Protein 3W7T (pdb70)

InterPro domains:
  IPR001661 Glycoside hydrolase, family 37 [PTHR23403] (323-782)
  IPR008928 Six-hairpin glycosidase superfamily [SSF48208] (270-779)
  IPR012341 Six-hairpin glycosidase-like superfamily [G3DSA:1.50.10.10] (298-779)
  IPR048450 Glucosidase YgjK, N-terminal domain [PF21152] (33-286)
  IPR054491 Mannosylglycerate hydrolase MGH1-like, glycoside hydrolase domain [PF22422] (342-768)

Organism: Escherichia coli (strain K12) (NCBI:txid83333)

Secondary structure (DSSP, 8-state):
-GGG-TTSS--B----EEEEE-TTSSBSS--B--TT-SEEB-B--STTTTTS---EEEE-SSSEEEEEEEEEEEEEEETTEE---EEEEEEETTEEEEEEE-SSEEEEEEEEEEETTEEEEEEEEEESS-EEEEEEEEE--EEEEETTEES-S-BHHHH-TT---EEEEETTEEEEE----EETTTEE--S--EEEEEESS--EEEEETTEEEEEEEE-SSEEEEEEEEEE-SHHHHHHHHHHHHHHHH-HHHHHHHHHHHHHHHHHHH---TTS-HHHHHHHHHHHHHHHHTEE--BTTB-S-EE-S-TT-TTT-TT-B-HHHHHHHHHHHTTT-HHHHHHHHHHHHTT---TT-SS-GGGTT---SBB-SSPPGGGTS--SS-B-S------HHHHHHHHHHHH--HHHHHHHHHHHHHHHHHHHHHS-TT-SS----EEE--TTTB-TTSPBEEEEEETTEEEEEE-HHHHHHHHHH---SEEE-HHHHHHHHHHT-TT-GGGT---HHHHHHHHHTT--GGGG---EEEEE-TT--EEEEEESEE-HHHHHHHHHHHHHHHHHHHHTT-HHHHHHHHHHHHHHHHHIIIIIEETTTTEE--EE--SS--TTS-SS-B-GGG---GGGGHHHHTT-S-HHHHHHHHHHHT-TTTT--SS-S-SS-TT-TT--TT-TTTT-EEHHHHHHHHHHHHHTT-HHHHHHHHHHHHHHSTTTTSSSPP-SEE-TTT--EES-SS-HHHHHHHHHHHHHT----/-GGG-TTSS--B----EEEEE-TTSSBSS--B--TT-SEEB-B--STTTTTS---EEEEETTEEEEEEEEEEEEEEEETTEEPP-EEEEEEETTEEEEEEE-SSEEEEEEEEEEETTEEEEEEEEEESS-EEEEEEEEE--EEEEETTEES-S-BHHHH-TTT--EEEEETTEEEEE----EETTTEE--S--EEEEEESS--EEEEETTEEEEEEEESSSEEEEEEEEEE-SHHHHHHHHHHHHHHHHSHHHHHHHHHHHHHHHHHHH---TTS-HHHHHHHHHHHHHHHHTEE--BTTB-S-EE-S-TT-TTT-TT-B-HHHHHHHHHHHTTT-HHHHHHHHHHHHTT---TT-SS-GGGTT---SBB-SS--GGGTS--SS-B-S------HHHHHHHHHHHH--HHHHHHHHHHHHHHHHHHHHHS-TT-SS----EEE--TTTB-TTSPBEEEEEETTEEEEEE-HHHHHHHHHH---SEEE-HHHHHHHHHHT-TT-GGGT---HHHHHHHHHTT--GGGG---EEEEE-TT--EEEEEESEE-HHHHHHHHHHHHHHHHHHHHTT-HHHHHHHHHHHHHHHHHIIIIIEETTTTEE--EE--SS--TTS-SS-B-GGG---GGGGHHHHTT-S-HHHHHHHHHHHT-TTTT--SS-S-SS-TT-TT--TT-TTTT-EEHHHHHHHHHHHHHTT-HHHHHHHHHHHHHHSTTTTSSSPP-SEE-TTT--EES-TT-HHHHHHHHHHHHHT----

GO terms:
  GO:0015926 glucosidase activity (F, IDA)
  GO:0006974 DNA damage response (P, IEP)
  GO:0009313 oligosaccharide catabolic process (P, IDA)

CATH classification: 2.70.98.50 (+3 more: 1.10.287.100, 1.50.10.10, 3.30.1390.40)

Foldseek 3Di:
DQVVFKLLFQQEDQDQAQQCAAPQRFNQHDFFAFQQAQWTFGKYPDDVAAQATAFIWGNQFFATTTWWRFDFGKWKADPNHTFDWDWDWIDTQFWTWMWTDDDFKIWIWIWGAQHNFKIKIKIWMAGPFKIKMKTKTFTHWHHYDYPRHGPDRDTPCNVFVQQPWDWAADQFGIKIFGAADPPQQHHGADGAKMKDKGKLDGWAKDDDGRMIMIMDMDGGTDMMMMMIGIAGHNVSVVVCPVVVVVCSVCVVVRVVVSVVLRVQLLVQQQPDPQFDPLLSSLLSLLSSLQRNQWHADAAPQNFIAGWQGCRDSRTHNRKAFPVLLLLLLLLCLRRPNVNNLRRLCRQLVPADDQPDPQANLQHLDGWGIDTNFDPVSVPGPHDGGGQFFHAFDLSLVSLVSNCVRPVDLVSLVVCLVSLVRNLVSQQQFADQPNPLFGFQWTFQDPQAADPVRWGWKWFAAPPDIDIDTHVVVVVVCVVVVRGPDMGGPGLQRSLVRHVQNQALQQLHFDDVLVVVLVVVPDDSCLSDWDKAWHADPVGHTGTIGTQKGWLLSLLSSLLSLQSSLVSCVSVVNNVSSVVSPVSSLSSLCLQAVAQADVVQLWGAMAGQDPDDDPVRHSGHGSPSQADFLSRLSNLLSVSDDLVSLVSVVVQQCDCQFAVFLLGRALGTVPRSRADLPDRNRAWAFLVSLLSNLNSCVSSPNVVVSLVSLVSNCVQQPCSSPNHFDAGTARRHRNDDDHHGSGNSSSSSSSVCSVRHRRDD/DQVVFKLLFQQEDQDQAQQCAAQQRFNAHDFFDFQQAFWTFGKYPAPVQAQATAFIWGFQFFAITTWWRAFFGKWKADPNHTFDWDWDWIDTQFWTWIWTDDDFKIWIWIWGAQHNFKIKIKIWMAGPAKIKMKTKTFTHFHHHDYNPHRPDRDTPCNVFVQQPWDWDADQFGIKIFGAADPPQQHHGADGAKMKDKGKLDGWDWDDDPRMIMTMDMDGGTDMMMMMIGIAGHNVSVVVCPVVVVVCSVPVVVSVVVSVVLSVQLLVQQQDDPQFDPLLSSLLSLLSSLQSRQWHADAAPQNFIAGWQGCRDSRTHNRKAFPVLLLLLLLQCLRRPNVNNLRRLCRQLVPQDDQPDPQANLQHLDTWGIDTNFDPVSVPTPHPTGGQFAHAFDPSLVSLVSNCVSPVDLVSLVVCLVSLVRNLVSQQQQFDQPNPLQGFQWTFDDPQAADPVRWGWKWFAAPPDIDIDTHPVVVVVCVVVVRGPDMGGRGLQRSLVRHVQNQALQQLHFDPVLLVVLVVVPDDSCLSDWDKAFHADPVGHTGTIGTQKRWLLSLLSSLLSLQSSLVSCVSVVNNVSNVVSPVSSLVSLVLQAPAQADPVQLWGAMAGQDPCPDPVRRSGHGSPQQADFLSRLSCLLSVSDDLVSLVSSVVQQCDCQFAVFLLGRAGGTVPGSRADLPDRNRAWAFLVSLLSNLNSCVSSPNVVVSLVSLVSNCVQQPCSSPNHFFAGTARRHRNDGDHHGSGNSSSSSSSVCSVRHRRDD

Solvent-accessible surface area: 55892 Å² total; per-residue (Å²): 78,9,87,105,28,83,55,1,0,65,14,49,4,24,0,83,15,2,12,2,16,35,159,58,49,18,1,101,25,11,5,9,4,0,33,0,0,0,0,0,1,0,0,3,87,16,106,121,4,40,2,5,9,0,0,3,0,3,0,3,5,0,5,6,3,4,7,0,14,30,6,5,52,4,19,0,83,45,141,67,144,96,23,110,19,101,56,91,26,18,0,10,0,1,0,0,8,0,70,1,77,19,184,76,1,59,4,58,2,20,0,18,2,12,11,62,21,0,0,2,8,26,4,87,2,61,6,140,127,68,2,57,0,20,9,32,4,93,2,12,68,92,4,33,0,56,112,31,161,77,93,39,140,100,60,3,56,53,48,9,90,100,9,135,27,131,4,35,55,46,236,34,4,6,51,0,44,9,18,123,4,43,7,22,22,10,0,3,6,32,34,83,4,26,1,5,2,20,11,56,24,119,32,124,43,105,60,55,59,43,129,4,46,3,100,13,114,14,127,14,69,47,51,10,34,5,0,11,0,3,0,3,36,53,142,33,24,75,142,12,48,113,55,4,153,45,0,42,82,109,20,68,102,24,15,56,47,1,80,116,46,5,66,83,9,1,166,90,0,35,83,24,130,88,17,25,107,95,10,20,82,4,0,0,11,0,0,8,4,0,0,10,1,14,0,3,53,5,30,9,0,140,62,30,0,1,0,2,0,5,1,1,27,86,44,0,0,0,1,1,28,0,5,8,0,0,0,0,0,20,0,0,1,47,1,8,17,95,11,0,34,30,0,0,55,0,2,4,48,68,10,5,102,104,70,27,106,45,4,73,32,0,40,0,0,0,2,6,17,2,0,25,16,39,19,100,73,44,75,28,63,4,33,12,16,18,15,47,0,0,19,0,15,7,1,1,18,0,0,13,24,0,23,81,64,47,112,44,121,100,3,0,51,63,0,10,76,70,2,29,31,3,7,57,0,5,56,112,0,0,18,73,60,64,53,32,4,0,0,0,0,0,0,74,18,148,38,0,9,45,162,94,1,74,1,55,2,19,15,57,37,58,149,56,109,54,104,55,35,5,51,114,62,12,40,149,17,25,137,101,44,40,53,94,48,35,74,9,37,0,34,65,0,0,9,82,0,0,13,7,68,37,5,5,7,14,18,77,28,74,150,118,31,27,55,123,24,53,89,134,58,16,132,120,80,31,13,52,14,106,4,5,39,8,103,38,185,114,36,59,2,21,0,0,0,5,37,1,0,0,0,5,6,0,0,8,9,39,8,13,1,78,39,0,4,80,0,0,87,48,45,59,77,88,102,56,0,117,136,19,129,102,56,8,103,102,9,8,74,27,0,26,82,6,0,23,18,91,119,48,70,0,1,5,0,0,58,21,54,142,167,98,54,121,92,47,1,3,0,132,31,1,57,54,1,12,23,4,2,10,0,1,6,0,0,12,6,17,5,9,65,93,72,22,0,39,9,0,2,138,16,0,47,50,92,156,24,2,44,15,81,0,0,0,3,8,5,0,61,78,9,44,0,41,16,18,97,36,73,15,9,0,5,0,8,1,0,10,0,2,4,0,0,61,0,0,46,128,25,69,52,101,105,42,0,14,141,6,0,29,25,0,30,147,39,6,109,37,14,86,59,64,29,33,11,45,17,1,7,9,2,91,66,0,40,43,75,6,0,8,7,4,0,12,0,0,0,0,2,2,5,0,2,55,28,3,4,105,152,159,90,6,75,104,34,80,58,1,0,67,15,49,4,26,0,80,15,2,12,2,15,24,147,86,49,17,1,86,30,10,5,8,4,0,34,0,0,0,0,0,2,0,1,3,85,15,110,119,6,30,2,5,9,0,0,3,0,3,0,3,5,0,4,6,3,4,6,0,15,28,7,4,49,6,34,0,92,46,144,66,142,102,18,106,23,98,55,92,26,20,0,11,0,1,0,0,11,0,70,1,76,18,186,62,1,63,2,69,2,25,0,21,3,14,9,57,21,0,0,2,9,34,4,101,2,58,7,108,100,71,1,56,1,22,8,35,3,84,1,13,107,92,4,33,0,46,67,32,143,75,87,28,136,94,61,2,62,57,40,4,79,96,9,132,30,127,8,35,53,41,211,28,0,2,56,0,42,7,20,126,5,42,3,28,22,5,0,2,6,31,36,85,4,23,2,5,1,22,8,57,26,114,20,128,14,108,53,70,61,51,133,3,44,0,115,15,110,12,133,12,71,48,52,8,37,4,0,11,0,4,0,4,36,51,122,32,23,80,120,7,49,123,62,4,154,66,0,38,80,139,18,59,129,49,23,66,56,2,72,109,55,4,47,87,12,6,161,96,0,40,82,24,126,92,17,26,109,92,10,20,82,4,0,0,11,0,0,7,4,0,0,9,1,15,0,2,52,6,30,10,0,142,60,29,0,1,0,2,0,6,0,0,27,73,44,0,0,0,1,1,29,1,7,8,0,0,0,0,0,20,0,0,1,46,2,7,17,94,11,0,37,30,0,0,53,0,3,5,48,70,11,5,104,106,69,27,106,46,7,69,23,0,40,0,0,0,2,6,16,4,0,25,17,37,15,82,90,43,74,27,64,3,27,13,15,16,15,47,0,0,20,0,1,1,0,1,13,0,0,8,24,0,36,81,60,47,139,44,123,100,4,0,49,64,0,10,79,71,1,31,30,2,10,56,0,0,68,113,0,0,20,72,56,61,57,32,5,0,0,0,0,0,0,69,27,158,38,0,14,44,172,91,8,77,0,55,2,17,13,58,50,52,149,65,98,62,108,55,26,11,49,118,48,12,54,130,16,36,151,115,45,55,56,86,46,41,76,9,38,0,35,66,0,0,8,82,0,2,14,7,68,39,2,6,8,13,19,76,28,60,158,129,29,29,70,141,25,50,88,120,66,20,141,124,72,22,11,54,13,110,5,5,38,10,103,39,186,122,36,50,5,23,0,0,0,5,37,1,0,0,0,8,0,0,0,5,8,32,3,4,5,50,38,0,6,61,0,0,84,49,46,58,77,91,111,52,1,102,135,19,126,88,58,6,105,113,10,8,78,30,0,24,86,8,0,20,16,96,125,48,78,0,1,6,0,0,50,21,43,142,152,81,54,121,99,48,3,5,0,110,30,1,58,54,1,13,22,4,2,7,0,1,6,0,0,13,7,15,5,9,66,93,74,22,0,42,7,0,1,152,16,0,46,31,91,136,21,2,46,17,83,0,0,0,3,4,5,0,63,76,9,46,0,43,15,17,86,41,68,13,16,0,2,0,7,1,0,12,0,0,4,0,0,56,0,0,51,118,24,68,56,94,107,43,0,21,137,7,0,33,24,0,29,149,35,5,117,39,15,84,59,67,29,32,12,46,15,1,8,9,2,88,70,0,41,50,65,5,0,10,8,3,0,13,1,0,0,0,2,2,4,0,2,60,29,4,5,116,152,164

Structure (mmCIF, N/CA/C/O backbone):
data_3W7T
#
_entry.id   3W7T
#
_cell.length_a   62.467
_cell.length_b   137.844
_cell.length_c   86.524
_cell.angle_alpha   90.00
_cell.angle_beta   98.07
_cell.angle_gamma   90.00
#
_symmetry.space_group_name_H-M   'P 1 21 1'
#
loop_
_entity.id
_entity.type
_entity.pdbx_description
1 polymer 'Uncharacterized protein YgjK'
2 non-polymer 'CALCIUM ION'
3 non-polymer 'MAGNESIUM ION'
4 non-polymer beta-D-mannopyranose
5 water water
#
loop_
_atom_site.group_PDB
_atom_site.id
_atom_site.type_symbol
_atom_site.label_atom_id
_atom_site.label_alt_id
_atom_site.label_comp_id
_atom_site.label_asym_id
_atom_site.label_entity_id
_atom_site.label_seq_id
_atom_site.pdbx_PDB_ins_code
_atom_site.Cartn_x
_atom_site.Cartn_y
_atom_site.Cartn_z
_atom_site.occupancy
_atom_site.B_iso_or_equiv
_atom_site.auth_seq_id
_atom_site.auth_comp_id
_atom_site.auth_asym_id
_atom_site.auth_atom_id
_atom_site.pdbx_PDB_model_num
ATOM 1 N N A ASN A 1 1 ? -8.978 -23.908 42.837 0.50 15.70 1 ASN A N 1
ATOM 2 N N B ASN A 1 1 ? -10.166 -21.655 43.862 0.50 19.45 1 ASN A N 1
ATOM 3 C CA A ASN A 1 1 ? -9.546 -22.526 42.800 0.50 16.60 1 ASN A CA 1
ATOM 4 C CA B ASN A 1 1 ? -9.397 -22.521 42.923 0.50 19.13 1 ASN A CA 1
ATOM 5 C C A ASN A 1 1 ? -9.074 -21.752 41.569 0.50 16.95 1 ASN A C 1
ATOM 6 C C B ASN A 1 1 ? -9.073 -21.824 41.591 0.50 18.53 1 ASN A C 1
ATOM 7 O O A ASN A 1 1 ? -9.839 -20.984 40.984 0.50 16.71 1 ASN A O 1
ATOM 8 O O B ASN A 1 1 ? -9.934 -21.203 40.964 0.50 18.29 1 ASN A O 1
ATOM 17 N N . ALA A 1 2 ? -7.815 -21.952 41.175 1.00 17.29 2 ALA A N 1
ATOM 18 C CA . ALA A 1 2 ? -7.273 -21.262 39.991 1.00 17.62 2 ALA A CA 1
ATOM 19 C C . ALA A 1 2 ? -8.075 -21.515 38.724 1.00 17.56 2 ALA A C 1
ATOM 20 O O . ALA A 1 2 ? -8.208 -20.621 37.899 1.00 17.15 2 ALA A O 1
ATOM 22 N N . ASP A 1 3 ? -8.626 -22.720 38.576 1.00 18.33 3 ASP A N 1
ATOM 23 C CA . ASP A 1 3 ? -9.404 -23.070 37.376 1.00 19.79 3 ASP A CA 1
ATOM 24 C C . ASP A 1 3 ? -10.723 -22.321 37.243 1.00 18.62 3 ASP A C 1
ATOM 25 O O . ASP A 1 3 ? -11.341 -22.344 36.179 1.00 19.88 3 ASP A O 1
ATOM 30 N N . ASN A 1 4 ? -11.155 -21.643 38.300 1.00 17.91 4 ASN A N 1
ATOM 31 C CA . ASN A 1 4 ? -12.339 -20.776 38.221 1.00 18.55 4 ASN A CA 1
ATOM 32 C C . ASN A 1 4 ? -12.065 -19.440 37.516 1.00 16.51 4 ASN A C 1
ATOM 33 O O . ASN A 1 4 ? -12.994 -18.660 37.279 1.00 16.38 4 ASN A O 1
ATOM 38 N N . TYR A 1 5 ? -10.797 -19.174 37.186 1.00 14.83 5 TYR A N 1
ATOM 39 C CA . TYR A 1 5 ? -10.378 -17.882 36.660 1.00 13.52 5 TYR A CA 1
ATOM 40 C C . TYR A 1 5 ? -9.595 -18.038 35.359 1.00 13.30 5 TYR A C 1
ATOM 41 O O . TYR A 1 5 ? -8.406 -17.745 35.310 1.00 13.22 5 TYR A O 1
ATOM 50 N N . LYS A 1 6 ? -10.272 -18.490 34.303 1.00 13.14 6 LYS A N 1
ATOM 51 C CA . LYS A 1 6 ? -9.641 -18.688 32.995 1.00 13.22 6 LYS A CA 1
ATOM 52 C C . LYS A 1 6 ? -9.639 -17.393 32.195 1.00 12.59 6 LYS A C 1
ATOM 53 O O . LYS A 1 6 ? -10.651 -16.688 32.133 1.00 12.89 6 LYS A O 1
ATOM 59 N N . ASN A 1 7 ? -8.494 -17.068 31.606 1.00 12.26 7 ASN A N 1
ATOM 60 C CA . ASN A 1 7 ? -8.373 -15.921 30.709 1.00 12.18 7 ASN A CA 1
ATOM 61 C C . ASN A 1 7 ? -8.818 -14.592 31.316 1.00 12.11 7 ASN A C 1
ATOM 62 O O . ASN A 1 7 ? -9.524 -13.806 30.699 1.00 12.66 7 ASN A O 1
ATOM 67 N N . VAL A 1 8 ? -8.384 -14.343 32.542 1.00 11.84 8 VAL A N 1
ATOM 68 C CA . VAL A 1 8 ? -8.750 -13.111 33.216 1.00 11.78 8 VAL A CA 1
ATOM 69 C C . VAL A 1 8 ? -8.205 -11.919 32.428 1.00 11.63 8 VAL A C 1
ATOM 70 O O . VAL A 1 8 ? -8.884 -10.909 32.283 1.00 11.76 8 VAL A O 1
ATOM 74 N N . ILE A 1 9 ? -6.979 -12.065 31.936 1.00 11.15 9 ILE A N 1
ATOM 75 C CA . ILE A 1 9 ? -6.364 -11.150 31.004 1.00 11.33 9 ILE A CA 1
ATOM 76 C C . ILE A 1 9 ? -6.103 -11.931 29.725 1.00 11.42 9 ILE A C 1
ATOM 77 O O . ILE A 1 9 ? -5.758 -13.106 29.772 1.00 12.17 9 ILE A O 1
ATOM 82 N N . ASN A 1 10 ? -6.311 -11.278 28.591 1.00 11.47 10 ASN A N 1
ATOM 83 C CA . ASN A 1 10 ? -5.974 -11.832 27.281 1.00 11.79 10 ASN A CA 1
ATOM 84 C C . ASN A 1 10 ? -4.449 -11.929 27.148 1.00 11.32 10 ASN A C 1
ATOM 85 O O . ASN A 1 10 ? -3.747 -10.917 27.052 1.00 10.98 10 ASN A O 1
ATOM 90 N N . ARG A 1 11 ? -3.949 -13.159 27.183 1.00 10.25 11 ARG A N 1
ATOM 91 C CA . ARG A 1 11 ? -2.508 -13.423 27.089 1.00 10.38 11 ARG A CA 1
ATOM 92 C C . ARG A 1 11 ? -2.147 -14.055 25.754 1.00 10.76 11 ARG A C 1
ATOM 93 O O . ARG A 1 11 ? -1.094 -14.658 25.613 1.00 10.59 11 ARG A O 1
ATOM 101 N N . THR A 1 12 ? -3.020 -13.915 24.769 1.00 11.00 12 THR A N 1
ATOM 102 C CA . THR A 1 12 ? -2.721 -14.413 23.424 1.00 12.13 12 THR A CA 1
ATOM 103 C C . THR A 1 12 ? -1.888 -13.417 22.646 1.00 12.46 12 THR A C 1
ATOM 104 O O . THR A 1 12 ? -1.979 -12.199 22.850 1.00 12.57 12 THR A O 1
ATOM 108 N N . GLY A 1 13 ? -1.111 -13.928 21.702 1.00 12.93 13 GLY A N 1
ATOM 109 C CA . GLY A 1 13 ? -0.385 -13.040 20.821 1.00 13.14 13 GLY A CA 1
ATOM 110 C C . GLY A 1 13 ? 0.688 -13.753 20.051 1.00 13.53 13 GLY A C 1
ATOM 111 O O . GLY A 1 13 ? 1.219 -14.763 20.502 1.00 15.58 13 GLY A O 1
ATOM 112 N N . ALA A 1 14 ? 1.017 -13.196 18.891 1.00 13.78 14 ALA A N 1
ATOM 113 C CA . ALA A 1 14 ? 2.069 -13.727 18.046 1.00 14.18 14 ALA A CA 1
ATOM 114 C C . ALA A 1 14 ? 2.888 -12.543 17.563 1.00 13.75 14 ALA A C 1
ATOM 115 O O . ALA A 1 14 ? 2.718 -12.062 16.456 1.00 14.11 14 ALA A O 1
ATOM 117 N N . PRO A 1 15 ? 3.788 -12.047 18.415 1.00 13.06 15 PRO A N 1
ATOM 118 C CA . PRO A 1 15 ? 4.533 -10.846 18.063 1.00 13.34 15 PRO A CA 1
ATOM 119 C C . PRO A 1 15 ? 5.410 -11.062 16.836 1.00 13.68 15 PRO A C 1
ATOM 120 O O . PRO A 1 15 ? 5.974 -12.144 16.647 1.00 14.15 15 PRO A O 1
ATOM 124 N N . GLN A 1 16 ? 5.513 -10.019 16.021 1.00 13.94 16 GLN A N 1
ATOM 125 C CA . GLN A 1 16 ? 6.315 -10.054 14.808 1.00 14.61 16 GLN A CA 1
ATOM 126 C C . GLN A 1 16 ? 7.489 -9.077 14.839 1.00 13.97 16 GLN A C 1
ATOM 127 O O . GLN A 1 16 ? 8.271 -9.013 13.883 1.00 13.85 16 GLN A O 1
ATOM 133 N N . TYR A 1 17 ? 7.641 -8.367 15.956 1.00 12.69 17 TYR A N 1
ATOM 134 C CA . TYR A 1 17 ? 8.668 -7.329 16.118 1.00 12.76 17 TYR A CA 1
ATOM 135 C C . TYR A 1 17 ? 9.252 -7.413 17.516 1.00 12.25 17 TYR A C 1
ATOM 136 O O . TYR A 1 17 ? 8.547 -7.774 18.464 1.00 12.12 17 TYR A O 1
ATOM 145 N N . MET A 1 18 ? 10.532 -7.079 17.655 1.00 12.00 18 MET A N 1
ATOM 146 C CA . MET A 1 18 ? 11.145 -7.012 18.974 1.00 11.94 18 MET A CA 1
ATOM 147 C C . MET A 1 18 ? 10.363 -6.055 19.864 1.00 11.45 18 MET A C 1
ATOM 148 O O . MET A 1 18 ? 10.058 -6.377 21.021 1.00 10.83 18 MET A O 1
ATOM 153 N N . LYS A 1 19 ? 10.053 -4.892 19.292 1.00 10.91 19 LYS A N 1
ATOM 154 C CA . LYS A 1 19 ? 9.223 -3.872 19.895 1.00 11.15 19 LYS A CA 1
ATOM 155 C C . LYS A 1 19 ? 7.874 -3.913 19.195 1.00 11.65 19 LYS A C 1
ATOM 156 O O . LYS A 1 19 ? 7.658 -3.271 18.159 1.00 12.02 19 LYS A O 1
ATOM 162 N N . ASP A 1 20 ? 6.957 -4.714 19.714 1.00 11.10 20 ASP A N 1
ATOM 163 C CA . ASP A 1 20 ? 5.638 -4.847 19.101 1.00 11.67 20 ASP A CA 1
ATOM 164 C C . ASP A 1 20 ? 4.691 -4.014 19.965 1.00 11.68 20 ASP A C 1
ATOM 165 O O . ASP A 1 20 ? 4.008 -4.507 20.845 1.00 11.42 20 ASP A O 1
ATOM 170 N N . TYR A 1 21 ? 4.708 -2.708 19.709 1.00 11.90 21 TYR A N 1
ATOM 171 C CA . TYR A 1 21 ? 4.213 -1.733 20.671 1.00 11.63 21 TYR A CA 1
ATOM 172 C C . TYR A 1 21 ? 2.780 -1.305 20.424 1.00 12.28 21 TYR A C 1
ATOM 173 O O . TYR A 1 21 ? 2.275 -1.388 19.314 1.00 12.59 21 TYR A O 1
ATOM 182 N N . ASP A 1 22 ? 2.137 -0.848 21.495 1.00 12.79 22 ASP A N 1
ATOM 183 C CA . ASP A 1 22 ? 0.854 -0.170 21.403 1.00 13.93 22 ASP A CA 1
ATOM 184 C C . ASP A 1 22 ? 1.091 1.331 21.098 1.00 14.79 22 ASP A C 1
ATOM 185 O O . ASP A 1 22 ? 2.228 1.762 20.880 1.00 14.20 22 ASP A O 1
ATOM 190 N N . TYR A 1 23 ? 0.020 2.116 21.073 1.00 16.98 23 TYR A N 1
ATOM 191 C CA . TYR A 1 23 ? 0.131 3.536 20.733 1.00 19.16 23 TYR A CA 1
ATOM 192 C C . TYR A 1 23 ? 1.129 4.301 21.607 1.00 18.46 23 TYR A C 1
ATOM 193 O O . TYR A 1 23 ? 1.761 5.252 21.146 1.00 18.98 23 TYR A O 1
ATOM 202 N N . ASP A 1 24 ? 1.262 3.903 22.874 1.00 16.96 24 ASP A N 1
ATOM 203 C CA . ASP A 1 24 ? 2.167 4.581 23.802 1.00 16.72 24 ASP A CA 1
ATOM 204 C C . ASP A 1 24 ? 3.477 3.850 24.078 1.00 15.15 24 ASP A C 1
ATOM 205 O O . ASP A 1 24 ? 4.102 4.064 25.112 1.00 15.51 24 ASP A O 1
ATOM 210 N N . ASP A 1 25 ? 3.899 3.000 23.138 1.00 14.51 25 ASP A N 1
ATOM 211 C CA . ASP A 1 25 ? 5.214 2.343 23.167 1.00 14.09 25 ASP A CA 1
ATOM 212 C C . ASP A 1 25 ? 5.375 1.207 24.178 1.00 12.81 25 ASP A C 1
ATOM 213 O O . ASP A 1 25 ? 6.499 0.799 24.470 1.00 12.13 25 ASP A O 1
ATOM 218 N N . HIS A 1 26 ? 4.258 0.695 24.698 1.00 11.71 26 HIS A N 1
ATOM 219 C CA . HIS A 1 26 ? 4.286 -0.474 25.579 1.00 11.12 26 HIS A CA 1
ATOM 220 C C . HIS A 1 26 ? 4.094 -1.717 24.749 1.00 10.41 26 HIS A C 1
ATOM 221 O O . HIS A 1 26 ? 3.430 -1.673 23.708 1.00 10.71 26 HIS A O 1
ATOM 228 N N . GLN A 1 27 ? 4.630 -2.854 25.201 1.00 9.78 27 GLN A N 1
ATOM 229 C CA . GLN A 1 27 ? 4.426 -4.088 24.439 1.00 9.75 27 GLN A CA 1
ATOM 230 C C . GLN A 1 27 ? 2.940 -4.383 24.471 1.00 10.15 27 GLN A C 1
ATOM 231 O O . GLN A 1 27 ? 2.308 -4.306 25.528 1.00 10.55 27 GLN A O 1
ATOM 237 N N . ARG A 1 28 ? 2.369 -4.703 23.312 1.00 10.73 28 ARG A N 1
ATOM 238 C CA . ARG A 1 28 ? 0.911 -4.736 23.154 1.00 11.29 28 ARG A CA 1
ATOM 239 C C . ARG A 1 28 ? 0.295 -6.092 23.463 1.00 11.17 28 ARG A C 1
ATOM 240 O O . ARG A 1 28 ? -0.891 -6.289 23.231 1.00 11.90 28 ARG A O 1
ATOM 248 N N . PHE A 1 29 ? 1.097 -7.016 23.973 1.00 10.69 29 PHE A N 1
ATOM 249 C CA . PHE A 1 29 ? 0.618 -8.329 24.422 1.00 10.61 29 PHE A CA 1
ATOM 250 C C . PHE A 1 29 ? 0.995 -8.451 25.871 1.00 10.17 29 PHE A C 1
ATOM 251 O O . PHE A 1 29 ? 1.823 -7.694 26.353 1.00 10.16 29 PHE A O 1
ATOM 259 N N . ASN A 1 30 ? 0.395 -9.421 26.540 1.00 10.02 30 ASN A N 1
ATOM 260 C CA . ASN A 1 30 ? 0.456 -9.546 27.995 1.00 9.71 30 ASN A CA 1
ATOM 261 C C . ASN A 1 30 ? 1.028 -10.896 28.412 1.00 9.13 30 ASN A C 1
ATOM 262 O O . ASN A 1 30 ? 0.281 -11.812 28.804 1.00 8.89 30 ASN A O 1
ATOM 267 N N . PRO A 1 31 ? 2.363 -11.043 28.337 1.00 8.79 31 PRO A N 1
ATOM 268 C CA . PRO A 1 31 ? 2.946 -12.352 28.647 1.00 8.60 31 PRO A CA 1
ATOM 269 C C . PRO A 1 31 ? 2.849 -12.740 30.120 1.00 8.65 31 PRO A C 1
ATOM 270 O O . PRO A 1 31 ? 2.731 -11.885 31.002 1.00 8.72 31 PRO A O 1
ATOM 274 N N . PHE A 1 32 ? 2.833 -14.050 30.343 1.00 8.73 32 PHE A N 1
ATOM 275 C CA . PHE A 1 32 ? 2.840 -14.622 31.667 1.00 8.79 32 PHE A CA 1
ATOM 276 C C . PHE A 1 32 ? 4.274 -14.715 32.206 1.00 8.80 32 PHE A C 1
ATOM 277 O O . PHE A 1 32 ? 5.109 -15.384 31.607 1.00 8.41 32 PHE A O 1
ATOM 285 N N . PHE A 1 33 ? 4.502 -14.078 33.360 1.00 8.83 33 PHE A N 1
ATOM 286 C CA . PHE A 1 33 ? 5.749 -14.139 34.114 1.00 8.64 33 PHE A CA 1
ATOM 287 C C . PHE A 1 33 ? 5.408 -14.580 35.537 1.00 8.74 33 PHE A C 1
ATOM 288 O O . PHE A 1 33 ? 4.368 -14.193 36.056 1.00 9.03 33 PHE A O 1
ATOM 296 N N . ASP A 1 34 ? 6.290 -15.335 36.195 1.00 8.68 34 ASP A N 1
ATOM 297 C CA . ASP A 1 34 ? 6.054 -15.726 37.581 1.00 8.77 34 ASP A CA 1
ATOM 298 C C . ASP A 1 34 ? 7.391 -15.981 38.260 1.00 8.78 34 ASP A C 1
ATOM 299 O O . ASP A 1 34 ? 8.431 -16.068 37.608 1.00 8.33 34 ASP A O 1
ATOM 304 N N . LEU A 1 35 ? 7.342 -16.074 39.589 1.00 9.57 35 LEU A N 1
ATOM 305 C CA . LEU A 1 35 ? 8.517 -16.361 40.429 1.00 9.88 35 LEU A CA 1
ATOM 306 C C . LEU A 1 35 ? 9.600 -15.311 40.319 1.00 9.62 35 LEU A C 1
ATOM 307 O O . LEU A 1 35 ? 10.738 -15.523 40.723 1.00 10.06 35 LEU A O 1
ATOM 312 N N . GLY A 1 36 ? 9.255 -14.152 39.790 1.00 9.15 36 GLY A N 1
ATOM 313 C CA . GLY A 1 36 ? 10.255 -13.125 39.632 1.00 8.83 36 GLY A CA 1
ATOM 314 C C . GLY A 1 36 ? 11.172 -13.389 38.458 1.00 8.61 36 GLY A C 1
ATOM 315 O O . GLY A 1 36 ? 12.234 -12.777 38.329 1.00 9.05 36 GLY A O 1
ATOM 316 N N . ALA A 1 37 ? 10.758 -14.274 37.562 1.00 8.33 37 ALA A N 1
ATOM 317 C CA . ALA A 1 37 ? 11.599 -14.607 36.411 1.00 8.75 37 ALA A CA 1
ATOM 318 C C . ALA A 1 37 ? 11.768 -13.463 35.421 1.00 8.43 37 ALA A C 1
ATOM 319 O O . ALA A 1 37 ? 10.999 -12.483 35.429 1.00 8.62 37 ALA A O 1
ATOM 321 N N . TRP A 1 38 ? 12.760 -13.619 34.537 1.00 8.26 38 TRP A N 1
ATOM 322 C CA . TRP A 1 38 ? 13.197 -12.587 33.592 1.00 8.34 38 TRP A CA 1
ATOM 323 C C . TRP A 1 38 ? 12.883 -12.959 32.144 1.00 8.23 38 TRP A C 1
ATOM 324 O O . TRP A 1 38 ? 13.472 -12.446 31.190 1.00 8.43 38 TRP A O 1
ATOM 335 N N . HIS A 1 39 ? 11.884 -13.833 31.995 1.00 8.04 39 HIS A N 1
ATOM 336 C CA . HIS A 1 39 ? 11.278 -14.121 30.713 1.00 8.07 39 HIS A CA 1
ATOM 337 C C . HIS A 1 39 ? 9.815 -14.518 30.908 1.00 7.99 39 HIS A C 1
ATOM 338 O O . HIS A 1 39 ? 9.407 -14.925 31.990 1.00 7.54 39 HIS A O 1
ATOM 345 N N . GLY A 1 40 ? 9.051 -14.355 29.842 1.00 8.03 40 GLY A N 1
ATOM 346 C CA . GLY A 1 40 ? 7.613 -14.581 29.863 1.00 8.58 40 GLY A CA 1
ATOM 347 C C . GLY A 1 40 ? 7.103 -15.162 28.569 1.00 8.83 40 GLY A C 1
ATOM 348 O O . GLY A 1 40 ? 7.807 -15.166 27.543 1.00 9.26 40 GLY A O 1
ATOM 349 N N . HIS A 1 41 ? 5.855 -15.633 28.615 1.00 9.26 41 HIS A N 1
ATOM 350 C CA . HIS A 1 41 ? 5.281 -16.438 27.547 1.00 9.06 41 HIS A CA 1
ATOM 351 C C . HIS A 1 41 ? 3.841 -16.027 27.188 1.00 8.78 41 HIS A C 1
ATOM 352 O O . HIS A 1 41 ? 3.085 -15.612 28.059 1.00 8.60 41 HIS A O 1
ATOM 359 N N . LEU A 1 42 ? 3.472 -16.163 25.927 1.00 8.95 42 LEU A N 1
ATOM 360 C CA . LEU A 1 42 ? 2.107 -15.936 25.482 1.00 9.08 42 LEU A CA 1
ATOM 361 C C . LEU A 1 42 ? 1.388 -17.217 25.095 1.00 9.41 42 LEU A C 1
ATOM 362 O O . LEU A 1 42 ? 2.001 -18.265 24.887 1.00 9.52 42 LEU A O 1
ATOM 367 N N . LEU A 1 43 ? 0.066 -17.126 24.998 1.00 9.99 43 LEU A N 1
ATOM 368 C CA . LEU A 1 43 ? -0.771 -18.215 24.501 1.00 10.54 43 LEU A CA 1
ATOM 369 C C . LEU A 1 43 ? -0.853 -18.153 22.990 1.00 11.20 43 LEU A C 1
ATOM 370 O O . LEU A 1 43 ? -0.805 -17.063 22.415 1.00 10.68 43 LEU A O 1
ATOM 375 N N . PRO A 1 44 ? -0.997 -19.318 22.337 1.00 11.79 44 PRO A N 1
ATOM 376 C CA . PRO A 1 44 ? -1.213 -19.321 20.900 1.00 13.42 44 PRO A CA 1
ATOM 377 C C . PRO A 1 44 ? -2.561 -18.686 20.557 1.00 16.03 44 PRO A C 1
ATOM 378 O O . PRO A 1 44 ? -3.515 -18.830 21.324 1.00 16.68 44 PRO A O 1
ATOM 382 N N . ASP A 1 45 ? -2.595 -17.999 19.412 1.00 20.67 45 ASP A N 1
ATOM 383 C CA . ASP A 1 45 ? -3.767 -17.248 18.935 1.00 23.57 45 ASP A CA 1
ATOM 384 C C . ASP A 1 45 ? -4.469 -17.906 17.736 1.00 25.33 45 ASP A C 1
ATOM 385 O O . ASP A 1 45 ? -5.333 -17.273 17.110 1.00 27.35 45 ASP A O 1
ATOM 390 N N . GLY A 1 46 ? -4.123 -19.159 17.428 1.00 24.56 46 GLY A N 1
ATOM 391 C CA . GLY A 1 46 ? -4.691 -19.861 16.278 1.00 23.74 46 GLY A CA 1
ATOM 392 C C . GLY A 1 46 ? -3.782 -20.902 15.652 1.00 24.17 46 GLY A C 1
ATOM 393 O O . GLY A 1 46 ? -2.789 -21.316 16.260 1.00 21.40 46 GLY A O 1
ATOM 394 N N . PRO A 1 47 ? -4.103 -21.328 14.419 1.00 24.45 47 PRO A N 1
ATOM 395 C CA . PRO A 1 47 ? -3.391 -22.424 13.759 1.00 24.35 47 PRO A CA 1
ATOM 396 C C . PRO A 1 47 ? -1.890 -22.213 13.561 1.00 22.50 47 PRO A C 1
ATOM 397 O O . PRO A 1 47 ? -1.136 -23.183 13.587 1.00 22.37 47 PRO A O 1
ATOM 401 N N . ASN A 1 48 ? -1.476 -20.970 13.339 1.00 21.65 48 ASN A N 1
ATOM 402 C CA . ASN A 1 48 ? -0.079 -20.673 13.045 1.00 21.41 48 ASN A CA 1
ATOM 403 C C . ASN A 1 48 ? 0.806 -20.834 14.270 1.00 18.38 48 ASN A C 1
ATOM 404 O O . ASN A 1 48 ? 2.004 -21.003 14.120 1.00 17.20 48 ASN A O 1
ATOM 409 N N . THR A 1 49 ? 0.219 -20.756 15.472 1.00 15.73 49 THR A N 1
ATOM 410 C CA . THR A 1 49 ? 0.997 -20.857 16.710 1.00 14.28 49 THR A CA 1
ATOM 411 C C . THR A 1 49 ? 0.618 -22.021 17.643 1.00 13.33 49 THR A C 1
ATOM 412 O O . THR A 1 49 ? 1.338 -22.310 18.601 1.00 12.77 49 THR A O 1
ATOM 416 N N . MET A 1 50 ? -0.483 -22.709 17.375 1.00 13.01 50 MET A N 1
ATOM 417 C CA . MET A 1 50 ? -0.845 -23.859 18.201 1.00 13.25 50 MET A CA 1
ATOM 418 C C . MET A 1 50 ? 0.282 -24.890 18.248 1.00 12.16 50 MET A C 1
ATOM 419 O O . MET A 1 50 ? 0.962 -25.149 17.241 1.00 11.54 50 MET A O 1
ATOM 424 N N . GLY A 1 51 ? 0.474 -25.432 19.443 1.00 11.43 51 GLY A N 1
ATOM 425 C CA . GLY A 1 51 ? 1.533 -26.376 19.742 1.00 10.73 51 GLY A CA 1
ATOM 426 C C . GLY A 1 51 ? 2.723 -25.773 20.456 1.00 10.07 51 GLY A C 1
ATOM 427 O O . GLY A 1 51 ? 3.617 -26.488 20.871 1.00 9.76 51 GLY A O 1
ATOM 428 N N . GLY A 1 52 ? 2.731 -24.453 20.581 1.00 10.31 52 GLY A N 1
ATOM 429 C CA . GLY A 1 52 ? 3.758 -23.745 21.332 1.00 10.20 52 GLY A CA 1
ATOM 430 C C . GLY A 1 52 ? 3.142 -22.561 22.031 1.00 10.05 52 GLY A C 1
ATOM 431 O O . GLY A 1 52 ? 1.994 -22.229 21.810 1.00 9.70 52 GLY A O 1
ATOM 432 N N . PHE A 1 53 ? 3.928 -21.962 22.915 1.00 10.39 53 PHE A N 1
ATOM 433 C CA . PHE A 1 53 ? 3.547 -20.741 23.590 1.00 10.12 53 PHE A CA 1
ATOM 434 C C . PHE A 1 53 ? 4.409 -19.673 22.974 1.00 10.13 53 PHE A C 1
ATOM 435 O O . PHE A 1 53 ? 5.604 -19.579 23.276 1.00 10.63 53 PHE A O 1
ATOM 443 N N . PRO A 1 54 ? 3.839 -18.913 22.038 1.00 10.43 54 PRO A N 1
ATOM 444 C CA . PRO A 1 54 ? 4.649 -17.996 21.259 1.00 10.86 54 PRO A CA 1
ATOM 445 C C . PRO A 1 54 ? 5.059 -16.757 22.033 1.00 10.78 54 PRO A C 1
ATOM 446 O O . PRO A 1 54 ? 4.608 -16.533 23.146 1.00 11.51 54 PRO A O 1
ATOM 450 N N . GLY A 1 55 ? 5.926 -15.958 21.437 1.00 11.21 55 GLY A N 1
ATOM 451 C CA . GLY A 1 55 ? 6.204 -14.639 21.990 1.00 11.88 55 GLY A CA 1
ATOM 452 C C . GLY A 1 55 ? 7.014 -14.701 23.263 1.00 12.30 55 GLY A C 1
ATOM 453 O O . GLY A 1 55 ? 6.644 -14.105 24.259 1.00 14.22 55 GLY A O 1
ATOM 454 N N . VAL A 1 56 ? 8.159 -15.376 23.191 1.00 12.07 56 VAL A N 1
ATOM 455 C CA . VAL A 1 56 ? 9.156 -15.382 24.250 1.00 11.48 56 VAL A CA 1
ATOM 456 C C . VAL A 1 56 ? 9.570 -13.928 24.501 1.00 10.82 56 VAL A C 1
ATOM 457 O O . VAL A 1 56 ? 10.080 -13.264 23.599 1.00 11.62 56 VAL A O 1
ATOM 461 N N . ALA A 1 57 ? 9.277 -13.438 25.697 1.00 10.32 57 ALA A N 1
ATOM 462 C CA . ALA A 1 57 ? 9.556 -12.046 26.077 1.00 9.75 57 ALA A CA 1
ATOM 463 C C . ALA A 1 57 ? 10.736 -12.083 27.012 1.00 10.04 57 ALA A C 1
ATOM 464 O O . ALA A 1 57 ? 10.692 -12.759 28.049 1.00 10.70 57 ALA A O 1
ATOM 466 N N . LEU A 1 58 ? 11.818 -11.421 26.619 1.00 9.32 58 LEU A N 1
ATOM 467 C CA . LEU A 1 58 ? 13.024 -11.343 27.413 1.00 9.49 58 LEU A CA 1
ATOM 468 C C . LEU A 1 58 ? 13.079 -10.008 28.126 1.00 9.37 58 LEU A C 1
ATOM 469 O O . LEU A 1 58 ? 12.867 -8.963 27.522 1.00 10.03 58 LEU A O 1
ATOM 474 N N . LEU A 1 59 ? 13.349 -10.060 29.422 1.00 9.01 59 LEU A N 1
ATOM 475 C CA . LEU A 1 59 ? 13.611 -8.846 30.181 1.00 8.98 59 LEU A CA 1
ATOM 476 C C . LEU A 1 59 ? 15.111 -8.603 30.168 1.00 8.95 59 LEU A C 1
ATOM 477 O O . LEU A 1 59 ? 15.857 -9.193 30.946 1.00 9.15 59 LEU A O 1
ATOM 482 N N . THR A 1 60 ? 15.524 -7.724 29.259 1.00 9.12 60 THR A N 1
ATOM 483 C CA . THR A 1 60 ? 16.930 -7.443 29.016 1.00 9.64 60 THR A CA 1
ATOM 484 C C . THR A 1 60 ? 17.383 -6.318 29.919 1.00 9.58 60 THR A C 1
ATOM 485 O O . THR A 1 60 ? 17.542 -5.168 29.487 1.00 9.84 60 THR A O 1
ATOM 489 N N . GLU A 1 61 ? 17.530 -6.687 31.191 1.00 9.67 61 GLU A N 1
ATOM 490 C CA . GLU A 1 61 ? 18.004 -5.854 32.318 1.00 9.80 61 GLU A CA 1
ATOM 491 C C . GLU A 1 61 ? 17.020 -4.762 32.740 1.00 9.10 61 GLU A C 1
ATOM 492 O O . GLU A 1 61 ? 16.620 -4.701 33.908 1.00 9.14 61 GLU A O 1
ATOM 498 N N . GLU A 1 62 ? 16.622 -3.917 31.804 1.00 9.47 62 GLU A N 1
ATOM 499 C CA . GLU A 1 62 ? 15.746 -2.776 32.116 1.00 9.35 62 GLU A CA 1
ATOM 500 C C . GLU A 1 62 ? 14.569 -2.619 31.148 1.00 9.38 62 GLU A C 1
ATOM 501 O O . GLU A 1 62 ? 13.779 -1.708 31.315 1.00 9.38 62 GLU A O 1
ATOM 507 N N . TYR A 1 63 ? 14.437 -3.524 30.162 1.00 9.20 63 TYR A N 1
ATOM 508 C CA . TYR A 1 63 ? 13.432 -3.406 29.076 1.00 9.21 63 TYR A CA 1
ATOM 509 C C . TYR A 1 63 ? 12.867 -4.779 28.745 1.00 9.06 63 TYR A C 1
ATOM 510 O O . TYR A 1 63 ? 13.525 -5.785 28.975 1.00 9.62 63 TYR A O 1
ATOM 519 N N . ILE A 1 64 ? 11.652 -4.768 28.223 1.00 8.92 64 ILE A N 1
ATOM 520 C CA . ILE A 1 64 ? 11.001 -5.958 27.672 1.00 9.04 64 ILE A CA 1
ATOM 521 C C . ILE A 1 64 ? 11.144 -5.971 26.141 1.00 8.95 64 ILE A C 1
ATOM 522 O O . ILE A 1 64 ? 10.777 -5.025 25.449 1.00 8.95 64 ILE A O 1
ATOM 527 N N . ASN A 1 65 ? 11.709 -7.063 25.632 1.00 9.17 65 ASN A N 1
ATOM 528 C CA . ASN A 1 65 ? 11.955 -7.246 24.206 1.00 9.58 65 ASN A CA 1
ATOM 529 C C . ASN A 1 65 ? 11.554 -8.662 23.772 1.00 9.72 65 ASN A C 1
ATOM 530 O O . ASN A 1 65 ? 11.954 -9.625 24.435 1.00 10.11 65 ASN A O 1
ATOM 535 N N . PHE A 1 66 ? 10.759 -8.791 22.706 1.00 9.54 66 PHE A N 1
ATOM 536 C CA . PHE A 1 66 ? 10.396 -10.115 22.191 1.00 10.09 66 PHE A CA 1
ATOM 537 C C . PHE A 1 66 ? 11.547 -10.746 21.428 1.00 10.55 66 PHE A C 1
ATOM 538 O O . PHE A 1 66 ? 12.252 -10.090 20.669 1.00 11.76 66 PHE A O 1
ATOM 546 N N . MET A 1 67 ? 11.732 -12.041 21.655 1.00 11.05 67 MET A N 1
ATOM 547 C CA . MET A 1 67 ? 12.799 -12.810 21.019 1.00 11.47 67 MET A CA 1
ATOM 548 C C . MET A 1 67 ? 12.336 -13.546 19.765 1.00 11.90 67 MET A C 1
ATOM 549 O O . MET A 1 67 ? 13.093 -13.660 18.792 1.00 11.26 67 MET A O 1
ATOM 554 N N . ALA A 1 68 ? 11.111 -14.063 19.785 1.00 12.09 68 ALA A N 1
ATOM 555 C CA . ALA A 1 68 ? 10.622 -15.008 18.773 1.00 12.42 68 ALA A CA 1
ATOM 556 C C . ALA A 1 68 ? 9.112 -14.999 18.822 1.00 13.00 68 ALA A C 1
ATOM 557 O O . ALA A 1 68 ? 8.540 -14.673 19.865 1.00 14.44 68 ALA A O 1
ATOM 559 N N . SER A 1 69 ? 8.464 -15.320 17.709 1.00 14.01 69 SER A N 1
ATOM 560 C CA . SER A 1 69 ? 7.033 -15.633 17.738 1.00 14.79 69 SER A CA 1
ATOM 561 C C . SER A 1 69 ? 6.953 -17.130 18.065 1.00 13.11 69 SER A C 1
ATOM 562 O O . SER A 1 69 ? 6.891 -17.484 19.237 1.00 14.39 69 SER A O 1
ATOM 565 N N . ASN A 1 70 ? 7.011 -18.017 17.078 1.00 13.06 70 ASN A N 1
ATOM 566 C CA . ASN A 1 70 ? 7.104 -19.454 17.381 1.00 12.27 70 ASN A CA 1
ATOM 567 C C . ASN A 1 70 ? 8.511 -19.795 17.841 1.00 11.48 70 ASN A C 1
ATOM 568 O O . ASN A 1 70 ? 9.483 -19.431 17.204 1.00 11.26 70 ASN A O 1
ATOM 573 N N . PHE A 1 71 ? 8.601 -20.506 18.949 1.00 10.58 71 PHE A N 1
ATOM 574 C CA . PHE A 1 71 ? 9.851 -21.013 19.451 1.00 10.91 71 PHE A CA 1
ATOM 575 C C . PHE A 1 71 ? 9.574 -22.267 20.271 1.00 10.94 71 PHE A C 1
ATOM 576 O O . PHE A 1 71 ? 8.943 -22.189 21.324 1.00 11.38 71 PHE A O 1
ATOM 584 N N . ASP A 1 72 ? 10.023 -23.408 19.762 1.00 10.71 72 ASP A N 1
ATOM 585 C CA . ASP A 1 72 ? 9.759 -24.723 20.350 1.00 10.69 72 ASP A CA 1
ATOM 586 C C . ASP A 1 72 ? 8.288 -25.144 20.218 1.00 10.84 72 ASP A C 1
ATOM 587 O O . ASP A 1 72 ? 7.704 -25.755 21.132 1.00 10.79 72 ASP A O 1
ATOM 592 N N . ARG A 1 73 ? 7.730 -24.842 19.059 1.00 10.78 73 ARG A N 1
ATOM 593 C CA . ARG A 1 73 ? 6.353 -25.188 18.720 1.00 11.44 73 ARG A CA 1
ATOM 594 C C . ARG A 1 73 ? 6.319 -26.629 18.260 1.00 11.19 73 ARG A C 1
ATOM 595 O O . ARG A 1 73 ? 7.023 -26.982 17.326 1.00 10.69 73 ARG A O 1
ATOM 603 N N . LEU A 1 74 ? 5.462 -27.429 18.888 1.00 10.40 74 LEU A N 1
ATOM 604 C CA . LEU A 1 74 ? 5.265 -28.836 18.549 1.00 10.35 74 LEU A CA 1
ATOM 605 C C . LEU A 1 74 ? 4.273 -29.081 17.423 1.00 10.68 74 LEU A C 1
ATOM 606 O O . LEU A 1 74 ? 3.181 -28.536 17.435 1.00 10.49 74 LEU A O 1
ATOM 611 N N . THR A 1 75 ? 4.671 -29.925 16.465 1.00 10.74 75 THR A N 1
ATOM 612 C CA . THR A 1 75 ? 3.765 -30.569 15.538 1.00 11.36 75 THR A CA 1
ATOM 613 C C . THR A 1 75 ? 4.007 -32.080 15.629 1.00 11.38 75 THR A C 1
ATOM 614 O O . THR A 1 75 ? 5.100 -32.543 15.988 1.00 11.05 75 THR A O 1
ATOM 618 N N . VAL A 1 76 ? 2.964 -32.848 15.331 1.00 11.81 76 VAL A N 1
ATOM 619 C CA . VAL A 1 76 ? 2.985 -34.299 15.548 1.00 12.93 76 VAL A CA 1
ATOM 620 C C . VAL A 1 76 ? 2.715 -34.996 14.228 1.00 14.02 76 VAL A C 1
ATOM 621 O O . VAL A 1 76 ? 1.860 -34.575 13.463 1.00 13.64 76 VAL A O 1
ATOM 625 N N . TRP A 1 77 ? 3.484 -36.050 13.976 1.00 15.22 77 TRP A N 1
ATOM 626 C CA . TRP A 1 77 ? 3.458 -36.742 12.698 1.00 16.96 77 TRP A CA 1
ATOM 627 C C . TRP A 1 77 ? 3.317 -38.253 12.927 1.00 18.57 77 TRP A C 1
ATOM 628 O O . TRP A 1 77 ? 3.923 -38.820 13.832 1.00 17.44 77 TRP A O 1
ATOM 639 N N . GLN A 1 78 ? 2.489 -38.881 12.097 1.00 23.15 78 GLN A N 1
ATOM 640 C CA . GLN A 1 78 ? 2.286 -40.333 12.146 1.00 28.34 78 GLN A CA 1
ATOM 641 C C . GLN A 1 78 ? 2.447 -40.848 10.711 1.00 30.78 78 GLN A C 1
ATOM 642 O O . GLN A 1 78 ? 1.705 -40.437 9.820 1.00 31.12 78 GLN A O 1
ATOM 648 N N . ASP A 1 79 ? 3.451 -41.696 10.485 1.00 34.23 79 ASP A N 1
ATOM 649 C CA . ASP A 1 79 ? 3.732 -42.256 9.151 1.00 36.34 79 ASP A CA 1
ATOM 650 C C . ASP A 1 79 ? 3.930 -41.183 8.082 1.00 33.87 79 ASP A C 1
ATOM 651 O O . ASP A 1 79 ? 3.427 -41.309 6.966 1.00 36.19 79 ASP A O 1
ATOM 656 N N . GLY A 1 80 ? 4.655 -40.121 8.428 1.00 32.24 80 GLY A N 1
ATOM 657 C CA . GLY A 1 80 ? 4.914 -39.026 7.496 1.00 30.56 80 GLY A CA 1
ATOM 658 C C . GLY A 1 80 ? 3.749 -38.081 7.238 1.00 28.97 80 GLY A C 1
ATOM 659 O O . GLY A 1 80 ? 3.853 -37.192 6.387 1.00 27.99 80 GLY A O 1
ATOM 660 N N . LYS A 1 81 ? 2.645 -38.266 7.965 1.00 29.20 81 LYS A N 1
ATOM 661 C CA . LYS A 1 81 ? 1.469 -37.410 7.831 1.00 28.91 81 LYS A CA 1
ATOM 662 C C . LYS A 1 81 ? 1.266 -36.567 9.091 1.00 24.81 81 LYS A C 1
ATOM 663 O O . LYS A 1 81 ? 1.262 -37.094 10.196 1.00 24.17 81 LYS A O 1
ATOM 669 N N . LYS A 1 82 ? 1.081 -35.265 8.916 1.00 22.85 82 LYS A N 1
ATOM 670 C CA . LYS A 1 82 ? 0.887 -34.386 10.069 1.00 21.43 82 LYS A CA 1
ATOM 671 C C . LYS A 1 82 ? -0.508 -34.566 10.661 1.00 20.08 82 LYS A C 1
ATOM 672 O O . LYS A 1 82 ? -1.519 -34.627 9.943 1.00 20.32 82 LYS A O 1
ATOM 678 N N . VAL A 1 83 ? -0.556 -34.666 11.983 1.00 18.22 83 VAL A N 1
ATOM 679 C CA . VAL A 1 83 ? -1.817 -34.746 12.712 1.00 17.81 83 VAL A CA 1
ATOM 680 C C . VAL A 1 83 ? -2.436 -33.358 12.770 1.00 17.85 83 VAL A C 1
ATOM 681 O O . VAL A 1 83 ? -1.768 -32.387 13.134 1.00 17.33 83 VAL A O 1
ATOM 685 N N . ASP A 1 84 ? -3.706 -33.267 12.378 1.00 16.98 84 ASP A N 1
ATOM 686 C CA . ASP A 1 84 ? -4.445 -32.018 12.383 1.00 17.49 84 ASP A CA 1
ATOM 687 C C . ASP A 1 84 ? -5.194 -31.902 13.708 1.00 15.09 84 ASP A C 1
ATOM 688 O O . ASP A 1 84 ? -6.101 -32.686 13.991 1.00 15.45 84 ASP A O 1
ATOM 693 N N . PHE A 1 85 ? -4.814 -30.906 14.511 1.00 12.81 85 PHE A N 1
ATOM 694 C CA . PHE A 1 85 ? -5.443 -30.654 15.788 1.00 12.22 85 PHE A CA 1
ATOM 695 C C . PHE A 1 85 ? -6.388 -29.459 15.773 1.00 12.43 85 PHE A C 1
ATOM 696 O O . PHE A 1 85 ? -6.222 -28.526 14.986 1.00 12.42 85 PHE A O 1
ATOM 704 N N . THR A 1 86 ? -7.346 -29.459 16.700 1.00 12.29 86 THR A N 1
ATOM 705 C CA . THR A 1 86 ? -8.024 -28.225 17.075 1.00 12.42 86 THR A CA 1
ATOM 706 C C . THR A 1 86 ? -7.495 -27.793 18.445 1.00 11.48 86 THR A C 1
ATOM 707 O O . THR A 1 86 ? -7.023 -28.621 19.242 1.00 11.07 86 THR A O 1
ATOM 711 N N . LEU A 1 87 ? -7.564 -26.496 18.695 1.00 11.27 87 LEU A N 1
ATOM 712 C CA . LEU A 1 87 ? -6.907 -25.860 19.840 1.00 11.15 87 LEU A CA 1
ATOM 713 C C . LEU A 1 87 ? -7.880 -25.316 20.879 1.00 11.37 87 LEU A C 1
ATOM 714 O O . LEU A 1 87 ? -8.828 -24.620 20.547 1.00 11.59 87 LEU A O 1
ATOM 719 N N . GLU A 1 88 ? -7.598 -25.588 22.148 1.00 10.86 88 GLU A N 1
ATOM 720 C CA . GLU A 1 88 ? -8.142 -24.822 23.268 1.00 11.57 88 GLU A CA 1
ATOM 721 C C . GLU A 1 88 ? -6.954 -24.281 24.036 1.00 10.99 88 GLU A C 1
ATOM 722 O O . GLU A 1 88 ? -6.060 -25.042 24.402 1.00 11.89 88 GLU A O 1
ATOM 728 N N . ALA A 1 89 ? -6.946 -22.979 24.285 1.00 11.07 89 ALA A N 1
ATOM 729 C CA . ALA A 1 89 ? -5.838 -22.346 25.013 1.00 11.02 89 ALA A CA 1
ATOM 730 C C . ALA A 1 89 ? -6.390 -21.390 26.057 1.00 11.11 89 ALA A C 1
ATOM 731 O O . ALA A 1 89 ? -7.324 -20.629 25.795 1.00 11.89 89 ALA A O 1
ATOM 733 N N . TYR A 1 90 ? -5.813 -21.405 27.243 1.00 10.66 90 TYR A N 1
ATOM 734 C CA . TYR A 1 90 ? -6.236 -20.489 28.293 1.00 10.64 90 TYR A CA 1
ATOM 735 C C . TYR A 1 90 ? -5.162 -20.266 29.335 1.00 10.17 90 TYR A C 1
ATOM 736 O O . TYR A 1 90 ? -4.305 -21.105 29.554 1.00 9.71 90 TYR A O 1
ATOM 745 N N . SER A 1 91 ? -5.230 -19.105 29.982 1.00 9.74 91 SER A N 1
ATOM 746 C CA . SER A 1 91 ? -4.468 -18.850 31.182 1.00 9.92 91 SER A CA 1
ATOM 747 C C . SER A 1 91 ? -5.318 -19.143 32.407 1.00 9.55 91 SER A C 1
ATOM 748 O O . SER A 1 91 ? -6.546 -19.054 32.368 1.00 10.21 91 SER A O 1
ATOM 751 N N . ILE A 1 92 ? -4.640 -19.504 33.481 1.00 9.55 92 ILE A N 1
ATOM 752 C CA . ILE A 1 92 ? -5.210 -19.457 34.827 1.00 9.41 92 ILE A CA 1
ATOM 753 C C . ILE A 1 92 ? -4.196 -18.688 35.680 1.00 9.37 92 ILE A C 1
ATOM 754 O O . ILE A 1 92 ? -3.057 -18.485 35.261 1.00 8.85 92 ILE A O 1
ATOM 759 N N . PRO A 1 93 ? -4.590 -18.265 36.882 1.00 8.87 93 PRO A N 1
ATOM 760 C CA . PRO A 1 93 ? -3.591 -17.664 37.753 1.00 8.78 93 PRO A CA 1
ATOM 761 C C . PRO A 1 93 ? -2.465 -18.660 37.999 1.00 8.38 93 PRO A C 1
ATOM 762 O O . PRO A 1 93 ? -2.697 -19.761 38.514 1.00 9.05 93 PRO A O 1
ATOM 766 N N . GLY A 1 94 ? -1.255 -18.304 37.581 1.00 8.24 94 GLY A N 1
ATOM 767 C CA . GLY A 1 94 ? -0.103 -19.168 37.749 1.00 8.09 94 GLY A CA 1
ATOM 768 C C . GLY A 1 94 ? 0.233 -20.170 36.634 1.00 7.86 94 GLY A C 1
ATOM 769 O O . GLY A 1 94 ? 1.212 -20.909 36.762 1.00 7.91 94 GLY A O 1
ATOM 770 N N . ALA A 1 95 ? -0.517 -20.211 35.526 1.00 8.00 95 ALA A N 1
ATOM 771 C CA . ALA A 1 95 ? -0.178 -21.162 34.445 1.00 8.18 95 ALA A CA 1
ATOM 772 C C . ALA A 1 95 ? -0.778 -20.785 33.111 1.00 8.32 95 ALA A C 1
ATOM 773 O O . ALA A 1 95 ? -1.797 -20.074 33.043 1.00 8.46 95 ALA A O 1
ATOM 775 N N . LEU A 1 96 ? -0.131 -21.260 32.041 1.00 8.42 96 LEU A N 1
ATOM 776 C CA . LEU A 1 96 ? -0.714 -21.266 30.708 1.00 8.61 96 LEU A CA 1
ATOM 777 C C . LEU A 1 96 ? -0.975 -22.702 30.330 1.00 8.71 96 LEU A C 1
ATOM 778 O O . LEU A 1 96 ? -0.162 -23.581 30.638 1.00 8.56 96 LEU A O 1
ATOM 783 N N . VAL A 1 97 ? -2.099 -22.936 29.659 1.00 8.63 97 VAL A N 1
ATOM 784 C CA . VAL A 1 97 ? -2.526 -24.273 29.248 1.00 9.00 97 VAL A CA 1
ATOM 785 C C . VAL A 1 97 ? -2.969 -24.266 27.796 1.00 8.99 97 VAL A C 1
ATOM 786 O O . VAL A 1 97 ? -3.635 -23.338 27.350 1.00 8.44 97 VAL A O 1
ATOM 790 N N . GLN A 1 98 ? -2.606 -25.310 27.053 1.00 9.11 98 GLN A N 1
ATOM 791 C CA . GLN A 1 98 ? -3.245 -25.557 25.769 1.00 9.78 98 GLN A CA 1
ATOM 792 C C . GLN A 1 98 ? -3.471 -27.029 25.588 1.00 10.03 98 GLN A C 1
ATOM 793 O O . GLN A 1 98 ? -2.672 -27.876 26.026 1.00 9.75 98 GLN A O 1
ATOM 799 N N . LYS A 1 99 ? -4.597 -27.315 24.952 1.00 11.11 99 LYS A N 1
ATOM 800 C CA . LYS A 1 99 ? -5.017 -28.675 24.679 1.00 11.77 99 LYS A CA 1
ATOM 801 C C . LYS A 1 99 ? -5.229 -28.795 23.180 1.00 11.46 99 LYS A C 1
ATOM 802 O O . LYS A 1 99 ? -5.932 -27.983 22.565 1.00 11.12 99 LYS A O 1
ATOM 808 N N . LEU A 1 100 ? -4.607 -29.824 22.624 1.00 11.36 100 LEU A N 1
ATOM 809 C CA . LEU A 1 100 ? -4.645 -30.116 21.211 1.00 11.53 100 LEU A CA 1
ATOM 810 C C . LEU A 1 100 ? -5.421 -31.412 21.031 1.00 10.74 100 LEU A C 1
ATOM 811 O O . LEU A 1 100 ? -5.037 -32.447 21.564 1.00 10.77 100 LEU A O 1
ATOM 816 N N . THR A 1 101 ? -6.507 -31.365 20.273 1.00 10.75 101 THR A N 1
ATOM 817 C CA . THR A 1 101 ? -7.371 -32.529 20.136 1.00 10.77 101 THR A CA 1
ATOM 818 C C . THR A 1 101 ? -7.442 -33.018 18.693 1.00 10.85 101 THR A C 1
ATOM 819 O O . THR A 1 101 ? -7.682 -32.236 17.781 1.00 11.18 101 THR A O 1
ATOM 823 N N . ALA A 1 102 ? -7.194 -34.315 18.514 1.00 11.76 102 ALA A N 1
ATOM 824 C CA . ALA A 1 102 ? -7.415 -35.003 17.236 1.00 12.28 102 ALA A CA 1
ATOM 825 C C . ALA A 1 102 ? -7.944 -36.391 17.585 1.00 13.54 102 ALA A C 1
ATOM 826 O O . ALA A 1 102 ? -7.998 -36.757 18.769 1.00 13.83 102 ALA A O 1
ATOM 828 N N . LYS A 1 103 ? -8.354 -37.159 16.581 1.00 14.85 103 LYS A N 1
ATOM 829 C CA . LYS A 1 103 ? -8.970 -38.456 16.861 1.00 17.47 103 LYS A CA 1
ATOM 830 C C . LYS A 1 103 ? -8.039 -39.378 17.632 1.00 19.71 103 LYS A C 1
ATOM 831 O O . LYS A 1 103 ? -8.391 -39.842 18.711 1.00 22.27 103 LYS A O 1
ATOM 837 N N . ASP A 1 104 ? -6.846 -39.606 17.105 1.00 21.74 104 ASP A N 1
ATOM 838 C CA . ASP A 1 104 ? -5.968 -40.639 17.660 1.00 23.33 104 ASP A CA 1
ATOM 839 C C . ASP A 1 104 ? -4.738 -40.080 18.355 1.00 21.46 104 ASP A C 1
ATOM 840 O O . ASP A 1 104 ? -3.835 -40.835 18.701 1.00 24.00 104 ASP A O 1
ATOM 845 N N . VAL A 1 105 ? -4.667 -38.767 18.521 1.00 17.74 105 VAL A N 1
ATOM 846 C CA . VAL A 1 105 ? -3.594 -38.190 19.322 1.00 14.78 105 VAL A CA 1
ATOM 847 C C . VAL A 1 105 ? -4.160 -36.974 20.022 1.00 12.49 105 VAL A C 1
ATOM 848 O O . VAL A 1 105 ? -4.891 -36.191 19.407 1.00 11.18 105 VAL A O 1
ATOM 852 N N . GLN A 1 106 ? -3.823 -36.797 21.295 1.00 11.41 106 GLN A N 1
ATOM 853 C CA . GLN A 1 106 ? -4.143 -35.553 21.977 1.00 11.35 106 GLN A CA 1
ATOM 854 C C . GLN A 1 106 ? -2.915 -35.092 22.737 1.00 10.75 106 GLN A C 1
ATOM 855 O O . GLN A 1 106 ? -2.103 -35.905 23.158 1.00 11.12 106 GLN A O 1
ATOM 861 N N . VAL A 1 107 ? -2.808 -33.778 22.934 1.00 10.08 107 VAL A N 1
ATOM 862 C CA . VAL A 1 107 ? -1.709 -33.214 23.677 1.00 10.31 107 VAL A CA 1
ATOM 863 C C . VAL A 1 107 ? -2.264 -32.208 24.682 1.00 10.00 107 VAL A C 1
ATOM 864 O O . VAL A 1 107 ? -3.160 -31.418 24.362 1.00 9.97 107 VAL A O 1
ATOM 868 N N . GLU A 1 108 ? -1.755 -32.257 25.908 1.00 9.94 108 GLU A N 1
ATOM 869 C CA . GLU A 1 108 ? -2.085 -31.266 26.926 1.00 10.87 108 GLU A CA 1
ATOM 870 C C . GLU A 1 108 ? -0.770 -30.677 27.402 1.00 10.32 108 GLU A C 1
ATOM 871 O O . GLU A 1 108 ? 0.080 -31.394 27.910 1.00 10.72 108 GLU A O 1
ATOM 877 N N . MET A 1 109 ? -0.632 -29.371 27.218 1.00 10.61 109 MET A N 1
ATOM 878 C CA . MET A 1 109 ? 0.585 -28.656 27.604 1.00 11.47 109 MET A CA 1
ATOM 879 C C . MET A 1 109 ? 0.286 -27.686 28.717 1.00 11.14 109 MET A C 1
ATOM 880 O O . MET A 1 109 ? -0.614 -26.868 28.597 1.00 11.73 109 MET A O 1
ATOM 885 N N . THR A 1 110 ? 1.074 -27.767 29.785 1.00 10.86 110 THR A N 1
ATOM 886 C CA . THR A 1 110 ? 0.914 -26.889 30.934 1.00 10.51 110 THR A CA 1
ATOM 887 C C . THR A 1 110 ? 2.250 -26.219 31.189 1.00 10.06 110 THR A C 1
ATOM 888 O O . THR A 1 110 ? 3.257 -26.897 31.306 1.00 9.63 110 THR A O 1
ATOM 892 N N . LEU A 1 111 ? 2.242 -24.894 31.258 1.00 9.75 111 LEU A N 1
ATOM 893 C CA . LEU A 1 111 ? 3.455 -24.110 31.506 1.00 10.31 111 LEU A CA 1
ATOM 894 C C . LEU A 1 111 ? 3.360 -23.380 32.851 1.00 9.99 111 LEU A C 1
ATOM 895 O O . LEU A 1 111 ? 2.452 -22.570 33.071 1.00 10.17 111 LEU A O 1
ATOM 900 N N . ARG A 1 112 ? 4.321 -23.655 33.725 1.00 9.55 112 ARG A N 1
ATOM 901 C CA . ARG A 1 112 ? 4.427 -23.009 35.026 1.00 9.35 112 ARG A CA 1
ATOM 902 C C . ARG A 1 112 ? 5.864 -22.589 35.254 1.00 10.02 112 ARG A C 1
ATOM 903 O O . ARG A 1 112 ? 6.750 -23.070 34.573 1.00 11.08 112 ARG A O 1
ATOM 911 N N . PHE A 1 113 ? 6.110 -21.695 36.199 1.00 9.27 113 PHE A N 1
ATOM 912 C CA . PHE A 1 113 ? 7.492 -21.319 36.491 1.00 9.19 113 PHE A CA 1
ATOM 913 C C . PHE A 1 113 ? 8.041 -22.176 37.595 1.00 9.66 113 PHE A C 1
ATOM 914 O O . PHE A 1 113 ? 7.314 -22.531 38.524 1.00 10.60 113 PHE A O 1
ATOM 922 N N . ALA A 1 114 ? 9.334 -22.485 37.493 1.00 9.91 114 ALA A N 1
ATOM 923 C CA . ALA A 1 114 ? 10.016 -23.398 38.425 1.00 10.18 114 ALA A CA 1
ATOM 924 C C . ALA A 1 114 ? 11.068 -22.705 39.295 1.00 10.40 114 ALA A C 1
ATOM 925 O O . ALA A 1 114 ? 11.243 -23.068 40.456 1.00 11.25 114 ALA A O 1
ATOM 927 N N . THR A 1 115 ? 11.769 -21.718 38.729 1.00 10.54 115 THR A N 1
ATOM 928 C CA . THR A 1 115 ? 12.778 -20.949 39.468 1.00 10.72 115 THR A CA 1
ATOM 929 C C . THR A 1 115 ? 12.693 -19.502 39.020 1.00 10.63 115 THR A C 1
ATOM 930 O O . THR A 1 115 ? 12.012 -19.199 38.057 1.00 10.58 115 THR A O 1
ATOM 934 N N . PRO A 1 116 ? 13.453 -18.614 39.670 1.00 10.87 116 PRO A N 1
ATOM 935 C CA . PRO A 1 116 ? 13.508 -17.231 39.202 1.00 10.60 116 PRO A CA 1
ATOM 936 C C . PRO A 1 116 ? 14.168 -16.994 37.834 1.00 10.24 116 PRO A C 1
ATOM 937 O O . PRO A 1 116 ? 14.267 -15.834 37.418 1.00 9.87 116 PRO A O 1
ATOM 941 N N . ARG A 1 117 ? 14.618 -18.057 37.149 1.00 9.74 117 ARG A N 1
ATOM 942 C CA . ARG A 1 117 ? 15.154 -17.955 35.787 1.00 9.92 117 ARG A CA 1
ATOM 943 C C . ARG A 1 117 ? 14.599 -18.991 34.814 1.00 9.75 117 ARG A C 1
ATOM 944 O O . ARG A 1 117 ? 14.976 -18.980 33.649 1.00 9.50 117 ARG A O 1
ATOM 952 N N . THR A 1 118 ? 13.710 -19.860 35.295 1.00 9.62 118 THR A N 1
ATOM 953 C CA . THR A 1 118 ? 13.291 -21.036 34.520 1.00 9.64 118 THR A CA 1
ATOM 954 C C . THR A 1 118 ? 11.804 -21.356 34.624 1.00 9.07 118 THR A C 1
ATOM 955 O O . THR A 1 118 ? 11.237 -21.436 35.707 1.00 9.02 118 THR A O 1
ATOM 959 N N . SER A 1 119 ? 11.193 -21.530 33.457 1.00 8.84 119 SER A N 1
ATOM 960 C CA . SER A 1 119 ? 9.838 -22.054 33.342 1.00 8.65 119 SER A CA 1
ATOM 961 C C . SER A 1 119 ? 9.905 -23.512 32.923 1.00 9.00 119 SER A C 1
ATOM 962 O O . SER A 1 119 ? 10.874 -23.958 32.300 1.00 9.19 119 SER A O 1
ATOM 965 N N . LEU A 1 120 ? 8.851 -24.228 33.281 1.00 9.18 120 LEU A N 1
ATOM 966 C CA . LEU A 1 120 ? 8.722 -25.652 33.042 1.00 9.10 120 LEU A CA 1
ATOM 967 C C . LEU A 1 120 ? 7.473 -25.934 32.226 1.00 9.14 120 LEU A C 1
ATOM 968 O O . LEU A 1 120 ? 6.378 -25.578 32.634 1.00 9.51 120 LEU A O 1
ATOM 973 N N . LEU A 1 121 ? 7.669 -26.604 31.104 1.00 9.00 121 LEU A N 1
ATOM 974 C CA . LEU A 1 121 ? 6.582 -27.063 30.236 1.00 9.21 121 LEU A CA 1
ATOM 975 C C . LEU A 1 121 ? 6.403 -28.569 30.359 1.00 9.34 121 LEU A C 1
ATOM 976 O O . LEU A 1 121 ? 7.345 -29.348 30.157 1.00 9.59 121 LEU A O 1
ATOM 981 N N . GLU A 1 122 ? 5.191 -28.974 30.717 1.00 9.51 122 GLU A N 1
ATOM 982 C CA . GLU A 1 122 ? 4.786 -30.366 30.693 1.00 10.24 122 GLU A CA 1
ATOM 983 C C . GLU A 1 122 ? 4.047 -30.598 29.391 1.00 10.06 122 GLU A C 1
ATOM 984 O O . GLU A 1 122 ? 3.048 -29.907 29.114 1.00 10.61 122 GLU A O 1
ATOM 990 N N . THR A 1 123 ? 4.546 -31.524 28.574 1.00 9.79 123 THR A N 1
ATOM 991 C CA . THR A 1 123 ? 3.892 -31.902 27.323 1.00 9.93 123 THR A CA 1
ATOM 992 C C . THR A 1 123 ? 3.379 -33.327 27.472 1.00 10.25 123 THR A C 1
ATOM 993 O O . THR A 1 123 ? 4.150 -34.280 27.377 1.00 10.13 123 THR A O 1
ATOM 997 N N . LYS A 1 124 ? 2.083 -33.449 27.764 1.00 10.42 124 LYS A N 1
ATOM 998 C CA . LYS A 1 124 ? 1.435 -34.745 28.017 1.00 11.42 124 LYS A CA 1
ATOM 999 C C . LYS A 1 124 ? 0.793 -35.210 26.728 1.00 11.12 124 LYS A C 1
ATOM 1000 O O . LYS A 1 124 ? -0.162 -34.604 26.246 1.00 10.61 124 LYS A O 1
ATOM 1006 N N . ILE A 1 125 ? 1.313 -36.295 26.173 1.00 11.04 125 ILE A N 1
ATOM 1007 C CA . ILE A 1 125 ? 0.869 -36.799 24.889 1.00 11.38 125 ILE A CA 1
ATOM 1008 C C . ILE A 1 125 ? 0.129 -38.114 25.085 1.00 11.06 125 ILE A C 1
ATOM 1009 O O . ILE A 1 125 ? 0.644 -39.044 25.708 1.00 10.89 125 ILE A O 1
ATOM 1014 N N . THR A 1 126 ? -1.092 -38.179 24.568 1.00 11.36 126 THR A N 1
ATOM 1015 C CA . THR A 1 126 ? -1.885 -39.405 24.599 1.00 12.26 126 THR A CA 1
ATOM 1016 C C . THR A 1 126 ? -2.021 -39.904 23.170 1.00 11.71 126 THR A C 1
ATOM 1017 O O . THR A 1 126 ? -2.472 -39.177 22.277 1.00 11.40 126 THR A O 1
ATOM 1021 N N . SER A 1 127 ? -1.575 -41.127 22.936 1.00 11.82 127 SER A N 1
ATOM 1022 C CA . SER A 1 127 ? -1.586 -41.710 21.603 1.00 12.61 127 SER A CA 1
ATOM 1023 C C . SER A 1 127 ? -1.568 -43.212 21.719 1.00 13.48 127 SER A C 1
ATOM 1024 O O . SER A 1 127 ? -0.811 -43.747 22.497 1.00 14.30 127 SER A O 1
ATOM 1027 N N . ASN A 1 128 ? -2.352 -43.888 20.894 1.00 14.39 128 ASN A N 1
ATOM 1028 C CA . ASN A 1 128 ? -2.394 -45.337 20.966 1.00 16.29 128 ASN A CA 1
ATOM 1029 C C . ASN A 1 128 ? -1.443 -45.986 19.944 1.00 17.15 128 ASN A C 1
ATOM 1030 O O . ASN A 1 128 ? -1.473 -47.208 19.760 1.00 18.05 128 ASN A O 1
ATOM 1035 N N . LYS A 1 129 ? -0.613 -45.164 19.292 1.00 16.84 129 LYS A N 1
ATOM 1036 C CA . LYS A 1 129 ? 0.451 -45.612 18.383 1.00 17.46 129 LYS A CA 1
ATOM 1037 C C . LYS A 1 129 ? 1.722 -44.746 18.530 1.00 16.08 129 LYS A C 1
ATOM 1038 O O . LYS A 1 129 ? 1.676 -43.639 19.103 1.00 15.61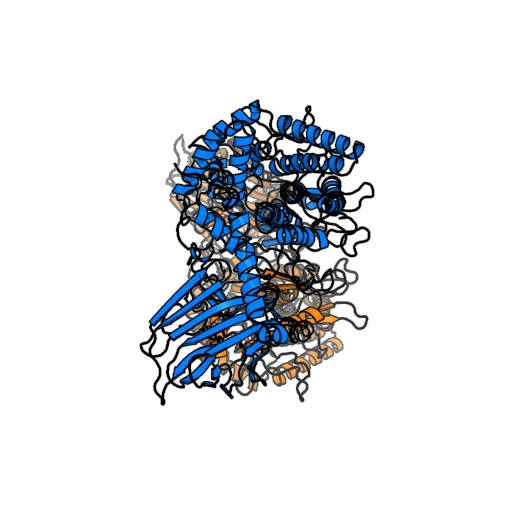 129 LYS A O 1
ATOM 1044 N N . PRO A 1 130 ? 2.869 -45.244 18.031 1.00 15.04 130 PRO A N 1
ATOM 1045 C CA . PRO A 1 130 ? 4.096 -44.432 18.003 1.00 14.84 130 PRO A CA 1
ATOM 1046 C C . PRO A 1 130 ? 3.924 -43.176 17.172 1.00 14.36 130 PRO A C 1
ATOM 1047 O O . PRO A 1 130 ? 3.055 -43.121 16.293 1.00 13.75 130 PRO A O 1
ATOM 1051 N N . LEU A 1 131 ? 4.748 -42.172 17.473 1.00 14.83 131 LEU A N 1
ATOM 1052 C CA . LEU A 1 131 ? 4.638 -40.865 16.852 1.00 15.39 131 LEU A CA 1
ATOM 1053 C C . LEU A 1 131 ? 6.017 -40.277 16.656 1.00 14.75 131 LEU A C 1
ATOM 1054 O O . LEU A 1 131 ? 6.954 -40.572 17.403 1.00 13.91 131 LEU A O 1
ATOM 1059 N N . ASP A 1 132 ? 6.089 -39.382 15.682 1.00 15.86 132 ASP A N 1
ATOM 1060 C CA . ASP A 1 132 ? 7.248 -38.553 15.462 1.00 16.37 132 ASP A CA 1
ATOM 1061 C C . ASP A 1 132 ? 6.901 -37.120 15.848 1.00 15.24 132 ASP A C 1
ATOM 1062 O O . ASP A 1 132 ? 5.928 -36.557 15.348 1.00 15.91 132 ASP A O 1
ATOM 1067 N N . LEU A 1 133 ? 7.706 -36.567 16.744 1.00 14.88 133 LEU A N 1
ATOM 1068 C CA . LEU A 1 133 ? 7.478 -35.241 17.267 1.00 14.14 133 LEU A CA 1
ATOM 1069 C C . LEU A 1 133 ? 8.454 -34.301 16.593 1.00 14.37 133 LEU A C 1
ATOM 1070 O O . LEU A 1 133 ? 9.619 -34.649 16.420 1.00 14.84 133 LEU A O 1
ATOM 1075 N N . VAL A 1 134 ? 7.974 -33.128 16.204 1.00 12.90 134 VAL A N 1
ATOM 1076 C CA . VAL A 1 134 ? 8.817 -32.104 15.617 1.00 12.28 134 VAL A CA 1
ATOM 1077 C C . VAL A 1 134 ? 8.591 -30.778 16.331 1.00 11.84 134 VAL A C 1
ATOM 1078 O O . VAL A 1 134 ? 7.449 -30.353 16.490 1.00 12.05 134 VAL A O 1
ATOM 1082 N N . TRP A 1 135 ? 9.679 -30.124 16.724 1.00 11.20 135 TRP A N 1
ATOM 1083 C CA . TRP A 1 135 ? 9.599 -28.786 17.287 1.00 11.16 135 TRP A CA 1
ATOM 1084 C C . TRP A 1 135 ? 10.316 -27.810 16.373 1.00 11.43 135 TRP A C 1
ATOM 1085 O O . TRP A 1 135 ? 11.352 -28.126 15.813 1.00 11.27 135 TRP A O 1
ATOM 1096 N N . ASP A 1 136 ? 9.781 -26.612 16.233 1.00 11.13 136 ASP A N 1
ATOM 1097 C CA . ASP A 1 136 ? 10.400 -25.634 15.362 1.00 12.02 136 ASP A CA 1
ATOM 1098 C C . ASP A 1 136 ? 10.350 -24.267 16.024 1.00 11.43 136 ASP A C 1
ATOM 1099 O O . ASP A 1 136 ? 9.632 -24.040 17.004 1.00 10.67 136 ASP A O 1
ATOM 1104 N N . GLY A 1 137 ? 11.126 -23.344 15.480 1.00 11.06 137 GLY A N 1
ATOM 1105 C CA . GLY A 1 137 ? 11.186 -22.010 16.049 1.00 11.65 137 GLY A CA 1
ATOM 1106 C C . GLY A 1 137 ? 12.030 -21.123 15.201 1.00 12.11 137 GLY A C 1
ATOM 1107 O O . GLY A 1 137 ? 12.846 -21.614 14.425 1.00 12.32 137 GLY A O 1
ATOM 1108 N N . GLU A 1 138 ? 11.846 -19.821 15.352 1.00 12.47 138 GLU A N 1
ATOM 1109 C CA . GLU A 1 138 ? 12.586 -18.857 14.565 1.00 13.97 138 GLU A CA 1
ATOM 1110 C C . GLU A 1 138 ? 12.708 -17.580 15.361 1.00 13.40 138 GLU A C 1
ATOM 1111 O O . GLU A 1 138 ? 11.731 -17.139 15.964 1.00 13.15 138 GLU A O 1
ATOM 1117 N N . LEU A 1 139 ? 13.889 -16.975 15.344 1.00 12.25 139 LEU A N 1
ATOM 1118 C CA . LEU A 1 139 ? 14.066 -15.682 15.985 1.00 12.34 139 LEU A CA 1
ATOM 1119 C C . LEU A 1 139 ? 13.415 -14.595 15.148 1.00 12.62 139 LEU A C 1
ATOM 1120 O O . LEU A 1 139 ? 13.301 -14.699 13.919 1.00 13.13 139 LEU A O 1
ATOM 1125 N N . LEU A 1 140 ? 12.958 -13.544 15.820 1.00 12.38 140 LEU A N 1
ATOM 1126 C CA . LEU A 1 140 ? 12.421 -12.398 15.128 1.00 12.78 140 LEU A CA 1
ATOM 1127 C C . LEU A 1 140 ? 13.504 -11.715 14.330 1.00 13.19 140 LEU A C 1
ATOM 1128 O O . LEU A 1 140 ? 14.691 -11.821 14.641 1.00 13.27 140 LEU A O 1
ATOM 1133 N N . GLU A 1 141 ? 13.069 -11.022 13.298 1.00 15.75 141 GLU A N 1
ATOM 1134 C CA . GLU A 1 141 ? 13.985 -10.238 12.484 1.00 17.12 141 GLU A CA 1
ATOM 1135 C C . GLU A 1 141 ? 13.678 -8.741 12.486 1.00 15.64 141 GLU A C 1
ATOM 1136 O O . GLU A 1 141 ? 14.604 -7.945 12.460 1.00 15.64 141 GLU A O 1
ATOM 1142 N N . LYS A 1 142 ? 12.401 -8.364 12.546 1.00 15.06 142 LYS A N 1
ATOM 1143 C CA . LYS A 1 142 ? 11.994 -6.964 12.443 1.00 14.95 142 LYS A CA 1
ATOM 1144 C C . LYS A 1 142 ? 12.028 -6.228 13.772 1.00 14.77 142 LYS A C 1
ATOM 1145 O O . LYS A 1 142 ? 11.732 -6.807 14.813 1.00 14.07 142 LYS A O 1
ATOM 1151 N N . LEU A 1 143 ? 12.419 -4.958 13.727 1.00 14.08 143 LEU A N 1
ATOM 1152 C CA . LEU A 1 143 ? 12.658 -4.199 14.955 1.00 14.24 143 LEU A CA 1
ATOM 1153 C C . LEU A 1 143 ? 11.387 -3.662 15.624 1.00 14.38 143 LEU A C 1
ATOM 1154 O O . LEU A 1 143 ? 11.197 -3.873 16.821 1.00 13.67 143 LEU A O 1
ATOM 1159 N N . GLU A 1 144 ? 10.539 -2.944 14.896 1.00 14.50 144 GLU A N 1
ATOM 1160 C CA . GLU A 1 144 ? 9.579 -2.064 15.571 1.00 15.32 144 GLU A CA 1
ATOM 1161 C C . GLU A 1 144 ? 8.275 -1.820 14.821 1.00 15.42 144 GLU A C 1
ATOM 1162 O O . GLU A 1 144 ? 8.258 -1.540 13.597 1.00 15.73 144 GLU A O 1
ATOM 1168 N N . ALA A 1 145 ? 7.181 -1.919 15.563 1.00 14.97 145 ALA A N 1
ATOM 1169 C CA . ALA A 1 145 ? 5.847 -1.651 15.040 1.00 15.17 145 ALA A CA 1
ATOM 1170 C C . ALA A 1 145 ? 5.043 -0.942 16.111 1.00 15.63 145 ALA A C 1
ATOM 1171 O O . ALA A 1 145 ? 5.372 -1.013 17.302 1.00 14.41 145 ALA A O 1
ATOM 1173 N N . LYS A 1 146 ? 3.973 -0.277 15.680 1.00 15.97 146 LYS A N 1
ATOM 1174 C CA . LYS A 1 146 ? 3.041 0.388 16.578 1.00 17.95 146 LYS A CA 1
ATOM 1175 C C . LYS A 1 146 ? 1.631 -0.002 16.151 1.00 19.24 146 LYS A C 1
ATOM 1176 O O . LYS A 1 146 ? 1.248 0.199 14.989 1.00 18.98 146 LYS A O 1
ATOM 1182 N N . GLU A 1 147 ? 0.874 -0.579 17.077 1.00 20.64 147 GLU A N 1
ATOM 1183 C CA . GLU A 1 147 ? -0.464 -1.103 16.800 1.00 23.67 147 GLU A CA 1
ATOM 1184 C C . GLU A 1 147 ? -0.454 -2.048 15.584 1.00 23.69 147 GLU A C 1
ATOM 1185 O O . GLU A 1 147 ? -1.369 -2.039 14.758 1.00 24.65 147 GLU A O 1
ATOM 1191 N N . GLY A 1 148 ? 0.602 -2.846 15.471 1.00 24.09 148 GLY A N 1
ATOM 1192 C CA . GLY A 1 148 ? 0.678 -3.888 14.462 1.00 24.37 148 GLY A CA 1
ATOM 1193 C C . GLY A 1 148 ? 1.210 -3.448 13.107 1.00 25.54 148 GLY A C 1
ATOM 1194 O O . GLY A 1 148 ? 1.422 -4.289 12.237 1.00 27.85 148 GLY A O 1
ATOM 1195 N N . LYS A 1 149 ? 1.421 -2.145 12.919 1.00 25.68 149 LYS A N 1
ATOM 1196 C CA . LYS A 1 149 ? 1.952 -1.612 11.662 1.00 25.77 149 LYS A CA 1
ATOM 1197 C C . LYS A 1 149 ? 3.411 -1.206 11.849 1.00 24.10 149 LYS A C 1
ATOM 1198 O O . LYS A 1 149 ? 3.739 -0.486 12.785 1.00 22.71 149 LYS A O 1
ATOM 1204 N N . PRO A 1 150 ? 4.301 -1.654 10.947 1.00 22.84 150 PRO A N 1
ATOM 1205 C CA . PRO A 1 150 ? 5.722 -1.361 11.111 1.00 22.42 150 PRO A CA 1
ATOM 1206 C C . PRO A 1 150 ? 5.997 0.136 11.167 1.00 23.09 150 PRO A C 1
ATOM 1207 O O . PRO A 1 150 ? 5.391 0.897 10.411 1.00 23.62 150 PRO A O 1
ATOM 1211 N N . LEU A 1 151 ? 6.883 0.543 12.073 1.00 23.07 151 LEU A N 1
ATOM 1212 C CA . LEU A 1 151 ? 7.310 1.937 12.180 1.00 24.29 151 LEU A CA 1
ATOM 1213 C C . LEU A 1 151 ? 8.423 2.241 11.186 1.00 25.19 151 LEU A C 1
ATOM 1214 O O . LEU A 1 151 ? 8.729 3.410 10.930 1.00 26.40 151 LEU A O 1
ATOM 1219 N N . SER A 1 152 ? 9.031 1.184 10.648 1.00 23.80 152 SER A N 1
ATOM 1220 C CA . SER A 1 152 ? 10.177 1.296 9.757 1.00 24.30 152 SER A CA 1
ATOM 1221 C C . SER A 1 152 ? 10.518 -0.085 9.230 1.00 24.95 152 SER A C 1
ATOM 1222 O O . SER A 1 152 ? 9.948 -1.079 9.675 1.00 25.73 152 SER A O 1
ATOM 1225 N N . ASP A 1 153 ? 11.459 -0.146 8.295 1.00 24.80 153 ASP A N 1
ATOM 1226 C CA . ASP A 1 153 ? 11.998 -1.419 7.829 1.00 24.30 153 ASP A CA 1
ATOM 1227 C C . ASP A 1 153 ? 13.278 -1.835 8.572 1.00 22.61 153 ASP A C 1
ATOM 1228 O O . ASP A 1 153 ? 14.003 -2.711 8.103 1.00 22.57 153 ASP A O 1
ATOM 1233 N N . LYS A 1 154 ? 13.555 -1.223 9.727 1.00 20.75 154 LYS A N 1
ATOM 1234 C CA . LYS A 1 154 ? 14.760 -1.555 10.476 1.00 20.27 154 LYS A CA 1
ATOM 1235 C C . LYS A 1 154 ? 14.674 -2.992 10.984 1.00 19.33 154 LYS A C 1
ATOM 1236 O O . LYS A 1 154 ? 13.592 -3.475 11.313 1.00 16.81 154 LYS A O 1
ATOM 1242 N N . THR A 1 155 ? 15.820 -3.655 11.000 1.00 18.27 155 THR A N 1
ATOM 1243 C CA . THR A 1 155 ? 15.942 -5.023 11.504 1.00 18.13 155 THR A CA 1
ATOM 1244 C C . THR A 1 155 ? 16.667 -5.004 12.836 1.00 16.94 155 THR A C 1
ATOM 1245 O O . THR A 1 155 ? 17.323 -4.024 13.209 1.00 16.91 155 THR A O 1
ATOM 1249 N N . ILE A 1 156 ? 16.517 -6.088 13.581 1.00 15.43 156 ILE A N 1
ATOM 1250 C CA . ILE A 1 156 ? 17.139 -6.219 14.883 1.00 14.82 156 ILE A CA 1
ATOM 1251 C C . ILE A 1 156 ? 18.662 -6.265 14.707 1.00 15.26 156 ILE A C 1
ATOM 1252 O O . ILE A 1 156 ? 19.400 -5.544 15.379 1.00 14.80 156 ILE A O 1
ATOM 1257 N N . ALA A 1 157 ? 19.123 -7.081 13.760 1.00 16.18 157 ALA A N 1
ATOM 1258 C CA . ALA A 1 157 ? 20.559 -7.244 13.518 1.00 17.24 157 ALA A CA 1
ATOM 1259 C C . ALA A 1 157 ? 21.177 -5.959 12.970 1.00 17.62 157 ALA A C 1
ATOM 1260 O O . ALA A 1 157 ? 22.299 -5.625 13.324 1.00 17.94 157 ALA A O 1
ATOM 1262 N N . GLY A 1 158 ? 20.428 -5.255 12.123 1.00 18.99 158 GLY A N 1
ATOM 1263 C CA . GLY A 1 158 ? 20.848 -3.955 11.570 1.00 19.75 158 GLY A CA 1
ATOM 1264 C C . GLY A 1 158 ? 20.982 -2.893 12.640 1.00 20.54 158 GLY A C 1
ATOM 1265 O O . GLY A 1 158 ? 21.986 -2.165 12.696 1.00 21.36 158 GLY A O 1
ATOM 1266 N N . GLU A 1 159 ? 19.984 -2.819 13.519 1.00 20.43 159 GLU A N 1
ATOM 1267 C CA . GLU A 1 159 ? 19.985 -1.842 14.614 1.00 20.59 159 GLU A CA 1
ATOM 1268 C C . GLU A 1 159 ? 21.057 -2.149 15.665 1.00 20.19 159 GLU A C 1
ATOM 1269 O O . GLU A 1 159 ? 21.645 -1.233 16.239 1.00 20.16 159 GLU A O 1
ATOM 1275 N N . TYR A 1 160 ? 21.302 -3.435 15.922 1.00 19.03 160 TYR A N 1
ATOM 1276 C CA . TYR A 1 160 ? 22.256 -3.857 16.946 1.00 18.73 160 TYR A CA 1
ATOM 1277 C C . TYR A 1 160 ? 23.233 -4.850 16.344 1.00 19.28 160 TYR A C 1
ATOM 1278 O O . TYR A 1 160 ? 23.120 -6.059 16.552 1.00 17.25 160 TYR A O 1
ATOM 1287 N N . PRO A 1 161 ? 24.220 -4.346 15.588 1.00 20.08 161 PRO A N 1
ATOM 1288 C CA . PRO A 1 161 ? 25.152 -5.254 14.917 1.00 20.30 161 PRO A CA 1
ATOM 1289 C C . PRO A 1 161 ? 25.971 -6.170 15.831 1.00 20.11 161 PRO A C 1
ATOM 1290 O O . PRO A 1 161 ? 26.470 -7.186 15.365 1.00 20.57 161 PRO A O 1
ATOM 1294 N N . ASP A 1 162 ? 26.108 -5.828 17.112 1.00 20.01 162 ASP A N 1
ATOM 1295 C CA . ASP A 1 162 ? 26.857 -6.659 18.061 1.00 20.30 162 ASP A CA 1
ATOM 1296 C C . ASP A 1 162 ? 25.993 -7.708 18.752 1.00 18.10 162 ASP A C 1
ATOM 1297 O O . ASP A 1 162 ? 26.509 -8.547 19.471 1.00 18.11 162 ASP A O 1
ATOM 1302 N N . TYR A 1 163 ? 24.685 -7.649 18.539 1.00 16.87 163 TYR A N 1
ATOM 1303 C CA . TYR A 1 163 ? 23.768 -8.608 19.183 1.00 16.25 163 TYR A CA 1
ATOM 1304 C C . TYR A 1 163 ? 24.088 -10.049 18.746 1.00 17.23 163 TYR A C 1
ATOM 1305 O O . TYR A 1 163 ? 24.056 -10.964 19.555 1.00 16.57 163 TYR A O 1
ATOM 1314 N N . GLN A 1 164 ? 24.394 -10.241 17.468 1.00 18.37 164 GLN A N 1
ATOM 1315 C CA . GLN A 1 164 ? 24.994 -11.498 16.991 1.00 19.75 164 GLN A CA 1
ATOM 1316 C C . GLN A 1 164 ? 24.281 -12.738 17.528 1.00 17.39 164 GLN A C 1
ATOM 1317 O O . GLN A 1 164 ? 24.914 -13.653 18.055 1.00 17.49 164 GLN A O 1
ATOM 1323 N N . ARG A 1 165 ? 22.962 -12.755 17.389 1.00 16.19 165 ARG A N 1
ATOM 1324 C CA . ARG A 1 165 ? 22.167 -13.851 17.949 1.00 15.66 165 ARG A CA 1
ATOM 1325 C C . ARG A 1 165 ? 22.527 -15.142 17.232 1.00 15.14 165 ARG A C 1
ATOM 1326 O O . ARG A 1 165 ? 22.698 -15.154 16.015 1.00 15.66 165 ARG A O 1
ATOM 1334 N N . LYS A 1 166 ? 22.668 -16.217 17.993 1.00 15.29 166 LYS A N 1
ATOM 1335 C CA . LYS A 1 166 ? 23.023 -17.514 17.415 1.00 16.61 166 LYS A CA 1
ATOM 1336 C C . LYS A 1 166 ? 22.286 -18.620 18.138 1.00 15.90 166 LYS A C 1
ATOM 1337 O O . LYS A 1 166 ? 22.244 -18.636 19.365 1.00 14.47 166 LYS A O 1
ATOM 1343 N N . ILE A 1 167 ? 21.714 -19.543 17.368 1.00 15.05 167 ILE A N 1
ATOM 1344 C CA . ILE A 1 167 ? 21.120 -20.753 17.924 1.00 15.32 167 ILE A CA 1
ATOM 1345 C C . ILE A 1 167 ? 22.156 -21.868 17.802 1.00 15.55 167 ILE A C 1
ATOM 1346 O O . ILE A 1 167 ? 22.745 -22.061 16.727 1.00 15.19 167 ILE A O 1
ATOM 1351 N N . SER A 1 168 ? 22.372 -22.585 18.898 1.00 16.39 168 SER A N 1
ATOM 1352 C CA . SER A 1 168 ? 23.305 -23.721 18.966 1.00 17.89 168 SER A CA 1
ATOM 1353 C C . SER A 1 168 ? 22.621 -24.943 19.561 1.00 18.08 168 SER A C 1
ATOM 1354 O O . SER A 1 168 ? 21.980 -24.836 20.586 1.00 16.59 168 SER A O 1
ATOM 1357 N N . ALA A 1 169 ? 22.780 -26.107 18.930 1.00 18.66 169 ALA A N 1
ATOM 1358 C CA . ALA A 1 169 ? 22.225 -27.350 19.481 1.00 19.17 169 ALA A CA 1
ATOM 1359 C C . ALA A 1 169 ? 23.047 -27.817 20.671 1.00 20.39 169 ALA A C 1
ATOM 1360 O O . ALA A 1 169 ? 24.246 -27.557 20.753 1.00 20.75 169 ALA A O 1
ATOM 1362 N N . THR A 1 170 ? 22.401 -28.503 21.598 1.00 21.09 170 THR A N 1
ATOM 1363 C CA . THR A 1 170 ? 23.114 -29.013 22.756 1.00 23.40 170 THR A CA 1
ATOM 1364 C C . THR A 1 170 ? 22.830 -30.466 22.903 1.00 25.95 170 THR A C 1
ATOM 1365 O O . THR A 1 170 ? 22.002 -31.031 22.189 1.00 27.70 170 THR A O 1
ATOM 1369 N N . ARG A 1 171 ? 23.481 -31.058 23.897 1.00 28.68 171 ARG A N 1
ATOM 1370 C CA . ARG A 1 171 ? 23.255 -32.453 24.227 1.00 30.15 171 ARG A CA 1
ATOM 1371 C C . ARG A 1 171 ? 21.819 -32.817 24.681 1.00 29.64 171 ARG A C 1
ATOM 1372 O O . ARG A 1 171 ? 21.547 -33.999 24.854 1.00 30.77 171 ARG A O 1
ATOM 1380 N N . ASP A 1 172 ? 20.914 -31.835 24.846 1.00 26.28 172 ASP A N 1
ATOM 1381 C CA . ASP A 1 172 ? 19.508 -32.096 25.270 1.00 23.49 172 ASP A CA 1
ATOM 1382 C C . ASP A 1 172 ? 18.473 -31.008 24.869 1.00 21.27 172 ASP A C 1
ATOM 1383 O O . ASP A 1 172 ? 17.420 -30.832 25.518 1.00 20.45 172 ASP A O 1
ATOM 1388 N N . GLY A 1 173 ? 18.759 -30.280 23.801 1.00 17.80 173 GLY A N 1
ATOM 1389 C CA . GLY A 1 173 ? 17.927 -29.162 23.411 1.00 16.81 173 GLY A CA 1
ATOM 1390 C C . GLY A 1 173 ? 18.744 -28.188 22.587 1.00 15.74 173 GLY A C 1
ATOM 1391 O O . GLY A 1 173 ? 19.430 -28.581 21.647 1.00 15.21 173 GLY A O 1
ATOM 1392 N N . LEU A 1 174 ? 18.685 -26.916 22.955 1.00 15.07 174 LEU A N 1
ATOM 1393 C CA . LEU A 1 174 ? 19.458 -25.914 22.249 1.00 15.29 174 LEU A CA 1
ATOM 1394 C C . LEU A 1 174 ? 19.591 -24.698 23.131 1.00 14.98 174 LEU A C 1
ATOM 1395 O O . LEU A 1 174 ? 19.026 -24.643 24.221 1.00 15.04 174 LEU A O 1
ATOM 1400 N N . LYS A 1 175 ? 20.383 -23.742 22.665 1.00 15.12 175 LYS A N 1
ATOM 1401 C CA . LYS A 1 175 ? 20.499 -22.458 23.323 1.00 15.86 175 LYS A CA 1
ATOM 1402 C C . LYS A 1 175 ? 20.601 -21.350 22.290 1.00 15.79 175 LYS A C 1
ATOM 1403 O O . LYS A 1 175 ? 21.033 -21.567 21.146 1.00 16.01 175 LYS A O 1
ATOM 1409 N N . VAL A 1 176 ? 20.138 -20.170 22.694 1.00 14.79 176 VAL A N 1
ATOM 1410 C CA . VAL A 1 176 ? 20.340 -18.942 21.938 1.00 14.43 176 VAL A CA 1
ATOM 1411 C C . VAL A 1 176 ? 21.317 -18.108 22.746 1.00 14.23 176 VAL A C 1
ATOM 1412 O O . VAL A 1 176 ? 21.111 -17.897 23.939 1.00 13.30 176 VAL A O 1
ATOM 1416 N N . THR A 1 177 ? 22.394 -17.659 22.096 1.00 13.46 177 THR A N 1
ATOM 1417 C CA . THR A 1 177 ? 23.361 -16.781 22.730 1.00 13.81 177 THR A CA 1
ATOM 1418 C C . THR A 1 177 ? 23.268 -15.392 22.129 1.00 13.43 177 THR A C 1
ATOM 1419 O O . THR A 1 177 ? 22.850 -15.211 20.990 1.00 12.86 177 THR A O 1
ATOM 1423 N N . PHE A 1 178 ? 23.648 -14.408 22.948 1.00 13.60 178 PHE A N 1
ATOM 1424 C CA . PHE A 1 178 ? 23.473 -12.997 22.641 1.00 13.34 178 PHE A CA 1
ATOM 1425 C C . PHE A 1 178 ? 24.758 -12.238 22.930 1.00 13.59 178 PHE A C 1
ATOM 1426 O O . PHE A 1 178 ? 25.350 -12.431 23.976 1.00 13.07 178 PHE A O 1
ATOM 1434 N N . GLY A 1 179 ? 25.164 -11.385 21.990 1.00 14.39 179 GLY A N 1
ATOM 1435 C CA . GLY A 1 179 ? 26.327 -10.528 22.189 1.00 14.57 179 GLY A CA 1
ATOM 1436 C C . GLY A 1 179 ? 25.971 -9.359 23.086 1.00 14.75 179 GLY A C 1
ATOM 1437 O O . GLY A 1 179 ? 24.797 -9.142 23.395 1.00 14.30 179 GLY A O 1
ATOM 1438 N N . LYS A 1 180 ? 27.003 -8.626 23.504 1.00 14.74 180 LYS A N 1
ATOM 1439 C CA . LYS A 1 180 ? 26.868 -7.475 24.401 1.00 14.77 180 LYS A CA 1
ATOM 1440 C C . LYS A 1 180 ? 26.354 -6.243 23.682 1.00 14.61 180 LYS A C 1
ATOM 1441 O O . LYS A 1 180 ? 26.970 -5.761 22.725 1.00 14.72 180 LYS A O 1
ATOM 1447 N N . VAL A 1 181 ? 25.204 -5.753 24.133 1.00 14.64 181 VAL A N 1
ATOM 1448 C CA . VAL A 1 181 ? 24.582 -4.554 23.613 1.00 14.15 181 VAL A CA 1
ATOM 1449 C C . VAL A 1 181 ? 24.278 -3.648 24.807 1.00 14.06 181 VAL A C 1
ATOM 1450 O O . VAL A 1 181 ? 23.614 -4.061 25.763 1.00 14.51 181 VAL A O 1
ATOM 1454 N N . ARG A 1 182 ? 24.820 -2.434 24.782 1.00 13.92 182 ARG A N 1
ATOM 1455 C CA . ARG A 1 182 ? 24.572 -1.457 25.845 1.00 13.42 182 ARG A CA 1
ATOM 1456 C C . ARG A 1 182 ? 23.775 -0.281 25.282 1.00 13.63 182 ARG A C 1
ATOM 1457 O O . ARG A 1 182 ? 24.187 0.890 25.360 1.00 14.91 182 ARG A O 1
ATOM 1465 N N . ALA A 1 183 ? 22.617 -0.595 24.703 1.00 13.12 183 ALA A N 1
ATOM 1466 C CA . ALA A 1 183 ? 21.705 0.405 24.187 1.00 13.17 183 ALA A CA 1
ATOM 1467 C C . ALA A 1 183 ? 20.852 0.897 25.361 1.00 13.13 183 ALA A C 1
ATOM 1468 O O . ALA A 1 183 ? 19.817 0.320 25.715 1.00 13.47 183 ALA A O 1
ATOM 1470 N N . THR A 1 184 ? 21.335 1.972 25.963 1.00 12.71 184 THR A N 1
ATOM 1471 C CA . THR A 1 184 ? 20.867 2.487 27.250 1.00 12.54 184 THR A CA 1
ATOM 1472 C C . THR A 1 184 ? 19.360 2.585 27.401 1.00 11.90 184 THR A C 1
ATOM 1473 O O . THR A 1 184 ? 18.838 2.353 28.505 1.00 11.03 184 THR A O 1
ATOM 1477 N N . TRP A 1 185 ? 18.682 2.924 26.305 1.00 12.17 185 TRP A N 1
ATOM 1478 C CA . TRP A 1 185 ? 17.261 3.232 26.289 1.00 12.30 185 TRP A CA 1
ATOM 1479 C C . TRP A 1 185 ? 16.420 2.119 25.667 1.00 11.85 185 TRP A C 1
ATOM 1480 O O . TRP A 1 185 ? 15.209 2.270 25.526 1.00 11.68 185 TRP A O 1
ATOM 1491 N N . ASP A 1 186 ? 17.058 1.019 25.261 1.00 12.01 186 ASP A N 1
ATOM 1492 C CA . ASP A 1 186 ? 16.369 0.020 24.415 1.00 11.92 186 ASP A CA 1
ATOM 1493 C C . ASP A 1 186 ? 16.646 -1.446 24.702 1.00 12.20 186 ASP A C 1
ATOM 1494 O O . ASP A 1 186 ? 15.709 -2.244 24.687 1.00 12.30 186 ASP A O 1
ATOM 1499 N N . LEU A 1 187 ? 17.906 -1.798 24.940 1.00 11.10 187 LEU A N 1
ATOM 1500 C CA . LEU A 1 187 ? 18.357 -3.187 24.941 1.00 11.31 187 LEU A CA 1
ATOM 1501 C C . LEU A 1 187 ? 19.693 -3.288 25.650 1.00 11.25 187 LEU A C 1
ATOM 1502 O O . LEU A 1 187 ? 20.690 -2.707 25.200 1.00 12.07 187 LEU A O 1
ATOM 1507 N N . LEU A 1 188 ? 19.709 -4.012 26.761 1.00 11.10 188 LEU A N 1
ATOM 1508 C CA . LEU A 1 188 ? 20.880 -4.132 27.598 1.00 11.19 188 LEU A CA 1
ATOM 1509 C C . LEU A 1 188 ? 21.192 -5.593 27.847 1.00 12.01 188 LEU A C 1
ATOM 1510 O O . LEU A 1 188 ? 20.399 -6.311 28.464 1.00 11.93 188 LEU A O 1
ATOM 1515 N N . THR A 1 189 ? 22.360 -6.031 27.399 1.00 12.38 189 THR A N 1
ATOM 1516 C CA . THR A 1 189 ? 22.807 -7.384 27.648 1.00 12.74 189 THR A CA 1
ATOM 1517 C C . THR A 1 189 ? 24.261 -7.384 28.074 1.00 12.94 189 THR A C 1
ATOM 1518 O O . THR A 1 189 ? 25.008 -6.443 27.754 1.00 13.63 189 THR A O 1
ATOM 1522 N N . SER A 1 190 ? 24.668 -8.449 28.747 1.00 12.54 190 SER A N 1
ATOM 1523 C CA . SER A 1 190 ? 26.020 -8.568 29.295 1.00 12.83 190 SER A CA 1
ATOM 1524 C C . SER A 1 190 ? 27.026 -9.115 28.293 1.00 13.55 190 SER A C 1
ATOM 1525 O O . SER A 1 190 ? 28.230 -8.956 28.511 1.00 14.81 190 SER A O 1
ATOM 1528 N N . GLY A 1 191 ? 26.544 -9.754 27.221 1.00 13.87 191 GLY A N 1
ATOM 1529 C CA . GLY A 1 191 ? 27.391 -10.559 26.329 1.00 14.44 191 GLY A CA 1
ATOM 1530 C C . GLY A 1 191 ? 27.546 -12.003 26.782 1.00 15.00 191 GLY A C 1
ATOM 1531 O O . GLY A 1 191 ? 28.224 -12.791 26.122 1.00 16.31 191 GLY A O 1
ATOM 1532 N N . GLU A 1 192 ? 26.936 -12.348 27.910 1.00 14.93 192 GLU A N 1
ATOM 1533 C CA . GLU A 1 192 ? 26.979 -13.685 28.471 1.00 15.73 192 GLU A CA 1
ATOM 1534 C C . GLU A 1 192 ? 25.584 -14.254 28.641 1.00 13.98 192 GLU A C 1
ATOM 1535 O O . GLU A 1 192 ? 25.428 -15.342 29.183 1.00 14.81 192 GLU A O 1
ATOM 1541 N N . SER A 1 193 ? 24.570 -13.514 28.207 1.00 12.99 193 SER A N 1
ATOM 1542 C CA . SER A 1 193 ? 23.200 -13.984 28.386 1.00 12.21 193 SER A CA 1
ATOM 1543 C C . SER A 1 193 ? 22.812 -15.039 27.360 1.00 12.08 193 SER A C 1
ATOM 1544 O O . SER A 1 193 ? 23.319 -15.079 26.234 1.00 11.66 193 SER A O 1
ATOM 1547 N N . GLU A 1 194 ? 21.899 -15.912 27.774 1.00 12.05 194 GLU A N 1
ATOM 1548 C CA . GLU A 1 194 ? 21.457 -17.027 26.938 1.00 12.15 194 GLU A CA 1
ATOM 1549 C C . GLU A 1 194 ? 19.998 -17.335 27.212 1.00 11.69 194 GLU A C 1
ATOM 1550 O O . GLU A 1 194 ? 19.480 -17.061 28.300 1.00 11.63 194 GLU A O 1
ATOM 1556 N N . TYR A 1 195 ? 19.337 -17.898 26.205 1.00 11.50 195 TYR A N 1
ATOM 1557 C CA . TYR A 1 195 ? 18.047 -18.531 26.392 1.00 10.88 195 TYR A CA 1
ATOM 1558 C C . TYR A 1 195 ? 18.202 -20.023 26.118 1.00 10.92 195 TYR A C 1
ATOM 1559 O O . TYR A 1 195 ? 18.558 -20.404 25.009 1.00 11.54 195 TYR A O 1
ATOM 1568 N N . GLN A 1 196 ? 17.947 -20.836 27.132 1.00 10.60 196 GLN A N 1
ATOM 1569 C CA . GLN A 1 196 ? 18.234 -22.266 27.062 1.00 10.84 196 GLN A CA 1
ATOM 1570 C C . GLN A 1 196 ? 16.966 -23.079 27.077 1.00 10.65 196 GLN A C 1
ATOM 1571 O O . GLN A 1 196 ? 16.069 -22.812 27.870 1.00 10.73 196 GLN A O 1
ATOM 1577 N N . VAL A 1 197 ? 16.982 -24.123 26.249 1.00 10.45 197 VAL A N 1
ATOM 1578 C CA . VAL A 1 197 ? 15.932 -25.131 26.187 1.00 10.84 197 VAL A CA 1
ATOM 1579 C C . VAL A 1 197 ? 16.557 -26.486 26.532 1.00 11.05 197 VAL A C 1
ATOM 1580 O O . VAL A 1 197 ? 17.479 -26.950 25.835 1.00 11.89 197 VAL A O 1
ATOM 1584 N N . HIS A 1 198 ? 16.030 -27.116 27.575 1.00 11.07 198 HIS A N 1
ATOM 1585 C CA . HIS A 1 198 ? 16.459 -28.463 27.995 1.00 11.35 198 HIS A CA 1
ATOM 1586 C C . HIS A 1 198 ? 15.262 -29.397 28.062 1.00 12.45 198 HIS A C 1
ATOM 1587 O O . HIS A 1 198 ? 14.241 -29.059 28.665 1.00 12.42 198 HIS A O 1
ATOM 1594 N N . LYS A 1 199 ? 15.413 -30.603 27.510 1.00 13.11 199 LYS A N 1
ATOM 1595 C CA . LYS A 1 199 ? 14.302 -31.544 27.456 1.00 14.84 199 LYS A CA 1
ATOM 1596 C C . LYS A 1 199 ? 14.635 -32.891 28.074 1.00 15.15 199 LYS A C 1
ATOM 1597 O O . LYS A 1 199 ? 15.796 -33.270 28.223 1.00 15.48 199 LYS A O 1
ATOM 1603 N N . SER A 1 200 ? 13.576 -33.614 28.409 1.00 15.24 200 SER A N 1
ATOM 1604 C CA . SER A 1 200 ? 13.659 -34.875 29.116 1.00 15.47 200 SER A CA 1
ATOM 1605 C C . SER A 1 200 ? 13.897 -36.065 28.185 1.00 15.88 200 SER A C 1
ATOM 1606 O O . SER A 1 200 ? 13.885 -37.195 28.653 1.00 17.82 200 SER A O 1
ATOM 1609 N N . LEU A 1 201 ? 14.057 -35.830 26.889 1.00 16.01 201 LEU A N 1
ATOM 1610 C CA . LEU A 1 201 ? 14.350 -36.899 25.942 1.00 16.64 201 LEU A CA 1
ATOM 1611 C C . LEU A 1 201 ? 15.395 -36.427 24.939 1.00 17.27 201 LEU A C 1
ATOM 1612 O O . LEU A 1 201 ? 15.485 -35.237 24.645 1.00 16.10 201 LEU A O 1
ATOM 1617 N N . PRO A 1 202 ? 16.193 -37.353 24.409 1.00 17.38 202 PRO A N 1
ATOM 1618 C CA . PRO A 1 202 ? 17.111 -36.953 23.340 1.00 17.66 202 PRO A CA 1
ATOM 1619 C C . PRO A 1 202 ? 16.367 -36.453 22.111 1.00 16.75 202 PRO A C 1
ATOM 1620 O O . PRO A 1 202 ? 15.344 -37.004 21.731 1.00 16.46 202 PRO A O 1
ATOM 1624 N N . VAL A 1 203 ? 16.879 -35.398 21.483 1.00 14.87 203 VAL A N 1
ATOM 1625 C CA . VAL A 1 203 ? 16.302 -34.916 20.240 1.00 13.82 203 VAL A CA 1
ATOM 1626 C C . VAL A 1 203 ? 17.404 -34.759 19.202 1.00 13.76 203 VAL A C 1
ATOM 1627 O O . VAL A 1 203 ? 18.580 -34.631 19.557 1.00 14.43 203 VAL A O 1
ATOM 1631 N N . GLN A 1 204 ? 17.028 -34.756 17.941 1.00 13.87 204 GLN A N 1
ATOM 1632 C CA . GLN A 1 204 ? 17.983 -34.434 16.878 1.00 15.07 204 GLN A CA 1
ATOM 1633 C C . GLN A 1 204 ? 17.615 -33.069 16.350 1.00 15.18 204 GLN A C 1
ATOM 1634 O O . GLN A 1 204 ? 16.451 -32.730 16.290 1.00 17.18 204 GLN A O 1
ATOM 1640 N N . THR A 1 205 ? 18.599 -32.265 15.970 1.00 13.79 205 THR A N 1
ATOM 1641 C CA . THR A 1 205 ? 18.341 -30.866 15.679 1.00 13.86 205 THR A CA 1
ATOM 1642 C C . THR A 1 205 ? 19.063 -30.418 14.408 1.00 13.81 205 THR A C 1
ATOM 1643 O O . THR A 1 205 ? 20.238 -30.730 14.207 1.00 14.72 205 THR A O 1
ATOM 1647 N N . GLU A 1 206 ? 18.340 -29.659 13.595 1.00 12.69 206 GLU A N 1
ATOM 1648 C CA . GLU A 1 206 ? 18.867 -28.985 12.417 1.00 13.24 206 GLU A CA 1
ATOM 1649 C C . GLU A 1 206 ? 18.707 -27.486 12.630 1.00 12.86 206 GLU A C 1
ATOM 1650 O O . GLU A 1 206 ? 17.601 -27.016 12.912 1.00 12.89 206 GLU A O 1
ATOM 1656 N N . ILE A 1 207 ? 19.785 -26.727 12.473 1.00 12.51 207 ILE A N 1
ATOM 1657 C CA . ILE A 1 207 ? 19.730 -25.265 12.593 1.00 12.46 207 ILE A CA 1
ATOM 1658 C C . ILE A 1 207 ? 19.992 -24.632 11.230 1.00 12.27 207 ILE A C 1
ATOM 1659 O O . ILE A 1 207 ? 20.941 -25.001 10.529 1.00 12.06 207 ILE A O 1
ATOM 1664 N N . ASN A 1 208 ? 19.124 -23.701 10.853 1.00 11.53 208 ASN A N 1
ATOM 1665 C CA . ASN A 1 208 ? 19.199 -22.989 9.601 1.00 11.87 208 ASN A CA 1
ATOM 1666 C C . ASN A 1 208 ? 19.198 -21.500 9.905 1.00 12.14 208 ASN A C 1
ATOM 1667 O O . ASN A 1 208 ? 18.154 -20.867 9.900 1.00 12.34 208 ASN A O 1
ATOM 1672 N N . GLY A 1 209 ? 20.372 -20.953 10.194 1.00 13.44 209 GLY A N 1
ATOM 1673 C CA . GLY A 1 209 ? 20.481 -19.560 10.600 1.00 13.60 209 GLY A CA 1
ATOM 1674 C C . GLY A 1 209 ? 19.691 -19.282 11.864 1.00 13.77 209 GLY A C 1
ATOM 1675 O O . GLY A 1 209 ? 19.990 -19.844 12.915 1.00 15.74 209 GLY A O 1
ATOM 1676 N N A ASN A 1 210 ? 18.696 -18.416 11.799 0.50 14.11 210 ASN A N 1
ATOM 1677 N N B ASN A 1 210 ? 18.654 -18.451 11.696 0.50 13.95 210 ASN A N 1
ATOM 1678 C CA A ASN A 1 210 ? 17.952 -18.092 13.012 0.50 13.82 210 ASN A CA 1
ATOM 1679 C CA B ASN A 1 210 ? 17.797 -17.949 12.781 0.50 13.61 210 ASN A CA 1
ATOM 1680 C C A ASN A 1 210 ? 16.640 -18.869 13.120 0.50 13.58 210 ASN A C 1
ATOM 1681 C C B ASN A 1 210 ? 16.685 -18.920 13.184 0.50 13.40 210 ASN A C 1
ATOM 1682 O O A ASN A 1 210 ? 15.705 -18.400 13.766 0.50 12.76 210 ASN A O 1
ATOM 1683 O O B ASN A 1 210 ? 15.951 -18.662 14.135 0.50 12.46 210 ASN A O 1
ATOM 1692 N N . ARG A 1 211 ? 16.576 -20.038 12.468 1.00 12.91 211 ARG A N 1
ATOM 1693 C CA . ARG A 1 211 ? 15.501 -21.005 12.693 1.00 13.72 211 ARG A CA 1
ATOM 1694 C C . ARG A 1 211 ? 16.039 -22.391 13.010 1.00 12.58 211 ARG A C 1
ATOM 1695 O O . ARG A 1 211 ? 17.188 -22.712 12.703 1.00 12.01 211 ARG A O 1
ATOM 1703 N N . PHE A 1 212 ? 15.210 -23.205 13.655 1.00 11.99 212 PHE A N 1
ATOM 1704 C CA . PHE A 1 212 ? 15.588 -24.576 13.997 1.00 11.95 212 PHE A CA 1
ATOM 1705 C C . PHE A 1 212 ? 14.429 -25.531 13.826 1.00 12.20 212 PHE A C 1
ATOM 1706 O O . PHE A 1 212 ? 13.267 -25.132 13.782 1.00 11.88 212 PHE A O 1
ATOM 1714 N N . THR A 1 213 ? 14.786 -26.804 13.705 1.00 12.08 213 THR A N 1
ATOM 1715 C CA . THR A 1 213 ? 13.827 -27.908 13.699 1.00 12.76 213 THR A CA 1
ATOM 1716 C C . THR A 1 213 ? 14.463 -29.027 14.466 1.00 12.79 213 THR A C 1
ATOM 1717 O O . THR A 1 213 ? 15.618 -29.377 14.224 1.00 12.92 213 THR A O 1
ATOM 1721 N N . SER A 1 214 ? 13.721 -29.571 15.423 1.00 12.83 214 SER A N 1
ATOM 1722 C CA A SER A 1 214 ? 14.215 -30.679 16.221 0.50 13.04 214 SER A CA 1
ATOM 1723 C CA B SER A 1 214 ? 14.193 -30.647 16.255 0.50 13.51 214 SER A CA 1
ATOM 1724 C C . SER A 1 214 ? 13.190 -31.794 16.238 1.00 13.37 214 SER A C 1
ATOM 1725 O O . SER A 1 214 ? 12.002 -31.564 16.092 1.00 13.65 214 SER A O 1
ATOM 1730 N N . LYS A 1 215 ? 13.678 -33.020 16.365 1.00 13.56 215 LYS A N 1
ATOM 1731 C CA . LYS A 1 215 ? 12.797 -34.194 16.238 1.00 14.80 215 LYS A CA 1
ATOM 1732 C C . LYS A 1 215 ? 13.074 -35.227 17.304 1.00 14.88 215 LYS A C 1
ATOM 1733 O O . LYS A 1 215 ? 14.208 -35.377 17.778 1.00 14.21 215 LYS A O 1
ATOM 1739 N N . ALA A 1 216 ? 12.023 -35.963 17.675 1.00 15.48 216 ALA A N 1
ATOM 1740 C CA . ALA A 1 216 ? 12.158 -37.158 18.508 1.00 15.97 216 ALA A CA 1
ATOM 1741 C C . ALA A 1 216 ? 11.055 -38.143 18.170 1.00 15.95 216 ALA A C 1
ATOM 1742 O O . ALA A 1 216 ? 9.987 -37.751 17.709 1.00 16.65 216 ALA A O 1
ATOM 1744 N N . HIS A 1 217 ? 11.335 -39.422 18.387 1.00 15.93 217 HIS A N 1
ATOM 1745 C CA . HIS A 1 217 ? 10.359 -40.470 18.150 1.00 16.34 217 HIS A CA 1
ATOM 1746 C C . HIS A 1 217 ? 9.922 -41.024 19.492 1.00 15.88 217 HIS A C 1
ATOM 1747 O O . HIS A 1 217 ? 10.762 -41.282 20.346 1.00 16.41 217 HIS A O 1
ATOM 1754 N N . ILE A 1 218 ? 8.609 -41.192 19.691 1.00 15.10 218 ILE A N 1
ATOM 1755 C CA . ILE A 1 218 ? 8.092 -41.819 20.912 1.00 14.88 218 ILE A CA 1
ATOM 1756 C C . ILE A 1 218 ? 7.228 -43.024 20.554 1.00 14.80 218 ILE A C 1
ATOM 1757 O O . ILE A 1 218 ? 6.716 -43.132 19.433 1.00 13.82 218 ILE A O 1
ATOM 1762 N N . ASN A 1 219 ? 7.068 -43.915 21.528 1.00 15.51 219 ASN A N 1
ATOM 1763 C CA . ASN A 1 219 ? 6.408 -45.202 21.301 1.00 17.26 219 ASN A CA 1
ATOM 1764 C C . ASN A 1 219 ? 4.911 -45.182 21.500 1.00 15.91 219 ASN A C 1
ATOM 1765 O O . ASN A 1 219 ? 4.236 -46.128 21.146 1.00 16.88 219 ASN A O 1
ATOM 1770 N N . GLY A 1 220 ? 4.390 -44.107 22.082 1.00 14.85 220 GLY A N 1
ATOM 1771 C CA . GLY A 1 220 ? 2.985 -44.018 22.453 1.00 13.79 220 GLY A CA 1
ATOM 1772 C C . GLY A 1 220 ? 2.873 -42.968 23.540 1.00 13.29 220 GLY A C 1
ATOM 1773 O O . GLY A 1 220 ? 3.790 -42.149 23.727 1.00 12.79 220 GLY A O 1
ATOM 1774 N N . SER A 1 221 ? 1.783 -43.010 24.283 1.00 11.76 221 SER A N 1
ATOM 1775 C CA . SER A 1 221 ? 1.511 -42.062 25.347 1.00 12.05 221 SER A CA 1
ATOM 1776 C C . SER A 1 221 ? 2.704 -41.844 26.268 1.00 11.84 221 SER A C 1
ATOM 1777 O O . SER A 1 221 ? 3.298 -42.788 26.779 1.00 13.16 221 SER A O 1
ATOM 1780 N N . THR A 1 222 ? 3.046 -40.585 26.486 1.00 12.26 222 THR A N 1
ATOM 1781 C CA . THR A 1 222 ? 4.160 -40.239 27.345 1.00 12.73 222 THR A CA 1
ATOM 1782 C C . THR A 1 222 ? 4.044 -38.780 27.782 1.00 11.43 222 THR A C 1
ATOM 1783 O O . THR A 1 222 ? 3.402 -37.986 27.099 1.00 11.63 222 THR A O 1
ATOM 1787 N N . THR A 1 223 ? 4.681 -38.438 28.903 1.00 10.95 223 THR A N 1
ATOM 1788 C CA . THR A 1 223 ? 4.741 -37.052 29.352 1.00 10.93 223 THR A CA 1
ATOM 1789 C C . THR A 1 223 ? 6.179 -36.587 29.274 1.00 10.99 223 THR A C 1
ATOM 1790 O O . THR A 1 223 ? 7.064 -37.189 29.887 1.00 11.92 223 THR A O 1
ATOM 1794 N N . LEU A 1 224 ? 6.396 -35.534 28.487 1.00 10.95 224 LEU A N 1
ATOM 1795 C CA . LEU A 1 224 ? 7.713 -34.903 28.357 1.00 11.77 224 LEU A CA 1
ATOM 1796 C C . LEU A 1 224 ? 7.788 -33.643 29.189 1.00 11.18 224 LEU A C 1
ATOM 1797 O O . LEU A 1 224 ? 6.776 -33.031 29.499 1.00 10.73 224 LEU A O 1
ATOM 1802 N N . TYR A 1 225 ? 9.022 -33.286 29.555 1.00 11.02 225 TYR A N 1
ATOM 1803 C CA . TYR A 1 225 ? 9.289 -32.070 30.311 1.00 11.09 225 TYR A CA 1
ATOM 1804 C C . TYR A 1 225 ? 10.376 -31.271 29.615 1.00 10.95 225 TYR A C 1
ATOM 1805 O O . TYR A 1 225 ? 11.351 -31.826 29.098 1.00 11.15 225 TYR A O 1
ATOM 1814 N N . THR A 1 226 ? 10.153 -29.962 29.569 1.00 10.15 226 THR A N 1
ATOM 1815 C CA . THR A 1 226 ? 11.026 -29.007 28.901 1.00 10.30 226 THR A CA 1
ATOM 1816 C C . THR A 1 226 ? 11.195 -27.815 29.818 1.00 10.27 226 THR A C 1
ATOM 1817 O O . THR A 1 226 ? 10.224 -27.317 30.388 1.00 9.85 226 THR A O 1
ATOM 1821 N N . THR A 1 227 ? 12.444 -27.375 29.983 1.00 10.28 227 THR A N 1
ATOM 1822 C CA . THR A 1 227 ? 12.727 -26.132 30.701 1.00 10.17 227 THR A CA 1
ATOM 1823 C C . THR A 1 227 ? 13.137 -25.051 29.720 1.00 10.18 227 THR A C 1
ATOM 1824 O O . THR A 1 227 ? 13.799 -25.314 28.720 1.00 9.74 227 THR A O 1
ATOM 1828 N N . TYR A 1 228 ? 12.680 -23.839 30.005 1.00 9.61 228 TYR A N 1
ATOM 1829 C CA . TYR A 1 228 ? 13.058 -22.648 29.273 1.00 9.80 228 TYR A CA 1
ATOM 1830 C C . TYR A 1 228 ? 13.676 -21.665 30.270 1.00 9.57 228 TYR A C 1
ATOM 1831 O O . TYR A 1 228 ? 13.086 -21.357 31.322 1.00 9.08 228 TYR A O 1
ATOM 1840 N N . SER A 1 229 ? 14.878 -21.188 29.971 1.00 9.75 229 SER A N 1
ATOM 1841 C CA . SER A 1 229 ? 15.603 -20.320 30.910 1.00 9.85 229 SER A CA 1
ATOM 1842 C C . SER A 1 229 ? 16.243 -19.130 30.214 1.00 9.96 229 SER A C 1
ATOM 1843 O O . SER A 1 229 ? 16.971 -19.291 29.237 1.00 10.50 229 SER A O 1
ATOM 1846 N N . HIS A 1 230 ? 15.945 -17.934 30.711 1.00 9.94 230 HIS A N 1
ATOM 1847 C CA . HIS A 1 230 ? 16.661 -16.716 30.316 1.00 9.84 230 HIS A CA 1
ATOM 1848 C C . HIS A 1 230 ? 17.629 -16.367 31.444 1.00 10.08 230 HIS A C 1
ATOM 1849 O O . HIS A 1 230 ? 17.223 -16.119 32.581 1.00 9.86 230 HIS A O 1
ATOM 1856 N N . LEU A 1 231 ? 18.914 -16.413 31.109 1.00 10.32 231 LEU A N 1
ATOM 1857 C CA . LEU A 1 231 ? 20.001 -16.322 32.082 1.00 10.60 231 LEU A CA 1
ATOM 1858 C C . LEU A 1 231 ? 20.831 -15.123 31.627 1.00 10.84 231 LEU A C 1
ATOM 1859 O O . LEU A 1 231 ? 21.222 -15.059 30.461 1.00 11.97 231 LEU A O 1
ATOM 1864 N N . LEU A 1 232 ? 21.049 -14.155 32.515 1.00 11.45 232 LEU A N 1
ATOM 1865 C CA . LEU A 1 232 ? 21.525 -12.847 32.084 1.00 11.82 232 LEU A CA 1
ATOM 1866 C C . LEU A 1 232 ? 23.028 -12.627 32.244 1.00 12.25 232 LEU A C 1
ATOM 1867 O O . LEU A 1 232 ? 23.560 -11.648 31.724 1.00 12.45 232 LEU A O 1
ATOM 1872 N N . THR A 1 233 ? 23.690 -13.514 32.977 1.00 12.48 233 THR A N 1
ATOM 1873 C CA . THR A 1 233 ? 25.143 -13.422 33.205 1.00 13.32 233 THR A CA 1
ATOM 1874 C C . THR A 1 233 ? 25.743 -14.819 33.158 1.00 13.46 233 THR A C 1
ATOM 1875 O O . THR A 1 233 ? 25.030 -15.808 33.287 1.00 13.75 233 THR A O 1
ATOM 1879 N N . ALA A 1 234 ? 27.060 -14.895 32.995 1.00 14.78 234 ALA A N 1
ATOM 1880 C CA . ALA A 1 234 ? 27.749 -16.191 33.012 1.00 15.32 234 ALA A CA 1
ATOM 1881 C C . ALA A 1 234 ? 27.524 -16.933 34.332 1.00 15.32 234 ALA A C 1
ATOM 1882 O O . ALA A 1 234 ? 27.374 -18.167 34.353 1.00 15.05 234 ALA A O 1
ATOM 1884 N N . GLN A 1 235 ? 27.503 -16.196 35.445 1.00 15.93 235 GLN A N 1
ATOM 1885 C CA . GLN A 1 235 ? 27.303 -16.809 36.748 1.00 16.64 235 GLN A CA 1
ATOM 1886 C C . GLN A 1 235 ? 25.904 -17.434 36.847 1.00 15.45 235 GLN A C 1
ATOM 1887 O O . GLN A 1 235 ? 25.746 -18.541 37.348 1.00 14.70 235 GLN A O 1
ATOM 1893 N N . GLU A 1 236 ? 24.903 -16.717 36.333 1.00 14.23 236 GLU A N 1
ATOM 1894 C CA . GLU A 1 236 ? 23.539 -17.256 36.265 1.00 14.01 236 GLU A CA 1
ATOM 1895 C C . GLU A 1 236 ? 23.460 -18.521 35.423 1.00 14.11 236 GLU A C 1
ATOM 1896 O O . GLU A 1 236 ? 22.794 -19.486 35.809 1.00 14.88 236 GLU A O 1
ATOM 1902 N N . VAL A 1 237 ? 24.135 -18.518 34.285 1.00 14.34 237 VAL A N 1
ATOM 1903 C CA . VAL A 1 237 ? 24.162 -19.681 33.393 1.00 14.95 237 VAL A CA 1
ATOM 1904 C C . VAL A 1 237 ? 24.719 -20.896 34.135 1.00 15.53 237 VAL A C 1
ATOM 1905 O O . VAL A 1 237 ? 24.115 -21.969 34.139 1.00 15.18 237 VAL A O 1
ATOM 1909 N N . SER A 1 238 ? 25.864 -20.719 34.781 1.00 15.80 238 SER A N 1
ATOM 1910 C CA A SER A 1 238 ? 26.504 -21.829 35.478 0.50 16.60 238 SER A CA 1
ATOM 1911 C CA B SER A 1 238 ? 26.515 -21.807 35.503 0.50 16.41 238 SER A CA 1
ATOM 1912 C C . SER A 1 238 ? 25.641 -22.314 36.637 1.00 16.89 238 SER A C 1
ATOM 1913 O O . SER A 1 238 ? 25.437 -23.513 36.787 1.00 17.32 238 SER A O 1
ATOM 1918 N N . LYS A 1 239 ? 25.109 -21.390 37.436 1.00 17.09 239 LYS A N 1
ATOM 1919 C CA . LYS A 1 239 ? 24.314 -21.768 38.599 1.00 17.74 239 LYS A CA 1
ATOM 1920 C C . LYS A 1 239 ? 22.996 -22.463 38.240 1.00 16.44 239 LYS A C 1
ATOM 1921 O O . LYS A 1 239 ? 22.510 -23.293 38.996 1.00 16.45 239 LYS A O 1
ATOM 1927 N N . GLU A 1 240 ? 22.411 -22.104 37.106 1.00 15.16 240 GLU A N 1
ATOM 1928 C CA . GLU A 1 240 ? 21.114 -22.695 36.742 1.00 14.71 240 GLU A CA 1
ATOM 1929 C C . GLU A 1 240 ? 21.203 -24.158 36.344 1.00 15.12 240 GLU A C 1
ATOM 1930 O O . GLU A 1 240 ? 20.202 -24.867 36.398 1.00 15.04 240 GLU A O 1
ATOM 1936 N N . GLN A 1 241 ? 22.379 -24.641 35.947 1.00 14.53 241 GLN A N 1
ATOM 1937 C CA . GLN A 1 241 ? 22.442 -26.000 35.406 1.00 14.95 241 GLN A CA 1
ATOM 1938 C C . GLN A 1 241 ? 21.984 -27.066 36.416 1.00 16.08 241 GLN A C 1
ATOM 1939 O O . GLN A 1 241 ? 21.251 -27.991 36.059 1.00 15.38 241 GLN A O 1
ATOM 1945 N N . MET A 1 242 ? 22.367 -26.918 37.679 1.00 17.22 242 MET A N 1
ATOM 1946 C CA A MET A 1 242 ? 21.961 -27.870 38.714 0.50 18.27 242 MET A CA 1
ATOM 1947 C CA B MET A 1 242 ? 21.963 -27.872 38.705 0.50 18.58 242 MET A CA 1
ATOM 1948 C C . MET A 1 242 ? 20.469 -27.767 39.013 1.00 18.32 242 MET A C 1
ATOM 1949 O O . MET A 1 242 ? 19.834 -28.752 39.407 1.00 17.31 242 MET A O 1
ATOM 1958 N N . GLN A 1 243 ? 19.908 -26.571 38.846 1.00 17.45 243 GLN A N 1
ATOM 1959 C CA . GLN A 1 243 ? 18.473 -26.388 39.044 1.00 17.65 243 GLN A CA 1
ATOM 1960 C C . GLN A 1 243 ? 17.706 -27.083 37.929 1.00 15.55 243 GLN A C 1
ATOM 1961 O O . GLN A 1 243 ? 16.730 -27.785 38.178 1.00 14.56 243 GLN A O 1
ATOM 1967 N N . ILE A 1 244 ? 18.162 -26.901 36.702 1.00 13.86 244 ILE A N 1
ATOM 1968 C CA . ILE A 1 244 ? 17.544 -27.560 35.547 1.00 13.53 244 ILE A CA 1
ATOM 1969 C C . ILE A 1 244 ? 17.576 -29.086 35.711 1.00 14.10 244 ILE A C 1
ATOM 1970 O O . ILE A 1 244 ? 16.578 -29.773 35.477 1.00 14.19 244 ILE A O 1
ATOM 1975 N N . ARG A 1 245 ? 18.707 -29.616 36.153 1.00 15.35 245 ARG A N 1
ATOM 1976 C CA . ARG A 1 245 ? 18.796 -31.056 36.396 1.00 16.78 245 ARG A CA 1
ATOM 1977 C C . ARG A 1 245 ? 17.774 -31.498 37.440 1.00 15.83 245 ARG A C 1
ATOM 1978 O O . ARG A 1 245 ? 17.097 -32.519 37.271 1.00 15.76 245 ARG A O 1
ATOM 1986 N N . ASP A 1 246 ? 17.616 -30.719 38.500 1.00 15.41 246 ASP A N 1
ATOM 1987 C CA . ASP A 1 246 ? 16.687 -31.078 39.538 1.00 15.69 246 ASP A CA 1
ATOM 1988 C C . ASP A 1 246 ? 15.242 -31.040 39.024 1.00 15.07 246 ASP A C 1
ATOM 1989 O O . ASP A 1 246 ? 14.446 -31.927 39.323 1.00 15.33 246 ASP A O 1
ATOM 1994 N N . ILE A 1 247 ? 14.912 -30.018 38.248 1.00 14.31 247 ILE A N 1
ATOM 1995 C CA . ILE A 1 247 ? 13.557 -29.870 37.714 1.00 13.57 247 ILE A CA 1
ATOM 1996 C C . ILE A 1 247 ? 13.223 -31.060 36.823 1.00 14.01 247 ILE A C 1
ATOM 1997 O O . ILE A 1 247 ? 12.130 -31.621 36.895 1.00 13.46 247 ILE A O 1
ATOM 2002 N N . LEU A 1 248 ? 14.159 -31.442 35.975 1.00 13.96 248 LEU A N 1
ATOM 2003 C CA . LEU A 1 248 ? 13.911 -32.577 35.081 1.00 14.58 248 LEU A CA 1
ATOM 2004 C C . LEU A 1 248 ? 13.869 -33.905 35.842 1.00 14.95 248 LEU A C 1
ATOM 2005 O O . LEU A 1 248 ? 13.201 -34.843 35.387 1.00 15.55 248 LEU A O 1
ATOM 2010 N N . ALA A 1 249 ? 14.540 -33.969 36.991 1.00 15.73 249 ALA A N 1
ATOM 2011 C CA . ALA A 1 249 ? 14.505 -35.152 37.859 1.00 16.06 249 ALA A CA 1
ATOM 2012 C C . ALA A 1 249 ? 13.193 -35.286 38.633 1.00 16.83 249 ALA A C 1
ATOM 2013 O O . ALA A 1 249 ? 12.711 -36.409 38.854 1.00 17.85 249 ALA A O 1
ATOM 2015 N N . ARG A 1 250 ? 12.619 -34.169 39.070 1.00 16.40 250 ARG A N 1
ATOM 2016 C CA . ARG A 1 250 ? 11.383 -34.218 39.858 1.00 16.27 250 ARG A CA 1
ATOM 2017 C C . ARG A 1 250 ? 10.398 -33.130 39.429 1.00 14.73 250 ARG A C 1
ATOM 2018 O O . ARG A 1 250 ? 10.030 -32.252 40.199 1.00 14.34 250 ARG A O 1
ATOM 2026 N N . PRO A 1 251 ? 9.939 -33.218 38.183 1.00 13.59 251 PRO A N 1
ATOM 2027 C CA . PRO A 1 251 ? 9.084 -32.166 37.672 1.00 13.41 251 PRO A CA 1
ATOM 2028 C C . PRO A 1 251 ? 7.783 -32.040 38.455 1.00 13.16 251 PRO A C 1
ATOM 2029 O O . PRO A 1 251 ? 7.302 -30.925 38.635 1.00 12.64 251 PRO A O 1
ATOM 2033 N N . ALA A 1 252 ? 7.214 -33.143 38.939 1.00 12.83 252 ALA A N 1
ATOM 2034 C CA . ALA A 1 252 ? 5.971 -33.076 39.721 1.00 13.29 252 ALA A CA 1
ATOM 2035 C C . ALA A 1 252 ? 6.085 -32.137 40.917 1.00 13.10 252 ALA A C 1
ATOM 2036 O O . ALA A 1 252 ? 5.150 -31.412 41.246 1.00 12.71 252 ALA A O 1
ATOM 2038 N N . PHE A 1 253 ? 7.244 -32.146 41.561 1.00 12.69 253 PHE A N 1
ATOM 2039 C CA . PHE A 1 253 ? 7.498 -31.298 42.715 1.00 12.93 253 PHE A CA 1
ATOM 2040 C C . PHE A 1 253 ? 7.364 -29.807 42.344 1.00 12.21 253 PHE A C 1
ATOM 2041 O O . PHE A 1 253 ? 6.757 -29.026 43.088 1.00 12.18 253 PHE A O 1
ATOM 2049 N N . TYR A 1 254 ? 7.907 -29.438 41.183 1.00 11.97 254 TYR A N 1
ATOM 2050 C CA . TYR A 1 254 ? 7.901 -28.039 40.760 1.00 11.97 254 TYR A CA 1
ATOM 2051 C C . TYR A 1 254 ? 6.519 -27.632 40.288 1.00 11.42 254 TYR A C 1
ATOM 2052 O O . TYR A 1 254 ? 6.071 -26.529 40.549 1.00 11.83 254 TYR A O 1
ATOM 2061 N N . LEU A 1 255 ? 5.820 -28.527 39.609 1.00 11.44 255 LEU A N 1
ATOM 2062 C CA . LEU A 1 255 ? 4.460 -28.228 39.191 1.00 11.02 255 LEU A CA 1
ATOM 2063 C C . LEU A 1 255 ? 3.570 -28.030 40.414 1.00 11.08 255 LEU A C 1
ATOM 2064 O O . LEU A 1 255 ? 2.781 -27.082 40.500 1.00 11.29 255 LEU A O 1
ATOM 2069 N N . THR A 1 256 ? 3.727 -28.911 41.398 1.00 11.19 256 THR A N 1
ATOM 2070 C CA . THR A 1 256 ? 2.954 -28.832 42.624 1.00 11.55 256 THR A CA 1
ATOM 2071 C C . THR A 1 256 ? 3.296 -27.565 43.424 1.00 11.04 256 THR A C 1
ATOM 2072 O O . THR A 1 256 ? 2.412 -26.932 43.985 1.00 11.14 256 THR A O 1
ATOM 2076 N N . ALA A 1 257 ? 4.574 -27.201 43.473 1.00 10.79 257 ALA A N 1
ATOM 2077 C CA . ALA A 1 257 ? 4.990 -25.996 44.210 1.00 10.58 257 ALA A CA 1
ATOM 2078 C C . ALA A 1 257 ? 4.251 -24.769 43.676 1.00 10.18 257 ALA A C 1
ATOM 2079 O O . ALA A 1 257 ? 3.727 -23.938 44.424 1.00 10.01 257 ALA A O 1
ATOM 2081 N N . SER A 1 258 ? 4.200 -24.671 42.358 1.00 10.09 258 SER A N 1
ATOM 2082 C CA . SER A 1 258 ? 3.521 -23.569 41.708 1.00 9.71 258 SER A CA 1
ATOM 2083 C C . SER A 1 258 ? 2.013 -23.606 41.959 1.00 10.20 258 SER A C 1
ATOM 2084 O O . SER A 1 258 ? 1.406 -22.593 42.321 1.00 10.34 258 SER A O 1
ATOM 2087 N N . GLN A 1 259 ? 1.401 -24.769 41.764 1.00 10.50 259 GLN A N 1
ATOM 2088 C CA . GLN A 1 259 ? -0.031 -24.928 42.015 1.00 11.53 259 GLN A CA 1
ATOM 2089 C C . GLN A 1 259 ? -0.388 -24.453 43.428 1.00 11.35 259 GLN A C 1
ATOM 2090 O O . GLN A 1 259 ? -1.310 -23.688 43.616 1.00 10.64 259 GLN A O 1
ATOM 2096 N N . GLN A 1 260 ? 0.365 -24.913 44.414 1.00 11.02 260 GLN A N 1
ATOM 2097 C CA . GLN A 1 260 ? 0.056 -24.614 45.813 1.00 11.40 260 GLN A CA 1
ATOM 2098 C C . GLN A 1 260 ? 0.278 -23.152 46.170 1.00 10.95 260 GLN A C 1
ATOM 2099 O O . GLN A 1 260 ? -0.550 -22.552 46.855 1.00 11.31 260 GLN A O 1
ATOM 2105 N N . ARG A 1 261 ? 1.368 -22.580 45.655 1.00 10.45 261 ARG A N 1
ATOM 2106 C CA . ARG A 1 261 ? 1.641 -21.152 45.869 1.00 10.62 261 ARG A CA 1
ATOM 2107 C C . ARG A 1 261 ? 0.498 -20.280 45.350 1.00 10.07 261 ARG A C 1
ATOM 2108 O O . ARG A 1 261 ? 0.079 -19.337 46.011 1.00 9.99 261 ARG A O 1
ATOM 2116 N N . TRP A 1 262 ? -0.026 -20.610 44.177 1.00 9.71 262 TRP A N 1
ATOM 2117 C CA . TRP A 1 262 ? -1.147 -19.878 43.599 1.00 9.77 262 TRP A CA 1
ATOM 2118 C C . TRP A 1 262 ? -2.467 -20.114 44.314 1.00 10.32 262 TRP A C 1
ATOM 2119 O O . TRP A 1 262 ? -3.250 -19.176 44.485 1.00 10.03 262 TRP A O 1
ATOM 2130 N N . GLU A 1 263 ? -2.723 -21.347 44.762 1.00 10.74 263 GLU A N 1
ATOM 2131 C CA . GLU A 1 263 ? -3.899 -21.570 45.586 1.00 11.84 263 GLU A CA 1
ATOM 2132 C C . GLU A 1 263 ? -3.863 -20.697 46.838 1.00 11.40 263 GLU A C 1
ATOM 2133 O O . GLU A 1 263 ? -4.883 -20.169 47.253 1.00 10.85 263 GLU A O 1
ATOM 2139 N N A GLU A 1 264 ? -2.681 -20.555 47.421 0.50 11.50 264 GLU A N 1
ATOM 2140 N N B GLU A 1 264 ? -2.691 -20.541 47.439 0.50 11.54 264 GLU A N 1
ATOM 2141 C CA A GLU A 1 264 ? -2.488 -19.744 48.616 0.50 12.04 264 GLU A CA 1
ATOM 2142 C CA B GLU A 1 264 ? -2.573 -19.728 48.647 0.50 12.16 264 GLU A CA 1
ATOM 2143 C C A GLU A 1 264 ? -2.725 -18.260 48.340 0.50 11.38 264 GLU A C 1
ATOM 2144 C C B GLU A 1 264 ? -2.739 -18.239 48.348 0.50 11.41 264 GLU A C 1
ATOM 2145 O O A GLU A 1 264 ? -3.352 -17.568 49.137 0.50 11.22 264 GLU A O 1
ATOM 2146 O O B GLU A 1 264 ? -3.331 -17.515 49.145 0.50 11.21 264 GLU A O 1
ATOM 2157 N N . TYR A 1 265 ? -2.226 -17.766 47.211 1.00 11.03 265 TYR A N 1
ATOM 2158 C CA . TYR A 1 265 ? -2.475 -16.361 46.837 1.00 10.34 265 TYR A CA 1
ATOM 2159 C C . TYR A 1 265 ? -3.980 -16.078 46.796 1.00 10.74 265 TYR A C 1
ATOM 2160 O O . TYR A 1 265 ? -4.467 -15.059 47.299 1.00 10.35 265 TYR A O 1
ATOM 2169 N N . LEU A 1 266 ? -4.724 -16.990 46.176 1.00 10.98 266 LEU A N 1
ATOM 2170 C CA . LEU A 1 266 ? -6.145 -16.807 45.997 1.00 11.28 266 LEU A CA 1
ATOM 2171 C C . LEU A 1 266 ? -6.887 -16.966 47.334 1.00 11.83 266 LEU A C 1
ATOM 2172 O O . LEU A 1 266 ? -7.797 -16.205 47.639 1.00 11.48 266 LEU A O 1
ATOM 2177 N N . LYS A 1 267 ? -6.491 -17.960 48.116 1.00 12.63 267 LYS A N 1
ATOM 2178 C CA . LYS A 1 267 ? -7.109 -18.171 49.429 1.00 14.03 267 LYS A CA 1
ATOM 2179 C C . LYS A 1 267 ? -6.905 -16.971 50.335 1.00 13.67 267 LYS A C 1
ATOM 2180 O O . LYS A 1 267 ? -7.854 -16.499 50.973 1.00 14.82 267 LYS A O 1
ATOM 2186 N N . LYS A 1 268 ? -5.676 -16.474 50.391 1.00 13.35 268 LYS A N 1
ATOM 2187 C CA . LYS A 1 268 ? -5.343 -15.336 51.246 1.00 13.26 268 LYS A CA 1
ATOM 2188 C C . LYS A 1 268 ? -5.965 -14.051 50.710 1.00 12.70 268 LYS A C 1
ATOM 2189 O O . LYS A 1 268 ? -6.418 -13.211 51.481 1.00 12.57 268 LYS A O 1
ATOM 2195 N N . GLY A 1 269 ? -5.992 -13.897 49.388 1.00 12.34 269 GLY A N 1
ATOM 2196 C CA . GLY A 1 269 ? -6.441 -12.656 48.777 1.00 12.25 269 GLY A CA 1
ATOM 2197 C C . GLY A 1 269 ? -7.928 -12.441 48.638 1.00 12.35 269 GLY A C 1
ATOM 2198 O O . GLY A 1 269 ? -8.422 -11.306 48.757 1.00 12.23 269 GLY A O 1
ATOM 2199 N N . LEU A 1 270 ? -8.668 -13.511 48.376 1.00 12.17 270 LEU A N 1
ATOM 2200 C CA . LEU A 1 270 ? -10.073 -13.362 48.011 1.00 12.76 270 LEU A CA 1
ATOM 2201 C C . LEU A 1 270 ? -10.962 -13.523 49.236 1.00 14.41 270 LEU A C 1
ATOM 2202 O O . LEU A 1 270 ? -11.655 -14.537 49.381 1.00 15.91 270 LEU A O 1
ATOM 2207 N N . THR A 1 271 ? -10.963 -12.500 50.083 1.00 15.05 271 THR A N 1
ATOM 2208 C CA . THR A 1 271 ? -11.600 -12.620 51.410 1.00 16.52 271 THR A CA 1
ATOM 2209 C C . THR A 1 271 ? -12.768 -11.670 51.637 1.00 16.79 271 THR A C 1
ATOM 2210 O O . THR A 1 271 ? -13.183 -11.461 52.785 1.00 16.81 271 THR A O 1
ATOM 2214 N N . ASN A 1 272 ? -13.333 -11.131 50.564 1.00 15.24 272 ASN A N 1
ATOM 2215 C CA . ASN A 1 272 ? -14.557 -10.335 50.681 1.00 15.40 272 ASN A CA 1
ATOM 2216 C C . ASN A 1 272 ? -15.777 -11.128 50.231 1.00 16.05 272 ASN A C 1
ATOM 2217 O O . ASN A 1 272 ? -16.041 -11.234 49.032 1.00 15.91 272 ASN A O 1
ATOM 2222 N N . PRO A 1 273 ? -16.539 -11.691 51.197 1.00 16.20 273 PRO A N 1
ATOM 2223 C CA . PRO A 1 273 ? -17.705 -12.491 50.775 1.00 16.72 273 PRO A CA 1
ATOM 2224 C C . PRO A 1 273 ? -18.871 -11.691 50.185 1.00 16.97 273 PRO A C 1
ATOM 2225 O O . PRO A 1 273 ? -19.760 -12.294 49.585 1.00 18.16 273 PRO A O 1
ATOM 2229 N N . ASP A 1 274 ? -18.866 -10.362 50.337 1.00 15.88 274 ASP A N 1
ATOM 2230 C CA . ASP A 1 274 ? -19.899 -9.520 49.750 1.00 15.65 274 ASP A CA 1
ATOM 2231 C C . ASP A 1 274 ? -19.631 -9.197 48.289 1.00 15.28 274 ASP A C 1
ATOM 2232 O O . ASP A 1 274 ? -20.496 -8.657 47.626 1.00 15.34 274 ASP A O 1
ATOM 2237 N N . ALA A 1 275 ? -18.432 -9.497 47.784 1.00 14.96 275 ALA A N 1
ATOM 2238 C CA . ALA A 1 275 ? -18.122 -9.185 46.389 1.00 14.75 275 ALA A CA 1
ATOM 2239 C C . ALA A 1 275 ? -18.864 -10.119 45.433 1.00 14.68 275 ALA A C 1
ATOM 2240 O O . ALA A 1 275 ? -19.078 -11.304 45.733 1.00 15.73 275 ALA A O 1
ATOM 2242 N N . THR A 1 276 ? -19.259 -9.569 44.288 1.00 14.10 276 THR A N 1
ATOM 2243 C CA . THR A 1 276 ? -19.846 -10.370 43.204 1.00 14.57 276 THR A CA 1
ATOM 2244 C C . THR A 1 276 ? -18.757 -11.167 42.486 1.00 14.57 276 THR A C 1
ATOM 2245 O O . THR A 1 276 ? -17.568 -10.896 42.677 1.00 13.54 276 THR A O 1
ATOM 2249 N N . PRO A 1 277 ? -19.155 -12.140 41.654 1.00 14.76 277 PRO A N 1
ATOM 2250 C CA . PRO A 1 277 ? -18.147 -12.858 40.863 1.00 14.61 277 PRO A CA 1
ATOM 2251 C C . PRO A 1 277 ? -17.321 -11.938 39.972 1.00 14.45 277 PRO A C 1
ATOM 2252 O O . PRO A 1 277 ? -16.108 -12.137 39.846 1.00 13.64 277 PRO A O 1
ATOM 2256 N N A GLU A 1 278 ? -17.976 -10.950 39.382 0.50 14.31 278 GLU A N 1
ATOM 2257 N N B GLU A 1 278 ? -17.972 -10.957 39.340 0.50 14.45 278 GLU A N 1
ATOM 2258 C CA A GLU A 1 278 ? -17.331 -9.987 38.512 0.50 14.43 278 GLU A CA 1
ATOM 2259 C CA B GLU A 1 278 ? -17.293 -9.947 38.513 0.50 14.63 278 GLU A CA 1
ATOM 2260 C C A GLU A 1 278 ? -16.307 -9.126 39.270 0.50 13.57 278 GLU A C 1
ATOM 2261 C C B GLU A 1 278 ? -16.240 -9.211 39.319 0.50 13.62 278 GLU A C 1
ATOM 2262 O O A GLU A 1 278 ? -15.237 -8.798 38.745 0.50 12.98 278 GLU A O 1
ATOM 2263 O O B GLU A 1 278 ? -15.095 -9.043 38.881 0.50 12.85 278 GLU A O 1
ATOM 2274 N N . GLN A 1 279 ? -16.632 -8.768 40.508 1.00 12.85 279 GLN A N 1
ATOM 2275 C CA . GLN A 1 279 ? -15.733 -7.999 41.355 1.00 12.23 279 GLN A CA 1
ATOM 2276 C C . GLN A 1 279 ? -14.551 -8.847 41.826 1.00 11.63 279 GLN A C 1
ATOM 2277 O O . GLN A 1 279 ? -13.417 -8.390 41.870 1.00 11.44 279 GLN A O 1
ATOM 2283 N N . THR A 1 280 ? -14.828 -10.099 42.151 1.00 11.62 280 THR A N 1
ATOM 2284 C CA . THR A 1 280 ? -13.791 -11.053 42.507 1.00 11.83 280 THR A CA 1
ATOM 2285 C C . THR A 1 280 ? -12.806 -11.271 41.354 1.00 11.53 280 THR A C 1
ATOM 2286 O O . THR A 1 280 ? -11.587 -11.337 41.563 1.00 10.72 280 THR A O 1
ATOM 2290 N N . ARG A 1 281 ? -13.323 -11.328 40.132 1.00 11.37 281 ARG A N 1
ATOM 2291 C CA . ARG A 1 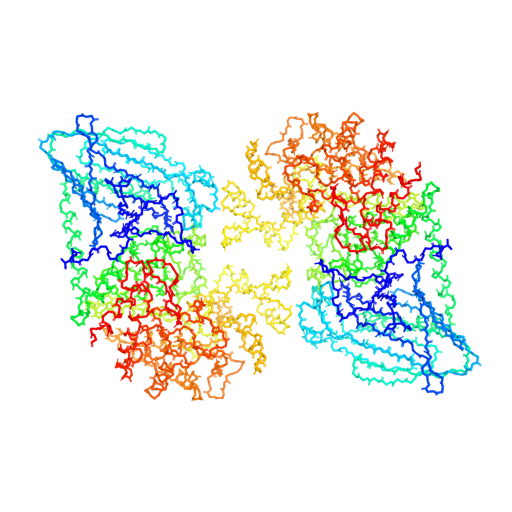281 ? -12.467 -11.519 38.969 1.00 11.26 281 ARG A CA 1
ATOM 2292 C C . ARG A 1 281 ? -11.513 -10.326 38.797 1.00 11.01 281 ARG A C 1
ATOM 2293 O O . ARG A 1 281 ? -10.342 -10.517 38.432 1.00 11.08 281 ARG A O 1
ATOM 2301 N N . VAL A 1 282 ? -11.977 -9.115 39.097 1.00 10.35 282 VAL A N 1
ATOM 2302 C CA . VAL A 1 282 ? -11.081 -7.949 39.060 1.00 10.41 282 VAL A CA 1
ATOM 2303 C C . VAL A 1 282 ? -9.950 -8.135 40.074 1.00 10.20 282 VAL A C 1
ATOM 2304 O O . VAL A 1 282 ? -8.781 -7.853 39.773 1.00 9.29 282 VAL A O 1
ATOM 2308 N N . ALA A 1 283 ? -10.279 -8.601 41.277 1.00 10.22 283 ALA A N 1
ATOM 2309 C CA . ALA A 1 283 ? -9.243 -8.892 42.273 1.00 9.82 283 ALA A CA 1
ATOM 2310 C C . ALA A 1 283 ? -8.209 -9.890 41.764 1.00 9.84 283 ALA A C 1
ATOM 2311 O O . ALA A 1 283 ? -7.001 -9.738 41.994 1.00 9.24 283 ALA A O 1
ATOM 2313 N N . VAL A 1 284 ? -8.676 -10.924 41.079 1.00 9.91 284 VAL A N 1
ATOM 2314 C CA . VAL A 1 284 ? -7.763 -11.931 40.534 1.00 9.56 284 VAL A CA 1
ATOM 2315 C C . VAL A 1 284 ? -6.900 -11.313 39.427 1.00 9.03 284 VAL A C 1
ATOM 2316 O O . VAL A 1 284 ? -5.701 -11.584 39.339 1.00 8.82 284 VAL A O 1
ATOM 2320 N N . LYS A 1 285 ? -7.494 -10.458 38.599 1.00 8.74 285 LYS A N 1
ATOM 2321 C CA . LYS A 1 285 ? -6.711 -9.744 37.598 1.00 9.01 285 LYS A CA 1
ATOM 2322 C C . LYS A 1 285 ? -5.591 -8.952 38.270 1.00 8.61 285 LYS A C 1
ATOM 2323 O O . LYS A 1 285 ? -4.452 -8.956 37.792 1.00 8.80 285 LYS A O 1
ATOM 2329 N N . ALA A 1 286 ? -5.928 -8.270 39.370 1.00 8.21 286 ALA A N 1
ATOM 2330 C CA . ALA A 1 286 ? -4.946 -7.508 40.139 1.00 8.28 286 ALA A CA 1
ATOM 2331 C C . ALA A 1 286 ? -3.811 -8.375 40.669 1.00 8.32 286 ALA A C 1
ATOM 2332 O O . ALA A 1 286 ? -2.636 -8.006 40.614 1.00 8.23 286 ALA A O 1
ATOM 2334 N N . ILE A 1 287 ? -4.179 -9.539 41.190 1.00 8.32 287 ILE A N 1
ATOM 2335 C CA . ILE A 1 287 ? -3.198 -10.479 41.726 1.00 8.57 287 ILE A CA 1
ATOM 2336 C C . ILE A 1 287 ? -2.278 -10.983 40.612 1.00 8.74 287 ILE A C 1
ATOM 2337 O O . ILE A 1 287 ? -1.047 -11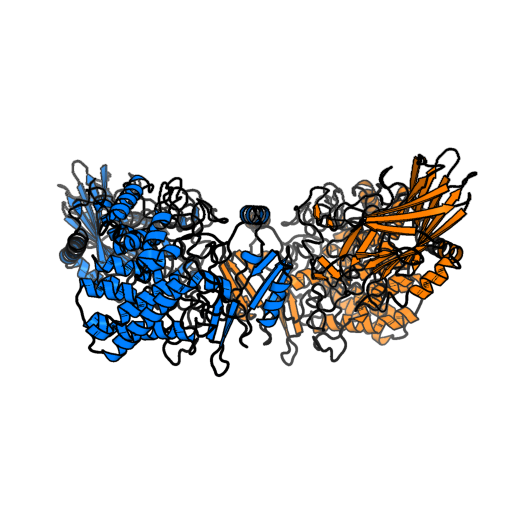.010 40.778 1.00 9.12 287 ILE A O 1
ATOM 2342 N N . GLU A 1 288 ? -2.858 -11.391 39.488 1.00 8.62 288 GLU A N 1
ATOM 2343 C CA . GLU A 1 288 ? -2.030 -11.827 38.364 1.00 8.47 288 GLU A CA 1
ATOM 2344 C C . GLU A 1 288 ? -1.089 -10.704 37.937 1.00 8.19 288 GLU A C 1
ATOM 2345 O O . GLU A 1 288 ? 0.076 -10.944 37.624 1.00 8.58 288 GLU A O 1
ATOM 2351 N N . THR A 1 289 ? -1.607 -9.486 37.895 1.00 7.88 289 THR A N 1
ATOM 2352 C CA . THR A 1 289 ? -0.833 -8.351 37.400 1.00 7.94 289 THR A CA 1
ATOM 2353 C C . THR A 1 289 ? 0.349 -8.063 38.318 1.00 8.08 289 THR A C 1
ATOM 2354 O O . THR A 1 289 ? 1.487 -7.942 37.851 1.00 8.06 289 THR A O 1
ATOM 2358 N N . LEU A 1 290 ? 0.072 -7.896 39.609 1.00 8.16 290 LEU A N 1
ATOM 2359 C CA . LEU A 1 290 ? 1.130 -7.640 40.574 1.00 8.47 290 LEU A CA 1
ATOM 2360 C C . LEU A 1 290 ? 2.183 -8.733 40.588 1.00 8.25 290 LEU A C 1
ATOM 2361 O O . LEU A 1 290 ? 3.376 -8.452 40.593 1.00 8.19 290 LEU A O 1
ATOM 2366 N N . ASN A 1 291 ? 1.750 -9.982 40.592 1.00 8.27 291 ASN A N 1
ATOM 2367 C CA . ASN A 1 291 ? 2.719 -11.081 40.619 1.00 8.28 291 ASN A CA 1
ATOM 2368 C C . ASN A 1 291 ? 3.543 -11.166 39.335 1.00 8.15 291 ASN A C 1
ATOM 2369 O O . ASN A 1 291 ? 4.703 -11.553 39.379 1.00 8.38 291 ASN A O 1
ATOM 2374 N N . GLY A 1 292 ? 2.980 -10.774 38.206 1.00 8.16 292 GLY A N 1
ATOM 2375 C CA . GLY A 1 292 ? 3.744 -10.749 36.957 1.00 7.98 292 GLY A CA 1
ATOM 2376 C C . GLY A 1 292 ? 4.803 -9.647 36.929 1.00 7.89 292 GLY A C 1
ATOM 2377 O O . GLY A 1 292 ? 5.776 -9.740 36.174 1.00 8.28 292 GLY A O 1
ATOM 2378 N N . ASN A 1 293 ? 4.563 -8.578 37.694 1.00 7.86 293 ASN A N 1
ATOM 2379 C CA . ASN A 1 293 ? 5.462 -7.430 37.758 1.00 7.76 293 ASN A CA 1
ATOM 2380 C C . ASN A 1 293 ? 6.547 -7.569 38.820 1.00 7.80 293 ASN A C 1
ATOM 2381 O O . ASN A 1 293 ? 7.409 -6.707 38.953 1.00 7.96 293 ASN A O 1
ATOM 2386 N N . TRP A 1 294 ? 6.469 -8.639 39.583 1.00 7.75 294 TRP A N 1
ATOM 2387 C CA . TRP A 1 294 ? 7.499 -9.061 40.525 1.00 7.65 294 TRP A CA 1
ATOM 2388 C C . TRP A 1 294 ? 8.723 -9.578 39.779 1.00 7.97 294 TRP A C 1
ATOM 2389 O O . TRP A 1 294 ? 8.619 -10.462 38.916 1.00 7.96 294 TRP A O 1
ATOM 2400 N N . ARG A 1 295 ? 9.891 -9.023 40.128 1.00 8.06 295 ARG A N 1
ATOM 2401 C CA . ARG A 1 295 ? 11.176 -9.476 39.621 1.00 8.46 295 ARG A CA 1
ATOM 2402 C C . ARG A 1 295 ? 12.061 -9.956 40.761 1.00 8.88 295 ARG A C 1
ATOM 2403 O O . ARG A 1 295 ? 12.134 -9.321 41.836 1.00 9.17 295 ARG A O 1
ATOM 2411 N N . SER A 1 296 ? 12.762 -11.062 40.520 1.00 9.65 296 SER A N 1
ATOM 2412 C CA . SER A 1 296 ? 13.770 -11.560 41.451 1.00 9.94 296 SER A CA 1
ATOM 2413 C C . SER A 1 296 ? 14.994 -10.650 41.386 1.00 10.30 296 SER A C 1
ATOM 2414 O O . SER A 1 296 ? 15.104 -9.809 40.487 1.00 10.15 296 SER A O 1
ATOM 2417 N N . PRO A 1 297 ? 15.924 -10.811 42.339 1.00 10.21 297 PRO A N 1
ATOM 2418 C CA . PRO A 1 297 ? 17.134 -10.002 42.305 1.00 10.67 297 PRO A CA 1
ATOM 2419 C C . PRO A 1 297 ? 17.834 -10.022 40.954 1.00 10.83 297 PRO A C 1
ATOM 2420 O O . PRO A 1 297 ? 17.874 -11.065 40.278 1.00 11.52 297 PRO A O 1
ATOM 2424 N N . GLY A 1 298 ? 18.354 -8.870 40.552 1.00 10.82 298 GLY A N 1
ATOM 2425 C CA . GLY A 1 298 ? 19.094 -8.760 39.313 1.00 11.32 298 GLY A CA 1
ATOM 2426 C C . GLY A 1 298 ? 19.968 -7.528 39.326 1.00 11.90 298 GLY A C 1
ATOM 2427 O O . GLY A 1 298 ? 19.519 -6.439 39.703 1.00 11.29 298 GLY A O 1
ATOM 2428 N N . GLY A 1 299 ? 21.221 -7.694 38.917 1.00 11.77 299 GLY A N 1
ATOM 2429 C CA . GLY A 1 299 ? 22.142 -6.558 38.825 1.00 11.70 299 GLY A CA 1
ATOM 2430 C C . GLY A 1 299 ? 22.355 -5.918 40.186 1.00 11.50 299 GLY A C 1
ATOM 2431 O O . GLY A 1 299 ? 22.610 -6.591 41.177 1.00 11.70 299 GLY A O 1
ATOM 2432 N N . ALA A 1 300 ? 22.235 -4.598 40.232 1.00 11.35 300 ALA A N 1
ATOM 2433 C CA . ALA A 1 300 ? 22.439 -3.840 41.474 1.00 11.72 300 ALA A CA 1
ATOM 2434 C C . ALA A 1 300 ? 21.376 -4.042 42.548 1.00 11.98 300 ALA A C 1
ATOM 2435 O O . ALA A 1 300 ? 21.606 -3.727 43.710 1.00 12.78 300 ALA A O 1
ATOM 2437 N N . VAL A 1 301 ? 20.212 -4.564 42.152 1.00 11.84 301 VAL A N 1
ATOM 2438 C CA . VAL A 1 301 ? 19.102 -4.756 43.077 1.00 11.72 301 VAL A CA 1
ATOM 2439 C C . VAL A 1 301 ? 19.151 -6.160 43.638 1.00 11.89 301 VAL A C 1
ATOM 2440 O O . VAL A 1 301 ? 18.887 -7.119 42.920 1.00 12.34 301 VAL A O 1
ATOM 2444 N N . LYS A 1 302 ? 19.499 -6.263 44.920 1.00 12.41 302 LYS A N 1
ATOM 2445 C CA . LYS A 1 302 ? 19.783 -7.541 45.577 1.00 12.94 302 LYS A CA 1
ATOM 2446 C C . LYS A 1 302 ? 18.566 -8.171 46.259 1.00 12.27 302 LYS A C 1
ATOM 2447 O O . LYS A 1 302 ? 18.678 -9.182 46.960 1.00 12.62 302 LYS A O 1
ATOM 2453 N N . PHE A 1 303 ? 17.390 -7.605 46.007 1.00 11.57 303 PHE A N 1
ATOM 2454 C CA . PHE A 1 303 ? 16.163 -8.097 46.575 1.00 11.09 303 PHE A CA 1
ATOM 2455 C C . PHE A 1 303 ? 15.140 -8.306 45.486 1.00 10.43 303 PHE A C 1
ATOM 2456 O O . PHE A 1 303 ? 15.236 -7.732 44.400 1.00 10.61 303 PHE A O 1
ATOM 2464 N N . ASN A 1 304 ? 14.182 -9.171 45.776 1.00 9.93 304 ASN A N 1
ATOM 2465 C CA . ASN A 1 304 ? 12.989 -9.213 44.969 1.00 9.39 304 ASN A CA 1
ATOM 2466 C C . ASN A 1 304 ? 12.337 -7.828 44.988 1.00 8.92 304 ASN A C 1
ATOM 2467 O O . ASN A 1 304 ? 12.355 -7.132 46.023 1.00 8.94 304 ASN A O 1
ATOM 2472 N N . THR A 1 305 ? 11.741 -7.436 43.863 1.00 8.37 305 THR A N 1
ATOM 2473 C CA . THR A 1 305 ? 11.052 -6.154 43.782 1.00 8.49 305 THR A CA 1
ATOM 2474 C C . THR A 1 305 ? 9.826 -6.258 42.890 1.00 8.24 305 THR A C 1
ATOM 2475 O O . THR A 1 305 ? 9.569 -7.323 42.322 1.00 8.09 305 THR A O 1
ATOM 2479 N N . VAL A 1 306 ? 9.051 -5.176 42.787 1.00 7.90 306 VAL A N 1
ATOM 2480 C CA . VAL A 1 306 ? 7.905 -5.118 41.886 1.00 7.99 306 VAL A CA 1
ATOM 2481 C C . VAL A 1 306 ? 7.987 -3.814 41.114 1.00 7.94 306 VAL A C 1
ATOM 2482 O O . VAL A 1 306 ? 8.155 -2.756 41.713 1.00 7.97 306 VAL A O 1
ATOM 2486 N N . THR A 1 307 ? 7.920 -3.902 39.788 1.00 7.96 307 THR A N 1
ATOM 2487 C CA . THR A 1 307 ? 7.986 -2.718 38.940 1.00 7.79 307 THR A CA 1
ATOM 2488 C C . THR A 1 307 ? 6.584 -2.238 38.568 1.00 7.63 307 THR A C 1
ATOM 2489 O O . THR A 1 307 ? 5.608 -2.980 38.751 1.00 7.14 307 THR A O 1
ATOM 2493 N N . PRO A 1 308 ? 6.468 -1.022 38.004 1.00 7.68 308 PRO A N 1
ATOM 2494 C CA . PRO A 1 308 ? 5.115 -0.560 37.675 1.00 7.83 308 PRO A CA 1
ATOM 2495 C C . PRO A 1 308 ? 4.466 -1.316 36.530 1.00 7.93 308 PRO A C 1
ATOM 2496 O O . PRO A 1 308 ? 3.240 -1.318 36.427 1.00 8.00 308 PRO A O 1
ATOM 2500 N N . SER A 1 309 ? 5.256 -1.948 35.651 1.00 8.33 309 SER A N 1
ATOM 2501 C CA . SER A 1 309 ? 4.690 -2.775 34.582 1.00 8.42 309 SER A CA 1
ATOM 2502 C C . SER A 1 309 ? 5.764 -3.511 33.807 1.00 8.29 309 SER A C 1
ATOM 2503 O O . SER A 1 309 ? 6.626 -2.883 33.188 1.00 8.33 309 SER A O 1
ATOM 2506 N N . VAL A 1 310 ? 5.666 -4.836 33.785 1.00 8.27 310 VAL A N 1
ATOM 2507 C CA . VAL A 1 310 ? 6.617 -5.653 33.049 1.00 8.05 310 VAL A CA 1
ATOM 2508 C C . VAL A 1 310 ? 6.548 -5.380 31.538 1.00 8.33 310 VAL A C 1
ATOM 2509 O O . VAL A 1 310 ? 7.523 -5.598 30.827 1.00 8.36 310 VAL A O 1
ATOM 2513 N N . THR A 1 311 ? 5.398 -4.908 31.043 1.00 8.43 311 THR A N 1
ATOM 2514 C CA . THR A 1 311 ? 5.238 -4.593 29.625 1.00 8.84 311 THR A CA 1
ATOM 2515 C C . THR A 1 311 ? 5.526 -3.131 29.283 1.00 9.06 311 THR A C 1
ATOM 2516 O O . THR A 1 311 ? 5.492 -2.748 28.115 1.00 9.25 311 THR A O 1
ATOM 2520 N N . GLY A 1 312 ? 5.805 -2.317 30.279 1.00 8.96 312 GLY A N 1
ATOM 2521 C CA . GLY A 1 312 ? 5.919 -0.886 30.053 1.00 9.09 312 GLY A CA 1
ATOM 2522 C C . GLY A 1 312 ? 7.186 -0.468 29.353 1.00 9.26 312 GLY A C 1
ATOM 2523 O O . GLY A 1 312 ? 8.264 -1.029 29.607 1.00 9.74 312 GLY A O 1
ATOM 2524 N N . ARG A 1 313 ? 7.074 0.590 28.547 1.00 9.36 313 ARG A N 1
ATOM 2525 C CA . ARG A 1 313 ? 8.205 1.112 27.789 1.00 9.72 313 ARG A CA 1
ATOM 2526 C C . ARG A 1 313 ? 9.350 1.507 28.711 1.00 9.62 313 ARG A C 1
ATOM 2527 O O . ARG A 1 313 ? 10.516 1.252 28.420 1.00 9.14 313 ARG A O 1
ATOM 2535 N N . TRP A 1 314 ? 9.006 2.108 29.852 1.00 9.59 314 TRP A N 1
ATOM 2536 C CA . TRP A 1 314 ? 9.970 2.668 30.793 1.00 9.91 314 TRP A CA 1
ATOM 2537 C C . TRP A 1 314 ? 9.820 2.077 32.191 1.00 10.02 314 TRP A C 1
ATOM 2538 O O . TRP A 1 314 ? 10.456 2.535 33.120 1.00 10.29 314 TRP A O 1
ATOM 2549 N N . PHE A 1 315 ? 8.993 1.050 32.339 1.00 9.84 315 PHE A N 1
ATOM 2550 C CA . PHE A 1 315 ? 8.675 0.494 33.660 1.00 9.27 315 PHE A CA 1
ATOM 2551 C C . PHE A 1 315 ? 9.125 -0.961 33.859 1.00 9.44 315 PHE A C 1
ATOM 2552 O O . PHE A 1 315 ? 8.816 -1.557 34.881 1.00 9.78 315 PHE A O 1
ATOM 2560 N N . SER A 1 316 ? 9.862 -1.522 32.905 1.00 8.97 316 SER A N 1
ATOM 2561 C CA . SER A 1 316 ? 10.174 -2.956 32.893 1.00 8.75 316 SER A CA 1
ATOM 2562 C C . SER A 1 316 ? 11.557 -3.254 33.465 1.00 8.67 316 SER A C 1
ATOM 2563 O O . SER A 1 316 ? 12.101 -2.455 34.226 1.00 8.77 316 SER A O 1
ATOM 2566 N N . GLY A 1 317 ? 12.096 -4.430 33.161 1.00 8.68 317 GLY A N 1
ATOM 2567 C CA . GLY A 1 317 ? 13.237 -4.958 33.897 1.00 8.75 317 GLY A CA 1
ATOM 2568 C C . GLY A 1 317 ? 12.895 -4.967 35.372 1.00 8.90 317 GLY A C 1
ATOM 2569 O O . GLY A 1 317 ? 11.779 -5.343 35.733 1.00 9.24 317 GLY A O 1
ATOM 2570 N N . ASN A 1 318 ? 13.812 -4.516 36.224 1.00 8.71 318 ASN A N 1
ATOM 2571 C CA . ASN A 1 318 ? 13.511 -4.385 37.670 1.00 9.07 318 ASN A CA 1
ATOM 2572 C C . ASN A 1 318 ? 13.510 -2.931 38.138 1.00 9.11 318 ASN A C 1
ATOM 2573 O O . ASN A 1 318 ? 13.783 -2.667 39.298 1.00 9.45 318 ASN A O 1
ATOM 2578 N N . GLN A 1 319 ? 13.183 -2.014 37.239 1.00 9.28 319 GLN A N 1
ATOM 2579 C CA . GLN A 1 319 ? 13.112 -0.586 37.577 1.00 9.58 319 GLN A CA 1
ATOM 2580 C C . GLN A 1 319 ? 12.037 -0.373 38.654 1.00 9.75 319 GLN A C 1
ATOM 2581 O O . GLN A 1 319 ? 10.888 -0.761 38.475 1.00 10.05 319 GLN A O 1
ATOM 2587 N N . THR A 1 320 ? 12.430 0.250 39.766 1.00 9.40 320 THR A N 1
ATOM 2588 C CA . THR A 1 320 ? 11.603 0.316 40.966 1.00 9.62 320 THR A CA 1
ATOM 2589 C C . THR A 1 320 ? 11.584 1.753 41.478 1.00 9.44 320 THR A C 1
ATOM 2590 O O . THR A 1 320 ? 12.630 2.375 41.597 1.00 9.38 320 THR A O 1
ATOM 2594 N N . TRP A 1 321 ? 10.383 2.230 41.807 1.00 9.24 321 TRP A N 1
ATOM 2595 C CA . TRP A 1 321 ? 10.124 3.550 42.372 1.00 9.04 321 TRP A CA 1
ATOM 2596 C C . TRP A 1 321 ? 9.556 3.423 43.780 1.00 9.25 321 TRP A C 1
ATOM 2597 O O . TRP A 1 321 ? 8.843 2.454 44.070 1.00 9.49 321 TRP A O 1
ATOM 2608 N N . PRO A 1 322 ? 9.809 4.419 44.657 1.00 9.25 322 PRO A N 1
ATOM 2609 C CA . PRO A 1 322 ? 9.324 4.301 46.040 1.00 9.26 322 PRO A CA 1
ATOM 2610 C C . PRO A 1 322 ? 7.821 4.370 46.193 1.00 9.40 322 PRO A C 1
ATOM 2611 O O . PRO A 1 322 ? 7.269 3.484 46.839 1.00 9.48 322 PRO A O 1
ATOM 2615 N N . TRP A 1 323 ? 7.134 5.369 45.638 1.00 9.74 323 TRP A N 1
ATOM 2616 C CA . TRP A 1 323 ? 5.716 5.414 45.996 1.00 9.94 323 TRP A CA 1
ATOM 2617 C C . TRP A 1 323 ? 4.895 4.364 45.276 1.00 9.07 323 TRP A C 1
ATOM 2618 O O . TRP A 1 323 ? 3.922 3.913 45.837 1.00 8.85 323 TRP A O 1
ATOM 2629 N N . ASP A 1 324 ? 5.363 3.893 44.124 1.00 8.89 324 ASP A N 1
ATOM 2630 C CA . ASP A 1 324 ? 4.778 2.698 43.517 1.00 8.52 324 ASP A CA 1
ATOM 2631 C C . ASP A 1 324 ? 4.893 1.535 44.495 1.00 8.39 324 ASP A C 1
ATOM 2632 O O . ASP A 1 324 ? 3.928 0.808 44.743 1.00 8.42 324 ASP A O 1
ATOM 2637 N N . THR A 1 325 ? 6.079 1.372 45.057 1.00 8.30 325 THR A N 1
ATOM 2638 C CA . THR A 1 325 ? 6.338 0.308 46.008 1.00 8.28 325 THR A CA 1
ATOM 2639 C C . THR A 1 325 ? 5.449 0.377 47.244 1.00 8.65 325 THR A C 1
ATOM 2640 O O . THR A 1 325 ? 4.912 -0.636 47.681 1.00 8.20 325 THR A O 1
ATOM 2644 N N . TRP A 1 326 ? 5.233 1.573 47.774 1.00 8.38 326 TRP A N 1
ATOM 2645 C CA . TRP A 1 326 ? 4.421 1.661 49.006 1.00 8.57 326 TRP A CA 1
ATOM 2646 C C . TRP A 1 326 ? 3.024 1.131 48.719 1.00 8.36 326 TRP A C 1
ATOM 2647 O O . TRP A 1 326 ? 2.455 0.391 49.522 1.00 8.51 326 TRP A O 1
ATOM 2658 N N . LYS A 1 327 ? 2.466 1.530 47.583 1.00 8.11 327 LYS A N 1
ATOM 2659 C CA . LYS A 1 327 ? 1.114 1.140 47.192 1.00 8.08 327 LYS A CA 1
ATOM 2660 C C . LYS A 1 327 ? 1.071 -0.341 46.862 1.00 8.04 327 LYS A C 1
ATOM 2661 O O . LYS A 1 327 ? 0.144 -1.041 47.274 1.00 8.45 327 LYS A O 1
ATOM 2667 N N . GLN A 1 328 ? 2.082 -0.813 46.128 1.00 8.05 328 GLN A N 1
ATOM 2668 C CA . GLN A 1 328 ? 2.177 -2.218 45.743 1.00 8.11 328 GLN A CA 1
ATOM 2669 C C . GLN A 1 328 ? 2.204 -3.130 46.955 1.00 8.23 328 GLN A C 1
ATOM 2670 O O . GLN A 1 328 ? 1.477 -4.135 47.030 1.00 7.80 328 GLN A O 1
ATOM 2676 N N . ALA A 1 329 ? 3.079 -2.795 47.899 1.00 8.12 329 ALA A N 1
ATOM 2677 C CA . ALA A 1 329 ? 3.287 -3.623 49.081 1.00 8.29 329 ALA A CA 1
ATOM 2678 C C . ALA A 1 329 ? 2.107 -3.573 50.024 1.00 8.41 329 ALA A C 1
ATOM 2679 O O . ALA A 1 329 ? 1.833 -4.556 50.700 1.00 8.73 329 ALA A O 1
ATOM 2681 N N . PHE A 1 330 ? 1.406 -2.439 50.065 1.00 8.37 330 PHE A N 1
ATOM 2682 C CA . PHE A 1 330 ? 0.197 -2.330 50.868 1.00 8.72 330 PHE A CA 1
ATOM 2683 C C . PHE A 1 330 ? -0.815 -3.373 50.419 1.00 8.71 330 PHE A C 1
ATOM 2684 O O . PHE A 1 330 ? -1.356 -4.100 51.252 1.00 9.12 330 PHE A O 1
ATOM 2692 N N . ALA A 1 331 ? -1.032 -3.494 49.117 1.00 8.38 331 ALA A N 1
ATOM 2693 C CA . ALA A 1 331 ? -1.961 -4.492 48.604 1.00 8.20 331 ALA A CA 1
ATOM 2694 C C . ALA A 1 331 ? -1.384 -5.901 48.703 1.00 8.36 331 ALA A C 1
ATOM 2695 O O . ALA A 1 331 ? -2.080 -6.847 49.141 1.00 8.85 331 ALA A O 1
ATOM 2697 N N . MET A 1 332 ? -0.121 -6.062 48.318 1.00 8.46 332 MET A N 1
ATOM 2698 C CA . MET A 1 332 ? 0.485 -7.395 48.294 1.00 8.61 332 MET A CA 1
ATOM 2699 C C . MET A 1 332 ? 0.634 -7.998 49.694 1.00 8.84 332 MET A C 1
ATOM 2700 O O . MET A 1 332 ? 0.695 -9.209 49.814 1.00 8.78 332 MET A O 1
ATOM 2705 N N . ALA A 1 333 ? 0.679 -7.179 50.743 1.00 8.93 333 ALA A N 1
ATOM 2706 C CA . ALA A 1 333 ? 0.572 -7.673 52.113 1.00 9.30 333 ALA A CA 1
ATOM 2707 C C . ALA A 1 333 ? -0.551 -8.677 52.257 1.00 9.61 333 ALA A C 1
ATOM 2708 O O . ALA A 1 333 ? -0.428 -9.626 53.035 1.00 10.47 333 ALA A O 1
ATOM 2710 N N . HIS A 1 334 ? -1.645 -8.468 51.528 1.00 9.95 334 HIS A N 1
ATOM 2711 C CA . HIS A 1 334 ? -2.858 -9.261 51.692 1.00 10.60 334 HIS A CA 1
ATOM 2712 C C . HIS A 1 334 ? -2.924 -10.535 50.885 1.00 11.12 334 HIS A C 1
ATOM 2713 O O . HIS A 1 334 ? -3.915 -11.251 50.984 1.00 12.31 334 HIS A O 1
ATOM 2720 N N . PHE A 1 335 ? -1.906 -10.824 50.087 1.00 10.32 335 PHE A N 1
ATOM 2721 C CA . PHE A 1 335 ? -1.870 -12.101 49.347 1.00 9.64 335 PHE A CA 1
ATOM 2722 C C . PHE A 1 335 ? -0.493 -12.665 49.052 1.00 9.79 335 PHE A C 1
ATOM 2723 O O . PHE A 1 335 ? -0.350 -13.882 48.961 1.00 9.79 335 PHE A O 1
ATOM 2731 N N . ASN A 1 336 ? 0.510 -11.794 48.911 1.00 9.68 336 ASN A N 1
ATOM 2732 C CA . ASN A 1 336 ? 1.883 -12.211 48.688 1.00 9.65 336 ASN A CA 1
ATOM 2733 C C . ASN A 1 336 ? 2.804 -11.398 49.597 1.00 9.74 336 ASN A C 1
ATOM 2734 O O . ASN A 1 336 ? 3.630 -10.611 49.131 1.00 9.88 336 ASN A O 1
ATOM 2739 N N . PRO A 1 337 ? 2.674 -11.588 50.923 1.00 10.01 337 PRO A N 1
ATOM 2740 C CA . PRO A 1 337 ? 3.418 -10.734 51.861 1.00 10.14 337 PRO A CA 1
ATOM 2741 C C . PRO A 1 337 ? 4.938 -10.904 51.786 1.00 10.00 337 PRO A C 1
ATOM 2742 O O . PRO A 1 337 ? 5.660 -9.949 52.078 1.00 9.91 337 PRO A O 1
ATOM 2746 N N . ASP A 1 338 ? 5.415 -12.075 51.366 1.00 10.78 338 ASP A N 1
ATOM 2747 C CA . ASP A 1 338 ? 6.860 -12.290 51.263 1.00 11.62 338 ASP A CA 1
ATOM 2748 C C . ASP A 1 338 ? 7.450 -11.292 50.279 1.00 10.68 338 ASP A C 1
ATOM 2749 O O . ASP A 1 338 ? 8.509 -10.718 50.501 1.00 10.86 338 ASP A O 1
ATOM 2754 N N . ILE A 1 339 ? 6.750 -11.074 49.177 1.00 9.91 339 ILE A N 1
ATOM 2755 C CA . ILE A 1 339 ? 7.271 -10.202 48.136 1.00 9.90 339 ILE A CA 1
ATOM 2756 C C . ILE A 1 339 ? 6.949 -8.736 48.443 1.00 9.55 339 ILE A C 1
ATOM 2757 O O . ILE A 1 339 ? 7.724 -7.847 48.064 1.00 9.26 339 ILE A O 1
ATOM 2762 N N . ALA A 1 340 ? 5.845 -8.469 49.142 1.00 9.59 340 ALA A N 1
ATOM 2763 C CA . ALA A 1 340 ? 5.594 -7.111 49.652 1.00 9.57 340 ALA A CA 1
ATOM 2764 C C . ALA A 1 340 ? 6.768 -6.662 50.516 1.00 9.54 340 ALA A C 1
ATOM 2765 O O . ALA A 1 340 ? 7.282 -5.564 50.361 1.00 9.10 340 ALA A O 1
ATOM 2767 N N . LYS A 1 341 ? 7.215 -7.524 51.421 1.00 9.68 341 LYS A N 1
ATOM 2768 C CA . LYS A 1 341 ? 8.388 -7.211 52.265 1.00 10.02 341 LYS A CA 1
ATOM 2769 C C . LYS A 1 341 ? 9.633 -6.977 51.422 1.00 9.75 341 LYS A C 1
ATOM 2770 O O . LYS A 1 341 ? 10.339 -5.988 51.609 1.00 9.34 341 LYS A O 1
ATOM 2776 N N . GLU A 1 342 ? 9.902 -7.869 50.482 1.00 9.68 342 GLU A N 1
ATOM 2777 C CA . GLU A 1 342 ? 11.082 -7.730 49.622 1.00 9.54 342 GLU A CA 1
ATOM 2778 C C . GLU A 1 342 ? 11.092 -6.433 48.832 1.00 9.27 342 GLU A C 1
ATOM 2779 O O . GLU A 1 342 ? 12.117 -5.779 48.712 1.00 9.40 342 GLU A O 1
ATOM 2785 N N . ASN A 1 343 ? 9.940 -6.082 48.265 1.00 8.94 343 ASN A N 1
ATOM 2786 C CA . ASN A 1 343 ? 9.814 -4.879 47.452 1.00 8.77 343 ASN A CA 1
ATOM 2787 C C . ASN A 1 343 ? 10.193 -3.641 48.263 1.00 8.85 343 ASN A C 1
ATOM 2788 O O . ASN A 1 343 ? 10.935 -2.780 47.789 1.00 8.69 343 ASN A O 1
ATOM 2793 N N . ILE A 1 344 ? 9.709 -3.589 49.496 1.00 9.02 344 ILE A N 1
ATOM 2794 C CA . ILE A 1 344 ? 10.072 -2.522 50.428 1.00 9.13 344 ILE A CA 1
ATOM 2795 C C . ILE A 1 344 ? 11.569 -2.573 50.755 1.00 9.52 344 ILE A C 1
ATOM 2796 O O . ILE A 1 344 ? 12.252 -1.541 50.753 1.00 9.98 344 ILE A O 1
ATOM 2801 N N . ARG A 1 345 ? 12.091 -3.764 51.027 1.00 10.10 345 ARG A N 1
ATOM 2802 C CA . ARG A 1 345 ? 13.539 -3.892 51.251 1.00 10.39 345 ARG A CA 1
ATOM 2803 C C . ARG A 1 345 ? 14.350 -3.394 50.055 1.00 10.10 345 ARG A C 1
ATOM 2804 O O . ARG A 1 345 ? 15.408 -2.795 50.213 1.00 10.52 345 ARG A O 1
ATOM 2812 N N . ALA A 1 346 ? 13.891 -3.666 48.847 1.00 10.18 346 ALA A N 1
ATOM 2813 C CA . ALA A 1 346 ? 14.633 -3.283 47.674 1.00 10.04 346 ALA A CA 1
ATOM 2814 C C . ALA A 1 346 ? 14.815 -1.767 47.590 1.00 10.38 346 ALA A C 1
ATOM 2815 O O . ALA A 1 346 ? 15.908 -1.271 47.321 1.00 10.35 346 ALA A O 1
ATOM 2817 N N . VAL A 1 347 ? 13.734 -1.038 47.823 1.00 10.82 347 VAL A N 1
ATOM 2818 C CA . VAL A 1 347 ? 13.795 0.422 47.814 1.00 11.26 347 VAL A CA 1
ATOM 2819 C C . VAL A 1 347 ? 14.753 0.920 48.904 1.00 11.74 347 VAL A C 1
ATOM 2820 O O . VAL A 1 347 ? 15.603 1.777 48.654 1.00 12.98 347 VAL A O 1
ATOM 2824 N N . PHE A 1 348 ? 14.649 0.379 50.107 1.00 10.98 348 PHE A N 1
ATOM 2825 C CA . PHE A 1 348 ? 15.534 0.856 51.175 1.00 11.06 348 PHE A CA 1
ATOM 2826 C C . PHE A 1 348 ? 16.968 0.350 51.056 1.00 11.48 348 PHE A C 1
ATOM 2827 O O . PHE A 1 348 ? 17.848 0.885 51.726 1.00 11.68 348 PHE A O 1
ATOM 2835 N N . SER A 1 349 ? 17.221 -0.627 50.183 1.00 11.25 349 SER A N 1
ATOM 2836 C CA . SER A 1 349 ? 18.563 -1.185 50.065 1.00 11.63 349 SER A CA 1
ATOM 2837 C C . SER A 1 349 ? 19.574 -0.183 49.502 1.00 11.80 349 SER A C 1
ATOM 2838 O O . SER A 1 349 ? 20.784 -0.331 49.753 1.00 13.23 349 SER A O 1
ATOM 2841 N N . TRP A 1 350 ? 19.093 0.843 48.797 1.00 11.80 350 TRP A N 1
ATOM 2842 C CA . TRP A 1 350 ? 19.945 1.901 48.247 1.00 11.83 350 TRP A CA 1
ATOM 2843 C C . TRP A 1 350 ? 19.698 3.242 48.948 1.00 11.25 350 TRP A C 1
ATOM 2844 O O . TRP A 1 350 ? 20.068 4.299 48.436 1.00 11.67 350 TRP A O 1
ATOM 2855 N N . GLN A 1 351 ? 19.139 3.182 50.154 1.00 11.53 351 GLN A N 1
ATOM 2856 C CA . GLN A 1 351 ? 18.995 4.365 50.987 1.00 11.34 351 GLN A CA 1
ATOM 2857 C C . GLN A 1 351 ? 20.390 4.894 51.307 1.00 11.60 351 GLN A C 1
ATOM 2858 O O . GLN A 1 351 ? 21.301 4.114 51.557 1.00 12.30 351 GLN A O 1
ATOM 2864 N N . ILE A 1 352 ? 20.551 6.209 51.301 1.00 11.32 352 ILE A N 1
ATOM 2865 C CA . ILE A 1 352 ? 21.867 6.814 51.486 1.00 11.90 352 ILE A CA 1
ATOM 2866 C C . ILE A 1 352 ? 22.339 6.650 52.926 1.00 12.63 352 ILE A C 1
ATOM 2867 O O . ILE A 1 352 ? 21.598 6.925 53.864 1.00 11.82 352 ILE A O 1
ATOM 2872 N N . GLN A 1 353 ? 23.574 6.164 53.084 1.00 14.34 353 GLN A N 1
ATOM 2873 C CA . GLN A 1 353 ? 24.183 5.952 54.386 1.00 16.89 353 GLN A CA 1
ATOM 2874 C C . GLN A 1 353 ? 25.242 7.020 54.638 1.00 16.50 353 GLN A C 1
ATOM 2875 O O . GLN A 1 353 ? 25.738 7.635 53.698 1.00 17.10 353 GLN A O 1
ATOM 2881 N N . PRO A 1 354 ? 25.610 7.237 55.911 1.00 17.41 354 PRO A N 1
ATOM 2882 C CA . PRO A 1 354 ? 26.693 8.185 56.173 1.00 18.32 354 PRO A CA 1
ATOM 2883 C C . PRO A 1 354 ? 27.961 7.829 55.391 1.00 18.56 354 PRO A C 1
ATOM 2884 O O . PRO A 1 354 ? 28.290 6.645 55.235 1.00 19.98 354 PRO A O 1
ATOM 2888 N N . GLY A 1 355 ? 28.619 8.852 54.860 1.00 18.77 355 GLY A N 1
ATOM 2889 C CA . GLY A 1 355 ? 29.851 8.680 54.095 1.00 18.91 355 GLY A CA 1
ATOM 2890 C C . GLY A 1 355 ? 29.648 8.201 52.668 1.00 19.34 355 GLY A C 1
ATOM 2891 O O . GLY A 1 355 ? 30.596 7.773 52.013 1.00 20.91 355 GLY A O 1
ATOM 2892 N N . ASP A 1 356 ? 28.413 8.286 52.165 1.00 18.35 356 ASP A N 1
ATOM 2893 C CA . ASP A 1 356 ? 28.124 7.938 50.774 1.00 17.70 356 ASP A CA 1
ATOM 2894 C C . ASP A 1 356 ? 29.067 8.651 49.814 1.00 18.82 356 ASP A C 1
ATOM 2895 O O . ASP A 1 356 ? 29.336 9.839 49.969 1.00 18.78 356 ASP A O 1
ATOM 2900 N N . SER A 1 357 ? 29.537 7.930 48.803 1.00 20.70 357 SER A N 1
ATOM 2901 C CA . SER A 1 357 ? 30.512 8.467 47.860 1.00 21.78 357 SER A CA 1
ATOM 2902 C C . SER A 1 357 ? 29.985 9.594 46.968 1.00 21.17 357 SER A C 1
ATOM 2903 O O . SER A 1 357 ? 30.761 10.425 46.476 1.00 22.80 357 SER A O 1
ATOM 2906 N N . VAL A 1 358 ? 28.673 9.642 46.753 1.00 18.45 358 VAL A N 1
ATOM 2907 C CA . VAL A 1 358 ? 28.106 10.601 45.824 1.00 17.42 358 VAL A CA 1
ATOM 2908 C C . VAL A 1 358 ? 27.433 11.758 46.551 1.00 15.05 358 VAL A C 1
ATOM 2909 O O . VAL A 1 358 ? 27.650 12.913 46.200 1.00 15.64 358 VAL A O 1
ATOM 2913 N N . ARG A 1 359 ? 26.621 11.437 47.558 1.00 14.02 359 ARG A N 1
ATOM 2914 C CA . ARG A 1 359 ? 25.771 12.424 48.217 1.00 13.17 359 ARG A CA 1
ATOM 2915 C C . ARG A 1 359 ? 25.715 12.234 49.742 1.00 13.61 359 ARG A C 1
ATOM 2916 O O . ARG A 1 359 ? 24.671 11.920 50.326 1.00 13.23 359 ARG A O 1
ATOM 2924 N N . PRO A 1 360 ? 26.853 12.457 50.431 1.00 13.53 360 PRO A N 1
ATOM 2925 C CA . PRO A 1 360 ? 26.901 12.313 51.889 1.00 13.06 360 PRO A CA 1
ATOM 2926 C C . PRO A 1 360 ? 25.987 13.305 52.642 1.00 12.74 360 PRO A C 1
ATOM 2927 O O . PRO A 1 360 ? 25.682 13.071 53.815 1.00 13.61 360 PRO A O 1
ATOM 2931 N N . GLN A 1 361 ? 25.551 14.361 51.951 1.00 12.36 361 GLN A N 1
ATOM 2932 C CA . GLN A 1 361 ? 24.594 15.331 52.482 1.00 12.44 361 GLN A CA 1
ATOM 2933 C C . GLN A 1 361 ? 23.147 14.861 52.437 1.00 12.06 361 GLN A C 1
ATOM 2934 O O . GLN A 1 361 ? 22.276 15.594 52.876 1.00 11.78 361 GLN A O 1
ATOM 2940 N N . ASP A 1 362 ? 22.914 13.661 51.895 1.00 12.14 362 ASP A N 1
ATOM 2941 C CA . ASP A 1 362 ? 21.564 13.111 51.725 1.00 11.66 362 ASP A CA 1
ATOM 2942 C C . ASP A 1 362 ? 21.309 11.847 52.549 1.00 11.70 362 ASP A C 1
ATOM 2943 O O . ASP A 1 362 ? 20.552 10.963 52.127 1.00 10.96 362 ASP A O 1
ATOM 2948 N N . VAL A 1 363 ? 21.915 11.720 53.719 1.00 12.12 363 VAL A N 1
ATOM 2949 C CA . VAL A 1 363 ? 21.699 10.521 54.538 1.00 12.16 363 VAL A CA 1
ATOM 2950 C C . VAL A 1 363 ? 20.209 10.312 54.780 1.00 12.28 363 VAL A C 1
ATOM 2951 O O . VAL A 1 363 ? 19.492 11.254 55.157 1.00 11.97 363 VAL A O 1
ATOM 2955 N N . GLY A 1 364 ? 19.738 9.090 54.511 1.00 11.59 364 GLY A N 1
ATOM 2956 C CA . GLY A 1 364 ? 18.334 8.721 54.700 1.00 11.27 364 GLY A CA 1
ATOM 2957 C C . GLY A 1 364 ? 17.474 8.792 53.443 1.00 11.04 364 GLY A C 1
ATOM 2958 O O . GLY A 1 364 ? 16.385 8.232 53.409 1.00 10.92 364 GLY A O 1
ATOM 2959 N N . PHE A 1 365 ? 17.967 9.486 52.418 1.00 11.12 365 PHE A N 1
ATOM 2960 C CA . PHE A 1 365 ? 17.300 9.649 51.126 1.00 10.74 365 PHE A CA 1
ATOM 2961 C C . PHE A 1 365 ? 17.136 8.280 50.482 1.00 11.11 365 PHE A C 1
ATOM 2962 O O . PHE A 1 365 ? 18.011 7.420 50.567 1.00 10.47 365 PHE A O 1
ATOM 2970 N N . VAL A 1 366 ? 15.984 8.099 49.859 1.00 11.27 366 VAL A N 1
ATOM 2971 C CA . VAL A 1 366 ? 15.656 6.920 49.084 1.00 11.87 366 VAL A CA 1
ATOM 2972 C C . VAL A 1 366 ? 15.605 7.321 47.595 1.00 11.34 366 VAL A C 1
ATOM 2973 O O . VAL A 1 366 ? 14.827 8.187 47.207 1.00 10.38 366 VAL A O 1
ATOM 2977 N N . PRO A 1 367 ? 16.418 6.690 46.741 1.00 11.12 367 PRO A N 1
ATOM 2978 C CA . PRO A 1 367 ? 16.369 7.056 45.325 1.00 10.63 367 PRO A CA 1
ATOM 2979 C C . PRO A 1 367 ? 14.998 6.892 44.655 1.00 10.49 367 PRO A C 1
ATOM 2980 O O . PRO A 1 367 ? 14.244 5.953 44.973 1.00 10.63 367 PRO A O 1
ATOM 2984 N N . ASP A 1 368 ? 14.724 7.783 43.707 1.00 10.06 368 ASP A N 1
ATOM 2985 C CA . ASP A 1 368 ? 13.501 7.766 42.890 1.00 9.91 368 ASP A CA 1
ATOM 2986 C C . ASP A 1 368 ? 13.376 6.498 42.066 1.00 9.69 368 ASP A C 1
ATOM 2987 O O . ASP A 1 368 ? 12.264 5.975 41.867 1.00 9.76 368 ASP A O 1
ATOM 2992 N N . LEU A 1 369 ? 14.500 6.057 41.510 1.00 9.38 369 LEU A N 1
ATOM 2993 C CA . LEU A 1 369 ? 14.490 4.986 40.526 1.00 9.36 369 LEU A CA 1
ATOM 2994 C C . LEU A 1 369 ? 15.773 4.168 40.678 1.00 9.44 369 LEU A C 1
ATOM 2995 O O . LEU A 1 369 ? 16.873 4.689 40.464 1.00 9.95 369 LEU A O 1
ATOM 3000 N N . ILE A 1 370 ? 15.617 2.914 41.109 1.00 9.25 370 ILE A N 1
ATOM 3001 C CA . ILE A 1 370 ? 16.710 1.934 41.124 1.00 9.86 370 ILE A CA 1
ATOM 3002 C C . ILE A 1 370 ? 16.436 0.872 40.061 1.00 9.95 370 ILE A C 1
ATOM 3003 O O . ILE A 1 370 ? 15.291 0.638 39.661 1.00 9.98 370 ILE A O 1
ATOM 3008 N N . ALA A 1 371 ? 17.497 0.220 39.613 1.00 10.05 371 ALA A N 1
ATOM 3009 C CA . ALA A 1 371 ? 17.425 -0.650 38.441 1.00 10.43 371 ALA A CA 1
ATOM 3010 C C . ALA A 1 371 ? 18.664 -1.525 38.360 1.00 10.42 371 ALA A C 1
ATOM 3011 O O . ALA A 1 371 ? 19.630 -1.332 39.105 1.00 10.71 371 ALA A O 1
ATOM 3013 N N . TRP A 1 372 ? 18.651 -2.465 37.419 1.00 10.57 372 TRP A N 1
ATOM 3014 C CA . TRP A 1 372 ? 19.782 -3.376 37.204 1.00 10.48 372 TRP A CA 1
ATOM 3015 C C . TRP A 1 372 ? 21.108 -2.632 37.166 1.00 10.42 372 TRP A C 1
ATOM 3016 O O . TRP A 1 372 ? 22.071 -3.067 37.812 1.00 10.96 372 TRP A O 1
ATOM 3027 N N . ASN A 1 373 ? 21.152 -1.556 36.384 1.00 10.24 373 ASN A N 1
ATOM 3028 C CA . ASN A 1 373 ? 22.401 -0.809 36.160 1.00 10.41 373 ASN A CA 1
ATOM 3029 C C . ASN A 1 373 ? 22.470 0.479 36.962 1.00 10.70 373 ASN A C 1
ATOM 3030 O O . ASN A 1 373 ? 21.596 1.341 36.866 1.00 10.36 373 ASN A O 1
ATOM 3035 N N . LEU A 1 374 ? 23.536 0.594 37.748 1.00 11.01 374 LEU A N 1
ATOM 3036 C CA . LEU A 1 374 ? 23.897 1.832 38.433 1.00 11.47 374 LEU A CA 1
ATOM 3037 C C . LEU A 1 374 ? 24.183 2.945 37.431 1.00 12.46 374 LEU A C 1
ATOM 3038 O O . LEU A 1 374 ? 24.557 2.690 36.293 1.00 12.27 374 LEU A O 1
ATOM 3043 N N . SER A 1 375 ? 24.006 4.190 37.848 1.00 13.25 375 SER A N 1
ATOM 3044 C CA . SER A 1 375 ? 24.386 5.327 36.998 1.00 14.66 375 SER A CA 1
ATOM 3045 C C . SER A 1 375 ? 25.905 5.409 36.872 1.00 15.15 375 SER A C 1
ATOM 3046 O O . SER A 1 375 ? 26.628 4.819 37.685 1.00 14.77 375 SER A O 1
ATOM 3049 N N . PRO A 1 376 ? 26.390 6.173 35.875 1.00 16.54 376 PRO A N 1
ATOM 3050 C CA . PRO A 1 376 ? 27.851 6.352 35.782 1.00 17.51 376 PRO A CA 1
ATOM 3051 C C . PRO A 1 376 ? 28.456 6.926 37.052 1.00 18.62 376 PRO A C 1
ATOM 3052 O O . PRO A 1 376 ? 29.586 6.579 37.397 1.00 19.28 376 PRO A O 1
ATOM 3056 N N . GLU A 1 377 ? 27.699 7.735 37.791 1.00 20.01 377 GLU A N 1
ATOM 3057 C CA . GLU A 1 377 ? 28.225 8.277 39.048 1.00 20.90 377 GLU A CA 1
ATOM 3058 C C . GLU A 1 377 ? 28.496 7.207 40.109 1.00 19.46 377 GLU A C 1
ATOM 3059 O O . GLU A 1 377 ? 29.267 7.434 41.033 1.00 20.21 377 GLU A O 1
ATOM 3065 N N . ARG A 1 378 ? 27.866 6.035 39.981 1.00 17.07 378 ARG A N 1
ATOM 3066 C CA . ARG A 1 378 ? 28.100 4.938 40.894 1.00 16.17 378 ARG A CA 1
ATOM 3067 C C . ARG A 1 378 ? 28.803 3.763 40.217 1.00 15.90 378 ARG A C 1
ATOM 3068 O O . ARG A 1 378 ? 28.847 2.663 40.765 1.00 16.36 378 ARG A O 1
ATOM 3076 N N . GLY A 1 379 ? 29.368 4.024 39.046 1.00 16.34 379 GLY A N 1
ATOM 3077 C CA . GLY A 1 379 ? 30.255 3.073 38.380 1.00 17.05 379 GLY A CA 1
ATOM 3078 C C . GLY A 1 379 ? 29.620 2.189 37.315 1.00 17.07 379 GLY A C 1
ATOM 3079 O O . GLY A 1 379 ? 30.306 1.321 36.761 1.00 18.69 379 GLY A O 1
ATOM 3080 N N . GLY A 1 380 ? 28.335 2.399 37.027 1.00 16.58 380 GLY A N 1
ATOM 3081 C CA . GLY A 1 380 ? 27.643 1.645 35.973 1.00 15.30 380 GLY A CA 1
ATOM 3082 C C . GLY A 1 380 ? 27.441 2.432 34.699 1.00 14.91 380 GLY A C 1
ATOM 3083 O O . GLY A 1 380 ? 28.007 3.521 34.530 1.00 14.85 380 GLY A O 1
ATOM 3084 N N . ASP A 1 381 ? 26.613 1.908 33.791 1.00 13.77 381 ASP A N 1
ATOM 3085 C CA . ASP A 1 381 ? 26.248 2.615 32.580 1.00 14.01 381 ASP A CA 1
ATOM 3086 C C . ASP A 1 381 ? 24.734 2.763 32.426 1.00 13.10 381 ASP A C 1
ATOM 3087 O O . ASP A 1 381 ? 24.229 2.986 31.332 1.00 14.33 381 ASP A O 1
ATOM 3092 N N . GLY A 1 382 ? 24.018 2.679 33.545 1.00 12.91 382 GLY A N 1
ATOM 3093 C CA . GLY A 1 382 ? 22.584 2.825 33.519 1.00 13.14 382 GLY A CA 1
ATOM 3094 C C . GLY A 1 382 ? 22.130 4.257 33.346 1.00 13.32 382 GLY A C 1
ATOM 3095 O O . GLY A 1 382 ? 22.661 5.169 34.010 1.00 13.89 382 GLY A O 1
ATOM 3096 N N . GLY A 1 383 ? 21.137 4.456 32.486 1.00 12.38 383 GLY A N 1
ATOM 3097 C CA . GLY A 1 383 ? 20.561 5.766 32.252 1.00 12.88 383 GLY A CA 1
ATOM 3098 C C . GLY A 1 383 ? 19.278 6.063 33.002 1.00 12.79 383 GLY A C 1
ATOM 3099 O O . GLY A 1 383 ? 18.793 7.203 32.975 1.00 13.34 383 GLY A O 1
ATOM 3100 N N . ASN A 1 384 ? 18.700 5.046 33.632 1.00 11.93 384 ASN A N 1
ATOM 3101 C CA . ASN A 1 384 ? 17.454 5.201 34.361 1.00 11.74 384 ASN A CA 1
ATOM 3102 C C . ASN A 1 384 ? 17.632 5.494 35.844 1.00 11.25 384 ASN A C 1
ATOM 3103 O O . ASN A 1 384 ? 16.889 6.316 36.389 1.00 10.99 384 ASN A O 1
ATOM 3108 N N . TRP A 1 385 ? 18.608 4.858 36.495 1.00 10.91 385 TRP A N 1
ATOM 3109 C CA . TRP A 1 385 ? 18.893 5.058 37.903 1.00 10.68 385 TRP A CA 1
ATOM 3110 C C . TRP A 1 385 ? 18.837 6.555 38.177 1.00 10.71 385 TRP A C 1
ATOM 3111 O O . TRP A 1 385 ? 19.514 7.317 37.491 1.00 11.48 385 TRP A O 1
ATOM 3122 N N . ASN A 1 386 ? 18.012 6.979 39.141 1.00 10.44 386 ASN A N 1
ATOM 3123 C CA . ASN A 1 386 ? 17.773 8.413 39.352 1.00 10.45 386 ASN A CA 1
ATOM 3124 C C . ASN A 1 386 ? 17.834 8.796 40.818 1.00 10.43 386 ASN A C 1
ATOM 3125 O O . ASN A 1 386 ? 17.054 8.290 41.612 1.00 10.80 386 ASN A O 1
ATOM 3130 N N . GLU A 1 387 ? 18.744 9.722 41.144 1.00 10.60 387 GLU A N 1
ATOM 3131 C CA . GLU A 1 387 ? 18.865 10.279 42.488 1.00 10.75 387 GLU A CA 1
ATOM 3132 C C . GLU A 1 387 ? 18.668 11.804 42.497 1.00 10.55 387 GLU A C 1
ATOM 3133 O O . GLU A 1 387 ? 19.079 12.474 43.436 1.00 10.43 387 GLU A O 1
ATOM 3139 N N . ARG A 1 388 ? 17.979 12.322 41.490 1.00 10.26 388 ARG A N 1
ATOM 3140 C CA . ARG A 1 388 ? 17.626 13.757 41.425 1.00 10.18 388 ARG A CA 1
ATOM 3141 C C . ARG A 1 388 ? 16.529 14.171 42.416 1.00 10.11 388 ARG A C 1
ATOM 3142 O O . ARG A 1 388 ? 16.314 15.365 42.665 1.00 9.70 388 ARG A O 1
ATOM 3150 N N . ASN A 1 389 ? 15.844 13.186 42.979 1.00 9.85 389 ASN A N 1
ATOM 3151 C CA . ASN A 1 389 ? 14.614 13.390 43.733 1.00 9.74 389 ASN A CA 1
ATOM 3152 C C . ASN A 1 389 ? 14.187 12.056 44.282 1.00 9.64 389 ASN A C 1
ATOM 3153 O O . ASN A 1 389 ? 14.721 11.032 43.872 1.00 9.92 389 ASN A O 1
ATOM 3158 N N . THR A 1 390 ? 13.230 12.073 45.205 1.00 9.36 390 THR A N 1
ATOM 3159 C CA . THR A 1 390 ? 12.602 10.844 45.708 1.00 9.43 390 THR A CA 1
ATOM 3160 C C . THR A 1 390 ? 11.121 10.856 45.232 1.00 9.29 390 THR A C 1
ATOM 3161 O O . THR A 1 390 ? 10.866 11.341 44.140 1.00 9.28 390 THR A O 1
ATOM 3165 N N . LYS A 1 391 ? 10.201 10.290 46.014 1.00 9.38 391 LYS A N 1
ATOM 3166 C CA . LYS A 1 391 ? 8.757 10.302 45.715 1.00 9.57 391 LYS A CA 1
ATOM 3167 C C . LYS A 1 391 ? 8.027 10.554 47.046 1.00 9.70 391 LYS A C 1
ATOM 3168 O O . LYS A 1 391 ? 8.654 10.579 48.108 1.00 10.24 391 LYS A O 1
ATOM 3174 N N . PRO A 1 392 ? 6.693 10.768 47.013 1.00 9.78 392 PRO A N 1
ATOM 3175 C CA . PRO A 1 392 ? 6.014 11.061 48.268 1.00 10.60 392 PRO A CA 1
ATOM 3176 C C . PRO A 1 392 ? 6.085 9.869 49.200 1.00 11.77 392 PRO A C 1
ATOM 3177 O O . PRO A 1 392 ? 6.020 8.715 48.730 1.00 12.50 392 PRO A O 1
ATOM 3181 N N . SER A 1 393 ? 6.197 10.144 50.491 1.00 11.93 393 SER A N 1
ATOM 3182 C CA A SER A 1 393 ? 6.484 9.078 51.453 0.50 11.45 393 SER A CA 1
ATOM 3183 C CA B SER A 1 393 ? 6.507 9.120 51.491 0.50 12.28 393 SER A CA 1
ATOM 3184 C C . SER A 1 393 ? 5.247 8.535 52.166 1.00 11.62 393 SER A C 1
ATOM 3185 O O . SER A 1 393 ? 4.660 9.138 53.070 1.00 11.49 393 SER A O 1
ATOM 3190 N N . LEU A 1 394 ? 4.882 7.349 51.736 1.00 10.73 394 LEU A N 1
ATOM 3191 C CA . LEU A 1 394 ? 3.899 6.513 52.353 1.00 10.62 394 LEU A CA 1
ATOM 3192 C C . LEU A 1 394 ? 4.591 5.237 52.841 1.00 9.69 394 LEU A C 1
ATOM 3193 O O . LEU A 1 394 ? 3.972 4.192 52.976 1.00 9.53 394 LEU A O 1
ATOM 3198 N N . ALA A 1 395 ? 5.885 5.336 53.135 1.00 9.16 395 ALA A N 1
ATOM 3199 C CA . ALA A 1 395 ? 6.686 4.176 53.495 1.00 9.18 395 ALA A CA 1
ATOM 3200 C C . ALA A 1 395 ? 6.207 3.530 54.793 1.00 9.17 395 ALA A C 1
ATOM 3201 O O . ALA A 1 395 ? 6.056 2.314 54.847 1.00 9.11 395 ALA A O 1
ATOM 3203 N N . ALA A 1 396 ? 5.955 4.318 55.833 1.00 9.14 396 ALA A N 1
ATOM 3204 C CA . ALA A 1 396 ? 5.586 3.737 57.117 1.00 9.47 396 ALA A CA 1
ATOM 3205 C C . ALA A 1 396 ? 4.213 3.090 57.061 1.00 9.37 396 ALA A C 1
ATOM 3206 O O . ALA A 1 396 ? 4.008 2.057 57.672 1.00 9.54 396 ALA A O 1
ATOM 3208 N N . TRP A 1 397 ? 3.283 3.713 56.342 1.00 9.38 397 TRP A N 1
ATOM 3209 C CA . TRP A 1 397 ? 1.960 3.145 56.053 1.00 9.38 397 TRP A CA 1
ATOM 3210 C C . TRP A 1 397 ? 2.047 1.769 55.430 1.00 9.47 397 TRP A C 1
ATOM 3211 O O . TRP A 1 397 ? 1.332 0.835 55.823 1.00 8.75 397 TRP A O 1
ATOM 3222 N N . SER A 1 398 ? 2.954 1.648 54.470 1.00 9.20 398 SER A N 1
ATOM 3223 C CA . SER A 1 398 ? 3.138 0.401 53.750 1.00 9.62 398 SER A CA 1
ATOM 3224 C C . SER A 1 398 ? 3.737 -0.665 54.658 1.00 9.79 398 SER A C 1
ATOM 3225 O O . SER A 1 398 ? 3.265 -1.800 54.728 1.00 9.91 398 SER A O 1
ATOM 3228 N N . VAL A 1 399 ? 4.820 -0.318 55.341 1.00 9.93 399 VAL A N 1
ATOM 3229 C CA . VAL A 1 399 ? 5.434 -1.210 56.330 1.00 9.99 399 VAL A CA 1
ATOM 3230 C C . VAL A 1 399 ? 4.415 -1.657 57.392 1.00 10.46 399 VAL A C 1
ATOM 3231 O O . VAL A 1 399 ? 4.335 -2.833 57.730 1.00 9.66 399 VAL A O 1
ATOM 3235 N N . MET A 1 400 ? 3.604 -0.729 57.883 1.00 11.21 400 MET A N 1
ATOM 3236 C CA . MET A 1 400 ? 2.599 -1.063 58.887 1.00 11.89 400 MET A CA 1
ATOM 3237 C C . MET A 1 400 ? 1.545 -2.032 58.372 1.00 11.64 400 MET A C 1
ATOM 3238 O O . MET A 1 400 ? 1.044 -2.868 59.133 1.00 10.81 400 MET A O 1
ATOM 3243 N N . GLU A 1 401 ? 1.181 -1.924 57.101 1.00 10.79 401 GLU A N 1
ATOM 3244 C CA . GLU A 1 401 ? 0.191 -2.842 56.550 1.00 10.69 401 GLU A CA 1
ATOM 3245 C C . GLU A 1 401 ? 0.706 -4.269 56.532 1.00 10.79 401 GLU A C 1
ATOM 3246 O O . GLU A 1 401 ? -0.044 -5.199 56.835 1.00 10.79 401 GLU A O 1
ATOM 3252 N N . VAL A 1 402 ? 1.971 -4.443 56.170 1.00 10.69 402 VAL A N 1
ATOM 3253 C CA . VAL A 1 402 ? 2.612 -5.760 56.261 1.00 11.08 402 VAL A CA 1
ATOM 3254 C C . VAL A 1 402 ? 2.552 -6.271 57.709 1.00 11.40 402 VAL A C 1
ATOM 3255 O O . VAL A 1 402 ? 2.257 -7.454 57.929 1.00 12.08 402 VAL A O 1
ATOM 3259 N N . TYR A 1 403 ? 2.796 -5.394 58.690 1.00 11.97 403 TYR A N 1
ATOM 3260 C CA . TYR A 1 403 ? 2.719 -5.793 60.098 1.00 12.64 403 TYR A CA 1
ATOM 3261 C C . TYR A 1 403 ? 1.290 -6.154 60.487 1.00 13.30 403 TYR A C 1
ATOM 3262 O O . TYR A 1 403 ? 1.063 -7.159 61.180 1.00 13.53 403 TYR A O 1
ATOM 3271 N N . ASN A 1 404 ? 0.325 -5.362 60.042 1.00 13.77 404 ASN A N 1
ATOM 3272 C CA . ASN A 1 404 ? -1.084 -5.655 60.331 1.00 14.39 404 ASN A CA 1
ATOM 3273 C C . ASN A 1 404 ? -1.453 -7.079 59.908 1.00 14.75 404 ASN A C 1
ATOM 3274 O O . ASN A 1 404 ? -2.172 -7.791 60.624 1.00 15.91 404 ASN A O 1
ATOM 3279 N N . VAL A 1 405 ? -0.956 -7.506 58.753 1.00 14.65 405 VAL A N 1
ATOM 3280 C CA . VAL A 1 405 ? -1.266 -8.841 58.253 1.00 15.23 405 VAL A CA 1
ATOM 3281 C C . VAL A 1 405 ? -0.455 -9.928 58.955 1.00 15.63 405 VAL A C 1
ATOM 3282 O O . VAL A 1 405 ? -1.019 -10.938 59.412 1.00 17.82 405 VAL A O 1
ATOM 3286 N N . THR A 1 406 ? 0.855 -9.741 59.030 1.00 15.79 406 THR A N 1
ATOM 3287 C CA . THR A 1 406 ? 1.744 -10.778 59.536 1.00 15.93 406 THR A CA 1
ATOM 3288 C C . THR A 1 406 ? 1.893 -10.810 61.056 1.00 16.92 406 THR A C 1
ATOM 3289 O O . THR A 1 406 ? 2.255 -11.853 61.622 1.00 18.15 406 THR A O 1
ATOM 3293 N N . GLN A 1 407 ? 1.662 -9.669 61.701 1.00 17.33 407 GLN A N 1
ATOM 3294 C CA . GLN A 1 407 ? 1.944 -9.478 63.138 1.00 18.58 407 GLN A CA 1
ATOM 3295 C C . GLN A 1 407 ? 3.387 -9.812 63.518 1.00 18.30 407 GLN A C 1
ATOM 3296 O O . GLN A 1 407 ? 3.676 -10.207 64.655 1.00 18.85 407 GLN A O 1
ATOM 3302 N N . ASP A 1 408 ? 4.302 -9.621 62.574 1.00 17.29 408 ASP A N 1
ATOM 3303 C CA . ASP A 1 408 ? 5.703 -9.952 62.774 1.00 17.95 408 ASP A CA 1
ATOM 3304 C C . ASP A 1 408 ? 6.463 -8.737 63.327 1.00 17.90 408 ASP A C 1
ATOM 3305 O O . ASP A 1 408 ? 6.798 -7.813 62.601 1.00 16.93 408 ASP A O 1
ATOM 3310 N N . LYS A 1 409 ? 6.753 -8.747 64.617 1.00 18.46 409 LYS A N 1
ATOM 3311 C CA . LYS A 1 409 ? 7.482 -7.636 65.230 1.00 18.70 409 LYS A CA 1
ATOM 3312 C C . LYS A 1 409 ? 8.911 -7.481 64.703 1.00 16.97 409 LYS A C 1
ATOM 3313 O O . LYS A 1 409 ? 9.435 -6.371 64.678 1.00 16.58 409 LYS A O 1
ATOM 3319 N N . THR A 1 410 ? 9.540 -8.574 64.260 1.00 15.92 410 THR A N 1
ATOM 3320 C CA . THR A 1 410 ? 10.902 -8.500 63.728 1.00 15.67 410 THR A CA 1
ATOM 3321 C C . THR A 1 410 ? 10.941 -7.674 62.429 1.00 14.41 410 THR A C 1
ATOM 3322 O O . THR A 1 410 ? 11.942 -7.039 62.121 1.00 14.56 410 THR A O 1
ATOM 3326 N N . TRP A 1 411 ? 9.836 -7.702 61.685 1.00 13.72 411 TRP A N 1
ATOM 3327 C CA . TRP A 1 411 ? 9.683 -6.887 60.495 1.00 12.41 411 TRP A CA 1
ATOM 3328 C C . TRP A 1 411 ? 9.670 -5.399 60.869 1.00 12.43 411 TRP A C 1
ATOM 3329 O O . TRP A 1 411 ? 10.345 -4.590 60.233 1.00 12.07 411 TRP A O 1
ATOM 3340 N N . VAL A 1 412 ? 8.913 -5.059 61.903 1.00 12.77 412 VAL A N 1
ATOM 3341 C CA . VAL A 1 412 ? 8.888 -3.669 62.381 1.00 12.56 412 VAL A CA 1
ATOM 3342 C C . VAL A 1 412 ? 10.287 -3.274 62.888 1.00 12.83 412 VAL A C 1
ATOM 3343 O O . VAL A 1 412 ? 10.789 -2.184 62.582 1.00 12.83 412 VAL A O 1
ATOM 3347 N N . ALA A 1 413 ? 10.945 -4.166 63.629 1.00 12.87 413 ALA A N 1
ATOM 3348 C CA . ALA A 1 413 ? 12.299 -3.866 64.117 1.00 13.15 413 ALA A CA 1
ATOM 3349 C C . ALA A 1 413 ? 13.303 -3.660 62.972 1.00 13.37 413 ALA A C 1
ATOM 3350 O O . ALA A 1 413 ? 14.194 -2.826 63.059 1.00 14.23 413 ALA A O 1
ATOM 3352 N N . GLU A 1 414 ? 13.158 -4.419 61.894 1.00 13.21 414 GLU A N 1
ATOM 3353 C CA . GLU A 1 414 ? 14.007 -4.292 60.719 1.00 14.04 414 GLU A CA 1
ATOM 3354 C C . GLU A 1 414 ? 13.829 -2.935 60.025 1.00 13.77 414 GLU A C 1
ATOM 3355 O O . GLU A 1 414 ? 14.786 -2.253 59.709 1.00 13.91 414 GLU A O 1
ATOM 3361 N N . MET A 1 415 ? 12.586 -2.547 59.813 1.00 12.98 415 MET A N 1
ATOM 3362 C CA . MET A 1 415 ? 12.315 -1.358 59.033 1.00 13.14 415 MET A CA 1
ATOM 3363 C C . MET A 1 415 ? 12.371 -0.049 59.791 1.00 12.23 415 MET A C 1
ATOM 3364 O O . MET A 1 415 ? 12.669 0.975 59.194 1.00 11.62 415 MET A O 1
ATOM 3369 N N . TYR A 1 416 ? 12.091 -0.073 61.088 1.00 11.94 416 TYR A N 1
ATOM 3370 C CA . TYR A 1 416 ? 11.993 1.162 61.869 1.00 11.76 416 TYR A CA 1
ATOM 3371 C C . TYR A 1 416 ? 13.177 2.123 61.661 1.00 11.46 416 TYR A C 1
ATOM 3372 O O . TYR A 1 416 ? 12.963 3.270 61.304 1.00 11.42 416 TYR A O 1
ATOM 3381 N N . PRO A 1 417 ? 14.431 1.679 61.847 1.00 12.02 417 PRO A N 1
ATOM 3382 C CA . PRO A 1 417 ? 15.508 2.655 61.666 1.00 12.13 417 PRO A CA 1
ATOM 3383 C C . PRO A 1 417 ? 15.619 3.249 60.256 1.00 11.85 417 PRO A C 1
ATOM 3384 O O . PRO A 1 417 ? 16.046 4.388 60.091 1.00 12.02 417 PRO A O 1
ATOM 3388 N N . LYS A 1 418 ? 15.219 2.477 59.244 1.00 11.48 418 LYS A N 1
ATOM 3389 C CA . LYS A 1 418 ? 15.256 2.932 57.859 1.00 12.07 418 LYS A CA 1
ATOM 3390 C C . LYS A 1 418 ? 14.180 3.992 57.650 1.00 10.72 418 LYS A C 1
ATOM 3391 O O . LYS A 1 418 ? 14.448 5.043 57.066 1.00 10.13 418 LYS A O 1
ATOM 3397 N N . LEU A 1 419 ? 12.997 3.739 58.204 1.00 10.24 419 LEU A N 1
ATOM 3398 C CA . LEU A 1 419 ? 11.921 4.723 58.174 1.00 9.95 419 LEU A CA 1
ATOM 3399 C C . LEU A 1 419 ? 12.276 6.013 58.913 1.00 10.13 419 LEU A C 1
ATOM 3400 O O . LEU A 1 419 ? 11.981 7.104 58.440 1.00 9.86 419 LEU A O 1
ATOM 3405 N N . VAL A 1 420 ? 12.919 5.869 60.075 1.00 10.22 420 VAL A N 1
ATOM 3406 C CA . VAL A 1 420 ? 13.350 7.020 60.871 1.00 10.51 420 VAL A CA 1
ATOM 3407 C C . VAL A 1 420 ? 14.350 7.866 60.078 1.00 10.55 420 VAL A C 1
ATOM 3408 O O . VAL A 1 420 ? 14.229 9.093 60.018 1.00 10.54 420 VAL A O 1
ATOM 3412 N N . ALA A 1 421 ? 15.343 7.216 59.475 1.00 10.36 421 ALA A N 1
ATOM 3413 C CA . ALA A 1 421 ? 16.348 7.927 58.666 1.00 10.41 421 ALA A CA 1
ATOM 3414 C C . ALA A 1 421 ? 15.716 8.716 57.519 1.00 10.08 421 ALA A C 1
ATOM 3415 O O . ALA A 1 421 ? 16.130 9.836 57.230 1.00 10.57 421 ALA A O 1
ATOM 3417 N N . TYR A 1 422 ? 14.732 8.122 56.851 1.00 10.14 422 TYR A N 1
ATOM 3418 C CA . TYR A 1 422 ? 14.016 8.802 55.765 1.00 10.12 422 TYR A CA 1
ATOM 3419 C C . TYR A 1 422 ? 13.238 10.013 56.269 1.00 9.94 422 TYR A C 1
ATOM 3420 O O . TYR A 1 422 ? 13.344 11.107 55.713 1.00 9.93 422 TYR A O 1
ATOM 3429 N N . HIS A 1 423 ? 12.477 9.801 57.333 1.00 10.36 423 HIS A N 1
ATOM 3430 C CA . HIS A 1 423 ? 11.773 10.863 58.034 1.00 10.39 423 HIS A CA 1
ATOM 3431 C C . HIS A 1 423 ? 12.708 12.047 58.348 1.00 10.22 423 HIS A C 1
ATOM 3432 O O . HIS A 1 423 ? 12.387 13.214 58.087 1.00 10.02 423 HIS A O 1
ATOM 3439 N N . ASP A 1 424 ? 13.864 11.727 58.913 1.00 10.70 424 ASP A N 1
ATOM 3440 C CA . ASP A 1 424 ? 14.809 12.747 59.312 1.00 11.20 424 ASP A CA 1
ATOM 3441 C C . ASP A 1 424 ? 15.358 13.496 58.090 1.00 10.55 424 ASP A C 1
ATOM 3442 O O . ASP A 1 424 ? 15.548 14.707 58.136 1.00 10.65 424 ASP A O 1
ATOM 3447 N N . TRP A 1 425 ? 15.585 12.782 56.992 1.00 10.26 425 TRP A N 1
ATOM 3448 C CA . TRP A 1 425 ? 16.079 13.368 55.753 1.00 10.02 425 TRP A CA 1
ATOM 3449 C C . TRP A 1 425 ? 15.109 14.446 55.243 1.00 10.47 425 TRP A C 1
ATOM 3450 O O . TRP A 1 425 ? 15.536 15.540 54.882 1.00 10.60 425 TRP A O 1
ATOM 3461 N N . TRP A 1 426 ? 13.806 14.164 55.224 1.00 10.31 426 TRP A N 1
ATOM 3462 C CA . TRP A 1 426 ? 12.851 15.169 54.765 1.00 10.87 426 TRP A CA 1
ATOM 3463 C C . TRP A 1 426 ? 12.991 16.456 55.561 1.00 10.71 426 TRP A C 1
ATOM 3464 O O . TRP A 1 426 ? 12.923 17.546 54.998 1.00 10.75 426 TRP A O 1
ATOM 3475 N N . LEU A 1 427 ? 13.102 16.332 56.879 1.00 11.57 427 LEU A N 1
ATOM 3476 C CA . LEU A 1 427 ? 13.155 17.523 57.723 1.00 12.01 427 LEU A CA 1
ATOM 3477 C C . LEU A 1 427 ? 14.460 18.302 57.591 1.00 12.01 427 LEU A C 1
ATOM 3478 O O . LEU A 1 427 ? 14.479 19.509 57.811 1.00 12.13 427 LEU A O 1
ATOM 3483 N N . ARG A 1 428 ? 15.547 17.643 57.205 1.00 11.55 428 ARG A N 1
ATOM 3484 C CA . ARG A 1 428 ? 16.786 18.363 56.961 1.00 11.79 428 ARG A CA 1
ATOM 3485 C C . ARG A 1 428 ? 16.843 18.989 55.581 1.00 11.46 428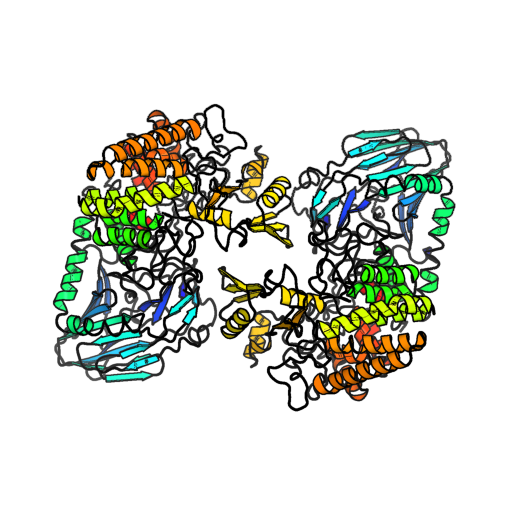 ARG A C 1
ATOM 3486 O O . ARG A 1 428 ? 17.339 20.110 55.442 1.00 11.75 428 ARG A O 1
ATOM 3494 N N . ASN A 1 429 ? 16.382 18.259 54.555 1.00 10.99 429 ASN A N 1
ATOM 3495 C CA . ASN A 1 429 ? 16.670 18.609 53.164 1.00 10.43 429 ASN A CA 1
ATOM 3496 C C . ASN A 1 429 ? 15.484 19.071 52.329 1.00 10.07 429 ASN A C 1
ATOM 3497 O O . ASN A 1 429 ? 15.654 19.452 51.171 1.00 10.22 429 ASN A O 1
ATOM 3502 N N . ARG A 1 430 ? 14.290 19.043 52.913 1.00 9.98 430 ARG A N 1
ATOM 3503 C CA . ARG A 1 430 ? 13.065 19.464 52.243 1.00 9.79 430 ARG A CA 1
ATOM 3504 C C . ARG A 1 430 ? 12.199 20.321 53.180 1.00 10.22 430 ARG A C 1
ATOM 3505 O O . ARG A 1 430 ? 10.979 20.198 53.228 1.00 10.39 430 ARG A O 1
ATOM 3513 N N . ASP A 1 431 ? 12.841 21.224 53.903 1.00 11.04 431 ASP A N 1
ATOM 3514 C CA . ASP A 1 431 ? 12.114 22.170 54.760 1.00 11.13 431 ASP A CA 1
ATOM 3515 C C . ASP A 1 431 ? 12.862 23.493 54.744 1.00 11.41 431 ASP A C 1
ATOM 3516 O O . ASP A 1 431 ? 13.558 23.849 55.704 1.00 12.39 431 ASP A O 1
ATOM 3521 N N . HIS A 1 432 ? 12.700 24.197 53.629 1.00 11.45 432 HIS A N 1
ATOM 3522 C CA . HIS A 1 432 ? 13.468 25.398 53.313 1.00 11.91 432 HIS A CA 1
ATOM 3523 C C . HIS A 1 432 ? 13.380 26.450 54.414 1.00 12.29 432 HIS A C 1
ATOM 3524 O O . HIS A 1 432 ? 14.388 27.038 54.792 1.00 13.58 432 HIS A O 1
ATOM 3531 N N . ASN A 1 433 ? 12.170 26.657 54.931 1.00 12.15 433 ASN A N 1
ATOM 3532 C CA . ASN A 1 433 ? 11.902 27.692 55.931 1.00 12.14 433 ASN A CA 1
ATOM 3533 C C . ASN A 1 433 ? 11.944 27.188 57.378 1.00 12.10 433 ASN A C 1
ATOM 3534 O O . ASN A 1 433 ? 11.654 27.931 58.321 1.00 13.04 433 ASN A O 1
ATOM 3539 N N . GLY A 1 434 ? 12.281 25.912 57.557 1.00 12.23 434 GLY A N 1
ATOM 3540 C CA . GLY A 1 434 ? 12.516 25.357 58.885 1.00 12.25 434 GLY A CA 1
ATOM 3541 C C . GLY A 1 434 ? 11.313 25.333 59.802 1.00 12.35 434 GLY A C 1
ATOM 3542 O O . GLY A 1 434 ? 11.464 25.395 61.027 1.00 14.07 434 GLY A O 1
ATOM 3543 N N . ASN A 1 435 ? 10.115 25.207 59.233 1.00 11.48 435 ASN A N 1
ATOM 3544 C CA . ASN A 1 435 ? 8.874 25.206 60.039 1.00 11.89 435 ASN A CA 1
ATOM 3545 C C . ASN A 1 435 ? 8.274 23.828 60.328 1.00 11.52 435 ASN A C 1
ATOM 3546 O O . ASN A 1 435 ? 7.175 23.704 60.896 1.00 12.66 435 ASN A O 1
ATOM 3551 N N . GLY A 1 436 ? 9.002 22.785 59.955 1.00 11.55 436 GLY A N 1
ATOM 3552 C CA . GLY A 1 436 ? 8.577 21.406 60.187 1.00 11.32 436 GLY A CA 1
ATOM 3553 C C . GLY A 1 436 ? 7.553 20.880 59.203 1.00 11.70 436 GLY A C 1
ATOM 3554 O O . GLY A 1 436 ? 7.050 19.775 59.366 1.00 13.02 436 GLY A O 1
ATOM 3555 N N . VAL A 1 437 ? 7.293 21.638 58.147 1.00 10.91 437 VAL A N 1
ATOM 3556 C CA . VAL A 1 437 ? 6.297 21.291 57.153 1.00 10.50 437 VAL A CA 1
ATOM 3557 C C . VAL A 1 437 ? 7.027 21.177 55.811 1.00 10.68 437 VAL A C 1
ATOM 3558 O O . VAL A 1 437 ? 7.674 22.118 55.354 1.00 10.87 437 VAL A O 1
ATOM 3562 N N . PRO A 1 438 ? 6.974 20.002 55.185 1.00 11.16 438 PRO A N 1
ATOM 3563 C CA . PRO A 1 438 ? 7.878 19.789 54.051 1.00 11.16 438 PRO A CA 1
ATOM 3564 C C . PRO A 1 438 ? 7.475 20.452 52.746 1.00 11.17 438 PRO A C 1
ATOM 3565 O O . PRO A 1 438 ? 6.332 20.914 52.587 1.00 11.20 438 PRO A O 1
ATOM 3569 N N . GLU A 1 439 ? 8.426 20.508 51.814 1.00 10.74 439 GLU A N 1
ATOM 3570 C CA . GLU A 1 439 ? 8.154 20.865 50.432 1.00 10.56 439 GLU A CA 1
ATOM 3571 C C . GLU A 1 439 ? 8.653 19.730 49.556 1.00 10.29 439 GLU A C 1
ATOM 3572 O O . GLU A 1 439 ? 9.590 19.016 49.926 1.00 10.64 439 GLU A O 1
ATOM 3578 N N . TYR A 1 440 ? 8.049 19.591 48.384 1.00 9.82 440 TYR A N 1
ATOM 3579 C CA . TYR A 1 440 ? 8.650 18.797 47.327 1.00 9.89 440 TYR A CA 1
ATOM 3580 C C . TYR A 1 440 ? 9.850 19.590 46.798 1.00 9.85 440 TYR A C 1
ATOM 3581 O O . TYR A 1 440 ? 9.847 20.826 46.809 1.00 10.01 440 TYR A O 1
ATOM 3590 N N . GLY A 1 441 ? 10.859 18.880 46.318 1.00 9.91 441 GLY A N 1
ATOM 3591 C CA . GLY A 1 441 ? 12.071 19.517 45.858 1.00 10.29 441 GLY A CA 1
ATOM 3592 C C . GLY A 1 441 ? 12.984 18.554 45.129 1.00 10.28 441 GLY A C 1
ATOM 3593 O O . GLY A 1 441 ? 12.515 17.631 44.480 1.00 10.52 441 GLY A O 1
ATOM 3594 N N . ALA A 1 442 ? 14.287 18.800 45.224 1.00 10.69 442 ALA A N 1
ATOM 3595 C CA . ALA A 1 442 ? 15.271 18.106 44.405 1.00 10.48 442 ALA A CA 1
ATOM 3596 C C . ALA A 1 442 ? 16.593 18.075 45.136 1.00 10.61 442 ALA A C 1
ATOM 3597 O O . ALA A 1 442 ? 16.851 18.900 45.996 1.00 10.91 442 ALA A O 1
ATOM 3599 N N . THR A 1 443 ? 17.443 17.114 44.783 1.00 10.40 443 THR A N 1
ATOM 3600 C CA . THR A 1 443 ? 18.754 16.967 45.400 1.00 10.51 443 THR A CA 1
ATOM 3601 C C . THR A 1 443 ? 19.783 17.854 44.705 1.00 10.96 443 THR A C 1
ATOM 3602 O O . THR A 1 443 ? 19.520 18.429 43.651 1.00 10.82 443 THR A O 1
ATOM 3606 N N . ARG A 1 444 ? 20.962 17.945 45.311 1.00 12.23 444 ARG A N 1
ATOM 3607 C CA . ARG A 1 444 ? 22.126 18.450 44.628 1.00 13.83 444 ARG A CA 1
ATOM 3608 C C . ARG A 1 444 ? 22.509 17.374 43.632 1.00 13.17 444 ARG A C 1
ATOM 3609 O O . ARG A 1 444 ? 22.577 16.212 43.994 1.00 12.61 444 ARG A O 1
ATOM 3617 N N . ASP A 1 445 ? 22.730 17.736 42.374 1.00 13.46 445 ASP A N 1
ATOM 3618 C CA . ASP A 1 445 ? 22.955 16.729 41.351 1.00 14.61 445 ASP A CA 1
ATOM 3619 C C . ASP A 1 445 ? 23.680 17.358 40.180 1.00 14.96 445 ASP A C 1
ATOM 3620 O O . ASP A 1 445 ? 23.527 18.544 39.928 1.00 14.04 445 ASP A O 1
ATOM 3625 N N . LYS A 1 446 ? 24.452 16.550 39.459 1.00 16.35 446 LYS A N 1
ATOM 3626 C CA . LYS A 1 446 ? 25.080 16.988 38.217 1.00 17.63 446 LYS A CA 1
ATOM 3627 C C . LYS A 1 446 ? 24.105 17.604 37.220 1.00 16.83 446 LYS A C 1
ATOM 3628 O O . LYS A 1 446 ? 24.480 18.500 36.463 1.00 17.23 446 LYS A O 1
ATOM 3634 N N . ALA A 1 447 ? 22.854 17.134 37.225 1.00 15.63 447 ALA A N 1
ATOM 3635 C CA . ALA A 1 447 ? 21.835 17.678 36.339 1.00 14.45 447 ALA A CA 1
ATOM 3636 C C . ALA A 1 447 ? 21.278 19.034 36.780 1.00 14.01 447 ALA A C 1
ATOM 3637 O O . ALA A 1 447 ? 20.659 19.731 35.972 1.00 15.16 447 ALA A O 1
ATOM 3639 N N . HIS A 1 448 ? 21.490 19.389 38.047 1.00 13.94 448 HIS A N 1
ATOM 3640 C CA . HIS A 1 448 ? 20.818 20.526 38.675 1.00 13.67 448 HIS A CA 1
ATOM 3641 C C . HIS A 1 448 ? 21.680 21.733 38.920 1.00 14.74 448 HIS A C 1
ATOM 3642 O O . HIS A 1 448 ? 21.167 22.839 39.017 1.00 14.19 448 HIS A O 1
ATOM 3649 N N . ASN A 1 449 ? 22.978 21.517 39.054 1.00 15.51 449 ASN A N 1
ATOM 3650 C CA . ASN A 1 449 ? 23.881 22.580 39.472 1.00 16.28 449 ASN A CA 1
ATOM 3651 C C . ASN A 1 449 ? 25.298 22.350 38.969 1.00 17.55 449 ASN A C 1
ATOM 3652 O O . ASN A 1 449 ? 25.676 21.244 38.607 1.00 18.11 449 ASN A O 1
ATOM 3657 N N . THR A 1 450 ? 26.083 23.419 38.962 1.00 19.22 450 THR A N 1
ATOM 3658 C CA . THR A 1 450 ? 27.482 23.318 38.624 1.00 20.25 450 THR A CA 1
ATOM 3659 C C . THR A 1 450 ? 28.209 22.653 39.786 1.00 21.85 450 THR A C 1
ATOM 3660 O O . THR A 1 450 ? 27.662 22.521 40.885 1.00 20.71 450 THR A O 1
ATOM 3664 N N . GLU A 1 451 ? 29.458 22.264 39.555 1.00 24.60 451 GLU A N 1
ATOM 3665 C CA . GLU A 1 451 ? 30.292 21.666 40.604 1.00 27.56 451 GLU A CA 1
ATOM 3666 C C . GLU A 1 451 ? 30.458 22.587 41.830 1.00 27.75 451 GLU A C 1
ATOM 3667 O O . GLU A 1 451 ? 30.614 22.112 42.953 1.00 28.92 451 GLU A O 1
ATOM 3673 N N . SER A 1 452 ? 30.403 23.901 41.614 1.00 27.78 452 SER A N 1
ATOM 3674 C CA . SER A 1 452 ? 30.476 24.872 42.709 1.00 27.94 452 SER A CA 1
ATOM 3675 C C . SER A 1 452 ? 29.139 25.099 43.446 1.00 27.28 452 SER A C 1
ATOM 3676 O O . SER A 1 452 ? 29.089 25.876 44.402 1.00 27.72 452 SER A O 1
ATOM 3679 N N . GLY A 1 453 ? 28.066 24.435 43.002 1.00 24.81 453 GLY A N 1
ATOM 3680 C CA . GLY A 1 453 ? 26.775 24.481 43.691 1.00 23.66 453 GLY A CA 1
ATOM 3681 C C . GLY A 1 453 ? 25.819 25.553 43.192 1.00 23.15 453 GLY A C 1
ATOM 3682 O O . GLY A 1 453 ? 24.889 25.941 43.911 1.00 23.49 453 GLY A O 1
ATOM 3683 N N . GLU A 1 454 ? 26.049 26.040 41.969 1.00 21.86 454 GLU A N 1
ATOM 3684 C CA . GLU A 1 454 ? 25.209 27.065 41.363 1.00 22.34 454 GLU A CA 1
ATOM 3685 C C . GLU A 1 454 ? 24.103 26.439 40.530 1.00 20.02 454 GLU A C 1
ATOM 3686 O O . GLU A 1 454 ? 24.378 25.639 39.639 1.00 18.78 454 GLU A O 1
ATOM 3692 N N . MET A 1 455 ? 22.856 26.821 40.804 1.00 18.73 455 MET A N 1
ATOM 3693 C CA . MET A 1 455 ? 21.691 26.195 40.162 1.00 17.87 455 MET A CA 1
ATOM 3694 C C . MET A 1 455 ? 21.627 26.456 38.652 1.00 17.97 455 MET A C 1
ATOM 3695 O O . MET A 1 455 ? 21.667 27.601 38.220 1.00 18.21 455 MET A O 1
ATOM 3700 N N . LEU A 1 456 ? 21.486 25.400 37.855 1.00 17.40 456 LEU A N 1
ATOM 3701 C CA . LEU A 1 456 ? 21.395 25.545 36.396 1.00 17.58 456 LEU A CA 1
ATOM 3702 C C . LEU A 1 456 ? 19.988 25.859 35.930 1.00 17.85 456 LEU A C 1
ATOM 3703 O O . LEU A 1 456 ? 19.015 25.365 36.486 1.00 17.22 456 LEU A O 1
ATOM 3708 N N . PHE A 1 457 ? 19.871 26.667 34.886 1.00 18.62 457 PHE A N 1
ATOM 3709 C CA . PHE A 1 457 ? 18.587 26.875 34.230 1.00 18.87 457 PHE A CA 1
ATOM 3710 C C . PHE A 1 457 ? 18.775 27.355 32.800 1.00 19.59 457 PHE A C 1
ATOM 3711 O O . PHE A 1 457 ? 19.821 27.869 32.458 1.00 20.55 457 PHE A O 1
ATOM 3719 N N . THR A 1 458 ? 17.764 27.143 31.975 1.00 20.72 458 THR A N 1
ATOM 3720 C CA . THR A 1 458 ? 17.817 27.537 30.572 1.00 21.48 458 THR A CA 1
ATOM 3721 C C . THR A 1 458 ? 16.618 28.408 30.269 1.00 22.88 458 THR A C 1
ATOM 3722 O O . THR A 1 458 ? 15.476 27.995 30.448 1.00 22.97 458 THR A O 1
ATOM 3726 N N . VAL A 1 459 ? 16.900 29.617 29.798 1.00 23.30 459 VAL A N 1
ATOM 3727 C CA . VAL A 1 459 ? 15.869 30.587 29.467 1.00 24.58 459 VAL A CA 1
ATOM 3728 C C . VAL A 1 459 ? 15.631 30.505 27.962 1.00 25.89 459 VAL A C 1
ATOM 3729 O O . VAL A 1 459 ? 16.571 30.634 27.175 1.00 26.24 459 VAL A O 1
ATOM 3733 N N . LYS A 1 460 ? 14.389 30.243 27.560 1.00 25.86 460 LYS A N 1
ATOM 3734 C CA . LYS A 1 460 ? 14.041 30.117 26.151 1.00 27.59 460 LYS A CA 1
ATOM 3735 C C . LYS A 1 460 ? 13.079 31.229 25.739 1.00 27.97 460 LYS A C 1
ATOM 3736 O O . LYS A 1 460 ? 12.127 31.545 26.453 1.00 26.66 460 LYS A O 1
ATOM 3742 N N . LYS A 1 461 ? 13.351 31.822 24.583 1.00 27.41 461 LYS A N 1
ATOM 3743 C CA . LYS A 1 461 ? 12.495 32.852 24.013 1.00 27.08 461 LYS A CA 1
ATOM 3744 C C . LYS A 1 461 ? 12.567 32.686 22.501 1.00 26.86 461 LYS A C 1
ATOM 3745 O O . LYS A 1 461 ? 13.643 32.794 21.912 1.00 25.99 461 LYS A O 1
ATOM 3751 N N . GLY A 1 462 ? 11.428 32.405 21.880 1.00 26.71 462 GLY A N 1
ATOM 3752 C CA . GLY A 1 462 ? 11.408 31.938 20.500 1.00 27.60 462 GLY A CA 1
ATOM 3753 C C . GLY A 1 462 ? 12.367 30.768 20.324 1.00 29.59 462 GLY A C 1
ATOM 3754 O O . GLY A 1 462 ? 12.354 29.822 21.120 1.00 28.61 462 GLY A O 1
ATOM 3755 N N . ASP A 1 463 ? 13.213 30.850 19.299 1.00 29.84 463 ASP A N 1
ATOM 3756 C CA . ASP A 1 463 ? 14.202 29.810 19.009 1.00 32.07 463 ASP A CA 1
ATOM 3757 C C . ASP A 1 463 ? 15.547 30.087 19.689 1.00 31.22 463 ASP A C 1
ATOM 3758 O O . ASP A 1 463 ? 16.514 29.352 19.471 1.00 31.33 463 ASP A O 1
ATOM 3763 N N . LYS A 1 464 ? 15.619 31.135 20.508 1.00 29.18 464 LYS A N 1
ATOM 3764 C CA . LYS A 1 464 ? 16.853 31.451 21.225 1.00 29.79 464 LYS A CA 1
ATOM 3765 C C . LYS A 1 464 ? 16.873 30.778 22.592 1.00 31.38 464 LYS A C 1
ATOM 3766 O O . LYS A 1 464 ? 15.876 30.800 23.314 1.00 28.85 464 LYS A O 1
ATOM 3772 N N . GLU A 1 465 ? 18.024 30.200 22.933 1.00 33.35 465 GLU A N 1
ATOM 3773 C CA . GLU A 1 465 ? 18.242 29.542 24.222 1.00 35.37 465 GLU A CA 1
ATOM 3774 C C . GLU A 1 465 ? 19.400 30.203 24.938 1.00 35.27 465 GLU A C 1
ATOM 3775 O O . GLU A 1 465 ? 20.348 30.672 24.310 1.00 36.08 465 GLU A O 1
ATOM 3781 N N . GLU A 1 466 ? 19.334 30.215 26.259 1.00 34.05 466 GLU A N 1
ATOM 3782 C CA . GLU A 1 466 ? 20.397 30.769 27.070 1.00 34.35 466 GLU A CA 1
ATOM 3783 C C . GLU A 1 466 ? 20.473 29.960 28.359 1.00 32.78 466 GLU A C 1
ATOM 3784 O O . GLU A 1 466 ? 19.534 29.971 29.144 1.00 30.20 466 GLU A O 1
ATOM 3790 N N . THR A 1 467 ? 21.580 29.252 28.562 1.00 31.87 467 THR A N 1
ATOM 3791 C CA . THR A 1 467 ? 21.778 28.480 29.780 1.00 31.54 467 THR A CA 1
ATOM 3792 C C . THR A 1 467 ? 22.632 29.309 30.733 1.00 31.04 467 THR A C 1
ATOM 3793 O O . THR A 1 467 ? 23.703 29.791 30.355 1.00 31.65 467 THR A O 1
ATOM 3797 N N . GLN A 1 468 ? 22.129 29.491 31.954 1.00 29.09 468 GLN A N 1
ATOM 3798 C CA . GLN A 1 468 ? 22.778 30.291 32.989 1.00 28.01 468 GLN A CA 1
ATOM 3799 C C . GLN A 1 468 ? 22.828 29.498 34.293 1.00 26.76 468 GLN A C 1
ATOM 3800 O O . GLN A 1 468 ? 22.317 28.389 34.372 1.00 26.06 468 GLN A O 1
ATOM 3806 N N . SER A 1 469 ? 23.430 30.083 35.319 1.00 25.44 469 SER A N 1
ATOM 3807 C CA . SER A 1 469 ? 23.433 29.471 36.636 1.00 25.26 469 SER A CA 1
ATOM 3808 C C . SER A 1 469 ? 23.386 30.517 37.728 1.00 25.12 469 SER A C 1
ATOM 3809 O O . SER A 1 469 ? 23.692 31.693 37.494 1.00 25.80 469 SER A O 1
ATOM 3812 N N . GLY A 1 470 ? 22.987 30.089 38.920 1.00 24.32 470 GLY A N 1
ATOM 3813 C CA . GLY A 1 470 ? 22.929 30.966 40.077 1.00 24.13 470 GLY A CA 1
ATOM 3814 C C . GLY A 1 470 ? 21.514 31.387 40.410 1.00 24.18 470 GLY A C 1
ATOM 3815 O O . GLY A 1 470 ? 20.758 31.852 39.548 1.00 23.49 470 GLY A O 1
ATOM 3816 N N . LEU A 1 471 ? 21.162 31.228 41.678 1.00 26.53 471 LEU A N 1
ATOM 3817 C CA . LEU A 1 471 ? 19.822 31.536 42.135 1.00 27.66 471 LEU A CA 1
ATOM 3818 C C . LEU A 1 471 ? 19.505 33.032 42.032 1.00 29.11 471 LEU A C 1
ATOM 3819 O O . LEU A 1 471 ? 18.378 33.410 41.705 1.00 28.62 471 LEU A O 1
ATOM 3824 N N . ASN A 1 472 ? 20.495 33.877 42.310 1.00 31.54 472 ASN A N 1
ATOM 3825 C CA . ASN A 1 472 ? 20.330 35.327 42.146 1.00 33.43 472 ASN A CA 1
ATOM 3826 C C . ASN A 1 472 ? 19.978 35.687 40.701 1.00 31.75 472 ASN A C 1
ATOM 3827 O O . ASN A 1 472 ? 19.061 36.474 40.449 1.00 32.45 472 ASN A O 1
ATOM 3832 N N . ASN A 1 473 ? 20.694 35.088 39.750 1.00 29.48 473 ASN A N 1
ATOM 3833 C CA . ASN A 1 473 ? 20.367 35.249 38.332 1.00 27.73 473 ASN A CA 1
ATOM 3834 C C . ASN A 1 473 ? 18.993 34.701 37.978 1.00 26.81 473 ASN A C 1
ATOM 3835 O O . ASN A 1 473 ? 18.258 35.303 37.194 1.00 24.86 473 ASN A O 1
ATOM 3840 N N . TYR A 1 474 ? 18.648 33.556 38.562 1.00 24.35 474 TYR A N 1
ATOM 3841 C CA . TYR A 1 474 ? 17.319 32.977 38.383 1.00 24.03 474 TYR A CA 1
ATOM 3842 C C . TYR A 1 474 ? 16.240 33.971 38.829 1.00 24.16 474 TYR A C 1
ATOM 3843 O O . TYR A 1 474 ? 15.254 34.174 38.122 1.00 23.66 474 TYR A O 1
ATOM 3852 N N . ALA A 1 475 ? 16.458 34.598 39.983 1.00 26.52 475 ALA A N 1
ATOM 3853 C CA . ALA A 1 475 ? 15.490 35.536 40.555 1.00 28.50 475 ALA A CA 1
ATOM 3854 C C . ALA A 1 475 ? 15.133 36.649 39.571 1.00 29.34 475 ALA A C 1
ATOM 3855 O O . ALA A 1 475 ? 13.956 36.902 39.301 1.00 28.63 475 ALA A O 1
ATOM 3857 N N . ARG A 1 476 ? 16.160 37.290 39.022 1.00 31.74 476 ARG A N 1
ATOM 3858 C CA . ARG A 1 476 ? 15.977 38.404 38.090 1.00 33.14 476 ARG A CA 1
ATOM 3859 C C . ARG A 1 476 ? 15.247 37.958 36.831 1.00 30.49 476 ARG A C 1
ATOM 3860 O O . ARG A 1 476 ? 14.362 38.648 36.336 1.00 29.67 476 ARG A O 1
ATOM 3868 N N . VAL A 1 477 ? 15.605 36.787 36.322 1.00 29.31 477 VAL A N 1
ATOM 3869 C CA . VAL A 1 477 ? 14.972 36.263 35.133 1.00 28.25 477 VAL A CA 1
ATOM 3870 C C . VAL A 1 477 ? 13.464 36.063 35.356 1.00 28.86 477 VAL A C 1
ATOM 3871 O O . VAL A 1 477 ? 12.653 36.366 34.476 1.00 27.51 477 VAL A O 1
ATOM 3875 N N . VAL A 1 478 ? 13.082 35.562 36.529 1.00 29.84 478 VAL A N 1
ATOM 3876 C CA . VAL A 1 478 ? 11.657 35.373 36.818 1.00 31.60 478 VAL A CA 1
ATOM 3877 C C . VAL A 1 478 ? 10.935 36.725 36.915 1.00 33.14 478 VAL A C 1
ATOM 3878 O O . VAL A 1 478 ? 9.858 36.887 36.342 1.00 32.13 478 VAL A O 1
ATOM 3882 N N . GLU A 1 479 ? 11.547 37.684 37.606 1.00 35.75 479 GLU A N 1
ATOM 3883 C CA . GLU A 1 479 ? 10.993 39.046 37.730 1.00 38.78 479 GLU A CA 1
ATOM 3884 C C . GLU A 1 479 ? 10.643 39.692 36.381 1.00 39.33 479 GLU A C 1
ATOM 3885 O O . GLU A 1 479 ? 9.562 40.258 36.230 1.00 38.19 479 GLU A O 1
ATOM 3891 N N . LYS A 1 480 ? 11.549 39.605 35.405 1.00 39.95 480 LYS A N 1
ATOM 3892 C CA . LYS A 1 480 ? 11.359 40.282 34.111 1.00 40.51 480 LYS A CA 1
ATOM 3893 C C . LYS A 1 480 ? 10.389 39.578 33.161 1.00 40.10 480 LYS A C 1
ATOM 3894 O O . LYS A 1 480 ? 9.747 40.228 32.330 1.00 39.90 480 LYS A O 1
ATOM 3900 N N . GLY A 1 481 ? 10.306 38.253 33.261 1.00 38.38 481 GLY A N 1
ATOM 3901 C CA . GLY A 1 481 ? 9.337 37.473 32.495 1.00 37.49 481 GLY A CA 1
ATOM 3902 C C . GLY A 1 481 ? 9.565 37.443 30.997 1.00 37.04 481 GLY A C 1
ATOM 3903 O O . GLY A 1 481 ? 8.658 37.104 30.236 1.00 37.21 481 GLY A O 1
ATOM 3904 N N . GLN A 1 482 ? 10.780 37.763 30.561 1.00 37.22 482 GLN A N 1
ATOM 3905 C CA . GLN A 1 482 ? 11.074 37.851 29.127 1.00 37.18 482 GLN A CA 1
ATOM 3906 C C . GLN A 1 482 ? 11.526 36.492 28.579 1.00 35.71 482 GLN A C 1
ATOM 3907 O O . GLN A 1 482 ? 12.633 36.326 28.056 1.00 37.00 482 GLN A O 1
ATOM 3913 N N . TYR A 1 483 ? 10.635 35.513 28.711 1.00 32.40 483 TYR A N 1
ATOM 3914 C CA . TYR A 1 483 ? 10.870 34.185 28.187 1.00 29.44 483 TYR A CA 1
ATOM 3915 C C . TYR A 1 483 ? 9.550 33.506 27.839 1.00 28.77 483 TYR A C 1
ATOM 3916 O O . TYR A 1 483 ? 8.511 33.838 28.408 1.00 30.08 483 TYR A O 1
ATOM 3925 N N . ASP A 1 484 ? 9.602 32.572 26.897 1.00 28.71 484 ASP A N 1
ATOM 3926 C CA . ASP A 1 484 ? 8.463 31.715 26.592 1.00 29.12 484 ASP A CA 1
ATOM 3927 C C . ASP A 1 484 ? 8.432 30.552 27.584 1.00 29.10 484 ASP A C 1
ATOM 3928 O O . ASP A 1 484 ? 7.359 30.107 27.991 1.00 30.12 484 ASP A O 1
ATOM 3933 N N . SER A 1 485 ? 9.613 30.075 27.975 1.00 28.83 485 SER A N 1
ATOM 3934 C CA . SER A 1 485 ? 9.724 29.051 29.007 1.00 28.77 485 SER A CA 1
ATOM 3935 C C . SER A 1 485 ? 11.051 29.165 29.754 1.00 27.60 485 SER A C 1
ATOM 3936 O O . SER A 1 485 ? 12.060 29.631 29.215 1.00 27.31 485 SER A O 1
ATOM 3939 N N . LEU A 1 486 ? 11.025 28.758 31.015 1.00 25.63 486 LEU A N 1
ATOM 3940 C CA . LEU A 1 486 ? 12.197 28.736 31.864 1.00 24.25 486 LEU A CA 1
ATOM 3941 C C . LEU A 1 486 ? 12.335 27.283 32.299 1.00 23.44 486 LEU A C 1
ATOM 3942 O O . LEU A 1 486 ? 11.477 26.775 33.021 1.00 21.99 486 LEU A O 1
ATOM 3947 N N . GLU A 1 487 ? 13.357 26.603 31.789 1.00 21.43 487 GLU A N 1
ATOM 3948 C CA . GLU A 1 487 ? 13.625 25.200 32.118 1.00 21.55 487 GLU A CA 1
ATOM 3949 C C . GLU A 1 487 ? 14.632 25.122 33.244 1.00 18.85 487 GLU A C 1
ATOM 3950 O O . GLU A 1 487 ? 15.779 25.514 33.075 1.00 18.92 487 GLU A O 1
ATOM 3956 N N . ILE A 1 488 ? 14.193 24.625 34.402 1.00 16.48 488 ILE A N 1
ATOM 3957 C CA . ILE A 1 488 ? 15.059 24.478 35.563 1.00 15.60 488 ILE A CA 1
ATOM 3958 C C . ILE A 1 488 ? 15.080 22.988 35.899 1.00 14.53 488 ILE A C 1
ATOM 3959 O O . ILE A 1 488 ? 14.096 22.468 36.409 1.00 14.21 488 ILE A O 1
ATOM 3964 N N . PRO A 1 489 ? 16.183 22.292 35.592 1.00 13.45 489 PRO A N 1
ATOM 3965 C CA . PRO A 1 489 ? 16.210 20.844 35.820 1.00 13.03 489 PRO A CA 1
ATOM 3966 C C . PRO A 1 489 ? 15.854 20.451 37.262 1.00 12.64 489 PRO A C 1
ATOM 3967 O O . PRO A 1 489 ? 15.166 19.450 37.470 1.00 12.36 489 PRO A O 1
ATOM 3971 N N . ALA A 1 490 ? 16.289 21.226 38.240 1.00 11.95 490 ALA A N 1
ATOM 3972 C CA . ALA A 1 490 ? 15.941 20.935 39.641 1.00 11.85 490 ALA A CA 1
ATOM 3973 C C . ALA A 1 490 ? 14.437 21.042 39.880 1.00 11.87 490 ALA A C 1
ATOM 3974 O O . ALA A 1 490 ? 13.863 20.267 40.652 1.00 11.20 490 ALA A O 1
ATOM 3976 N N . GLN A 1 491 ? 13.782 21.988 39.227 1.00 11.76 491 GLN A N 1
ATOM 3977 C CA . GLN A 1 491 ? 12.350 22.161 39.438 1.00 11.89 491 GLN A CA 1
ATOM 3978 C C . GLN A 1 491 ? 11.550 21.112 38.665 1.00 11.94 491 GLN A C 1
ATOM 3979 O O . GLN A 1 491 ? 10.497 20.677 39.123 1.00 11.40 491 GLN A O 1
ATOM 3985 N N . VAL A 1 492 ? 12.064 20.656 37.531 1.00 12.42 492 VAL A N 1
ATOM 3986 C CA . VAL A 1 492 ? 11.498 19.465 36.882 1.00 12.59 492 VAL A CA 1
ATOM 3987 C C . VAL A 1 492 ? 11.522 18.265 37.838 1.00 12.29 492 VAL A C 1
ATOM 3988 O O . VAL A 1 492 ? 10.520 17.563 37.999 1.00 12.50 492 VAL A O 1
ATOM 3992 N N . ALA A 1 493 ? 12.657 18.054 38.485 1.00 12.02 493 ALA A N 1
ATOM 3993 C CA . ALA A 1 493 ? 12.816 16.937 39.413 1.00 11.37 493 ALA A CA 1
ATOM 3994 C C . ALA A 1 493 ? 11.865 17.082 40.596 1.00 11.53 493 ALA A C 1
ATOM 3995 O O . ALA A 1 493 ? 11.337 16.085 41.103 1.00 10.76 493 ALA A O 1
ATOM 3997 N N . ALA A 1 494 ? 11.614 18.319 41.010 1.00 11.20 494 ALA A N 1
ATOM 3998 C CA . ALA A 1 494 ? 10.656 18.570 42.086 1.00 11.15 494 ALA A CA 1
ATOM 3999 C C . ALA A 1 494 ? 9.263 18.107 41.692 1.00 11.07 494 ALA A C 1
ATOM 4000 O O . ALA A 1 494 ? 8.542 17.539 42.512 1.00 10.98 494 ALA A O 1
ATOM 4002 N N . SER A 1 495 ? 8.897 18.334 40.435 1.00 11.66 495 SER A N 1
ATOM 4003 C CA . SER A 1 495 ? 7.608 17.878 39.926 1.00 11.85 495 SER A CA 1
ATOM 4004 C C . SER A 1 495 ? 7.592 16.344 39.927 1.00 11.34 495 SER A C 1
ATOM 4005 O O . SER A 1 495 ? 6.595 15.745 40.289 1.00 11.22 495 SER A O 1
ATOM 4008 N N . TRP A 1 496 ? 8.706 15.718 39.558 1.00 11.23 496 TRP A N 1
ATOM 4009 C CA . TRP A 1 496 ? 8.819 14.258 39.652 1.00 11.30 496 TRP A CA 1
ATOM 4010 C C . TRP A 1 496 ? 8.666 13.789 41.098 1.00 10.75 496 TRP A C 1
ATOM 4011 O O . TRP A 1 496 ? 8.044 12.747 41.358 1.00 10.71 496 TRP A O 1
ATOM 4022 N N . GLU A 1 497 ? 9.218 14.540 42.046 1.00 10.27 497 GLU A N 1
ATOM 4023 C CA . GLU A 1 497 ? 9.144 14.152 43.452 1.00 10.10 497 GLU A CA 1
ATOM 4024 C C . GLU A 1 497 ? 7.720 14.139 43.979 1.00 10.22 497 GLU A C 1
ATOM 4025 O O . GLU A 1 497 ? 7.407 13.330 44.851 1.00 10.60 497 GLU A O 1
ATOM 4031 N N . SER A 1 498 ? 6.853 14.997 43.431 1.00 10.63 498 SER A N 1
ATOM 4032 C CA . SER A 1 498 ? 5.454 15.043 43.843 1.00 10.88 498 SER A CA 1
ATOM 4033 C C . SER A 1 498 ? 4.663 13.851 43.340 1.00 11.23 498 SER A C 1
ATOM 4034 O O . SER A 1 498 ? 3.580 13.558 43.854 1.00 12.17 498 SER A O 1
ATOM 4037 N N . GLY A 1 499 ? 5.194 13.196 42.301 1.00 11.52 499 GLY A N 1
ATOM 4038 C CA . GLY A 1 499 ? 4.506 12.108 41.623 1.00 11.94 499 GLY A CA 1
ATOM 4039 C C . GLY A 1 499 ? 3.478 12.532 40.590 1.00 12.07 499 GLY A C 1
ATOM 4040 O O . GLY A 1 499 ? 2.942 11.679 39.894 1.00 11.87 499 GLY A O 1
ATOM 4041 N N . ARG A 1 500 ? 3.181 13.834 40.502 1.00 12.95 500 ARG A N 1
ATOM 4042 C CA . ARG A 1 500 ? 2.070 14.336 39.679 1.00 14.19 500 ARG A CA 1
ATOM 4043 C C . ARG A 1 500 ? 2.620 15.475 38.827 1.00 15.41 500 ARG A C 1
ATOM 4044 O O . ARG A 1 500 ? 2.430 16.669 39.133 1.00 15.22 500 ARG A O 1
ATOM 4052 N N . ASP A 1 501 ? 3.340 15.113 37.771 1.00 16.59 501 ASP A N 1
ATOM 4053 C CA . ASP A 1 501 ? 4.248 16.078 37.137 1.00 18.57 501 ASP A CA 1
ATOM 4054 C C . ASP A 1 501 ? 3.638 17.110 36.182 1.00 18.26 501 ASP A C 1
ATOM 4055 O O . ASP A 1 501 ? 4.372 17.921 35.614 1.00 19.92 501 ASP A O 1
ATOM 4060 N N . ASP A 1 502 ? 2.326 17.088 35.989 1.00 16.13 502 ASP A N 1
ATOM 4061 C CA . ASP A 1 502 ? 1.666 18.171 35.265 1.00 16.19 502 ASP A CA 1
ATOM 4062 C C . ASP A 1 502 ? 0.444 18.699 36.005 1.00 14.26 502 ASP A C 1
ATOM 4063 O O . ASP A 1 502 ? -0.477 19.223 35.386 1.00 13.48 502 ASP A O 1
ATOM 4068 N N . ALA A 1 503 ? 0.433 18.546 37.331 1.00 12.98 503 ALA A N 1
ATOM 4069 C CA . ALA A 1 503 ? -0.705 18.961 38.137 1.00 12.47 503 ALA A CA 1
ATOM 4070 C C . ALA A 1 503 ? -0.852 20.483 38.150 1.00 11.69 503 ALA A C 1
ATOM 4071 O O . ALA A 1 503 ? 0.144 21.208 38.147 1.00 11.98 503 ALA A O 1
ATOM 4073 N N . ALA A 1 504 ? -2.095 20.944 38.159 1.00 11.97 504 ALA A N 1
ATOM 4074 C CA . ALA A 1 504 ? -2.403 22.379 38.189 1.00 12.56 504 ALA A CA 1
ATOM 4075 C C . ALA A 1 504 ? -1.682 23.089 39.344 1.00 12.55 504 ALA A C 1
ATOM 4076 O O . ALA A 1 504 ? -1.109 24.170 39.168 1.00 12.65 504 ALA A O 1
ATOM 4078 N N . VAL A 1 505 ? -1.699 22.477 40.522 1.00 12.49 505 VAL A N 1
ATOM 4079 C CA . VAL A 1 505 ? -1.146 23.101 41.722 1.00 12.11 505 VAL A CA 1
ATOM 4080 C C . VAL A 1 505 ? 0.351 23.389 41.622 1.00 12.17 505 VAL A C 1
ATOM 4081 O O . VAL A 1 505 ? 0.848 24.260 42.319 1.00 11.74 505 VAL A O 1
ATOM 4085 N N . PHE A 1 506 ? 1.053 22.702 40.713 1.00 12.02 506 PHE A N 1
ATOM 4086 C CA . PHE A 1 506 ? 2.477 22.960 40.501 1.00 11.92 506 PHE A CA 1
ATOM 4087 C C . PHE A 1 506 ? 2.753 23.899 39.321 1.00 12.65 506 PHE A C 1
ATOM 4088 O O . PHE A 1 506 ? 3.891 24.014 38.851 1.00 13.27 506 PHE A O 1
ATOM 4096 N N . GLY A 1 507 ? 1.711 24.585 38.867 1.00 13.22 507 GLY A N 1
ATOM 4097 C CA . GLY A 1 507 ? 1.862 25.670 37.910 1.00 14.27 507 GLY A CA 1
ATOM 4098 C C . GLY A 1 507 ? 1.572 25.314 36.467 1.00 14.63 507 GLY A C 1
ATOM 4099 O O . GLY A 1 507 ? 1.757 26.135 35.576 1.00 16.92 507 GLY A O 1
ATOM 4100 N N . PHE A 1 508 ? 1.120 24.092 36.223 1.00 14.43 508 PHE A N 1
ATOM 4101 C CA . PHE A 1 508 ? 0.966 23.610 34.867 1.00 14.38 508 PHE A CA 1
ATOM 4102 C C . PHE A 1 508 ? -0.432 23.899 34.363 1.00 14.09 508 PHE A C 1
ATOM 4103 O O . PHE A 1 508 ? -1.409 23.492 34.963 1.00 13.95 508 PHE A O 1
ATOM 4111 N N . ILE A 1 509 ? -0.514 24.640 33.258 1.00 14.46 509 ILE A N 1
ATOM 4112 C CA . ILE A 1 509 ? -1.794 25.056 32.680 1.00 14.53 509 ILE A CA 1
ATOM 4113 C C . ILE A 1 509 ? -1.527 25.351 31.212 1.00 15.67 509 ILE A C 1
ATOM 4114 O O . ILE A 1 509 ? -0.504 25.920 30.902 1.00 16.76 509 ILE A O 1
ATOM 4119 N N . ASP A 1 510 ? -2.442 24.948 30.332 1.00 17.73 510 ASP A N 1
ATOM 4120 C CA . ASP A 1 510 ? -2.252 25.109 28.875 1.00 20.42 510 ASP A CA 1
ATOM 4121 C C . ASP A 1 510 ? -2.580 26.545 28.473 1.00 21.62 510 ASP A C 1
ATOM 4122 O O . ASP A 1 510 ? -3.116 27.310 29.275 1.00 21.13 510 ASP A O 1
ATOM 4127 N N . LYS A 1 511 ? -2.260 26.908 27.229 1.00 22.70 511 LYS A N 1
ATOM 4128 C CA . LYS A 1 511 ? -2.380 28.304 26.786 1.00 24.74 511 LYS A CA 1
ATOM 4129 C C . LYS A 1 511 ? -3.822 28.804 26.793 1.00 24.78 511 LYS A C 1
ATOM 4130 O O . LYS A 1 511 ? -4.101 29.875 27.336 1.00 25.74 511 LYS A O 1
ATOM 4136 N N . GLU A 1 512 ? -4.725 28.048 26.173 1.00 25.06 512 GLU A N 1
ATOM 4137 C CA . GLU A 1 512 ? -6.133 28.438 26.086 1.00 26.64 512 GLU A CA 1
ATOM 4138 C C . GLU A 1 512 ? -6.702 28.579 27.502 1.00 24.57 512 GLU A C 1
ATOM 4139 O O . GLU A 1 512 ? -7.500 29.472 27.781 1.00 24.08 512 GLU A O 1
ATOM 4145 N N . GLN A 1 513 ? -6.270 27.694 28.397 1.00 22.11 513 GLN A N 1
ATOM 4146 C CA . GLN A 1 513 ? -6.795 27.674 29.751 1.00 20.83 513 GLN A CA 1
ATOM 4147 C C . GLN A 1 513 ? -6.367 28.910 30.512 1.00 19.47 513 GLN A C 1
ATOM 4148 O O . GLN A 1 513 ? -7.156 29.513 31.241 1.00 18.34 513 GLN A O 1
ATOM 4154 N N . LEU A 1 514 ? -5.101 29.263 30.372 1.00 18.55 514 LEU A N 1
ATOM 4155 C CA . LEU A 1 514 ? -4.552 30.404 31.058 1.00 19.02 514 LEU A CA 1
ATOM 4156 C C . LEU A 1 514 ? -5.136 31.693 30.492 1.00 20.40 514 LEU A C 1
ATOM 4157 O O . LEU A 1 514 ? -5.407 32.623 31.232 1.00 19.77 514 LEU A O 1
ATOM 4162 N N . ASP A 1 515 ? -5.376 31.729 29.189 1.00 21.10 515 ASP A N 1
ATOM 4163 C CA . ASP A 1 515 ? -5.987 32.917 28.592 1.00 22.14 515 ASP A CA 1
ATOM 4164 C C . ASP A 1 515 ? -7.378 33.152 29.201 1.00 20.84 515 ASP A C 1
ATOM 4165 O O . ASP A 1 515 ? -7.759 34.292 29.476 1.00 21.39 515 ASP A O 1
ATOM 4170 N N . LYS A 1 516 ? -8.148 32.085 29.396 1.00 20.49 516 LYS A N 1
ATOM 4171 C CA . LYS A 1 516 ? -9.485 32.227 29.981 1.00 21.12 516 LYS A CA 1
ATOM 4172 C C . LYS A 1 516 ? -9.406 32.623 31.451 1.00 20.04 516 LYS A C 1
ATOM 4173 O O . LYS A 1 516 ? -10.236 33.399 31.937 1.00 19.64 516 LYS A O 1
ATOM 4179 N N . TYR A 1 517 ? -8.384 32.111 32.139 1.00 18.66 517 TYR A N 1
ATOM 4180 C CA . TYR A 1 517 ? -8.124 32.461 33.543 1.00 17.54 517 TYR A CA 1
ATOM 4181 C C . TYR A 1 517 ? -7.877 33.965 33.686 1.00 18.09 517 TYR A C 1
ATOM 4182 O O . TYR A 1 517 ? -8.383 34.605 34.614 1.00 17.81 517 TYR A O 1
ATOM 4191 N N . VAL A 1 518 ? -7.088 34.515 32.770 1.00 19.12 518 VAL A N 1
ATOM 4192 C CA . VAL A 1 518 ? -6.782 35.940 32.737 1.00 20.67 518 VAL A CA 1
ATOM 4193 C C . VAL A 1 518 ? -8.023 36.773 32.410 1.00 22.77 518 VAL A C 1
ATOM 4194 O O . VAL A 1 518 ? -8.269 37.810 33.037 1.00 23.45 518 VAL A O 1
ATOM 4198 N N . ALA A 1 519 ? -8.786 36.325 31.419 1.00 23.27 519 ALA A N 1
ATOM 4199 C CA . ALA A 1 519 ? -10.011 37.011 31.008 1.00 24.31 519 ALA A CA 1
ATOM 4200 C C . ALA A 1 519 ? -11.012 37.107 32.161 1.00 26.14 519 ALA A C 1
ATOM 4201 O O . ALA A 1 519 ? -11.745 38.089 32.273 1.00 25.66 519 ALA A O 1
ATOM 4203 N N . ASN A 1 520 ? -11.010 36.096 33.026 1.00 26.26 520 ASN A N 1
ATOM 4204 C CA . ASN A 1 520 ? -11.871 36.061 34.201 1.00 26.88 520 ASN A CA 1
ATOM 4205 C C . ASN A 1 520 ? -11.326 36.860 35.386 1.00 25.35 520 ASN A C 1
ATOM 4206 O O . ASN A 1 520 ? -11.949 36.881 36.446 1.00 26.81 520 ASN A O 1
ATOM 4211 N N . GLY A 1 521 ? -10.173 37.506 35.216 1.00 23.38 521 GLY A N 1
ATOM 4212 C CA . GLY A 1 521 ? -9.641 38.429 36.227 1.00 22.04 521 GLY A CA 1
ATOM 4213 C C . GLY A 1 521 ? -8.413 37.951 36.979 1.00 21.35 521 GLY A C 1
ATOM 4214 O O . GLY A 1 521 ? -7.964 38.612 37.919 1.00 20.85 521 GLY A O 1
ATOM 4215 N N . GLY A 1 522 ? -7.864 36.806 36.581 1.00 19.40 522 GLY A N 1
ATOM 4216 C CA . GLY A 1 522 ? -6.644 36.315 37.213 1.00 19.91 522 GLY A CA 1
ATOM 4217 C C . GLY A 1 522 ? -5.391 36.876 36.570 1.00 19.86 522 GLY A C 1
ATOM 4218 O O . GLY A 1 522 ? -5.455 37.505 35.517 1.00 19.48 522 GLY A O 1
ATOM 4219 N N . LYS A 1 523 ? -4.244 36.643 37.206 1.00 20.26 523 LYS A N 1
ATOM 4220 C CA . LYS A 1 523 ? -2.942 37.063 36.685 1.00 21.51 523 LYS A CA 1
ATOM 4221 C C . LYS A 1 523 ? -2.141 35.834 36.257 1.00 20.73 523 LYS A C 1
ATOM 4222 O O . LYS A 1 523 ? -2.219 34.802 36.912 1.00 18.97 523 LYS A O 1
ATOM 4228 N N . ARG A 1 524 ? -1.364 35.942 35.182 1.00 20.11 524 ARG A N 1
ATOM 4229 C CA . ARG A 1 524 ? -0.498 34.828 34.750 1.00 20.13 524 ARG A CA 1
ATOM 4230 C C . ARG A 1 524 ? 0.507 34.437 35.820 1.00 18.97 524 ARG A C 1
ATOM 4231 O O . ARG A 1 524 ? 0.851 33.252 35.953 1.00 18.02 524 ARG A O 1
ATOM 4239 N N . SER A 1 525 ? 0.967 35.419 36.592 1.00 18.26 525 SER A N 1
ATOM 4240 C CA . SER A 1 525 ? 1.937 35.176 37.652 1.00 17.88 525 SER A CA 1
ATOM 4241 C C . SER A 1 525 ? 1.366 34.331 38.797 1.00 16.27 525 SER A C 1
ATOM 4242 O O . SER A 1 525 ? 2.124 33.824 39.610 1.00 15.89 525 SER A O 1
ATOM 4245 N N . ASP A 1 526 ? 0.046 34.146 38.835 1.00 14.56 526 ASP A N 1
ATOM 4246 C CA . ASP A 1 526 ? -0.566 33.297 39.872 1.00 13.88 526 ASP A CA 1
ATOM 4247 C C . ASP A 1 526 ? -0.155 31.847 39.681 1.00 13.52 526 ASP A C 1
ATOM 4248 O O . ASP A 1 526 ? -0.341 31.038 40.586 1.00 12.66 526 ASP A O 1
ATOM 4253 N N . TRP A 1 527 ? 0.345 31.519 38.487 1.00 12.76 527 TRP A N 1
ATOM 4254 C CA . TRP A 1 527 ? 0.712 30.150 38.128 1.00 12.81 527 TRP A CA 1
ATOM 4255 C C . TRP A 1 527 ? 2.215 29.914 38.192 1.00 13.61 527 TRP A C 1
ATOM 4256 O O . TRP A 1 527 ? 2.681 28.809 37.922 1.00 14.52 527 TRP A O 1
ATOM 4267 N N . THR A 1 528 ? 2.967 30.935 38.571 1.00 13.11 528 THR A N 1
ATOM 4268 C CA . THR A 1 528 ? 4.410 30.810 38.748 1.00 13.68 528 THR A CA 1
ATOM 4269 C C . THR A 1 528 ? 4.758 30.244 40.119 1.00 12.88 528 THR A C 1
ATOM 4270 O O . THR A 1 528 ? 4.452 30.848 41.143 1.00 13.53 528 THR A O 1
ATOM 4274 N N . VAL A 1 529 ? 5.400 29.079 40.122 1.00 12.58 529 VAL A N 1
ATOM 4275 C CA . VAL A 1 529 ? 5.915 28.471 41.347 1.00 12.21 529 VAL A CA 1
ATOM 4276 C C . VAL A 1 529 ? 7.381 28.839 41.495 1.00 12.84 529 VAL A C 1
ATOM 4277 O O . VAL A 1 529 ? 8.219 28.484 40.652 1.00 11.74 529 VAL A O 1
ATOM 4281 N N . LYS A 1 530 ? 7.697 29.587 42.542 1.00 12.84 530 LYS A N 1
ATOM 4282 C CA . LYS A 1 530 ? 9.071 30.000 42.797 1.00 14.19 530 LYS A CA 1
ATOM 4283 C C . LYS A 1 530 ? 9.856 28.885 43.441 1.00 13.09 530 LYS A C 1
ATOM 4284 O O . LYS A 1 530 ? 9.281 27.906 43.917 1.00 12.53 530 LYS A O 1
ATOM 4290 N N . PHE A 1 531 ? 11.176 29.036 43.436 1.00 12.70 531 PHE A N 1
ATOM 4291 C CA . PHE A 1 531 ? 12.088 27.935 43.720 1.00 12.62 531 PHE A CA 1
ATOM 4292 C C . PHE A 1 531 ? 13.211 28.440 44.574 1.00 12.80 531 PHE A C 1
ATOM 4293 O O . PHE A 1 531 ? 13.597 29.606 44.463 1.00 13.04 531 PHE A O 1
ATOM 4301 N N . ALA A 1 532 ? 13.754 27.569 45.413 1.00 12.14 532 ALA A N 1
ATOM 4302 C CA . ALA A 1 532 ? 14.793 27.947 46.361 1.00 12.61 532 ALA A CA 1
ATOM 4303 C C . ALA A 1 532 ? 15.789 26.831 46.613 1.00 13.58 532 ALA A C 1
ATOM 4304 O O . ALA A 1 532 ? 15.498 25.660 46.384 1.00 12.68 532 ALA A O 1
ATOM 4306 N N . GLU A 1 533 ? 16.962 27.210 47.098 1.00 14.76 533 GLU A N 1
ATOM 4307 C CA . GLU A 1 533 ? 17.957 26.260 47.548 1.00 15.35 533 GLU A CA 1
ATOM 4308 C C . GLU A 1 533 ? 17.895 26.092 49.055 1.00 14.67 533 GLU A C 1
ATOM 4309 O O . GLU A 1 533 ? 17.505 27.014 49.803 1.00 14.39 533 GLU A O 1
ATOM 4315 N N . ASN A 1 534 ? 18.320 24.910 49.493 1.00 13.73 534 ASN A N 1
ATOM 4316 C CA . ASN A 1 534 ? 18.385 24.544 50.887 1.00 13.70 534 ASN A CA 1
ATOM 4317 C C . ASN A 1 534 ? 19.827 24.317 51.301 1.00 15.34 534 ASN A C 1
ATOM 4318 O O . ASN A 1 534 ? 20.519 23.478 50.730 1.00 14.81 534 ASN A O 1
ATOM 4323 N N . ARG A 1 535 ? 20.275 25.056 52.309 1.00 17.68 535 ARG A N 1
ATOM 4324 C CA . ARG A 1 535 ? 21.654 24.971 52.773 1.00 20.04 535 ARG A CA 1
ATOM 4325 C C . ARG A 1 535 ? 21.696 24.688 54.257 1.00 21.41 535 ARG A C 1
ATOM 4326 O O . ARG A 1 535 ? 20.801 25.103 55.002 1.00 22.57 535 ARG A O 1
ATOM 4334 N N . SER A 1 536 ? 22.730 23.969 54.683 1.00 22.94 536 SER A N 1
ATOM 4335 C CA . SER A 1 536 ? 22.924 23.662 56.094 1.00 25.00 536 SER A CA 1
ATOM 4336 C C . SER A 1 536 ? 23.549 24.867 56.783 1.00 26.43 536 SER A C 1
ATOM 4337 O O . SER A 1 536 ? 23.941 25.829 56.130 1.00 25.95 536 SER A O 1
ATOM 4340 N N . GLN A 1 537 ? 23.649 24.785 58.107 1.00 29.33 537 GLN A N 1
ATOM 4341 C CA . GLN A 1 537 ? 24.278 25.829 58.915 1.00 30.35 537 GLN A CA 1
ATOM 4342 C C . GLN A 1 537 ? 25.640 26.233 58.351 1.00 31.63 537 GLN A C 1
ATOM 4343 O O . GLN A 1 537 ? 25.918 27.424 58.206 1.00 32.95 537 GLN A O 1
ATOM 4349 N N . ASP A 1 538 ? 26.473 25.246 58.019 1.00 30.94 538 ASP A N 1
ATOM 4350 C CA . ASP A 1 538 ? 27.824 25.514 57.503 1.00 31.92 538 ASP A CA 1
ATOM 4351 C C . ASP A 1 538 ? 27.893 25.910 56.017 1.00 30.60 538 ASP A C 1
ATOM 4352 O O . ASP A 1 538 ? 28.989 26.044 55.469 1.00 29.66 538 ASP A O 1
ATOM 4357 N N . GLY A 1 539 ? 26.737 26.069 55.365 1.00 27.84 539 GLY A N 1
ATOM 4358 C CA . GLY A 1 539 ? 26.675 26.546 53.982 1.00 26.37 539 GLY A CA 1
ATOM 4359 C C . GLY A 1 539 ? 26.660 25.467 52.905 1.00 24.46 539 GLY A C 1
ATOM 4360 O O . GLY A 1 539 ? 26.652 25.786 51.715 1.00 24.26 539 GLY A O 1
ATOM 4361 N N . THR A 1 540 ? 26.656 24.201 53.311 1.00 22.78 540 THR A N 1
ATOM 4362 C CA . THR A 1 540 ? 26.608 23.083 52.375 1.00 21.97 540 THR A CA 1
ATOM 4363 C C . THR A 1 540 ? 25.263 23.095 51.646 1.00 19.45 540 THR A C 1
ATOM 4364 O O . THR A 1 540 ? 24.218 23.226 52.278 1.00 18.98 540 THR A O 1
ATOM 4368 N N . LEU A 1 541 ? 25.304 22.978 50.322 1.00 18.13 541 LEU A N 1
ATOM 4369 C CA . LEU A 1 541 ? 24.091 22.853 49.504 1.00 16.96 541 LEU A CA 1
ATOM 4370 C C . LEU A 1 541 ? 23.499 21.466 49.719 1.00 15.98 541 LEU A C 1
ATOM 4371 O O . LEU A 1 541 ? 24.140 20.451 49.460 1.00 16.11 541 LEU A O 1
ATOM 4376 N N . LEU A 1 542 ? 22.276 21.442 50.218 1.00 14.41 542 LEU A N 1
ATOM 4377 C CA . LEU A 1 542 ? 21.606 20.203 50.587 1.00 14.48 542 LEU A CA 1
ATOM 4378 C C . LEU A 1 542 ? 20.653 19.764 49.488 1.00 13.75 542 LEU A C 1
ATOM 4379 O O . LEU A 1 542 ? 20.343 18.579 49.388 1.00 13.08 542 LEU A O 1
ATOM 4384 N N . GLY A 1 543 ? 20.185 20.706 48.685 1.00 12.95 543 GLY A N 1
ATOM 4385 C CA . GLY A 1 543 ? 19.170 20.440 47.682 1.00 12.18 543 GLY A CA 1
ATOM 4386 C C . GLY A 1 543 ? 18.336 21.684 47.461 1.00 12.28 543 GLY A C 1
ATOM 4387 O O . GLY A 1 543 ? 18.816 22.807 47.657 1.00 11.56 543 GLY A O 1
ATOM 4388 N N . TYR A 1 544 ? 17.103 21.465 47.039 1.00 12.00 544 TYR A N 1
ATOM 4389 C CA . TYR A 1 544 ? 16.211 22.513 46.595 1.00 12.07 544 TYR A CA 1
ATOM 4390 C C . TYR A 1 544 ? 14.807 22.219 47.047 1.00 11.53 544 TYR A C 1
ATOM 4391 O O . TYR A 1 544 ? 14.445 21.062 47.278 1.00 11.58 544 TYR A O 1
ATOM 4400 N N . SER A 1 545 ? 14.008 23.277 47.159 1.00 11.00 545 SER A N 1
ATOM 4401 C CA . SER A 1 545 ? 12.581 23.169 47.439 1.00 10.99 545 SER A CA 1
ATOM 4402 C C . SER A 1 545 ? 11.783 24.091 46.548 1.00 10.82 545 SER A C 1
ATOM 4403 O O . SER A 1 545 ? 12.189 25.224 46.270 1.00 10.48 545 SER A O 1
ATOM 4406 N N . LEU A 1 546 ? 10.610 23.627 46.129 1.00 10.56 546 LEU A N 1
ATOM 4407 C CA . LEU A 1 546 ? 9.572 24.553 45.721 1.00 10.46 546 LEU A CA 1
ATOM 4408 C C . LEU A 1 546 ? 9.317 25.499 46.877 1.00 10.72 546 LEU A C 1
ATOM 4409 O O . LEU A 1 546 ? 9.313 25.074 48.030 1.00 11.04 546 LEU A O 1
ATOM 4414 N N . LEU A 1 547 ? 9.079 26.774 46.579 1.00 10.80 547 LEU A N 1
ATOM 4415 C CA . LEU A 1 547 ? 8.618 27.721 47.612 1.00 10.99 547 LEU A CA 1
ATOM 4416 C C . LEU A 1 547 ? 7.107 27.574 47.752 1.00 10.68 547 LEU A C 1
ATOM 4417 O O . LEU A 1 547 ? 6.307 28.484 47.461 1.00 10.76 547 LEU A O 1
ATOM 4422 N N . GLN A 1 548 ? 6.742 26.381 48.219 1.00 10.19 548 GLN A N 1
ATOM 4423 C CA . GLN A 1 548 ? 5.364 25.951 48.260 1.00 10.12 548 GLN A CA 1
ATOM 4424 C C . GLN A 1 548 ? 5.321 24.686 49.113 1.00 9.55 548 GLN A C 1
ATOM 4425 O O . GLN A 1 548 ? 6.122 23.775 48.911 1.00 10.51 548 GLN A O 1
ATOM 4431 N N . GLU A 1 549 ? 4.422 24.641 50.093 1.00 9.39 549 GLU A N 1
ATOM 4432 C CA . GLU A 1 549 ? 4.249 23.469 50.945 1.00 9.56 549 GLU A CA 1
ATOM 4433 C C . GLU A 1 549 ? 2.991 22.747 50.508 1.00 9.28 549 GLU A C 1
ATOM 4434 O O . GLU A 1 549 ? 1.892 23.338 50.465 1.00 9.83 549 GLU A O 1
ATOM 4440 N N . SER A 1 550 ? 3.137 21.476 50.137 1.00 9.37 550 SER A N 1
ATOM 4441 C CA . SER A 1 550 ? 2.033 20.758 49.551 1.00 9.44 550 SER A CA 1
ATOM 4442 C C . SER A 1 550 ? 1.206 20.042 50.610 1.00 9.37 550 SER A C 1
ATOM 4443 O O . SER A 1 550 ? 1.730 19.420 51.532 1.00 9.83 550 SER A O 1
ATOM 4446 N N . VAL A 1 551 ? -0.114 20.130 50.464 1.00 9.56 551 VAL A N 1
ATOM 4447 C CA . VAL A 1 551 ? -1.023 19.597 51.470 1.00 9.68 551 VAL A CA 1
ATOM 4448 C C . VAL A 1 551 ? -1.034 18.064 51.480 1.00 9.67 551 VAL A C 1
ATOM 4449 O O . VAL A 1 551 ? -1.172 17.470 52.541 1.00 9.86 551 VAL A O 1
ATOM 4453 N N . ASP A 1 552 ? -0.851 17.429 50.324 1.00 9.84 552 ASP A N 1
ATOM 4454 C CA . ASP A 1 552 ? -0.713 15.980 50.306 1.00 10.07 552 ASP A CA 1
ATOM 4455 C C . ASP A 1 552 ? 0.557 15.562 51.038 1.00 9.76 552 ASP A C 1
ATOM 4456 O O . ASP A 1 552 ? 0.504 14.662 51.860 1.00 9.11 552 ASP A O 1
ATOM 4461 N N . GLN A 1 553 ? 1.672 16.229 50.769 1.00 9.63 553 GLN A N 1
ATOM 4462 C CA . GLN A 1 553 ? 2.922 15.876 51.409 1.00 10.11 553 GLN A CA 1
ATOM 4463 C C . GLN A 1 553 ? 2.873 16.092 52.925 1.00 9.74 553 GLN A C 1
ATOM 4464 O O . GLN A 1 553 ? 3.343 15.248 53.689 1.00 9.23 553 GLN A O 1
ATOM 4470 N N . ALA A 1 554 ? 2.312 17.204 53.361 1.00 9.29 554 ALA A N 1
ATOM 4471 C CA . ALA A 1 554 ? 2.122 17.411 54.806 1.00 9.25 554 ALA A CA 1
ATOM 4472 C C . ALA A 1 554 ? 1.287 16.296 55.423 1.00 9.25 554 ALA A C 1
ATOM 4473 O O . ALA A 1 554 ? 1.571 15.814 56.515 1.00 9.60 554 ALA A O 1
ATOM 4475 N N . SER A 1 555 ? 0.219 15.920 54.725 1.00 9.02 555 SER A N 1
ATOM 4476 C CA . SER A 1 555 ? -0.683 14.879 55.207 1.00 9.00 555 SER A CA 1
ATOM 4477 C C . SER A 1 555 ? -0.024 13.497 55.246 1.00 9.12 555 SER A C 1
ATOM 4478 O O . SER A 1 555 ? -0.257 12.718 56.164 1.00 8.75 555 SER A O 1
ATOM 4481 N N . TYR A 1 556 ? 0.785 13.189 54.243 1.00 9.67 556 TYR A N 1
ATOM 4482 C CA . TYR A 1 556 ? 1.549 11.942 54.251 1.00 10.05 556 TYR A CA 1
ATOM 4483 C C . TYR A 1 556 ? 2.558 11.944 55.394 1.00 10.91 556 TYR A C 1
ATOM 4484 O O . TYR A 1 556 ? 2.784 10.920 56.007 1.00 11.26 556 TYR A O 1
ATOM 4493 N N . MET A 1 557 ? 3.148 13.095 55.683 1.00 10.88 557 MET A N 1
ATOM 4494 C CA . MET A 1 557 ? 4.082 13.190 56.802 1.00 11.91 557 MET A CA 1
ATOM 4495 C C . MET A 1 557 ? 3.382 13.048 58.146 1.00 11.45 557 MET A C 1
ATOM 4496 O O . MET A 1 557 ? 3.939 12.469 59.094 1.00 10.93 557 MET A O 1
ATOM 4501 N N . TYR A 1 558 ? 2.160 13.564 58.230 1.00 10.64 558 TYR A N 1
ATOM 4502 C CA . TYR A 1 558 ? 1.333 13.366 59.401 1.00 10.73 558 TYR A CA 1
ATOM 4503 C C . TYR A 1 558 ? 1.194 11.868 59.649 1.00 11.10 558 TYR A C 1
ATOM 4504 O O . TYR A 1 558 ? 1.438 11.381 60.761 1.00 10.79 558 TYR A O 1
ATOM 4513 N N . SER A 1 559 ? 0.806 11.141 58.615 1.00 11.75 559 SER A N 1
ATOM 4514 C CA . SER A 1 559 ? 0.667 9.690 58.736 1.00 12.98 559 SER A CA 1
ATOM 4515 C C . SER A 1 559 ? 1.978 8.982 59.038 1.00 12.97 559 SER A C 1
ATOM 4516 O O . SER A 1 559 ? 1.992 8.074 59.869 1.00 11.87 559 SER A O 1
ATOM 4519 N N . ASP A 1 560 ? 3.066 9.406 58.399 1.00 12.47 560 ASP A N 1
ATOM 4520 C CA . ASP A 1 560 ? 4.426 8.893 58.694 1.00 13.62 560 ASP A CA 1
ATOM 4521 C C . ASP A 1 560 ? 4.674 8.944 60.185 1.00 12.36 560 ASP A C 1
ATOM 4522 O O . ASP A 1 560 ? 5.033 7.936 60.803 1.00 11.38 560 ASP A O 1
ATOM 4527 N N . ASN A 1 561 ? 4.442 10.111 60.774 1.00 12.14 561 ASN A N 1
ATOM 4528 C CA . ASN A 1 561 ? 4.672 10.286 62.199 1.00 12.20 561 ASN A CA 1
ATOM 4529 C C . ASN A 1 561 ? 3.778 9.394 63.043 1.00 11.97 561 ASN A C 1
ATOM 4530 O O . ASN A 1 561 ? 4.222 8.830 64.046 1.00 11.57 561 ASN A O 1
ATOM 4535 N N . HIS A 1 562 ? 2.507 9.298 62.665 1.00 11.87 562 HIS A N 1
ATOM 4536 C CA . HIS A 1 562 ? 1.568 8.446 63.366 1.00 12.82 562 HIS A CA 1
ATOM 4537 C C . HIS A 1 562 ? 2.015 6.992 63.351 1.00 11.59 562 HIS A C 1
ATOM 4538 O O . HIS A 1 562 ? 2.023 6.335 64.388 1.00 11.15 562 HIS A O 1
ATOM 4545 N N . TYR A 1 563 ? 2.398 6.488 62.181 1.00 10.90 563 TYR A N 1
ATOM 4546 C CA . TYR A 1 563 ? 2.847 5.099 62.075 1.00 10.91 563 TYR A CA 1
ATOM 4547 C C . TYR A 1 563 ? 4.172 4.889 62.773 1.00 10.94 563 TYR A C 1
ATOM 4548 O O . TYR A 1 563 ? 4.372 3.831 63.379 1.00 10.95 563 TYR A O 1
ATOM 4557 N N . LEU A 1 564 ? 5.078 5.864 62.695 1.00 10.84 564 LEU A N 1
ATOM 4558 C CA . LEU A 1 564 ? 6.326 5.748 63.458 1.00 10.42 564 LEU A CA 1
ATOM 4559 C C . LEU A 1 564 ? 6.069 5.687 64.977 1.00 10.81 564 LEU A C 1
ATOM 4560 O O . LEU A 1 564 ? 6.731 4.906 65.661 1.00 10.58 564 LEU A O 1
ATOM 4565 N N . ALA A 1 565 ? 5.136 6.480 65.501 1.00 11.11 565 ALA A N 1
ATOM 4566 C CA . ALA A 1 565 ? 4.755 6.406 66.926 1.00 11.29 565 ALA A CA 1
ATOM 4567 C C . ALA A 1 565 ? 4.241 5.016 67.272 1.00 11.83 565 ALA A C 1
ATOM 4568 O O . ALA A 1 565 ? 4.629 4.427 68.305 1.00 12.48 565 ALA A O 1
ATOM 4570 N N . GLU A 1 566 ? 3.407 4.460 66.390 1.00 12.12 566 GLU A N 1
ATOM 4571 C CA A GLU A 1 566 ? 2.856 3.110 66.586 0.50 12.53 566 GLU A CA 1
ATOM 4572 C CA B GLU A 1 566 ? 2.867 3.120 66.633 0.50 12.73 566 GLU A CA 1
ATOM 4573 C C . GLU A 1 566 ? 3.968 2.074 66.643 1.00 12.58 566 GLU A C 1
ATOM 4574 O O . GLU A 1 566 ? 3.959 1.180 67.485 1.00 12.95 566 GLU A O 1
ATOM 4585 N N . MET A 1 567 ? 4.924 2.196 65.728 1.00 11.84 567 MET A N 1
ATOM 4586 C CA . MET A 1 567 ? 6.045 1.271 65.657 1.00 11.85 567 MET A CA 1
ATOM 4587 C C . MET A 1 567 ? 6.955 1.413 66.866 1.00 11.94 567 MET A C 1
ATOM 4588 O O . MET A 1 567 ? 7.388 0.425 67.411 1.00 12.11 567 MET A O 1
ATOM 4593 N N . ALA A 1 568 ? 7.223 2.642 67.275 1.00 11.77 568 ALA A N 1
ATOM 4594 C CA . ALA A 1 568 ? 8.031 2.874 68.469 1.00 11.86 568 ALA A CA 1
ATOM 4595 C C . ALA A 1 568 ? 7.401 2.217 69.692 1.00 12.37 568 ALA A C 1
ATOM 4596 O O . ALA A 1 568 ? 8.113 1.622 70.515 1.00 12.85 568 ALA A O 1
ATOM 4598 N N . THR A 1 569 ? 6.084 2.324 69.818 1.00 13.03 569 THR A N 1
ATOM 4599 C CA . THR A 1 569 ? 5.369 1.707 70.933 1.00 13.70 569 THR A CA 1
ATOM 4600 C C . THR A 1 569 ? 5.510 0.185 70.865 1.00 14.62 569 THR A C 1
ATOM 4601 O O . THR A 1 569 ? 5.817 -0.457 71.870 1.00 14.75 569 THR A O 1
ATOM 4605 N N . ILE A 1 570 ? 5.321 -0.387 69.678 1.00 15.13 570 ILE A N 1
ATOM 4606 C CA . ILE A 1 570 ? 5.514 -1.834 69.484 1.00 15.60 570 ILE A CA 1
ATOM 4607 C C . ILE A 1 570 ? 6.931 -2.265 69.923 1.00 15.24 570 ILE A C 1
ATOM 4608 O O . ILE A 1 570 ? 7.108 -3.323 70.529 1.00 17.09 570 ILE A O 1
ATOM 4613 N N . LEU A 1 571 ? 7.925 -1.442 69.619 1.00 14.46 571 LEU A N 1
ATOM 4614 C CA . LEU A 1 571 ? 9.321 -1.748 69.902 1.00 14.55 571 LEU A CA 1
ATOM 4615 C C . LEU A 1 571 ? 9.772 -1.326 71.306 1.00 14.47 571 LEU A C 1
ATOM 4616 O O . LEU A 1 571 ? 10.948 -1.430 71.610 1.00 15.90 571 LEU A O 1
ATOM 4621 N N . GLY A 1 572 ? 8.850 -0.863 72.138 1.00 14.81 572 GLY A N 1
ATOM 4622 C CA . GLY A 1 572 ? 9.194 -0.468 73.504 1.00 14.95 572 GLY A CA 1
ATOM 4623 C C . GLY A 1 572 ? 10.053 0.777 73.586 1.00 15.25 572 GLY A C 1
ATOM 4624 O O . GLY A 1 572 ? 10.993 0.857 74.394 1.00 15.94 572 GLY A O 1
ATOM 4625 N N . LYS A 1 573 ? 9.727 1.763 72.754 1.00 15.02 573 LYS A N 1
ATOM 4626 C CA . LYS A 1 573 ? 10.452 3.028 72.684 1.00 14.28 573 LYS A CA 1
ATOM 4627 C C . LYS A 1 573 ? 9.462 4.162 72.961 1.00 14.45 573 LYS A C 1
ATOM 4628 O O . LYS A 1 573 ? 9.099 4.926 72.062 1.00 12.93 573 LYS A O 1
ATOM 4634 N N . PRO A 1 574 ? 8.987 4.266 74.211 1.00 14.23 574 PRO A N 1
ATOM 4635 C CA . PRO A 1 574 ? 7.901 5.187 74.521 1.00 14.35 574 PRO A CA 1
ATOM 4636 C C . PRO A 1 574 ? 8.245 6.656 74.343 1.00 14.43 574 PRO A C 1
ATOM 4637 O O . PRO A 1 574 ? 7.366 7.448 73.993 1.00 13.44 574 PRO A O 1
ATOM 4641 N N . GLU A 1 575 ? 9.492 7.037 74.590 1.00 15.26 575 GLU A N 1
ATOM 4642 C CA . GLU A 1 575 ? 9.818 8.445 74.453 1.00 16.52 575 GLU A CA 1
ATOM 4643 C C . GLU A 1 575 ? 9.902 8.853 72.988 1.00 15.21 575 GLU A C 1
ATOM 4644 O O . GLU A 1 575 ? 9.491 9.966 72.646 1.00 14.62 575 GLU A O 1
ATOM 4650 N N . GLU A 1 576 ? 10.397 7.960 72.130 1.00 14.02 576 GLU A N 1
ATOM 4651 C CA . GLU A 1 576 ? 10.375 8.188 70.678 1.00 13.36 576 GLU A CA 1
ATOM 4652 C C . GLU A 1 576 ? 8.939 8.278 70.198 1.00 12.31 576 GLU A C 1
ATOM 4653 O O . GLU A 1 576 ? 8.589 9.177 69.414 1.00 11.74 576 GLU A O 1
ATOM 4659 N N . ALA A 1 577 ? 8.081 7.398 70.702 1.00 12.15 577 ALA A N 1
ATOM 4660 C CA . ALA A 1 577 ? 6.662 7.426 70.314 1.00 11.53 577 ALA A CA 1
ATOM 4661 C C . ALA A 1 577 ? 6.021 8.765 70.671 1.00 11.78 577 ALA A C 1
ATOM 4662 O O . ALA A 1 577 ? 5.271 9.331 69.894 1.00 11.44 577 ALA A O 1
ATOM 4664 N N . LYS A 1 578 ? 6.319 9.273 71.862 1.00 12.50 578 LYS A N 1
ATOM 4665 C CA . LYS A 1 578 ? 5.749 10.530 72.321 1.00 13.27 578 LYS A CA 1
ATOM 4666 C C . LYS A 1 578 ? 6.185 11.673 71.416 1.00 13.50 578 LYS A C 1
ATOM 4667 O O . LYS A 1 578 ? 5.375 12.537 71.054 1.00 13.39 578 LYS A O 1
ATOM 4673 N N . ARG A 1 579 ? 7.450 11.660 71.007 1.00 12.81 579 ARG A N 1
ATOM 4674 C CA . ARG A 1 579 ? 7.951 12.692 70.120 1.00 13.25 579 ARG A CA 1
ATOM 4675 C C . ARG A 1 579 ? 7.224 12.640 68.770 1.00 12.01 579 ARG A C 1
ATOM 4676 O O . ARG A 1 579 ? 6.800 13.667 68.246 1.00 11.37 579 ARG A O 1
ATOM 4684 N N . TYR A 1 580 ? 7.043 11.447 68.220 1.00 11.35 580 TYR A N 1
ATOM 4685 C CA . TYR A 1 580 ? 6.360 11.337 66.927 1.00 11.09 580 TYR A CA 1
ATOM 4686 C C . TYR A 1 580 ? 4.885 11.745 67.021 1.00 10.66 580 TYR A C 1
ATOM 4687 O O . TYR A 1 580 ? 4.339 12.345 66.083 1.00 10.28 580 TYR A O 1
ATOM 4696 N N . ARG A 1 581 ? 4.237 11.428 68.143 1.00 10.93 581 ARG A N 1
ATOM 4697 C CA . ARG A 1 581 ? 2.841 11.865 68.342 1.00 11.61 581 ARG A CA 1
ATOM 4698 C C . ARG A 1 581 ? 2.771 13.401 68.356 1.00 11.17 581 ARG A C 1
ATOM 4699 O O . ARG A 1 581 ? 1.834 13.992 67.808 1.00 10.58 581 ARG A O 1
ATOM 4707 N N . GLN A 1 582 ? 3.762 14.046 68.972 1.00 11.01 582 GLN A N 1
ATOM 4708 C CA . GLN A 1 582 ? 3.811 15.515 69.006 1.00 11.29 582 GLN A CA 1
ATOM 4709 C C . GLN A 1 582 ? 3.961 16.079 67.611 1.00 11.13 582 GLN A C 1
ATOM 4710 O O . GLN A 1 582 ? 3.261 17.026 67.242 1.00 11.11 582 GLN A O 1
ATOM 4716 N N . LEU A 1 583 ? 4.881 15.511 66.843 1.00 11.16 583 LEU A N 1
ATOM 4717 C CA . LEU A 1 583 ? 5.143 15.983 65.499 1.00 11.53 583 LEU A CA 1
ATOM 4718 C C . LEU A 1 583 ? 3.902 15.816 64.634 1.00 11.29 583 LEU A C 1
ATOM 4719 O O . LEU A 1 583 ? 3.568 16.706 63.836 1.00 11.34 583 LEU A O 1
ATOM 4724 N N . ALA A 1 584 ? 3.208 14.694 64.795 1.00 10.92 584 ALA A N 1
ATOM 4725 C CA . ALA A 1 584 ? 1.966 14.493 64.067 1.00 10.65 584 ALA A CA 1
ATOM 4726 C C . ALA A 1 584 ? 0.949 15.575 64.420 1.00 11.22 584 ALA A C 1
ATOM 4727 O O . ALA A 1 584 ? 0.367 16.191 63.523 1.00 11.41 584 ALA A O 1
ATOM 4729 N N . GLN A 1 585 ? 0.741 15.821 65.711 1.00 11.43 585 GLN A N 1
ATOM 4730 C CA . GLN A 1 585 ? -0.235 16.836 66.114 1.00 12.56 585 GLN A CA 1
ATOM 4731 C C . GLN A 1 585 ? 0.122 18.218 65.577 1.00 12.23 585 GLN A C 1
ATOM 4732 O O . GLN A 1 585 ? -0.753 18.955 65.119 1.00 11.84 585 GLN A O 1
ATOM 4738 N N . GLN A 1 586 ? 1.400 18.566 65.605 1.00 12.02 586 GLN A N 1
ATOM 4739 C CA . GLN A 1 586 ? 1.834 19.860 65.056 1.00 13.00 586 GLN A CA 1
ATOM 4740 C C . GLN A 1 586 ? 1.545 19.982 63.546 1.00 12.82 586 GLN A C 1
ATOM 4741 O O . GLN A 1 586 ? 1.095 21.038 63.070 1.00 12.36 586 GLN A O 1
ATOM 4747 N N . LEU A 1 587 ? 1.762 18.897 62.802 1.00 12.36 587 LEU A N 1
ATOM 4748 C CA . LEU A 1 587 ? 1.450 18.897 61.367 1.00 11.79 587 LEU A CA 1
ATOM 4749 C C . LEU A 1 587 ? -0.052 18.999 61.132 1.00 11.41 587 LEU A C 1
ATOM 4750 O O . LEU A 1 587 ? -0.490 19.735 60.239 1.00 11.34 587 LEU A O 1
ATOM 4755 N N . ALA A 1 588 ? -0.850 18.272 61.905 1.00 10.70 588 ALA A N 1
ATOM 4756 C CA . ALA A 1 588 ? -2.304 18.366 61.757 1.00 10.41 588 ALA A CA 1
ATOM 4757 C C . ALA A 1 588 ? -2.767 19.802 62.027 1.00 10.85 588 ALA A C 1
ATOM 4758 O O . ALA A 1 588 ? -3.601 20.359 61.299 1.00 10.33 588 ALA A O 1
ATOM 4760 N N . ASP A 1 589 ? -2.215 20.423 63.068 1.00 10.66 589 ASP A N 1
ATOM 4761 C CA . ASP A 1 589 ? -2.573 21.805 63.379 1.00 11.54 589 ASP A CA 1
ATOM 4762 C C . ASP A 1 589 ? -2.255 22.732 62.205 1.00 11.01 589 ASP A C 1
ATOM 4763 O O . ASP A 1 589 ? -3.092 23.570 61.827 1.00 11.11 589 ASP A O 1
ATOM 4768 N N . TYR A 1 590 ? -1.069 22.575 61.617 1.00 10.42 590 TYR A N 1
ATOM 4769 C CA . TYR A 1 590 ? -0.662 23.416 60.478 1.00 9.79 590 TYR A CA 1
ATOM 4770 C C . TYR A 1 590 ? -1.545 23.125 59.258 1.00 9.53 590 TYR A C 1
ATOM 4771 O O . TYR A 1 590 ? -2.015 24.034 58.577 1.00 9.47 590 TYR A O 1
ATOM 4780 N N . ILE A 1 591 ? -1.826 21.857 58.992 1.00 9.04 591 ILE A N 1
ATOM 4781 C CA . ILE A 1 591 ? -2.690 21.500 57.866 1.00 9.31 591 ILE A CA 1
ATOM 4782 C C . ILE A 1 591 ? -4.078 22.162 57.998 1.00 9.46 591 ILE A C 1
ATOM 4783 O O . ILE A 1 591 ? -4.582 22.814 57.071 1.00 9.58 591 ILE A O 1
ATOM 4788 N N . ASN A 1 592 ? -4.680 22.050 59.175 1.00 9.53 592 ASN A N 1
ATOM 4789 C CA . ASN A 1 592 ? -5.998 22.607 59.388 1.00 9.77 592 ASN A CA 1
ATOM 4790 C C . ASN A 1 592 ? -5.987 24.140 59.445 1.00 9.99 592 ASN A C 1
ATOM 4791 O O . ASN A 1 592 ? -6.867 24.787 58.872 1.00 10.57 592 ASN A O 1
ATOM 4796 N N . THR A 1 593 ? -4.998 24.719 60.104 1.00 10.23 593 THR A N 1
ATOM 4797 C CA . THR A 1 593 ? -4.934 26.176 60.222 1.00 10.27 593 THR A CA 1
ATOM 4798 C C . THR A 1 593 ? -4.560 26.841 58.895 1.00 10.63 593 THR A C 1
ATOM 4799 O O . THR A 1 593 ? -5.137 27.863 58.532 1.00 12.32 593 THR A O 1
ATOM 4803 N N . CYS A 1 594 ? -3.571 26.293 58.202 1.00 10.48 594 CYS A N 1
ATOM 4804 C CA . CYS A 1 594 ? -2.958 26.973 57.058 1.00 10.34 594 CYS A CA 1
ATOM 4805 C C . CYS A 1 594 ? -3.501 26.536 55.717 1.00 9.95 594 CYS A C 1
ATOM 4806 O O . CYS A 1 594 ? -3.604 27.350 54.817 1.00 10.51 594 CYS A O 1
ATOM 4809 N N . MET A 1 595 ? -3.831 25.257 55.565 1.00 9.50 595 MET A N 1
ATOM 4810 C CA . MET A 1 595 ? -4.135 24.702 54.252 1.00 9.45 595 MET A CA 1
ATOM 4811 C C . MET A 1 595 ? -5.620 24.581 53.947 1.00 9.42 595 MET A C 1
ATOM 4812 O O . MET A 1 595 ? -5.997 24.365 52.806 1.00 9.77 595 MET A O 1
ATOM 4817 N N . PHE A 1 596 ? -6.462 24.713 54.970 1.00 9.59 596 PHE A N 1
ATOM 4818 C CA . PHE A 1 596 ? -7.909 24.665 54.799 1.00 9.44 596 PHE A CA 1
ATOM 4819 C C . PHE A 1 596 ? -8.436 26.073 54.536 1.00 9.95 596 PHE A C 1
ATOM 4820 O O . PHE A 1 596 ? -8.203 26.993 55.323 1.00 11.57 596 PHE A O 1
ATOM 4828 N N . ASP A 1 597 ? -9.178 26.209 53.445 1.00 10.28 597 ASP A N 1
ATOM 4829 C CA . ASP A 1 597 ? -9.892 27.447 53.141 1.00 10.77 597 ASP A CA 1
ATOM 4830 C C . ASP A 1 597 ? -11.351 27.286 53.528 1.00 11.39 597 ASP A C 1
ATOM 4831 O O . ASP A 1 597 ? -12.061 26.533 52.911 1.00 11.99 597 ASP A O 1
ATOM 4836 N N . PRO A 1 598 ? -11.827 28.041 54.529 1.00 12.84 598 PRO A N 1
ATOM 4837 C CA . PRO A 1 598 ? -13.236 27.807 54.848 1.00 13.78 598 PRO A CA 1
ATOM 4838 C C . PRO A 1 598 ? -14.209 28.347 53.827 1.00 13.20 598 PRO A C 1
ATOM 4839 O O . PRO A 1 598 ? -15.333 27.863 53.754 1.00 14.40 598 PRO A O 1
ATOM 4843 N N . THR A 1 599 ? -13.785 29.302 53.005 1.00 12.25 599 THR A N 1
ATOM 4844 C CA . THR A 1 599 ? -14.692 29.872 52.027 1.00 11.97 599 THR A CA 1
ATOM 4845 C C . THR A 1 599 ? -15.078 28.864 50.957 1.00 12.29 599 THR A C 1
ATOM 4846 O O . THR A 1 599 ? -16.277 28.658 50.668 1.00 14.46 599 THR A O 1
ATOM 4850 N N . THR A 1 600 ? -14.081 28.218 50.366 1.00 12.14 600 THR A N 1
ATOM 4851 C CA . THR A 1 600 ? -14.355 27.199 49.359 1.00 12.16 600 THR A CA 1
ATOM 4852 C C . THR A 1 600 ? -14.409 25.781 49.925 1.00 13.02 600 THR A C 1
ATOM 4853 O O . THR A 1 600 ? -14.543 24.830 49.157 1.00 13.42 600 THR A O 1
ATOM 4857 N N . GLN A 1 601 ? -14.273 25.636 51.235 1.00 13.52 601 GLN A N 1
ATOM 4858 C CA . GLN A 1 601 ? -14.565 24.367 51.901 1.00 14.51 601 GLN A CA 1
ATOM 4859 C C . GLN A 1 601 ? -13.614 23.262 51.477 1.00 13.37 601 GLN A C 1
ATOM 4860 O O . GLN A 1 601 ? -14.030 22.132 51.269 1.00 13.86 601 GLN A O 1
ATOM 4866 N N . PHE A 1 602 ? -12.331 23.566 51.356 1.00 11.25 602 PHE A N 1
ATOM 4867 C CA . PHE A 1 602 ? -11.415 22.588 50.789 1.00 10.43 602 PHE A CA 1
ATOM 4868 C C . PHE A 1 602 ? -10.004 22.919 51.213 1.00 9.79 602 PHE A C 1
ATOM 4869 O O . PHE A 1 602 ? -9.729 24.019 51.695 1.00 9.95 602 PHE A O 1
ATOM 4877 N N . TYR A 1 603 ? -9.103 21.961 51.010 1.00 9.52 603 TYR A N 1
ATOM 4878 C CA . TYR A 1 603 ? -7.698 22.135 51.330 1.00 9.25 603 TYR A CA 1
ATOM 4879 C C . TYR A 1 603 ? -6.860 22.357 50.078 1.00 9.48 603 TYR A C 1
ATOM 4880 O O . TYR A 1 603 ? -7.179 21.827 49.002 1.00 9.93 603 TYR A O 1
ATOM 4889 N N . TYR A 1 604 ? -5.784 23.118 50.244 1.00 9.92 604 TYR A N 1
ATOM 4890 C CA . TYR A 1 604 ? -4.879 23.479 49.149 1.00 9.69 604 TYR A CA 1
ATOM 4891 C C . TYR A 1 604 ? -3.450 23.564 49.653 1.00 10.35 604 TYR A C 1
ATOM 4892 O O . TYR A 1 604 ? -3.202 23.720 50.841 1.00 10.17 604 TYR A O 1
ATOM 4901 N N . ASP A 1 605 ? -2.505 23.514 48.723 1.00 10.03 605 ASP A N 1
ATOM 4902 C CA . ASP A 1 605 ? -1.133 23.879 49.001 1.00 10.13 605 ASP A CA 1
ATOM 4903 C C . ASP A 1 605 ? -1.081 25.337 49.444 1.00 9.92 605 ASP A C 1
ATOM 4904 O O . ASP A 1 605 ? -2.003 26.108 49.178 1.00 10.39 605 ASP A O 1
ATOM 4909 N N . VAL A 1 606 ? 0.009 25.710 50.093 1.00 9.93 606 VAL A N 1
ATOM 4910 C CA . VAL A 1 606 ? 0.280 27.103 50.415 1.00 10.31 606 VAL A CA 1
ATOM 4911 C C . VAL A 1 606 ? 1.600 27.511 49.796 1.00 10.48 606 VAL A C 1
ATOM 4912 O O . VAL A 1 606 ? 2.532 26.707 49.700 1.00 10.30 606 VAL A O 1
ATOM 4916 N N . ARG A 1 607 ? 1.706 28.763 49.371 1.00 10.37 607 ARG A N 1
ATOM 4917 C CA . ARG A 1 607 ? 2.999 29.276 48.965 1.00 10.78 607 ARG A CA 1
ATOM 4918 C C . ARG A 1 607 ? 3.886 29.509 50.160 1.00 10.93 607 ARG A C 1
ATOM 4919 O O . ARG A 1 607 ? 3.379 29.799 51.260 1.00 11.05 607 ARG A O 1
ATOM 4927 N N . ILE A 1 608 ? 5.205 29.430 49.984 1.00 11.60 608 ILE A N 1
ATOM 4928 C CA . ILE A 1 608 ? 6.099 30.018 50.962 1.00 11.82 608 ILE A CA 1
ATOM 4929 C C . ILE A 1 608 ? 6.320 31.452 50.499 1.00 12.72 608 ILE A C 1
ATOM 4930 O O . ILE A 1 608 ? 7.084 31.702 49.565 1.00 12.67 608 ILE A O 1
ATOM 4935 N N . GLU A 1 609 ? 5.603 32.374 51.127 1.00 13.07 609 GLU A N 1
ATOM 4936 C CA . GLU A 1 609 ? 5.616 33.776 50.722 1.00 14.36 609 GLU A CA 1
ATOM 4937 C C . GLU A 1 609 ? 6.846 34.452 51.285 1.00 15.34 609 GLU A C 1
ATOM 4938 O O . GLU A 1 609 ? 7.568 33.872 52.088 1.00 15.39 609 GLU A O 1
ATOM 4944 N N . ASP A 1 610 ? 7.119 35.675 50.840 1.00 17.42 610 ASP A N 1
ATOM 4945 C CA . ASP A 1 610 ? 8.365 36.347 51.232 1.00 20.05 610 ASP A CA 1
ATOM 4946 C C . ASP A 1 610 ? 8.489 36.536 52.743 1.00 19.87 610 ASP A C 1
ATOM 4947 O O . ASP A 1 610 ? 9.583 36.457 53.297 1.00 22.10 610 ASP A O 1
ATOM 4952 N N . LYS A 1 611 ? 7.359 36.770 53.399 1.00 20.22 611 LYS A N 1
ATOM 4953 C CA . LYS A 1 611 ? 7.291 36.800 54.860 1.00 20.22 611 LYS A CA 1
ATOM 4954 C C . LYS A 1 611 ? 6.139 35.923 55.321 1.00 18.25 611 LYS A C 1
ATOM 4955 O O . LYS A 1 611 ? 5.096 35.881 54.676 1.00 17.55 611 LYS A O 1
ATOM 4961 N N . PRO A 1 612 ? 6.321 35.213 56.440 1.00 16.23 612 PRO A N 1
ATOM 4962 C CA . PRO A 1 612 ? 5.226 34.384 56.906 1.00 16.10 612 PRO A CA 1
ATOM 4963 C C . PRO A 1 612 ? 4.096 35.220 57.492 1.00 15.89 612 PRO A C 1
ATOM 4964 O O . PRO A 1 612 ? 4.281 36.410 57.796 1.00 16.35 612 PRO A O 1
ATOM 4968 N N . LEU A 1 613 ? 2.944 34.579 57.638 1.00 14.71 613 LEU A N 1
ATOM 4969 C CA . LEU A 1 613 ? 1.744 35.242 58.146 1.00 14.52 613 LEU A CA 1
ATOM 4970 C C . LEU A 1 613 ? 1.775 35.256 59.674 1.00 14.09 613 LEU A C 1
ATOM 4971 O O . LEU A 1 613 ? 2.515 34.504 60.327 1.00 14.33 613 LEU A O 1
ATOM 4976 N N . ALA A 1 614 ? 0.971 36.142 60.254 1.00 13.45 614 ALA A N 1
ATOM 4977 C CA . ALA A 1 614 ? 0.896 36.300 61.697 1.00 13.67 614 ALA A CA 1
ATOM 4978 C C . ALA A 1 614 ? 0.489 35.016 62.405 1.00 13.22 614 ALA A C 1
ATOM 4979 O O . ALA A 1 614 ? 0.876 34.794 63.547 1.00 14.24 614 ALA A O 1
ATOM 4981 N N . ASN A 1 615 ? -0.291 34.167 61.744 1.00 13.14 615 ASN A N 1
ATOM 4982 C CA . ASN A 1 615 ? -0.706 32.890 62.330 1.00 12.80 615 ASN A CA 1
ATOM 4983 C C . ASN A 1 615 ? 0.368 31.793 62.227 1.00 12.63 615 ASN A C 1
ATOM 4984 O O . ASN A 1 615 ? 0.134 30.647 62.626 1.00 13.13 615 ASN A O 1
ATOM 4989 N N . GLY A 1 616 ? 1.531 32.154 61.682 1.00 11.97 616 GLY A N 1
ATOM 4990 C CA . GLY A 1 616 ? 2.652 31.228 61.550 1.00 12.11 616 GLY A CA 1
ATOM 4991 C C . GLY A 1 616 ? 2.658 30.479 60.236 1.00 12.04 616 GLY A C 1
ATOM 4992 O O . GLY A 1 616 ? 3.589 29.704 59.967 1.00 13.23 616 GLY A O 1
ATOM 4993 N N . CYS A 1 617 ? 1.634 30.663 59.416 1.00 11.72 617 CYS A N 1
ATOM 4994 C CA . CYS A 1 617 ? 1.546 29.935 58.148 1.00 11.55 617 CYS A CA 1
ATOM 4995 C C . CYS A 1 617 ? 2.515 30.551 57.157 1.00 11.47 617 CYS A C 1
ATOM 4996 O O . CYS A 1 617 ? 2.745 31.754 57.161 1.00 11.61 617 CYS A O 1
ATOM 4999 N N . ALA A 1 618 ? 3.095 29.714 56.309 1.00 11.38 618 ALA A N 1
ATOM 5000 C CA . ALA A 1 618 ? 4.098 30.203 55.368 1.00 11.67 618 ALA A CA 1
ATOM 5001 C C . ALA A 1 618 ? 3.495 31.078 54.268 1.00 11.52 618 ALA A C 1
ATOM 5002 O O . ALA A 1 618 ? 4.187 31.904 53.679 1.00 10.92 618 ALA A O 1
ATOM 5004 N N . GLY A 1 619 ? 2.205 30.917 54.031 1.00 11.46 619 GLY A N 1
ATOM 5005 C CA . GLY A 1 619 ? 1.495 31.671 53.026 1.00 11.48 619 GLY A CA 1
ATOM 5006 C C . GLY A 1 619 ? 0.059 31.228 52.986 1.00 11.91 619 GLY A C 1
ATOM 5007 O O . GLY A 1 619 ? -0.342 30.324 53.729 1.00 11.59 619 GLY A O 1
ATOM 5008 N N . LYS A 1 620 ? -0.719 31.888 52.142 1.00 12.99 620 LYS A N 1
ATOM 5009 C CA . LYS A 1 620 ? -2.130 31.597 52.009 1.00 13.51 620 LYS A CA 1
ATOM 5010 C C . LYS A 1 620 ? -2.361 30.353 51.148 1.00 13.23 620 LYS A C 1
ATOM 5011 O O . LYS A 1 620 ? -1.553 30.021 50.287 1.00 11.59 620 LYS A O 1
ATOM 5017 N N . PRO A 1 621 ? -3.484 29.673 51.368 1.00 12.68 621 PRO A N 1
ATOM 5018 C CA . PRO A 1 621 ? -3.851 28.577 50.481 1.00 12.67 621 PRO A CA 1
ATOM 5019 C C . PRO A 1 621 ? -3.975 29.056 49.040 1.00 12.04 621 PRO A C 1
ATOM 5020 O O . PRO A 1 621 ? -4.469 30.168 48.789 1.00 12.46 621 PRO A O 1
ATOM 5024 N N . ILE A 1 622 ? -3.507 28.235 48.105 1.00 10.92 622 ILE A N 1
ATOM 5025 C CA . ILE A 1 622 ? -3.485 28.603 46.686 1.00 11.04 622 ILE A CA 1
ATOM 5026 C C . ILE A 1 622 ? -4.820 28.224 46.019 1.00 11.18 622 ILE A C 1
ATOM 5027 O O . ILE A 1 622 ? -4.911 27.367 45.130 1.00 11.10 622 ILE A O 1
ATOM 5032 N N . VAL A 1 623 ? -5.869 28.903 46.474 1.00 11.11 623 VAL A N 1
ATOM 5033 C CA A VAL A 1 623 ? -7.226 28.619 46.030 0.50 11.18 623 VAL A CA 1
ATOM 5034 C CA B VAL A 1 623 ? -7.228 28.624 46.037 0.50 11.20 623 VAL A CA 1
ATOM 5035 C C . VAL A 1 623 ? -7.392 28.870 44.542 1.00 11.42 623 VAL A C 1
ATOM 5036 O O . VAL A 1 623 ? -8.150 28.160 43.860 1.00 11.41 623 VAL A O 1
ATOM 5043 N N . GLU A 1 624 ? -6.676 29.860 44.030 1.00 11.68 624 GLU A N 1
ATOM 5044 C CA . GLU A 1 624 ? -6.898 30.285 42.642 1.00 12.35 624 GLU A CA 1
ATOM 5045 C C . GLU A 1 624 ? -6.475 29.247 41.580 1.00 12.41 624 GLU A C 1
ATOM 5046 O O . GLU A 1 624 ? -6.989 29.278 40.456 1.00 13.70 624 GLU A O 1
ATOM 5052 N N . ARG A 1 625 ? -5.599 28.306 41.940 1.00 12.01 625 ARG A N 1
ATOM 5053 C CA . ARG A 1 625 ? -5.234 27.236 40.999 1.00 11.29 625 ARG A CA 1
ATOM 5054 C C . ARG A 1 625 ? -6.229 26.065 41.001 1.00 11.47 625 ARG A C 1
ATOM 5055 O O . ARG A 1 625 ? -6.064 25.114 40.251 1.00 11.57 625 ARG A O 1
ATOM 5063 N N . GLY A 1 626 ? -7.258 26.142 41.841 1.00 10.81 626 GLY A N 1
ATOM 5064 C CA . GLY A 1 626 ? -8.336 25.182 41.813 1.00 10.62 626 GLY A CA 1
ATOM 5065 C C . GLY A 1 626 ? -8.103 23.962 42.677 1.00 10.61 626 GLY A C 1
ATOM 5066 O O . GLY A 1 626 ? -7.031 23.793 43.266 1.00 10.85 626 GLY A O 1
ATOM 5067 N N . LYS A 1 627 ? -9.133 23.134 42.754 1.00 10.49 627 LYS A N 1
ATOM 5068 C CA . LYS A 1 627 ? -9.157 21.959 43.613 1.00 10.84 627 LYS A CA 1
ATOM 5069 C C . LYS A 1 627 ? -8.612 20.728 42.907 1.00 10.70 627 LYS A C 1
ATOM 5070 O O . LYS A 1 627 ? -8.790 20.526 41.689 1.00 10.02 627 LYS A O 1
ATOM 5076 N N . GLY A 1 628 ? -7.960 19.891 43.701 1.00 10.63 628 GLY A N 1
ATOM 5077 C CA . GLY A 1 628 ? -7.449 18.606 43.250 1.00 10.50 628 GLY A CA 1
ATOM 5078 C C . GLY A 1 628 ? -7.504 17.583 44.365 1.00 10.52 628 GLY A C 1
ATOM 5079 O O . GLY A 1 628 ? -7.961 17.868 45.463 1.00 10.28 628 GLY A O 1
ATOM 5080 N N . PRO A 1 629 ? -7.040 16.364 44.089 1.00 10.12 629 PRO A N 1
ATOM 5081 C CA . PRO A 1 629 ? -7.167 15.252 45.024 1.00 10.15 629 PRO A CA 1
ATOM 5082 C C . PRO A 1 629 ? -6.319 15.452 46.271 1.00 9.87 629 PRO A C 1
ATOM 5083 O O . PRO A 1 629 ? -6.570 14.825 47.299 1.00 9.55 629 PRO A O 1
ATOM 5087 N N . GLU A 1 630 ? -5.335 16.337 46.200 1.00 9.60 630 GLU A N 1
ATOM 5088 C CA . GLU A 1 630 ? -4.572 16.682 47.385 1.00 9.69 630 GLU A CA 1
ATOM 5089 C C . GLU A 1 630 ? -5.489 17.225 48.481 1.00 9.60 630 GLU A C 1
ATOM 5090 O O . GLU A 1 630 ? -5.196 17.119 49.663 1.00 9.49 630 GLU A O 1
ATOM 5096 N N . GLY A 1 631 ? -6.611 17.810 48.094 1.00 9.35 631 GLY A N 1
ATOM 5097 C CA . GLY A 1 631 ? -7.516 18.367 49.067 1.00 9.51 631 GLY A CA 1
ATOM 5098 C C . GLY A 1 631 ? -8.219 17.360 49.943 1.00 9.67 631 GLY A C 1
ATOM 5099 O O . GLY A 1 631 ? -8.717 17.738 50.995 1.00 9.41 631 GLY A O 1
ATOM 5100 N N . TRP A 1 632 ? -8.280 16.085 49.540 1.00 9.34 632 TRP A N 1
ATOM 5101 C CA . TRP A 1 632 ? -8.749 15.044 50.463 1.00 9.32 632 TRP A CA 1
ATOM 5102 C C . TRP A 1 632 ? -7.637 14.237 51.109 1.00 9.22 632 TRP A C 1
ATOM 5103 O O . TRP A 1 632 ? -7.920 13.318 51.874 1.00 9.40 632 TRP A O 1
ATOM 5114 N N . SER A 1 633 ? -6.385 14.619 50.856 1.00 8.99 633 SER A N 1
ATOM 5115 C CA . SER A 1 633 ? -5.272 13.950 51.503 1.00 9.16 633 SER A CA 1
ATOM 5116 C C . SER A 1 633 ? -5.327 14.103 53.036 1.00 9.10 633 SER A C 1
ATOM 5117 O O . SER A 1 633 ? -5.005 13.156 53.750 1.00 8.74 633 SER A O 1
ATOM 5120 N N . PRO A 1 634 ? -5.782 15.260 53.555 1.00 8.71 634 PRO A N 1
ATOM 5121 C CA . PRO A 1 634 ? -5.899 15.317 55.022 1.00 8.77 634 PRO A CA 1
ATOM 5122 C C . PRO A 1 634 ? -6.936 14.335 55.589 1.00 8.70 634 PRO A C 1
ATOM 5123 O O . PRO A 1 634 ? -6.805 13.899 56.731 1.00 9.17 634 PRO A O 1
ATOM 5127 N N . LEU A 1 635 ? -7.937 13.964 54.805 1.00 8.70 635 LEU A N 1
ATOM 5128 C CA . LEU A 1 635 ? -8.947 13.006 55.251 1.00 8.84 635 LEU A CA 1
ATOM 5129 C C . LEU A 1 635 ? -8.401 11.593 55.200 1.00 8.78 635 LEU A C 1
ATOM 5130 O O . LEU A 1 635 ? -8.497 10.840 56.170 1.00 9.46 635 LEU A O 1
ATOM 5135 N N . PHE A 1 636 ? -7.814 11.234 54.060 1.00 8.88 636 PHE A N 1
ATOM 5136 C CA . PHE A 1 636 ? -7.199 9.907 53.920 1.00 9.24 636 PHE A CA 1
ATOM 5137 C C . PHE A 1 636 ? -6.202 9.641 55.053 1.00 9.42 636 PHE A C 1
ATOM 5138 O O . PHE A 1 636 ? -6.199 8.567 55.664 1.00 10.11 636 PHE A O 1
ATOM 5146 N N . ASN A 1 637 ? -5.360 10.630 55.319 1.00 9.13 637 ASN A N 1
ATOM 5147 C CA . ASN A 1 637 ? -4.301 10.468 56.307 1.00 8.86 637 ASN A CA 1
ATOM 5148 C C . ASN A 1 637 ? -4.715 10.713 57.751 1.00 9.48 637 ASN A C 1
ATOM 5149 O O . ASN A 1 637 ? -3.901 10.469 58.644 1.00 10.30 637 ASN A O 1
ATOM 5154 N N . GLY A 1 638 ? -5.940 11.185 57.974 1.00 9.47 638 GLY A N 1
ATOM 5155 C CA . GLY A 1 638 ? -6.484 11.383 59.320 1.00 9.71 638 GLY A CA 1
ATOM 5156 C C . GLY A 1 638 ? -6.070 12.660 60.030 1.00 9.80 638 GLY A C 1
ATOM 5157 O O . GLY A 1 638 ? -6.201 12.752 61.255 1.00 10.73 638 GLY A O 1
ATOM 5158 N N . ALA A 1 639 ? -5.583 13.651 59.288 1.00 10.07 639 ALA A N 1
ATOM 5159 C CA . ALA A 1 639 ? -5.183 14.923 59.889 1.00 10.24 639 ALA A CA 1
ATOM 5160 C C . ALA A 1 639 ? -6.347 15.900 60.019 1.00 10.22 639 ALA A C 1
ATOM 5161 O O . ALA A 1 639 ? -6.298 16.805 60.876 1.00 10.43 639 ALA A O 1
ATOM 5163 N N . ALA A 1 640 ? -7.377 15.732 59.187 1.00 10.09 640 ALA A N 1
ATOM 5164 C CA . ALA A 1 640 ? -8.491 16.664 59.175 1.00 10.09 640 ALA A CA 1
ATOM 5165 C C . ALA A 1 640 ? -9.273 16.654 60.495 1.00 10.19 640 ALA A C 1
ATOM 5166 O O . ALA A 1 640 ? -9.451 15.617 61.112 1.00 10.21 640 ALA A O 1
ATOM 5168 N N . THR A 1 641 ? -9.795 17.815 60.878 1.00 10.42 641 THR A N 1
ATOM 5169 C CA . THR A 1 641 ? -10.812 17.862 61.907 1.00 10.86 641 THR A CA 1
ATOM 5170 C C . THR A 1 641 ? -12.102 17.328 61.289 1.00 11.02 641 THR A C 1
ATOM 5171 O O . THR A 1 641 ? -12.254 17.315 60.064 1.00 10.11 641 THR A O 1
ATOM 5175 N N . GLN A 1 642 ? -13.032 16.885 62.129 1.00 11.56 642 GLN A N 1
ATOM 5176 C CA . GLN A 1 642 ? -14.315 16.401 61.637 1.00 12.05 642 GLN A CA 1
ATOM 5177 C C . GLN A 1 642 ? -15.033 17.474 60.835 1.00 11.83 642 GLN A C 1
ATOM 5178 O O . GLN A 1 642 ? -15.549 17.188 59.770 1.00 12.09 642 GLN A O 1
ATOM 5184 N N . ALA A 1 643 ? -15.073 18.708 61.332 1.00 11.61 643 ALA A N 1
ATOM 5185 C CA . ALA A 1 643 ? -15.773 19.771 60.623 1.00 11.77 643 ALA A CA 1
ATOM 5186 C C . ALA A 1 643 ? -15.181 20.006 59.232 1.00 11.17 643 ALA A C 1
ATOM 5187 O O . ALA A 1 643 ? -15.906 20.128 58.250 1.00 12.05 643 ALA A O 1
ATOM 5189 N N . ASN A 1 644 ? -13.864 20.031 59.144 1.00 11.18 644 ASN A N 1
ATOM 5190 C CA . ASN A 1 644 ? -13.213 20.253 57.856 1.00 10.97 644 ASN A CA 1
ATOM 5191 C C . ASN A 1 644 ? -13.434 19.069 56.914 1.00 10.95 644 ASN A C 1
ATOM 5192 O O . ASN A 1 644 ? -13.637 19.255 55.711 1.00 10.85 644 ASN A O 1
ATOM 5197 N N . ALA A 1 645 ? -13.394 17.849 57.463 1.00 11.07 645 ALA A N 1
ATOM 5198 C CA . ALA A 1 645 ? -13.734 16.660 56.702 1.00 10.88 645 ALA A CA 1
ATOM 5199 C C . ALA A 1 645 ? -15.163 16.743 56.147 1.00 11.43 645 ALA A C 1
ATOM 5200 O O . ALA A 1 645 ? -15.392 16.444 54.984 1.00 11.62 645 ALA A O 1
ATOM 5202 N N . ASP A 1 646 ? -16.116 17.182 56.976 1.00 11.86 646 ASP A N 1
ATOM 5203 C CA . ASP A 1 646 ? -17.508 17.276 56.536 1.00 12.58 646 ASP A CA 1
ATOM 5204 C C . ASP A 1 646 ? -17.611 18.193 55.325 1.00 12.50 646 ASP A C 1
ATOM 5205 O O . ASP A 1 646 ? -18.346 17.914 54.373 1.00 13.13 646 ASP A O 1
ATOM 5210 N N . ALA A 1 647 ? -16.867 19.299 55.354 1.00 12.34 647 ALA A N 1
ATOM 5211 C CA . ALA A 1 647 ? -16.862 20.270 54.273 1.00 12.47 647 ALA A CA 1
ATOM 5212 C C . ALA A 1 647 ? -16.288 19.682 52.982 1.00 12.29 647 ALA A C 1
ATOM 5213 O O . ALA A 1 647 ? -16.864 19.831 51.900 1.00 12.98 647 ALA A O 1
ATOM 5215 N N . VAL A 1 648 ? -15.146 19.010 53.105 1.00 11.87 648 VAL A N 1
ATOM 5216 C CA . VAL A 1 648 ? -14.503 18.406 51.945 1.00 11.87 648 VAL A CA 1
ATOM 5217 C C . VAL A 1 648 ? -15.375 17.323 51.297 1.00 11.75 648 VAL A C 1
ATOM 5218 O O . VAL A 1 648 ? -15.466 17.242 50.078 1.00 11.74 648 VAL A O 1
ATOM 5222 N N . VAL A 1 649 ? -16.039 16.515 52.105 1.00 11.47 649 VAL A N 1
ATOM 5223 C CA . VAL A 1 649 ? -16.873 15.441 51.570 1.00 11.67 649 VAL A CA 1
ATOM 5224 C C . VAL A 1 649 ? -18.023 16.003 50.736 1.00 12.27 649 VAL A C 1
ATOM 5225 O O . VAL A 1 649 ? -18.347 15.467 49.677 1.00 11.72 649 VAL A O 1
ATOM 5229 N N . LYS A 1 650 ? -18.619 17.103 51.174 1.00 13.04 650 LYS A N 1
ATOM 5230 C CA . LYS A 1 650 ? -19.652 17.764 50.358 1.00 14.16 650 LYS A CA 1
ATOM 5231 C C . LYS A 1 650 ? -19.130 18.187 48.974 1.00 13.19 650 LYS A C 1
ATOM 5232 O O . LYS A 1 650 ? -19.814 18.054 47.946 1.00 13.66 650 LYS A O 1
ATOM 5238 N N . VAL A 1 651 ? -17.900 18.683 48.937 1.00 12.43 651 VAL A N 1
ATOM 5239 C CA . VAL A 1 651 ? -17.285 19.064 47.676 1.00 11.86 651 VAL A CA 1
ATOM 5240 C C . VAL A 1 651 ? -17.019 17.820 46.827 1.00 11.90 651 VAL A C 1
ATOM 5241 O O . VAL A 1 651 ? -17.308 17.810 45.642 1.00 12.05 651 VAL A O 1
ATOM 5245 N N . MET A 1 652 ? -16.487 16.763 47.433 1.00 12.00 652 MET A N 1
ATOM 5246 C CA . MET A 1 652 ? -16.215 15.526 46.695 1.00 12.05 652 MET A CA 1
ATOM 5247 C C . MET A 1 652 ? -17.470 14.952 46.037 1.00 12.05 652 MET A C 1
ATOM 5248 O O . MET A 1 652 ? -17.407 14.466 44.911 1.00 11.83 652 MET A O 1
ATOM 5253 N N . LEU A 1 653 ? -18.595 15.031 46.749 1.00 12.18 653 LEU A N 1
ATOM 5254 C CA . LEU A 1 653 ? -19.868 14.476 46.278 1.00 12.73 653 LEU A CA 1
ATOM 5255 C C . LEU A 1 653 ? -20.640 15.400 45.364 1.00 12.83 653 LEU A C 1
ATOM 5256 O O . LEU A 1 653 ? -21.679 15.003 44.848 1.00 12.73 653 LEU A O 1
ATOM 5261 N N . ASP A 1 654 ? -20.138 16.609 45.163 1.00 12.90 654 ASP A N 1
ATOM 5262 C CA . ASP A 1 654 ? -20.782 17.559 44.277 1.00 13.52 654 ASP A CA 1
ATOM 5263 C C . ASP A 1 654 ? -20.536 17.177 42.799 1.00 13.94 654 ASP A C 1
ATOM 5264 O O . ASP A 1 654 ? -19.394 17.143 42.343 1.00 13.72 654 ASP A O 1
ATOM 5269 N N . PRO A 1 655 ? -21.612 16.916 42.021 1.00 14.30 655 PRO A N 1
ATOM 5270 C CA . PRO A 1 655 ? -21.396 16.648 40.588 1.00 14.76 655 PRO A CA 1
ATOM 5271 C C . PRO A 1 655 ? -20.766 17.794 39.778 1.00 14.63 655 PRO A C 1
ATOM 5272 O O . PRO A 1 655 ? -20.281 17.579 38.653 1.00 15.42 655 PRO A O 1
ATOM 5276 N N . LYS A 1 656 ? -20.772 19.002 40.330 1.00 14.34 656 LYS A N 1
ATOM 5277 C CA . LYS A 1 656 ? -20.115 20.118 39.693 1.00 14.72 656 LYS A CA 1
ATOM 5278 C C . LYS A 1 656 ? -18.621 20.199 40.001 1.00 13.65 656 LYS A C 1
ATOM 5279 O O . LYS A 1 656 ? -17.920 21.000 39.395 1.00 13.49 656 LYS A O 1
ATOM 5285 N N . GLU A 1 657 ? -18.149 19.363 40.922 1.00 13.10 657 GLU A N 1
ATOM 5286 C CA . GLU A 1 657 ? -16.759 19.407 41.374 1.00 12.75 657 GLU A CA 1
ATOM 5287 C C . GLU A 1 657 ? -16.066 18.091 41.002 1.00 11.85 657 GLU A C 1
ATOM 5288 O O . GLU A 1 657 ? -15.391 18.026 39.971 1.00 12.07 657 GLU A O 1
ATOM 5294 N N . PHE A 1 658 ? -16.285 17.045 41.795 1.00 11.13 658 PHE A N 1
ATOM 5295 C CA . PHE A 1 658 ? -15.607 15.758 41.600 1.00 11.05 658 PHE A CA 1
ATOM 5296 C C . PHE A 1 658 ? -16.527 14.558 41.388 1.00 11.57 658 PHE A C 1
ATOM 5297 O O . PHE A 1 658 ? -16.041 13.452 41.110 1.00 11.71 658 PHE A O 1
ATOM 5305 N N . ASN A 1 659 ? -17.842 14.718 41.522 1.00 11.84 659 ASN A N 1
ATOM 5306 C CA . ASN A 1 659 ? -18.736 13.575 41.415 1.00 12.52 659 ASN A CA 1
ATOM 5307 C C . ASN A 1 659 ? -19.193 13.372 39.975 1.00 12.59 659 ASN A C 1
ATOM 5308 O O . ASN A 1 659 ? -20.371 13.555 39.605 1.00 12.85 659 ASN A O 1
ATOM 5313 N N . THR A 1 660 ? -18.207 12.980 39.173 1.00 11.89 660 THR A N 1
ATOM 5314 C CA . THR A 1 660 ? -18.298 12.834 37.735 1.00 11.86 660 THR A CA 1
ATOM 5315 C C . THR A 1 660 ? -18.599 11.375 37.379 1.00 11.83 660 THR A C 1
ATOM 5316 O O . THR A 1 660 ? -18.632 10.486 38.247 1.00 12.40 660 THR A O 1
ATOM 5320 N N . PHE A 1 661 ? -18.827 11.136 36.090 1.00 12.36 661 PHE A N 1
ATOM 5321 C CA . PHE A 1 661 ? -19.171 9.817 35.559 1.00 12.60 661 PHE A CA 1
ATOM 5322 C C . PHE A 1 661 ? -18.228 8.745 36.111 1.00 11.77 661 PHE A C 1
ATOM 5323 O O . PHE A 1 661 ? -18.685 7.718 36.594 1.00 12.24 661 PHE A O 1
ATOM 5331 N N . VAL A 1 662 ? -16.921 8.995 36.067 1.00 12.03 662 VAL A N 1
ATOM 5332 C CA . VAL A 1 662 ? -16.008 8.271 36.956 1.00 12.14 662 VAL A CA 1
ATOM 5333 C C . VAL A 1 662 ? -15.550 9.331 37.957 1.00 11.59 662 VAL A C 1
ATOM 5334 O O . VAL A 1 662 ? -14.937 10.304 37.547 1.00 11.55 662 VAL A O 1
ATOM 5338 N N . PRO A 1 663 ? -15.887 9.160 39.256 1.00 11.29 663 PRO A N 1
ATOM 5339 C CA . PRO A 1 663 ? -15.649 10.241 40.212 1.00 11.37 663 PRO A CA 1
ATOM 5340 C C . PRO A 1 663 ? -14.220 10.353 40.764 1.00 10.81 663 PRO A C 1
ATOM 5341 O O . PRO A 1 663 ? -13.413 9.417 40.626 1.00 10.64 663 PRO A O 1
ATOM 5345 N N . LEU A 1 664 ? -13.928 11.519 41.351 1.00 10.51 664 LEU A N 1
ATOM 5346 C CA . LEU A 1 664 ? -12.713 11.797 42.135 1.00 10.70 664 LEU A CA 1
ATOM 5347 C C . LEU A 1 664 ? -11.434 11.842 41.308 1.00 10.12 664 LEU A C 1
ATOM 5348 O O . LEU A 1 664 ? -10.428 11.233 41.664 1.00 10.21 664 LEU A O 1
ATOM 5353 N N . GLY A 1 665 ? -11.496 12.581 40.210 1.00 10.11 665 GLY A N 1
ATOM 5354 C CA . GLY A 1 665 ? -10.359 12.824 39.346 1.00 9.79 665 GLY A CA 1
ATOM 5355 C C . GLY A 1 665 ? -9.338 13.797 39.895 1.00 9.95 665 GLY A C 1
ATOM 5356 O O . GLY A 1 665 ? -9.498 14.360 40.975 1.00 10.40 665 GLY A O 1
ATOM 5357 N N . THR A 1 666 ? -8.293 14.021 39.105 1.00 10.06 666 THR A N 1
ATOM 5358 C CA . THR A 1 666 ? -7.108 14.756 39.550 1.00 9.83 666 THR A CA 1
ATOM 5359 C C . THR A 1 666 ? -7.236 16.281 39.451 1.00 10.07 666 THR A C 1
ATOM 5360 O O . THR A 1 666 ? -6.312 17.004 39.822 1.00 9.83 666 THR A O 1
ATOM 5364 N N . ALA A 1 667 ? -8.377 16.759 38.959 1.00 10.26 667 ALA A N 1
ATOM 5365 C CA . ALA A 1 667 ? -8.754 18.174 39.072 1.00 10.23 667 ALA A CA 1
ATOM 5366 C C . ALA A 1 667 ? -10.264 18.258 39.064 1.00 10.42 667 ALA A C 1
ATOM 5367 O O . ALA A 1 667 ? -10.916 17.533 38.308 1.00 11.05 667 ALA A O 1
ATOM 5369 N N . ALA A 1 668 ? -10.834 19.129 39.889 1.00 10.47 668 ALA A N 1
ATOM 5370 C CA . ALA A 1 668 ? -12.277 19.339 39.860 1.00 10.53 668 ALA A CA 1
ATOM 5371 C C . ALA A 1 668 ? -12.679 19.942 38.499 1.00 10.69 668 ALA A C 1
ATOM 5372 O O . ALA A 1 668 ? -11.870 20.582 37.822 1.00 10.74 668 ALA A O 1
ATOM 5374 N N . LEU A 1 669 ? -13.919 19.693 38.101 1.00 11.39 669 LEU A N 1
ATOM 5375 C CA . LEU A 1 669 ? -14.464 20.290 36.882 1.00 12.12 669 LEU A CA 1
ATOM 5376 C C . LEU A 1 669 ? -14.285 21.809 36.846 1.00 12.55 669 LEU A C 1
ATOM 5377 O O . LEU A 1 669 ? -14.149 22.390 35.775 1.00 14.06 669 LEU A O 1
ATOM 5382 N N . THR A 1 670 ? -14.263 22.438 38.017 1.00 12.86 670 THR A N 1
ATOM 5383 C CA . THR A 1 670 ? -14.119 23.884 38.157 1.00 12.73 670 THR A CA 1
ATOM 5384 C C . THR A 1 670 ? -12.682 24.371 38.166 1.00 11.86 670 THR A C 1
ATOM 5385 O O . THR A 1 670 ? -12.427 25.593 38.206 1.00 13.11 670 THR A O 1
ATOM 5389 N N . ASN A 1 671 ? -11.721 23.449 38.163 1.00 11.43 671 ASN A N 1
ATOM 5390 C CA . ASN A 1 671 ? -10.329 23.837 38.155 1.00 11.26 671 ASN A CA 1
ATOM 5391 C C . ASN A 1 671 ? -10.020 24.580 36.854 1.00 11.53 671 ASN A C 1
ATOM 5392 O O . ASN A 1 671 ? -10.384 24.088 35.791 1.00 11.49 671 ASN A O 1
ATOM 5397 N N . PRO A 1 672 ? -9.389 25.778 36.925 1.00 11.70 672 PRO A N 1
ATOM 5398 C CA . PRO A 1 672 ? -9.100 26.535 35.685 1.00 12.46 672 PRO A CA 1
ATOM 5399 C C . PRO A 1 672 ? -8.265 25.757 34.671 1.00 12.69 672 PRO A C 1
ATOM 5400 O O . PRO A 1 672 ? -8.369 26.020 33.463 1.00 13.17 672 PRO A O 1
ATOM 5404 N N . ALA A 1 673 ? -7.476 24.783 35.131 1.00 12.73 673 ALA A N 1
ATOM 5405 C CA . ALA A 1 673 ? -6.597 24.001 34.258 1.00 12.66 673 ALA A CA 1
ATOM 5406 C C . ALA A 1 673 ? -7.140 22.602 33.947 1.00 12.65 673 ALA A C 1
ATOM 5407 O O . ALA A 1 673 ? -6.412 21.765 33.373 1.00 13.34 673 ALA A O 1
ATOM 5409 N N . PHE A 1 674 ? -8.416 22.364 34.252 1.00 12.36 674 PHE A N 1
ATOM 5410 C CA . PHE A 1 674 ? -9.050 21.063 34.032 1.00 12.49 674 PHE A CA 1
ATOM 5411 C C . PHE A 1 674 ? -9.041 20.681 32.559 1.00 12.82 674 PHE A C 1
ATOM 5412 O O . PHE A 1 674 ? -9.327 21.518 31.696 1.00 14.03 674 PHE A O 1
ATOM 5420 N N . GLY A 1 675 ? -8.718 19.419 32.291 1.00 13.17 675 GLY A N 1
ATOM 5421 C CA . GLY A 1 675 ? -8.979 18.817 30.990 1.00 13.33 675 GLY A CA 1
ATOM 5422 C C . GLY A 1 675 ? -9.229 17.340 31.187 1.00 13.56 675 GLY A C 1
ATOM 5423 O O . GLY A 1 675 ? -8.464 16.674 31.890 1.00 13.37 675 GLY A O 1
ATOM 5424 N N . ALA A 1 676 ? -10.316 16.830 30.625 1.00 14.02 676 ALA A N 1
ATOM 5425 C CA . ALA A 1 676 ? -10.755 15.466 30.904 1.00 14.17 676 ALA A CA 1
ATOM 5426 C C . ALA A 1 676 ? -9.783 14.409 30.431 1.00 14.78 676 ALA A C 1
ATOM 5427 O O . ALA A 1 676 ? -9.777 13.289 30.954 1.00 15.46 676 ALA A O 1
ATOM 5429 N N . ASP A 1 677 ? -8.940 14.752 29.469 1.00 14.81 677 ASP A N 1
ATOM 5430 C CA . ASP A 1 677 ? -7.938 13.794 29.004 1.00 16.06 677 ASP A CA 1
ATOM 5431 C C . ASP A 1 677 ? -6.533 14.039 29.553 1.00 15.95 677 ASP A C 1
ATOM 5432 O O . ASP A 1 677 ? -5.607 13.321 29.183 1.00 18.43 677 ASP A O 1
ATOM 5437 N N . ILE A 1 678 ? -6.372 15.008 30.461 1.00 14.22 678 ILE A N 1
ATOM 5438 C CA . ILE A 1 678 ? -5.069 15.359 30.998 1.00 13.66 678 ILE A CA 1
ATOM 5439 C C . ILE A 1 678 ? -4.748 14.474 32.211 1.00 13.64 678 ILE A C 1
ATOM 5440 O O . ILE A 1 678 ? -5.542 14.398 33.146 1.00 13.12 678 ILE A O 1
ATOM 5445 N N . TYR A 1 679 ? -3.578 13.835 32.197 1.00 13.65 679 TYR A N 1
ATOM 5446 C CA . TYR A 1 679 ? -3.184 12.853 33.237 1.00 12.99 679 TYR A CA 1
ATOM 5447 C C . TYR A 1 679 ? -3.393 13.346 34.662 1.00 12.40 679 TYR A C 1
ATOM 5448 O O . TYR A 1 679 ? -4.041 12.675 35.441 1.00 11.21 679 TYR A O 1
ATOM 5457 N N . TRP A 1 680 ? -2.848 14.518 35.014 1.00 12.69 680 TRP A N 1
ATOM 5458 C CA . TRP A 1 680 ? -2.941 14.979 36.396 1.00 13.12 680 TRP A CA 1
ATOM 5459 C C . TRP A 1 680 ? -3.767 16.244 36.553 1.00 12.28 680 TRP A C 1
ATOM 5460 O O . TRP A 1 680 ? -3.705 16.871 37.589 1.00 12.15 680 TRP A O 1
ATOM 5471 N N . ARG A 1 681 ? -4.577 16.568 35.538 1.00 12.00 681 ARG A N 1
ATOM 5472 C CA . ARG A 1 681 ? -5.479 17.717 35.630 1.00 12.20 681 ARG A CA 1
ATOM 5473 C C . ARG A 1 681 ? -6.886 17.359 35.194 1.00 11.55 681 ARG A C 1
ATOM 5474 O O . ARG A 1 681 ? -7.567 18.172 34.568 1.00 12.49 681 ARG A O 1
ATOM 5482 N N . GLY A 1 682 ? -7.316 16.150 35.532 1.00 11.19 682 GLY A N 1
ATOM 5483 C CA . GLY A 1 682 ? -8.677 15.714 35.304 1.00 10.83 682 GLY A CA 1
ATOM 5484 C C . GLY A 1 682 ? -8.843 14.196 35.370 1.00 10.91 682 GLY A C 1
ATOM 5485 O O . GLY A 1 682 ? -9.835 13.685 35.870 1.00 10.74 682 GLY A O 1
ATOM 5486 N N . ARG A 1 683 ? -7.889 13.449 34.819 1.00 11.24 683 ARG A N 1
ATOM 5487 C CA . ARG A 1 683 ? -8.042 12.006 34.763 1.00 11.40 683 ARG A CA 1
ATOM 5488 C C . ARG A 1 683 ? -8.087 11.368 36.150 1.00 10.47 683 ARG A C 1
ATOM 5489 O O . ARG A 1 683 ? -7.485 11.875 37.115 1.00 10.11 683 ARG A O 1
ATOM 5497 N N . VAL A 1 684 ? -8.804 10.253 36.234 1.00 10.39 684 VAL A N 1
ATOM 5498 C CA . VAL A 1 684 ? -9.007 9.555 37.492 1.00 10.29 684 VAL A CA 1
ATOM 5499 C C . VAL A 1 684 ? -7.968 8.455 37.596 1.00 10.08 684 VAL A C 1
ATOM 5500 O O . VAL A 1 684 ? -7.873 7.599 36.710 1.00 9.67 684 VAL A O 1
ATOM 5504 N N . TRP A 1 685 ? -7.193 8.482 38.679 1.00 9.43 685 TRP A N 1
ATOM 5505 C CA . TRP A 1 685 ? -6.276 7.407 39.019 1.00 9.15 685 TRP A CA 1
ATOM 5506 C C . TRP A 1 685 ? -6.860 6.607 40.180 1.00 8.93 685 TRP A C 1
ATOM 5507 O O . TRP A 1 685 ? -7.522 7.146 41.058 1.00 8.78 685 TRP A O 1
ATOM 5518 N N . VAL A 1 686 ? -6.583 5.309 40.209 1.00 9.03 686 VAL A N 1
ATOM 5519 C CA . VAL A 1 686 ? -7.212 4.432 41.196 1.00 9.07 686 VAL A CA 1
ATOM 5520 C C . VAL A 1 686 ? -6.665 4.681 42.615 1.00 9.21 686 VAL A C 1
ATOM 5521 O O . VAL A 1 686 ? -7.376 4.495 43.611 1.00 9.21 686 VAL A O 1
ATOM 5525 N N . ASP A 1 687 ? -5.395 5.077 42.725 1.00 9.13 687 ASP A N 1
ATOM 5526 C CA . ASP A 1 687 ? -4.837 5.395 44.045 1.00 9.27 687 ASP A CA 1
ATOM 5527 C C . ASP A 1 687 ? -5.562 6.572 44.665 1.00 9.24 687 ASP A C 1
ATOM 5528 O O . ASP A 1 687 ? -6.053 6.477 45.780 1.00 8.74 687 ASP A O 1
ATOM 5533 N N . GLN A 1 688 ? -5.661 7.669 43.920 1.00 9.40 688 GLN A N 1
ATOM 5534 C CA . GLN A 1 688 ? -6.276 8.893 44.434 1.00 9.71 688 GLN A CA 1
ATOM 5535 C C . GLN A 1 688 ? -7.760 8.683 44.721 1.00 9.39 688 GLN A C 1
ATOM 5536 O O . GLN A 1 688 ? -8.298 9.223 45.686 1.00 9.04 688 GLN A O 1
ATOM 5542 N N . PHE A 1 689 ? -8.405 7.862 43.895 1.00 9.09 689 PHE A N 1
ATOM 5543 C CA . PHE A 1 689 ? -9.810 7.485 44.085 1.00 9.17 689 PHE A CA 1
ATOM 5544 C C . PHE A 1 689 ? -9.993 6.714 45.396 1.00 9.16 689 PHE A C 1
ATOM 5545 O O . PHE A 1 689 ? -10.858 7.049 46.229 1.00 9.02 689 PHE A O 1
ATOM 5553 N N . TRP A 1 690 ? -9.165 5.694 45.598 1.00 9.08 690 TRP A N 1
ATOM 5554 C CA . TRP A 1 690 ? -9.212 4.925 46.836 1.00 9.39 690 TRP A CA 1
ATOM 5555 C C . TRP A 1 690 ? -8.823 5.768 48.061 1.00 9.17 690 TRP A C 1
ATOM 5556 O O . TRP A 1 690 ? -9.461 5.645 49.102 1.00 9.34 690 TRP A O 1
ATOM 5567 N N . PHE A 1 691 ? -7.824 6.653 47.936 1.00 9.01 691 PHE A N 1
ATOM 5568 C CA . PHE A 1 691 ? -7.506 7.569 49.033 1.00 9.26 691 PHE A CA 1
ATOM 5569 C C . PHE A 1 691 ? -8.736 8.384 49.400 1.00 9.37 691 PHE A C 1
ATOM 5570 O O . PHE A 1 691 ? -9.012 8.597 50.596 1.00 9.26 691 PHE A O 1
ATOM 5578 N N . GLY A 1 692 ? -9.480 8.834 48.401 1.00 9.59 692 GLY A N 1
ATOM 5579 C CA . GLY A 1 692 ? -10.706 9.603 48.662 1.00 10.03 692 GLY A CA 1
ATOM 5580 C C . GLY A 1 692 ? -11.767 8.780 49.368 1.00 10.05 692 GLY A C 1
ATOM 5581 O O . GLY A 1 692 ? -12.352 9.245 50.358 1.00 10.32 692 GLY A O 1
ATOM 5582 N N . LEU A 1 693 ? -12.031 7.563 48.909 1.00 10.32 693 LEU A N 1
ATOM 5583 C CA . LEU A 1 693 ? -13.035 6.714 49.573 1.00 10.60 693 LEU A CA 1
ATOM 5584 C C . LEU A 1 693 ? -12.619 6.392 51.001 1.00 10.55 693 LEU A C 1
ATOM 5585 O O . LEU A 1 693 ? -13.448 6.383 51.918 1.00 10.92 693 LEU A O 1
ATOM 5590 N N . LYS A 1 694 ? -11.337 6.104 51.212 1.00 10.84 694 LYS A N 1
ATOM 5591 C CA . LYS A 1 694 ? -10.856 5.825 52.556 1.00 11.59 694 LYS A CA 1
ATOM 5592 C C . LYS A 1 694 ? -10.984 7.037 53.452 1.00 11.64 694 LYS A C 1
ATOM 5593 O O . LYS A 1 694 ? -11.367 6.912 54.609 1.00 10.97 694 LYS A O 1
ATOM 5599 N N . GLY A 1 695 ? -10.677 8.213 52.927 1.00 11.07 695 GLY A N 1
ATOM 5600 C CA . GLY A 1 695 ? -10.848 9.460 53.708 1.00 11.24 695 GLY A CA 1
ATOM 5601 C C . GLY A 1 695 ? -12.303 9.669 54.103 1.00 11.67 695 GLY A C 1
ATOM 5602 O O . GLY A 1 695 ? -12.592 10.031 55.249 1.00 10.62 695 GLY A O 1
ATOM 5603 N N . MET A 1 696 ? -13.216 9.431 53.170 1.00 11.73 696 MET A N 1
ATOM 5604 C CA . MET A 1 696 ? -14.663 9.548 53.414 1.00 12.92 696 MET A CA 1
ATOM 5605 C C . MET A 1 696 ? -15.074 8.610 54.540 1.00 13.53 696 MET A C 1
ATOM 5606 O O . MET A 1 696 ? -15.708 9.017 55.518 1.00 13.64 696 MET A O 1
ATOM 5611 N N . GLU A 1 697 ? -14.647 7.361 54.425 1.00 13.98 697 GLU A N 1
ATOM 5612 C CA . GLU A 1 697 ? -14.987 6.337 55.387 1.00 15.45 697 GLU A CA 1
ATOM 5613 C C . GLU A 1 697 ? -14.473 6.711 56.773 1.00 15.29 697 GLU A C 1
ATOM 5614 O O . GLU A 1 697 ? -15.187 6.564 57.766 1.00 16.27 697 GLU A O 1
ATOM 5620 N N . ARG A 1 698 ? -13.247 7.216 56.842 1.00 15.13 698 ARG A N 1
ATOM 5621 C CA . ARG A 1 698 ? -12.629 7.541 58.124 1.00 15.37 698 ARG A CA 1
ATOM 5622 C C . ARG A 1 698 ? -13.452 8.555 58.924 1.00 14.09 698 ARG A C 1
ATOM 5623 O O . ARG A 1 698 ? -13.453 8.529 60.162 1.00 14.69 698 ARG A O 1
ATOM 5631 N N . TYR A 1 699 ? -14.142 9.441 58.220 1.00 12.81 699 TYR A N 1
ATOM 5632 C CA . TYR A 1 699 ? -14.892 10.532 58.849 1.00 12.73 699 TYR A CA 1
ATOM 5633 C C . TYR A 1 699 ? -16.403 10.286 58.867 1.00 13.06 699 TYR A C 1
ATOM 5634 O O . TYR A 1 699 ? -17.180 11.218 59.024 1.00 13.83 699 TYR A O 1
ATOM 5643 N N . GLY A 1 700 ? -16.799 9.024 58.679 1.00 13.23 700 GLY A N 1
ATOM 5644 C CA . GLY A 1 700 ? -18.174 8.588 58.888 1.00 13.68 700 GLY A CA 1
ATOM 5645 C C . GLY A 1 700 ? -19.034 8.496 57.648 1.00 14.02 700 GLY A C 1
ATOM 5646 O O . GLY A 1 700 ? -20.265 8.421 57.733 1.00 14.33 700 GLY A O 1
ATOM 5647 N N . TYR A 1 701 ? -18.397 8.502 56.479 1.00 13.22 701 TYR A N 1
ATOM 5648 C CA . TYR A 1 701 ? -19.109 8.516 55.213 1.00 13.04 701 TYR A CA 1
ATOM 5649 C C . TYR A 1 701 ? -18.877 7.239 54.406 1.00 12.98 701 TYR A C 1
ATOM 5650 O O . TYR A 1 701 ? -18.815 7.282 53.169 1.00 12.62 701 TYR A O 1
ATOM 5659 N N . ARG A 1 702 ? -18.804 6.104 55.087 1.00 12.99 702 ARG A N 1
ATOM 5660 C CA . ARG A 1 702 ? -18.687 4.816 54.381 1.00 13.47 702 ARG A CA 1
ATOM 5661 C C . ARG A 1 702 ? -19.832 4.578 53.392 1.00 13.91 702 ARG A C 1
ATOM 5662 O O . ARG A 1 702 ? -19.589 4.087 52.297 1.00 13.31 702 ARG A O 1
ATOM 5670 N N . ASP A 1 703 ? -21.070 4.912 53.755 1.00 14.45 703 ASP A N 1
ATOM 5671 C CA . ASP A 1 703 ? -22.190 4.725 52.836 1.00 15.71 703 ASP A CA 1
ATOM 5672 C C . ASP A 1 703 ? -22.000 5.484 51.514 1.00 14.79 703 ASP A C 1
ATOM 5673 O O . ASP A 1 703 ? -22.234 4.928 50.446 1.00 14.65 703 ASP A O 1
ATOM 5678 N N . ASP A 1 704 ? -21.557 6.739 51.581 1.00 14.07 704 ASP A N 1
ATOM 5679 C CA . ASP A 1 704 ? -21.318 7.509 50.360 1.00 14.74 704 ASP A CA 1
ATOM 5680 C C . ASP A 1 704 ? -20.117 6.944 49.591 1.00 13.35 704 ASP A C 1
ATOM 5681 O O . ASP A 1 704 ? -20.104 6.956 48.358 1.00 13.11 704 ASP A O 1
ATOM 5686 N N . ALA A 1 705 ? -19.115 6.444 50.317 1.00 13.33 705 ALA A N 1
ATOM 5687 C CA . ALA A 1 705 ? -17.954 5.814 49.665 1.00 12.99 705 ALA A CA 1
ATOM 5688 C C . ALA A 1 705 ? -18.352 4.554 48.888 1.00 13.01 705 ALA A C 1
ATOM 5689 O O . ALA A 1 705 ? -17.871 4.328 47.768 1.00 12.28 705 ALA A O 1
ATOM 5691 N N . LEU A 1 706 ? -19.241 3.750 49.467 1.00 12.88 706 LEU A N 1
ATOM 5692 C CA . LEU A 1 706 ? -19.760 2.561 48.793 1.00 13.22 706 LEU A CA 1
ATOM 5693 C C . LEU A 1 706 ? -20.504 2.929 47.515 1.00 13.54 706 LEU A C 1
ATOM 5694 O O . LEU A 1 706 ? -20.380 2.261 46.500 1.00 13.30 706 LEU A O 1
ATOM 5699 N N . LYS A 1 707 ? -21.275 4.011 47.552 1.00 13.97 707 LYS A N 1
ATOM 5700 C CA . LYS A 1 707 ? -21.962 4.473 46.360 1.00 15.62 707 LYS A CA 1
ATOM 5701 C C . LYS A 1 707 ? -20.982 4.880 45.277 1.00 14.33 707 LYS A C 1
ATOM 5702 O O . LYS A 1 707 ? -21.138 4.506 44.110 1.00 14.14 707 LYS A O 1
ATOM 5708 N N . LEU A 1 708 ? -19.951 5.638 45.647 1.00 13.36 708 LEU A N 1
ATOM 5709 C CA . LEU A 1 708 ? -18.964 6.024 44.648 1.00 12.96 708 LEU A CA 1
ATOM 5710 C C . LEU A 1 708 ? -18.224 4.818 44.064 1.00 12.49 708 LEU A C 1
ATOM 5711 O O . LEU A 1 708 ? -17.903 4.814 42.867 1.00 11.96 708 LEU A O 1
ATOM 5716 N N . ALA A 1 709 ? -17.939 3.836 44.901 1.00 12.36 709 ALA A N 1
ATOM 5717 C CA . ALA A 1 709 ? -17.290 2.592 44.428 1.00 12.14 709 ALA A CA 1
ATOM 5718 C C . ALA A 1 709 ? -18.171 1.859 43.413 1.00 12.76 709 ALA A C 1
ATOM 5719 O O . ALA A 1 709 ? -17.652 1.309 42.443 1.00 12.13 709 ALA A O 1
ATOM 5721 N N . ASP A 1 710 ? -19.488 1.851 43.625 1.00 12.94 710 ASP A N 1
ATOM 5722 C CA . ASP A 1 710 ? -20.424 1.233 42.679 1.00 13.67 710 ASP A CA 1
ATOM 5723 C C . ASP A 1 710 ? -20.446 2.008 41.361 1.00 12.71 710 ASP A C 1
ATOM 5724 O O . ASP A 1 710 ? -20.466 1.414 40.279 1.00 12.64 710 ASP A O 1
ATOM 5729 N N . THR A 1 711 ? -20.436 3.335 41.444 1.00 12.64 711 THR A N 1
ATOM 5730 C CA . THR A 1 711 ? -20.356 4.174 40.252 1.00 13.04 711 THR A CA 1
ATOM 5731 C C . THR A 1 711 ? -19.086 3.867 39.467 1.00 12.83 711 THR A C 1
ATOM 5732 O O . THR A 1 711 ? -19.117 3.695 38.245 1.00 12.87 711 THR A O 1
ATOM 5736 N N . PHE A 1 712 ? -17.969 3.779 40.176 1.00 12.39 712 PHE A N 1
ATOM 5737 C CA . PHE A 1 712 ? -16.715 3.404 39.545 1.00 12.20 712 PHE A CA 1
ATOM 5738 C C . PHE A 1 712 ? -16.838 2.039 38.857 1.00 12.34 712 PHE A C 1
ATOM 5739 O O . PHE A 1 712 ? -16.445 1.865 37.694 1.00 11.33 712 PHE A O 1
ATOM 5747 N N . PHE A 1 713 ? -17.380 1.071 39.582 1.00 12.52 713 PHE A N 1
ATOM 5748 C CA . PHE A 1 713 ? -17.471 -0.268 39.041 1.00 13.40 713 PHE A CA 1
ATOM 5749 C C . PHE A 1 713 ? -18.326 -0.322 37.774 1.00 13.87 713 PHE A C 1
ATOM 5750 O O . PHE A 1 713 ? -18.037 -1.109 36.860 1.00 14.32 713 PHE A O 1
ATOM 5758 N N . ARG A 1 714 ? -19.355 0.521 37.713 1.00 14.44 714 ARG A N 1
ATOM 5759 C CA . ARG A 1 714 ? -20.265 0.524 36.566 1.00 15.46 714 ARG A CA 1
ATOM 5760 C C . ARG A 1 714 ? -19.737 1.319 35.390 1.00 14.66 714 ARG A C 1
ATOM 5761 O O . ARG A 1 714 ? -20.100 1.039 34.247 1.00 14.41 714 ARG A O 1
ATOM 5769 N N . HIS A 1 715 ? -18.891 2.308 35.658 1.00 14.00 715 HIS A N 1
ATOM 5770 C CA . HIS A 1 715 ? -18.511 3.295 34.659 1.00 13.94 715 HIS A CA 1
ATOM 5771 C C . HIS A 1 715 ? -17.056 3.295 34.190 1.00 13.60 715 HIS A C 1
ATOM 5772 O O . HIS A 1 715 ? -16.779 3.796 33.100 1.00 14.12 715 HIS A O 1
ATOM 5779 N N . ALA A 1 716 ? -16.127 2.796 35.000 1.00 14.10 716 ALA A N 1
ATOM 5780 C CA . ALA A 1 716 ? -14.725 2.696 34.580 1.00 14.46 716 ALA A CA 1
ATOM 5781 C C . ALA A 1 716 ? -14.635 1.698 33.425 1.00 14.07 716 ALA A C 1
ATOM 5782 O O . ALA A 1 716 ? -14.968 0.542 33.595 1.00 14.37 716 ALA A O 1
ATOM 5784 N N . LYS A 1 717 ? -14.206 2.141 32.249 1.00 14.14 717 LYS A N 1
ATOM 5785 C CA . LYS A 1 717 ? -14.268 1.266 31.074 1.00 15.12 717 LYS A CA 1
ATOM 5786 C C . LYS A 1 717 ? -13.313 0.087 31.184 1.00 13.91 717 LYS A C 1
ATOM 5787 O O . LYS A 1 717 ? -12.192 0.235 31.662 1.00 13.75 717 LYS A O 1
ATOM 5793 N N . GLY A 1 718 ? -13.784 -1.074 30.742 1.00 13.90 718 GLY A N 1
ATOM 5794 C CA . GLY A 1 718 ? -12.940 -2.268 30.640 1.00 13.67 718 GLY A CA 1
ATOM 5795 C C . GLY A 1 718 ? -12.839 -3.096 31.900 1.00 13.59 718 GLY A C 1
ATOM 5796 O O . GLY A 1 718 ? -12.226 -4.155 31.899 1.00 13.46 718 GLY A O 1
ATOM 5797 N N . LEU A 1 719 ? -13.438 -2.644 32.996 1.00 13.04 719 LEU A N 1
ATOM 5798 C CA . LEU A 1 719 ? -13.198 -3.283 34.276 1.00 13.94 719 LEU A CA 1
ATOM 5799 C C . LEU A 1 719 ? -13.547 -4.777 34.283 1.00 13.71 719 LEU A C 1
ATOM 5800 O O . LEU A 1 719 ? -12.803 -5.599 34.838 1.00 14.16 719 LEU A O 1
ATOM 5805 N N . THR A 1 720 ? -14.672 -5.135 33.666 1.00 13.97 720 THR A N 1
ATOM 5806 C CA . THR A 1 720 ? -15.111 -6.526 33.659 1.00 14.21 720 THR A CA 1
ATOM 5807 C C . THR A 1 720 ? -14.747 -7.260 32.364 1.00 13.64 720 THR A C 1
ATOM 5808 O O . THR A 1 720 ? -15.170 -8.395 32.153 1.00 14.83 720 THR A O 1
ATOM 5812 N N . ALA A 1 721 ? -13.989 -6.610 31.487 1.00 12.55 721 ALA A N 1
ATOM 5813 C CA . ALA A 1 721 ? -13.420 -7.248 30.289 1.00 12.31 721 ALA A CA 1
ATOM 5814 C C . ALA A 1 721 ? -12.037 -7.838 30.593 1.00 12.24 721 ALA A C 1
ATOM 5815 O O . ALA A 1 721 ? -11.574 -7.766 31.738 1.00 12.05 721 ALA A O 1
ATOM 5817 N N . ASP A 1 722 ? -11.390 -8.416 29.577 1.00 12.32 722 ASP A N 1
ATOM 5818 C CA . ASP A 1 722 ? -10.138 -9.145 29.750 1.00 12.59 722 ASP A CA 1
ATOM 5819 C C . ASP A 1 722 ? -8.903 -8.373 29.286 1.00 11.87 722 ASP A C 1
ATOM 5820 O O . ASP A 1 722 ? -7.871 -8.970 28.970 1.00 11.63 722 ASP A O 1
ATOM 5825 N N . GLY A 1 723 ? -8.997 -7.049 29.257 1.00 10.68 723 GLY A N 1
ATOM 5826 C CA . GLY A 1 723 ? -7.864 -6.220 28.918 1.00 10.07 723 GLY A CA 1
ATOM 5827 C C . GLY A 1 723 ? -6.926 -6.053 30.107 1.00 9.59 723 GLY A C 1
ATOM 5828 O O . GLY A 1 723 ? -7.331 -6.244 31.269 1.00 9.48 723 GLY A O 1
ATOM 5829 N N . PRO A 1 724 ? -5.675 -5.652 29.829 1.00 9.51 724 PRO A N 1
ATOM 5830 C CA . PRO A 1 724 ? -4.772 -5.387 30.928 1.00 9.52 724 PRO A CA 1
ATOM 5831 C C . PRO A 1 724 ? -5.153 -4.127 31.697 1.00 9.51 724 PRO A C 1
ATOM 5832 O O . PRO A 1 724 ? -5.823 -3.229 31.179 1.00 9.34 724 PRO A O 1
ATOM 5836 N N . ILE A 1 725 ? -4.713 -4.063 32.941 1.00 8.94 725 ILE A N 1
ATOM 5837 C CA . ILE A 1 725 ? -5.009 -2.929 33.813 1.00 9.13 725 ILE A CA 1
ATOM 5838 C C . ILE A 1 725 ? -4.129 -1.741 33.400 1.00 9.12 725 ILE A C 1
ATOM 5839 O O . ILE A 1 725 ? -2.926 -1.886 33.225 1.00 9.21 725 ILE A O 1
ATOM 5844 N N . GLN A 1 726 ? -4.728 -0.558 33.267 1.00 9.02 726 GLN A N 1
ATOM 5845 C CA . GLN A 1 726 ? -3.963 0.630 32.850 1.00 9.40 726 GLN A CA 1
ATOM 5846 C C . GLN A 1 726 ? -3.845 1.660 33.978 1.00 9.40 726 GLN A C 1
ATOM 5847 O O . GLN A 1 726 ? -4.044 1.326 35.142 1.00 9.59 726 GLN A O 1
ATOM 5853 N N . GLU A 1 727 ? -3.490 2.904 33.646 1.00 9.61 727 GLU A N 1
ATOM 5854 C CA . GLU A 1 727 ? -3.172 3.911 34.655 1.00 9.96 727 GLU A CA 1
ATOM 5855 C C . GLU A 1 727 ? -4.333 4.802 35.100 1.00 9.92 727 GLU A C 1
ATOM 5856 O O . GLU A 1 727 ? -4.441 5.114 36.283 1.00 10.00 727 GLU A O 1
ATOM 5862 N N . ASN A 1 728 ? -5.195 5.226 34.178 1.00 9.83 728 ASN A N 1
ATOM 5863 C CA . ASN A 1 728 ? -6.162 6.265 34.539 1.00 9.89 728 ASN A CA 1
ATOM 5864 C C . ASN A 1 728 ? -7.374 6.287 33.616 1.00 10.29 728 ASN A C 1
ATOM 5865 O O . ASN A 1 728 ? -7.411 5.550 32.624 1.00 10.10 728 ASN A O 1
ATOM 5870 N N . TYR A 1 729 ? -8.341 7.141 33.950 1.00 10.40 729 TYR A N 1
ATOM 5871 C CA . TYR A 1 729 ? -9.632 7.187 33.283 1.00 10.46 729 TYR A CA 1
ATOM 5872 C C . TYR A 1 729 ? -10.061 8.625 33.003 1.00 10.84 729 TYR A C 1
ATOM 5873 O O . TYR A 1 729 ? -9.901 9.517 33.821 1.00 10.65 729 TYR A O 1
ATOM 5882 N N . ASN A 1 730 ? -10.652 8.847 31.842 1.00 11.18 730 ASN A N 1
ATOM 5883 C CA . ASN A 1 730 ? -11.335 10.110 31.575 1.00 11.35 730 ASN A CA 1
ATOM 5884 C C . ASN A 1 730 ? -12.544 10.192 32.530 1.00 11.04 730 ASN A C 1
ATOM 5885 O O . ASN A 1 730 ? -13.341 9.269 32.576 1.00 10.80 730 ASN A O 1
ATOM 5890 N N . PRO A 1 731 ? -12.665 11.280 33.335 1.00 10.96 731 PRO A N 1
ATOM 5891 C CA . PRO A 1 731 ? -13.772 11.363 34.323 1.00 11.07 731 PRO A CA 1
ATOM 5892 C C . PRO A 1 731 ? -15.167 11.516 33.702 1.00 11.50 731 PRO A C 1
ATOM 5893 O O . PRO A 1 731 ? -16.162 11.248 34.359 1.00 11.18 731 PRO A O 1
ATOM 5897 N N . LEU A 1 732 ? -15.213 11.948 32.444 1.00 12.99 732 LEU A N 1
ATOM 5898 C CA . LEU A 1 732 ? -16.474 12.173 31.748 1.00 14.10 732 LEU A CA 1
ATOM 5899 C C . LEU A 1 732 ? -16.952 10.955 30.957 1.00 14.34 732 LEU A C 1
ATOM 5900 O O . LEU A 1 732 ? -18.153 10.739 30.825 1.00 14.85 732 LEU A O 1
ATOM 5905 N N . THR A 1 733 ? -16.013 10.160 30.445 1.00 14.07 733 THR A N 1
ATOM 5906 C CA . THR A 1 733 ? -16.335 9.064 29.520 1.00 14.20 733 THR A CA 1
ATOM 5907 C C . THR A 1 733 ? -15.917 7.699 30.040 1.00 14.17 733 THR A C 1
ATOM 5908 O O . THR A 1 733 ? -16.353 6.680 29.505 1.00 14.79 733 THR A O 1
ATOM 5912 N N . GLY A 1 734 ? -15.048 7.664 31.048 1.00 13.51 734 GLY A N 1
ATOM 5913 C CA . GLY A 1 734 ? -14.505 6.407 31.567 1.00 13.50 734 GLY A CA 1
ATOM 5914 C C . GLY A 1 734 ? -13.380 5.785 30.742 1.00 13.10 734 GLY A C 1
ATOM 5915 O O . GLY A 1 734 ? -12.842 4.743 31.108 1.00 12.79 734 GLY A O 1
ATOM 5916 N N . ALA A 1 735 ? -13.006 6.413 29.639 1.00 12.78 735 ALA A N 1
ATOM 5917 C CA . ALA A 1 735 ? -11.981 5.830 28.757 1.00 13.13 735 ALA A CA 1
ATOM 5918 C C . ALA A 1 735 ? -10.607 5.714 29.426 1.00 13.15 735 ALA A C 1
ATOM 5919 O O . ALA A 1 735 ? -10.139 6.645 30.093 1.00 13.48 735 ALA A O 1
ATOM 5921 N N . GLN A 1 736 ? -9.944 4.575 29.213 1.00 13.44 736 GLN A N 1
ATOM 5922 C CA . GLN A 1 736 ? -8.633 4.307 29.822 1.00 13.02 736 GLN A CA 1
ATOM 5923 C C . GLN A 1 736 ? -7.416 4.812 29.055 1.00 13.59 736 GLN A C 1
ATOM 5924 O O . GLN A 1 736 ? -7.425 4.861 27.826 1.00 13.74 736 GLN A O 1
ATOM 5930 N N . GLN A 1 737 ? -6.360 5.140 29.794 1.00 13.63 737 GLN A N 1
ATOM 5931 C CA A GLN A 1 737 ? -5.053 5.420 29.219 0.50 13.65 737 GLN A CA 1
ATOM 5932 C CA B GLN A 1 737 ? -5.055 5.390 29.212 0.50 13.46 737 GLN A CA 1
ATOM 5933 C C . GLN A 1 737 ? -3.985 4.872 30.141 1.00 12.96 737 GLN A C 1
ATOM 5934 O O . GLN A 1 737 ? -4.254 4.612 31.329 1.00 11.58 737 GLN A O 1
ATOM 5945 N N . GLY A 1 738 ? -2.788 4.735 29.592 1.00 12.63 738 GLY A N 1
ATOM 5946 C CA . GLY A 1 738 ? -1.608 4.425 30.374 1.00 12.39 738 GLY A CA 1
ATOM 5947 C C . GLY A 1 738 ? -1.048 3.057 30.063 1.00 11.75 738 GLY A C 1
ATOM 5948 O O . GLY A 1 738 ? -1.600 2.307 29.249 1.00 12.43 738 GLY A O 1
ATOM 5949 N N . ALA A 1 739 ? 0.047 2.742 30.736 1.00 11.21 739 ALA A N 1
ATOM 5950 C CA . ALA A 1 739 ? 0.725 1.505 30.508 1.00 10.94 739 ALA A CA 1
ATOM 5951 C C . ALA A 1 739 ? -0.173 0.333 30.885 1.00 10.06 739 ALA A C 1
ATOM 5952 O O . ALA A 1 739 ? -0.848 0.367 31.909 1.00 9.91 739 ALA A O 1
ATOM 5954 N N . PRO A 1 740 ? -0.176 -0.720 30.069 1.00 9.75 740 PRO A N 1
ATOM 5955 C CA . PRO A 1 740 ? -0.886 -1.933 30.405 1.00 9.91 740 PRO A CA 1
ATOM 5956 C C . PRO A 1 740 ? -0.162 -2.705 31.495 1.00 9.86 740 PRO A C 1
ATOM 5957 O O . PRO A 1 740 ? 1.075 -2.664 31.579 1.00 10.40 740 PRO A O 1
ATOM 5961 N N . ASN A 1 741 ? -0.925 -3.426 32.309 1.00 9.11 741 ASN A N 1
ATOM 5962 C CA . ASN A 1 741 ? -0.400 -4.215 33.447 1.00 8.95 741 ASN A CA 1
ATOM 5963 C C . ASN A 1 741 ? 0.217 -3.305 34.487 1.00 8.60 741 ASN A C 1
ATOM 5964 O O . ASN A 1 741 ? 1.303 -3.568 35.001 1.00 8.91 741 ASN A O 1
ATOM 5969 N N . PHE A 1 742 ? -0.496 -2.218 34.800 1.00 8.18 742 PHE A N 1
ATOM 5970 C CA . PHE A 1 742 ? 0.027 -1.205 35.712 1.00 8.15 742 PHE A CA 1
ATOM 5971 C C . PHE A 1 742 ? -0.181 -1.554 37.181 1.00 7.78 742 PHE A C 1
ATOM 5972 O O . PHE A 1 742 ? -1.295 -1.699 37.669 1.00 7.78 742 PHE A O 1
ATOM 5980 N N . SER A 1 743 ? 0.928 -1.697 37.897 1.00 7.33 743 SER A N 1
ATOM 5981 C CA . SER A 1 743 ? 0.898 -2.173 39.280 1.00 7.51 743 SER A CA 1
ATOM 5982 C C . SER A 1 743 ? 0.052 -1.401 40.259 1.00 7.65 743 SER A C 1
ATOM 5983 O O . SER A 1 743 ? -0.716 -2.016 40.969 1.00 7.73 743 SER A O 1
ATOM 5986 N N . TRP A 1 744 ? 0.221 -0.096 40.404 1.00 7.82 744 TRP A N 1
ATOM 5987 C CA . TRP A 1 744 ? -0.509 0.511 41.518 1.00 8.02 744 TRP A CA 1
ATOM 5988 C C . TRP A 1 744 ? -2.008 0.578 41.219 1.00 7.82 744 TRP A C 1
ATOM 5989 O O . TRP A 1 744 ? -2.810 0.608 42.140 1.00 8.33 744 TRP A O 1
ATOM 6000 N N . SER A 1 745 ? -2.391 0.600 39.952 1.00 8.05 745 SER A N 1
ATOM 6001 C CA . SER A 1 745 ? -3.809 0.432 39.646 1.00 7.92 745 SER A CA 1
ATOM 6002 C C . SER A 1 745 ? -4.284 -0.925 40.113 1.00 7.84 745 SER A C 1
ATOM 6003 O O . SER A 1 745 ? -5.326 -1.018 40.726 1.00 7.46 745 SER A O 1
ATOM 6006 N N . ALA A 1 746 ? -3.528 -1.986 39.809 1.00 7.66 746 ALA A N 1
ATOM 6007 C CA . ALA A 1 746 ? -3.869 -3.309 40.300 1.00 7.64 746 ALA A CA 1
ATOM 6008 C C . ALA A 1 746 ? -3.976 -3.293 41.836 1.00 7.79 746 ALA A C 1
ATOM 6009 O O . ALA A 1 746 ? -4.902 -3.853 42.409 1.00 8.11 746 ALA A O 1
ATOM 6011 N N . ALA A 1 747 ? -2.992 -2.672 42.484 1.00 7.51 747 ALA A N 1
ATOM 6012 C CA . ALA A 1 747 ? -2.965 -2.608 43.943 1.00 7.64 747 ALA A CA 1
ATOM 6013 C C . ALA A 1 747 ? -4.232 -1.981 44.480 1.00 7.72 747 ALA A C 1
ATOM 6014 O O . ALA A 1 747 ? -4.850 -2.520 45.392 1.00 8.25 747 ALA A O 1
ATOM 6016 N N . HIS A 1 748 ? -4.635 -0.845 43.923 1.00 8.18 748 HIS A N 1
ATOM 6017 C CA . HIS A 1 748 ? -5.780 -0.135 44.465 1.00 8.49 748 HIS A CA 1
ATOM 6018 C C . HIS A 1 748 ? -7.112 -0.730 43.996 1.00 8.47 748 HIS A C 1
ATOM 6019 O O . HIS A 1 748 ? -8.095 -0.620 44.710 1.00 8.47 748 HIS A O 1
ATOM 6026 N N . LEU A 1 749 ? -7.120 -1.423 42.860 1.00 8.56 749 LEU A N 1
ATOM 6027 C CA . LEU A 1 749 ? -8.311 -2.207 42.457 1.00 8.71 749 LEU A CA 1
ATOM 6028 C C . LEU A 1 749 ? -8.520 -3.357 43.431 1.00 9.02 749 LEU A C 1
ATOM 6029 O O . LEU A 1 749 ? -9.669 -3.643 43.814 1.00 8.50 749 LEU A O 1
ATOM 6034 N N . TYR A 1 750 ? -7.424 -4.010 43.834 1.00 8.89 750 TYR A N 1
ATOM 6035 C CA . TYR A 1 750 ? -7.485 -5.048 44.840 1.00 9.42 750 TYR A CA 1
ATOM 6036 C C . TYR A 1 750 ? -8.021 -4.465 46.157 1.00 9.63 750 TYR A C 1
ATOM 6037 O O . TYR A 1 750 ? -8.922 -5.058 46.770 1.00 9.98 750 TYR A O 1
ATOM 6046 N N . MET A 1 751 ? -7.515 -3.308 46.583 1.00 9.79 751 MET A N 1
ATOM 6047 C CA A MET A 1 751 ? -7.983 -2.661 47.827 0.50 10.45 751 MET A CA 1
ATOM 6048 C CA B MET A 1 751 ? -7.996 -2.733 47.838 0.50 9.79 751 MET A CA 1
ATOM 6049 C C . MET A 1 751 ? -9.463 -2.298 47.722 1.00 10.31 751 MET A C 1
ATOM 6050 O O . MET A 1 751 ? -10.205 -2.417 48.676 1.00 10.24 751 MET A O 1
ATOM 6059 N N . LEU A 1 752 ? -9.888 -1.837 46.557 1.00 10.60 752 LEU A N 1
ATOM 6060 C CA . LEU A 1 752 ? -11.305 -1.540 46.340 1.00 10.34 752 LEU A CA 1
ATOM 6061 C C . LEU A 1 752 ? -12.141 -2.818 46.493 1.00 10.58 752 LEU A C 1
ATOM 6062 O O . LEU A 1 752 ? -13.211 -2.798 47.109 1.00 10.00 752 LEU A O 1
ATOM 6067 N N . TYR A 1 753 ? -11.649 -3.927 45.959 1.00 10.41 753 TYR A N 1
ATOM 6068 C CA . TYR A 1 753 ? -12.306 -5.223 46.143 1.00 10.66 753 TYR A CA 1
ATOM 6069 C C . TYR A 1 753 ? -12.386 -5.547 47.635 1.00 11.47 753 TYR A C 1
ATOM 6070 O O . TYR A 1 753 ? -13.442 -5.960 48.136 1.00 11.86 753 TYR A O 1
ATOM 6079 N N . ASN A 1 754 ? -11.293 -5.347 48.350 1.00 12.25 754 ASN A N 1
ATOM 6080 C CA . ASN A 1 754 ? -11.244 -5.643 49.769 1.00 13.58 754 ASN A CA 1
ATOM 6081 C C . ASN A 1 754 ? -12.208 -4.766 50.596 1.00 13.79 754 ASN A C 1
ATOM 6082 O O . ASN A 1 754 ? -12.876 -5.260 51.535 1.00 14.32 754 ASN A O 1
ATOM 6087 N N . ASP A 1 755 ? -12.267 -3.484 50.253 1.00 12.74 755 ASP A N 1
ATOM 6088 C CA . ASP A 1 755 ? -12.819 -2.448 51.140 1.00 12.32 755 ASP A CA 1
ATOM 6089 C C . ASP A 1 755 ? -14.185 -1.911 50.735 1.00 12.28 755 ASP A C 1
ATOM 6090 O O . ASP A 1 755 ? -14.965 -1.533 51.611 1.00 12.33 755 ASP A O 1
ATOM 6095 N N . PHE A 1 756 ? -14.473 -1.830 49.437 1.00 11.86 756 PHE A N 1
ATOM 6096 C CA . PHE A 1 756 ? -15.669 -1.102 48.974 1.00 11.60 756 PHE A CA 1
ATOM 6097 C C . PHE A 1 756 ? -16.554 -1.788 47.939 1.00 12.42 756 PHE A C 1
ATOM 6098 O O . PHE A 1 756 ? -17.723 -1.449 47.848 1.00 13.50 756 PHE A O 1
ATOM 6106 N N . PHE A 1 757 ? -16.028 -2.673 47.100 1.00 12.28 757 PHE A N 1
ATOM 6107 C CA . PHE A 1 757 ? -16.890 -3.324 46.113 1.00 12.79 757 PHE A CA 1
ATOM 6108 C C . PHE A 1 757 ? -17.824 -4.310 46.799 1.00 13.05 757 PHE A C 1
ATOM 6109 O O . PHE A 1 757 ? -17.419 -5.019 47.722 1.00 13.01 757 PHE A O 1
ATOM 6117 N N . ARG A 1 758 ? -19.079 -4.361 46.357 1.00 14.75 758 ARG A N 1
ATOM 6118 C CA . ARG A 1 758 ? -20.015 -5.335 46.884 1.00 16.42 758 ARG A CA 1
ATOM 6119 C C . ARG A 1 758 ? -21.187 -5.534 45.942 1.00 16.37 758 ARG A C 1
ATOM 6120 O O . ARG A 1 758 ? -21.433 -4.734 45.040 1.00 15.22 758 ARG A O 1
ATOM 6128 N N . LYS A 1 759 ? -21.899 -6.630 46.171 1.00 17.75 759 LYS A N 1
ATOM 6129 C CA . LYS A 1 759 ? -23.135 -6.902 45.470 1.00 20.13 759 LYS A CA 1
ATOM 6130 C C . LYS A 1 759 ? -24.148 -5.818 45.832 1.00 20.01 759 LYS A C 1
ATOM 6131 O O . LYS A 1 759 ? -24.287 -5.455 47.002 1.00 19.13 759 LYS A O 1
ATOM 6137 N N . GLN A 1 760 ? -24.838 -5.315 44.819 1.00 21.87 760 GLN A N 1
ATOM 6138 C CA . GLN A 1 760 ? -25.879 -4.302 44.991 1.00 23.77 760 GLN A CA 1
ATOM 6139 C C . GLN A 1 760 ? -27.210 -4.952 45.352 1.00 26.60 760 GLN A C 1
ATOM 6140 O O . GLN A 1 760 ? -28.099 -4.307 45.909 1.00 29.35 760 GLN A O 1
ATOM 6147 N N A ASN B 1 1 ? 21.456 62.032 -11.699 0.50 19.86 1 ASN B N 1
ATOM 6148 N N B ASN B 1 1 ? 20.352 64.298 -10.655 0.50 16.13 1 ASN B N 1
ATOM 6149 C CA A ASN B 1 1 ? 20.527 62.879 -10.903 0.50 19.68 1 ASN B CA 1
ATOM 6150 C CA B ASN B 1 1 ? 20.366 62.855 -11.042 0.50 17.05 1 ASN B CA 1
ATOM 6151 C C A ASN B 1 1 ? 19.486 62.048 -10.157 0.50 18.90 1 ASN B C 1
ATOM 6152 C C B ASN B 1 1 ? 19.442 62.010 -10.161 0.50 17.30 1 ASN B C 1
ATOM 6153 O O A ASN B 1 1 ? 18.817 61.184 -10.726 0.50 18.98 1 ASN B O 1
ATOM 6154 O O B ASN B 1 1 ? 18.802 61.073 -10.649 0.50 17.34 1 ASN B O 1
ATOM 6163 N N . ALA B 1 2 ? 19.363 62.336 -8.868 1.00 17.67 2 ALA B N 1
ATOM 6164 C CA . ALA B 1 2 ? 18.536 61.542 -7.957 1.00 17.52 2 ALA B CA 1
ATOM 6165 C C . ALA B 1 2 ? 17.058 61.496 -8.376 1.00 17.64 2 ALA B C 1
ATOM 6166 O O . ALA B 1 2 ? 16.391 60.493 -8.179 1.00 17.00 2 ALA B O 1
ATOM 6168 N N . ASP B 1 3 ? 16.562 62.572 -8.989 1.00 19.21 3 ASP B N 1
ATOM 6169 C CA . ASP B 1 3 ? 15.163 62.619 -9.434 1.00 20.91 3 ASP B CA 1
ATOM 6170 C C . ASP B 1 3 ? 14.860 61.665 -10.578 1.00 20.59 3 ASP B C 1
ATOM 6171 O O . ASP B 1 3 ? 13.688 61.384 -10.848 1.00 21.81 3 ASP B O 1
ATOM 6176 N N . ASN B 1 4 ? 15.898 61.141 -11.230 1.00 20.65 4 ASN B N 1
ATOM 6177 C CA . ASN B 1 4 ? 15.705 60.105 -12.253 1.00 20.62 4 ASN B CA 1
ATOM 6178 C C . ASN B 1 4 ? 15.358 58.730 -11.698 1.00 19.29 4 ASN B C 1
ATOM 6179 O O . ASN B 1 4 ? 15.072 57.814 -12.469 1.00 18.99 4 ASN B O 1
ATOM 6184 N N . TYR B 1 5 ? 15.387 58.577 -10.371 1.00 18.03 5 TYR B N 1
ATOM 6185 C CA . TYR B 1 5 ? 15.214 57.272 -9.741 1.00 16.63 5 TYR B CA 1
ATOM 6186 C C . TYR B 1 5 ? 14.175 57.314 -8.646 1.00 16.89 5 TYR B C 1
ATOM 6187 O O . TYR B 1 5 ? 14.487 57.169 -7.455 1.00 16.29 5 TYR B O 1
ATOM 6196 N N . LYS B 1 6 ? 12.922 57.508 -9.050 1.00 15.64 6 LYS B N 1
ATOM 6197 C CA . LYS B 1 6 ? 11.815 57.568 -8.099 1.00 15.55 6 LYS B CA 1
ATOM 6198 C C . LYS B 1 6 ? 11.317 5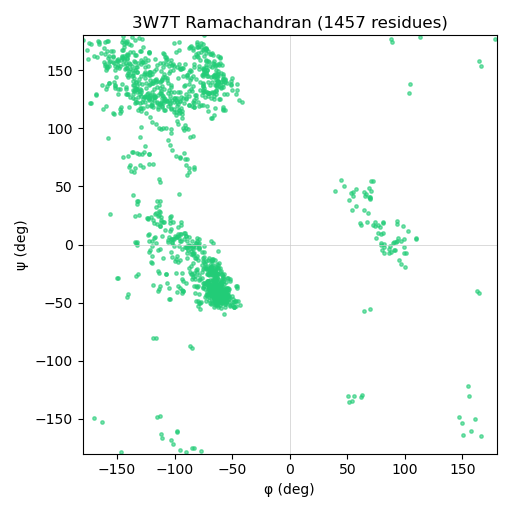6.191 -7.739 1.00 14.66 6 LYS B C 1
ATOM 6199 O O . LYS B 1 6 ? 11.142 55.322 -8.615 1.00 14.45 6 LYS B O 1
ATOM 6205 N N . ASN B 1 7 ? 11.068 55.973 -6.445 1.00 13.59 7 ASN B N 1
ATOM 6206 C CA . ASN B 1 7 ? 10.453 54.741 -5.966 1.00 13.60 7 ASN B CA 1
ATOM 6207 C C . ASN B 1 7 ? 11.168 53.476 -6.426 1.00 13.13 7 ASN B C 1
ATOM 6208 O O . ASN B 1 7 ? 10.544 52.499 -6.801 1.00 12.68 7 ASN B O 1
ATOM 6213 N N . VAL B 1 8 ? 12.492 53.475 -6.339 1.00 13.07 8 VAL B N 1
ATOM 6214 C CA . VAL B 1 8 ? 13.273 52.293 -6.711 1.00 13.47 8 VAL B CA 1
ATOM 6215 C C . VAL B 1 8 ? 12.906 51.086 -5.829 1.00 12.73 8 VAL B C 1
ATOM 6216 O O . VAL B 1 8 ? 12.790 49.947 -6.305 1.00 12.38 8 VAL B O 1
ATOM 6220 N N . ILE B 1 9 ? 12.733 51.347 -4.531 1.00 12.83 9 ILE B N 1
ATOM 6221 C CA . ILE B 1 9 ? 12.168 50.408 -3.601 1.00 13.53 9 ILE B CA 1
ATOM 6222 C C . ILE B 1 9 ? 10.852 51.014 -3.103 1.00 13.50 9 ILE B C 1
ATOM 6223 O O . ILE B 1 9 ? 10.764 52.216 -2.873 1.00 15.05 9 ILE B O 1
ATOM 6228 N N . ASN B 1 10 ? 9.846 50.169 -2.946 1.00 13.80 10 ASN B N 1
ATOM 6229 C CA . ASN B 1 10 ? 8.583 50.559 -2.342 1.00 14.54 10 ASN B CA 1
ATOM 6230 C C . ASN B 1 10 ? 8.804 50.869 -0.856 1.00 13.52 10 ASN B C 1
ATOM 6231 O O . ASN B 1 10 ? 9.038 49.962 -0.056 1.00 13.26 10 ASN B O 1
ATOM 6236 N N . ARG B 1 11 ? 8.719 52.146 -0.505 1.00 13.27 11 ARG B N 1
ATOM 6237 C CA . ARG B 1 11 ? 8.920 52.576 0.886 1.00 13.10 11 ARG B CA 1
ATOM 6238 C C . ARG B 1 11 ? 7.630 53.046 1.535 1.00 13.37 11 ARG B C 1
ATOM 6239 O O . ARG B 1 11 ? 7.653 53.762 2.535 1.00 13.25 11 ARG B O 1
ATOM 6247 N N . THR B 1 12 ? 6.501 52.642 0.963 1.00 13.71 12 THR B N 1
ATOM 6248 C CA . THR B 1 12 ? 5.208 52.973 1.541 1.00 14.35 12 THR B CA 1
ATOM 6249 C C . THR B 1 12 ? 4.853 51.995 2.643 1.00 14.87 12 THR B C 1
ATOM 6250 O O . THR B 1 12 ? 5.303 50.872 2.660 1.00 15.59 12 THR B O 1
ATOM 6254 N N . GLY B 1 13 ? 4.003 52.415 3.569 1.00 16.00 13 GLY B N 1
ATOM 6255 C CA . GLY B 1 13 ? 3.518 51.488 4.574 1.00 16.78 13 GLY B CA 1
ATOM 6256 C C . GLY B 1 13 ? 2.887 52.223 5.713 1.00 17.05 13 GLY B C 1
ATOM 6257 O O . GLY B 1 13 ? 3.179 53.389 5.925 1.00 18.26 13 GLY B O 1
ATOM 6258 N N . ALA B 1 14 ? 2.026 51.516 6.435 1.00 17.03 14 ALA B N 1
ATOM 6259 C CA . ALA B 1 14 ? 1.372 52.028 7.626 1.00 17.04 14 ALA B CA 1
ATOM 6260 C C . ALA B 1 14 ? 1.405 50.910 8.670 1.00 16.49 14 ALA B C 1
ATOM 6261 O O . ALA B 1 14 ? 0.423 50.184 8.859 1.00 16.88 14 ALA B O 1
ATOM 6263 N N . PRO B 1 15 ? 2.557 50.733 9.339 1.00 15.43 15 PRO B N 1
ATOM 6264 C CA . PRO B 1 15 ? 2.638 49.606 10.272 1.00 15.55 15 PRO B CA 1
ATOM 6265 C C . PRO B 1 15 ? 1.643 49.714 11.417 1.00 15.32 15 PRO B C 1
ATOM 6266 O O . PRO B 1 15 ? 1.358 50.818 11.881 1.00 15.96 15 PRO B O 1
ATOM 6270 N N . GLN B 1 16 ? 1.149 48.569 11.868 1.00 15.95 16 GLN B N 1
ATOM 6271 C CA . GLN B 1 16 ? 0.169 48.508 12.945 1.00 16.29 16 GLN B CA 1
ATOM 6272 C C . GLN B 1 16 ? 0.668 47.730 14.159 1.00 15.47 16 GLN B C 1
ATOM 6273 O O . GLN B 1 16 ? -0.039 47.646 15.165 1.00 15.14 16 GLN B O 1
ATOM 6279 N N . TYR B 1 17 ? 1.892 47.200 14.072 1.00 13.61 17 TYR B N 1
ATOM 6280 C CA . TYR B 1 17 ? 2.493 46.359 15.085 1.00 13.09 17 TYR B CA 1
ATOM 6281 C C . TYR B 1 17 ? 3.937 46.805 15.273 1.00 12.01 17 TYR B C 1
ATOM 6282 O O . TYR B 1 17 ? 4.590 47.212 14.315 1.00 11.01 17 TYR B O 1
ATOM 6291 N N . MET B 1 18 ? 4.445 46.709 16.501 1.00 11.76 18 MET B N 1
ATOM 6292 C CA . MET B 1 18 ? 5.876 46.965 16.737 1.00 11.96 18 MET B CA 1
ATOM 6293 C C . MET B 1 18 ? 6.710 46.030 15.858 1.00 11.63 18 MET B C 1
ATOM 6294 O O . MET B 1 18 ? 7.701 46.457 15.220 1.00 11.11 18 MET B O 1
ATOM 6299 N N . LYS B 1 19 ? 6.308 44.757 15.867 1.00 11.03 19 LYS B N 1
ATOM 6300 C CA . LYS B 1 19 ? 6.877 43.706 15.038 1.00 11.01 19 LYS B CA 1
ATOM 6301 C C . LYS B 1 19 ? 5.892 43.425 13.909 1.00 11.03 19 LYS B C 1
ATOM 6302 O O . LYS B 1 19 ? 5.033 42.533 14.016 1.00 11.42 19 LYS B O 1
ATOM 6308 N N . ASP B 1 20 ? 5.995 44.198 12.835 1.00 10.73 20 ASP B N 1
ATOM 6309 C CA . ASP B 1 20 ? 5.075 44.074 11.700 1.00 10.78 20 ASP B CA 1
ATOM 6310 C C . ASP B 1 20 ? 5.826 43.238 10.657 1.00 10.67 20 ASP B C 1
ATOM 6311 O O . ASP B 1 20 ? 6.369 43.751 9.684 1.00 10.74 20 ASP B O 1
ATOM 6316 N N . TYR B 1 21 ? 5.875 41.940 10.920 1.00 11.01 21 TYR B N 1
ATOM 6317 C CA . TYR B 1 21 ? 6.812 41.036 10.276 1.00 11.25 21 TYR B CA 1
ATOM 6318 C C . TYR B 1 21 ? 6.290 40.393 9.000 1.00 12.17 21 TYR B C 1
ATOM 6319 O O . TYR B 1 21 ? 5.079 40.223 8.814 1.00 12.54 21 TYR B O 1
ATOM 6328 N N . ASP B 1 22 ? 7.240 40.007 8.148 1.00 12.08 22 ASP B N 1
ATOM 6329 C CA . ASP B 1 22 ? 6.965 39.108 7.030 1.00 13.37 22 ASP B CA 1
ATOM 6330 C C . ASP B 1 22 ? 6.992 37.662 7.529 1.00 14.35 22 ASP B C 1
ATOM 6331 O O . ASP B 1 22 ? 7.117 37.418 8.718 1.00 14.33 22 ASP B O 1
ATOM 6336 N N . TYR B 1 23 ? 6.867 36.679 6.641 1.00 16.42 23 TYR B N 1
ATOM 6337 C CA . TYR B 1 23 ? 6.752 35.299 7.111 1.00 18.77 23 TYR B CA 1
ATOM 6338 C C . TYR B 1 23 ? 8.027 34.769 7.780 1.00 17.69 23 TYR B C 1
ATOM 6339 O O . TYR B 1 23 ? 7.983 33.773 8.488 1.00 17.60 23 TYR B O 1
ATOM 6348 N N . ASP B 1 24 ? 9.145 35.473 7.611 1.00 16.38 24 ASP B N 1
ATOM 6349 C CA . ASP B 1 24 ? 10.414 35.058 8.184 1.00 16.60 24 ASP B CA 1
ATOM 6350 C C . ASP B 1 24 ? 10.917 36.043 9.243 1.00 14.75 24 ASP B C 1
ATOM 6351 O O . ASP B 1 24 ? 12.101 36.112 9.536 1.00 15.38 24 ASP B O 1
ATOM 6356 N N . ASP B 1 25 ? 9.971 36.770 9.831 1.00 13.58 25 ASP B N 1
ATOM 6357 C CA . ASP B 1 25 ? 10.204 37.637 10.998 1.00 13.55 25 ASP B CA 1
ATOM 6358 C C . ASP B 1 25 ? 10.975 38.913 10.715 1.00 11.97 25 ASP B C 1
ATOM 6359 O O . ASP B 1 25 ? 11.431 39.565 11.638 1.00 11.19 25 ASP B O 1
ATOM 6364 N N . HIS B 1 26 ? 11.072 39.305 9.455 1.00 10.89 26 HIS B N 1
ATOM 6365 C CA . HIS B 1 26 ? 11.688 40.594 9.117 1.00 10.35 26 HIS B CA 1
ATOM 6366 C C . HIS B 1 26 ? 10.625 41.676 9.016 1.00 10.17 26 HIS B C 1
ATOM 6367 O O . HIS B 1 26 ? 9.480 41.385 8.684 1.00 10.95 26 HIS B O 1
ATOM 6374 N N . GLN B 1 27 ? 10.972 42.931 9.289 1.00 9.75 27 GLN B N 1
ATOM 6375 C CA . GLN B 1 27 ? 9.977 43.992 9.152 1.00 10.02 27 GLN B CA 1
ATOM 6376 C C . GLN B 1 27 ? 9.568 44.082 7.675 1.00 10.11 27 GLN B C 1
ATOM 6377 O O . GLN B 1 27 ? 10.419 44.103 6.797 1.00 10.61 27 GLN B O 1
ATOM 6383 N N . ARG B 1 28 ? 8.260 44.119 7.409 1.00 10.70 28 ARG B N 1
ATOM 6384 C CA . ARG B 1 28 ? 7.752 43.960 6.040 1.00 11.00 28 ARG B CA 1
ATOM 6385 C C . ARG B 1 28 ? 7.593 45.254 5.267 1.00 10.93 28 ARG B C 1
ATOM 6386 O O . ARG B 1 28 ? 7.011 45.243 4.183 1.00 11.72 28 ARG B O 1
ATOM 6394 N N . PHE B 1 29 ? 8.113 46.357 5.811 1.00 10.76 29 PHE B N 1
ATOM 6395 C CA . PHE B 1 29 ? 8.162 47.628 5.114 1.00 10.91 29 PHE B CA 1
ATOM 6396 C C . PHE B 1 29 ? 9.615 48.049 5.049 1.00 10.67 29 PHE B C 1
ATOM 6397 O O . PHE B 1 29 ? 10.446 47.460 5.738 1.00 10.98 29 PHE B O 1
ATOM 6405 N N . ASN B 1 30 ? 9.904 49.027 4.204 1.00 10.64 30 ASN B N 1
ATOM 6406 C CA . ASN B 1 30 ? 11.280 49.415 3.869 1.00 10.36 30 ASN B CA 1
ATOM 6407 C C . ASN B 1 30 ? 11.560 50.870 4.181 1.00 10.31 30 ASN B C 1
ATOM 6408 O O . ASN B 1 30 ? 11.561 51.718 3.294 1.00 10.12 30 ASN B O 1
ATOM 6413 N N . PRO B 1 31 ? 11.786 51.179 5.472 1.00 9.98 31 PRO B N 1
ATOM 6414 C CA . PRO B 1 31 ? 11.986 52.573 5.830 1.00 10.08 31 PRO B CA 1
ATOM 6415 C C . PRO B 1 31 ? 13.282 53.166 5.286 1.00 9.86 31 PRO B C 1
ATOM 6416 O O . PRO B 1 31 ? 14.259 52.443 5.062 1.00 10.13 31 PRO B O 1
ATOM 6420 N N . PHE B 1 32 ? 13.256 54.477 5.086 1.00 9.87 32 PHE B N 1
ATOM 6421 C CA . PHE B 1 32 ? 14.405 55.261 4.657 1.00 9.90 32 PHE B CA 1
ATOM 6422 C C . PHE B 1 32 ? 15.244 55.651 5.874 1.00 9.92 32 PHE B C 1
ATOM 6423 O O . PHE B 1 32 ? 14.742 56.339 6.770 1.00 9.50 32 PHE B O 1
ATOM 6431 N N . PHE B 1 33 ? 16.508 55.199 5.877 1.00 10.09 33 PHE B N 1
ATOM 6432 C CA . PHE B 1 33 ? 17.523 55.574 6.853 1.00 9.84 33 PHE B CA 1
ATOM 6433 C C . PHE B 1 33 ? 18.679 56.198 6.084 1.00 10.06 33 PHE B C 1
ATOM 6434 O O . PHE B 1 33 ? 18.984 55.757 4.965 1.00 10.53 33 PHE B O 1
ATOM 6442 N N . ASP B 1 34 ? 19.380 57.152 6.686 1.00 9.96 34 ASP B N 1
ATOM 6443 C CA . ASP B 1 34 ? 20.565 57.723 6.046 1.00 9.82 34 ASP B CA 1
ATOM 6444 C C . ASP B 1 34 ? 21.511 58.288 7.096 1.00 9.87 34 ASP B C 1
ATOM 6445 O O . ASP B 1 34 ? 21.137 58.423 8.265 1.00 9.25 34 ASP B O 1
ATOM 6450 N N . LEU B 1 35 ? 22.743 58.580 6.681 1.00 10.26 35 LEU B N 1
ATOM 6451 C CA . LEU B 1 35 ? 23.782 59.158 7.550 1.00 10.40 35 LEU B CA 1
ATOM 6452 C C . LEU B 1 35 ? 24.160 58.275 8.746 1.00 9.66 35 LEU B C 1
ATOM 6453 O O . LEU B 1 35 ? 24.798 58.719 9.698 1.00 10.35 35 LEU B O 1
ATOM 6458 N N . GLY B 1 36 ? 23.819 56.991 8.668 1.00 9.27 36 GLY B N 1
ATOM 6459 C CA . GLY B 1 36 ? 24.068 56.075 9.770 1.00 8.96 36 GLY B CA 1
ATOM 6460 C C . GLY B 1 36 ? 23.127 56.269 10.935 1.00 8.74 36 GLY B C 1
ATOM 6461 O O . GLY B 1 36 ? 23.409 55.806 12.041 1.00 9.18 36 GLY B O 1
ATOM 6462 N N . ALA B 1 37 ? 21.988 56.926 10.700 1.00 8.47 37 ALA B N 1
ATOM 6463 C CA . ALA B 1 37 ? 21.074 57.227 11.791 1.00 8.42 37 ALA B CA 1
ATOM 6464 C C . ALA B 1 37 ? 20.371 55.969 12.300 1.00 8.21 37 ALA B C 1
ATOM 6465 O O . ALA B 1 37 ? 20.390 54.901 11.676 1.00 8.52 37 ALA B O 1
ATOM 6467 N N . TRP B 1 38 ? 19.750 56.129 13.453 1.00 8.08 38 TRP B N 1
ATOM 6468 C CA . TRP B 1 38 ? 19.149 55.045 14.181 1.00 8.40 38 TRP B CA 1
ATOM 6469 C C . TRP B 1 38 ? 17.628 55.156 14.248 1.00 8.48 38 TRP B C 1
ATOM 6470 O O . TRP B 1 38 ? 16.971 54.597 15.143 1.00 8.48 38 TRP B O 1
ATOM 6481 N N . HIS B 1 39 ? 17.067 55.849 13.267 1.00 8.27 39 HIS B N 1
ATOM 6482 C CA . HIS B 1 39 ? 15.633 55.807 13.008 1.00 8.47 39 HIS B CA 1
ATOM 6483 C C . HIS B 1 39 ? 15.393 55.999 11.525 1.00 8.78 39 HIS B C 1
ATOM 6484 O O . HIS B 1 39 ? 16.248 56.520 10.809 1.00 8.72 39 HIS B O 1
ATOM 6491 N N . GLY B 1 40 ? 14.220 55.574 11.078 1.00 9.19 40 GLY B N 1
ATOM 6492 C CA . GLY B 1 40 ? 13.865 55.618 9.676 1.00 9.37 40 GLY B CA 1
ATOM 6493 C C . GLY B 1 40 ? 12.392 55.905 9.492 1.00 9.76 40 GLY B C 1
ATOM 6494 O O . GLY B 1 40 ? 11.594 55.800 10.423 1.00 10.31 40 GLY B O 1
ATOM 6495 N N . HIS B 1 41 ? 12.043 56.220 8.254 1.00 10.07 41 HIS B N 1
ATOM 6496 C CA . HIS B 1 41 ? 10.707 56.725 7.918 1.00 10.40 41 HIS B CA 1
ATOM 6497 C C . HIS B 1 41 ? 10.124 56.046 6.685 1.00 10.45 41 HIS B C 1
ATOM 6498 O O . HIS B 1 41 ? 10.854 55.703 5.764 1.00 10.85 41 HIS B O 1
ATOM 6505 N N . LEU B 1 42 ? 8.798 55.942 6.632 1.00 10.96 42 LEU B N 1
ATOM 6506 C CA . LEU B 1 42 ? 8.097 55.431 5.456 1.00 11.31 42 LEU B CA 1
ATOM 6507 C C . LEU B 1 42 ? 7.325 56.538 4.743 1.00 11.92 42 LEU B C 1
ATOM 6508 O O . LEU B 1 42 ? 7.093 57.606 5.284 1.00 12.33 42 LEU B O 1
ATOM 6513 N N . LEU B 1 43 ? 6.924 56.252 3.501 1.00 13.45 43 LEU B N 1
ATOM 6514 C CA . LEU B 1 43 ? 6.049 57.140 2.724 1.00 15.16 43 LEU B CA 1
ATOM 6515 C C . LEU B 1 43 ? 4.590 56.836 3.007 1.00 16.77 43 LEU B C 1
ATOM 6516 O O . LEU B 1 43 ? 4.235 55.681 3.271 1.00 16.13 43 LEU B O 1
ATOM 6521 N N . PRO B 1 44 ? 3.730 57.872 2.931 1.00 18.08 44 PRO B N 1
ATOM 6522 C CA . PRO B 1 44 ? 2.296 57.655 3.092 1.00 20.90 44 PRO B CA 1
ATOM 6523 C C . PRO B 1 44 ? 1.765 56.783 1.969 1.00 24.99 44 PRO B C 1
ATOM 6524 O O . PRO B 1 44 ? 2.219 56.933 0.835 1.00 25.02 44 PRO B O 1
ATOM 6528 N N . ASP B 1 45 ? 0.838 55.879 2.313 1.00 29.75 45 ASP B N 1
ATOM 6529 C CA . ASP B 1 45 ? 0.238 54.915 1.373 1.00 34.10 45 ASP B CA 1
ATOM 6530 C C . ASP B 1 45 ? -1.198 55.275 0.953 1.00 36.56 45 ASP B C 1
ATOM 6531 O O . ASP B 1 45 ? -1.847 54.491 0.257 1.00 38.43 45 ASP B O 1
ATOM 6536 N N . GLY B 1 46 ? -1.683 56.450 1.363 1.00 38.03 46 GLY B N 1
ATOM 6537 C CA . GLY B 1 46 ? -3.024 56.911 0.994 1.00 38.77 46 GLY B CA 1
ATOM 6538 C C . GLY B 1 46 ? -3.525 58.094 1.814 1.00 39.42 46 GLY B C 1
ATOM 6539 O O . GLY B 1 46 ? -2.738 58.761 2.492 1.00 37.18 46 GLY B O 1
ATOM 6540 N N . PRO B 1 47 ? -4.843 58.363 1.761 1.00 38.67 47 PRO B N 1
ATOM 6541 C CA . PRO B 1 47 ? -5.437 59.495 2.483 1.00 37.46 47 PRO B CA 1
ATOM 6542 C C . PRO B 1 47 ? -5.371 59.402 4.015 1.00 35.35 47 PRO B C 1
ATOM 6543 O O . PRO B 1 47 ? -5.449 60.430 4.676 1.00 36.31 47 PRO B O 1
ATOM 6547 N N . ASN B 1 48 ? -5.232 58.199 4.567 1.00 32.75 48 ASN B N 1
ATOM 6548 C CA . ASN B 1 48 ? -5.138 58.025 6.024 1.00 32.17 48 ASN B CA 1
ATOM 6549 C C . ASN B 1 48 ? -3.757 58.276 6.623 1.00 27.92 48 ASN B C 1
ATOM 6550 O O . ASN B 1 48 ? -3.646 58.509 7.825 1.00 25.21 48 ASN B O 1
ATOM 6555 N N . THR B 1 49 ? -2.720 58.183 5.799 1.00 25.44 49 THR B N 1
ATOM 6556 C CA . THR B 1 49 ? -1.360 58.550 6.221 1.00 23.58 49 THR B CA 1
ATOM 6557 C C . THR B 1 49 ? -0.872 59.827 5.537 1.00 22.10 49 THR B C 1
ATOM 6558 O O . THR B 1 49 ? 0.137 60.416 5.924 1.00 18.96 49 THR B O 1
ATOM 6562 N N . MET B 1 50 ? -1.602 60.265 4.520 1.00 21.19 50 MET B N 1
ATOM 6563 C CA . MET B 1 50 ? -1.334 61.512 3.835 1.00 21.21 50 MET B CA 1
ATOM 6564 C C . MET B 1 50 ? -1.063 62.682 4.808 1.00 20.30 50 MET B C 1
ATOM 6565 O O . MET B 1 50 ? -1.801 62.868 5.784 1.00 20.59 50 MET B O 1
ATOM 6570 N N . GLY B 1 51 ? 0.003 63.440 4.545 1.00 18.91 51 GLY B N 1
ATOM 6571 C CA . GLY B 1 51 ? 0.388 64.593 5.365 1.00 17.48 51 GLY B CA 1
ATOM 6572 C C . GLY B 1 51 ? 1.499 64.310 6.370 1.00 15.96 51 GLY B C 1
ATOM 6573 O O . GLY B 1 51 ? 1.975 65.223 7.041 1.00 15.19 51 GLY B O 1
ATOM 6574 N N . GLY B 1 52 ? 1.879 63.039 6.482 1.00 15.32 52 GLY B N 1
ATOM 6575 C CA . GLY B 1 52 ? 2.995 62.650 7.345 1.00 15.04 52 GLY B CA 1
ATOM 6576 C C . GLY B 1 52 ? 3.777 61.523 6.721 1.00 14.63 52 GLY B C 1
ATOM 6577 O O . GLY B 1 52 ? 3.400 60.974 5.686 1.00 14.58 52 GLY B O 1
ATOM 6578 N N . PHE B 1 53 ? 4.898 61.196 7.348 1.00 14.36 53 PHE B N 1
ATOM 6579 C CA . PHE B 1 53 ? 5.703 60.073 6.916 1.00 13.95 53 PHE B CA 1
ATOM 6580 C C . PHE B 1 53 ? 5.543 59.020 7.990 1.00 14.16 53 PHE B C 1
ATOM 6581 O O . PHE B 1 53 ? 6.135 59.135 9.074 1.00 14.41 53 PHE B O 1
ATOM 6589 N N . PRO B 1 54 ? 4.677 58.025 7.734 1.00 14.75 54 PRO B N 1
ATOM 6590 C CA . PRO B 1 54 ? 4.268 57.132 8.792 1.00 15.13 54 PRO B CA 1
ATOM 6591 C C . PRO B 1 54 ? 5.350 56.105 9.092 1.00 14.72 54 PRO B C 1
ATOM 6592 O O . PRO B 1 54 ? 6.368 56.059 8.394 1.00 14.04 54 PRO B O 1
ATOM 6596 N N . GLY B 1 55 ? 5.145 55.318 10.140 1.00 14.14 55 GLY B N 1
ATOM 6597 C CA . GLY B 1 55 ? 6.036 54.194 10.419 1.00 14.52 55 GLY B CA 1
ATOM 6598 C C . GLY B 1 55 ? 7.417 54.587 10.886 1.00 14.87 55 GLY B C 1
ATOM 6599 O O . GLY B 1 55 ? 8.427 54.105 10.355 1.00 16.08 55 GLY B O 1
ATOM 6600 N N . VAL B 1 56 ? 7.464 55.394 11.934 1.00 13.61 56 VAL B N 1
ATOM 6601 C CA . VAL B 1 56 ? 8.722 55.679 12.620 1.00 13.36 56 VAL B CA 1
ATOM 6602 C C . VAL B 1 56 ? 9.330 54.353 13.056 1.00 12.72 56 VAL B C 1
ATOM 6603 O O . VAL B 1 56 ? 8.746 53.624 13.878 1.00 14.03 56 VAL B O 1
ATOM 6607 N N . ALA B 1 57 ? 10.490 54.037 12.495 1.00 11.33 57 ALA B N 1
ATOM 6608 C CA . ALA B 1 57 ? 11.208 52.810 12.808 1.00 10.58 57 ALA B CA 1
ATOM 6609 C C . ALA B 1 57 ? 12.359 53.170 13.709 1.00 10.37 57 ALA B C 1
ATOM 6610 O O . ALA B 1 57 ? 13.182 53.998 13.355 1.00 11.20 57 ALA B O 1
ATOM 6612 N N . LEU B 1 58 ? 12.388 52.588 14.902 1.00 9.65 58 LEU B N 1
ATOM 6613 C CA . LEU B 1 58 ? 13.478 52.825 15.846 1.00 9.51 58 LEU B CA 1
ATOM 6614 C C . LEU B 1 58 ? 14.433 51.638 15.859 1.00 9.07 58 LEU B C 1
ATOM 6615 O O . LEU B 1 58 ? 14.031 50.486 15.977 1.00 9.27 58 LEU B O 1
ATOM 6620 N N . LEU B 1 59 ? 15.722 51.915 15.760 1.00 8.93 59 LEU B N 1
ATOM 6621 C CA . LEU B 1 59 ? 16.718 50.887 15.931 1.00 8.91 59 LEU B CA 1
ATOM 6622 C C . LEU B 1 59 ? 17.134 50.877 17.405 1.00 8.98 59 LEU B C 1
ATOM 6623 O O . LEU B 1 59 ? 17.922 51.716 17.854 1.00 9.16 59 LEU B O 1
ATOM 6628 N N . THR B 1 60 ? 16.569 49.933 18.142 1.00 8.66 60 THR B N 1
ATOM 6629 C CA . THR B 1 60 ? 16.732 49.858 19.596 1.00 8.67 60 THR B CA 1
ATOM 6630 C C . THR B 1 60 ? 17.935 48.959 19.884 1.00 8.49 60 THR B C 1
ATOM 6631 O O . THR B 1 60 ? 17.784 47.767 20.194 1.00 8.36 60 THR B O 1
ATOM 6635 N N . GLU B 1 61 ? 19.120 49.559 19.716 1.00 8.74 61 GLU B N 1
ATOM 6636 C CA . GLU B 1 61 ? 20.472 48.959 19.886 1.00 9.03 61 GLU B CA 1
ATOM 6637 C C . GLU B 1 61 ? 20.829 47.827 18.912 1.00 8.93 61 GLU B C 1
ATOM 6638 O O . GLU B 1 61 ? 21.851 47.896 18.217 1.00 9.35 61 GLU B O 1
ATOM 6644 N N . GLU B 1 62 ? 20.015 46.778 18.883 1.00 9.12 62 GLU B N 1
ATOM 6645 C CA . GLU B 1 62 ? 20.301 45.590 18.057 1.00 9.17 62 GLU B CA 1
ATOM 6646 C C . GLU B 1 62 ? 19.106 45.095 17.231 1.00 9.09 62 GLU B C 1
ATOM 6647 O O . GLU B 1 62 ? 19.249 44.092 16.516 1.00 8.75 62 GLU B O 1
ATOM 6653 N N . TYR B 1 63 ? 17.973 45.788 17.309 1.00 8.97 63 TYR B N 1
ATOM 6654 C CA . TYR B 1 63 ? 16.726 45.398 16.620 1.00 8.94 63 TYR B CA 1
ATOM 6655 C C . TYR B 1 63 ? 16.007 46.603 16.038 1.00 9.15 63 TYR B C 1
ATOM 6656 O O . TYR B 1 63 ? 16.151 47.736 16.509 1.00 9.18 63 TYR B O 1
ATOM 6665 N N . ILE B 1 64 ? 15.200 46.331 15.021 1.00 8.88 64 ILE B N 1
ATOM 6666 C CA . ILE B 1 64 ? 14.304 47.333 14.459 1.00 8.96 64 ILE B CA 1
ATOM 6667 C C . ILE B 1 64 ? 12.885 47.119 15.013 1.00 9.20 64 ILE B C 1
ATOM 6668 O O . ILE B 1 64 ? 12.309 46.019 14.920 1.00 9.25 64 ILE B O 1
ATOM 6673 N N . ASN B 1 65 ? 12.325 48.191 15.574 1.00 9.51 65 ASN B N 1
ATOM 6674 C CA . ASN B 1 65 ? 10.990 48.164 16.136 1.00 9.80 65 ASN B CA 1
ATOM 6675 C C . ASN B 1 65 ? 10.201 49.381 15.720 1.00 9.63 65 ASN B C 1
ATOM 6676 O O . ASN B 1 65 ? 10.709 50.505 15.794 1.00 9.60 65 ASN B O 1
ATOM 6681 N N . PHE B 1 66 ? 8.962 49.195 15.261 1.00 10.01 66 PHE B N 1
ATOM 6682 C CA . PHE B 1 66 ? 8.142 50.347 14.900 1.00 10.33 66 PHE B CA 1
ATOM 6683 C C . PHE B 1 66 ? 7.556 51.015 16.142 1.00 10.99 66 PHE B C 1
ATOM 6684 O O . PHE B 1 66 ? 7.135 50.346 17.083 1.00 12.27 66 PHE B O 1
ATOM 6692 N N . MET B 1 67 ? 7.541 52.344 16.113 1.00 11.72 67 MET B N 1
ATOM 6693 C CA . MET B 1 67 ? 7.059 53.176 17.217 1.00 12.19 67 MET B CA 1
ATOM 6694 C C . MET B 1 67 ? 5.613 53.635 17.017 1.00 12.54 67 MET B C 1
ATOM 6695 O O . MET B 1 67 ? 4.836 53.700 17.971 1.00 12.90 67 MET B O 1
ATOM 6700 N N . ALA B 1 68 ? 5.276 54.002 15.794 1.00 13.00 68 ALA B N 1
ATOM 6701 C CA . ALA B 1 68 ? 3.996 54.641 15.499 1.00 14.35 68 ALA B CA 1
ATOM 6702 C C . ALA B 1 68 ? 3.671 54.464 14.041 1.00 15.85 68 ALA B C 1
ATOM 6703 O O . ALA B 1 68 ? 4.581 54.328 13.224 1.00 16.41 68 ALA B O 1
ATOM 6705 N N . SER B 1 69 ? 2.383 54.473 13.700 1.00 16.88 69 SER B N 1
ATOM 6706 C CA . SER B 1 69 ? 1.992 54.583 12.306 1.00 17.46 69 SER B CA 1
ATOM 6707 C C . SER B 1 69 ? 1.988 56.073 11.990 1.00 17.12 69 SER B C 1
ATOM 6708 O O . SER B 1 69 ? 3.025 56.628 11.636 1.00 18.99 69 SER B O 1
ATOM 6711 N N . ASN B 1 70 ? 0.874 56.774 12.198 1.00 16.78 70 ASN B N 1
ATOM 6712 C CA . ASN B 1 70 ? 0.906 58.218 12.062 1.00 16.72 70 ASN B CA 1
ATOM 6713 C C . ASN B 1 70 ? 1.642 58.830 13.256 1.00 15.14 70 ASN B C 1
ATOM 6714 O O . ASN B 1 70 ? 1.378 58.489 14.417 1.00 15.35 70 ASN B O 1
ATOM 6719 N N . PHE B 1 71 ? 2.572 59.730 12.957 1.00 14.00 71 PHE B N 1
ATOM 6720 C CA . PHE B 1 71 ? 3.262 60.501 13.986 1.00 13.87 71 PHE B CA 1
ATOM 6721 C C . PHE B 1 71 ? 3.723 61.816 13.394 1.00 14.02 71 PHE B C 1
ATOM 6722 O O . PHE B 1 71 ? 4.581 61.844 12.517 1.00 13.93 71 PHE B O 1
ATOM 6730 N N . ASP B 1 72 ? 3.132 62.897 13.885 1.00 14.16 72 ASP B N 1
ATOM 6731 C CA . ASP B 1 72 ? 3.370 64.241 13.382 1.00 14.59 72 ASP B CA 1
ATOM 6732 C C . ASP B 1 72 ? 2.787 64.425 11.981 1.00 14.74 72 ASP B C 1
ATOM 6733 O O . ASP B 1 72 ? 3.370 65.098 11.129 1.00 15.60 72 ASP B O 1
ATOM 6738 N N . ARG B 1 73 ? 1.611 63.845 11.766 1.00 15.57 73 ARG B N 1
ATOM 6739 C CA . ARG B 1 73 ? 0.911 63.953 10.492 1.00 16.59 73 ARG B CA 1
ATOM 6740 C C . ARG B 1 73 ? 0.143 65.271 10.435 1.00 16.68 73 ARG B C 1
ATOM 6741 O O . ARG B 1 73 ? -0.620 65.587 11.350 1.00 17.12 73 ARG B O 1
ATOM 6749 N N . LEU B 1 74 ? 0.346 66.023 9.356 1.00 16.51 74 LEU B N 1
ATOM 6750 C CA . LEU B 1 74 ? -0.284 67.321 9.152 1.00 17.04 74 LEU B CA 1
ATOM 6751 C C . LEU B 1 74 ? -1.639 67.208 8.493 1.00 17.73 74 LEU B C 1
ATOM 6752 O O . LEU B 1 74 ? -1.789 66.516 7.484 1.00 17.85 74 LEU B O 1
ATOM 6757 N N . THR B 1 75 ? -2.611 67.912 9.069 1.00 18.89 75 THR B N 1
ATOM 6758 C CA . THR B 1 75 ? -3.857 68.238 8.383 1.00 20.46 75 THR B CA 1
ATOM 6759 C C . THR B 1 75 ? -4.055 69.752 8.462 1.00 20.59 75 THR B C 1
ATOM 6760 O O . THR B 1 75 ? -3.642 70.396 9.424 1.00 20.70 75 THR B O 1
ATOM 6764 N N . VAL B 1 76 ? -4.663 70.304 7.421 1.00 21.87 76 VAL B N 1
ATOM 6765 C CA . VAL B 1 76 ? -4.795 71.738 7.256 1.00 22.43 76 VAL B CA 1
ATOM 6766 C C . VAL B 1 76 ? -6.281 72.068 7.260 1.00 23.59 76 VAL B C 1
ATOM 6767 O O . VAL B 1 76 ? -7.073 71.379 6.611 1.00 24.10 76 VAL B O 1
ATOM 6771 N N . TRP B 1 77 ? -6.637 73.094 8.024 1.00 25.92 77 TRP B N 1
ATOM 6772 C CA . TRP B 1 77 ? -8.018 73.555 8.150 1.00 27.79 77 TRP B CA 1
ATOM 6773 C C . TRP B 1 77 ? -8.129 75.020 7.717 1.00 28.76 77 TRP B C 1
ATOM 6774 O O . TRP B 1 77 ? -7.247 75.839 7.988 1.00 26.96 77 TRP B O 1
ATOM 6785 N N . GLN B 1 78 ? -9.225 75.340 7.037 1.00 31.96 78 GLN B N 1
ATOM 6786 C CA . GLN B 1 78 ? -9.476 76.695 6.555 1.00 34.78 78 GLN B CA 1
ATOM 6787 C C . GLN B 1 78 ? -10.838 77.117 7.098 1.00 35.02 78 GLN B C 1
ATOM 6788 O O . GLN B 1 78 ? -11.854 76.522 6.739 1.00 34.21 78 GLN B O 1
ATOM 6794 N N . ASP B 1 79 ? -10.843 78.102 7.997 1.00 35.83 79 ASP B N 1
ATOM 6795 C CA . ASP B 1 79 ? -12.076 78.577 8.647 1.00 36.87 79 ASP B CA 1
ATOM 6796 C C . ASP B 1 79 ? -12.995 77.429 9.112 1.00 36.90 79 ASP B C 1
ATOM 6797 O O . ASP B 1 79 ? -14.165 77.351 8.723 1.00 37.64 79 ASP B O 1
ATOM 6802 N N . GLY B 1 80 ? -12.446 76.533 9.931 1.00 35.64 80 GLY B N 1
ATOM 6803 C CA . GLY B 1 80 ? -13.217 75.437 10.533 1.00 35.57 80 GLY B CA 1
ATOM 6804 C C . GLY B 1 80 ? -13.433 74.210 9.660 1.00 36.11 80 GLY B C 1
ATOM 6805 O O . GLY B 1 80 ? -14.005 73.215 10.118 1.00 35.29 80 GLY B O 1
ATOM 6806 N N . LYS B 1 81 ? -12.942 74.267 8.421 1.00 35.28 81 LYS B N 1
ATOM 6807 C CA . LYS B 1 81 ? -13.209 73.267 7.395 1.00 35.69 81 LYS B CA 1
ATOM 6808 C C . LYS B 1 81 ? -11.898 72.599 6.978 1.00 33.59 81 LYS B C 1
ATOM 6809 O O . LYS B 1 81 ? -10.946 73.285 6.616 1.00 31.93 81 LYS B O 1
ATOM 6815 N N . LYS B 1 82 ? -11.858 71.270 7.017 1.00 32.54 82 LYS B N 1
ATOM 6816 C CA . LYS B 1 82 ? -10.655 70.524 6.627 1.00 32.63 82 LYS B CA 1
ATOM 6817 C C . LYS B 1 82 ? -10.432 70.620 5.121 1.00 31.02 82 LYS B C 1
ATOM 6818 O O . LYS B 1 82 ? -11.349 70.381 4.340 1.00 29.85 82 LYS B O 1
ATOM 6824 N N . VAL B 1 83 ? -9.208 70.964 4.727 1.00 28.42 83 VAL B N 1
ATOM 6825 C CA . VAL B 1 83 ? -8.829 71.039 3.319 1.00 27.04 83 VAL B CA 1
ATOM 6826 C C . VAL B 1 83 ? -8.673 69.624 2.761 1.00 27.62 83 VAL B C 1
ATOM 6827 O O . VAL B 1 83 ? -8.029 68.777 3.385 1.00 26.86 83 VAL B O 1
ATOM 6831 N N . ASP B 1 84 ? -9.285 69.360 1.608 1.00 27.52 84 ASP B N 1
ATOM 6832 C CA . ASP B 1 84 ? -9.212 68.050 0.970 1.00 28.37 84 ASP B CA 1
ATOM 6833 C C . ASP B 1 84 ? -8.087 68.033 -0.050 1.00 26.95 84 ASP B C 1
ATOM 6834 O O . ASP B 1 84 ? -8.121 68.787 -1.024 1.00 26.64 84 ASP B O 1
ATOM 6839 N N . PHE B 1 85 ? -7.091 67.172 0.187 1.00 24.15 85 PHE B N 1
ATOM 6840 C CA . PHE B 1 85 ? -5.891 67.103 -0.639 1.00 23.02 85 PHE B CA 1
ATOM 6841 C C . PHE B 1 85 ? -5.847 65.807 -1.410 1.00 21.61 85 PHE B C 1
ATOM 6842 O O . PHE B 1 85 ? -6.328 64.783 -0.928 1.00 23.11 85 PHE B O 1
ATOM 6850 N N . THR B 1 86 ? -5.241 65.855 -2.591 1.00 22.50 86 THR B N 1
ATOM 6851 C CA . THR B 1 86 ? -4.780 64.657 -3.279 1.00 22.74 86 THR B CA 1
ATOM 6852 C C . THR B 1 86 ? -3.272 64.518 -3.055 1.00 21.91 86 THR B C 1
ATOM 6853 O O . THR B 1 86 ? -2.573 65.512 -2.858 1.00 22.30 86 THR B O 1
ATOM 6857 N N . LEU B 1 87 ? -2.797 63.281 -3.116 1.00 21.77 87 LEU B N 1
ATOM 6858 C CA . LEU B 1 87 ? -1.437 62.935 -2.694 1.00 21.03 87 LEU B CA 1
ATOM 6859 C C . LEU B 1 87 ? -0.561 62.520 -3.861 1.00 21.93 87 LEU B C 1
ATOM 6860 O O . LEU B 1 87 ? -0.966 61.698 -4.670 1.00 20.16 87 LEU B O 1
ATOM 6865 N N . GLU B 1 88 ? 0.646 63.085 -3.933 1.00 21.20 88 GLU B N 1
ATOM 6866 C CA . GLU B 1 88 ? 1.737 62.478 -4.684 1.00 21.72 88 GLU B CA 1
ATOM 6867 C C . GLU B 1 88 ? 2.879 62.243 -3.702 1.00 20.11 88 GLU B C 1
ATOM 6868 O O . GLU B 1 88 ? 3.291 63.176 -3.033 1.00 20.82 88 GLU B O 1
ATOM 6874 N N . ALA B 1 89 ? 3.404 61.023 -3.664 1.00 19.41 89 ALA B N 1
ATOM 6875 C CA . ALA B 1 89 ? 4.502 60.698 -2.737 1.00 17.95 89 ALA B CA 1
ATOM 6876 C C . ALA B 1 89 ? 5.500 59.762 -3.394 1.00 17.30 89 ALA B C 1
ATOM 6877 O O . ALA B 1 89 ? 5.114 58.785 -4.035 1.00 17.95 89 ALA B O 1
ATOM 6879 N N . TYR B 1 90 ? 6.789 60.055 -3.225 1.00 15.99 90 TYR B N 1
ATOM 6880 C CA . TYR B 1 90 ? 7.811 59.189 -3.784 1.00 15.26 90 TYR B CA 1
ATOM 6881 C C . TYR B 1 90 ? 9.107 59.261 -2.993 1.00 13.74 90 TYR B C 1
ATOM 6882 O O . TYR B 1 90 ? 9.387 60.252 -2.316 1.00 13.31 90 TYR B O 1
ATOM 6891 N N . SER B 1 91 ? 9.891 58.194 -3.104 1.00 13.26 91 SER B N 1
ATOM 6892 C CA . SER B 1 91 ? 11.266 58.208 -2.657 1.00 12.68 91 SER B CA 1
ATOM 6893 C C . SER B 1 91 ? 12.183 58.557 -3.819 1.00 12.34 91 SER B C 1
ATOM 6894 O O . SER B 1 91 ? 11.864 58.299 -4.981 1.00 12.39 91 SER B O 1
ATOM 6897 N N . ILE B 1 92 ? 13.313 59.166 -3.496 1.00 11.79 92 ILE B N 1
ATOM 6898 C CA . ILE B 1 92 ? 14.464 59.246 -4.391 1.00 11.73 92 ILE B CA 1
ATOM 6899 C C . ILE B 1 92 ? 15.660 58.784 -3.568 1.00 11.20 92 ILE B C 1
ATOM 6900 O O . ILE B 1 92 ? 15.582 58.690 -2.335 1.00 10.88 92 ILE B O 1
ATOM 6905 N N . PRO B 1 93 ? 16.781 58.494 -4.225 1.00 10.96 93 PRO B N 1
ATOM 6906 C CA . PRO B 1 93 ? 17.959 58.193 -3.449 1.00 11.01 93 PRO B CA 1
ATOM 6907 C C . PRO B 1 93 ? 18.288 59.370 -2.535 1.00 10.85 93 PRO B C 1
ATOM 6908 O O . PRO B 1 93 ? 18.516 60.473 -3.011 1.00 11.23 93 PRO B O 1
ATOM 6912 N N . GLY B 1 94 ? 18.229 59.143 -1.217 1.00 10.85 94 GLY B N 1
ATOM 6913 C CA . GLY B 1 94 ? 18.531 60.176 -0.233 1.00 10.80 94 GLY B CA 1
ATOM 6914 C C . GLY B 1 94 ? 17.395 61.055 0.279 1.00 10.53 94 GLY B C 1
ATOM 6915 O O . GLY B 1 94 ? 17.651 61.955 1.072 1.00 10.61 94 GLY B O 1
ATOM 6916 N N . ALA B 1 95 ? 16.157 60.822 -0.156 1.00 10.97 95 ALA B N 1
ATOM 6917 C CA . ALA B 1 95 ? 15.047 61.665 0.313 1.00 10.95 95 ALA B CA 1
ATOM 6918 C C . ALA B 1 95 ? 13.689 61.016 0.164 1.00 11.26 95 ALA B C 1
ATOM 6919 O O . ALA B 1 95 ? 13.479 60.158 -0.695 1.00 10.76 95 ALA B O 1
ATOM 6921 N N . LEU B 1 96 ? 12.763 61.421 1.036 1.00 11.57 96 LEU B N 1
ATOM 6922 C CA . LEU B 1 96 ? 11.347 61.142 0.807 1.00 12.00 96 LEU B CA 1
ATOM 6923 C C . LEU B 1 96 ? 10.631 62.460 0.508 1.00 12.25 96 LEU B C 1
ATOM 6924 O O . LEU B 1 96 ? 10.934 63.496 1.093 1.00 12.65 96 LEU B O 1
ATOM 6929 N N . VAL B 1 97 ? 9.669 62.395 -0.406 1.00 13.13 97 VAL B N 1
ATOM 6930 C CA . VAL B 1 97 ? 8.953 63.599 -0.830 1.00 14.47 97 VAL B CA 1
ATOM 6931 C C . VAL B 1 97 ? 7.465 63.323 -0.850 1.00 14.15 97 VAL B C 1
ATOM 6932 O O . VAL B 1 97 ? 7.040 62.254 -1.248 1.00 14.43 97 VAL B O 1
ATOM 6936 N N . GLN B 1 98 ? 6.671 64.290 -0.395 1.00 15.28 98 GLN B N 1
ATOM 6937 C CA . GLN B 1 98 ? 5.248 64.247 -0.676 1.00 16.60 98 GLN B CA 1
ATOM 6938 C C . GLN B 1 98 ? 4.683 65.631 -0.969 1.00 17.21 98 GLN B C 1
ATOM 6939 O O . GLN B 1 98 ? 5.128 66.636 -0.439 1.00 17.25 98 GLN B O 1
ATOM 6945 N N . LYS B 1 99 ? 3.711 65.647 -1.870 1.00 18.59 99 LYS B N 1
ATOM 6946 C CA . LYS B 1 99 ? 3.078 66.864 -2.312 1.00 19.84 99 LYS B CA 1
ATOM 6947 C C . LYS B 1 99 ? 1.585 66.682 -2.115 1.00 19.55 99 LYS B C 1
ATOM 6948 O O . LYS B 1 99 ? 1.013 65.668 -2.536 1.00 20.09 99 LYS B O 1
ATOM 6954 N N . LEU B 1 100 ? 0.971 67.645 -1.438 1.00 20.83 100 LEU B N 1
ATOM 6955 C CA . LEU B 1 100 ? -0.469 67.649 -1.231 1.00 21.69 100 LEU B CA 1
ATOM 6956 C C . LEU B 1 100 ? -1.076 68.770 -2.073 1.00 22.11 100 LEU B C 1
ATOM 6957 O O . LEU B 1 100 ? -0.651 69.921 -1.996 1.00 21.50 100 LEU B O 1
ATOM 6962 N N . THR B 1 101 ? -2.049 68.412 -2.900 1.00 24.09 101 THR B N 1
ATOM 6963 C CA . THR B 1 101 ? -2.631 69.368 -3.840 1.00 26.15 101 THR B CA 1
ATOM 6964 C C . THR B 1 101 ? -4.115 69.588 -3.550 1.00 26.72 101 THR B C 1
ATOM 6965 O O . THR B 1 101 ? -4.904 68.643 -3.486 1.00 26.36 101 THR B O 1
ATOM 6969 N N . ALA B 1 102 ? -4.462 70.850 -3.342 1.00 28.60 102 ALA B N 1
ATOM 6970 C CA . ALA B 1 102 ? -5.855 71.299 -3.337 1.00 31.62 102 ALA B CA 1
ATOM 6971 C C . ALA B 1 102 ? -5.928 72.584 -4.162 1.00 34.25 102 ALA B C 1
ATOM 6972 O O . ALA B 1 102 ? -4.902 73.095 -4.616 1.00 31.60 102 ALA B O 1
ATOM 6974 N N . LYS B 1 103 ? -7.139 73.110 -4.344 1.00 38.93 103 LYS B N 1
ATOM 6975 C CA . LYS B 1 103 ? -7.361 74.273 -5.210 1.00 41.76 103 LYS B CA 1
ATOM 6976 C C . LYS B 1 103 ? -6.528 75.499 -4.806 1.00 39.73 103 LYS B C 1
ATOM 6977 O O . LYS B 1 103 ? -5.719 75.988 -5.595 1.00 39.53 103 LYS B O 1
ATOM 6983 N N . ASP B 1 104 ? -6.721 75.983 -3.580 1.00 39.18 104 ASP B N 1
ATOM 6984 C CA . ASP B 1 104 ? -6.050 77.207 -3.106 1.00 38.22 104 ASP B CA 1
ATOM 6985 C C . ASP B 1 104 ? -4.870 76.945 -2.164 1.00 35.43 104 ASP B C 1
ATOM 6986 O O . ASP B 1 104 ? -4.161 77.876 -1.790 1.00 33.37 104 ASP B O 1
ATOM 6991 N N . VAL B 1 105 ? -4.670 75.689 -1.773 1.00 31.98 105 VAL B N 1
ATOM 6992 C CA . VAL B 1 105 ? -3.615 75.345 -0.825 1.00 28.91 105 VAL B CA 1
ATOM 6993 C C . VAL B 1 105 ? -2.785 74.195 -1.366 1.00 26.05 105 VAL B C 1
ATOM 6994 O O . VAL B 1 105 ? -3.330 73.203 -1.837 1.00 26.98 105 VAL B O 1
ATOM 6998 N N . GLN B 1 106 ? -1.466 74.334 -1.275 1.00 25.18 106 GLN B N 1
ATOM 6999 C CA . GLN B 1 106 ? -0.555 73.245 -1.604 1.00 24.37 106 GLN B CA 1
ATOM 7000 C C . GLN B 1 106 ? 0.496 73.086 -0.516 1.00 22.38 106 GLN B C 1
ATOM 7001 O O . GLN B 1 106 ? 0.895 74.057 0.133 1.00 22.60 106 GLN B O 1
ATOM 7007 N N . VAL B 1 107 ? 0.929 71.847 -0.322 1.00 20.92 107 VAL B N 1
ATOM 7008 C CA . VAL B 1 107 ? 1.990 71.550 0.634 1.00 20.13 107 VAL B CA 1
ATOM 7009 C C . VAL B 1 107 ? 3.028 70.660 -0.042 1.00 19.48 107 VAL B C 1
ATOM 7010 O O . VAL B 1 107 ? 2.682 69.662 -0.679 1.00 20.77 107 VAL B O 1
ATOM 7014 N N . GLU B 1 108 ? 4.296 71.041 0.111 1.00 19.37 108 GLU B N 1
ATOM 7015 C CA . GLU B 1 108 ? 5.427 70.274 -0.398 1.00 19.86 108 GLU B CA 1
ATOM 7016 C C . GLU B 1 108 ? 6.310 69.911 0.784 1.00 17.96 108 GLU B C 1
ATOM 7017 O O . GLU B 1 108 ? 6.831 70.781 1.464 1.00 17.24 108 GLU B O 1
ATOM 7023 N N . MET B 1 109 ? 6.468 68.616 0.998 1.00 17.64 109 MET B N 1
ATOM 7024 C CA . MET B 1 109 ? 7.256 68.110 2.106 1.00 17.33 109 MET B CA 1
ATOM 7025 C C . MET B 1 109 ? 8.456 67.327 1.596 1.00 16.14 109 MET B C 1
ATOM 7026 O O . MET B 1 109 ? 8.304 66.407 0.803 1.00 16.41 109 MET B O 1
ATOM 7031 N N . THR B 1 110 ? 9.637 67.705 2.080 1.00 14.87 110 THR B N 1
ATOM 7032 C CA . THR B 1 110 ? 10.882 67.019 1.751 1.00 14.59 110 THR B CA 1
ATOM 7033 C C . THR B 1 110 ? 11.566 66.574 3.050 1.00 13.93 110 THR B C 1
ATOM 7034 O O . THR B 1 110 ? 11.770 67.374 3.953 1.00 13.46 110 THR B O 1
ATOM 7038 N N . LEU B 1 111 ? 11.907 65.292 3.131 1.00 13.07 111 LEU B N 1
ATOM 7039 C CA . LEU B 1 111 ? 12.552 64.724 4.319 1.00 13.16 111 LEU B CA 1
ATOM 7040 C C . LEU B 1 111 ? 13.914 64.167 3.935 1.00 12.16 111 LEU B C 1
ATOM 7041 O O . LEU B 1 111 ? 14.000 63.294 3.083 1.00 12.08 111 LEU B O 1
ATOM 7046 N N . ARG B 1 112 ? 14.966 64.691 4.560 1.00 11.41 112 ARG B N 1
ATOM 7047 C CA . ARG B 1 112 ? 16.330 64.215 4.371 1.00 11.46 112 ARG B CA 1
ATOM 7048 C C . ARG B 1 112 ? 16.971 64.063 5.749 1.00 11.29 112 ARG B C 1
ATOM 7049 O O . ARG B 1 112 ? 16.460 64.603 6.743 1.00 12.87 112 ARG B O 1
ATOM 7057 N N . PHE B 1 113 ? 18.075 63.326 5.832 1.00 10.97 113 PHE B N 1
ATOM 7058 C CA . PHE B 1 113 ? 18.784 63.225 7.092 1.00 10.73 113 PHE B CA 1
ATOM 7059 C C . PHE B 1 113 ? 19.820 64.335 7.232 1.00 10.87 113 PHE B C 1
ATOM 7060 O O . PHE B 1 113 ? 20.421 64.763 6.241 1.00 11.37 113 PHE B O 1
ATOM 7068 N N . ALA B 1 114 ? 19.993 64.786 8.468 1.00 10.74 114 ALA B N 1
ATOM 7069 C CA . ALA B 1 114 ? 20.852 65.937 8.796 1.00 11.20 114 ALA B CA 1
ATOM 7070 C C . ALA B 1 114 ? 22.070 65.543 9.623 1.00 11.37 114 ALA B C 1
ATOM 7071 O O . ALA B 1 114 ? 23.145 66.127 9.473 1.00 12.11 114 ALA B O 1
ATOM 7073 N N . THR B 1 115 ? 21.887 64.605 10.550 1.00 11.31 115 THR B N 1
ATOM 7074 C CA . THR B 1 115 ? 22.990 64.104 11.375 1.00 10.89 115 THR B CA 1
ATOM 7075 C C . THR B 1 115 ? 22.815 62.604 11.571 1.00 10.97 115 THR B C 1
ATOM 7076 O O . THR B 1 115 ? 21.787 62.049 11.184 1.00 10.17 115 THR B O 1
ATOM 7080 N N . PRO B 1 116 ? 23.791 61.956 12.216 1.00 10.78 116 PRO B N 1
ATOM 7081 C CA . PRO B 1 116 ? 23.636 60.526 12.522 1.00 10.95 116 PRO B CA 1
ATOM 7082 C C . PRO B 1 116 ? 22.558 60.175 13.565 1.00 10.46 116 PRO B C 1
ATOM 7083 O O . PRO B 1 116 ? 22.423 59.008 13.932 1.00 10.13 116 PRO B O 1
ATOM 7087 N N . ARG B 1 117 ? 21.819 61.164 14.049 1.00 10.17 117 ARG B N 1
ATOM 7088 C CA . ARG B 1 117 ? 20.691 60.899 14.940 1.00 10.60 117 ARG B CA 1
ATOM 7089 C C . ARG B 1 117 ? 19.433 61.672 14.572 1.00 10.67 117 ARG B C 1
ATOM 7090 O O . ARG B 1 117 ? 18.455 61.557 15.278 1.00 11.39 117 ARG B O 1
ATOM 7098 N N . THR B 1 118 ? 19.458 62.454 13.496 1.00 10.60 118 THR B N 1
ATOM 7099 C CA . THR B 1 118 ? 18.407 63.431 13.241 1.00 10.57 118 THR B CA 1
ATOM 7100 C C . THR B 1 118 ? 18.063 63.544 11.765 1.00 10.42 118 THR B C 1
ATOM 7101 O O . THR B 1 118 ? 18.931 63.736 10.895 1.00 10.61 118 THR B O 1
ATOM 7105 N N . SER B 1 119 ? 16.773 63.451 11.482 1.00 10.12 119 SER B N 1
ATOM 7106 C CA . SER B 1 119 ? 16.251 63.804 10.171 1.00 10.05 119 SER B CA 1
ATOM 7107 C C . SER B 1 119 ? 15.562 65.178 10.199 1.00 10.15 119 SER B C 1
ATOM 7108 O O . SER B 1 119 ? 15.145 65.668 11.270 1.00 9.83 119 SER B O 1
ATOM 7111 N N . LEU B 1 120 ? 15.455 65.759 9.011 1.00 10.93 120 LEU B N 1
ATOM 7112 C CA . LEU B 1 120 ? 14.931 67.102 8.807 1.00 11.01 120 LEU B CA 1
ATOM 7113 C C . LEU B 1 120 ? 13.817 67.101 7.780 1.00 11.09 120 LEU B C 1
ATOM 7114 O O . LEU B 1 120 ? 13.991 66.594 6.666 1.00 10.97 120 LEU B O 1
ATOM 7119 N N . LEU B 1 121 ? 12.678 67.678 8.171 1.00 11.18 121 LEU B N 1
ATOM 7120 C CA . LEU B 1 121 ? 11.514 67.821 7.304 1.00 11.81 121 LEU B CA 1
ATOM 7121 C C . LEU B 1 121 ? 11.280 69.293 6.979 1.00 12.06 121 LEU B C 1
ATOM 7122 O O . LEU B 1 121 ? 11.146 70.101 7.879 1.00 12.68 121 LEU B O 1
ATOM 7127 N N . GLU B 1 122 ? 11.277 69.628 5.697 1.00 12.51 122 GLU B N 1
ATOM 7128 C CA . GLU B 1 122 ? 10.832 70.941 5.227 1.00 13.35 122 GLU B CA 1
ATOM 7129 C C . GLU B 1 122 ? 9.365 70.817 4.832 1.00 13.09 122 GLU B C 1
ATOM 7130 O O . GLU B 1 122 ? 9.020 69.971 4.024 1.00 13.30 122 GLU B O 1
ATOM 7136 N N . THR B 1 123 ? 8.513 71.647 5.444 1.00 13.63 123 THR B N 1
ATOM 7137 C CA . THR B 1 123 ? 7.087 71.702 5.114 1.00 14.07 123 THR B CA 1
ATOM 7138 C C . THR B 1 123 ? 6.764 73.071 4.491 1.00 14.62 123 THR B C 1
ATOM 7139 O O . THR B 1 123 ? 6.650 74.067 5.207 1.00 15.17 123 THR B O 1
ATOM 7143 N N . LYS B 1 124 ? 6.664 73.116 3.161 1.00 15.81 124 LYS B N 1
ATOM 7144 C CA . LYS B 1 124 ? 6.417 74.362 2.444 1.00 17.45 124 LYS B CA 1
ATOM 7145 C C . LYS B 1 124 ? 4.938 74.445 2.102 1.00 17.55 124 LYS B C 1
ATOM 7146 O O . LYS B 1 124 ? 4.426 73.651 1.321 1.00 17.29 124 LYS B O 1
ATOM 7152 N N . ILE B 1 125 ? 4.266 75.419 2.708 1.00 18.78 125 ILE B N 1
ATOM 7153 C CA . ILE B 1 125 ? 2.831 75.585 2.554 1.00 19.75 125 ILE B CA 1
ATOM 7154 C C . ILE B 1 125 ? 2.562 76.817 1.694 1.00 21.14 125 ILE B C 1
ATOM 7155 O O . ILE B 1 125 ? 3.017 77.898 2.019 1.00 20.44 125 ILE B O 1
ATOM 7160 N N . THR B 1 126 ? 1.830 76.620 0.604 1.00 21.80 126 THR B N 1
ATOM 7161 C CA . THR B 1 126 ? 1.400 77.710 -0.270 1.00 23.79 126 THR B CA 1
ATOM 7162 C C . THR B 1 126 ? -0.084 77.932 -0.045 1.00 25.33 126 THR B C 1
ATOM 7163 O O . THR B 1 126 ? -0.878 77.001 -0.181 1.00 25.62 126 THR B O 1
ATOM 7167 N N . SER B 1 127 ? -0.447 79.166 0.307 1.00 28.90 127 SER B N 1
ATOM 7168 C CA . SER B 1 127 ? -1.842 79.529 0.550 1.00 31.66 127 SER B CA 1
ATOM 7169 C C . SER B 1 127 ? -2.067 81.033 0.419 1.00 34.49 127 SER B C 1
ATOM 7170 O O . SER B 1 127 ? -1.285 81.838 0.930 1.00 34.79 127 SER B O 1
ATOM 7173 N N . ASN B 1 128 ? -3.155 81.404 -0.249 1.00 38.77 128 ASN B N 1
ATOM 7174 C CA . ASN B 1 128 ? -3.536 82.813 -0.350 1.00 41.68 128 ASN B CA 1
ATOM 7175 C C . ASN B 1 128 ? -4.368 83.278 0.849 1.00 41.36 128 ASN B C 1
ATOM 7176 O O . ASN B 1 128 ? -4.629 84.471 0.988 1.00 40.83 128 ASN B O 1
ATOM 7181 N N . LYS B 1 129 ? -4.766 82.341 1.715 1.00 39.92 129 LYS B N 1
ATOM 7182 C CA . LYS B 1 129 ? -5.515 82.668 2.928 1.00 39.19 129 LYS B CA 1
ATOM 7183 C C . LYS B 1 129 ? -4.890 82.037 4.176 1.00 37.51 129 LYS B C 1
ATOM 7184 O O . LYS B 1 129 ? -4.176 81.026 4.074 1.00 35.39 129 LYS B O 1
ATOM 7190 N N . PRO B 1 130 ? -5.139 82.636 5.360 1.00 33.67 130 PRO B N 1
ATOM 7191 C CA . PRO B 1 130 ? -4.665 82.074 6.630 1.00 32.48 130 PRO B CA 1
ATOM 7192 C C . PRO B 1 130 ? -5.182 80.662 6.903 1.00 30.67 130 PRO B C 1
ATOM 7193 O O . PRO B 1 130 ? -6.239 80.265 6.399 1.00 30.89 130 PRO B O 1
ATOM 7197 N N . LEU B 1 131 ? -4.429 79.907 7.698 1.00 29.62 131 LEU B N 1
ATOM 7198 C CA . LEU B 1 131 ? -4.714 78.491 7.889 1.00 29.16 131 LEU B CA 1
ATOM 7199 C C . LEU B 1 131 ? -4.466 78.055 9.317 1.00 27.03 131 LEU B C 1
ATOM 7200 O O . LEU B 1 131 ? -3.630 78.615 10.031 1.00 27.63 131 LEU B O 1
ATOM 7205 N N . ASP B 1 132 ? -5.199 77.028 9.722 1.00 26.33 132 ASP B N 1
ATOM 7206 C CA . ASP B 1 132 ? -4.972 76.386 11.001 1.00 25.89 132 ASP B CA 1
ATOM 7207 C C . ASP B 1 132 ? -4.350 75.027 10.727 1.00 24.09 132 ASP B C 1
ATOM 7208 O O . ASP B 1 132 ? -4.878 74.223 9.957 1.00 25.29 132 ASP B O 1
ATOM 7213 N N . LEU B 1 133 ? -3.199 74.811 11.350 1.00 23.19 133 LEU B N 1
ATOM 7214 C CA . LEU B 1 133 ? -2.411 73.613 11.143 1.00 22.15 133 LEU B CA 1
ATOM 7215 C C . LEU B 1 133 ? -2.601 72.702 12.329 1.00 20.47 133 LEU B C 1
ATOM 7216 O O . LEU B 1 133 ? -2.579 73.146 13.471 1.00 21.13 133 LEU B O 1
ATOM 7221 N N . VAL B 1 134 ? -2.794 71.423 12.038 1.00 20.01 134 VAL B N 1
ATOM 7222 C CA . VAL B 1 134 ? -2.940 70.413 13.067 1.00 19.51 134 VAL B CA 1
ATOM 7223 C C . VAL B 1 134 ? -1.993 69.276 12.753 1.00 18.37 134 VAL B C 1
ATOM 7224 O O . VAL B 1 134 ? -2.012 68.759 11.654 1.00 18.24 134 VAL B O 1
ATOM 7228 N N . TRP B 1 135 ? -1.182 68.892 13.732 1.00 16.66 135 TRP B N 1
ATOM 7229 C CA . TRP B 1 135 ? -0.364 67.687 13.615 1.00 16.35 135 TRP B CA 1
ATOM 7230 C C . TRP B 1 135 ? -0.830 66.713 14.675 1.00 16.21 135 TRP B C 1
ATOM 7231 O O . TRP B 1 135 ? -1.132 67.116 15.798 1.00 17.07 135 TRP B O 1
ATOM 7242 N N . ASP B 1 136 ? -0.905 65.438 14.321 1.00 16.69 136 ASP B N 1
ATOM 7243 C CA . ASP B 1 136 ? -1.330 64.420 15.261 1.00 17.02 136 ASP B CA 1
ATOM 7244 C C . ASP B 1 136 ? -0.447 63.181 15.180 1.00 16.61 136 ASP B C 1
ATOM 7245 O O . ASP B 1 136 ? 0.315 62.983 14.231 1.00 15.37 136 ASP B O 1
ATOM 7250 N N . GLY B 1 137 ? -0.573 62.339 16.183 1.00 16.10 137 GLY B N 1
ATOM 7251 C CA . GLY B 1 137 ? 0.155 61.091 16.187 1.00 16.24 137 GLY B CA 1
ATOM 7252 C C . GLY B 1 137 ? -0.316 60.188 17.300 1.00 16.24 137 GLY B C 1
ATOM 7253 O O . GLY B 1 137 ? -0.950 60.632 18.266 1.00 15.86 137 GLY B O 1
ATOM 7254 N N . GLU B 1 138 ? 0.024 58.916 17.166 1.00 16.46 138 GLU B N 1
ATOM 7255 C CA . GLU B 1 138 ? -0.352 57.918 18.136 1.00 17.59 138 GLU B CA 1
ATOM 7256 C C . GLU B 1 138 ? 0.719 56.836 18.185 1.00 16.24 138 GLU B C 1
ATOM 7257 O O . GLU B 1 138 ? 1.159 56.355 17.138 1.00 16.56 138 GLU B O 1
ATOM 7263 N N . LEU B 1 139 ? 1.132 56.450 19.383 1.00 15.01 139 LEU B N 1
ATOM 7264 C CA . LEU B 1 139 ? 2.050 55.320 19.533 1.00 14.32 139 LEU B CA 1
ATOM 7265 C C . LEU B 1 139 ? 1.309 54.019 19.251 1.00 14.34 139 LEU B C 1
ATOM 7266 O O . LEU B 1 139 ? 0.104 53.906 19.491 1.00 14.76 139 LEU B O 1
ATOM 7271 N N . LEU B 1 140 ? 2.016 53.042 18.694 1.00 13.63 140 LEU B N 1
ATOM 7272 C CA . LEU B 1 140 ? 1.427 51.733 18.482 1.00 13.71 140 LEU B CA 1
ATOM 7273 C C . LEU B 1 140 ? 1.038 51.082 19.805 1.00 14.28 140 LEU B C 1
ATOM 7274 O O . LEU B 1 140 ? 1.616 51.366 20.873 1.00 13.69 140 LEU B O 1
ATOM 7279 N N . GLU B 1 141 ? 0.064 50.180 19.702 1.00 15.45 141 GLU B N 1
ATOM 7280 C CA . GLU B 1 141 ? -0.421 49.388 20.834 1.00 17.03 141 GLU B CA 1
ATOM 7281 C C . GLU B 1 141 ? -0.127 47.898 20.647 1.00 15.74 141 GLU B C 1
ATOM 7282 O O . GLU B 1 141 ? 0.254 47.221 21.607 1.00 15.55 141 GLU B O 1
ATOM 7288 N N . LYS B 1 142 ? -0.283 47.385 19.419 1.00 16.03 142 LYS B N 1
ATOM 7289 C CA . LYS B 1 142 ? -0.198 45.938 19.185 1.00 15.85 142 LYS B CA 1
ATOM 7290 C C . LYS B 1 142 ? 1.230 45.450 18.954 1.00 15.13 142 LYS B C 1
ATOM 7291 O O . LYS B 1 142 ? 2.018 46.114 18.289 1.00 14.40 142 LYS B O 1
ATOM 7297 N N . LEU B 1 143 ? 1.538 44.278 19.482 1.00 14.18 143 LEU B N 1
ATOM 7298 C CA . LEU B 1 143 ? 2.906 43.772 19.498 1.00 13.90 143 LEU B CA 1
ATOM 7299 C C . LEU B 1 143 ? 3.392 43.192 18.175 1.00 14.08 143 LEU B C 1
ATOM 7300 O O . LEU B 1 143 ? 4.442 43.592 17.682 1.00 13.28 143 LEU B O 1
ATOM 7305 N N . GLU B 1 144 ? 2.666 42.224 17.629 1.00 14.03 144 GLU B N 1
ATOM 7306 C CA . GLU B 1 144 ? 3.237 41.343 16.610 1.00 14.31 144 GLU B CA 1
ATOM 7307 C C . GLU B 1 144 ? 2.226 40.769 15.631 1.00 14.08 144 GLU B C 1
ATOM 7308 O O . GLU B 1 144 ? 1.141 40.301 16.026 1.00 13.53 144 GLU B O 1
ATOM 7314 N N . ALA B 1 145 ? 2.622 40.783 14.363 1.00 14.13 145 ALA B N 1
ATOM 7315 C CA . ALA B 1 145 ? 1.857 40.186 13.273 1.00 13.91 145 ALA B CA 1
ATOM 7316 C C . ALA B 1 145 ? 2.803 39.570 12.253 1.00 15.06 145 ALA B C 1
ATOM 7317 O O . ALA B 1 145 ? 4.010 39.870 12.221 1.00 13.47 145 ALA B O 1
ATOM 7319 N N . LYS B 1 146 ? 2.243 38.701 11.431 1.00 16.02 146 LYS B N 1
ATOM 7320 C CA . LYS B 1 146 ? 2.961 38.051 10.348 1.00 17.28 146 LYS B CA 1
ATOM 7321 C C . LYS B 1 146 ? 2.130 38.238 9.083 1.00 16.49 146 LYS B C 1
ATOM 7322 O O . LYS B 1 146 ? 0.987 37.782 9.014 1.00 17.16 146 LYS B O 1
ATOM 7328 N N . GLU B 1 147 ? 2.702 38.938 8.102 1.00 16.05 147 GLU B N 1
ATOM 7329 C CA . GLU B 1 147 ? 1.998 39.449 6.920 1.00 16.86 147 GLU B CA 1
ATOM 7330 C C . GLU B 1 147 ? 0.607 39.989 7.241 1.00 16.03 147 GLU B C 1
ATOM 7331 O O . GLU B 1 147 ? -0.385 39.689 6.571 1.00 16.63 147 GLU B O 1
ATOM 7337 N N . GLY B 1 148 ? 0.530 40.790 8.294 1.00 15.94 148 GLY B N 1
ATOM 7338 C CA . GLY B 1 148 ? -0.706 41.488 8.609 1.00 16.56 148 GLY B CA 1
ATOM 7339 C C . GLY B 1 148 ? -1.681 40.721 9.483 1.00 17.59 148 GLY B C 1
ATOM 7340 O O . GLY B 1 148 ? -2.686 41.292 9.885 1.00 19.06 148 GLY B O 1
ATOM 7341 N N . LYS B 1 149 ? -1.399 39.447 9.771 1.00 17.95 149 LYS B N 1
ATOM 7342 C CA . LYS B 1 149 ? -2.248 38.624 10.647 1.00 19.64 149 LYS B CA 1
ATOM 7343 C C . LYS B 1 149 ? -1.644 38.631 12.054 1.00 18.58 149 LYS B C 1
ATOM 7344 O O . LYS B 1 149 ? -0.529 38.167 12.243 1.00 18.05 149 LYS B O 1
ATOM 7350 N N . PRO B 1 150 ? -2.388 39.133 13.054 1.00 18.49 150 PRO B N 1
ATOM 7351 C CA . PRO B 1 150 ? -1.784 39.173 14.382 1.00 18.63 150 PRO B CA 1
ATOM 7352 C C . PRO B 1 150 ? -1.344 37.789 14.854 1.00 19.11 150 PRO B C 1
ATOM 7353 O O . PRO B 1 150 ? -2.067 36.803 14.656 1.00 19.46 150 PRO B O 1
ATOM 7357 N N . LEU B 1 151 ? -0.149 37.712 15.427 1.00 19.28 151 LEU B N 1
ATOM 7358 C CA . LEU B 1 151 ? 0.394 36.459 15.949 1.00 20.80 151 LEU B CA 1
ATOM 7359 C C . LEU B 1 151 ? -0.184 36.150 17.323 1.00 21.51 151 LEU B C 1
ATOM 7360 O O . LEU B 1 151 ? -0.170 34.997 17.768 1.00 22.94 151 LEU B O 1
ATOM 7365 N N . SER B 1 152 ? -0.685 37.189 17.983 1.00 21.41 152 SER B N 1
ATOM 7366 C CA . SER B 1 152 ? -1.276 37.092 19.315 1.00 21.85 152 SER B CA 1
ATOM 7367 C C . SER B 1 152 ? -2.046 38.378 19.589 1.00 22.35 152 SER B C 1
ATOM 7368 O O . SER B 1 152 ? -1.982 39.328 18.797 1.00 20.99 152 SER B O 1
ATOM 7371 N N . ASP B 1 153 ? -2.753 38.410 20.715 1.00 22.70 153 ASP B N 1
ATOM 7372 C CA . ASP B 1 153 ? -3.438 39.620 21.173 1.00 24.10 153 ASP B CA 1
ATOM 7373 C C . ASP B 1 153 ? -2.538 40.470 22.080 1.00 21.85 153 ASP B C 1
ATOM 7374 O O . ASP B 1 153 ? -2.998 41.443 22.680 1.00 22.04 153 ASP B O 1
ATOM 7379 N N . LYS B 1 154 ? -1.264 40.092 22.194 1.00 20.16 154 LYS B N 1
ATOM 7380 C CA . LYS B 1 154 ? -0.346 40.786 23.097 1.00 19.31 154 LYS B CA 1
ATOM 7381 C C . LYS B 1 154 ? -0.168 42.241 22.704 1.00 18.50 154 LYS B C 1
ATOM 7382 O O . LYS B 1 154 ? -0.187 42.589 21.528 1.00 17.58 154 LYS B O 1
ATOM 7388 N N . THR B 1 155 ? -0.007 43.092 23.708 1.00 16.80 155 THR B N 1
ATOM 7389 C CA . THR B 1 155 ? 0.280 44.497 23.471 1.00 16.37 155 THR B CA 1
ATOM 7390 C C . THR B 1 155 ? 1.715 44.791 23.847 1.00 15.16 155 THR B C 1
ATOM 7391 O O . THR B 1 155 ? 2.379 44.024 24.549 1.00 14.64 155 THR B O 1
ATOM 7395 N N . ILE B 1 156 ? 2.201 45.911 23.333 1.00 14.65 156 ILE B N 1
ATOM 7396 C CA . ILE B 1 156 ? 3.570 46.346 23.614 1.00 14.31 156 ILE B CA 1
ATOM 7397 C C . ILE B 1 156 ? 3.759 46.587 25.121 1.00 14.13 156 ILE B C 1
ATOM 7398 O O . ILE B 1 156 ? 4.726 46.119 25.731 1.00 13.63 156 ILE B O 1
ATOM 7403 N N . ALA B 1 157 ? 2.822 47.311 25.717 1.00 14.78 157 ALA B N 1
ATOM 7404 C CA . ALA B 1 157 ? 2.890 47.630 27.137 1.00 15.40 157 ALA B CA 1
ATOM 7405 C C . ALA B 1 157 ? 2.762 46.372 27.985 1.00 14.88 157 ALA B C 1
ATOM 7406 O O . ALA B 1 157 ? 3.445 46.219 29.002 1.00 14.99 157 ALA B O 1
ATOM 7408 N N . GLY B 1 158 ? 1.896 45.455 27.554 1.00 14.95 158 GLY B N 1
ATOM 7409 C CA . GLY B 1 158 ? 1.738 44.163 28.226 1.00 15.95 158 GLY B CA 1
ATOM 7410 C C . GLY B 1 158 ? 2.986 43.303 28.189 1.00 16.12 158 GLY B C 1
ATOM 7411 O O . GLY B 1 158 ? 3.398 42.736 29.193 1.00 16.69 158 GLY B O 1
ATOM 7412 N N . GLU B 1 159 ? 3.623 43.232 27.022 1.00 15.52 159 GLU B N 1
ATOM 7413 C CA . GLU B 1 159 ? 4.845 42.469 26.856 1.00 16.06 159 GLU B CA 1
ATOM 7414 C C . GLU B 1 159 ? 6.076 43.063 27.563 1.00 15.15 159 GLU B C 1
ATOM 7415 O O . GLU B 1 159 ? 6.932 42.323 28.050 1.00 15.74 159 GLU B O 1
ATOM 7421 N N . TYR B 1 160 ? 6.165 44.393 27.601 1.00 14.55 160 TYR B N 1
ATOM 7422 C CA . TYR B 1 160 ? 7.303 45.106 28.184 1.00 14.68 160 TYR B CA 1
ATOM 7423 C C . TYR B 1 160 ? 6.796 46.115 29.217 1.00 15.49 160 TYR B C 1
ATOM 7424 O O . TYR B 1 160 ? 6.684 47.322 28.933 1.00 15.15 160 TYR B O 1
ATOM 7433 N N . PRO B 1 161 ? 6.467 45.625 30.438 1.00 16.26 161 PRO B N 1
ATOM 7434 C CA . PRO B 1 161 ? 5.880 46.532 31.433 1.00 17.18 161 PRO B CA 1
ATOM 7435 C C . PRO B 1 161 ? 6.744 47.723 31.845 1.00 17.84 161 PRO B C 1
ATOM 7436 O O . PRO B 1 161 ? 6.202 48.718 32.332 1.00 18.94 161 PRO B O 1
ATOM 7440 N N . ASP B 1 162 ? 8.059 47.628 31.689 1.00 18.59 162 ASP B N 1
ATOM 7441 C CA . ASP B 1 162 ? 8.939 48.735 32.046 1.00 19.25 162 ASP B CA 1
ATOM 7442 C C . ASP B 1 162 ? 9.206 49.686 30.874 1.00 17.41 162 ASP B C 1
ATOM 7443 O O . ASP B 1 162 ? 9.914 50.684 31.048 1.00 16.66 162 ASP B O 1
ATOM 7448 N N . TYR B 1 163 ? 8.660 49.393 29.695 1.00 15.91 163 TYR B N 1
ATOM 7449 C CA . TYR B 1 163 ? 8.884 50.274 28.543 1.00 14.84 163 TYR B CA 1
ATOM 7450 C C . TYR B 1 163 ? 8.263 51.650 28.835 1.00 15.57 163 TYR B C 1
ATOM 7451 O O . TYR B 1 163 ? 8.864 52.689 28.540 1.00 14.74 163 TYR B O 1
ATOM 7460 N N A GLN B 1 164 ? 7.068 51.644 29.426 0.50 16.30 164 GLN B N 1
ATOM 7461 N N B GLN B 1 164 ? 7.048 51.632 29.379 0.50 16.36 164 GLN B N 1
ATOM 7462 C CA A GLN B 1 164 ? 6.426 52.863 29.928 0.50 17.59 164 GLN B CA 1
ATOM 7463 C CA B GLN B 1 164 ? 6.395 52.832 29.890 0.50 17.63 164 GLN B CA 1
ATOM 7464 C C A GLN B 1 164 ? 6.602 54.065 28.998 0.50 17.14 164 GLN B C 1
ATOM 7465 C C B GLN B 1 164 ? 6.600 54.051 28.998 0.50 17.20 164 GLN B C 1
ATOM 7466 O O A GLN B 1 164 ? 7.108 55.113 29.406 0.50 16.54 164 GLN B O 1
ATOM 7467 O O B GLN B 1 164 ? 7.119 55.084 29.426 0.50 16.68 164 GLN B O 1
ATOM 7478 N N . ARG B 1 165 ? 6.185 53.918 27.747 1.00 16.67 165 ARG B N 1
ATOM 7479 C CA . ARG B 1 165 ? 6.284 55.007 26.789 1.00 15.64 165 ARG B CA 1
ATOM 7480 C C . ARG B 1 165 ? 5.456 56.197 27.253 1.00 15.95 165 ARG B C 1
ATOM 7481 O O . ARG B 1 165 ? 4.314 56.039 27.686 1.00 16.47 165 ARG B O 1
ATOM 7489 N N . LYS B 1 166 ? 6.047 57.379 27.153 1.00 15.30 166 LYS B N 1
ATOM 7490 C CA . LYS B 1 166 ? 5.398 58.604 27.582 1.00 14.93 166 LYS B CA 1
ATOM 7491 C C . LYS B 1 166 ? 5.668 59.706 26.581 1.00 14.62 166 LYS B C 1
ATOM 7492 O O . LYS B 1 166 ? 6.816 59.996 26.280 1.00 14.32 166 LYS B O 1
ATOM 7498 N N . ILE B 1 167 ? 4.605 60.341 26.098 1.00 13.86 167 ILE B N 1
ATOM 7499 C CA . ILE B 1 167 ? 4.730 61.542 25.289 1.00 14.37 167 ILE B CA 1
ATOM 7500 C C . ILE B 1 167 ? 4.579 62.762 26.192 1.00 14.75 167 ILE B C 1
ATOM 7501 O O . ILE B 1 167 ? 3.638 62.829 26.995 1.00 15.19 167 ILE B O 1
ATOM 7506 N N . SER B 1 168 ? 5.512 63.706 26.064 1.00 15.23 168 SER B N 1
ATOM 7507 C CA . SER B 1 168 ? 5.461 64.993 26.781 1.00 15.39 168 SER B CA 1
ATOM 7508 C C . SER B 1 168 ? 5.559 66.142 25.804 1.00 15.81 168 SER B C 1
ATOM 7509 O O . SER B 1 168 ? 6.300 66.082 24.828 1.00 15.02 168 SER B O 1
ATOM 7512 N N . ALA B 1 169 ? 4.827 67.210 26.098 1.00 15.88 169 ALA B N 1
ATOM 7513 C CA . ALA B 1 169 ? 4.908 68.424 25.319 1.00 16.79 169 ALA B CA 1
ATOM 7514 C C . ALA B 1 169 ? 6.183 69.163 25.671 1.00 17.45 169 ALA B C 1
ATOM 7515 O O . ALA B 1 169 ? 6.634 69.121 26.816 1.00 18.33 169 ALA B O 1
ATOM 7517 N N . THR B 1 170 ? 6.779 69.829 24.687 1.00 18.13 170 THR B N 1
ATOM 7518 C CA . THR B 1 170 ? 7.916 70.720 24.928 1.00 19.35 170 THR B CA 1
ATOM 7519 C C . THR B 1 170 ? 7.623 72.084 24.317 1.00 20.21 170 THR B C 1
ATOM 7520 O O . THR B 1 170 ? 6.681 72.227 23.553 1.00 19.83 170 THR B O 1
ATOM 7524 N N . ARG B 1 171 ? 8.475 73.052 24.636 1.00 22.73 171 ARG B N 1
ATOM 7525 C CA . ARG B 1 171 ? 8.306 74.430 24.182 1.00 25.56 171 ARG B CA 1
ATOM 7526 C C . ARG B 1 171 ? 8.476 74.604 22.673 1.00 24.86 171 ARG B C 1
ATOM 7527 O O . ARG B 1 171 ? 8.134 75.655 22.155 1.00 26.48 171 ARG B O 1
ATOM 7535 N N . ASP B 1 172 ? 9.019 73.603 21.978 1.00 22.67 172 ASP B N 1
ATOM 7536 C CA . ASP B 1 172 ? 9.125 73.662 20.505 1.00 21.62 172 ASP B CA 1
ATOM 7537 C C . ASP B 1 172 ? 8.702 72.365 19.805 1.00 19.57 172 ASP B C 1
ATOM 7538 O O . ASP B 1 172 ? 9.103 72.120 18.674 1.00 19.13 172 ASP B O 1
ATOM 7543 N N . GLY B 1 173 ? 7.862 71.565 20.452 1.00 17.51 173 GLY B N 1
ATOM 7544 C CA . GLY B 1 173 ? 7.374 70.311 19.875 1.00 16.64 173 GLY B CA 1
ATOM 7545 C C . GLY B 1 173 ? 6.953 69.297 20.924 1.00 16.67 173 GLY B C 1
ATOM 7546 O O . GLY B 1 173 ? 6.064 69.559 21.723 1.00 17.03 173 GLY B O 1
ATOM 7547 N N . LEU B 1 174 ? 7.572 68.118 20.906 1.00 15.26 174 LEU B N 1
ATOM 7548 C CA . LEU B 1 174 ? 7.238 67.054 21.853 1.00 15.39 174 LEU B CA 1
ATOM 7549 C C . LEU B 1 174 ? 8.375 66.044 21.905 1.00 15.03 174 LEU B C 1
ATOM 7550 O O . LEU B 1 174 ? 9.285 66.074 21.074 1.00 15.23 174 LEU B O 1
ATOM 7555 N N . LYS B 1 175 ? 8.313 65.159 22.882 1.00 14.82 175 LYS B N 1
ATOM 7556 C CA . LYS B 1 175 ? 9.266 64.059 22.982 1.00 15.15 175 LYS B CA 1
ATOM 7557 C C . LYS B 1 175 ? 8.557 62.823 23.495 1.00 14.52 175 LYS B C 1
ATOM 7558 O O . LYS B 1 175 ? 7.556 62.922 24.203 1.00 15.19 175 LYS B O 1
ATOM 7564 N N . VAL B 1 176 ? 9.063 61.667 23.086 1.00 13.41 176 VAL B N 1
ATOM 7565 C CA . VAL B 1 176 ? 8.654 60.392 23.654 1.00 12.52 176 VAL B CA 1
ATOM 7566 C C . VAL B 1 176 ? 9.837 59.860 24.444 1.00 12.79 176 VAL B C 1
ATOM 7567 O O . VAL B 1 176 ? 10.957 59.827 23.929 1.00 12.46 176 VAL B O 1
ATOM 7571 N N . THR B 1 177 ? 9.591 59.492 25.696 1.00 12.46 177 THR B N 1
ATOM 7572 C CA . THR B 1 177 ? 10.603 58.854 26.518 1.00 12.68 177 THR B CA 1
ATOM 7573 C C . THR B 1 177 ? 10.277 57.395 26.709 1.00 12.89 177 THR B C 1
ATOM 7574 O O . THR B 1 177 ? 9.125 56.981 26.592 1.00 13.16 177 THR B O 1
ATOM 7578 N N . PHE B 1 178 ? 11.316 56.622 26.981 1.00 12.45 178 PHE B N 1
ATOM 7579 C CA . PHE B 1 178 ? 11.224 55.175 27.057 1.00 12.55 178 PHE B CA 1
ATOM 7580 C C . PHE B 1 178 ? 11.946 54.667 28.279 1.00 12.63 178 PHE B C 1
ATOM 7581 O O . PHE B 1 178 ? 13.082 55.056 28.536 1.00 12.79 178 PHE B O 1
ATOM 7589 N N . GLY B 1 179 ? 11.308 53.758 29.001 1.00 13.45 179 GLY B N 1
ATOM 7590 C CA . GLY B 1 179 ? 11.955 53.074 30.097 1.00 12.68 179 GLY B CA 1
ATOM 7591 C C . GLY B 1 179 ? 12.986 52.048 29.650 1.00 13.13 179 GLY B C 1
ATOM 7592 O O . GLY B 1 179 ? 13.108 51.746 28.440 1.00 12.88 179 GLY B O 1
ATOM 7593 N N . LYS B 1 180 ? 13.763 51.570 30.612 1.00 12.84 180 LYS B N 1
ATOM 7594 C CA . LYS B 1 180 ? 14.860 50.620 30.377 1.00 12.77 180 LYS B CA 1
ATOM 7595 C C . LYS B 1 180 ? 14.319 49.212 30.198 1.00 12.67 180 LYS B C 1
ATOM 7596 O O . LYS B 1 180 ? 13.702 48.660 31.100 1.00 12.73 180 LYS B O 1
ATOM 7602 N N . VAL B 1 181 ? 14.583 48.637 29.030 1.00 12.01 181 VAL B N 1
ATOM 7603 C CA . VAL B 1 181 ? 14.133 47.286 28.682 1.00 11.98 181 VAL B CA 1
ATOM 7604 C C . VAL B 1 181 ? 15.361 46.539 28.160 1.00 12.24 181 VAL B C 1
ATOM 7605 O O . VAL B 1 181 ? 16.014 46.982 27.215 1.00 11.44 181 VAL B O 1
ATOM 7609 N N . ARG B 1 182 ? 15.698 45.429 28.803 1.00 12.26 182 ARG B N 1
ATOM 7610 C CA . ARG B 1 182 ? 16.843 44.600 28.421 1.00 12.13 182 ARG B CA 1
ATOM 7611 C C . ARG B 1 182 ? 16.370 43.243 27.900 1.00 12.08 182 ARG B C 1
ATOM 7612 O O . ARG B 1 182 ? 16.819 42.185 28.372 1.00 13.37 182 ARG B O 1
ATOM 7620 N N . ALA B 1 183 ? 15.474 43.297 26.913 1.00 12.12 183 ALA B N 1
ATOM 7621 C CA . ALA B 1 183 ? 14.919 42.100 26.280 1.00 11.91 183 ALA B CA 1
ATOM 7622 C C . ALA B 1 183 ? 15.882 41.699 25.159 1.00 11.54 183 ALA B C 1
ATOM 7623 O O . ALA B 1 183 ? 15.815 42.195 24.024 1.00 11.78 183 ALA B O 1
ATOM 7625 N N . THR B 1 184 ? 16.798 40.819 25.545 1.00 11.52 184 THR B N 1
ATOM 7626 C CA . THR B 1 184 ? 17.984 40.435 24.815 1.00 11.59 184 THR B CA 1
ATOM 7627 C C . THR B 1 184 ? 17.740 40.149 23.327 1.00 11.06 184 THR B C 1
ATOM 7628 O O . THR B 1 184 ? 18.587 40.469 22.484 1.00 10.64 184 THR B O 1
ATOM 7632 N N . TRP B 1 185 ? 16.596 39.542 23.022 1.00 11.41 185 TRP B N 1
ATOM 7633 C CA . TRP B 1 185 ? 16.290 39.056 21.681 1.00 11.79 185 TRP B CA 1
ATOM 7634 C C . TRP B 1 185 ? 15.269 39.915 20.945 1.00 11.72 185 TRP B C 1
ATOM 7635 O O . TRP B 1 185 ? 14.897 39.589 19.830 1.00 11.39 185 TRP B O 1
ATOM 7646 N N . ASP B 1 186 ? 14.830 41.018 21.542 1.00 11.51 186 ASP B N 1
ATOM 7647 C CA . ASP B 1 186 ? 13.664 41.767 21.026 1.00 11.48 186 ASP B CA 1
ATOM 7648 C C . ASP B 1 186 ? 13.734 43.292 21.079 1.00 11.13 186 ASP B C 1
ATOM 7649 O O . ASP B 1 186 ? 13.324 43.967 20.133 1.00 10.77 186 ASP B O 1
ATOM 7654 N N . LEU B 1 187 ? 14.172 43.825 22.218 1.00 11.29 187 LEU B N 1
ATOM 7655 C CA . LEU B 1 187 ? 14.034 45.255 22.491 1.00 10.68 187 LEU B CA 1
ATOM 7656 C C . LEU B 1 187 ? 15.032 45.670 23.566 1.00 10.89 187 LEU B C 1
ATOM 7657 O O . LEU B 1 187 ? 14.981 45.156 24.682 1.00 10.56 187 LEU B O 1
ATOM 7662 N N . LEU B 1 188 ? 15.932 46.586 23.227 1.00 10.70 188 LEU B N 1
ATOM 7663 C CA . LEU B 1 188 ? 17.041 46.964 24.095 1.00 10.54 188 LEU B CA 1
ATOM 7664 C C . LEU B 1 188 ? 17.102 48.476 24.164 1.00 11.01 188 LEU B C 1
ATOM 7665 O O . LEU B 1 188 ? 17.281 49.143 23.154 1.00 10.93 188 LEU B O 1
ATOM 7670 N N . THR B 1 189 ? 16.866 49.005 25.360 1.00 10.86 189 THR B N 1
ATOM 7671 C CA . THR B 1 189 ? 16.903 50.433 25.612 1.00 11.43 189 THR B CA 1
ATOM 7672 C C . THR B 1 189 ? 17.685 50.702 26.897 1.00 11.44 189 THR B C 1
ATOM 7673 O O . THR B 1 189 ? 17.803 49.831 27.759 1.00 11.79 189 THR B O 1
ATOM 7677 N N . SER B 1 190 ? 18.201 51.918 27.013 1.00 11.78 190 SER B N 1
ATOM 7678 C CA . SER B 1 190 ? 19.062 52.315 28.110 1.00 11.68 190 SER B CA 1
ATOM 7679 C C . SER B 1 190 ? 18.266 52.827 29.308 1.00 12.02 190 SER B C 1
ATOM 7680 O O . SER B 1 190 ? 18.793 52.870 30.411 1.00 12.95 190 SER B O 1
ATOM 7683 N N . GLY B 1 191 ? 17.022 53.234 29.067 1.00 12.23 191 GLY B N 1
ATOM 7684 C CA . GLY B 1 191 ? 16.216 53.988 30.035 1.00 13.01 191 GLY B CA 1
ATOM 7685 C C . GLY B 1 191 ? 16.371 55.486 29.880 1.00 14.03 191 GLY B C 1
ATOM 7686 O O . GLY B 1 191 ? 15.679 56.248 30.557 1.00 15.48 191 GLY B O 1
ATOM 7687 N N . GLU B 1 192 ? 17.266 55.918 28.982 1.00 13.78 192 GLU B N 1
ATOM 7688 C CA . GLU B 1 192 ? 17.517 57.334 28.721 1.00 14.01 192 GLU B CA 1
ATOM 7689 C C . GLU B 1 192 ? 17.224 57.697 27.267 1.00 12.81 192 GLU B C 1
ATOM 7690 O O . GLU B 1 192 ? 17.476 58.827 26.846 1.00 12.28 192 GLU B O 1
ATOM 7696 N N . SER B 1 193 ? 16.736 56.740 26.486 1.00 11.77 193 SER B N 1
ATOM 7697 C CA . SER B 1 193 ? 16.457 57.002 25.074 1.00 11.13 193 SER B CA 1
ATOM 7698 C C . SER B 1 193 ? 15.194 57.828 24.883 1.00 11.50 193 SER B C 1
ATOM 7699 O O . SER B 1 193 ? 14.302 57.807 25.713 1.00 12.41 193 SER B O 1
ATOM 7702 N N . GLU B 1 194 ? 15.165 58.596 23.799 1.00 11.32 194 GLU B N 1
ATOM 7703 C CA . GLU B 1 194 ? 14.073 59.520 23.495 1.00 11.75 194 GLU B CA 1
ATOM 7704 C C . GLU B 1 194 ? 13.899 59.639 21.994 1.00 11.65 194 GLU B C 1
ATOM 7705 O O . GLU B 1 194 ? 14.862 59.466 21.225 1.00 12.02 194 GLU B O 1
ATOM 7711 N N . TYR B 1 195 ? 12.666 59.935 21.583 1.00 10.91 195 TYR B N 1
ATOM 7712 C CA . TYR B 1 195 ? 12.380 60.358 20.223 1.00 10.66 195 TYR B CA 1
ATOM 7713 C C . TYR B 1 195 ? 11.887 61.800 20.303 1.00 10.88 195 TYR B C 1
ATOM 7714 O O . TYR B 1 195 ? 10.863 62.060 20.942 1.00 11.69 195 TYR B O 1
ATOM 7723 N N . GLN B 1 196 ? 12.626 62.736 19.714 1.00 10.69 196 GLN B N 1
ATOM 7724 C CA . GLN B 1 196 ? 12.313 64.148 19.871 1.00 11.06 196 GLN B CA 1
ATOM 7725 C C . GLN B 1 196 ? 11.831 64.776 18.573 1.00 10.97 196 GLN B C 1
ATOM 7726 O O . GLN B 1 196 ? 12.366 64.504 17.486 1.00 11.56 196 GLN B O 1
ATOM 7732 N N . VAL B 1 197 ? 10.833 65.646 18.697 1.00 11.18 197 VAL B N 1
ATOM 7733 C CA . VAL B 1 197 ? 10.327 66.450 17.594 1.00 11.35 197 VAL B CA 1
ATOM 7734 C C . VAL B 1 197 ? 10.529 67.929 17.951 1.00 11.93 197 VAL B C 1
ATOM 7735 O O . VAL B 1 197 ? 9.998 68.389 18.963 1.00 11.59 197 VAL B O 1
ATOM 7739 N N . HIS B 1 198 ? 11.330 68.647 17.154 1.00 12.13 198 HIS B N 1
ATOM 7740 C CA . HIS B 1 198 ? 11.557 70.083 17.346 1.00 12.72 198 HIS B CA 1
ATOM 7741 C C . HIS B 1 198 ? 11.147 70.818 16.095 1.00 12.74 198 HIS B C 1
ATOM 7742 O O . HIS B 1 198 ? 11.454 70.356 15.000 1.00 11.97 198 HIS B O 1
ATOM 7749 N N . LYS B 1 199 ? 10.471 71.961 16.246 1.00 13.55 199 LYS B N 1
ATOM 7750 C CA . LYS B 1 199 ? 9.990 72.742 15.108 1.00 14.45 199 LYS B CA 1
ATOM 7751 C C . LYS B 1 199 ? 10.412 74.204 15.156 1.00 15.67 199 LYS B C 1
ATOM 7752 O O . LYS B 1 199 ? 10.694 74.760 16.217 1.00 15.46 199 LYS B O 1
ATOM 7758 N N . SER B 1 200 ? 10.418 74.818 13.980 1.00 16.73 200 SER B N 1
ATOM 7759 C CA . SER B 1 200 ? 10.842 76.201 13.812 1.00 17.95 200 SER B CA 1
ATOM 7760 C C . SER B 1 200 ? 9.759 77.189 14.201 1.00 19.71 200 SER B C 1
ATOM 7761 O O . SER B 1 200 ? 10.042 78.375 14.300 1.00 21.14 200 SER B O 1
ATOM 7764 N N . LEU B 1 201 ? 8.528 76.716 14.374 1.00 22.21 201 LEU B N 1
ATOM 7765 C CA . LEU B 1 201 ? 7.440 77.584 14.826 1.00 25.02 201 LEU B CA 1
ATOM 7766 C C . LEU B 1 201 ? 6.853 77.022 16.114 1.00 25.52 201 LEU B C 1
ATOM 7767 O O . LEU B 1 201 ? 6.808 75.806 16.300 1.00 24.39 201 LEU B O 1
ATOM 7772 N N . PRO B 1 202 ? 6.414 77.905 17.021 1.00 26.45 202 PRO B N 1
ATOM 7773 C CA . PRO B 1 202 ? 5.750 77.428 18.227 1.00 25.86 202 PRO B CA 1
ATOM 7774 C C . PRO B 1 202 ? 4.446 76.701 17.910 1.00 24.29 202 PRO B C 1
ATOM 7775 O O . PRO B 1 202 ? 3.710 77.115 17.013 1.00 25.33 202 PRO B O 1
ATOM 7779 N N . VAL B 1 203 ? 4.177 75.625 18.639 1.00 24.31 203 VAL B N 1
ATOM 7780 C CA . VAL B 1 203 ? 2.923 74.885 18.493 1.00 24.54 203 VAL B CA 1
ATOM 7781 C C . VAL B 1 203 ? 2.320 74.598 19.865 1.00 25.73 203 VAL B C 1
ATOM 7782 O O . VAL B 1 203 ? 3.037 74.497 20.860 1.00 25.46 203 VAL B O 1
ATOM 7786 N N . GLN B 1 204 ? 1.000 74.461 19.889 1.00 27.08 204 GLN B N 1
ATOM 7787 C CA . GLN B 1 204 ? 0.266 74.130 21.105 1.00 28.42 204 GLN B CA 1
ATOM 7788 C C . GLN B 1 204 ? -0.022 72.633 21.115 1.00 25.50 204 GLN B C 1
ATOM 7789 O O . GLN B 1 204 ? -0.878 72.162 20.372 1.00 23.56 204 GLN B O 1
ATOM 7795 N N . THR B 1 205 ? 0.700 71.903 21.958 1.00 24.69 205 THR B N 1
ATOM 7796 C CA . THR B 1 205 ? 0.617 70.442 22.003 1.00 25.17 205 THR B CA 1
ATOM 7797 C C . THR B 1 205 ? -0.186 69.954 23.204 1.00 26.40 205 THR B C 1
ATOM 7798 O O . THR B 1 205 ? 0.101 70.324 24.341 1.00 27.84 205 THR B O 1
ATOM 7802 N N . GLU B 1 206 ? -1.171 69.103 22.916 1.00 25.48 206 GLU B N 1
ATOM 7803 C CA . GLU B 1 206 ? -2.041 68.481 23.902 1.00 26.27 206 GLU B CA 1
ATOM 7804 C C . GLU B 1 206 ? -1.826 66.966 23.840 1.00 24.68 206 GLU B C 1
ATOM 7805 O O . GLU B 1 206 ? -1.902 66.384 22.761 1.00 23.26 206 GLU B O 1
ATOM 7811 N N . ILE B 1 207 ? -1.544 66.343 24.985 1.00 23.19 207 ILE B N 1
ATOM 7812 C CA . ILE B 1 207 ? -1.349 64.892 25.065 1.00 23.29 207 ILE B CA 1
ATOM 7813 C C . ILE B 1 207 ? -2.568 64.216 25.695 1.00 23.52 207 ILE B C 1
ATOM 7814 O O . ILE B 1 207 ? -3.054 64.649 26.750 1.00 21.98 207 ILE B O 1
ATOM 7819 N N . ASN B 1 208 ? -3.032 63.143 25.067 1.00 23.26 208 ASN B N 1
ATOM 7820 C CA . ASN B 1 208 ? -4.104 62.310 25.611 1.00 23.75 208 ASN B CA 1
ATOM 7821 C C . ASN B 1 208 ? -3.675 60.843 25.560 1.00 22.84 208 ASN B C 1
ATOM 7822 O O . ASN B 1 208 ? -3.853 60.177 24.540 1.00 21.19 208 ASN B O 1
ATOM 7827 N N . GLY B 1 209 ? -3.082 60.351 26.645 1.00 22.13 209 GLY B N 1
ATOM 7828 C CA . GLY B 1 209 ? -2.536 58.994 26.670 1.00 21.86 209 GLY B CA 1
ATOM 7829 C C . GLY B 1 209 ? -1.388 58.824 25.685 1.00 20.63 209 GLY B C 1
ATOM 7830 O O . GLY B 1 209 ? -0.430 59.586 25.715 1.00 23.15 209 GLY B O 1
ATOM 7831 N N A ASN B 1 210 ? -1.451 57.827 24.817 0.50 20.69 210 ASN B N 1
ATOM 7832 N N B ASN B 1 210 ? -1.534 57.829 24.804 0.50 19.99 210 ASN B N 1
ATOM 7833 C CA A ASN B 1 210 ? -0.398 57.686 23.824 0.50 20.30 210 ASN B CA 1
ATOM 7834 C CA B ASN B 1 210 ? -0.575 57.523 23.741 0.50 19.11 210 ASN B CA 1
ATOM 7835 C C A ASN B 1 210 ? -0.753 58.348 22.479 0.50 19.19 210 ASN B C 1
ATOM 7836 C C B ASN B 1 210 ? -0.755 58.355 22.471 0.50 18.53 210 ASN B C 1
ATOM 7837 O O A ASN B 1 210 ? -0.223 57.962 21.437 0.50 17.72 210 ASN B O 1
ATOM 7838 O O B ASN B 1 210 ? -0.108 58.081 21.459 0.50 17.10 210 ASN B O 1
ATOM 7847 N N . ARG B 1 211 ? -1.629 59.359 22.507 1.00 18.64 211 ARG B N 1
ATOM 7848 C CA . ARG B 1 211 ? -1.859 60.212 21.334 1.00 19.99 211 ARG B CA 1
ATOM 7849 C C . ARG B 1 211 ? -1.522 61.673 21.637 1.00 18.84 211 ARG B C 1
ATOM 7850 O O . ARG B 1 211 ? -1.477 62.085 22.799 1.00 18.57 211 ARG B O 1
ATOM 7858 N N . PHE B 1 212 ? -1.240 62.435 20.585 1.00 17.73 212 PHE B N 1
ATOM 7859 C CA . PHE B 1 212 ? -1.055 63.877 20.697 1.00 16.91 212 PHE B CA 1
ATOM 7860 C C . PHE B 1 212 ? -1.707 64.641 19.550 1.00 17.77 212 PHE B C 1
ATOM 7861 O O . PHE B 1 212 ? -1.894 64.098 18.459 1.00 16.45 212 PHE B O 1
ATOM 7869 N N . THR B 1 213 ? -2.031 65.902 19.823 1.00 18.67 213 THR B N 1
ATOM 7870 C CA . THR B 1 213 ? -2.398 66.879 18.793 1.00 20.29 213 THR B CA 1
ATOM 7871 C C . THR B 1 213 ? -1.616 68.167 19.054 1.00 20.28 213 THR B C 1
ATOM 7872 O O . THR B 1 213 ? -1.573 68.645 20.186 1.00 22.12 213 THR B O 1
ATOM 7876 N N . SER B 1 214 ? -0.990 68.708 18.014 1.00 20.16 214 SER B N 1
ATOM 7877 C CA . SER B 1 214 ? -0.279 69.992 18.087 1.00 20.60 214 SER B CA 1
ATOM 7878 C C . SER B 1 214 ? -0.938 70.946 17.102 1.00 20.93 214 SER B C 1
ATOM 7879 O O . SER B 1 214 ? -1.295 70.542 15.992 1.00 20.44 214 SER B O 1
ATOM 7882 N N . LYS B 1 215 ? -1.098 72.206 17.505 1.00 22.19 215 LYS B N 1
ATOM 7883 C CA . LYS B 1 215 ? -1.771 73.191 16.673 1.00 23.15 215 LYS B CA 1
ATOM 7884 C C . LYS B 1 215 ? -0.973 74.474 16.496 1.00 23.45 215 LYS B C 1
ATOM 7885 O O . LYS B 1 215 ? -0.261 74.910 17.399 1.00 24.20 215 LYS B O 1
ATOM 7891 N N . ALA B 1 216 ? -1.092 75.060 15.311 1.00 24.40 216 ALA B N 1
ATOM 7892 C CA . ALA B 1 216 ? -0.561 76.394 15.045 1.00 25.11 216 ALA B CA 1
ATOM 7893 C C . ALA B 1 216 ? -1.429 77.079 14.004 1.00 25.10 216 ALA B C 1
ATOM 7894 O O . ALA B 1 216 ? -2.106 76.415 13.203 1.00 25.26 216 ALA B O 1
ATOM 7896 N N . HIS B 1 217 ? -1.420 78.412 14.039 1.00 26.52 217 HIS B N 1
ATOM 7897 C CA . HIS B 1 217 ? -2.099 79.228 13.049 1.00 26.98 217 HIS B CA 1
ATOM 7898 C C . HIS B 1 217 ? -1.055 79.953 12.195 1.00 27.98 217 HIS B C 1
ATOM 7899 O O . HIS B 1 217 ? -0.074 80.466 12.732 1.00 29.30 217 HIS B O 1
ATOM 7906 N N . ILE B 1 218 ? -1.270 79.978 10.879 1.00 28.73 218 ILE B N 1
ATOM 7907 C CA . ILE B 1 218 ? -0.396 80.712 9.950 1.00 29.90 218 ILE B CA 1
ATOM 7908 C C . ILE B 1 218 ? -1.204 81.717 9.122 1.00 30.87 218 ILE B C 1
ATOM 7909 O O . ILE B 1 218 ? -2.360 81.467 8.776 1.00 32.17 218 ILE B O 1
ATOM 7914 N N . ASN B 1 219 ? -0.578 82.845 8.795 1.00 32.72 219 ASN B N 1
ATOM 7915 C CA . ASN B 1 219 ? -1.252 83.946 8.089 1.00 34.21 219 ASN B CA 1
ATOM 7916 C C . ASN B 1 219 ? -1.358 83.729 6.581 1.00 34.00 219 ASN B C 1
ATOM 7917 O O . ASN B 1 219 ? -2.056 84.463 5.883 1.00 34.25 219 ASN B O 1
ATOM 7922 N N . GLY B 1 220 ? -0.664 82.712 6.083 1.00 31.83 220 GLY B N 1
ATOM 7923 C CA . GLY B 1 220 ? -0.676 82.385 4.668 1.00 29.82 220 GLY B CA 1
ATOM 7924 C C . GLY B 1 220 ? 0.525 81.523 4.350 1.00 28.67 220 GLY B C 1
ATOM 7925 O O . GLY B 1 220 ? 1.009 80.789 5.207 1.00 28.24 220 GLY B O 1
ATOM 7926 N N . SER B 1 221 ? 1.017 81.631 3.124 1.00 26.21 221 SER B N 1
ATOM 7927 C CA . SER B 1 221 ? 2.184 80.869 2.690 1.00 25.32 221 SER B CA 1
ATOM 7928 C C . SER B 1 221 ? 3.354 81.004 3.672 1.00 23.53 221 SER B C 1
ATOM 7929 O O . SER B 1 221 ? 3.675 82.091 4.143 1.00 23.68 221 SER B O 1
ATOM 7932 N N . THR B 1 222 ? 3.965 79.874 4.014 1.00 22.62 222 THR B N 1
ATOM 7933 C CA . THR B 1 222 ? 5.106 79.864 4.917 1.00 22.30 222 THR B CA 1
ATOM 7934 C C . THR B 1 222 ? 5.782 78.504 4.871 1.00 20.25 222 THR B C 1
ATOM 7935 O O . THR B 1 222 ? 5.190 77.521 4.432 1.00 20.41 222 THR B O 1
ATOM 7939 N N . THR B 1 223 ? 7.028 78.473 5.327 1.00 19.35 223 THR B N 1
ATOM 7940 C CA . THR B 1 223 ? 7.799 77.229 5.341 1.00 18.81 223 THR B CA 1
ATOM 7941 C C . THR B 1 223 ? 8.250 76.955 6.770 1.00 18.71 223 THR B C 1
ATOM 7942 O O . THR B 1 223 ? 8.760 77.832 7.458 1.00 18.98 223 THR B O 1
ATOM 7946 N N . LEU B 1 224 ? 8.007 75.732 7.223 1.00 18.14 224 LEU B N 1
ATOM 7947 C CA . LEU B 1 224 ? 8.380 75.310 8.560 1.00 18.35 224 LEU B CA 1
ATOM 7948 C C . LEU B 1 224 ? 9.422 74.223 8.418 1.00 16.38 224 LEU B C 1
ATOM 7949 O O . LEU B 1 224 ? 9.456 73.531 7.391 1.00 15.08 224 LEU B O 1
ATOM 7954 N N . TYR B 1 225 ? 10.244 74.076 9.451 1.00 15.09 225 TYR B N 1
ATOM 7955 C CA . TYR B 1 225 ? 11.243 73.018 9.529 1.00 14.38 225 TYR B CA 1
ATOM 7956 C C . TYR B 1 225 ? 11.046 72.237 10.819 1.00 13.83 225 TYR B C 1
ATOM 7957 O O . TYR B 1 225 ? 10.754 72.814 11.860 1.00 14.05 225 TYR B O 1
ATOM 7966 N N . THR B 1 226 ? 11.182 70.919 10.717 1.00 12.48 226 THR B N 1
ATOM 7967 C CA . THR B 1 226 ? 10.963 70.007 11.824 1.00 11.71 226 THR B CA 1
ATOM 7968 C C . THR B 1 226 ? 12.116 69.026 11.871 1.00 11.14 226 THR B C 1
ATOM 7969 O O . THR B 1 226 ? 12.515 68.496 10.823 1.00 11.09 226 THR B O 1
ATOM 7973 N N . THR B 1 227 ? 12.658 68.801 13.064 1.00 11.08 227 THR B N 1
ATOM 7974 C CA . THR B 1 227 ? 13.637 67.733 13.253 1.00 11.03 227 THR B CA 1
ATOM 7975 C C . THR B 1 227 ? 13.024 66.571 14.018 1.00 10.88 227 THR B C 1
ATOM 7976 O O . THR B 1 227 ? 12.192 66.764 14.922 1.00 10.46 227 THR B O 1
ATOM 7980 N N . TYR B 1 228 ? 13.439 65.371 13.617 1.00 10.93 228 TYR B N 1
ATOM 7981 C CA . TYR B 1 228 ? 13.074 64.125 14.275 1.00 11.16 228 TYR B CA 1
ATOM 7982 C C . TYR B 1 228 ? 14.375 63.453 14.696 1.00 10.89 228 TYR B C 1
ATOM 7983 O O . TYR B 1 228 ? 15.246 63.217 13.856 1.00 10.73 228 TYR B O 1
ATOM 7992 N N . SER B 1 229 ? 14.497 63.117 15.974 1.00 10.90 229 SER B N 1
ATOM 7993 C CA . SER B 1 229 ? 15.735 62.529 16.510 1.00 10.79 229 SER B CA 1
ATOM 7994 C C . SER B 1 229 ? 15.439 61.339 17.398 1.00 10.10 229 SER B C 1
ATOM 7995 O O . SER B 1 229 ? 14.666 61.458 18.356 1.00 10.99 229 SER B O 1
ATOM 7998 N N . HIS B 1 230 ? 16.050 60.201 17.081 1.00 9.99 230 HIS B N 1
ATOM 7999 C CA . HIS B 1 230 ? 16.125 59.082 18.006 1.00 9.59 230 HIS B CA 1
ATOM 8000 C C . HIS B 1 230 ? 17.490 59.058 18.665 1.00 9.88 230 HIS B C 1
ATOM 8001 O O . HIS B 1 230 ? 18.510 58.867 18.017 1.00 10.14 230 HIS B O 1
ATOM 8008 N N . LEU B 1 231 ? 17.462 59.250 19.975 1.00 10.06 231 LEU B N 1
ATOM 8009 C CA . LEU B 1 231 ? 18.659 59.428 20.797 1.00 10.58 231 LEU B CA 1
ATOM 8010 C C . LEU B 1 231 ? 18.675 58.315 21.820 1.00 10.73 231 LEU B C 1
ATOM 8011 O O . LEU B 1 231 ? 17.692 58.117 22.542 1.00 11.52 231 LEU B O 1
ATOM 8016 N N . LEU B 1 232 ? 19.771 57.552 21.866 1.00 10.46 232 LEU B N 1
ATOM 8017 C CA . LEU B 1 232 ? 19.768 56.260 22.568 1.00 10.85 232 LEU B CA 1
ATOM 8018 C C . LEU B 1 232 ? 20.318 56.295 23.988 1.00 11.25 232 LEU B C 1
ATOM 8019 O O . LEU B 1 232 ? 20.113 55.354 24.748 1.00 10.65 232 LEU B O 1
ATOM 8024 N N . THR B 1 233 ? 21.005 57.374 24.332 1.00 11.42 233 THR B N 1
ATOM 8025 C CA . THR B 1 233 ? 21.586 57.512 25.661 1.00 11.93 233 THR B CA 1
ATOM 8026 C C . THR B 1 233 ? 21.438 58.944 26.112 1.00 12.09 233 THR B C 1
ATOM 8027 O O . THR B 1 233 ? 21.190 59.837 25.297 1.00 11.55 233 THR B O 1
ATOM 8031 N N . ALA B 1 234 ? 21.610 59.167 27.415 1.00 13.11 234 ALA B N 1
ATOM 8032 C CA . ALA B 1 234 ? 21.545 60.523 27.957 1.00 13.77 234 ALA B CA 1
ATOM 8033 C C . ALA B 1 234 ? 22.593 61.452 27.324 1.00 14.15 234 ALA B C 1
ATOM 8034 O O . ALA B 1 234 ? 22.317 62.624 27.063 1.00 14.10 234 ALA B O 1
ATOM 8036 N N . GLN B 1 235 ? 23.793 60.939 27.076 1.00 14.95 235 GLN B N 1
ATOM 8037 C CA . GLN B 1 235 ? 24.831 61.735 26.450 1.00 15.76 235 GLN B CA 1
ATOM 8038 C C . GLN B 1 235 ? 24.430 62.140 25.029 1.00 14.45 235 GLN B C 1
ATOM 8039 O O . GLN B 1 235 ? 24.666 63.280 24.620 1.00 14.24 235 GLN B O 1
ATOM 8045 N N . GLU B 1 236 ? 23.811 61.212 24.291 1.00 13.57 236 GLU B N 1
ATOM 8046 C CA . GLU B 1 236 ? 23.310 61.518 22.944 1.00 13.25 236 GLU B CA 1
ATOM 8047 C C . GLU B 1 236 ? 22.241 62.604 22.983 1.00 12.60 236 GLU B C 1
ATOM 8048 O O . GLU B 1 236 ? 22.251 63.522 22.177 1.00 13.00 236 GLU B O 1
ATOM 8054 N N . VAL B 1 237 ? 21.345 62.518 23.955 1.00 12.81 237 VAL B N 1
ATOM 8055 C CA . VAL B 1 237 ? 20.285 63.503 24.095 1.00 13.08 237 VAL B CA 1
ATOM 8056 C C . VAL B 1 237 ? 20.901 64.878 24.294 1.00 13.81 237 VAL B C 1
ATOM 8057 O O . VAL B 1 237 ? 20.540 65.840 23.615 1.00 14.00 237 VAL B O 1
ATOM 8061 N N A SER B 1 238 ? 21.846 64.965 25.223 0.50 14.53 238 SER B N 1
ATOM 8062 N N B SER B 1 238 ? 21.846 64.965 25.220 0.50 14.49 238 SER B N 1
ATOM 8063 C CA A SER B 1 238 ? 22.508 66.228 25.516 0.50 15.23 238 SER B CA 1
ATOM 8064 C CA B SER B 1 238 ? 22.523 66.221 25.499 0.50 15.12 238 SER B CA 1
ATOM 8065 C C A SER B 1 238 ? 23.295 66.783 24.330 0.50 15.43 238 SER B C 1
ATOM 8066 C C B SER B 1 238 ? 23.261 66.775 24.295 0.50 15.37 238 SER B C 1
ATOM 8067 O O A SER B 1 238 ? 23.211 67.970 24.048 0.50 16.37 238 SER B O 1
ATOM 8068 O O B SER B 1 238 ? 23.106 67.942 23.960 0.50 16.43 238 SER B O 1
ATOM 8073 N N . LYS B 1 239 ? 24.068 65.935 23.654 1.00 15.52 239 LYS B N 1
ATOM 8074 C CA . LYS B 1 239 ? 24.910 66.377 22.541 1.00 16.47 239 LYS B CA 1
ATOM 8075 C C . LYS B 1 239 ? 24.110 66.825 21.315 1.00 15.87 239 LYS B C 1
ATOM 8076 O O . LYS B 1 239 ? 24.564 67.675 20.554 1.00 16.77 239 LYS B O 1
ATOM 8082 N N . GLU B 1 240 ? 22.929 66.259 21.103 1.00 14.12 240 GLU B N 1
ATOM 8083 C CA . GLU B 1 240 ? 22.170 66.581 19.899 1.00 13.83 240 GLU B CA 1
ATOM 8084 C C . GLU B 1 240 ? 21.516 67.949 19.950 1.00 13.64 240 GLU B C 1
ATOM 8085 O O . GLU B 1 240 ? 21.168 68.492 18.917 1.00 13.64 240 GLU B O 1
ATOM 8091 N N . GLN B 1 241 ? 21.321 68.516 21.140 1.00 14.04 241 GLN B N 1
ATOM 8092 C CA . GLN B 1 241 ? 20.528 69.744 21.224 1.00 15.00 241 GLN B CA 1
ATOM 8093 C C . GLN B 1 241 ? 21.157 70.885 20.429 1.00 15.39 241 GLN B C 1
ATOM 8094 O O . GLN B 1 241 ? 20.452 71.616 19.732 1.00 15.17 241 GLN B O 1
ATOM 8100 N N . MET B 1 242 ? 22.478 71.025 20.503 1.00 16.13 242 MET B N 1
ATOM 8101 C CA . MET B 1 242 ? 23.158 72.068 19.732 1.00 17.97 242 MET B CA 1
ATOM 8102 C C . MET B 1 242 ? 23.073 71.801 18.232 1.00 16.94 242 MET B C 1
ATOM 8103 O O . MET B 1 242 ? 23.009 72.724 17.428 1.00 17.46 242 MET B O 1
ATOM 8108 N N . GLN B 1 243 ? 23.069 70.531 17.854 1.00 15.83 243 GLN B N 1
ATOM 8109 C CA . GLN B 1 243 ? 22.944 70.170 16.446 1.00 15.84 243 GLN B CA 1
ATOM 8110 C C . GLN B 1 243 ? 21.544 70.526 15.917 1.00 15.02 243 GLN B C 1
ATOM 8111 O O . GLN B 1 243 ? 21.397 71.047 14.806 1.00 13.98 243 GLN B O 1
ATOM 8117 N N . ILE B 1 244 ? 20.523 70.253 16.718 1.00 14.36 244 ILE B N 1
ATOM 8118 C CA . ILE B 1 244 ? 19.142 70.589 16.359 1.00 14.19 244 ILE B CA 1
ATOM 8119 C C . ILE B 1 244 ? 18.998 72.106 16.182 1.00 14.85 244 ILE B C 1
ATOM 8120 O O . ILE B 1 244 ? 18.355 72.580 15.236 1.00 14.79 244 ILE B O 1
ATOM 8125 N N . ARG B 1 245 ? 19.603 72.862 17.095 1.00 16.22 245 ARG B N 1
ATOM 8126 C CA . ARG B 1 245 ? 19.564 74.317 16.995 1.00 17.09 245 ARG B CA 1
ATOM 8127 C C . ARG B 1 245 ? 20.218 74.776 15.694 1.00 16.40 245 ARG B C 1
ATOM 8128 O O . ARG B 1 245 ? 19.668 75.628 14.986 1.00 15.80 245 ARG B O 1
ATOM 8136 N N . ASP B 1 246 ? 21.367 74.197 15.351 1.00 16.08 246 ASP B N 1
ATOM 8137 C CA . ASP B 1 246 ? 22.048 74.563 14.122 1.00 16.19 246 ASP B CA 1
ATOM 8138 C C . ASP B 1 246 ? 21.221 74.208 12.890 1.00 16.20 246 ASP B C 1
ATOM 8139 O O . ASP B 1 246 ? 21.182 74.963 11.915 1.00 16.38 246 ASP B O 1
ATOM 8144 N N . ILE B 1 247 ? 20.577 73.044 12.929 1.00 14.57 247 ILE B N 1
ATOM 8145 C CA . ILE B 1 247 ? 19.773 72.595 11.795 1.00 14.41 247 ILE B CA 1
ATOM 8146 C C . ILE B 1 247 ? 18.616 73.546 11.571 1.00 15.02 247 ILE B C 1
ATOM 8147 O O . ILE B 1 247 ? 18.369 73.957 10.447 1.00 14.48 247 ILE B O 1
ATOM 8152 N N . LEU B 1 248 ? 17.908 73.895 12.641 1.00 15.88 248 LEU B N 1
ATOM 8153 C CA . LEU B 1 248 ? 16.773 74.810 12.525 1.00 16.73 248 LEU B CA 1
ATOM 8154 C C . LEU B 1 248 ? 17.182 76.231 12.139 1.00 17.74 248 LEU B C 1
ATOM 8155 O O . LEU B 1 248 ? 16.372 76.961 11.544 1.00 17.95 248 LEU B O 1
ATOM 8160 N N . ALA B 1 249 ? 18.428 76.600 12.429 1.00 17.20 249 ALA B N 1
ATOM 8161 C CA . ALA B 1 249 ? 18.978 77.909 12.039 1.00 17.91 249 ALA B CA 1
ATOM 8162 C C . ALA B 1 249 ? 19.428 77.970 10.573 1.00 17.60 249 ALA B C 1
ATOM 8163 O O . ALA B 1 249 ? 19.317 79.031 9.945 1.00 18.58 249 ALA B O 1
ATOM 8165 N N A ARG B 1 250 ? 19.951 76.866 10.043 0.50 16.80 250 ARG B N 1
ATOM 8166 N N B ARG B 1 250 ? 19.921 76.840 10.057 0.50 17.63 250 ARG B N 1
ATOM 8167 C CA A ARG B 1 250 ? 20.459 76.808 8.668 0.50 16.50 250 ARG B CA 1
ATOM 8168 C CA B ARG B 1 250 ? 20.503 76.727 8.713 0.50 17.83 250 ARG B CA 1
ATOM 8169 C C A ARG B 1 250 ? 19.918 75.599 7.903 0.50 15.52 250 ARG B C 1
ATOM 8170 C C B ARG B 1 250 ? 19.917 75.578 7.886 0.50 16.20 250 ARG B C 1
ATOM 8171 O O A ARG B 1 250 ? 20.698 74.867 7.303 0.50 15.23 250 ARG B O 1
ATOM 8172 O O B ARG B 1 250 ? 20.669 74.868 7.222 0.50 15.72 250 ARG B O 1
ATOM 8187 N N . PRO B 1 251 ? 18.591 75.398 7.885 1.00 14.75 251 PRO B N 1
ATOM 8188 C CA . PRO B 1 251 ? 18.085 74.143 7.298 1.00 14.14 251 PRO B CA 1
ATOM 8189 C C . PRO B 1 251 ? 18.464 73.910 5.831 1.00 14.14 251 PRO B C 1
ATOM 8190 O O . PRO B 1 251 ? 18.727 72.760 5.447 1.00 13.18 251 PRO B O 1
ATOM 8194 N N . ALA B 1 252 ? 18.517 74.962 5.015 1.00 14.07 252 ALA B N 1
ATOM 8195 C CA . ALA B 1 252 ? 18.818 74.769 3.599 1.00 14.94 252 ALA B CA 1
ATOM 8196 C C . ALA B 1 252 ? 20.242 74.234 3.395 1.00 14.26 252 ALA B C 1
ATOM 8197 O O . ALA B 1 252 ? 20.506 73.538 2.421 1.00 14.68 252 ALA B O 1
ATOM 8199 N N . PHE B 1 253 ? 21.151 74.557 4.306 1.00 14.49 253 PHE B N 1
ATOM 8200 C CA . PHE B 1 253 ? 22.500 74.013 4.243 1.00 14.82 253 PHE B CA 1
ATOM 8201 C C . PHE B 1 253 ? 22.502 72.499 4.444 1.00 14.47 253 PHE B C 1
ATOM 8202 O O . PHE B 1 253 ? 23.247 71.781 3.779 1.00 14.66 253 PHE B O 1
ATOM 8210 N N . TYR B 1 254 ? 21.648 72.016 5.340 1.00 13.86 254 TYR B N 1
ATOM 8211 C CA . TYR B 1 254 ? 21.550 70.573 5.557 1.00 13.21 254 TYR B CA 1
ATOM 8212 C C . TYR B 1 254 ? 20.834 69.866 4.416 1.00 13.33 254 TYR B C 1
ATOM 8213 O O . TYR B 1 254 ? 21.229 68.764 4.009 1.00 12.28 254 TYR B O 1
ATOM 8222 N N . LEU B 1 255 ? 19.805 70.484 3.860 1.00 12.93 255 LEU B N 1
ATOM 8223 C CA . LEU B 1 255 ? 19.169 69.897 2.699 1.00 13.33 255 LEU B CA 1
ATOM 8224 C C . LEU B 1 255 ? 20.161 69.781 1.546 1.00 12.76 255 LEU B C 1
ATOM 8225 O O . LEU B 1 255 ? 20.208 68.757 0.869 1.00 12.51 255 LEU B O 1
ATOM 8230 N N . THR B 1 256 ? 20.923 70.848 1.325 1.00 13.18 256 THR B N 1
ATOM 8231 C CA . THR B 1 256 ? 21.887 70.895 0.233 1.00 14.33 256 THR B CA 1
ATOM 8232 C C . THR B 1 256 ? 22.989 69.851 0.456 1.00 13.68 256 THR B C 1
ATOM 8233 O O . THR B 1 256 ? 23.390 69.166 -0.482 1.00 13.99 256 THR B O 1
ATOM 8237 N N . ALA B 1 257 ? 23.478 69.725 1.688 1.00 12.77 257 ALA B N 1
ATOM 8238 C CA . ALA B 1 257 ? 24.543 68.749 1.976 1.00 12.18 257 ALA B CA 1
ATOM 8239 C C . ALA B 1 257 ? 24.087 67.322 1.628 1.00 12.25 257 ALA B C 1
ATOM 8240 O O . ALA B 1 257 ? 24.838 66.544 1.031 1.00 12.62 257 ALA B O 1
ATOM 8242 N N . SER B 1 258 ? 22.843 66.994 1.969 1.00 12.24 258 SER B N 1
ATOM 8243 C CA . SER B 1 258 ? 22.280 65.688 1.636 1.00 12.22 258 SER B CA 1
ATOM 8244 C C . SER B 1 258 ? 22.133 65.489 0.116 1.00 12.50 258 SER B C 1
ATOM 8245 O O . SER B 1 258 ? 22.514 64.451 -0.425 1.00 12.33 258 SER B O 1
ATOM 8248 N N A GLN B 1 259 ? 21.595 66.488 -0.576 0.50 12.88 259 GLN B N 1
ATOM 8249 N N B GLN B 1 259 ? 21.578 66.486 -0.566 0.50 12.45 259 GLN B N 1
ATOM 8250 C CA A GLN B 1 259 ? 21.490 66.442 -2.033 0.50 13.65 259 GLN B CA 1
ATOM 8251 C CA B GLN B 1 259 ? 21.483 66.471 -2.022 0.50 12.79 259 GLN B CA 1
ATOM 8252 C C A GLN B 1 259 ? 22.840 66.181 -2.687 0.50 13.07 259 GLN B C 1
ATOM 8253 C C B GLN B 1 259 ? 22.832 66.187 -2.679 0.50 12.61 259 GLN B C 1
ATOM 8254 O O A GLN B 1 259 ? 22.951 65.326 -3.565 0.50 12.74 259 GLN B O 1
ATOM 8255 O O B GLN B 1 259 ? 22.933 65.326 -3.552 0.50 12.31 259 GLN B O 1
ATOM 8266 N N . GLN B 1 260 ? 23.856 66.917 -2.250 1.00 13.15 260 GLN B N 1
ATOM 8267 C CA . GLN B 1 260 ? 25.179 66.819 -2.860 1.00 14.01 260 GLN B CA 1
ATOM 8268 C C . GLN B 1 260 ? 25.821 65.480 -2.600 1.00 13.53 260 GLN B C 1
ATOM 8269 O O . GLN B 1 260 ? 26.387 64.883 -3.510 1.00 13.86 260 GLN B O 1
ATOM 8275 N N . ARG B 1 261 ? 25.684 64.991 -1.373 1.00 12.49 261 ARG B N 1
ATOM 8276 C CA . ARG B 1 261 ? 26.275 63.715 -1.013 1.00 12.60 261 ARG B CA 1
ATOM 8277 C C . ARG B 1 261 ? 25.674 62.608 -1.877 1.00 11.77 261 ARG B C 1
ATOM 8278 O O . ARG B 1 261 ? 26.386 61.731 -2.354 1.00 11.72 261 ARG B O 1
ATOM 8286 N N . TRP B 1 262 ? 24.365 62.649 -2.096 1.00 10.91 262 TRP B N 1
ATOM 8287 C CA . TRP B 1 262 ? 23.709 61.646 -2.913 1.00 11.06 262 TRP B CA 1
ATOM 8288 C C . TRP B 1 262 ? 24.015 61.794 -4.401 1.00 11.92 262 TRP B C 1
ATOM 8289 O O . TRP B 1 262 ? 24.136 60.792 -5.122 1.00 11.59 262 TRP B O 1
ATOM 8300 N N . GLU B 1 263 ? 24.172 63.028 -4.873 1.00 12.59 263 GLU B N 1
ATOM 8301 C CA . GLU B 1 263 ? 24.578 63.193 -6.274 1.00 14.00 263 GLU B CA 1
ATOM 8302 C C . GLU B 1 263 ? 25.940 62.534 -6.478 1.00 13.57 263 GLU B C 1
ATOM 8303 O O . GLU B 1 263 ? 26.170 61.908 -7.514 1.00 13.18 263 GLU B O 1
ATOM 8309 N N A GLU B 1 264 ? 26.825 62.673 -5.492 0.50 13.46 264 GLU B N 1
ATOM 8310 N N B GLU B 1 264 ? 26.822 62.675 -5.489 0.50 13.17 264 GLU B N 1
ATOM 8311 C CA A GLU B 1 264 ? 28.162 62.082 -5.567 0.50 13.99 264 GLU B CA 1
ATOM 8312 C CA B GLU B 1 264 ? 28.159 62.085 -5.557 0.50 13.43 264 GLU B CA 1
ATOM 8313 C C A GLU B 1 264 ? 28.109 60.552 -5.521 0.50 13.06 264 GLU B C 1
ATOM 8314 C C B GLU B 1 264 ? 28.111 60.555 -5.516 0.50 12.78 264 GLU B C 1
ATOM 8315 O O A GLU B 1 264 ? 28.831 59.886 -6.265 0.50 12.66 264 GLU B O 1
ATOM 8316 O O B GLU B 1 264 ? 28.840 59.893 -6.257 0.50 12.42 264 GLU B O 1
ATOM 8327 N N . TYR B 1 265 ? 27.255 59.975 -4.675 1.00 12.34 265 TYR B N 1
ATOM 8328 C CA . TYR B 1 265 ? 27.128 58.505 -4.655 1.00 11.87 265 TYR B CA 1
ATOM 8329 C C . TYR B 1 265 ? 26.783 57.996 -6.047 1.00 12.21 265 TYR B C 1
ATOM 8330 O O . TYR B 1 265 ? 27.364 57.038 -6.553 1.00 11.05 265 TYR B O 1
ATOM 8339 N N . LEU B 1 266 ? 25.814 58.650 -6.675 1.00 12.57 266 LEU B N 1
ATOM 8340 C CA . LEU B 1 266 ? 25.349 58.233 -7.991 1.00 12.77 266 LEU B CA 1
ATOM 8341 C C . LEU B 1 266 ? 26.405 58.489 -9.079 1.00 13.38 266 LEU B C 1
ATOM 8342 O O . LEU B 1 266 ? 26.608 57.657 -9.965 1.00 13.50 266 LEU B O 1
ATOM 8347 N N . LYS B 1 267 ? 27.089 59.622 -9.006 1.00 13.64 267 LYS B N 1
ATOM 8348 C CA . LYS B 1 267 ? 28.101 59.946 -10.012 1.00 15.48 267 LYS B CA 1
ATOM 8349 C C . LYS B 1 267 ? 29.250 58.927 -9.927 1.00 15.28 267 LYS B C 1
ATOM 8350 O O . LYS B 1 267 ? 29.699 58.402 -10.947 1.00 15.89 267 LYS B O 1
ATOM 8356 N N . LYS B 1 268 ? 29.704 58.634 -8.714 1.00 14.39 268 LYS B N 1
ATOM 8357 C CA . LYS B 1 268 ? 30.800 57.686 -8.538 1.00 14.45 268 LYS B CA 1
ATOM 8358 C C . LYS B 1 268 ? 30.371 56.260 -8.850 1.00 13.92 268 LYS B C 1
ATOM 8359 O O . LYS B 1 268 ? 31.140 55.501 -9.417 1.00 13.93 268 LYS B O 1
ATOM 8365 N N . GLY B 1 269 ? 29.146 55.897 -8.486 1.00 13.42 269 GLY B N 1
ATOM 8366 C CA . GLY B 1 269 ? 28.704 54.511 -8.594 1.00 13.04 269 GLY B CA 1
ATOM 8367 C C . GLY B 1 269 ? 28.263 54.077 -9.983 1.00 13.60 269 GLY B C 1
ATOM 8368 O O . GLY B 1 269 ? 28.449 52.926 -10.365 1.00 13.29 269 GLY B O 1
ATOM 8369 N N . LEU B 1 270 ? 27.623 54.976 -10.723 1.00 13.37 270 LEU B N 1
ATOM 8370 C CA . LEU B 1 270 ? 26.980 54.606 -11.978 1.00 14.28 270 LEU B CA 1
ATOM 8371 C C . LEU B 1 270 ? 27.880 54.856 -13.174 1.00 16.25 270 LEU B C 1
ATOM 8372 O O . LEU B 1 270 ? 27.666 55.794 -13.948 1.00 17.74 270 LEU B O 1
ATOM 8377 N N . THR B 1 271 ? 28.856 53.978 -13.344 1.00 18.06 271 THR B N 1
ATOM 8378 C CA . THR B 1 271 ? 29.891 54.183 -14.351 1.00 19.64 271 THR B CA 1
ATOM 8379 C C . THR B 1 271 ? 29.922 53.083 -15.419 1.00 20.18 271 THR B C 1
ATOM 8380 O O . THR B 1 271 ? 30.947 52.914 -16.083 1.00 21.51 271 THR B O 1
ATOM 8384 N N . ASN B 1 272 ? 28.820 52.348 -15.596 1.00 19.07 272 ASN B N 1
ATOM 8385 C CA . ASN B 1 272 ? 28.688 51.402 -16.707 1.00 19.01 272 ASN B CA 1
ATOM 8386 C C . ASN B 1 272 ? 27.794 52.005 -17.795 1.00 19.79 272 ASN B C 1
ATOM 8387 O O . ASN B 1 272 ? 26.568 51.876 -17.732 1.00 19.90 272 ASN B O 1
ATOM 8392 N N . PRO B 1 273 ? 28.406 52.623 -18.820 1.00 22.34 273 PRO B N 1
ATOM 8393 C CA . PRO B 1 273 ? 27.585 53.276 -19.834 1.00 23.04 273 PRO B CA 1
ATOM 8394 C C . PRO B 1 273 ? 26.899 52.289 -20.780 1.00 22.92 273 PRO B C 1
ATOM 8395 O O . PRO B 1 273 ? 26.004 52.684 -21.525 1.00 23.89 273 PRO B O 1
ATOM 8399 N N . ASP B 1 274 ? 27.289 51.014 -20.729 1.00 21.79 274 ASP B N 1
ATOM 8400 C CA . ASP B 1 274 ? 26.649 49.972 -21.528 1.00 22.04 274 ASP B CA 1
ATOM 8401 C C . ASP B 1 274 ? 25.457 49.304 -20.843 1.00 19.77 274 ASP B C 1
ATOM 8402 O O . ASP B 1 274 ? 24.818 48.436 -21.426 1.00 20.29 274 ASP B O 1
ATOM 8407 N N . ALA B 1 275 ? 25.153 49.717 -19.613 1.00 18.17 275 ALA B N 1
ATOM 8408 C CA . ALA B 1 275 ? 24.016 49.163 -18.894 1.00 17.91 275 ALA B CA 1
ATOM 8409 C C . ALA B 1 275 ? 22.703 49.723 -19.433 1.00 17.01 275 ALA B C 1
ATOM 8410 O O . ALA B 1 275 ? 22.633 50.891 -19.822 1.00 19.69 275 ALA B O 1
ATOM 8412 N N . THR B 1 276 ? 21.665 48.906 -19.418 1.00 16.50 276 THR B N 1
ATOM 8413 C CA . THR B 1 276 ? 20.303 49.362 -19.745 1.00 16.29 276 THR B CA 1
ATOM 8414 C C . THR B 1 276 ? 19.751 50.184 -18.576 1.00 16.78 276 THR B C 1
ATOM 8415 O O . THR B 1 276 ? 20.272 50.098 -17.455 1.00 15.23 276 THR B O 1
ATOM 8419 N N . PRO B 1 277 ? 18.693 50.970 -18.822 1.00 16.15 277 PRO B N 1
ATOM 8420 C CA . PRO B 1 277 ? 18.097 51.697 -17.709 1.00 15.92 277 PRO B CA 1
ATOM 8421 C C . PRO B 1 277 ? 17.634 50.773 -16.586 1.00 15.35 277 PRO B C 1
ATOM 8422 O O . PRO B 1 277 ? 17.754 51.136 -15.405 1.00 14.55 277 PRO B O 1
ATOM 8426 N N . GLU B 1 278 ? 17.119 49.599 -16.931 1.00 14.97 278 GLU B N 1
ATOM 8427 C CA . GLU B 1 278 ? 16.659 48.632 -15.924 1.00 15.74 278 GLU B CA 1
ATOM 8428 C C . GLU B 1 278 ? 17.843 48.158 -15.078 1.00 14.78 278 GLU B C 1
ATOM 8429 O O . GLU B 1 278 ? 17.733 48.053 -13.864 1.00 13.01 278 GLU B O 1
ATOM 8435 N N . GLN B 1 279 ? 18.960 47.893 -15.735 1.00 13.95 279 GLN B N 1
ATOM 8436 C CA . GLN B 1 279 ? 20.196 47.480 -15.061 1.00 13.43 279 GLN B CA 1
ATOM 8437 C C . GLN B 1 279 ? 20.755 48.576 -14.178 1.00 13.44 279 GLN B C 1
ATOM 8438 O O . GLN B 1 279 ? 21.156 48.315 -13.048 1.00 12.34 279 GLN B O 1
ATOM 8444 N N . THR B 1 280 ? 20.742 49.809 -14.663 1.00 12.74 280 THR B N 1
ATOM 8445 C CA . THR B 1 280 ? 21.200 50.943 -13.870 1.00 12.92 280 THR B CA 1
ATOM 8446 C C . THR B 1 280 ? 20.314 51.117 -12.625 1.00 12.25 280 THR B C 1
ATOM 8447 O O . THR B 1 280 ? 20.799 51.432 -11.532 1.00 11.93 280 THR B O 1
ATOM 8451 N N . ARG B 1 281 ? 19.010 50.915 -12.783 1.00 12.75 281 ARG B N 1
ATOM 8452 C CA . ARG B 1 281 ? 18.091 51.028 -11.649 1.00 12.84 281 ARG B CA 1
ATOM 8453 C C . ARG B 1 281 ? 18.407 49.995 -10.549 1.00 12.32 281 ARG B C 1
ATOM 8454 O O . ARG B 1 281 ? 18.215 50.264 -9.346 1.00 12.11 281 ARG B O 1
ATOM 8462 N N . VAL B 1 282 ? 18.853 48.805 -10.943 1.00 11.94 282 VAL B N 1
ATOM 8463 C CA . VAL B 1 282 ? 19.262 47.781 -9.975 1.00 11.35 282 VAL B CA 1
ATOM 8464 C C . VAL B 1 282 ? 20.466 48.273 -9.165 1.00 11.13 282 VAL B C 1
ATOM 8465 O O . VAL B 1 282 ? 20.488 48.115 -7.931 1.00 10.45 282 VAL B O 1
ATOM 8469 N N . ALA B 1 283 ? 21.422 48.904 -9.836 1.00 10.54 283 ALA B N 1
ATOM 8470 C CA . ALA B 1 283 ? 22.572 49.510 -9.161 1.00 10.11 283 ALA B CA 1
ATOM 8471 C C . ALA B 1 283 ? 22.111 50.542 -8.151 1.00 10.14 283 ALA B C 1
ATOM 8472 O O . ALA B 1 283 ? 22.629 50.605 -7.049 1.00 9.58 283 ALA B O 1
ATOM 8474 N N . VAL B 1 284 ? 21.157 51.380 -8.535 1.00 10.06 284 VAL B N 1
ATOM 8475 C CA . VAL B 1 284 ? 20.662 52.405 -7.632 1.00 9.94 284 VAL B CA 1
ATOM 8476 C C . VAL B 1 284 ? 19.964 51.776 -6.433 1.00 9.87 284 VAL B C 1
ATOM 8477 O O . VAL B 1 284 ? 20.152 52.245 -5.289 1.00 9.71 284 VAL B O 1
ATOM 8481 N N . LYS B 1 285 ? 19.158 50.739 -6.668 1.00 9.95 285 LYS B N 1
ATOM 8482 C CA . LYS B 1 285 ? 18.580 49.980 -5.550 1.00 10.24 285 LYS B CA 1
ATOM 8483 C C . LYS B 1 285 ? 19.677 49.484 -4.617 1.00 9.76 285 LYS B C 1
ATOM 8484 O O . LYS B 1 285 ? 19.548 49.580 -3.385 1.00 9.67 285 LYS B O 1
ATOM 8490 N N . ALA B 1 286 ? 20.753 48.967 -5.184 1.00 9.88 286 ALA B N 1
ATOM 8491 C CA . ALA B 1 286 ? 21.856 48.455 -4.382 1.00 9.44 286 ALA B CA 1
ATOM 8492 C C . ALA B 1 286 ? 22.481 49.554 -3.525 1.00 9.41 286 ALA B C 1
ATOM 8493 O O . ALA B 1 286 ? 22.804 49.337 -2.340 1.00 9.57 286 ALA B O 1
ATOM 8495 N N . ILE B 1 287 ? 22.676 50.728 -4.117 1.00 9.22 287 ILE B N 1
ATOM 8496 C CA . ILE B 1 287 ? 23.252 51.873 -3.447 1.00 9.49 287 ILE B CA 1
ATOM 8497 C C . ILE B 1 287 ? 22.345 52.323 -2.300 1.00 9.61 287 ILE B C 1
ATOM 8498 O O . ILE B 1 287 ? 22.802 52.540 -1.187 1.00 10.40 287 ILE B O 1
ATOM 8503 N N . GLU B 1 288 ? 21.053 52.459 -2.575 1.00 9.53 288 GLU B N 1
ATOM 8504 C CA . GLU B 1 288 ? 20.074 52.796 -1.528 1.00 9.51 288 GLU B CA 1
ATOM 8505 C C . GLU B 1 288 ? 20.101 51.780 -0.396 1.00 8.99 288 GLU B C 1
ATOM 8506 O O . GLU B 1 288 ? 20.043 52.146 0.779 1.00 9.27 288 GLU B O 1
ATOM 8512 N N . THR B 1 289 ? 20.172 50.505 -0.751 1.00 9.02 289 THR B N 1
ATOM 8513 C CA . THR B 1 289 ? 20.127 49.441 0.237 1.00 8.71 289 THR B CA 1
ATOM 8514 C C . THR B 1 289 ? 21.357 49.492 1.156 1.00 8.69 289 THR B C 1
ATOM 8515 O O . THR B 1 289 ? 21.237 49.486 2.383 1.00 8.56 289 THR B O 1
ATOM 8519 N N . LEU B 1 290 ? 22.525 49.522 0.561 1.00 8.85 290 LEU B N 1
ATOM 8520 C CA . LEU B 1 290 ? 23.760 49.556 1.335 1.00 8.75 290 LEU B CA 1
ATOM 8521 C C . LEU B 1 290 ? 23.859 50.791 2.213 1.00 8.94 290 LEU B C 1
ATOM 8522 O O . LEU B 1 290 ? 24.239 50.714 3.395 1.00 9.10 290 LEU B O 1
ATOM 8527 N N . ASN B 1 291 ? 23.494 51.946 1.675 1.00 8.78 291 ASN B N 1
ATOM 8528 C CA . ASN B 1 291 ? 23.559 53.161 2.453 1.00 8.62 291 ASN B CA 1
ATOM 8529 C C . ASN B 1 291 ? 22.534 53.156 3.587 1.00 8.22 291 ASN B C 1
ATOM 8530 O O . ASN B 1 291 ? 22.777 53.743 4.631 1.00 8.35 291 ASN B O 1
ATOM 8535 N N . GLY B 1 292 ? 21.388 52.488 3.399 1.00 7.89 292 GLY B N 1
ATOM 8536 C CA . GLY B 1 292 ? 20.413 52.362 4.459 1.00 8.02 292 GLY B CA 1
ATOM 8537 C C . GLY B 1 292 ? 20.822 51.442 5.600 1.00 8.01 292 GLY B C 1
ATOM 8538 O O . GLY B 1 292 ? 20.325 51.578 6.730 1.00 8.38 292 GLY B O 1
ATOM 8539 N N . ASN B 1 293 ? 21.706 50.498 5.292 1.00 8.18 293 ASN B N 1
ATOM 8540 C CA . ASN B 1 293 ? 22.217 49.540 6.267 1.00 8.29 293 ASN B CA 1
ATOM 8541 C C . ASN B 1 293 ? 23.488 49.994 7.015 1.00 8.31 293 ASN B C 1
ATOM 8542 O O . ASN B 1 293 ? 24.003 49.284 7.892 1.00 8.70 293 ASN B O 1
ATOM 8547 N N . TRP B 1 294 ? 23.982 51.174 6.645 1.00 8.38 294 TRP B N 1
ATOM 8548 C CA . TRP B 1 294 ? 25.043 51.866 7.319 1.00 8.67 294 TRP B CA 1
ATOM 8549 C C . TRP B 1 294 ? 24.539 52.450 8.636 1.00 8.45 294 TRP B C 1
ATOM 8550 O O . TRP B 1 294 ? 23.533 53.141 8.666 1.00 8.92 294 TRP B O 1
ATOM 8561 N N . ARG B 1 295 ? 25.251 52.134 9.717 1.00 8.42 295 ARG B N 1
ATOM 8562 C CA . ARG B 1 295 ? 24.998 52.697 11.037 1.00 8.43 295 ARG B CA 1
ATOM 8563 C C . ARG B 1 295 ? 26.213 53.470 11.514 1.00 9.01 295 ARG B C 1
ATOM 8564 O O . ARG B 1 295 ? 27.358 53.035 11.331 1.00 8.53 295 ARG B O 1
ATOM 8572 N N . SER B 1 296 ? 25.962 54.603 12.161 1.00 9.37 296 SER B N 1
ATOM 8573 C CA . SER B 1 296 ? 27.008 55.358 12.806 1.00 10.52 296 SER B CA 1
ATOM 8574 C C . SER B 1 296 ? 27.410 54.628 14.088 1.00 10.58 296 SER B C 1
ATOM 8575 O O . SER B 1 296 ? 26.746 53.686 14.529 1.00 10.99 296 SER B O 1
ATOM 8578 N N . PRO B 1 297 ? 28.531 55.034 14.705 1.00 10.45 297 PRO B N 1
ATOM 8579 C CA . PRO B 1 297 ? 28.947 54.399 15.944 1.00 10.68 297 PRO B CA 1
ATOM 8580 C C . PRO B 1 297 ? 27.829 54.334 16.973 1.00 10.64 297 PRO B C 1
ATOM 8581 O O . PRO B 1 297 ? 27.008 55.252 17.083 1.00 11.53 297 PRO B O 1
ATOM 8585 N N . GLY B 1 298 ? 27.797 53.237 17.710 1.00 10.93 298 GLY B N 1
ATOM 8586 C CA . GLY B 1 298 ? 26.873 53.080 18.816 1.00 10.76 298 GLY B CA 1
ATOM 8587 C C . GLY B 1 298 ? 27.301 51.958 19.727 1.00 10.64 298 GLY B C 1
ATOM 8588 O O . GLY B 1 298 ? 27.710 50.882 19.271 1.00 10.40 298 GLY B O 1
ATOM 8589 N N . GLY B 1 299 ? 27.206 52.219 21.029 1.00 10.72 299 GLY B N 1
ATOM 8590 C CA . GLY B 1 299 ? 27.544 51.241 22.039 1.00 10.91 299 GLY B CA 1
ATOM 8591 C C . GLY B 1 299 ? 29.006 50.866 21.938 1.00 10.88 299 GLY B C 1
ATOM 8592 O O . GLY B 1 299 ? 29.861 51.736 21.782 1.00 11.35 299 GLY B O 1
ATOM 8593 N N . ALA B 1 300 ? 29.274 49.569 21.905 1.00 10.74 300 ALA B N 1
ATOM 8594 C CA . ALA B 1 300 ? 30.647 49.072 21.866 1.00 10.79 300 ALA B CA 1
ATOM 8595 C C . ALA B 1 300 ? 31.353 49.232 20.531 1.00 11.07 300 ALA B C 1
ATOM 8596 O O . ALA B 1 300 ? 32.573 49.084 20.458 1.00 11.61 300 ALA B O 1
ATOM 8598 N N . VAL B 1 301 ? 30.589 49.509 19.476 1.00 10.85 301 VAL B N 1
ATOM 8599 C CA . VAL B 1 301 ? 31.160 49.664 18.138 1.00 10.93 301 VAL B CA 1
ATOM 8600 C C . VAL B 1 301 ? 31.441 51.149 17.911 1.00 10.92 301 VAL B C 1
ATOM 8601 O O . VAL B 1 301 ? 30.523 51.957 17.812 1.00 10.68 301 VAL B O 1
ATOM 8605 N N . LYS B 1 302 ? 32.713 51.499 17.833 1.00 11.77 302 LYS B N 1
ATOM 8606 C CA . LYS B 1 302 ? 33.138 52.891 17.861 1.00 12.33 302 LYS B CA 1
ATOM 8607 C C . LYS B 1 302 ? 33.371 53.465 16.456 1.00 12.13 302 LYS B C 1
ATOM 8608 O O . LYS B 1 302 ? 33.860 54.596 16.304 1.00 13.71 302 LYS B O 1
ATOM 8614 N N . PHE B 1 303 ? 32.985 52.701 15.437 1.00 11.48 303 PHE B N 1
ATOM 8615 C CA . PHE B 1 303 ? 33.137 53.081 14.050 1.00 10.70 303 PHE B CA 1
ATOM 8616 C C . PHE B 1 303 ? 31.794 52.992 13.342 1.00 9.98 303 PHE B C 1
ATOM 8617 O O . PHE B 1 303 ? 30.897 52.284 13.798 1.00 10.06 303 PHE B O 1
ATOM 8625 N N . ASN B 1 304 ? 31.658 53.730 12.244 1.00 9.43 304 ASN B N 1
ATOM 8626 C CA . ASN B 1 304 ? 30.547 53.480 11.336 1.00 9.26 304 ASN B CA 1
ATOM 8627 C C . ASN B 1 304 ? 30.675 52.041 10.845 1.00 9.09 304 ASN B C 1
ATOM 8628 O O . ASN B 1 304 ? 31.779 51.521 10.676 1.00 9.08 304 ASN B O 1
ATOM 8633 N N . THR B 1 305 ? 29.544 51.390 10.595 1.00 8.72 305 THR B N 1
ATOM 8634 C CA . THR B 1 305 ? 29.559 50.033 10.115 1.00 8.58 305 THR B CA 1
ATOM 8635 C C . THR B 1 305 ? 28.373 49.847 9.164 1.00 8.32 305 THR B C 1
ATOM 8636 O O . THR B 1 305 ? 27.565 50.754 8.964 1.00 8.49 305 THR B O 1
ATOM 8640 N N . VAL B 1 306 ? 28.312 48.675 8.549 1.00 7.94 306 VAL B N 1
ATOM 8641 C CA . VAL B 1 306 ? 27.175 48.278 7.707 1.00 7.92 306 VAL B CA 1
ATOM 8642 C C . VAL B 1 306 ? 26.732 46.898 8.144 1.00 7.91 306 VAL B C 1
ATOM 8643 O O . VAL B 1 306 ? 27.577 45.986 8.277 1.00 7.88 306 VAL B O 1
ATOM 8647 N N . THR B 1 307 ? 25.421 46.757 8.392 1.00 7.59 307 THR B N 1
ATOM 8648 C CA . THR B 1 307 ? 24.841 45.499 8.837 1.00 7.57 307 THR B CA 1
ATOM 8649 C C . THR B 1 307 ? 24.221 44.781 7.647 1.00 7.56 307 THR B C 1
ATOM 8650 O O . THR B 1 307 ? 23.994 45.403 6.585 1.00 7.83 307 THR B O 1
ATOM 8654 N N . PRO B 1 308 ? 23.905 43.490 7.817 1.00 7.62 308 PRO B N 1
ATOM 8655 C CA . PRO B 1 308 ? 23.348 42.760 6.676 1.00 7.56 308 PRO B CA 1
ATOM 8656 C C . PRO B 1 308 ? 21.949 43.209 6.273 1.00 7.66 308 PRO B C 1
ATOM 8657 O O . PRO B 1 308 ? 21.573 43.018 5.128 1.00 8.20 308 PRO B O 1
ATOM 8661 N N . SER B 1 309 ? 21.191 43.796 7.188 1.00 7.52 309 SER B N 1
ATOM 8662 C CA . SER B 1 309 ? 19.879 44.345 6.845 1.00 7.84 309 SER B CA 1
ATOM 8663 C C . SER B 1 309 ? 19.276 45.116 7.995 1.00 7.92 309 SER B C 1
ATOM 8664 O O . SER B 1 309 ? 19.009 44.540 9.058 1.00 8.25 309 SER B O 1
ATOM 8667 N N . VAL B 1 310 ? 18.984 46.385 7.765 1.00 7.92 310 VAL B N 1
ATOM 8668 C CA . VAL B 1 310 ? 18.345 47.229 8.791 1.00 8.17 310 VAL B CA 1
ATOM 8669 C C . VAL B 1 310 ? 16.954 46.722 9.172 1.00 8.31 310 VAL B C 1
ATOM 8670 O O . VAL B 1 310 ? 16.470 46.994 10.277 1.00 8.75 310 VAL B O 1
ATOM 8674 N N . THR B 1 311 ? 16.296 46.000 8.262 1.00 8.53 311 THR B N 1
ATOM 8675 C CA . THR B 1 311 ? 14.956 45.480 8.512 1.00 8.98 311 THR B CA 1
ATOM 8676 C C . THR B 1 311 ? 14.975 44.029 9.004 1.00 9.38 311 THR B C 1
ATOM 8677 O O . THR B 1 311 ? 13.935 43.441 9.304 1.00 10.19 311 THR B O 1
ATOM 8681 N N . GLY B 1 312 ? 16.159 43.434 9.105 1.00 9.20 312 GLY B N 1
ATOM 8682 C CA . GLY B 1 312 ? 16.264 42.017 9.418 1.00 9.21 312 GLY B CA 1
ATOM 8683 C C . GLY B 1 312 ? 15.979 41.672 10.861 1.00 9.60 312 GLY B C 1
ATOM 8684 O O . GLY B 1 312 ? 16.319 42.431 11.758 1.00 9.33 312 GLY B O 1
ATOM 8685 N N . ARG B 1 313 ? 15.432 40.487 11.088 1.00 9.76 313 ARG B N 1
ATOM 8686 C CA . ARG B 1 313 ? 15.097 40.031 12.435 1.00 9.79 313 ARG B CA 1
AT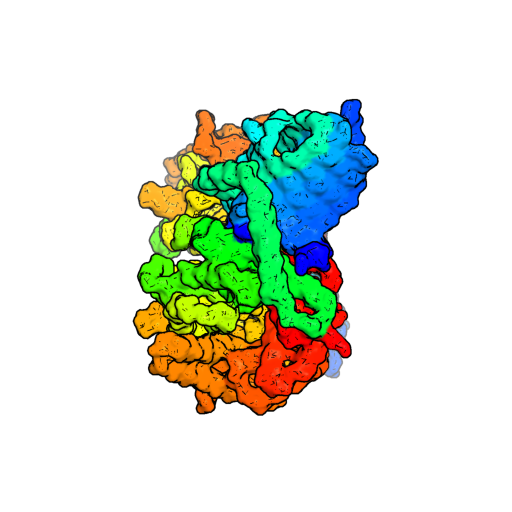OM 8687 C C . ARG B 1 313 ? 16.332 39.989 13.306 1.00 9.99 313 ARG B C 1
ATOM 8688 O O . ARG B 1 313 ? 16.270 40.354 14.481 1.00 10.41 313 ARG B O 1
ATOM 8696 N N . TRP B 1 314 ? 17.436 39.511 12.733 1.00 9.67 314 TRP B N 1
ATOM 8697 C CA . TRP B 1 314 ? 18.677 39.270 13.467 1.00 9.91 314 TRP B CA 1
ATOM 8698 C C . TRP B 1 314 ? 19.866 40.049 12.894 1.00 9.42 314 TRP B C 1
ATOM 8699 O O . TRP B 1 314 ? 21.009 39.835 13.285 1.00 10.75 314 TRP B O 1
ATOM 8710 N N . PHE B 1 315 ? 19.603 40.959 11.967 1.00 9.21 315 PHE B N 1
ATOM 8711 C CA . PHE B 1 315 ? 20.652 41.642 11.228 1.00 8.64 315 PHE B CA 1
ATOM 8712 C C . PHE B 1 315 ? 20.660 43.166 11.458 1.00 8.59 315 PHE B C 1
ATOM 8713 O O . PHE B 1 315 ? 21.419 43.881 10.789 1.00 8.22 315 PHE B O 1
ATOM 8721 N N . SER B 1 316 ? 19.815 43.665 12.361 1.00 8.73 316 SER B N 1
ATOM 8722 C CA . SER B 1 316 ? 19.599 45.094 12.524 1.00 8.77 316 SER B CA 1
ATOM 8723 C C . SER B 1 316 ? 20.417 45.698 13.668 1.00 8.77 316 SER B C 1
ATOM 8724 O O . SER B 1 316 ? 21.439 45.140 14.055 1.00 9.14 316 SER B O 1
ATOM 8727 N N . GLY B 1 317 ? 20.015 46.871 14.159 1.00 8.58 317 GLY B N 1
ATOM 8728 C CA . GLY B 1 317 ? 20.924 47.684 14.977 1.00 8.57 317 GLY B CA 1
ATOM 8729 C C . GLY B 1 317 ? 22.242 47.856 14.253 1.00 8.60 317 GLY B C 1
ATOM 8730 O O . GLY B 1 317 ? 22.256 48.120 13.039 1.00 8.38 317 GLY B O 1
ATOM 8731 N N . ASN B 1 318 ? 23.353 47.693 14.966 1.00 8.52 318 ASN B N 1
ATOM 8732 C CA . ASN B 1 318 ? 24.659 47.715 14.320 1.00 8.91 318 ASN B CA 1
ATOM 8733 C C . ASN B 1 318 ? 25.381 46.380 14.337 1.00 8.84 318 ASN B C 1
ATOM 8734 O O . ASN B 1 318 ? 26.604 46.347 14.324 1.00 9.34 318 ASN B O 1
ATOM 8739 N N . GLN B 1 319 ? 24.626 45.287 14.366 1.00 9.07 319 GLN B N 1
ATOM 8740 C CA . GLN B 1 319 ? 25.202 43.953 14.312 1.00 9.05 319 GLN B CA 1
ATOM 8741 C C . GLN B 1 319 ? 25.992 43.748 13.025 1.00 8.77 319 GLN B C 1
ATOM 8742 O O . GLN B 1 319 ? 25.471 43.944 11.928 1.00 8.92 319 GLN B O 1
ATOM 8748 N N . THR B 1 320 ? 27.251 43.351 13.171 1.00 8.72 320 THR B N 1
ATOM 8749 C CA . THR B 1 320 ? 28.222 43.354 12.073 1.00 8.77 320 THR B CA 1
ATOM 8750 C C . THR B 1 320 ? 29.004 42.046 12.041 1.00 8.92 320 THR B C 1
ATOM 8751 O O . THR B 1 320 ? 29.523 41.600 13.070 1.00 8.56 320 THR B O 1
ATOM 8755 N N . TRP B 1 321 ? 29.132 41.461 10.843 1.00 8.60 321 TRP B N 1
ATOM 8756 C CA . TRP B 1 321 ? 29.854 40.216 10.600 1.00 9.01 321 TRP B CA 1
ATOM 8757 C C . TRP B 1 321 ? 31.031 40.472 9.656 1.00 9.23 321 TRP B C 1
ATOM 8758 O O . TRP B 1 321 ? 30.945 41.332 8.780 1.00 9.03 321 TRP B O 1
ATOM 8769 N N . PRO B 1 322 ? 32.128 39.701 9.799 1.00 9.74 322 PRO B N 1
ATOM 8770 C CA . PRO B 1 322 ? 33.250 39.932 8.911 1.00 9.73 322 PRO B CA 1
ATOM 8771 C C . PRO B 1 322 ? 32.953 39.630 7.439 1.00 9.87 322 PRO B C 1
ATOM 8772 O O . PRO B 1 322 ? 33.314 40.412 6.584 1.00 9.27 322 PRO B O 1
ATOM 8776 N N . TRP B 1 323 ? 32.404 38.445 7.186 1.00 10.83 323 TRP B N 1
ATOM 8777 C CA . TRP B 1 323 ? 32.052 37.925 5.864 1.00 11.99 323 TRP B CA 1
ATOM 8778 C C . TRP B 1 323 ? 31.253 38.946 5.043 1.00 9.76 323 TRP B C 1
ATOM 8779 O O . TRP B 1 323 ? 31.597 39.339 3.920 1.00 8.79 323 TRP B O 1
ATOM 8790 N N . ASP B 1 324 ? 30.191 39.404 5.661 1.00 9.04 324 ASP B N 1
ATOM 8791 C CA . ASP B 1 324 ? 29.333 40.381 5.061 1.00 8.89 324 ASP B CA 1
ATOM 8792 C C . ASP B 1 324 ? 30.124 41.654 4.789 1.00 8.75 324 ASP B C 1
ATOM 8793 O O . ASP B 1 324 ? 30.007 42.260 3.719 1.00 8.43 324 ASP B O 1
ATOM 8798 N N . THR B 1 325 ? 30.903 42.091 5.773 1.00 8.68 325 THR B N 1
ATOM 8799 C CA . THR B 1 325 ? 31.692 43.315 5.636 1.00 8.58 325 THR B CA 1
ATOM 8800 C C . THR B 1 325 ? 32.668 43.273 4.461 1.00 8.56 325 THR B C 1
ATOM 8801 O O . THR B 1 325 ? 32.809 44.245 3.741 1.00 8.65 325 THR B O 1
ATOM 8805 N N . TRP B 1 326 ? 33.340 42.160 4.238 1.00 8.34 326 TRP B N 1
ATOM 8806 C CA . TRP B 1 326 ? 34.304 42.104 3.134 1.00 8.69 326 TRP B CA 1
ATOM 8807 C C . TRP B 1 326 ? 33.611 42.408 1.809 1.00 8.51 326 TRP B C 1
ATOM 8808 O O . TRP B 1 326 ? 34.097 43.191 0.984 1.00 8.38 326 TRP B O 1
ATOM 8819 N N . LYS B 1 327 ? 32.436 41.817 1.636 1.00 8.52 327 LYS B N 1
ATOM 8820 C CA . LYS B 1 327 ? 31.669 41.956 0.399 1.00 8.41 327 LYS B CA 1
ATOM 8821 C C . LYS B 1 327 ? 31.052 43.351 0.276 1.00 8.40 327 LYS B C 1
ATOM 8822 O O . LYS B 1 327 ? 31.078 43.976 -0.802 1.00 8.21 327 LYS B O 1
ATOM 8828 N N . GLN B 1 328 ? 30.501 43.836 1.382 1.00 7.97 328 GLN B N 1
ATOM 8829 C CA . GLN B 1 328 ? 29.932 45.169 1.443 1.00 7.98 328 GLN B CA 1
ATOM 8830 C C . GLN B 1 328 ? 30.952 46.211 1.087 1.00 8.08 328 GLN B C 1
ATOM 8831 O O . GLN B 1 328 ? 30.676 47.111 0.298 1.00 8.41 328 GLN B O 1
ATOM 8837 N N . ALA B 1 329 ? 32.133 46.131 1.682 1.00 8.00 329 ALA B N 1
ATOM 8838 C CA . ALA B 1 329 ? 33.134 47.162 1.468 1.00 8.51 329 ALA B CA 1
ATOM 8839 C C . ALA B 1 329 ? 33.735 47.106 0.085 1.00 8.59 329 ALA B C 1
ATOM 8840 O O . ALA B 1 329 ? 34.098 48.141 -0.461 1.00 8.85 329 ALA B O 1
ATOM 8842 N N . PHE B 1 330 ? 33.833 45.913 -0.487 1.00 8.76 330 PHE B N 1
ATOM 8843 C CA . PHE B 1 330 ? 34.296 45.755 -1.875 1.00 9.10 330 PHE B CA 1
ATOM 8844 C C . PHE B 1 330 ? 33.413 46.596 -2.807 1.00 9.10 330 PHE B C 1
ATOM 8845 O O . PHE B 1 330 ? 33.917 47.337 -3.637 1.00 9.21 330 PHE B O 1
ATOM 8853 N N . ALA B 1 331 ? 32.099 46.481 -2.642 1.00 8.80 331 ALA B N 1
ATOM 8854 C CA . ALA B 1 331 ? 31.146 47.221 -3.465 1.00 8.93 331 ALA B CA 1
ATOM 8855 C C . ALA B 1 331 ? 31.128 48.688 -3.084 1.00 9.12 331 ALA B C 1
ATOM 8856 O O . ALA B 1 331 ? 31.220 49.557 -3.951 1.00 9.31 331 ALA B O 1
ATOM 8858 N N . MET B 1 332 ? 31.028 48.987 -1.786 1.00 8.97 332 MET B N 1
ATOM 8859 C CA . MET B 1 332 ? 30.950 50.377 -1.346 1.00 8.97 332 MET B CA 1
ATOM 8860 C C . MET B 1 332 ? 32.204 51.208 -1.647 1.00 8.93 332 MET B C 1
ATOM 8861 O O . MET B 1 332 ? 32.144 52.426 -1.678 1.00 9.17 332 MET B O 1
ATOM 8866 N N . ALA B 1 333 ? 33.343 50.555 -1.874 1.00 9.10 333 ALA B N 1
ATOM 8867 C CA . ALA B 1 333 ? 34.561 51.264 -2.295 1.00 9.37 333 ALA B CA 1
ATOM 8868 C C . ALA B 1 333 ? 34.261 52.109 -3.544 1.00 9.64 333 ALA B C 1
ATOM 8869 O O . ALA B 1 333 ? 34.860 53.170 -3.726 1.00 10.14 333 ALA B O 1
ATOM 8871 N N . HIS B 1 334 ? 33.301 51.658 -4.346 1.00 10.40 334 HIS B N 1
ATOM 8872 C CA . HIS B 1 334 ? 33.001 52.256 -5.646 1.00 11.04 334 HIS B CA 1
ATOM 8873 C C . HIS B 1 334 ? 31.988 53.379 -5.630 1.00 11.38 334 HIS B C 1
ATOM 8874 O O . HIS B 1 334 ? 31.726 53.959 -6.689 1.00 12.07 334 HIS B O 1
ATOM 8881 N N . PHE B 1 335 ? 31.412 53.684 -4.473 1.00 10.89 335 PHE B N 1
ATOM 8882 C CA . PHE B 1 335 ? 30.487 54.830 -4.371 1.00 10.68 335 PHE B CA 1
ATOM 8883 C C . PHE B 1 335 ? 30.464 55.532 -3.009 1.00 10.68 335 PHE B C 1
ATOM 8884 O O . PHE B 1 335 ? 30.180 56.717 -2.939 1.00 11.56 335 PHE B O 1
ATOM 8892 N N . ASN B 1 336 ? 30.748 54.802 -1.931 1.00 10.73 336 ASN B N 1
ATOM 8893 C CA . ASN B 1 336 ? 30.796 55.357 -0.580 1.00 10.22 336 ASN B CA 1
ATOM 8894 C C . ASN B 1 336 ? 32.037 54.821 0.146 1.00 10.46 336 ASN B C 1
ATOM 8895 O O . ASN B 1 336 ? 31.927 54.106 1.139 1.00 9.73 336 ASN B O 1
ATOM 8900 N N . PRO B 1 337 ? 33.228 55.139 -0.385 1.00 10.34 337 PRO B N 1
ATOM 8901 C CA . PRO B 1 337 ? 34.458 54.569 0.156 1.00 10.45 337 PRO B CA 1
ATOM 8902 C C . PRO B 1 337 ? 34.746 54.958 1.614 1.00 10.60 337 PRO B C 1
ATOM 8903 O O . PRO B 1 337 ? 35.376 54.176 2.334 1.00 10.34 337 PRO B O 1
ATOM 8907 N N . ASP B 1 338 ? 34.293 56.129 2.074 1.00 11.60 338 ASP B N 1
ATOM 8908 C CA . ASP B 1 338 ? 34.478 56.519 3.472 1.00 12.63 338 ASP B CA 1
ATOM 8909 C C . ASP B 1 338 ? 33.883 55.466 4.408 1.00 11.41 338 ASP B C 1
ATOM 8910 O O . ASP B 1 338 ? 34.471 55.101 5.416 1.00 11.39 338 ASP B O 1
ATOM 8915 N N . ILE B 1 339 ? 32.697 54.994 4.049 1.00 10.62 339 ILE B N 1
ATOM 8916 C CA . ILE B 1 339 ? 31.982 54.046 4.897 1.00 10.03 339 ILE B CA 1
ATOM 8917 C C . ILE B 1 339 ? 32.475 52.627 4.672 1.00 9.40 339 ILE B C 1
ATOM 8918 O O . ILE B 1 339 ? 32.496 51.827 5.606 1.00 9.19 339 ILE B O 1
ATOM 8923 N N . ALA B 1 340 ? 32.942 52.317 3.465 1.00 9.17 340 ALA B N 1
ATOM 8924 C CA . ALA B 1 340 ? 33.607 51.046 3.247 1.00 9.13 340 ALA B CA 1
ATOM 8925 C C . ALA B 1 340 ? 34.798 50.905 4.198 1.00 9.35 340 ALA B C 1
ATOM 8926 O O . ALA B 1 340 ? 34.979 49.867 4.843 1.00 9.12 340 ALA B O 1
ATOM 8928 N N . LYS B 1 341 ? 35.611 51.947 4.287 1.00 10.04 341 LYS B N 1
ATOM 8929 C CA . LYS B 1 341 ? 36.760 51.916 5.173 1.00 10.13 341 LYS B CA 1
ATOM 8930 C C . LYS B 1 341 ? 36.330 51.745 6.624 1.00 9.89 341 LYS B C 1
ATOM 8931 O O . LYS B 1 341 ? 36.867 50.913 7.353 1.00 9.88 341 LYS B O 1
ATOM 8937 N N . GLU B 1 342 ? 35.331 52.525 7.037 1.00 9.63 342 GLU B N 1
ATOM 8938 C CA . GLU B 1 342 ? 34.841 52.448 8.416 1.00 9.69 342 GLU B CA 1
ATOM 8939 C C . GLU B 1 342 ? 34.320 51.052 8.760 1.00 9.29 342 GLU B C 1
ATOM 8940 O O . GLU B 1 342 ? 34.587 50.526 9.837 1.00 9.28 342 GLU B O 1
ATOM 8946 N N . ASN B 1 343 ? 33.576 50.448 7.837 1.00 9.09 343 ASN B N 1
ATOM 8947 C CA . ASN B 1 343 ? 32.973 49.127 8.091 1.00 8.79 343 ASN B CA 1
ATOM 8948 C C . ASN B 1 343 ? 34.068 48.093 8.370 1.00 8.99 343 ASN B C 1
ATOM 8949 O O . ASN B 1 343 ? 33.964 47.277 9.269 1.00 8.65 343 ASN B O 1
ATOM 8954 N N . ILE B 1 344 ? 35.114 48.130 7.560 1.00 9.37 344 ILE B N 1
ATOM 8955 C CA . ILE B 1 344 ? 36.288 47.265 7.773 1.00 9.66 344 ILE B CA 1
ATOM 8956 C C . ILE B 1 344 ? 36.950 47.592 9.109 1.00 9.94 344 ILE B C 1
ATOM 8957 O O . ILE B 1 344 ? 37.309 46.690 9.846 1.00 9.62 344 ILE B O 1
ATOM 8962 N N . ARG B 1 345 ? 37.107 48.870 9.425 1.00 9.78 345 ARG B N 1
ATOM 8963 C CA . ARG B 1 345 ? 37.683 49.239 10.721 1.00 10.24 345 ARG B CA 1
ATOM 8964 C C . ARG B 1 345 ? 36.858 48.708 11.877 1.00 9.96 345 ARG B C 1
ATOM 8965 O O . ARG B 1 345 ? 37.398 48.287 12.905 1.00 10.06 345 ARG B O 1
ATOM 8973 N N . ALA B 1 346 ? 35.537 48.765 11.741 1.00 9.84 346 ALA B N 1
ATOM 8974 C CA . ALA B 1 346 ? 34.642 48.285 12.773 1.00 10.28 346 ALA B CA 1
ATOM 8975 C C . ALA B 1 346 ? 34.932 46.827 13.107 1.00 10.23 346 ALA B C 1
ATOM 8976 O O . ALA B 1 346 ? 35.055 46.476 14.269 1.00 10.79 346 ALA B O 1
ATOM 8978 N N . VAL B 1 347 ? 35.053 45.998 12.077 1.00 10.45 347 VAL B N 1
ATOM 8979 C CA . VAL B 1 347 ? 35.290 44.566 12.262 1.00 11.52 347 VAL B CA 1
ATOM 8980 C C . VAL B 1 347 ? 36.631 44.354 12.986 1.00 11.90 347 VAL B C 1
ATOM 8981 O O . VAL B 1 347 ? 36.740 43.568 13.938 1.00 12.60 347 VAL B O 1
ATOM 8985 N N . PHE B 1 348 ? 37.657 45.041 12.520 1.00 11.32 348 PHE B N 1
ATOM 8986 C CA . PHE B 1 348 ? 38.990 44.857 13.057 1.00 11.08 348 PHE B CA 1
ATOM 8987 C C . PHE B 1 348 ? 39.177 45.511 14.420 1.00 11.48 348 PHE B C 1
ATOM 8988 O O . PHE B 1 348 ? 40.138 45.174 15.109 1.00 11.46 348 PHE B O 1
ATOM 8996 N N . SER B 1 349 ? 38.263 46.390 14.828 1.00 11.27 349 SER B N 1
ATOM 8997 C CA . SER B 1 349 ? 38.425 47.118 16.104 1.00 11.43 349 SER B CA 1
ATOM 8998 C C . SER B 1 349 ? 38.329 46.210 17.314 1.00 11.56 349 SER B C 1
ATOM 8999 O O . SER B 1 349 ? 38.832 46.564 18.376 1.00 12.25 349 SER B O 1
ATOM 9002 N N . TRP B 1 350 ? 37.702 45.046 17.155 1.00 11.59 350 TRP B N 1
ATOM 9003 C CA . TRP B 1 350 ? 37.585 44.074 18.229 1.00 12.00 350 TRP B CA 1
ATOM 9004 C C . TRP B 1 350 ? 38.399 42.809 17.945 1.00 11.54 350 TRP B C 1
ATOM 9005 O O . TRP B 1 350 ? 38.166 41.766 18.559 1.00 12.26 350 TRP B O 1
ATOM 9016 N N . GLN B 1 351 ? 39.366 42.924 17.037 1.00 11.76 351 GLN B N 1
ATOM 9017 C CA . GLN B 1 351 ? 40.353 41.876 16.813 1.00 11.59 351 GLN B CA 1
ATOM 9018 C C . GLN B 1 351 ? 41.104 41.638 18.116 1.00 12.27 351 GLN B C 1
ATOM 9019 O O . GLN B 1 351 ? 41.439 42.585 18.823 1.00 12.91 351 GLN B O 1
ATOM 9025 N N . ILE B 1 352 ? 41.379 40.375 18.417 1.00 12.14 352 ILE B N 1
ATOM 9026 C CA . ILE B 1 352 ? 42.013 40.009 19.698 1.00 12.52 352 ILE B CA 1
ATOM 9027 C C . ILE B 1 352 ? 43.481 40.447 19.712 1.00 13.64 352 ILE B C 1
ATOM 9028 O O . ILE B 1 352 ? 44.213 40.177 18.772 1.00 13.99 352 ILE B O 1
ATOM 9033 N N . GLN B 1 353 ? 43.877 41.117 20.792 1.00 14.80 353 GLN B N 1
ATOM 9034 C CA . GLN B 1 353 ? 45.228 41.619 20.989 1.00 16.07 353 GLN B CA 1
ATOM 9035 C C . GLN B 1 353 ? 45.920 40.780 22.042 1.00 16.36 353 GLN B C 1
ATOM 9036 O O . GLN B 1 353 ? 45.263 40.173 22.883 1.00 16.00 353 GLN B O 1
ATOM 9042 N N . PRO B 1 354 ? 47.257 40.797 22.043 1.00 17.88 354 PRO B N 1
ATOM 9043 C CA . PRO B 1 354 ? 47.969 40.127 23.129 1.00 18.33 354 PRO B CA 1
ATOM 9044 C C . PRO B 1 354 ? 47.468 40.544 24.502 1.00 18.33 354 PRO B C 1
ATOM 9045 O O . PRO B 1 354 ? 47.222 41.736 24.745 1.00 19.24 354 PRO B O 1
ATOM 9049 N N . GLY B 1 355 ? 47.313 39.562 25.383 1.00 18.48 355 GLY B N 1
ATOM 9050 C CA . GLY B 1 355 ? 46.872 39.801 26.750 1.00 18.59 355 GLY B CA 1
ATOM 9051 C C . GLY B 1 355 ? 45.371 39.972 26.897 1.00 18.38 355 GLY B C 1
ATOM 9052 O O . GLY B 1 355 ? 44.901 40.351 27.957 1.00 19.19 355 GLY B O 1
ATOM 9053 N N . ASP B 1 356 ? 44.605 39.692 25.838 1.00 17.67 356 ASP B N 1
ATOM 9054 C CA . ASP B 1 356 ? 43.147 39.758 25.907 1.00 17.33 356 ASP B CA 1
ATOM 9055 C C . ASP B 1 356 ? 42.602 39.079 27.163 1.00 18.24 356 ASP B C 1
ATOM 9056 O O . ASP B 1 356 ? 43.043 37.989 27.534 1.00 18.45 356 ASP B O 1
ATOM 9061 N N . SER B 1 357 ? 41.620 39.715 27.791 1.00 19.27 357 SER B N 1
ATOM 9062 C CA . SER B 1 357 ? 41.053 39.256 29.061 1.00 20.95 357 SER B CA 1
ATOM 9063 C C . SER B 1 357 ? 40.300 37.933 28.958 1.00 20.04 357 SER B C 1
ATOM 9064 O O . SER B 1 357 ? 40.173 37.213 29.945 1.00 21.55 357 SER B O 1
ATOM 9067 N N . VAL B 1 358 ? 39.771 37.625 27.775 1.00 17.69 358 VAL B N 1
ATOM 9068 C CA . VAL B 1 358 ? 38.930 36.462 27.576 1.00 16.99 358 VAL B CA 1
ATOM 9069 C C . VAL B 1 358 ? 39.650 35.334 26.845 1.00 15.48 358 VAL B C 1
ATOM 9070 O O . VAL B 1 358 ? 39.550 34.176 27.250 1.00 15.71 358 VAL B O 1
ATOM 9074 N N . ARG B 1 359 ? 40.336 35.659 25.753 1.00 14.24 359 ARG B N 1
ATOM 9075 C CA . ARG B 1 359 ? 40.925 34.625 24.890 1.00 13.55 359 ARG B CA 1
ATOM 9076 C C . ARG B 1 359 ? 42.321 35.021 24.422 1.00 13.74 359 ARG B C 1
ATOM 9077 O O . ARG B 1 359 ? 42.555 35.259 23.231 1.00 13.12 359 ARG B O 1
ATOM 9085 N N . PRO B 1 360 ? 43.288 35.067 25.363 1.00 13.94 360 PRO B N 1
ATOM 9086 C CA . PRO B 1 360 ? 44.660 35.423 25.013 1.00 13.77 360 PRO B CA 1
ATOM 9087 C C . PRO B 1 360 ? 45.315 34.432 24.038 1.00 13.22 360 PRO B C 1
ATOM 9088 O O . PRO B 1 360 ? 46.299 34.768 23.409 1.00 12.56 360 PRO B O 1
ATOM 9092 N N . GLN B 1 361 ? 44.742 33.237 23.915 1.00 13.28 361 GLN B N 1
ATOM 9093 C CA . GLN B 1 361 ? 45.207 32.222 22.958 1.00 13.35 361 GLN B CA 1
ATOM 9094 C C . GLN B 1 361 ? 44.735 32.472 21.516 1.00 13.00 361 GLN B C 1
ATOM 9095 O O . GLN B 1 361 ? 45.107 31.724 20.604 1.00 13.07 361 GLN B O 1
ATOM 9101 N N . ASP B 1 362 ? 43.911 33.499 21.319 1.00 12.38 362 ASP B N 1
ATOM 9102 C CA . ASP B 1 362 ? 43.343 33.810 20.004 1.00 11.74 362 ASP B CA 1
ATOM 9103 C C . ASP B 1 362 ? 43.838 35.130 19.405 1.00 11.86 362 ASP B C 1
ATOM 9104 O O . ASP B 1 362 ? 43.087 35.809 18.721 1.00 11.61 362 ASP B O 1
ATOM 9109 N N . VAL B 1 363 ? 45.084 35.519 19.654 1.00 12.05 363 VAL B N 1
ATOM 9110 C CA . VAL B 1 363 ? 45.573 36.789 19.115 1.00 11.80 363 VAL B CA 1
ATOM 9111 C C . VAL B 1 363 ? 45.417 36.798 17.590 1.00 11.74 363 VAL B C 1
ATOM 9112 O O . VAL B 1 363 ? 45.788 35.834 16.922 1.00 11.74 363 VAL B O 1
ATOM 9116 N N . GLY B 1 364 ? 44.808 37.864 17.065 1.00 11.53 364 GLY B N 1
ATOM 9117 C CA . GLY B 1 364 ? 44.586 38.012 15.620 1.00 11.40 364 GLY B CA 1
ATOM 9118 C C . GLY B 1 364 ? 43.165 37.644 15.195 1.00 10.82 364 GLY B C 1
ATOM 9119 O O . GLY B 1 364 ? 42.715 38.016 14.104 1.00 11.82 364 GLY B O 1
ATOM 9120 N N . PHE B 1 365 ? 42.459 36.891 16.033 1.00 10.90 365 PHE B N 1
ATOM 9121 C CA . PHE B 1 365 ? 41.083 36.451 15.746 1.00 10.13 365 PHE B CA 1
ATOM 9122 C C . PHE B 1 365 ? 40.155 37.652 15.600 1.00 10.71 365 PHE B C 1
ATOM 9123 O O . PHE B 1 365 ? 40.251 38.627 16.349 1.00 11.10 365 PHE B O 1
ATOM 9131 N N . VAL B 1 366 ? 39.259 37.556 14.615 1.00 10.68 366 VAL B N 1
ATOM 9132 C CA . VAL B 1 366 ? 38.259 38.556 14.363 1.00 10.92 366 VAL B CA 1
ATOM 9133 C C . VAL B 1 366 ? 36.892 37.963 14.724 1.00 10.45 366 VAL B C 1
ATOM 9134 O O . VAL B 1 366 ? 36.487 36.957 14.141 1.00 10.39 366 VAL B O 1
ATOM 9138 N N . PRO B 1 367 ? 36.191 38.551 15.706 1.00 11.03 367 PRO B N 1
ATOM 9139 C CA . PRO B 1 367 ? 34.875 38.025 16.101 1.00 10.76 367 PRO B CA 1
ATOM 9140 C C . PRO B 1 367 ? 33.851 37.920 14.964 1.00 10.43 367 PRO B C 1
ATOM 9141 O O . PRO B 1 367 ? 33.795 38.772 14.069 1.00 10.48 367 PRO B O 1
ATOM 9145 N N . ASP B 1 368 ? 33.072 36.856 15.028 1.00 10.28 368 ASP B N 1
ATOM 9146 C CA . ASP B 1 368 ? 31.977 36.584 14.097 1.00 10.13 368 ASP B CA 1
ATOM 9147 C C . ASP B 1 368 ? 30.927 37.688 14.097 1.00 9.91 368 ASP B C 1
ATOM 9148 O O . ASP B 1 368 ? 30.404 38.057 13.051 1.00 9.46 368 ASP B O 1
ATOM 9153 N N . LEU B 1 369 ? 30.599 38.211 15.270 1.00 9.65 369 LEU B N 1
ATOM 9154 C CA . LEU B 1 369 ? 29.487 39.109 15.404 1.00 9.54 369 LEU B CA 1
ATOM 9155 C C . LEU B 1 369 ? 29.802 40.116 16.507 1.00 9.87 369 LEU B C 1
ATOM 9156 O O . LEU B 1 369 ? 30.001 39.747 17.659 1.00 9.92 369 LEU B O 1
ATOM 9161 N N . ILE B 1 370 ? 29.895 41.388 16.128 1.00 9.02 370 ILE B N 1
ATOM 9162 C CA . ILE B 1 370 ? 29.988 42.489 17.074 1.00 9.28 370 ILE B CA 1
ATOM 9163 C C . ILE B 1 370 ? 28.711 43.332 16.998 1.00 9.27 370 ILE B C 1
ATOM 9164 O O . ILE B 1 370 ? 28.011 43.330 15.988 1.00 9.23 370 ILE B O 1
ATOM 9169 N N . ALA B 1 371 ? 28.401 44.049 18.072 1.00 9.02 371 ALA B N 1
ATOM 9170 C CA . ALA B 1 371 ? 27.137 44.761 18.184 1.00 9.59 371 ALA B CA 1
ATOM 9171 C C . ALA B 1 371 ? 27.183 45.757 19.338 1.00 9.27 371 ALA B C 1
ATOM 9172 O O . ALA B 1 371 ? 28.168 45.820 20.073 1.00 9.53 371 ALA B O 1
ATOM 9174 N N . TRP B 1 372 ? 26.124 46.544 19.475 1.00 9.43 372 TRP B N 1
ATOM 9175 C CA . TRP B 1 372 ? 26.006 47.565 20.522 1.00 9.07 372 TRP B CA 1
ATOM 9176 C C . TRP B 1 372 ? 26.446 47.029 21.888 1.00 9.33 372 TRP B C 1
ATOM 9177 O O . TRP B 1 372 ? 27.259 47.653 22.572 1.00 9.53 372 TRP B O 1
ATOM 9188 N N . ASN B 1 373 ? 25.936 45.856 22.244 1.00 9.51 373 ASN B N 1
ATOM 9189 C CA . ASN B 1 373 ? 26.174 45.270 23.552 1.00 9.97 373 ASN B CA 1
ATOM 9190 C C . ASN B 1 373 ? 27.176 44.119 23.530 1.00 10.11 373 ASN B C 1
ATOM 9191 O O . ASN B 1 373 ? 27.015 43.133 22.803 1.00 10.40 373 ASN B O 1
ATOM 9196 N N . LEU B 1 374 ? 28.205 44.266 24.348 1.00 10.54 374 LEU B N 1
ATOM 9197 C CA . LEU B 1 374 ? 29.178 43.216 24.610 1.00 11.53 374 LEU B CA 1
ATOM 9198 C C . LEU B 1 374 ? 28.535 42.023 25.290 1.00 11.89 374 LEU B C 1
ATOM 9199 O O . LEU B 1 374 ? 27.493 42.156 25.944 1.00 12.16 374 LEU B O 1
ATOM 9204 N N . SER B 1 375 ? 29.140 40.852 25.117 1.00 12.87 375 SER B N 1
ATOM 9205 C CA . SER B 1 375 ? 28.670 39.666 25.828 1.00 13.88 375 SER B CA 1
ATOM 9206 C C . SER B 1 375 ? 28.911 39.825 27.328 1.00 14.92 375 SER B C 1
ATOM 9207 O O . SER B 1 375 ? 29.714 40.669 27.743 1.00 14.19 375 SER B O 1
ATOM 9210 N N . PRO B 1 376 ? 28.234 38.996 28.140 1.00 16.16 376 PRO B N 1
ATOM 9211 C CA . PRO B 1 376 ? 28.522 38.989 29.586 1.00 17.27 376 PRO B CA 1
ATOM 9212 C C . PRO B 1 376 ? 29.994 38.748 29.911 1.00 18.47 376 PRO B C 1
ATOM 9213 O O . PRO B 1 376 ? 30.523 39.316 30.878 1.00 19.09 376 PRO B O 1
ATOM 9217 N N A GLU B 1 377 ? 30.637 37.931 29.082 0.50 18.43 377 GLU B N 1
ATOM 9218 N N B GLU B 1 377 ? 30.670 37.941 29.101 0.50 18.45 377 GLU B N 1
ATOM 9219 C CA A GLU B 1 377 ? 32.050 37.609 29.222 0.50 18.95 377 GLU B CA 1
ATOM 9220 C CA B GLU B 1 377 ? 32.094 37.683 29.314 0.50 18.89 377 GLU B CA 1
ATOM 9221 C C A GLU B 1 377 ? 32.967 38.838 29.103 0.50 18.11 377 GLU B C 1
ATOM 9222 C C B GLU B 1 377 ? 32.942 38.927 29.230 0.50 18.16 377 GLU B C 1
ATOM 9223 O O A GLU B 1 377 ? 34.104 38.811 29.586 0.50 18.22 377 GLU B O 1
ATOM 9224 O O B GLU B 1 377 ? 34.006 39.006 29.855 0.50 18.26 377 GLU B O 1
ATOM 9235 N N . ARG B 1 378 ? 32.479 39.905 28.454 1.00 17.52 378 ARG B N 1
ATOM 9236 C CA . ARG B 1 378 ? 33.177 41.176 28.345 1.00 16.72 378 ARG B CA 1
ATOM 9237 C C . ARG B 1 378 ? 32.464 42.322 29.061 1.00 16.05 378 ARG B C 1
ATOM 9238 O O . ARG B 1 378 ? 32.774 43.475 28.825 1.00 16.75 378 ARG B O 1
ATOM 9246 N N . GLY B 1 379 ? 31.544 41.992 29.960 1.00 15.47 379 GLY B N 1
ATOM 9247 C CA . GLY B 1 379 ? 30.979 42.987 30.874 1.00 15.76 379 GLY B CA 1
ATOM 9248 C C . GLY B 1 379 ? 29.631 43.536 30.480 1.00 16.05 379 GLY B C 1
ATOM 9249 O O . GLY B 1 379 ? 29.060 44.355 31.204 1.00 16.57 379 GLY B O 1
ATOM 9250 N N . GLY B 1 380 ? 29.123 43.102 29.329 1.00 14.87 380 GLY B N 1
ATOM 9251 C CA . GLY B 1 380 ? 27.823 43.578 28.822 1.00 14.52 380 GLY B CA 1
ATOM 9252 C C . GLY B 1 380 ? 26.691 42.599 29.047 1.00 13.93 380 GLY B C 1
ATOM 9253 O O . GLY B 1 380 ? 26.854 41.605 29.742 1.00 14.31 380 GLY B O 1
ATOM 9254 N N . ASP B 1 381 ? 25.522 42.874 28.464 1.00 13.32 381 ASP B N 1
ATOM 9255 C CA . ASP B 1 381 ? 24.382 41.942 28.539 1.00 13.85 381 ASP B CA 1
ATOM 9256 C C . ASP B 1 381 ? 23.883 41.534 27.161 1.00 13.57 381 ASP B C 1
ATOM 9257 O O . ASP B 1 381 ? 22.742 41.086 27.008 1.00 14.46 381 ASP B O 1
ATOM 9262 N N . GLY B 1 382 ? 24.754 41.672 26.163 1.00 12.87 382 GLY B N 1
ATOM 9263 C CA . GLY B 1 382 ? 24.396 41.313 24.795 1.00 12.87 382 GLY B CA 1
ATOM 9264 C C . GLY B 1 382 ? 24.365 39.817 24.548 1.00 12.37 382 GLY B C 1
ATOM 9265 O O . GLY B 1 382 ? 25.280 39.089 24.947 1.00 12.83 382 GLY B O 1
ATOM 9266 N N . GLY B 1 383 ? 23.332 39.366 23.845 1.00 11.85 383 GLY B N 1
ATOM 9267 C CA . GLY B 1 383 ? 23.174 37.969 23.503 1.00 11.75 383 GLY B CA 1
ATOM 9268 C C . GLY B 1 383 ? 23.695 37.599 22.125 1.00 11.39 383 GLY B C 1
ATOM 9269 O O . GLY B 1 383 ? 23.811 36.420 21.804 1.00 12.24 383 GLY B O 1
ATOM 9270 N N . ASN B 1 384 ? 23.970 38.602 21.295 1.00 10.94 384 ASN B N 1
ATOM 9271 C CA . ASN B 1 384 ? 24.360 38.372 19.898 1.00 10.78 384 ASN B CA 1
ATOM 9272 C C . ASN B 1 384 ? 25.866 38.318 19.707 1.00 10.30 384 ASN B C 1
ATOM 9273 O O . ASN B 1 384 ? 26.355 37.460 18.966 1.00 10.96 384 ASN B O 1
ATOM 9278 N N . TRP B 1 385 ? 26.588 39.214 20.371 1.00 10.29 385 TRP B N 1
ATOM 9279 C CA . TRP B 1 385 ? 28.040 39.248 20.315 1.00 9.95 385 TRP B CA 1
ATOM 9280 C C . TRP B 1 385 ? 28.604 37.834 20.368 1.00 9.96 385 TRP B C 1
ATOM 9281 O O . TRP B 1 385 ? 28.313 37.093 21.315 1.00 10.47 385 TRP B O 1
ATOM 9292 N N . ASN B 1 386 ? 29.387 37.449 19.358 1.00 9.85 386 ASN B N 1
ATOM 9293 C CA . ASN B 1 386 ? 29.818 36.051 19.204 1.00 9.90 386 ASN B CA 1
ATOM 9294 C C . ASN B 1 386 ? 31.302 35.886 18.903 1.00 9.96 386 ASN B C 1
ATOM 9295 O O . ASN B 1 386 ? 31.811 36.413 17.924 1.00 9.68 386 ASN B O 1
ATOM 9300 N N . GLU B 1 387 ? 31.989 35.131 19.765 1.00 9.95 387 GLU B N 1
ATOM 9301 C CA . GLU B 1 387 ? 33.405 34.792 19.597 1.00 10.03 387 GLU B CA 1
ATOM 9302 C C . GLU B 1 387 ? 33.627 33.271 19.583 1.00 9.46 387 GLU B C 1
ATOM 9303 O O . GLU B 1 387 ? 34.743 32.801 19.811 1.00 9.74 387 GLU B O 1
ATOM 9309 N N . ARG B 1 388 ? 32.585 32.521 19.244 1.00 9.65 388 ARG B N 1
ATOM 9310 C CA . ARG B 1 388 ? 32.685 31.066 19.098 1.00 9.97 388 ARG B CA 1
ATOM 9311 C C . ARG B 1 388 ? 33.437 30.636 17.827 1.00 9.98 388 ARG B C 1
ATOM 9312 O O . ARG B 1 388 ? 33.867 29.488 17.674 1.00 9.95 388 ARG B O 1
ATOM 9320 N N . ASN B 1 389 ? 33.571 31.575 16.900 1.00 9.94 389 ASN B N 1
ATOM 9321 C CA . ASN B 1 389 ? 34.080 31.315 15.560 1.00 9.62 389 ASN B CA 1
ATOM 9322 C C . ASN B 1 389 ? 34.254 32.644 14.863 1.00 9.55 389 ASN B C 1
ATOM 9323 O O . ASN B 1 389 ? 33.771 33.663 15.348 1.00 9.45 389 ASN B O 1
ATOM 9328 N N . THR B 1 390 ? 34.864 32.610 13.680 1.00 9.44 390 THR B N 1
ATOM 9329 C CA . THR B 1 390 ? 34.980 33.791 12.821 1.00 9.46 390 THR B CA 1
ATOM 9330 C C . THR B 1 390 ? 34.167 33.489 11.538 1.00 9.51 390 THR B C 1
ATOM 9331 O O . THR B 1 390 ? 33.155 32.794 11.616 1.00 9.66 390 THR B O 1
ATOM 9335 N N . LYS B 1 391 ? 34.583 34.034 10.403 1.00 9.63 391 LYS B N 1
ATOM 9336 C CA . LYS B 1 391 ? 33.968 33.780 9.090 1.00 9.78 391 LYS B CA 1
ATOM 9337 C C . LYS B 1 391 ? 35.090 33.605 8.062 1.00 10.02 391 LYS B C 1
ATOM 9338 O O . LYS B 1 391 ? 36.273 33.824 8.383 1.00 10.14 391 LYS B O 1
ATOM 9344 N N . PRO B 1 392 ? 34.757 33.194 6.821 1.00 10.28 392 PRO B N 1
ATOM 9345 C CA . PRO B 1 392 ? 35.816 33.012 5.825 1.00 10.63 392 PRO B CA 1
ATOM 9346 C C . PRO B 1 392 ? 36.503 34.322 5.522 1.00 11.04 392 PRO B C 1
ATOM 9347 O O . PRO B 1 392 ? 35.863 35.388 5.572 1.00 11.75 392 PRO B O 1
ATOM 9351 N N . SER B 1 393 ? 37.798 34.240 5.233 1.00 11.31 393 SER B N 1
ATOM 9352 C CA . SER B 1 393 ? 38.605 35.450 5.165 1.00 12.02 393 SER B CA 1
ATOM 9353 C C . SER B 1 393 ? 38.769 35.957 3.737 1.00 11.35 393 SER B C 1
ATOM 9354 O O . SER B 1 393 ? 39.552 35.436 2.934 1.00 11.54 393 SER B O 1
ATOM 9357 N N . LEU B 1 394 ? 38.024 37.008 3.448 1.00 10.60 394 LEU B N 1
ATOM 9358 C CA . LEU B 1 394 ? 38.237 37.816 2.243 1.00 9.95 394 LEU B CA 1
ATOM 9359 C C . LEU B 1 394 ? 38.619 39.230 2.658 1.00 9.16 394 LEU B C 1
ATOM 9360 O O . LEU B 1 394 ? 38.436 40.200 1.915 1.00 8.63 394 LEU B O 1
ATOM 9365 N N . ALA B 1 395 ? 39.209 39.355 3.836 1.00 9.17 395 ALA B N 1
ATOM 9366 C CA . ALA B 1 395 ? 39.581 40.655 4.338 1.00 8.95 395 ALA B CA 1
ATOM 9367 C C . ALA B 1 395 ? 40.581 41.402 3.450 1.00 8.97 395 ALA B C 1
ATOM 9368 O O . ALA B 1 395 ? 40.415 42.598 3.199 1.00 8.54 395 ALA B O 1
ATOM 9370 N N . ALA B 1 396 ? 41.648 40.729 3.037 1.00 8.84 396 ALA B N 1
ATOM 9371 C CA . ALA B 1 396 ? 42.699 41.378 2.268 1.00 8.88 396 ALA B CA 1
ATOM 9372 C C . ALA B 1 396 ? 42.166 41.833 0.907 1.00 8.72 396 ALA B C 1
ATOM 9373 O O . ALA B 1 396 ? 42.451 42.924 0.466 1.00 8.74 396 ALA B O 1
ATOM 9375 N N . TRP B 1 397 ? 41.358 40.986 0.279 1.00 8.61 397 TRP B N 1
ATOM 9376 C CA . TRP B 1 397 ? 40.686 41.295 -0.996 1.00 8.54 397 TRP B CA 1
ATOM 9377 C C . TRP B 1 397 ? 39.827 42.544 -0.885 1.00 8.51 397 TRP B C 1
ATOM 9378 O O . TRP B 1 397 ? 39.845 43.420 -1.761 1.00 8.19 397 TRP B O 1
ATOM 9389 N N . SER B 1 398 ? 39.130 42.662 0.239 1.00 8.34 398 SER B N 1
ATOM 9390 C CA . SER B 1 398 ? 38.282 43.815 0.486 1.00 8.59 398 SER B CA 1
ATOM 9391 C C . SER B 1 398 ? 39.105 45.089 0.719 1.00 8.65 398 SER B C 1
ATOM 9392 O O . SER B 1 398 ? 38.854 46.149 0.114 1.00 9.15 398 SER B O 1
ATOM 9395 N N . VAL B 1 399 ? 40.114 44.981 1.585 1.00 8.57 399 VAL B N 1
ATOM 9396 C CA . VAL B 1 399 ? 41.019 46.103 1.841 1.00 8.80 399 VAL B CA 1
ATOM 9397 C C . VAL B 1 399 ? 41.658 46.549 0.518 1.00 8.88 399 VAL B C 1
ATOM 9398 O O . VAL B 1 399 ? 41.763 47.746 0.245 1.00 9.03 399 VAL B O 1
ATOM 9402 N N . MET B 1 400 ? 42.084 45.584 -0.288 1.00 9.28 400 MET B N 1
ATOM 9403 C CA . MET B 1 400 ? 42.697 45.903 -1.575 1.00 9.74 400 MET B CA 1
ATOM 9404 C C . MET B 1 400 ? 41.756 46.675 -2.478 1.00 9.38 400 MET B C 1
ATOM 9405 O O . MET B 1 400 ? 42.193 47.596 -3.165 1.00 9.27 400 MET B O 1
ATOM 9410 N N . GLU B 1 401 ? 40.469 46.333 -2.484 1.00 9.36 401 GLU B N 1
ATOM 9411 C CA . GLU B 1 401 ? 39.552 47.002 -3.397 1.00 9.74 401 GLU B CA 1
ATOM 9412 C C . GLU B 1 401 ? 39.401 48.472 -3.034 1.00 10.21 401 GLU B C 1
ATOM 9413 O O . GLU B 1 401 ? 39.323 49.329 -3.908 1.00 10.32 401 GLU B O 1
ATOM 9419 N N . VAL B 1 402 ? 39.379 48.768 -1.742 1.00 10.31 402 VAL B N 1
ATOM 9420 C CA . VAL B 1 402 ? 39.355 50.149 -1.292 1.00 10.40 402 VAL B CA 1
ATOM 9421 C C . VAL B 1 402 ? 40.606 50.891 -1.789 1.00 10.92 402 VAL B C 1
ATOM 9422 O O . VAL B 1 402 ? 40.504 51.990 -2.307 1.00 11.42 402 VAL B O 1
ATOM 9426 N N . TYR B 1 403 ? 41.768 50.257 -1.682 1.00 10.99 403 TYR B N 1
ATOM 9427 C CA . TYR B 1 403 ? 42.999 50.823 -2.244 1.00 11.77 403 TYR B CA 1
ATOM 9428 C C . TYR B 1 403 ? 42.916 51.019 -3.761 1.00 11.61 403 TYR B C 1
ATOM 9429 O O . TYR B 1 403 ? 43.373 52.037 -4.308 1.00 11.69 403 TYR B O 1
ATOM 9438 N N . ASN B 1 404 ? 42.357 50.038 -4.457 1.00 11.44 404 ASN B N 1
ATOM 9439 C CA . ASN B 1 404 ? 42.255 50.123 -5.910 1.00 11.40 404 ASN B CA 1
ATOM 9440 C C . ASN B 1 404 ? 41.499 51.377 -6.345 1.00 12.24 404 ASN B C 1
ATOM 9441 O O . ASN B 1 404 ? 41.872 52.021 -7.325 1.00 13.36 404 ASN B O 1
ATOM 9446 N N . VAL B 1 405 ? 40.468 51.734 -5.593 1.00 12.65 405 VAL B N 1
ATOM 9447 C CA . VAL B 1 405 ? 39.672 52.932 -5.883 1.00 13.22 405 VAL B CA 1
ATOM 9448 C C . VAL B 1 405 ? 40.363 54.207 -5.407 1.00 14.21 405 VAL B C 1
ATOM 9449 O O . VAL B 1 405 ? 40.497 55.163 -6.166 1.00 15.00 405 VAL B O 1
ATOM 9453 N N . THR B 1 406 ? 40.800 54.230 -4.155 1.00 14.72 406 THR B N 1
ATOM 9454 C CA . THR B 1 406 ? 41.327 55.453 -3.543 1.00 15.53 406 THR B CA 1
ATOM 9455 C C . THR B 1 406 ? 42.804 55.732 -3.808 1.00 16.69 406 THR B C 1
ATOM 9456 O O . THR B 1 406 ? 43.243 56.893 -3.693 1.00 17.36 406 THR B O 1
ATOM 9460 N N A GLN B 1 407 ? 43.560 54.678 -4.111 0.50 16.99 407 GLN B N 1
ATOM 9461 N N B GLN B 1 407 ? 43.563 54.685 -4.138 0.50 16.58 407 GLN B N 1
ATOM 9462 C CA A GLN B 1 407 ? 45.005 54.758 -4.301 0.50 17.59 407 GLN B CA 1
ATOM 9463 C CA B GLN B 1 407 ? 45.025 54.749 -4.285 0.50 16.92 407 GLN B CA 1
ATOM 9464 C C A GLN B 1 407 ? 45.711 55.324 -3.056 0.50 17.64 407 GLN B C 1
ATOM 9465 C C B GLN B 1 407 ? 45.738 55.285 -3.041 0.50 17.20 407 GLN B C 1
ATOM 9466 O O A GLN B 1 407 ? 46.783 55.927 -3.154 0.50 18.24 407 GLN B O 1
ATOM 9467 O O B GLN B 1 407 ? 46.847 55.821 -3.125 0.50 17.71 407 GLN B O 1
ATOM 9478 N N . ASP B 1 408 ? 45.107 55.109 -1.888 1.00 17.09 408 ASP B N 1
ATOM 9479 C CA . ASP B 1 408 ? 45.606 55.648 -0.643 1.00 17.53 408 ASP B CA 1
ATOM 9480 C C . ASP B 1 408 ? 46.491 54.620 0.051 1.00 17.72 408 ASP B C 1
ATOM 9481 O O . ASP B 1 408 ? 45.993 53.678 0.659 1.00 17.12 408 ASP B O 1
ATOM 9486 N N . LYS B 1 409 ? 47.803 54.806 -0.032 1.00 17.30 409 LYS B N 1
ATOM 9487 C CA . LYS B 1 409 ? 48.733 53.879 0.582 1.00 17.40 409 LYS B CA 1
ATOM 9488 C C . LYS B 1 409 ? 48.652 53.918 2.113 1.00 16.54 409 LYS B C 1
ATOM 9489 O O . LYS B 1 409 ? 48.978 52.935 2.769 1.00 17.04 409 LYS B O 1
ATOM 9495 N N . THR B 1 410 ? 48.210 55.031 2.691 1.00 15.85 410 THR B N 1
ATOM 9496 C CA . THR B 1 410 ? 48.075 55.110 4.148 1.00 16.21 410 THR B CA 1
ATOM 9497 C C . THR B 1 410 ? 46.988 54.161 4.661 1.00 14.92 410 THR B C 1
ATOM 9498 O O . THR B 1 410 ? 47.087 53.654 5.765 1.00 14.84 410 THR B O 1
ATOM 9502 N N . TRP B 1 411 ? 45.965 53.941 3.838 1.00 14.35 411 TRP B N 1
ATOM 9503 C CA . TRP B 1 411 ? 44.931 52.957 4.139 1.00 12.90 411 TRP B CA 1
ATOM 9504 C C . TRP B 1 411 ? 45.532 51.543 4.176 1.00 12.57 411 TRP B C 1
ATOM 9505 O O . TRP B 1 411 ? 45.258 50.758 5.082 1.00 12.57 411 TRP B O 1
ATOM 9516 N N . VAL B 1 412 ? 46.339 51.205 3.178 1.00 12.50 412 VAL B N 1
ATOM 9517 C CA . VAL B 1 412 ? 47.040 49.915 3.185 1.00 12.04 412 VAL B CA 1
ATOM 9518 C C . VAL B 1 412 ? 47.940 49.783 4.429 1.00 12.70 412 VAL B C 1
ATOM 9519 O O . VAL B 1 412 ? 47.943 48.752 5.096 1.00 12.15 412 VAL B O 1
ATOM 9523 N N . ALA B 1 413 ? 48.683 50.831 4.756 1.00 13.24 413 ALA B N 1
ATOM 9524 C CA . ALA B 1 413 ? 49.550 50.787 5.929 1.00 14.03 413 ALA B CA 1
ATOM 9525 C C . ALA B 1 413 ? 48.784 50.574 7.231 1.00 13.64 413 ALA B C 1
ATOM 9526 O O . ALA B 1 413 ? 49.260 49.848 8.109 1.00 14.43 413 ALA B O 1
ATOM 9528 N N . GLU B 1 414 ? 47.616 51.205 7.360 1.00 14.11 414 GLU B N 1
ATOM 9529 C CA . GLU B 1 414 ? 46.751 51.041 8.534 1.00 14.70 414 GLU B CA 1
ATOM 9530 C C . GLU B 1 414 ? 46.298 49.593 8.701 1.00 14.44 414 GLU B C 1
ATOM 9531 O O . GLU B 1 414 ? 46.356 49.035 9.793 1.00 14.52 414 GLU B O 1
ATOM 9537 N N . MET B 1 415 ? 45.844 48.988 7.608 1.00 13.32 415 MET B N 1
ATOM 9538 C CA . MET B 1 415 ? 45.193 47.683 7.684 1.00 13.78 415 MET B CA 1
ATOM 9539 C C . MET B 1 415 ? 46.157 46.517 7.642 1.00 13.46 415 MET B C 1
ATOM 9540 O O . MET B 1 415 ? 45.860 45.445 8.158 1.00 13.14 415 MET B O 1
ATOM 9545 N N . TYR B 1 416 ? 47.317 46.716 7.043 1.00 13.01 416 TYR B N 1
ATOM 9546 C CA . TYR B 1 416 ? 48.266 45.619 6.833 1.00 12.95 416 TYR B CA 1
ATOM 9547 C C . TYR B 1 416 ? 48.596 44.804 8.117 1.00 12.88 416 TYR B C 1
ATOM 9548 O O . TYR B 1 416 ? 48.487 43.571 8.097 1.00 12.35 416 TYR B O 1
ATOM 9557 N N . PRO B 1 417 ? 49.013 45.466 9.217 1.00 13.62 417 PRO B N 1
ATOM 9558 C CA . PRO B 1 417 ? 49.340 44.643 10.388 1.00 13.71 417 PRO B CA 1
ATOM 9559 C C . PRO B 1 417 ? 48.139 43.865 10.946 1.00 13.25 417 PRO B C 1
ATOM 9560 O O . PRO B 1 417 ? 48.312 42.785 11.510 1.00 12.77 417 PRO B O 1
ATOM 9564 N N . LYS B 1 418 ? 46.933 44.396 10.766 1.00 12.65 418 LYS B N 1
ATOM 9565 C CA . LYS B 1 418 ? 45.720 43.710 11.207 1.00 12.39 418 LYS B CA 1
ATOM 9566 C C . LYS B 1 418 ? 45.461 42.474 10.353 1.00 11.46 418 LYS B C 1
ATOM 9567 O O . LYS B 1 418 ? 45.125 41.390 10.871 1.00 11.31 418 LYS B O 1
ATOM 9573 N N . LEU B 1 419 ? 45.666 42.610 9.045 1.00 11.08 419 LEU B N 1
ATOM 9574 C CA . LEU B 1 419 ? 45.500 41.490 8.127 1.00 10.70 419 LEU B CA 1
ATOM 9575 C C . LEU B 1 419 ? 46.544 40.397 8.417 1.00 10.37 419 LEU B C 1
ATOM 9576 O O . LEU B 1 419 ? 46.235 39.205 8.408 1.00 11.07 419 LEU B O 1
ATOM 9581 N N . VAL B 1 420 ? 47.783 40.818 8.682 1.00 11.02 420 VAL B N 1
ATOM 9582 C CA . VAL B 1 420 ? 48.864 39.894 9.035 1.00 10.93 420 VAL B CA 1
ATOM 9583 C C . VAL B 1 420 ? 48.532 39.115 10.306 1.00 10.44 420 VAL B C 1
ATOM 9584 O O . VAL B 1 420 ? 48.664 37.893 10.336 1.00 9.95 420 VAL B O 1
ATOM 9588 N N . ALA B 1 421 ? 48.039 39.810 11.327 1.00 10.67 421 ALA B N 1
ATOM 9589 C CA . ALA B 1 421 ? 47.679 39.151 12.584 1.00 10.66 421 ALA B CA 1
ATOM 9590 C C . ALA B 1 421 ? 46.568 38.104 12.381 1.00 10.72 421 ALA B C 1
ATOM 9591 O O . ALA B 1 421 ? 46.599 37.016 12.966 1.00 10.48 421 ALA B O 1
ATOM 9593 N N . TYR B 1 422 ? 45.590 38.424 11.541 1.00 10.66 422 TYR B N 1
ATOM 9594 C CA . TYR B 1 422 ? 44.495 37.500 11.248 1.00 10.77 422 TYR B CA 1
ATOM 9595 C C . TYR B 1 422 ? 45.031 36.300 10.484 1.00 10.62 422 TYR B C 1
ATOM 9596 O O . TYR B 1 422 ? 44.738 35.167 10.813 1.00 10.64 422 TYR B O 1
ATOM 9605 N N . HIS B 1 423 ? 45.823 36.553 9.446 1.00 10.53 423 HIS B N 1
ATOM 9606 C CA . HIS B 1 423 ? 46.513 35.496 8.698 1.00 11.03 423 HIS B CA 1
ATOM 9607 C C . HIS B 1 423 ? 47.239 34.509 9.614 1.00 11.00 423 HIS B C 1
ATOM 9608 O O . HIS B 1 423 ? 47.112 33.279 9.501 1.00 10.69 423 HIS B O 1
ATOM 9615 N N . ASP B 1 424 ? 48.003 35.068 10.538 1.00 11.33 424 ASP B N 1
ATOM 9616 C CA . ASP B 1 424 ? 48.821 34.244 11.425 1.00 11.82 424 ASP B CA 1
ATOM 9617 C C . ASP B 1 424 ? 47.954 33.425 12.384 1.00 11.52 424 ASP B C 1
ATOM 9618 O O . ASP B 1 424 ? 48.294 32.276 12.726 1.00 11.39 424 ASP B O 1
ATOM 9623 N N . TRP B 1 425 ? 46.833 34.008 12.810 1.00 11.15 425 TRP B N 1
ATOM 9624 C CA . TRP B 1 425 ? 45.885 33.328 13.687 1.00 10.91 425 TRP B CA 1
ATOM 9625 C C . TRP B 1 425 ? 45.371 32.044 13.027 1.00 11.15 425 TRP B C 1
ATOM 9626 O O . TRP B 1 425 ? 45.306 30.994 13.669 1.00 11.08 425 TRP B O 1
ATOM 9637 N N . TRP B 1 426 ? 45.036 32.117 11.737 1.00 11.09 426 TRP B N 1
ATOM 9638 C CA . TRP B 1 426 ? 44.542 30.906 11.052 1.00 11.36 426 TRP B CA 1
ATOM 9639 C C . TRP B 1 426 ? 45.560 29.778 11.144 1.00 11.90 426 TRP B C 1
ATOM 9640 O O . TRP B 1 426 ? 45.195 28.634 11.361 1.00 11.83 426 TRP B O 1
ATOM 9651 N N . LEU B 1 427 ? 46.828 30.106 10.934 1.00 12.66 427 LEU B N 1
ATOM 9652 C CA . LEU B 1 427 ? 47.882 29.096 10.940 1.00 13.37 427 LEU B CA 1
ATOM 9653 C C . LEU B 1 427 ? 48.174 28.490 12.313 1.00 13.75 427 LEU B C 1
ATOM 9654 O O . LEU B 1 427 ? 48.581 27.334 12.403 1.00 13.12 427 LEU B O 1
ATOM 9659 N N . ARG B 1 428 ? 47.978 29.260 13.371 1.00 13.30 428 ARG B N 1
ATOM 9660 C CA . ARG B 1 428 ? 48.145 28.731 14.721 1.00 13.99 428 ARG B CA 1
ATOM 9661 C C . ARG B 1 428 ? 46.950 27.917 15.170 1.00 13.05 428 ARG B C 1
ATOM 9662 O O . ARG B 1 428 ? 47.126 26.898 15.831 1.00 13.21 428 ARG B O 1
ATOM 9670 N N . ASN B 1 429 ? 45.728 28.394 14.880 1.00 12.03 429 ASN B N 1
ATOM 9671 C CA . ASN B 1 429 ? 44.532 27.905 15.581 1.00 11.87 429 ASN B CA 1
ATOM 9672 C C . ASN B 1 429 ? 43.526 27.153 14.713 1.00 11.07 429 ASN B C 1
ATOM 9673 O O . ASN B 1 429 ? 42.550 26.616 15.234 1.00 10.53 429 ASN B O 1
ATOM 9678 N N . ARG B 1 430 ? 43.796 27.101 13.414 1.00 10.92 430 ARG B N 1
ATOM 9679 C CA . ARG B 1 430 ? 42.951 26.397 12.448 1.00 10.83 430 ARG B CA 1
ATOM 9680 C C . ARG B 1 430 ? 43.762 25.495 11.499 1.00 11.01 430 ARG B C 1
ATOM 9681 O O . ARG B 1 430 ? 43.479 25.374 10.315 1.00 11.17 430 ARG B O 1
ATOM 9689 N N . ASP B 1 431 ? 44.796 24.848 12.015 1.00 10.84 431 ASP B N 1
ATOM 9690 C CA . ASP B 1 431 ? 45.555 23.919 11.178 1.00 11.45 431 ASP B CA 1
ATOM 9691 C C . ASP B 1 431 ? 45.931 22.708 12.009 1.00 11.69 431 ASP B C 1
ATOM 9692 O O . ASP B 1 431 ? 47.080 22.560 12.460 1.00 12.18 431 ASP B O 1
ATOM 9697 N N . HIS B 1 432 ? 44.938 21.857 12.219 1.00 12.47 432 HIS B N 1
ATOM 9698 C CA . HIS B 1 432 ? 45.043 20.741 13.143 1.00 12.44 432 HIS B CA 1
ATOM 9699 C C . HIS B 1 432 ? 46.224 19.810 12.864 1.00 12.86 432 HIS B C 1
ATOM 9700 O O . HIS B 1 432 ? 46.909 19.359 13.791 1.00 13.59 432 HIS B O 1
ATOM 9707 N N . ASN B 1 433 ? 46.449 19.528 11.588 1.00 12.64 433 ASN B N 1
ATOM 9708 C CA . ASN B 1 433 ? 47.521 18.614 11.178 1.00 12.90 433 ASN B CA 1
ATOM 9709 C C . ASN B 1 433 ? 48.822 19.307 10.786 1.00 13.30 433 ASN B C 1
ATOM 9710 O O . ASN B 1 433 ? 49.749 18.651 10.330 1.00 13.99 433 ASN B O 1
ATOM 9715 N N . GLY B 1 434 ? 48.886 20.623 10.971 1.00 13.10 434 GLY B N 1
ATOM 9716 C CA . GLY B 1 434 ? 50.097 21.420 10.740 1.00 13.37 434 GLY B CA 1
ATOM 9717 C C . GLY B 1 434 ? 50.691 21.362 9.349 1.00 14.02 434 GLY B C 1
ATOM 9718 O O . GLY B 1 434 ? 51.909 21.452 9.197 1.00 15.15 434 GLY B O 1
ATOM 9719 N N . ASN B 1 435 ? 49.844 21.227 8.325 1.00 13.49 435 ASN B N 1
ATOM 9720 C CA . ASN B 1 435 ? 50.331 21.167 6.939 1.00 13.33 435 ASN B CA 1
ATOM 9721 C C . ASN B 1 435 ? 50.248 22.503 6.192 1.00 13.30 435 ASN B C 1
ATOM 9722 O O . ASN B 1 435 ? 50.515 22.566 4.987 1.00 13.97 435 ASN B O 1
ATOM 9727 N N . GLY B 1 436 ? 49.885 23.556 6.911 1.00 13.33 436 GLY B N 1
ATOM 9728 C CA . GLY B 1 436 ? 49.754 24.905 6.340 1.00 13.28 436 GLY B CA 1
ATOM 9729 C C . GLY B 1 436 ? 48.484 25.129 5.523 1.00 13.21 436 GLY B C 1
ATOM 9730 O O . GLY B 1 436 ? 48.345 26.167 4.858 1.00 13.72 436 GLY B O 1
ATOM 9731 N N . VAL B 1 437 ? 47.552 24.177 5.589 1.00 12.71 437 VAL B N 1
ATOM 9732 C CA . VAL B 1 437 ? 46.278 24.245 4.874 1.00 12.80 437 VAL B CA 1
ATOM 9733 C C . VAL B 1 437 ? 45.210 24.304 5.960 1.00 12.78 437 VAL B C 1
ATOM 9734 O O . VAL B 1 437 ? 44.950 23.333 6.632 1.00 11.69 437 VAL B O 1
ATOM 9738 N N . PRO B 1 438 ? 44.641 25.484 6.200 1.00 14.71 438 PRO B N 1
ATOM 9739 C CA . PRO B 1 438 ? 43.706 25.572 7.308 1.00 14.33 438 PRO B CA 1
ATOM 9740 C C . PRO B 1 438 ? 42.378 24.829 7.148 1.00 13.92 438 PRO B C 1
ATOM 9741 O O . PRO B 1 438 ? 41.984 24.404 6.049 1.00 16.05 438 PRO B O 1
ATOM 9745 N N . GLU B 1 439 ? 41.697 24.653 8.278 1.00 11.87 439 GLU B N 1
ATOM 9746 C CA . GLU B 1 439 ? 40.350 24.092 8.313 1.00 11.29 439 GLU B CA 1
ATOM 9747 C C . GLU B 1 439 ? 39.402 25.139 8.864 1.00 11.31 439 GLU B C 1
ATOM 9748 O O . GLU B 1 439 ? 39.819 26.062 9.543 1.00 11.66 439 GLU B O 1
ATOM 9754 N N . TYR B 1 440 ? 38.120 24.982 8.587 1.00 10.63 440 TYR B N 1
ATOM 9755 C CA . TYR B 1 440 ? 37.119 25.681 9.392 1.00 10.64 440 TYR B CA 1
ATOM 9756 C C . TYR B 1 440 ? 37.043 25.008 10.771 1.00 10.40 440 TYR B C 1
ATOM 9757 O O . TYR B 1 440 ? 37.233 23.780 10.905 1.00 10.68 440 TYR B O 1
ATOM 9766 N N . GLY B 1 441 ? 36.754 25.802 11.789 1.00 10.37 441 GLY B N 1
ATOM 9767 C CA . GLY B 1 441 ? 36.749 25.308 13.169 1.00 10.34 441 GLY B CA 1
ATOM 9768 C C . GLY B 1 441 ? 36.011 26.221 14.124 1.00 10.46 441 GLY B C 1
ATOM 9769 O O . GLY B 1 441 ? 35.115 26.965 13.728 1.00 11.09 441 GLY B O 1
ATOM 9770 N N . ALA B 1 442 ? 36.411 26.169 15.393 1.00 10.27 442 ALA B N 1
ATOM 9771 C CA . ALA B 1 442 ? 35.746 26.898 16.461 1.00 10.07 442 ALA B CA 1
ATOM 9772 C C . ALA B 1 442 ? 36.751 27.242 17.528 1.00 10.39 442 ALA B C 1
ATOM 9773 O O . ALA B 1 442 ? 37.813 26.648 17.598 1.00 10.32 442 ALA B O 1
ATOM 9775 N N . THR B 1 443 ? 36.432 28.248 18.332 1.00 10.41 443 THR B N 1
ATOM 9776 C CA . THR B 1 443 ? 37.316 28.666 19.413 1.00 10.65 443 THR B CA 1
ATOM 9777 C C . THR B 1 443 ? 37.062 27.873 20.693 1.00 11.32 443 THR B C 1
ATOM 9778 O O . THR B 1 443 ? 36.084 27.113 20.785 1.00 11.88 443 THR B O 1
ATOM 9782 N N . ARG B 1 444 ? 37.976 28.028 21.646 1.00 11.93 444 ARG B N 1
ATOM 9783 C CA A ARG B 1 444 ? 37.708 27.630 23.015 0.50 12.49 444 ARG B CA 1
ATOM 9784 C CA B ARG B 1 444 ? 37.716 27.642 23.029 0.50 12.48 444 ARG B CA 1
ATOM 9785 C C . ARG B 1 444 ? 36.668 28.621 23.537 1.00 12.55 444 ARG B C 1
ATOM 9786 O O . ARG B 1 444 ? 36.816 29.837 23.383 1.00 12.30 444 ARG B O 1
ATOM 9801 N N . ASP B 1 445 ? 35.595 28.103 24.120 1.00 12.51 445 ASP B N 1
ATOM 9802 C CA . ASP B 1 445 ? 34.480 28.928 24.530 1.00 13.26 445 ASP B CA 1
ATOM 9803 C C . ASP B 1 445 ? 33.646 28.224 25.576 1.00 13.55 445 ASP B C 1
ATOM 9804 O O . ASP B 1 445 ? 33.569 27.000 25.582 1.00 12.54 445 ASP B O 1
ATOM 9809 N N . LYS B 1 446 ? 33.022 29.009 26.451 1.00 15.45 446 LYS B N 1
ATOM 9810 C CA . LYS B 1 446 ? 32.098 28.482 27.431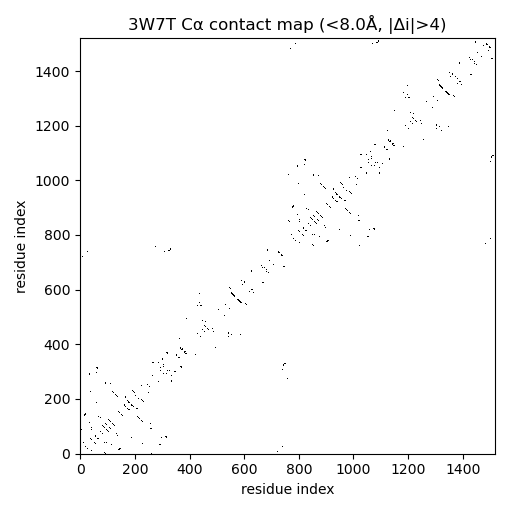 1.00 16.07 446 LYS B CA 1
ATOM 9811 C C . LYS B 1 446 ? 30.982 27.638 26.806 1.00 15.28 446 LYS B C 1
ATOM 9812 O O . LYS B 1 446 ? 30.504 26.715 27.442 1.00 16.09 446 LYS B O 1
ATOM 9818 N N . ALA B 1 447 ? 30.601 27.926 25.562 1.00 14.44 447 ALA B N 1
ATOM 9819 C CA . ALA B 1 447 ? 29.593 27.144 24.844 1.00 13.65 447 ALA B CA 1
ATOM 9820 C C . ALA B 1 447 ? 30.112 25.798 24.378 1.00 13.30 447 ALA B C 1
ATOM 9821 O O . ALA B 1 447 ? 29.328 24.912 24.099 1.00 13.92 447 ALA B O 1
ATOM 9823 N N . HIS B 1 448 ? 31.426 25.659 24.285 1.00 12.94 448 HIS B N 1
ATOM 9824 C CA . HIS B 1 448 ? 32.054 24.513 23.620 1.00 12.75 448 HIS B CA 1
ATOM 9825 C C . HIS B 1 448 ? 32.725 23.506 24.515 1.00 13.12 448 HIS B C 1
ATOM 9826 O O . HIS B 1 448 ? 32.897 22.359 24.128 1.00 13.10 448 HIS B O 1
ATOM 9833 N N . ASN B 1 449 ? 33.160 23.934 25.688 1.00 13.35 449 ASN B N 1
ATOM 9834 C CA . ASN B 1 449 ? 33.977 23.076 26.523 1.00 13.94 449 ASN B CA 1
ATOM 9835 C C . ASN B 1 449 ? 33.841 23.438 27.989 1.00 15.18 449 ASN B C 1
ATOM 9836 O O . ASN B 1 449 ? 33.385 24.521 28.331 1.00 14.97 449 ASN B O 1
ATOM 9841 N N . THR B 1 450 ? 34.238 22.504 28.844 1.00 16.09 450 THR B N 1
ATOM 9842 C CA . THR B 1 450 ? 34.252 22.749 30.283 1.00 17.10 450 THR B CA 1
ATOM 9843 C C . THR B 1 450 ? 35.399 23.668 30.620 1.00 18.47 450 THR B C 1
ATOM 9844 O O . THR B 1 450 ? 36.293 23.902 29.791 1.00 18.25 450 THR B O 1
ATOM 9848 N N . GLU B 1 451 ? 35.419 24.168 31.851 1.00 19.31 451 GLU B N 1
ATOM 9849 C CA . GLU B 1 451 ? 36.529 25.001 32.286 1.00 21.65 451 GLU B CA 1
ATOM 9850 C C . GLU B 1 451 ? 37.856 24.232 32.200 1.00 21.12 451 GLU B C 1
ATOM 9851 O O . GLU B 1 451 ? 38.886 24.821 31.896 1.00 22.28 451 GLU B O 1
ATOM 9857 N N . SER B 1 452 ? 37.814 22.915 32.402 1.00 21.12 452 SER B N 1
ATOM 9858 C CA . SER B 1 452 ? 39.018 22.079 32.313 1.00 21.08 452 SER B CA 1
ATOM 9859 C C . SER B 1 452 ? 39.445 21.744 30.876 1.00 21.14 452 SER B C 1
ATOM 9860 O O . SER B 1 452 ? 40.447 21.049 30.679 1.00 22.55 452 SER B O 1
ATOM 9863 N N . GLY B 1 453 ? 38.665 22.192 29.888 1.00 20.55 453 GLY B N 1
ATOM 9864 C CA . GLY B 1 453 ? 39.018 22.044 28.473 1.00 19.97 453 GLY B CA 1
ATOM 9865 C C . GLY B 1 453 ? 38.459 20.813 27.780 1.00 19.22 453 GLY B C 1
ATOM 9866 O O . GLY B 1 453 ? 38.957 20.442 26.722 1.00 18.85 453 GLY B O 1
ATOM 9867 N N . GLU B 1 454 ? 37.436 20.178 28.366 1.00 19.04 454 GLU B N 1
ATOM 9868 C CA . GLU B 1 454 ? 36.806 18.995 27.791 1.00 19.04 454 GLU B CA 1
ATOM 9869 C C . GLU B 1 454 ? 35.666 19.422 26.889 1.00 17.37 454 GLU B C 1
ATOM 9870 O O . GLU B 1 454 ? 34.792 20.167 27.313 1.00 16.39 454 GLU B O 1
ATOM 9876 N N . MET B 1 455 ? 35.651 18.903 25.666 1.00 16.25 455 MET B N 1
ATOM 9877 C CA . MET B 1 455 ? 34.659 19.289 24.672 1.00 15.72 455 MET B CA 1
ATOM 9878 C C . MET B 1 455 ? 33.268 18.773 25.030 1.00 16.01 455 MET B C 1
ATOM 9879 O O . MET B 1 455 ? 33.094 17.590 25.307 1.00 16.23 455 MET B O 1
ATOM 9884 N N . LEU B 1 456 ? 32.289 19.674 24.989 1.00 15.45 456 LEU B N 1
ATOM 9885 C CA . LEU B 1 456 ? 30.902 19.351 25.269 1.00 16.77 456 LEU B CA 1
ATOM 9886 C C . LEU B 1 456 ? 30.184 18.738 24.081 1.00 16.40 456 LEU B C 1
ATOM 9887 O O . LEU B 1 456 ? 30.390 19.127 22.927 1.00 15.34 456 LEU B O 1
ATOM 9892 N N . PHE B 1 457 ? 29.324 17.772 24.376 1.00 16.73 457 PHE B N 1
ATOM 9893 C CA . PHE B 1 457 ? 28.399 17.262 23.386 1.00 16.78 457 PHE B CA 1
ATOM 9894 C C . PHE B 1 457 ? 27.198 16.596 24.033 1.00 18.24 457 PHE B C 1
ATOM 9895 O O . PHE B 1 457 ? 27.243 16.228 25.206 1.00 17.64 457 PHE B O 1
ATOM 9903 N N . THR B 1 458 ? 26.130 16.475 23.250 1.00 18.62 458 THR B N 1
ATOM 9904 C CA . THR B 1 458 ? 24.869 15.888 23.695 1.00 20.67 458 THR B CA 1
ATOM 9905 C C . THR B 1 458 ? 24.442 14.794 22.719 1.00 20.40 458 THR B C 1
ATOM 9906 O O . THR B 1 458 ? 24.315 15.031 21.510 1.00 19.20 458 THR B O 1
ATOM 9910 N N . VAL B 1 459 ? 24.205 13.603 23.268 1.00 20.78 459 VAL B N 1
ATOM 9911 C CA . VAL B 1 459 ? 23.782 12.449 22.493 1.00 20.82 459 VAL B CA 1
ATOM 9912 C C . VAL B 1 459 ? 22.274 12.305 22.678 1.00 21.89 459 VAL B C 1
ATOM 9913 O O . VAL B 1 459 ? 21.807 12.244 23.814 1.00 22.19 459 VAL B O 1
ATOM 9917 N N . LYS B 1 460 ? 21.520 12.244 21.578 1.00 22.23 460 LYS B N 1
ATOM 9918 C CA . LYS B 1 460 ? 20.060 12.156 21.627 1.00 23.62 460 LYS B CA 1
ATOM 9919 C C . LYS B 1 460 ? 19.540 10.881 20.966 1.00 23.56 460 LYS B C 1
ATOM 9920 O O . LYS B 1 460 ? 19.936 10.545 19.858 1.00 22.15 460 LYS B O 1
ATOM 9926 N N . LYS B 1 461 ? 18.660 10.179 21.671 1.00 23.13 461 LYS B N 1
ATOM 9927 C CA . LYS B 1 461 ? 18.017 8.968 21.164 1.00 23.74 461 LYS B CA 1
ATOM 9928 C C . LYS B 1 461 ? 16.566 9.032 21.610 1.00 24.30 461 LYS B C 1
ATOM 9929 O O . LYS B 1 461 ? 16.287 9.068 22.813 1.00 23.74 461 LYS B O 1
ATOM 9935 N N . GLY B 1 462 ? 15.646 9.064 20.652 1.00 25.08 462 GLY B N 1
ATOM 9936 C CA . GLY B 1 462 ? 14.248 9.320 20.950 1.00 25.28 462 GLY B CA 1
ATOM 9937 C C . GLY B 1 462 ? 14.111 10.633 21.699 1.00 26.31 462 GLY B C 1
ATOM 9938 O O . GLY B 1 462 ? 14.689 11.650 21.296 1.00 25.52 462 GLY B O 1
ATOM 9939 N N . ASP B 1 463 ? 13.384 10.604 22.812 1.00 28.11 463 ASP B N 1
ATOM 9940 C CA . ASP B 1 463 ? 13.224 11.776 23.670 1.00 29.35 463 ASP B CA 1
ATOM 9941 C C . ASP B 1 463 ? 14.228 11.809 24.823 1.00 29.12 463 ASP B C 1
ATOM 9942 O O . ASP B 1 463 ? 14.110 12.650 25.713 1.00 28.72 463 ASP B O 1
ATOM 9947 N N . LYS B 1 464 ? 15.209 10.907 24.810 1.00 26.90 464 LYS B N 1
ATOM 9948 C CA . LYS B 1 464 ? 16.228 10.863 25.851 1.00 27.78 464 LYS B CA 1
ATOM 9949 C C . LYS B 1 464 ? 17.477 11.599 25.387 1.00 28.56 464 LYS B C 1
ATOM 9950 O O . LYS B 1 464 ? 17.842 11.538 24.213 1.00 27.04 464 LYS B O 1
ATOM 9956 N N . GLU B 1 465 ? 18.116 12.294 26.327 1.00 31.04 465 GLU B N 1
ATOM 9957 C CA . GLU B 1 465 ? 19.358 13.027 26.081 1.00 33.69 465 GLU B CA 1
ATOM 9958 C C . GLU B 1 465 ? 20.453 12.541 27.009 1.00 34.75 465 GLU B C 1
ATOM 9959 O O . GLU B 1 465 ? 20.199 11.873 28.019 1.00 37.88 465 GLU B O 1
ATOM 9965 N N . GLU B 1 466 ? 21.679 12.901 26.667 1.00 33.72 466 GLU B N 1
ATOM 9966 C CA . GLU B 1 466 ? 22.847 12.439 27.398 1.00 33.42 466 GLU B CA 1
ATOM 9967 C C . GLU B 1 466 ? 23.955 13.451 27.116 1.00 31.69 466 GLU B C 1
ATOM 9968 O O . GLU B 1 466 ? 24.661 13.343 26.108 1.00 28.94 466 GLU B O 1
ATOM 9974 N N . THR B 1 467 ? 24.067 14.460 27.978 1.00 29.98 467 THR B N 1
ATOM 9975 C CA . THR B 1 467 ? 25.130 15.450 27.852 1.00 29.35 467 THR B CA 1
ATOM 9976 C C . THR B 1 467 ? 26.407 14.899 28.463 1.00 27.57 467 THR B C 1
ATOM 9977 O O . THR B 1 467 ? 26.410 14.433 29.600 1.00 26.97 467 THR B O 1
ATOM 9981 N N . GLN B 1 468 ? 27.488 14.966 27.691 1.00 25.40 468 GLN B N 1
ATOM 9982 C CA . GLN B 1 468 ? 28.767 14.411 28.072 1.00 24.54 468 GLN B CA 1
ATOM 9983 C C . GLN B 1 468 ? 29.898 15.377 27.717 1.00 22.20 468 GLN B C 1
ATOM 9984 O O . GLN B 1 468 ? 29.663 16.453 27.156 1.00 20.31 468 GLN B O 1
ATOM 9990 N N . SER B 1 469 ? 31.127 14.992 28.042 1.00 21.84 469 SER B N 1
ATOM 9991 C CA . SER B 1 469 ? 32.286 15.774 27.624 1.00 22.20 469 SER B CA 1
ATOM 9992 C C . SER B 1 469 ? 33.540 14.943 27.391 1.00 22.45 469 SER B C 1
ATOM 9993 O O . SER B 1 469 ? 33.672 13.828 27.900 1.00 22.77 469 SER B O 1
ATOM 9996 N N . GLY B 1 470 ? 34.448 15.510 26.604 1.00 21.54 470 GLY B N 1
ATOM 9997 C CA . GLY B 1 470 ? 35.764 14.937 26.364 1.00 20.51 470 GLY B CA 1
ATOM 9998 C C . GLY B 1 470 ? 35.822 14.309 24.982 1.00 20.77 470 GLY B C 1
ATOM 9999 O O . GLY B 1 470 ? 34.886 13.637 24.556 1.00 19.81 470 GLY B O 1
ATOM 10000 N N . LEU B 1 471 ? 36.932 14.529 24.292 1.00 23.12 471 LEU B N 1
ATOM 10001 C CA . LEU B 1 471 ? 37.111 14.025 22.932 1.00 24.69 471 LEU B CA 1
ATOM 10002 C C . LEU B 1 471 ? 37.138 12.494 22.864 1.00 26.00 471 LEU B C 1
ATOM 10003 O O . LEU B 1 471 ? 36.605 11.901 21.927 1.00 26.18 471 LEU B O 1
ATOM 10008 N N . ASN B 1 472 ? 37.755 11.859 23.855 1.00 28.07 472 ASN B N 1
ATOM 10009 C CA . ASN B 1 472 ? 37.772 10.394 23.904 1.00 28.95 472 ASN B CA 1
ATOM 10010 C C . ASN B 1 472 ? 36.369 9.802 24.040 1.00 27.38 472 ASN B C 1
ATOM 10011 O O . ASN B 1 472 ? 36.048 8.825 23.364 1.00 27.95 472 ASN B O 1
ATOM 10016 N N . ASN B 1 473 ? 35.525 10.406 24.875 1.00 24.99 473 ASN B N 1
ATOM 10017 C CA . ASN B 1 473 ? 34.123 9.983 24.972 1.00 24.63 473 ASN B CA 1
ATOM 10018 C C . ASN B 1 473 ? 33.373 10.205 23.671 1.00 23.85 473 ASN B C 1
ATOM 10019 O O . ASN B 1 473 ? 32.582 9.365 23.245 1.00 23.01 473 ASN B O 1
ATOM 10024 N N . TYR B 1 474 ? 33.637 11.341 23.034 1.00 22.92 474 TYR B N 1
ATOM 10025 C CA . TYR B 1 474 ? 33.052 11.635 21.740 1.00 22.26 474 TYR B CA 1
ATOM 10026 C C . TYR B 1 474 ? 33.424 10.577 20.697 1.00 23.80 474 TYR B C 1
ATOM 10027 O O . TYR B 1 474 ? 32.568 10.101 19.961 1.00 23.39 474 TYR B O 1
ATOM 10036 N N . ALA B 1 475 ? 34.704 10.227 20.648 1.00 26.15 475 ALA B N 1
ATOM 10037 C CA . ALA B 1 475 ? 35.201 9.235 19.696 1.00 28.10 475 ALA B CA 1
ATOM 10038 C C . ALA B 1 475 ? 34.437 7.910 19.810 1.00 29.30 475 ALA B C 1
ATOM 10039 O O . ALA B 1 475 ? 33.955 7.374 18.805 1.00 28.69 475 ALA B O 1
ATOM 10041 N N . ARG B 1 476 ? 34.301 7.395 21.027 1.00 30.92 476 ARG B N 1
ATOM 10042 C CA . ARG B 1 476 ? 33.607 6.117 21.210 1.00 32.45 476 ARG B CA 1
ATOM 10043 C C . ARG B 1 476 ? 32.124 6.199 20.839 1.00 31.69 476 ARG B C 1
ATOM 10044 O O . ARG B 1 476 ? 31.595 5.268 20.239 1.00 31.93 476 ARG B O 1
ATOM 10052 N N . VAL B 1 477 ? 31.461 7.311 21.166 1.00 29.53 477 VAL B N 1
ATOM 10053 C CA . VAL B 1 477 ? 30.051 7.474 20.829 1.00 29.01 477 VAL B CA 1
ATOM 10054 C C . VAL B 1 477 ? 29.854 7.462 19.311 1.00 30.61 477 VAL B C 1
ATOM 10055 O O . VAL B 1 477 ? 28.913 6.844 18.813 1.00 31.21 477 VAL B O 1
ATOM 10059 N N . VAL B 1 478 ? 30.731 8.150 18.582 1.00 31.48 478 VAL B N 1
ATOM 10060 C CA . VAL B 1 478 ? 30.658 8.154 17.120 1.00 33.67 478 VAL B CA 1
ATOM 10061 C C . VAL B 1 478 ? 30.852 6.722 16.612 1.00 35.90 478 VAL B C 1
ATOM 10062 O O . VAL B 1 478 ? 30.139 6.277 15.718 1.00 35.64 478 VAL B O 1
ATOM 10066 N N . GLU B 1 479 ? 31.804 6.013 17.212 1.00 39.12 479 GLU B N 1
ATOM 10067 C CA . GLU B 1 479 ? 32.074 4.612 16.881 1.00 43.29 479 GLU B CA 1
ATOM 10068 C C . GLU B 1 479 ? 30.839 3.730 17.099 1.00 43.75 479 GLU B C 1
ATOM 10069 O O . GLU B 1 479 ? 30.502 2.918 16.242 1.00 46.00 479 GLU B O 1
ATOM 10075 N N . LYS B 1 480 ? 30.170 3.894 18.238 1.00 44.89 480 LYS B N 1
ATOM 10076 C CA . LYS B 1 480 ? 28.957 3.121 18.538 1.00 46.35 480 LYS B CA 1
ATOM 10077 C C . LYS B 1 480 ? 27.812 3.427 17.575 1.00 45.04 480 LYS B C 1
ATOM 10078 O O . LYS B 1 480 ? 27.202 2.515 17.026 1.00 46.43 480 LYS B O 1
ATOM 10084 N N . GLY B 1 481 ? 27.515 4.709 17.389 1.00 44.08 481 GLY B N 1
ATOM 10085 C CA . GLY B 1 481 ? 26.478 5.131 16.451 1.00 42.71 481 GLY B CA 1
ATOM 10086 C C . GLY B 1 481 ? 25.056 4.754 16.835 1.00 42.38 481 GLY B C 1
ATOM 10087 O O . GLY B 1 481 ? 24.200 4.616 15.959 1.00 44.19 481 GLY B O 1
ATOM 10088 N N . GLN B 1 482 ? 24.792 4.612 18.135 1.00 41.13 482 GLN B N 1
ATOM 10089 C CA . GLN B 1 482 ? 23.457 4.240 18.626 1.00 39.63 482 GLN B CA 1
ATOM 10090 C C . GLN B 1 482 ? 22.647 5.464 19.037 1.00 37.03 482 GLN B C 1
ATOM 10091 O O . GLN B 1 482 ? 21.980 5.460 20.078 1.00 39.04 482 GLN B O 1
ATOM 10097 N N . TYR B 1 483 ? 22.698 6.511 18.226 1.00 31.77 483 TYR B N 1
ATOM 10098 C CA . TYR B 1 483 ? 21.972 7.731 18.532 1.00 28.95 483 TYR B CA 1
ATOM 10099 C C . TYR B 1 483 ? 21.188 8.197 17.321 1.00 27.80 483 TYR B C 1
ATOM 10100 O O . TYR B 1 483 ? 21.523 7.850 16.186 1.00 27.45 483 TYR B O 1
ATOM 10109 N N . ASP B 1 484 ? 20.138 8.974 17.570 1.00 27.24 484 ASP B N 1
ATOM 10110 C CA . ASP B 1 484 ? 19.400 9.646 16.504 1.00 27.11 484 ASP B CA 1
ATOM 10111 C C . ASP B 1 484 ? 20.130 10.904 16.056 1.00 27.10 484 ASP B C 1
ATOM 10112 O O . ASP B 1 484 ? 20.113 11.242 14.871 1.00 28.25 484 ASP B O 1
ATOM 10117 N N . SER B 1 485 ? 20.761 11.596 17.000 1.00 26.18 485 SER B N 1
ATOM 10118 C CA . SER B 1 485 ? 21.586 12.753 16.657 1.00 25.22 485 SER B CA 1
ATOM 10119 C C . SER B 1 485 ? 22.640 13.046 17.721 1.00 24.47 485 SER B C 1
ATOM 10120 O O . SER B 1 485 ? 22.503 12.659 18.894 1.00 23.18 485 SER B O 1
ATOM 10123 N N . LEU B 1 486 ? 23.684 13.749 17.292 1.00 23.24 486 LEU B N 1
ATOM 10124 C CA . LEU B 1 486 ? 24.811 14.097 18.141 1.00 22.51 486 LEU B CA 1
ATOM 10125 C C . LEU B 1 486 ? 25.042 15.604 18.002 1.00 22.60 486 LEU B C 1
ATOM 10126 O O . LEU B 1 486 ? 25.365 16.078 16.913 1.00 22.65 486 LEU B O 1
ATOM 10131 N N . GLU B 1 487 ? 24.833 16.342 19.093 1.00 21.81 487 GLU B N 1
ATOM 10132 C CA . GLU B 1 487 ? 24.934 17.801 19.092 1.00 21.24 487 GLU B CA 1
ATOM 10133 C C . GLU B 1 487 ? 26.278 18.162 19.677 1.00 19.37 487 GLU B C 1
ATOM 10134 O O . GLU B 1 487 ? 26.583 17.775 20.802 1.00 18.80 487 GLU B O 1
ATOM 10140 N N . ILE B 1 488 ? 27.078 18.897 18.907 1.00 17.19 488 ILE B N 1
ATOM 10141 C CA . ILE B 1 488 ? 28.402 19.316 19.347 1.00 15.92 488 ILE B CA 1
ATOM 10142 C C . ILE B 1 488 ? 28.494 20.817 19.114 1.00 15.36 488 ILE B C 1
ATOM 10143 O O . ILE B 1 488 ? 28.699 21.255 17.976 1.00 14.87 488 ILE B O 1
ATOM 10148 N N . PRO B 1 489 ? 28.323 21.611 20.175 1.00 13.28 489 PRO B N 1
ATOM 10149 C CA . PRO B 1 489 ? 28.274 23.056 19.986 1.00 13.09 489 PRO B CA 1
ATOM 10150 C C . PRO B 1 489 ? 29.463 23.613 19.208 1.00 12.56 489 PRO B C 1
ATOM 10151 O O . PRO B 1 489 ? 29.283 24.510 18.375 1.00 12.17 489 PRO B O 1
ATOM 10155 N N . ALA B 1 490 ? 30.658 23.083 19.430 1.00 11.87 490 ALA B N 1
ATOM 10156 C CA . ALA B 1 490 ? 31.828 23.565 18.697 1.00 11.68 490 ALA B CA 1
ATOM 10157 C C . ALA B 1 490 ? 31.733 23.255 17.207 1.00 11.92 490 ALA B C 1
ATOM 10158 O O . ALA B 1 490 ? 32.189 24.044 16.384 1.00 11.56 490 ALA B O 1
ATOM 10160 N N . GLN B 1 491 ? 31.147 22.110 16.858 1.00 11.95 491 GLN B N 1
ATOM 10161 C CA . GLN B 1 491 ? 30.995 21.742 15.465 1.00 12.54 491 GLN B CA 1
ATOM 10162 C C . GLN B 1 491 ? 29.889 22.570 14.799 1.00 12.07 491 GLN B C 1
ATOM 10163 O O . GLN B 1 491 ? 29.998 22.924 13.617 1.00 12.12 491 GLN B O 1
ATOM 10169 N N . VAL B 1 492 ? 28.855 22.929 15.554 1.00 12.06 492 VAL B N 1
ATOM 10170 C CA . VAL B 1 492 ? 27.864 23.905 15.096 1.00 12.21 492 VAL B CA 1
ATOM 10171 C C . VAL B 1 492 ? 28.565 25.227 14.759 1.00 11.81 492 VAL B C 1
ATOM 10172 O O . VAL B 1 492 ? 28.354 25.784 13.686 1.00 11.85 492 VAL B O 1
ATOM 10176 N N . ALA B 1 493 ? 29.440 25.694 15.648 1.00 11.56 493 ALA B N 1
ATOM 10177 C CA . ALA B 1 493 ? 30.159 26.946 15.441 1.00 10.96 493 ALA B CA 1
ATOM 10178 C C . ALA B 1 493 ? 31.091 26.856 14.228 1.00 11.00 493 ALA B C 1
ATOM 10179 O O . ALA B 1 493 ? 31.299 27.838 13.519 1.00 10.29 493 ALA B O 1
ATOM 10181 N N . ALA B 1 494 ? 31.629 25.672 13.960 1.00 10.76 494 ALA B N 1
ATOM 10182 C CA . ALA B 1 494 ? 32.473 25.461 12.774 1.00 10.82 494 ALA B CA 1
ATOM 10183 C C . ALA B 1 494 ? 31.646 25.592 11.491 1.00 11.29 494 ALA B C 1
ATOM 10184 O O . ALA B 1 494 ? 32.127 26.114 10.483 1.00 11.48 494 ALA B O 1
ATOM 10186 N N . SER B 1 495 ? 30.395 25.142 11.534 1.00 11.74 495 SER B N 1
ATOM 10187 C CA . SER B 1 495 ? 29.488 25.340 10.394 1.00 12.09 495 SER B CA 1
ATOM 10188 C C . SER B 1 495 ? 29.226 26.839 10.190 1.00 11.86 495 SER B C 1
ATOM 10189 O O . SER B 1 495 ? 29.163 27.322 9.048 1.00 11.93 495 SER B O 1
ATOM 10192 N N . TRP B 1 496 ? 29.104 27.588 11.280 1.00 11.38 496 TRP B N 1
ATOM 10193 C CA . TRP B 1 496 ? 28.936 29.049 11.187 1.00 10.88 496 TRP B CA 1
ATOM 10194 C C . TRP B 1 496 ? 30.176 29.704 10.619 1.00 10.19 496 TRP B C 1
ATOM 10195 O O . TRP B 1 496 ? 30.075 30.689 9.863 1.00 10.29 496 TRP B O 1
ATOM 10206 N N . GLU B 1 497 ? 31.344 29.173 10.980 1.00 9.98 497 GLU B N 1
ATOM 10207 C CA . GLU B 1 497 ? 32.602 29.739 10.511 1.00 9.76 497 GLU B CA 1
ATOM 10208 C C . GLU B 1 497 ? 32.740 29.615 8.991 1.00 10.13 497 GLU B C 1
ATOM 10209 O O . GLU B 1 497 ? 33.355 30.468 8.365 1.00 10.22 497 GLU B O 1
ATOM 10215 N N . SER B 1 498 ? 32.165 28.564 8.408 1.00 10.66 498 SER B N 1
ATOM 10216 C CA . SER B 1 498 ? 32.206 28.363 6.953 1.00 11.43 498 SER B CA 1
ATOM 10217 C C . SER B 1 498 ? 31.297 29.320 6.215 1.00 11.77 498 SER B C 1
ATOM 10218 O O . SER B 1 498 ? 31.433 29.495 4.998 1.00 12.65 498 SER B O 1
ATOM 10221 N N . GLY B 1 499 ? 30.338 29.903 6.930 1.00 11.82 499 GLY B N 1
ATOM 10222 C CA . GLY B 1 499 ? 29.319 30.754 6.334 1.00 11.75 499 GLY B CA 1
ATOM 10223 C C . GLY B 1 499 ? 28.156 30.037 5.673 1.00 12.92 499 GLY B C 1
ATOM 10224 O O . GLY B 1 499 ? 27.204 30.687 5.233 1.00 12.97 499 GLY B O 1
ATOM 10225 N N . ARG B 1 500 ? 28.217 28.713 5.608 1.00 13.10 500 ARG B N 1
ATOM 10226 C CA . ARG B 1 500 ? 27.238 27.894 4.877 1.00 14.21 500 ARG B CA 1
ATOM 10227 C C . ARG B 1 500 ? 26.796 26.749 5.761 1.00 14.91 500 ARG B C 1
ATOM 10228 O O . ARG B 1 500 ? 27.247 25.596 5.605 1.00 14.45 500 ARG B O 1
ATOM 10236 N N . ASP B 1 501 ? 25.892 27.053 6.687 1.00 15.46 501 ASP B N 1
ATOM 10237 C CA . ASP B 1 501 ? 25.662 26.173 7.824 1.00 16.45 501 ASP B CA 1
ATOM 10238 C C . ASP B 1 501 ? 24.764 24.965 7.591 1.00 15.78 501 ASP B C 1
ATOM 10239 O O . ASP B 1 501 ? 24.539 24.193 8.524 1.00 16.92 501 ASP B O 1
ATOM 10244 N N . ASP B 1 502 ? 24.277 24.784 6.371 1.00 14.38 502 ASP B N 1
ATOM 10245 C CA A ASP B 1 502 ? 23.588 23.536 6.030 0.50 13.82 502 ASP B CA 1
ATOM 10246 C CA B ASP B 1 502 ? 23.542 23.587 6.001 0.50 14.09 502 ASP B CA 1
ATOM 10247 C C . ASP B 1 502 ? 24.079 22.945 4.712 1.00 13.58 502 ASP B C 1
ATOM 10248 O O . ASP B 1 502 ? 23.390 22.176 4.063 1.00 13.50 502 ASP B O 1
ATOM 10257 N N . ALA B 1 503 ? 25.326 23.251 4.360 1.00 12.94 503 ALA B N 1
ATOM 10258 C CA . ALA B 1 503 ? 25.906 22.750 3.105 1.00 12.40 503 ALA B CA 1
ATOM 10259 C C . ALA B 1 503 ? 26.183 21.241 3.146 1.00 12.03 503 ALA B C 1
ATOM 10260 O O . ALA B 1 503 ? 26.616 20.683 4.155 1.00 11.24 503 ALA B O 1
ATOM 10262 N N . ALA B 1 504 ? 26.005 20.608 1.990 1.00 11.76 504 ALA B N 1
ATOM 10263 C CA . ALA B 1 504 ? 26.228 19.168 1.838 1.00 11.77 504 ALA B CA 1
ATOM 10264 C C . ALA B 1 504 ? 27.631 18.753 2.249 1.00 11.40 504 ALA B C 1
ATOM 10265 O O . ALA B 1 504 ? 27.838 17.745 2.932 1.00 11.07 504 ALA B O 1
ATOM 10267 N N . VAL B 1 505 ? 28.614 19.554 1.861 1.00 11.20 505 VAL B N 1
ATOM 10268 C CA . VAL B 1 505 ? 29.997 19.183 2.094 1.00 11.34 505 VAL B CA 1
ATOM 10269 C C . VAL B 1 505 ? 30.340 19.096 3.582 1.00 11.53 505 VAL B C 1
ATOM 10270 O O . VAL B 1 505 ? 31.276 18.395 3.934 1.00 11.76 505 VAL B O 1
ATOM 10274 N N . PHE B 1 506 ? 29.596 19.787 4.447 1.00 11.58 506 PHE B N 1
ATOM 10275 C CA . PHE B 1 506 ? 29.806 19.691 5.900 1.00 12.02 506 PHE B CA 1
ATOM 10276 C C . PHE B 1 506 ? 28.897 18.669 6.570 1.00 13.07 506 PHE B C 1
ATOM 10277 O O . PHE B 1 506 ? 28.741 18.674 7.775 1.00 13.43 506 PHE B O 1
ATOM 10285 N N . GLY B 1 507 ? 28.355 17.753 5.766 1.00 13.84 507 GLY B N 1
ATOM 10286 C CA . GLY B 1 507 ? 27.664 16.568 6.269 1.00 14.50 507 GLY B CA 1
ATOM 10287 C C . GLY B 1 507 ? 26.162 16.720 6.398 1.00 15.08 507 GLY B C 1
ATOM 10288 O O . GLY B 1 507 ? 25.489 15.819 6.929 1.00 17.29 507 GLY B O 1
ATOM 10289 N N . PHE B 1 508 ? 25.620 17.843 5.942 1.00 14.42 508 PHE B N 1
ATOM 10290 C CA . PHE B 1 508 ? 24.201 18.120 6.109 1.00 14.61 508 PHE B CA 1
ATOM 10291 C C . PHE B 1 508 ? 23.420 17.526 4.943 1.00 14.50 508 PHE B C 1
ATOM 10292 O O . PHE B 1 508 ? 23.649 17.843 3.773 1.00 13.82 508 PHE B O 1
ATOM 10300 N N . ILE B 1 509 ? 22.508 16.625 5.286 1.00 15.11 509 ILE B N 1
ATOM 10301 C CA . ILE B 1 509 ? 21.706 15.896 4.312 1.00 16.03 509 ILE B CA 1
ATOM 10302 C C . ILE B 1 509 ? 20.474 15.424 5.073 1.00 17.53 509 ILE B C 1
ATOM 10303 O O . ILE B 1 509 ? 20.594 15.009 6.220 1.00 18.07 509 ILE B O 1
ATOM 10308 N N A ASP B 1 510 ? 19.290 15.518 4.475 0.50 18.55 510 ASP B N 1
ATOM 10309 N N B ASP B 1 510 ? 19.309 15.490 4.431 0.50 18.62 510 ASP B N 1
ATOM 10310 C CA A ASP B 1 510 ? 18.082 15.124 5.204 0.50 19.85 510 ASP B CA 1
ATOM 10311 C CA B ASP B 1 510 ? 18.051 15.102 5.068 0.50 20.02 510 ASP B CA 1
ATOM 10312 C C A ASP B 1 510 ? 17.851 13.625 5.067 0.50 20.93 510 ASP B C 1
ATOM 10313 C C B ASP B 1 510 ? 17.931 13.585 5.122 0.50 20.90 510 ASP B C 1
ATOM 10314 O O A ASP B 1 510 ? 18.425 12.973 4.193 0.50 20.42 510 ASP B O 1
ATOM 10315 O O B ASP B 1 510 ? 18.668 12.869 4.438 0.50 19.96 510 ASP B O 1
ATOM 10324 N N . LYS B 1 511 ? 17.008 13.089 5.946 1.00 21.90 511 LYS B N 1
ATOM 10325 C CA . LYS B 1 511 ? 16.865 11.638 6.125 1.00 24.38 511 LYS B CA 1
ATOM 10326 C C . LYS B 1 511 ? 16.543 10.901 4.830 1.00 24.09 511 LYS B C 1
ATOM 10327 O O . LYS B 1 511 ? 17.159 9.875 4.530 1.00 23.45 511 LYS B O 1
ATOM 10333 N N . GLU B 1 512 ? 15.621 11.461 4.053 1.00 24.43 512 GLU B N 1
ATOM 10334 C CA . GLU B 1 512 ? 15.164 10.845 2.807 1.00 26.15 512 GLU B CA 1
ATOM 10335 C C . GLU B 1 512 ? 16.269 10.873 1.747 1.00 24.06 512 GLU B C 1
ATOM 10336 O O . GLU B 1 512 ? 16.431 9.931 0.978 1.00 23.64 512 GLU B O 1
ATOM 10342 N N . GLN B 1 513 ? 17.055 11.945 1.735 1.00 21.40 513 GLN B N 1
ATOM 10343 C CA . GLN B 1 513 ? 18.198 12.037 0.832 1.00 19.33 513 GLN B CA 1
ATOM 10344 C C . GLN B 1 513 ? 19.286 11.024 1.204 1.00 18.76 513 GLN B C 1
ATOM 10345 O O . GLN B 1 513 ? 19.901 10.403 0.328 1.00 16.44 513 GLN B O 1
ATOM 10351 N N . LEU B 1 514 ? 19.545 10.883 2.496 1.00 18.28 514 LEU B N 1
ATOM 10352 C CA . LEU B 1 514 ? 20.580 9.981 2.966 1.00 19.92 514 LEU B CA 1
ATOM 10353 C C . LEU B 1 514 ? 20.136 8.539 2.772 1.00 21.47 514 LEU B C 1
ATOM 10354 O O . LEU B 1 514 ? 20.957 7.694 2.457 1.00 20.46 514 LEU B O 1
ATOM 10359 N N . ASP B 1 515 ? 18.844 8.269 2.947 1.00 22.10 515 ASP B N 1
ATOM 10360 C CA . ASP B 1 515 ? 18.321 6.928 2.660 1.00 23.48 515 ASP B CA 1
ATOM 10361 C C . ASP B 1 515 ? 18.533 6.574 1.185 1.00 23.56 515 ASP B C 1
ATOM 10362 O O . ASP B 1 515 ? 18.993 5.477 0.875 1.00 23.09 515 ASP B O 1
ATOM 10367 N N . LYS B 1 516 ? 18.206 7.497 0.282 1.00 23.42 516 LYS B N 1
ATOM 10368 C CA . LYS B 1 516 ? 18.405 7.261 -1.156 1.00 23.79 516 LYS B CA 1
ATOM 10369 C C . LYS B 1 516 ? 19.878 7.050 -1.491 1.00 22.63 516 LYS B C 1
ATOM 10370 O O . LYS B 1 516 ? 20.233 6.193 -2.300 1.00 21.56 516 LYS B O 1
ATOM 10376 N N . TYR B 1 517 ? 20.743 7.841 -0.871 1.00 20.42 517 TYR B N 1
ATOM 10377 C CA . TYR B 1 517 ? 22.177 7.696 -1.065 1.00 18.89 517 TYR B CA 1
ATOM 10378 C C . TYR B 1 517 ? 22.660 6.300 -0.662 1.00 19.03 517 TYR B C 1
ATOM 10379 O O . TYR B 1 517 ? 23.470 5.682 -1.352 1.00 18.32 517 TYR B O 1
ATOM 10388 N N . VAL B 1 518 ? 22.162 5.818 0.471 1.00 20.32 518 VAL B N 1
ATOM 10389 C CA . VAL B 1 518 ? 22.510 4.484 0.955 1.00 21.67 518 VAL B CA 1
ATOM 10390 C C . VAL B 1 518 ? 21.948 3.426 0.002 1.00 22.67 518 VAL B C 1
ATOM 10391 O O . VAL B 1 518 ? 22.657 2.490 -0.363 1.00 22.42 518 VAL B O 1
ATOM 10395 N N . ALA B 1 519 ? 20.706 3.610 -0.435 1.00 23.82 519 ALA B N 1
ATOM 10396 C CA . ALA B 1 519 ? 20.070 2.661 -1.366 1.00 25.89 519 ALA B CA 1
ATOM 10397 C C . ALA B 1 519 ? 20.844 2.530 -2.676 1.00 26.86 519 ALA B C 1
ATOM 10398 O O . ALA B 1 519 ? 20.907 1.431 -3.241 1.00 30.32 519 ALA B O 1
ATOM 10400 N N . ASN B 1 520 ? 21.412 3.637 -3.156 1.00 26.08 520 ASN B N 1
ATOM 10401 C CA . ASN B 1 520 ? 22.287 3.649 -4.342 1.00 26.30 520 ASN B CA 1
ATOM 10402 C C . ASN B 1 520 ? 23.694 3.066 -4.077 1.00 24.82 520 ASN B C 1
ATOM 10403 O O . ASN B 1 520 ? 24.516 3.033 -4.989 1.00 26.20 520 ASN B O 1
ATOM 10408 N N . GLY B 1 521 ? 23.988 2.648 -2.842 1.00 23.60 521 GLY B N 1
ATOM 10409 C CA . GLY B 1 521 ? 25.247 1.958 -2.528 1.00 23.85 521 GLY B CA 1
ATOM 10410 C C . GLY B 1 521 ? 26.282 2.707 -1.700 1.00 23.69 521 GLY B C 1
ATOM 10411 O O . GLY B 1 521 ? 27.401 2.217 -1.498 1.00 23.73 521 GLY B O 1
ATOM 10412 N N . GLY B 1 522 ? 25.930 3.898 -1.231 1.00 23.86 522 GLY B N 1
ATOM 10413 C CA . GLY B 1 522 ? 26.815 4.654 -0.356 1.00 23.72 522 GLY B CA 1
ATOM 10414 C C . GLY B 1 522 ? 26.674 4.228 1.090 1.00 24.34 522 GLY B C 1
ATOM 10415 O O . GLY B 1 522 ? 25.760 3.489 1.436 1.00 24.19 522 GLY B 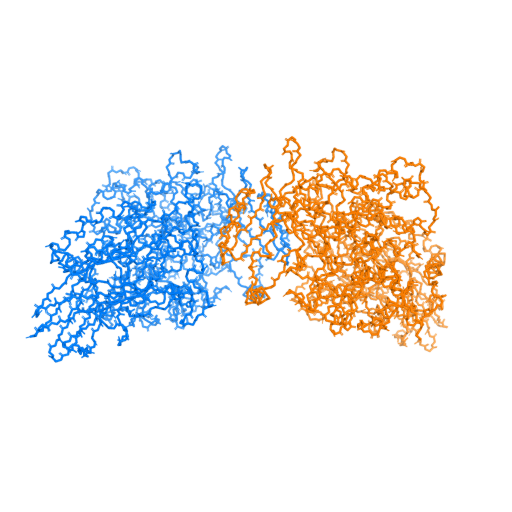O 1
ATOM 10416 N N . LYS B 1 523 ? 27.595 4.689 1.932 1.00 25.98 523 LYS B N 1
ATOM 10417 C CA . LYS B 1 523 ? 27.557 4.423 3.374 1.00 26.46 523 LYS B CA 1
ATOM 10418 C C . LYS B 1 523 ? 27.116 5.671 4.148 1.00 26.04 523 LYS B C 1
ATOM 10419 O O . LYS B 1 523 ? 27.543 6.784 3.818 1.00 23.77 523 LYS B O 1
ATOM 10425 N N . ARG B 1 524 ? 26.271 5.497 5.170 1.00 24.13 524 ARG B N 1
ATOM 10426 C CA . ARG B 1 524 ? 25.820 6.614 6.012 1.00 25.05 524 ARG B CA 1
ATOM 10427 C C . ARG B 1 524 ? 26.988 7.397 6.580 1.00 22.99 524 ARG B C 1
ATOM 10428 O O . ARG B 1 524 ? 26.931 8.631 6.674 1.00 22.28 524 ARG B O 1
ATOM 10436 N N . SER B 1 525 ? 28.046 6.679 6.934 1.00 21.92 525 SER B N 1
ATOM 10437 C CA . SER B 1 525 ? 29.211 7.279 7.554 1.00 20.93 525 SER B CA 1
ATOM 10438 C C . SER B 1 525 ? 30.012 8.163 6.589 1.00 19.55 525 SER B C 1
ATOM 10439 O O . SER B 1 525 ? 30.894 8.902 7.025 1.00 18.87 525 SER B O 1
ATOM 10442 N N . ASP B 1 526 ? 29.715 8.091 5.296 1.00 17.81 526 ASP B N 1
ATOM 10443 C CA . ASP B 1 526 ? 30.308 9.023 4.323 1.00 16.99 526 ASP B CA 1
ATOM 10444 C C . ASP B 1 526 ? 29.918 10.468 4.600 1.00 15.66 526 ASP B C 1
ATOM 10445 O O . ASP B 1 526 ? 30.575 11.389 4.090 1.00 15.33 526 ASP B O 1
ATOM 10450 N N . TRP B 1 527 ? 28.831 10.665 5.348 1.00 13.98 527 TRP B N 1
ATOM 10451 C CA . TRP B 1 527 ? 28.308 11.988 5.637 1.00 13.88 527 TRP B CA 1
ATOM 10452 C C . TRP B 1 527 ? 28.630 12.463 7.044 1.00 13.79 527 TRP B C 1
ATOM 10453 O O . TRP B 1 527 ? 28.182 13.527 7.449 1.00 13.82 527 TRP B O 1
ATOM 10464 N N . THR B 1 528 ? 29.409 11.665 7.775 1.00 14.64 528 THR B N 1
ATOM 10465 C CA . THR B 1 528 ? 29.897 12.054 9.089 1.00 14.94 528 THR B CA 1
ATOM 10466 C C . THR B 1 528 ? 31.204 12.823 8.990 1.00 14.26 528 THR B C 1
ATOM 10467 O O . THR B 1 528 ? 32.216 12.316 8.521 1.00 14.01 528 THR B O 1
ATOM 10471 N N . VAL B 1 529 ? 31.178 14.053 9.478 1.00 13.60 529 VAL B N 1
ATOM 10472 C CA . VAL B 1 529 ? 32.376 14.881 9.531 1.00 13.43 529 VAL B CA 1
ATOM 10473 C C . VAL B 1 529 ? 32.960 14.730 10.918 1.00 13.72 529 VAL B C 1
ATOM 10474 O O . VAL B 1 529 ? 32.305 15.089 11.899 1.00 14.19 529 VAL B O 1
ATOM 10478 N N . LYS B 1 530 ? 34.162 14.165 11.013 1.00 14.27 530 LYS B N 1
ATOM 10479 C CA . LYS B 1 530 ? 34.814 14.008 12.312 1.00 15.27 530 LYS B CA 1
ATOM 10480 C C . LYS B 1 530 ? 35.420 15.339 12.762 1.00 14.38 530 LYS B C 1
ATOM 10481 O O . LYS B 1 530 ? 35.653 16.241 11.950 1.00 13.56 530 LYS B O 1
ATOM 10487 N N . PHE B 1 531 ? 35.649 15.454 14.064 1.00 13.87 531 PHE B N 1
ATOM 10488 C CA . PHE B 1 531 ? 35.986 16.716 14.713 1.00 13.05 531 PHE B CA 1
ATOM 10489 C C . PHE B 1 531 ? 37.177 16.505 15.633 1.00 13.79 531 PHE B C 1
ATOM 10490 O O . PHE B 1 531 ? 37.346 15.418 16.177 1.00 13.73 531 PHE B O 1
ATOM 10498 N N . ALA B 1 532 ? 38.000 17.535 15.793 1.00 13.34 532 ALA B N 1
ATOM 10499 C CA . ALA B 1 532 ? 39.209 17.437 16.600 1.00 13.85 532 ALA B CA 1
ATOM 10500 C C . ALA B 1 532 ? 39.488 18.728 17.347 1.00 13.89 532 ALA B C 1
ATOM 10501 O O . ALA B 1 532 ? 39.056 19.812 16.948 1.00 13.30 532 ALA B O 1
ATOM 10503 N N . GLU B 1 533 ? 40.278 18.609 18.404 1.00 14.72 533 GLU B N 1
ATOM 10504 C CA . GLU B 1 533 ? 40.775 19.771 19.132 1.00 15.12 533 GLU B CA 1
ATOM 10505 C C . GLU B 1 533 ? 42.163 20.177 18.637 1.00 14.51 533 GLU B C 1
ATOM 10506 O O . GLU B 1 533 ? 42.958 19.353 18.161 1.00 14.01 533 GLU B O 1
ATOM 10512 N N . ASN B 1 534 ? 42.456 21.465 18.744 1.00 13.21 534 ASN B N 1
ATOM 10513 C CA . ASN B 1 534 ? 43.769 22.004 18.415 1.00 14.08 534 ASN B CA 1
ATOM 10514 C C . ASN B 1 534 ? 44.455 22.470 19.676 1.00 14.67 534 ASN B C 1
ATOM 10515 O O . ASN B 1 534 ? 43.929 23.339 20.380 1.00 14.57 534 ASN B O 1
ATOM 10520 N N . ARG B 1 535 ? 45.610 21.872 19.988 1.00 16.23 535 ARG B N 1
ATOM 10521 C CA . ARG B 1 535 ? 46.342 22.210 21.202 1.00 18.20 535 ARG B CA 1
ATOM 10522 C C . ARG B 1 535 ? 47.735 22.668 20.849 1.00 19.61 535 ARG B C 1
ATOM 10523 O O . ARG B 1 535 ? 48.303 22.228 19.859 1.00 19.34 535 ARG B O 1
ATOM 10531 N N . SER B 1 536 ? 48.283 23.571 21.645 1.00 21.67 536 SER B N 1
ATOM 10532 C CA . SER B 1 536 ? 49.648 24.023 21.428 1.00 23.82 536 SER B CA 1
ATOM 10533 C C . SER B 1 536 ? 50.622 23.001 22.016 1.00 25.89 536 SER B C 1
ATOM 10534 O O . SER B 1 536 ? 50.214 22.042 22.679 1.00 24.53 536 SER B O 1
ATOM 10537 N N . GLN B 1 537 ? 51.908 23.231 21.774 1.00 29.56 537 GLN B N 1
ATOM 10538 C CA . GLN B 1 537 ? 52.982 22.393 22.322 1.00 32.18 537 GLN B CA 1
ATOM 10539 C C . GLN B 1 537 ? 52.864 22.169 23.840 1.00 31.14 537 GLN B C 1
ATOM 10540 O O . GLN B 1 537 ? 53.018 21.039 24.320 1.00 33.00 537 GLN B O 1
ATOM 10546 N N . ASP B 1 538 ? 52.568 23.228 24.591 1.00 29.00 538 ASP B N 1
ATOM 10547 C CA . ASP B 1 538 ? 52.409 23.099 26.046 1.00 27.58 538 ASP B CA 1
ATOM 10548 C C . ASP B 1 538 ? 51.037 22.559 26.496 1.00 25.54 538 ASP B C 1
ATOM 10549 O O . ASP B 1 538 ? 50.749 22.520 27.694 1.00 25.49 538 ASP B O 1
ATOM 10554 N N . GLY B 1 539 ? 50.188 22.162 25.545 1.00 23.12 539 GLY B N 1
ATOM 10555 C CA . GLY B 1 539 ? 48.924 21.514 25.863 1.00 21.27 539 GLY B CA 1
ATOM 10556 C C . GLY B 1 539 ? 47.719 22.443 25.975 1.00 19.75 539 GLY B C 1
ATOM 10557 O O . GLY B 1 539 ? 46.615 21.986 26.275 1.00 20.18 539 GLY B O 1
ATOM 10558 N N . THR B 1 540 ? 47.926 23.731 25.704 1.00 18.72 540 THR B N 1
ATOM 10559 C CA . THR B 1 540 ? 46.855 24.728 25.790 1.00 18.42 540 THR B CA 1
ATOM 10560 C C . THR B 1 540 ? 45.831 24.451 24.693 1.00 17.23 540 THR B C 1
ATOM 10561 O O . THR B 1 540 ? 46.194 24.247 23.529 1.00 16.71 540 THR B O 1
ATOM 10565 N N . LEU B 1 541 ? 44.559 24.420 25.079 1.00 15.77 541 LEU B N 1
ATOM 10566 C CA . LEU B 1 541 ? 43.461 24.293 24.132 1.00 15.19 541 LEU B CA 1
ATOM 10567 C C . LEU B 1 541 ? 43.316 25.596 23.334 1.00 14.03 541 LEU B C 1
ATOM 10568 O O . LEU B 1 541 ? 42.967 26.639 23.889 1.00 14.30 541 LEU B O 1
ATOM 10573 N N . LEU B 1 542 ? 43.559 25.512 22.020 1.00 13.26 542 LEU B N 1
ATOM 10574 C CA . LEU B 1 542 ? 43.508 26.676 21.126 1.00 13.54 542 LEU B CA 1
ATOM 10575 C C . LEU B 1 542 ? 42.139 26.822 20.480 1.00 12.97 542 LEU B C 1
ATOM 10576 O O . LEU B 1 542 ? 41.753 27.915 20.090 1.00 12.44 542 LEU B O 1
ATOM 10581 N N . GLY B 1 543 ? 41.421 25.721 20.379 1.00 12.37 543 GLY B N 1
ATOM 10582 C CA . GLY B 1 543 ? 40.130 25.667 19.693 1.00 12.15 543 GLY B CA 1
ATOM 10583 C C . GLY B 1 543 ? 39.976 24.306 19.054 1.00 12.39 543 GLY B C 1
ATOM 10584 O O . GLY B 1 543 ? 40.532 23.318 19.550 1.00 11.94 543 GLY B O 1
ATOM 10585 N N . TYR B 1 544 ? 39.270 24.273 17.921 1.00 11.98 544 TYR B N 1
ATOM 10586 C CA . TYR B 1 544 ? 38.861 23.037 17.268 1.00 11.77 544 TYR B CA 1
ATOM 10587 C C . TYR B 1 544 ? 38.912 23.200 15.758 1.00 11.32 544 TYR B C 1
ATOM 10588 O O . TYR B 1 544 ? 38.822 24.330 15.248 1.00 11.14 544 TYR B O 1
ATOM 10597 N N . SER B 1 545 ? 38.953 22.060 15.069 1.00 10.86 545 SER B N 1
ATOM 10598 C CA . SER B 1 545 ? 38.841 22.014 13.608 1.00 10.88 545 SER B CA 1
ATOM 10599 C C . SER B 1 545 ? 37.976 20.855 13.184 1.00 11.18 545 SER B C 1
ATOM 10600 O O . SER B 1 545 ? 38.026 19.777 13.781 1.00 10.58 545 SER B O 1
ATOM 10603 N N . LEU B 1 546 ? 37.229 21.036 12.101 1.00 10.80 546 LEU B N 1
ATOM 10604 C CA . LEU B 1 546 ? 36.747 19.892 11.340 1.00 11.41 546 LEU B CA 1
ATOM 10605 C C . LEU B 1 546 ? 37.948 19.067 10.891 1.00 11.21 546 LEU B C 1
ATOM 10606 O O . LEU B 1 546 ? 38.976 19.634 10.520 1.00 10.88 546 LEU B O 1
ATOM 10611 N N . LEU B 1 547 ? 37.828 17.734 10.887 1.00 11.36 547 LEU B N 1
ATOM 10612 C CA . LEU B 1 547 ? 38.869 16.915 10.292 1.00 11.35 547 LEU B CA 1
ATOM 10613 C C . LEU B 1 547 ? 38.626 16.843 8.784 1.00 11.07 547 LEU B C 1
ATOM 10614 O O . LEU B 1 547 ? 38.306 15.794 8.200 1.00 11.14 547 LEU B O 1
ATOM 10619 N N . GLN B 1 548 ? 38.786 18.006 8.181 1.00 10.99 548 GLN B N 1
ATOM 10620 C CA . GLN B 1 548 ? 38.401 18.251 6.794 1.00 10.39 548 GLN B CA 1
ATOM 10621 C C . GLN B 1 548 ? 39.006 19.602 6.387 1.00 10.29 548 GLN B C 1
ATOM 10622 O O . GLN B 1 548 ? 38.857 20.580 7.089 1.00 10.50 548 GLN B O 1
ATOM 10628 N N . GLU B 1 549 ? 39.711 19.615 5.260 1.00 10.27 549 GLU B N 1
ATOM 10629 C CA . GLU B 1 549 ? 40.282 20.835 4.717 1.00 10.58 549 GLU B CA 1
ATOM 10630 C C . GLU B 1 549 ? 39.397 21.274 3.563 1.00 10.04 549 GLU B C 1
ATOM 10631 O O . GLU B 1 549 ? 39.237 20.558 2.577 1.00 9.83 549 GLU B O 1
ATOM 10637 N N . SER B 1 550 ? 38.795 22.454 3.703 1.00 10.14 550 SER B N 1
ATOM 10638 C CA . SER B 1 550 ? 37.811 22.919 2.734 1.00 10.26 550 SER B CA 1
ATOM 10639 C C . SER B 1 550 ? 38.469 23.659 1.576 1.00 9.99 550 SER B C 1
ATOM 10640 O O . SER B 1 550 ? 39.373 24.487 1.776 1.00 10.39 550 SER B O 1
ATOM 10643 N N . VAL B 1 551 ? 37.996 23.383 0.365 1.00 9.93 551 VAL B N 1
ATOM 10644 C CA . VAL B 1 551 ? 38.645 23.953 -0.827 1.00 9.71 551 VAL B CA 1
ATOM 10645 C C . VAL B 1 551 ? 38.378 25.451 -0.965 1.00 9.78 551 VAL B C 1
ATOM 10646 O O . VAL B 1 551 ? 39.256 26.198 -1.410 1.00 9.94 551 VAL B O 1
ATOM 10650 N N . ASP B 1 552 ? 37.213 25.922 -0.525 1.00 9.47 552 ASP B N 1
ATOM 10651 C CA . ASP B 1 552 ? 37.009 27.356 -0.490 1.00 9.85 552 ASP B CA 1
ATOM 10652 C C . ASP B 1 552 ? 37.940 28.026 0.535 1.00 10.06 552 ASP B C 1
ATOM 10653 O O . ASP B 1 552 ? 38.588 29.017 0.210 1.00 9.47 552 ASP B O 1
ATOM 10658 N N . GLN B 1 553 ? 38.028 27.445 1.735 1.00 10.40 553 GLN B N 1
ATOM 10659 C CA . GLN B 1 553 ? 38.936 27.918 2.786 1.00 11.48 553 GLN B CA 1
ATOM 10660 C C . GLN B 1 553 ? 40.353 28.041 2.245 1.00 10.25 553 GLN B C 1
ATOM 10661 O O . GLN B 1 553 ? 41.015 29.062 2.402 1.00 9.65 553 GLN B O 1
ATOM 10667 N N . ALA B 1 554 ? 40.824 26.971 1.631 1.00 9.86 554 ALA B N 1
ATOM 10668 C CA . ALA B 1 554 ? 42.198 26.951 1.108 1.00 9.46 554 ALA B CA 1
ATOM 10669 C C . ALA B 1 554 ? 42.362 28.055 0.065 1.00 9.22 554 ALA B C 1
ATOM 10670 O O . ALA B 1 554 ? 43.382 28.702 0.015 1.00 9.10 554 ALA B O 1
ATOM 10672 N N . SER B 1 555 ? 41.342 28.260 -0.761 1.00 8.50 555 SER B N 1
ATOM 10673 C CA . SER B 1 555 ? 41.401 29.273 -1.814 1.00 9.03 555 SER B CA 1
ATOM 10674 C C . SER B 1 555 ? 41.340 30.706 -1.281 1.00 9.29 555 SER B C 1
ATOM 10675 O O . SER B 1 555 ? 41.961 31.612 -1.848 1.00 8.83 555 SER B O 1
ATOM 10678 N N . TYR B 1 556 ? 40.573 30.911 -0.216 1.00 9.74 556 TYR B N 1
ATOM 10679 C CA . TYR B 1 556 ? 40.564 32.195 0.490 1.00 10.35 556 TYR B CA 1
ATOM 10680 C C . TYR B 1 556 ? 41.906 32.453 1.178 1.00 11.09 556 TYR B C 1
ATOM 10681 O O . TYR B 1 556 ? 42.362 33.601 1.225 1.00 11.59 556 TYR B O 1
ATOM 10690 N N A MET B 1 557 ? 42.523 31.401 1.716 0.50 10.65 557 MET B N 1
ATOM 10691 N N B MET B 1 557 ? 42.536 31.411 1.700 0.50 12.06 557 MET B N 1
ATOM 10692 C CA A MET B 1 557 ? 43.862 31.515 2.319 0.50 10.84 557 MET B CA 1
ATOM 10693 C CA B MET B 1 557 ? 43.865 31.580 2.276 0.50 13.44 557 MET B CA 1
ATOM 10694 C C A MET B 1 557 ? 44.883 31.834 1.210 0.50 11.09 557 MET B C 1
ATOM 10695 C C B MET B 1 557 ? 44.858 31.903 1.169 0.50 12.52 557 MET B C 1
ATOM 10696 O O A MET B 1 557 ? 45.826 32.595 1.435 0.50 10.77 557 MET B O 1
ATOM 10697 O O B MET B 1 557 ? 45.756 32.728 1.349 0.50 11.92 557 MET B O 1
ATOM 10706 N N . TYR B 1 558 ? 44.698 31.264 0.012 1.00 11.31 558 TYR B N 1
ATOM 10707 C CA . TYR B 1 558 ? 45.508 31.616 -1.149 1.00 11.52 558 TYR B CA 1
ATOM 10708 C C . TYR B 1 558 ? 45.381 33.122 -1.424 1.00 11.42 558 TYR B C 1
ATOM 10709 O O . TYR B 1 558 ? 46.376 33.826 -1.570 1.00 10.68 558 TYR B O 1
ATOM 10718 N N . SER B 1 559 ? 44.132 33.578 -1.499 1.00 12.18 559 SER B N 1
ATOM 10719 C CA . SER B 1 559 ? 43.792 34.993 -1.682 1.00 13.00 559 SER B CA 1
ATOM 10720 C C . SER B 1 559 ? 44.438 35.890 -0.638 1.00 12.43 559 SER B C 1
ATOM 10721 O O . SER B 1 559 ? 45.053 36.923 -0.979 1.00 12.41 559 SER B O 1
ATOM 10724 N N . ASP B 1 560 ? 44.305 35.497 0.621 1.00 12.47 560 ASP B N 1
ATOM 10725 C CA . ASP B 1 560 ? 44.851 36.258 1.738 1.00 13.09 560 ASP B CA 1
ATOM 10726 C C . ASP B 1 560 ? 46.339 36.452 1.503 1.00 12.38 560 ASP B C 1
ATOM 10727 O O . ASP B 1 560 ? 46.848 37.574 1.586 1.00 11.41 560 ASP B O 1
ATOM 10732 N N . ASN B 1 561 ? 47.045 35.370 1.197 1.00 11.77 561 ASN B N 1
ATOM 10733 C CA . ASN B 1 561 ? 48.497 35.472 0.996 1.00 12.17 561 ASN B CA 1
ATOM 10734 C C . ASN B 1 561 ? 48.842 36.315 -0.229 1.00 12.10 561 ASN B C 1
ATOM 10735 O O . ASN B 1 561 ? 49.777 37.122 -0.212 1.00 11.75 561 ASN B O 1
ATOM 10740 N N . HIS B 1 562 ? 48.094 36.115 -1.307 1.00 12.47 562 HIS B N 1
ATOM 10741 C CA . HIS B 1 562 ? 48.347 36.815 -2.554 1.00 13.28 562 HIS B CA 1
ATOM 10742 C C . HIS B 1 562 ? 48.206 38.336 -2.357 1.00 12.41 562 HIS B C 1
ATOM 10743 O O . HIS B 1 562 ? 49.052 39.140 -2.805 1.00 12.13 562 HIS B O 1
ATOM 10750 N N . TYR B 1 563 ? 47.126 38.743 -1.693 1.00 11.66 563 TYR B N 1
ATOM 10751 C CA . TYR B 1 563 ? 46.880 40.170 -1.503 1.00 10.85 563 TYR B CA 1
ATOM 10752 C C . TYR B 1 563 ? 47.831 40.775 -0.464 1.00 11.33 563 TYR B C 1
ATOM 10753 O O . TYR B 1 563 ? 48.228 41.915 -0.590 1.00 11.26 563 TYR B O 1
ATOM 10762 N N . LEU B 1 564 ? 48.199 39.993 0.544 1.00 10.98 564 LEU B N 1
ATOM 10763 C CA . LEU B 1 564 ? 49.222 40.431 1.508 1.00 11.41 564 LEU B CA 1
ATOM 10764 C C . LEU B 1 564 ? 50.557 40.651 0.804 1.00 11.83 564 LEU B C 1
ATOM 10765 O O . LEU B 1 564 ? 51.261 41.605 1.122 1.00 11.34 564 LEU B O 1
ATOM 10770 N N . ALA B 1 565 ? 50.896 39.785 -0.149 1.00 12.18 565 ALA B N 1
ATOM 10771 C CA . ALA B 1 565 ? 52.120 39.966 -0.963 1.00 12.46 565 ALA B CA 1
ATOM 10772 C C . ALA B 1 565 ? 52.056 41.297 -1.710 1.00 12.93 565 ALA B C 1
ATOM 10773 O O . ALA B 1 565 ? 53.011 42.099 -1.698 1.00 13.16 565 ALA B O 1
ATOM 10775 N N . GLU B 1 566 ? 50.912 41.565 -2.334 1.00 13.02 566 GLU B N 1
ATOM 10776 C CA . GLU B 1 566 ? 50.750 42.812 -3.084 1.00 13.95 566 GLU B CA 1
ATOM 10777 C C . GLU B 1 566 ? 50.855 44.025 -2.180 1.00 13.23 566 GLU B C 1
ATOM 10778 O O . GLU B 1 566 ? 51.443 45.047 -2.555 1.00 13.74 566 GLU B O 1
ATOM 10784 N N . MET B 1 567 ? 50.252 43.950 -0.994 1.00 12.90 567 MET B N 1
ATOM 10785 C CA . MET B 1 567 ? 50.327 45.034 -0.029 1.00 12.63 567 MET B CA 1
ATOM 10786 C C . MET B 1 567 ? 51.734 45.240 0.502 1.00 13.11 567 MET B C 1
ATOM 10787 O O . MET B 1 567 ? 52.174 46.378 0.655 1.00 13.15 567 MET B O 1
ATOM 10792 N N . ALA B 1 568 ? 52.419 44.143 0.796 1.00 13.16 568 ALA B N 1
ATOM 10793 C CA . ALA B 1 568 ? 53.794 44.222 1.283 1.00 14.05 568 ALA B CA 1
ATOM 10794 C C . ALA B 1 568 ? 54.661 44.940 0.246 1.00 15.09 568 ALA B C 1
ATOM 10795 O O . ALA B 1 568 ? 55.478 45.792 0.600 1.00 15.27 568 ALA B O 1
ATOM 10797 N N . THR B 1 569 ? 54.451 44.617 -1.018 1.00 15.43 569 THR B N 1
ATOM 10798 C CA . THR B 1 569 ? 55.174 45.278 -2.113 1.00 16.60 569 THR B CA 1
ATOM 10799 C C . THR B 1 569 ? 54.854 46.778 -2.112 1.00 16.42 569 THR B C 1
ATOM 10800 O O . THR B 1 569 ? 55.761 47.622 -2.170 1.00 16.47 569 THR B O 1
ATOM 10804 N N . ILE B 1 570 ? 53.568 47.111 -2.041 1.00 16.48 570 ILE B N 1
ATOM 10805 C CA . ILE B 1 570 ? 53.137 48.517 -1.996 1.00 17.09 570 ILE B CA 1
ATOM 10806 C C . ILE B 1 570 ? 53.827 49.292 -0.876 1.00 17.26 570 ILE B C 1
ATOM 10807 O O . ILE B 1 570 ? 54.223 50.455 -1.063 1.00 18.28 570 ILE B O 1
ATOM 10812 N N . LEU B 1 571 ? 53.998 48.633 0.269 1.00 16.66 571 LEU B N 1
ATOM 10813 C CA . LEU B 1 571 ? 54.509 49.237 1.491 1.00 16.72 571 LEU B CA 1
ATOM 10814 C C . LEU B 1 571 ? 56.038 49.179 1.592 1.00 17.28 571 LEU B C 1
ATOM 10815 O O . LEU B 1 571 ? 56.606 49.604 2.608 1.00 18.17 571 LEU B O 1
ATOM 10820 N N . GLY B 1 572 ? 56.682 48.655 0.558 1.00 17.29 572 GLY B N 1
ATOM 10821 C CA . GLY B 1 572 ? 58.149 48.542 0.532 1.00 18.14 572 GLY B CA 1
ATOM 10822 C C . GLY B 1 572 ? 58.687 47.512 1.511 1.00 18.18 572 GLY B C 1
ATOM 10823 O O . GLY B 1 572 ? 59.692 47.734 2.195 1.00 19.09 572 GLY B O 1
ATOM 10824 N N . LYS B 1 573 ? 57.999 46.379 1.595 1.00 17.69 573 LYS B N 1
ATOM 10825 C CA . LYS B 1 573 ? 58.423 45.245 2.435 1.00 17.56 573 LYS B CA 1
ATOM 10826 C C . LYS B 1 573 ? 58.675 44.029 1.549 1.00 17.58 573 LYS B C 1
ATOM 10827 O O . LYS B 1 573 ? 57.928 43.042 1.587 1.00 16.67 573 LYS B O 1
ATOM 10833 N N . PRO B 1 574 ? 59.738 44.076 0.741 1.00 17.54 574 PRO B N 1
ATOM 10834 C CA . PRO B 1 574 ? 59.936 43.041 -0.269 1.00 17.50 574 PRO B CA 1
ATOM 10835 C C . PRO B 1 574 ? 60.127 41.616 0.267 1.00 17.12 574 PRO B C 1
ATOM 10836 O O . PRO B 1 574 ? 59.718 40.653 -0.381 1.00 16.14 574 PRO B O 1
ATOM 10840 N N . GLU B 1 575 ? 60.739 41.468 1.435 1.00 16.45 575 GLU B N 1
ATOM 10841 C CA . GLU B 1 575 ? 60.980 40.123 1.964 1.00 17.29 575 GLU B CA 1
ATOM 10842 C C . GLU B 1 575 ? 59.700 39.517 2.521 1.00 16.17 575 GLU B C 1
ATOM 10843 O O . GLU B 1 575 ? 59.508 38.292 2.467 1.00 16.20 575 GLU B O 1
ATOM 10849 N N . GLU B 1 576 ? 58.844 40.368 3.078 1.00 15.68 576 GLU B N 1
ATOM 10850 C CA . GLU B 1 576 ? 57.524 39.945 3.527 1.00 15.93 576 GLU B CA 1
ATOM 10851 C C . GLU B 1 576 ? 56.696 39.535 2.316 1.00 15.20 576 GLU B C 1
ATOM 10852 O O . GLU B 1 576 ? 56.028 38.497 2.343 1.00 13.49 576 GLU B O 1
ATOM 10858 N N . ALA B 1 577 ? 56.795 40.292 1.228 1.00 14.63 577 ALA B N 1
ATOM 10859 C CA . ALA B 1 577 ? 56.085 39.943 -0.004 1.00 15.08 577 ALA B CA 1
ATOM 10860 C C . ALA B 1 577 ? 56.525 38.590 -0.547 1.00 15.39 577 ALA B C 1
ATOM 10861 O O . ALA B 1 577 ? 55.694 37.775 -0.955 1.00 14.73 577 ALA B O 1
ATOM 10863 N N . LYS B 1 578 ? 57.831 38.337 -0.543 1.00 15.61 578 LYS B N 1
ATOM 10864 C CA . LYS B 1 578 ? 58.360 37.068 -1.000 1.00 16.29 578 LYS B CA 1
ATOM 10865 C C . LYS B 1 578 ? 57.802 35.910 -0.179 1.00 15.10 578 LYS B C 1
ATOM 10866 O O . LYS B 1 578 ? 57.417 34.882 -0.750 1.00 14.64 578 LYS B O 1
ATOM 10872 N N . ARG B 1 579 ? 57.742 36.062 1.144 1.00 14.95 579 ARG B N 1
ATOM 10873 C CA . ARG B 1 579 ? 57.235 34.981 1.977 1.00 14.51 579 ARG B CA 1
ATOM 10874 C C . ARG B 1 579 ? 55.770 34.717 1.653 1.00 13.61 579 ARG B C 1
ATOM 10875 O O . ARG B 1 579 ? 55.360 33.555 1.582 1.00 13.30 579 ARG B O 1
ATOM 10883 N N . TYR B 1 580 ? 54.996 35.778 1.445 1.00 13.00 580 TYR B N 1
ATOM 10884 C CA . TYR B 1 580 ? 53.561 35.582 1.168 1.00 12.94 580 TYR B CA 1
ATOM 10885 C C . TYR B 1 580 ? 53.328 34.959 -0.196 1.00 13.86 580 TYR B C 1
ATOM 10886 O O . TYR B 1 580 ? 52.445 34.105 -0.347 1.00 12.97 580 TYR B O 1
ATOM 10895 N N . ARG B 1 581 ? 54.114 35.361 -1.192 1.00 14.22 581 ARG B N 1
ATOM 10896 C CA . ARG B 1 581 ? 54.049 34.722 -2.508 1.00 15.40 581 ARG B CA 1
ATOM 10897 C C . ARG B 1 581 ? 54.327 33.229 -2.391 1.00 15.38 581 ARG B C 1
ATOM 10898 O O . ARG B 1 581 ? 53.670 32.425 -3.031 1.00 15.26 581 ARG B O 1
ATOM 10906 N N . GLN B 1 582 ? 55.295 32.854 -1.566 1.00 15.05 582 GLN B N 1
ATOM 10907 C CA . GLN B 1 582 ? 55.638 31.452 -1.401 1.00 15.92 582 GLN B CA 1
ATOM 10908 C C . GLN B 1 582 ? 54.558 30.659 -0.665 1.00 14.52 582 GLN B C 1
ATOM 10909 O O . GLN B 1 582 ? 54.244 29.521 -1.057 1.00 14.39 582 GLN B O 1
ATOM 10915 N N . LEU B 1 583 ? 53.967 31.247 0.369 1.00 13.87 583 LEU B N 1
ATOM 10916 C CA . LEU B 1 583 ? 52.847 30.592 1.044 1.00 13.21 583 LEU B CA 1
ATOM 10917 C C . LEU B 1 583 ? 51.662 30.403 0.082 1.00 12.63 583 LEU B C 1
ATOM 10918 O O . LEU B 1 583 ? 51.033 29.340 0.069 1.00 12.57 583 LEU B O 1
ATOM 10923 N N . ALA B 1 584 ? 51.393 31.407 -0.750 1.00 12.06 584 ALA B N 1
ATOM 10924 C CA . ALA B 1 584 ? 50.322 31.305 -1.753 1.00 11.80 584 ALA B CA 1
ATOM 10925 C C . ALA B 1 584 ? 50.614 30.190 -2.767 1.00 12.12 584 ALA B C 1
ATOM 10926 O O . ALA B 1 584 ? 49.747 29.353 -3.055 1.00 11.51 584 ALA B O 1
ATOM 10928 N N . GLN B 1 585 ? 51.842 30.130 -3.277 1.00 12.58 585 GLN B N 1
ATOM 10929 C CA . GLN B 1 585 ? 52.217 29.080 -4.228 1.00 13.78 585 GLN B CA 1
ATOM 10930 C C . GLN B 1 585 ? 52.019 27.682 -3.644 1.00 13.29 585 GLN B C 1
ATOM 10931 O O . GLN B 1 585 ? 51.515 26.785 -4.317 1.00 13.60 585 GLN B O 1
ATOM 10937 N N . GLN B 1 586 ? 52.412 27.489 -2.394 1.00 13.62 586 GLN B N 1
ATOM 10938 C CA . GLN B 1 586 ? 52.250 26.177 -1.767 1.00 14.15 586 GLN B CA 1
ATOM 10939 C C . GLN B 1 586 ? 50.782 25.813 -1.633 1.00 12.88 586 GLN B C 1
ATOM 10940 O O . GLN B 1 586 ? 50.406 24.655 -1.819 1.00 12.61 586 GLN B O 1
ATOM 10946 N N . LEU B 1 587 ? 49.963 26.789 -1.262 1.00 11.91 587 LEU B N 1
ATOM 10947 C CA . LEU B 1 587 ? 48.528 26.561 -1.168 1.00 11.81 587 LEU B CA 1
ATOM 10948 C C . LEU B 1 587 ? 47.943 26.214 -2.523 1.00 11.07 587 LEU B C 1
ATOM 10949 O O . LEU B 1 587 ? 47.160 25.268 -2.633 1.00 9.89 587 LEU B O 1
ATOM 10954 N N . ALA B 1 588 ? 48.318 26.952 -3.565 1.00 10.78 588 ALA B N 1
ATOM 10955 C CA . ALA B 1 588 ? 47.827 26.613 -4.890 1.00 10.47 588 ALA B CA 1
ATOM 10956 C C . ALA B 1 588 ? 48.214 25.185 -5.305 1.00 10.54 588 ALA B C 1
ATOM 10957 O O . ALA B 1 588 ? 47.397 24.437 -5.872 1.00 10.54 588 ALA B O 1
ATOM 10959 N N . ASP B 1 589 ? 49.458 24.803 -5.032 1.00 10.87 589 ASP B N 1
ATOM 10960 C CA . ASP B 1 589 ? 49.923 23.466 -5.360 1.00 11.20 589 ASP B CA 1
ATOM 10961 C C . ASP B 1 589 ? 49.101 22.405 -4.619 1.00 10.41 589 ASP B C 1
ATOM 10962 O O . ASP B 1 589 ? 48.726 21.393 -5.202 1.00 11.05 589 ASP B O 1
ATOM 10967 N N . TYR B 1 590 ? 48.788 22.647 -3.354 1.00 10.14 590 TYR B N 1
ATOM 10968 C CA . TYR B 1 590 ? 47.979 21.704 -2.581 1.00 10.05 590 TYR B CA 1
ATOM 10969 C C . TYR B 1 590 ? 46.564 21.623 -3.135 1.00 9.54 590 TYR B C 1
ATOM 10970 O O . TYR B 1 590 ? 45.968 20.553 -3.264 1.00 9.54 590 TYR B O 1
ATOM 10979 N N . ILE B 1 591 ? 46.010 22.780 -3.444 1.00 9.72 591 ILE B N 1
ATOM 10980 C CA . ILE B 1 591 ? 44.655 22.838 -4.007 1.00 9.69 591 ILE B CA 1
ATOM 10981 C C . ILE B 1 591 ? 44.577 22.051 -5.312 1.00 10.28 591 ILE B C 1
ATOM 10982 O O . ILE B 1 591 ? 43.689 21.217 -5.503 1.00 9.87 591 ILE B O 1
ATOM 10987 N N . ASN B 1 592 ? 45.505 22.315 -6.219 1.00 10.37 592 ASN B N 1
ATOM 10988 C CA . ASN B 1 592 ? 45.502 21.666 -7.526 1.00 10.95 592 ASN B CA 1
ATOM 10989 C C . ASN B 1 592 ? 45.827 20.181 -7.452 1.00 11.92 592 ASN B C 1
ATOM 10990 O O . ASN B 1 592 ? 45.273 19.391 -8.209 1.00 13.11 592 ASN B O 1
ATOM 10995 N N . THR B 1 593 ? 46.710 19.787 -6.545 1.00 12.51 593 THR B N 1
ATOM 10996 C CA . THR B 1 593 ? 47.067 18.377 -6.448 1.00 13.29 593 THR B CA 1
ATOM 10997 C C . THR B 1 593 ? 46.045 17.580 -5.652 1.00 13.07 593 THR B C 1
ATOM 10998 O O . THR B 1 593 ? 45.588 16.523 -6.086 1.00 14.99 593 THR B O 1
ATOM 11002 N N . CYS B 1 594 ? 45.681 18.078 -4.484 1.00 12.02 594 CYS B N 1
ATOM 11003 C CA . CYS B 1 594 ? 44.881 17.314 -3.537 1.00 11.68 594 CYS B CA 1
ATOM 11004 C C . CYS B 1 594 ? 43.371 17.464 -3.683 1.00 11.42 594 CYS B C 1
ATOM 11005 O O . CYS B 1 594 ? 42.621 16.527 -3.392 1.00 11.34 594 CYS B O 1
ATOM 11008 N N . MET B 1 595 ? 42.920 18.643 -4.093 1.00 11.15 595 MET B N 1
ATOM 11009 C CA . MET B 1 595 ? 41.497 18.941 -4.067 1.00 10.89 595 MET B CA 1
ATOM 11010 C C . MET B 1 595 ? 40.828 18.843 -5.435 1.00 11.14 595 MET B C 1
ATOM 11011 O O . MET B 1 595 ? 39.598 18.822 -5.513 1.00 10.90 595 MET B O 1
ATOM 11016 N N . PHE B 1 596 ? 41.611 18.716 -6.502 1.00 11.00 596 PHE B N 1
ATOM 11017 C CA . PHE B 1 596 ? 41.049 18.524 -7.841 1.00 11.70 596 PHE B CA 1
ATOM 11018 C C . PHE B 1 596 ? 40.874 17.043 -8.137 1.00 11.87 596 PHE B C 1
ATOM 11019 O O . PHE B 1 596 ? 41.810 16.270 -8.030 1.00 12.35 596 PHE B O 1
ATOM 11027 N N . ASP B 1 597 ? 39.664 16.645 -8.502 1.00 12.30 597 ASP B N 1
ATOM 11028 C CA . ASP B 1 597 ? 39.400 15.266 -8.901 1.00 13.50 597 ASP B CA 1
ATOM 11029 C C . ASP B 1 597 ? 39.384 15.145 -10.418 1.00 14.58 597 ASP B C 1
ATOM 11030 O O . ASP B 1 597 ? 38.455 15.635 -11.056 1.00 14.17 597 ASP B O 1
ATOM 11035 N N . PRO B 1 598 ? 40.382 14.454 -10.997 1.00 16.19 598 PRO B N 1
ATOM 11036 C CA . PRO B 1 598 ? 40.397 14.342 -12.458 1.00 17.67 598 PRO B CA 1
ATOM 11037 C C . PRO B 1 598 ? 39.173 13.648 -13.044 1.00 17.85 598 PRO B C 1
ATOM 11038 O O . PRO B 1 598 ? 38.748 14.008 -14.137 1.00 20.69 598 PRO B O 1
ATOM 11042 N N . THR B 1 599 ? 38.625 12.672 -12.333 1.00 17.84 599 THR B N 1
ATOM 11043 C CA . THR B 1 599 ? 37.519 11.874 -12.860 1.00 18.11 599 THR B CA 1
ATOM 11044 C C . THR B 1 599 ? 36.254 12.698 -13.091 1.00 16.79 599 THR B C 1
ATOM 11045 O O . THR B 1 599 ? 35.600 12.536 -14.120 1.00 17.09 599 THR B O 1
ATOM 11049 N N . THR B 1 600 ? 35.907 13.562 -12.143 1.00 15.59 600 THR B N 1
ATOM 11050 C CA . THR B 1 600 ? 34.726 14.413 -12.274 1.00 14.88 600 THR B CA 1
ATOM 11051 C C . THR B 1 600 ? 35.035 15.848 -12.705 1.00 14.76 600 THR B C 1
ATOM 11052 O O . THR B 1 600 ? 34.123 16.662 -12.858 1.00 14.61 600 THR B O 1
ATOM 11056 N N . GLN B 1 601 ? 36.316 16.155 -12.885 1.00 14.98 601 GLN B N 1
ATOM 11057 C CA . GLN B 1 601 ? 36.767 17.438 -13.408 1.00 15.97 601 GLN B CA 1
ATOM 11058 C C . GLN B 1 601 ? 36.279 18.628 -12.567 1.00 14.05 601 GLN B C 1
ATOM 11059 O O . GLN B 1 601 ? 35.788 19.639 -13.069 1.00 14.83 601 GLN B O 1
ATOM 11065 N N . PHE B 1 602 ? 36.464 18.501 -11.245 1.00 12.12 602 PHE B N 1
ATOM 11066 C CA . PHE B 1 602 ? 35.956 19.483 -10.287 1.00 11.03 602 PHE B CA 1
ATOM 11067 C C . PHE B 1 602 ? 36.756 19.418 -8.998 1.00 10.66 602 PHE B C 1
ATOM 11068 O O . PHE B 1 602 ? 37.458 18.434 -8.740 1.00 10.94 602 PHE B O 1
ATOM 11076 N N . TYR B 1 603 ? 36.653 20.470 -8.193 1.00 9.48 603 TYR B N 1
ATOM 11077 C CA . TYR B 1 603 ? 37.333 20.534 -6.913 1.00 9.61 603 TYR B CA 1
ATOM 11078 C C . TYR B 1 603 ? 36.378 20.231 -5.774 1.00 9.85 603 TYR B C 1
ATOM 11079 O O . TYR B 1 603 ? 35.187 20.550 -5.836 1.00 9.99 603 TYR B O 1
ATOM 11088 N N . TYR B 1 604 ? 36.946 19.662 -4.708 1.00 10.10 604 TYR B N 1
ATOM 11089 C CA . TYR B 1 604 ? 36.190 19.279 -3.516 1.00 9.66 604 TYR B CA 1
ATOM 11090 C C . TYR B 1 604 ? 37.032 19.465 -2.282 1.00 9.75 604 TYR B C 1
ATOM 11091 O O . TYR B 1 604 ? 38.261 19.509 -2.363 1.00 10.19 604 TYR B O 1
ATOM 11100 N N . ASP B 1 605 ? 36.369 19.520 -1.129 1.00 9.94 605 ASP B N 1
ATOM 11101 C CA . ASP B 1 605 ? 37.070 19.405 0.152 1.00 9.92 605 ASP B CA 1
ATOM 11102 C C . ASP B 1 605 ? 37.778 18.053 0.219 1.00 10.05 605 ASP B C 1
ATOM 11103 O O . ASP B 1 605 ? 37.417 17.127 -0.512 1.00 9.95 605 ASP B O 1
ATOM 11108 N N . VAL B 1 606 ? 38.771 17.941 1.102 1.00 9.99 606 VAL B N 1
ATOM 11109 C CA . VAL B 1 606 ? 39.371 16.643 1.426 1.00 10.51 606 VAL B CA 1
ATOM 11110 C C . VAL B 1 606 ? 39.189 16.374 2.901 1.00 10.83 606 VAL B C 1
ATOM 11111 O O . VAL B 1 606 ? 39.154 17.307 3.699 1.00 10.29 606 VAL B O 1
ATOM 11115 N N . ARG B 1 607 ? 39.026 15.103 3.272 1.00 11.25 607 ARG B N 1
ATOM 11116 C CA . ARG B 1 607 ? 39.072 14.775 4.711 1.00 11.33 607 ARG B CA 1
ATOM 11117 C C . ARG B 1 607 ? 40.497 14.864 5.202 1.00 11.75 607 ARG B C 1
ATOM 11118 O O . ARG B 1 607 ? 41.432 14.686 4.428 1.00 11.30 607 ARG B O 1
ATOM 11126 N N . ILE B 1 608 ? 40.651 15.119 6.500 1.00 12.01 608 ILE B N 1
ATOM 11127 C CA . ILE B 1 608 ? 41.905 14.793 7.175 1.00 12.35 608 ILE B CA 1
ATOM 11128 C C . ILE B 1 608 ? 41.702 13.346 7.639 1.00 12.82 608 ILE B C 1
ATOM 11129 O O . ILE B 1 608 ? 41.030 13.083 8.635 1.00 13.57 608 ILE B O 1
ATOM 11134 N N . GLU B 1 609 ? 42.262 12.421 6.871 1.00 12.89 609 GLU B N 1
ATOM 11135 C CA . GLU B 1 609 ? 42.119 10.992 7.148 1.00 14.14 609 GLU B CA 1
ATOM 11136 C C . GLU B 1 609 ? 43.082 10.627 8.262 1.00 14.88 609 GLU B C 1
ATOM 11137 O O . GLU B 1 609 ? 43.912 11.429 8.650 1.00 14.76 609 GLU B O 1
ATOM 11143 N N . ASP B 1 610 ? 42.964 9.414 8.788 1.00 17.55 610 ASP B N 1
ATOM 11144 C CA . ASP B 1 610 ? 43.789 9.016 9.924 1.00 19.53 610 ASP B CA 1
ATOM 11145 C C . ASP B 1 610 ? 45.276 9.083 9.631 1.00 19.83 610 ASP B C 1
ATOM 11146 O O . ASP B 1 610 ? 46.077 9.384 10.519 1.00 20.40 610 ASP B O 1
ATOM 11151 N N . LYS B 1 611 ? 45.647 8.833 8.384 1.00 19.09 611 LYS B N 1
ATOM 11152 C CA . LYS B 1 611 ? 46.998 9.104 7.928 1.00 20.35 611 LYS B CA 1
ATOM 11153 C C . LYS B 1 611 ? 46.904 9.756 6.558 1.00 18.34 611 LYS B C 1
ATOM 11154 O O . LYS B 1 611 ? 45.923 9.551 5.848 1.00 17.49 611 LYS B O 1
ATOM 11160 N N . PRO B 1 612 ? 47.910 10.553 6.195 1.00 17.23 612 PRO B N 1
ATOM 11161 C CA . PRO B 1 612 ? 47.873 11.164 4.873 1.00 16.72 612 PRO B CA 1
ATOM 11162 C C . PRO B 1 612 ? 47.989 10.139 3.761 1.00 16.10 612 PRO B C 1
ATOM 11163 O O . PRO B 1 612 ? 48.456 9.009 3.975 1.00 15.78 612 PRO B O 1
ATOM 11167 N N . LEU B 1 613 ? 47.516 10.523 2.585 1.00 14.36 613 LEU B N 1
ATOM 11168 C CA . LEU B 1 613 ? 47.774 9.754 1.386 1.00 14.70 613 LEU B CA 1
ATOM 11169 C C . LEU B 1 613 ? 49.271 9.709 1.116 1.00 14.84 613 LEU B C 1
ATOM 11170 O O . LEU B 1 613 ? 50.032 10.542 1.606 1.00 14.38 613 LEU B O 1
ATOM 11175 N N . ALA B 1 614 ? 49.678 8.752 0.289 1.00 15.01 614 ALA B N 1
ATOM 11176 C CA . ALA B 1 614 ? 51.097 8.573 -0.039 1.00 15.82 614 ALA B CA 1
ATOM 11177 C C . ALA B 1 614 ? 51.703 9.841 -0.632 1.00 16.12 614 ALA B C 1
ATOM 11178 O O . ALA B 1 614 ? 52.874 10.131 -0.406 1.00 16.00 614 ALA B O 1
ATOM 11180 N N . ASN B 1 615 ? 50.901 10.600 -1.388 1.00 15.52 615 ASN B N 1
ATOM 11181 C CA . ASN B 1 615 ? 51.369 11.846 -2.003 1.00 15.22 615 ASN B CA 1
ATOM 11182 C C . ASN B 1 615 ? 51.424 13.037 -1.045 1.00 15.15 615 ASN B C 1
ATOM 11183 O O . ASN B 1 615 ? 51.729 14.143 -1.473 1.00 17.72 615 ASN B O 1
ATOM 11188 N N . GLY B 1 616 ? 51.075 12.818 0.227 1.00 14.97 616 GLY B N 1
ATOM 11189 C CA . GLY B 1 616 ? 51.154 13.861 1.240 1.00 14.09 616 GLY B CA 1
ATOM 11190 C C . GLY B 1 616 ? 49.848 14.605 1.460 1.00 13.62 616 GLY B C 1
ATOM 11191 O O . GLY B 1 616 ? 49.716 15.322 2.436 1.00 14.60 616 GLY B O 1
ATOM 11192 N N . CYS B 1 617 ? 48.877 14.443 0.572 1.00 12.64 617 CYS B N 1
ATOM 11193 C CA . CYS B 1 617 ? 47.572 15.076 0.764 1.00 12.04 617 CYS B CA 1
ATOM 11194 C C . CYS B 1 617 ? 46.919 14.510 2.012 1.00 11.79 617 CYS B C 1
ATOM 11195 O O . CYS B 1 617 ? 47.066 13.314 2.293 1.00 11.60 617 CYS B O 1
ATOM 11198 N N . ALA B 1 618 ? 46.180 15.334 2.746 1.00 10.95 618 ALA B N 1
ATOM 11199 C CA . ALA B 1 618 ? 45.593 14.883 4.030 1.00 10.80 618 ALA B CA 1
ATOM 11200 C C . ALA B 1 618 ? 44.546 13.792 3.882 1.00 11.11 618 ALA B C 1
ATOM 11201 O O . ALA B 1 618 ? 44.269 13.045 4.825 1.00 11.46 618 ALA B O 1
ATOM 11203 N N . GLY B 1 619 ? 43.948 13.715 2.708 1.00 11.00 619 GLY B N 1
ATOM 11204 C CA . GLY B 1 619 ? 42.918 12.723 2.439 1.00 11.00 619 GLY B CA 1
ATOM 11205 C C . GLY B 1 619 ? 42.421 12.872 1.021 1.00 11.11 619 GLY B C 1
ATOM 11206 O O . GLY B 1 619 ? 42.832 13.780 0.318 1.00 10.90 619 GLY B O 1
ATOM 11207 N N . LYS B 1 620 ? 41.535 11.972 0.617 1.00 11.39 620 LYS B N 1
ATOM 11208 C CA . LYS B 1 620 ? 40.967 11.970 -0.729 1.00 11.66 620 LYS B CA 1
ATOM 11209 C C . LYS B 1 620 ? 39.926 13.076 -0.866 1.00 11.12 620 LYS B C 1
ATOM 11210 O O . LYS B 1 620 ? 39.276 13.442 0.124 1.00 10.79 620 LYS B O 1
ATOM 11216 N N . PRO B 1 621 ? 39.743 13.589 -2.090 1.00 11.25 621 PRO B N 1
ATOM 11217 C CA . PRO B 1 621 ? 38.614 14.499 -2.284 1.00 11.27 621 PRO B CA 1
ATOM 11218 C C . PRO B 1 621 ? 37.283 13.844 -1.930 1.00 11.45 621 PRO B C 1
ATOM 11219 O O . PRO B 1 621 ? 37.081 12.661 -2.214 1.00 11.56 621 PRO B O 1
ATOM 11223 N N . ILE B 1 622 ? 36.382 14.616 -1.327 1.00 11.68 622 ILE B N 1
ATOM 11224 C CA . ILE B 1 622 ? 35.101 14.090 -0.842 1.00 11.56 622 ILE B CA 1
ATOM 11225 C C . ILE B 1 622 ? 34.081 14.148 -1.999 1.00 11.50 622 ILE B C 1
ATOM 11226 O O . ILE B 1 622 ? 33.035 14.789 -1.947 1.00 10.98 622 ILE B O 1
ATOM 11231 N N . VAL B 1 623 ? 34.396 13.405 -3.046 1.00 11.46 623 VAL B N 1
ATOM 11232 C CA A VAL B 1 623 ? 33.601 13.427 -4.268 0.50 11.31 623 VAL B CA 1
ATOM 11233 C CA B VAL B 1 623 ? 33.610 13.412 -4.275 0.50 11.39 623 VAL B CA 1
ATOM 11234 C C . VAL B 1 623 ? 32.170 12.957 -4.038 1.00 11.54 623 VAL B C 1
ATOM 11235 O O . VAL B 1 623 ? 31.226 13.450 -4.683 1.00 12.25 623 VAL B O 1
ATOM 11242 N N . GLU B 1 624 ? 32.002 12.027 -3.109 1.00 12.00 624 GLU B N 1
ATOM 11243 C CA . GLU B 1 624 ? 30.697 11.403 -2.887 1.00 12.55 624 GLU B CA 1
ATOM 11244 C C . GLU B 1 624 ? 29.630 12.307 -2.280 1.00 12.30 624 GLU B C 1
ATOM 11245 O O . GLU B 1 624 ? 28.450 12.003 -2.368 1.00 12.38 624 GLU B O 1
ATOM 11251 N N . ARG B 1 625 ? 30.026 13.408 -1.647 1.00 11.79 625 ARG B N 1
ATOM 11252 C CA . ARG B 1 625 ? 29.051 14.363 -1.127 1.00 11.20 625 ARG B CA 1
ATOM 11253 C C . ARG B 1 625 ? 28.609 15.351 -2.209 1.00 11.13 625 ARG B C 1
ATOM 11254 O O . ARG B 1 625 ? 27.775 16.199 -1.960 1.00 12.19 625 ARG B O 1
ATOM 11262 N N . GLY B 1 626 ? 29.191 15.241 -3.404 1.00 11.00 626 GLY B N 1
ATOM 11263 C CA . GLY B 1 626 ? 28.738 16.003 -4.556 1.00 11.19 626 GLY B CA 1
ATOM 11264 C C . GLY B 1 626 ? 29.386 17.372 -4.700 1.00 11.18 626 GLY B C 1
ATOM 11265 O O . GLY B 1 626 ? 30.184 17.818 -3.853 1.00 11.45 626 GLY B O 1
ATOM 11266 N N . LYS B 1 627 ? 29.021 18.038 -5.788 1.00 10.76 627 LYS B N 1
ATOM 11267 C CA . LYS B 1 627 ? 29.602 19.305 -6.176 1.00 10.73 627 LYS B CA 1
ATOM 11268 C C . LYS B 1 627 ? 28.861 20.484 -5.563 1.00 10.42 627 LYS B C 1
ATOM 11269 O O . LYS B 1 627 ? 27.626 20.475 -5.437 1.00 10.19 627 LYS B O 1
ATOM 11275 N N . GLY B 1 628 ? 29.622 21.515 -5.224 1.00 10.16 628 GLY B N 1
ATOM 11276 C CA . GLY B 1 628 ? 29.079 22.769 -4.721 1.00 10.02 628 GLY B CA 1
ATOM 11277 C C . GLY B 1 628 ? 29.901 23.951 -5.207 1.00 9.78 628 GLY B C 1
ATOM 11278 O O . GLY B 1 628 ? 30.871 23.784 -5.940 1.00 9.64 628 GLY B O 1
ATOM 11279 N N . PRO B 1 629 ? 29.494 25.159 -4.812 1.00 9.69 629 PRO B N 1
ATOM 11280 C CA . PRO B 1 629 ? 30.152 26.378 -5.262 1.00 9.72 629 PRO B CA 1
ATOM 11281 C C . PRO B 1 629 ? 31.600 26.498 -4.788 1.00 9.51 629 PRO B C 1
ATOM 11282 O O . PRO B 1 629 ? 32.376 27.246 -5.368 1.00 9.09 629 PRO B O 1
ATOM 11286 N N . GLU B 1 630 ? 31.951 25.749 -3.752 1.00 9.49 630 GLU B N 1
ATOM 11287 C CA . GLU B 1 630 ? 33.338 25.709 -3.307 1.00 9.78 630 GLU B CA 1
ATOM 11288 C C . GLU B 1 630 ? 34.236 25.227 -4.458 1.00 9.48 630 GLU B C 1
ATOM 11289 O O . GLU B 1 630 ? 35.412 25.587 -4.519 1.00 9.64 630 GLU B O 1
ATOM 11295 N N . GLY B 1 631 ? 33.676 24.457 -5.383 1.00 9.17 631 GLY B N 1
ATOM 11296 C CA . GLY B 1 631 ? 34.420 23.968 -6.535 1.00 9.24 631 GLY B CA 1
ATOM 11297 C C . GLY B 1 631 ? 34.962 25.021 -7.488 1.00 9.41 631 GLY B C 1
ATOM 11298 O O . GLY B 1 631 ? 35.914 24.743 -8.194 1.00 9.99 631 GLY B O 1
ATOM 11299 N N . TRP B 1 632 ? 34.353 26.204 -7.549 1.00 9.17 632 TRP B N 1
ATOM 11300 C CA . TRP B 1 632 ? 34.912 27.287 -8.338 1.00 9.26 632 TRP B CA 1
ATOM 11301 C C . TRP B 1 632 ? 35.622 28.338 -7.491 1.00 9.18 632 TRP B C 1
ATOM 11302 O O . TRP B 1 632 ? 36.099 29.329 -8.011 1.00 8.98 632 TRP B O 1
ATOM 11313 N N . SER B 1 633 ? 35.737 28.095 -6.187 1.00 9.31 633 SER B N 1
ATOM 11314 C CA . SER B 1 633 ? 36.521 28.982 -5.346 1.00 9.10 633 SER B CA 1
ATOM 11315 C C . SER B 1 633 ? 37.981 29.086 -5.838 1.00 9.14 633 SER B C 1
ATOM 11316 O O . SER B 1 633 ? 38.562 30.181 -5.812 1.00 8.85 633 SER B O 1
ATOM 11319 N N . PRO B 1 634 ? 38.592 27.965 -6.278 1.00 8.57 634 PRO B N 1
ATOM 11320 C CA . PRO B 1 634 ? 39.963 28.133 -6.788 1.00 8.92 634 PRO B CA 1
ATOM 11321 C C . PRO B 1 634 ? 40.074 29.051 -8.021 1.00 9.05 634 PRO B C 1
ATOM 11322 O O . PRO B 1 634 ? 41.125 29.659 -8.288 1.00 9.17 634 PRO B O 1
ATOM 11326 N N . LEU B 1 635 ? 38.993 29.153 -8.781 1.00 8.97 635 LEU B N 1
ATOM 11327 C CA . LEU B 1 635 ? 38.984 30.014 -9.963 1.00 8.96 635 LEU B CA 1
ATOM 11328 C C . LEU B 1 635 ? 38.779 31.470 -9.559 1.00 8.83 635 LEU B C 1
ATOM 11329 O O . LEU B 1 635 ? 39.534 32.343 -9.964 1.00 8.39 635 LEU B O 1
ATOM 11334 N N . PHE B 1 636 ? 37.779 31.729 -8.718 1.00 8.89 636 PHE B N 1
ATOM 11335 C CA . PHE B 1 636 ? 37.537 33.079 -8.256 1.00 9.05 636 PHE B CA 1
ATOM 11336 C C . PHE B 1 636 ? 38.812 33.656 -7.632 1.00 9.04 636 PHE B C 1
ATOM 11337 O O . PHE B 1 636 ? 39.208 34.799 -7.902 1.00 9.26 636 PHE B O 1
ATOM 11345 N N . ASN B 1 637 ? 39.446 32.859 -6.773 1.00 8.85 637 ASN B N 1
ATOM 11346 C CA . ASN B 1 637 ? 40.619 33.304 -6.021 1.00 9.09 637 ASN B CA 1
ATOM 11347 C C . ASN B 1 637 ? 41.959 33.206 -6.760 1.00 9.25 637 ASN B C 1
ATOM 11348 O O . ASN B 1 637 ? 42.972 33.684 -6.241 1.00 10.12 637 ASN B O 1
ATOM 11353 N N . GLY B 1 638 ? 41.967 32.594 -7.940 1.00 9.96 638 GLY B N 1
ATOM 11354 C CA . GLY B 1 638 ? 43.125 32.538 -8.825 1.00 10.19 638 GLY B CA 1
ATOM 11355 C C . GLY B 1 638 ? 44.151 31.476 -8.456 1.00 10.53 638 GLY B C 1
ATOM 11356 O O . GLY B 1 638 ? 45.296 31.560 -8.895 1.00 11.29 638 GLY B O 1
ATOM 11357 N N . ALA B 1 639 ? 43.743 30.481 -7.668 1.00 10.99 639 ALA B N 1
ATOM 11358 C CA . ALA B 1 639 ? 44.641 29.377 -7.311 1.00 10.95 639 ALA B CA 1
ATOM 11359 C C . ALA B 1 639 ? 44.698 28.292 -8.378 1.00 11.25 639 ALA B C 1
ATOM 11360 O O . ALA B 1 639 ? 45.662 27.538 -8.448 1.00 11.81 639 ALA B O 1
ATOM 11362 N N . ALA B 1 640 ? 43.656 28.190 -9.188 1.00 10.90 640 ALA B N 1
ATOM 11363 C CA . ALA B 1 640 ? 43.561 27.136 -10.192 1.00 11.01 640 ALA B CA 1
ATOM 11364 C C . ALA B 1 640 ? 44.613 27.283 -11.276 1.00 11.14 640 ALA B C 1
ATOM 11365 O O . ALA B 1 640 ? 44.986 28.388 -11.652 1.00 11.67 640 ALA B O 1
ATOM 11367 N N . THR B 1 641 ? 45.091 26.153 -11.767 1.00 11.53 641 THR B N 1
ATOM 11368 C CA . THR B 1 641 ? 45.827 26.133 -13.023 1.00 11.87 641 THR B CA 1
ATOM 11369 C C . THR B 1 641 ? 44.817 26.393 -14.136 1.00 12.01 641 THR B C 1
ATOM 11370 O O . THR B 1 641 ? 43.625 26.151 -13.979 1.00 12.24 641 THR B O 1
ATOM 11374 N N . GLN B 1 642 ? 45.294 26.858 -15.282 1.00 12.02 642 GLN B N 1
ATOM 11375 C CA . GLN B 1 642 ? 44.425 27.075 -16.424 1.00 12.09 642 GLN B CA 1
ATOM 11376 C C . GLN B 1 642 ? 43.698 25.799 -16.844 1.00 11.78 642 GLN B C 1
ATOM 11377 O O . GLN B 1 642 ? 42.505 25.811 -17.135 1.00 12.04 642 GLN B O 1
ATOM 11383 N N . ALA B 1 643 ? 44.419 24.682 -16.875 1.00 11.88 643 ALA B N 1
ATOM 11384 C CA . ALA B 1 643 ? 43.828 23.422 -17.247 1.00 12.10 643 ALA B CA 1
ATOM 11385 C C . ALA B 1 643 ? 42.695 23.014 -16.310 1.00 11.91 643 ALA B C 1
ATOM 11386 O O . ALA B 1 643 ? 41.630 22.613 -16.769 1.00 12.53 643 ALA B O 1
ATOM 11388 N N . ASN B 1 644 ? 42.891 23.159 -14.998 1.00 11.56 644 ASN B N 1
ATOM 11389 C CA . ASN B 1 644 ? 41.848 22.792 -14.067 1.00 11.73 644 ASN B CA 1
ATOM 11390 C C . ASN B 1 644 ? 40.678 23.777 -14.144 1.00 11.46 644 ASN B C 1
ATOM 11391 O O . ASN B 1 644 ? 39.530 23.374 -14.012 1.00 11.79 644 ASN B O 1
ATOM 11396 N N . ALA B 1 645 ? 40.963 25.054 -14.378 1.00 11.28 645 ALA B N 1
ATOM 11397 C CA . ALA B 1 645 ? 39.891 26.033 -14.563 1.00 11.43 645 ALA B CA 1
ATOM 11398 C C . ALA B 1 645 ? 39.067 25.688 -15.785 1.00 11.64 645 ALA B C 1
ATOM 11399 O O . ALA B 1 645 ? 37.848 25.767 -15.743 1.00 11.33 645 ALA B O 1
ATOM 11401 N N . ASP B 1 646 ? 39.730 25.335 -16.890 1.00 11.92 646 ASP B N 1
ATOM 11402 C CA . ASP B 1 646 ? 39.007 24.947 -18.108 1.00 12.76 646 ASP B CA 1
ATOM 11403 C C . ASP B 1 646 ? 38.016 23.818 -17.791 1.00 13.18 646 ASP B C 1
ATOM 11404 O O . ASP B 1 646 ? 36.869 23.842 -18.221 1.00 14.76 646 ASP B O 1
ATOM 11409 N N . ALA B 1 647 ? 38.454 22.853 -16.991 1.00 12.92 647 ALA B N 1
ATOM 11410 C CA . ALA B 1 647 ? 37.606 21.732 -16.629 1.00 12.85 647 ALA B CA 1
ATOM 11411 C C . ALA B 1 647 ? 36.417 22.175 -15.775 1.00 12.62 647 ALA B C 1
ATOM 11412 O O . ALA B 1 647 ? 35.258 21.792 -16.019 1.00 12.42 647 ALA B O 1
ATOM 11414 N N . VAL B 1 648 ? 36.694 22.990 -14.766 1.00 12.55 648 VAL B N 1
ATOM 11415 C CA . VAL B 1 648 ? 35.639 23.471 -13.884 1.00 12.25 648 VAL B CA 1
ATOM 11416 C C . VAL B 1 648 ? 34.569 24.287 -14.637 1.00 11.96 648 VAL B C 1
ATOM 11417 O O . VAL B 1 648 ? 33.376 24.109 -14.396 1.00 11.80 648 VAL B O 1
ATOM 11421 N N . VAL B 1 649 ? 34.989 25.138 -15.568 1.00 11.81 649 VAL B N 1
ATOM 11422 C CA . VAL B 1 649 ? 34.040 25.978 -16.293 1.00 11.52 649 VAL B CA 1
ATOM 11423 C C . VAL B 1 649 ? 33.078 25.110 -17.103 1.00 12.07 649 VAL B C 1
ATOM 11424 O O . VAL B 1 649 ? 31.889 25.397 -17.162 1.00 11.46 649 VAL B O 1
ATOM 11428 N N . LYS B 1 650 ? 33.567 24.023 -17.677 1.00 12.52 650 LYS B N 1
ATOM 11429 C CA . LYS B 1 650 ? 32.682 23.089 -18.393 1.00 13.93 650 LYS B CA 1
ATOM 11430 C C . LYS B 1 650 ? 31.595 22.512 -17.494 1.00 13.02 650 LYS B C 1
ATOM 11431 O O . LYS B 1 650 ? 30.450 22.363 -17.916 1.00 13.20 650 LYS B O 1
ATOM 11437 N N . VAL B 1 651 ? 31.936 22.192 -16.249 1.00 12.17 651 VAL B N 1
ATOM 11438 C CA . VAL B 1 651 ? 30.947 21.710 -15.294 1.00 12.09 651 VAL B CA 1
ATOM 11439 C C . VAL B 1 651 ? 29.965 22.818 -14.926 1.00 11.64 651 VAL B C 1
ATOM 11440 O O . VAL B 1 651 ? 28.764 22.593 -14.890 1.00 12.00 651 VAL B O 1
ATOM 11444 N N . MET B 1 652 ? 30.469 24.027 -14.681 1.00 11.03 652 MET B N 1
ATOM 11445 C CA . MET B 1 652 ? 29.599 25.158 -14.360 1.00 11.00 652 MET B CA 1
ATOM 11446 C C . MET B 1 652 ? 28.537 25.398 -15.435 1.00 11.05 652 MET B C 1
ATOM 11447 O O . MET B 1 652 ? 27.385 25.698 -15.114 1.00 11.29 652 MET B O 1
ATOM 11452 N N . LEU B 1 653 ? 28.927 25.243 -16.700 1.00 11.00 653 LEU B N 1
ATOM 11453 C CA . LEU B 1 653 ? 28.043 25.533 -17.836 1.00 11.92 653 LEU B CA 1
ATOM 11454 C C . LEU B 1 653 ? 27.167 24.337 -18.231 1.00 11.92 653 LEU B C 1
ATOM 11455 O O . LEU B 1 653 ? 26.328 24.458 -19.141 1.00 12.32 653 LEU B O 1
ATOM 11460 N N . ASP B 1 654 ? 27.327 23.210 -17.544 1.00 12.09 654 ASP B N 1
ATOM 11461 C CA . ASP B 1 654 ? 26.607 21.995 -17.849 1.00 12.61 654 ASP B CA 1
ATOM 11462 C C . ASP B 1 654 ? 25.204 22.101 -17.246 1.00 12.79 654 ASP B C 1
ATOM 11463 O O . ASP B 1 654 ? 25.051 22.292 -16.037 1.00 11.97 654 ASP B O 1
ATOM 11468 N N . PRO B 1 655 ? 24.164 21.975 -18.067 1.00 12.66 655 PRO B N 1
ATOM 11469 C CA . PRO B 1 655 ? 22.804 21.988 -17.522 1.00 12.89 655 PRO B CA 1
ATOM 11470 C C . PRO B 1 655 ? 22.466 20.803 -16.601 1.00 12.84 655 PRO B C 1
ATOM 11471 O O . PRO B 1 655 ? 21.476 20.856 -15.885 1.00 12.89 655 PRO B O 1
ATOM 11475 N N . LYS B 1 656 ? 23.294 19.766 -16.584 1.00 13.25 656 LYS B N 1
ATOM 11476 C CA . LYS B 1 656 ? 23.114 18.670 -15.650 1.00 13.45 656 LYS B CA 1
ATOM 11477 C C . LYS B 1 656 ? 23.687 18.988 -14.257 1.00 12.70 656 LYS B C 1
ATOM 11478 O O . LYS B 1 656 ? 23.448 18.253 -13.306 1.00 12.61 656 LYS B O 1
ATOM 11484 N N . GLU B 1 657 ? 24.455 20.075 -14.162 1.00 12.45 657 GLU B N 1
ATOM 11485 C CA . GLU B 1 657 ? 25.184 20.373 -12.934 1.00 12.06 657 GLU B CA 1
ATOM 11486 C C . GLU B 1 657 ? 24.717 21.703 -12.349 1.00 11.24 657 GLU B C 1
ATOM 11487 O O . GLU B 1 657 ? 23.908 21.704 -11.420 1.00 11.51 657 GLU B O 1
ATOM 11493 N N . PHE B 1 658 ? 25.212 22.814 -12.885 1.00 10.80 658 PHE B N 1
ATOM 11494 C CA . PHE B 1 658 ? 24.930 24.147 -12.338 1.00 10.22 658 PHE B CA 1
ATOM 11495 C C . PHE B 1 658 ? 24.267 25.122 -13.296 1.00 10.61 658 PHE B C 1
ATOM 11496 O O . PHE B 1 658 ? 23.963 26.241 -12.909 1.00 10.88 658 PHE B O 1
ATOM 11504 N N . ASN B 1 659 ? 24.077 24.753 -14.566 1.00 10.47 659 ASN B N 1
ATOM 11505 C CA . ASN B 1 659 ? 23.540 25.725 -15.498 1.00 11.49 659 ASN B CA 1
ATOM 11506 C C . ASN B 1 659 ? 22.024 25.645 -15.543 1.00 11.88 659 ASN B C 1
ATOM 11507 O O . ASN B 1 659 ? 21.407 25.117 -16.500 1.00 12.85 659 ASN B O 1
ATOM 11512 N N . THR B 1 660 ? 21.439 26.148 -14.459 1.00 11.84 660 THR B N 1
ATOM 11513 C CA . THR B 1 660 ? 20.037 26.039 -14.146 1.00 11.78 660 THR B CA 1
ATOM 11514 C C . THR B 1 660 ? 19.328 27.365 -14.511 1.00 11.69 660 THR B C 1
ATOM 11515 O O . THR B 1 660 ? 19.961 28.342 -14.903 1.00 11.80 660 THR B O 1
ATOM 11519 N N . PHE B 1 661 ? 18.002 27.360 -14.402 1.00 12.11 661 PHE B N 1
ATOM 11520 C CA . PHE B 1 661 ? 17.172 28.531 -14.691 1.00 12.16 661 PHE B CA 1
ATOM 11521 C C . PHE B 1 661 ? 17.764 29.828 -14.112 1.00 11.23 661 PHE B C 1
ATOM 11522 O O . PHE B 1 661 ? 17.939 30.819 -14.807 1.00 11.16 661 PHE B O 1
ATOM 11530 N N . VAL B 1 662 ? 18.085 29.804 -12.819 1.00 10.86 662 VAL B N 1
ATOM 11531 C CA . VAL B 1 662 ? 19.038 30.775 -12.283 1.00 10.63 662 VAL B CA 1
ATOM 11532 C C . VAL B 1 662 ? 20.299 29.961 -12.001 1.00 10.45 662 VAL B C 1
ATOM 11533 O O . VAL B 1 662 ? 20.267 29.048 -11.196 1.00 10.77 662 VAL B O 1
ATOM 11537 N N . PRO B 1 663 ? 21.399 30.264 -12.706 1.00 10.65 663 PRO B N 1
ATOM 11538 C CA . PRO B 1 663 ? 22.527 29.332 -12.598 1.00 10.75 663 PRO B CA 1
ATOM 11539 C C . PRO B 1 663 ? 23.440 29.543 -11.381 1.00 10.53 663 PRO B C 1
ATOM 11540 O O . PRO B 1 663 ? 23.335 30.554 -10.671 1.00 10.16 663 PRO B O 1
ATOM 11544 N N . LEU B 1 664 ? 24.292 28.551 -11.154 1.00 10.39 664 LEU B N 1
ATOM 11545 C CA . LEU B 1 664 ? 25.401 28.615 -10.191 1.00 10.22 664 LEU B CA 1
ATOM 11546 C C . LEU B 1 664 ? 24.952 28.606 -8.735 1.00 10.28 664 LEU B C 1
ATOM 11547 O O . LEU B 1 664 ? 25.435 29.398 -7.923 1.00 10.14 664 LEU B O 1
ATOM 11552 N N . GLY B 1 665 ? 24.033 27.706 -8.417 1.00 9.76 665 GLY B N 1
ATOM 11553 C CA . GLY B 1 665 ? 23.543 27.551 -7.069 1.00 9.59 665 GLY B CA 1
ATOM 11554 C C . GLY B 1 665 ? 24.477 26.808 -6.150 1.00 9.67 665 GLY B C 1
ATOM 11555 O O . GLY B 1 665 ? 25.580 26.385 -6.527 1.00 9.80 665 GLY B O 1
ATOM 11556 N N . THR B 1 666 ? 24.017 26.607 -4.923 1.00 9.40 666 THR B N 1
ATOM 11557 C CA . THR B 1 666 ? 24.889 26.141 -3.850 1.00 9.77 666 THR B CA 1
ATOM 11558 C C . THR B 1 666 ? 25.028 24.619 -3.739 1.00 9.78 666 THR B C 1
ATOM 11559 O O . THR B 1 666 ? 25.741 24.113 -2.862 1.00 9.54 666 THR B O 1
ATOM 11563 N N . ALA B 1 667 ? 24.348 23.881 -4.618 1.00 9.82 667 ALA B N 1
ATOM 11564 C CA . ALA B 1 667 ? 24.684 22.483 -4.850 1.00 10.02 667 ALA B CA 1
ATOM 11565 C C . ALA B 1 667 ? 24.303 22.170 -6.289 1.00 9.99 667 ALA B C 1
ATOM 11566 O O . ALA B 1 667 ? 23.306 22.688 -6.797 1.00 9.83 667 ALA B O 1
ATOM 11568 N N . ALA B 1 668 ? 25.089 21.328 -6.945 1.00 10.23 668 ALA B N 1
ATOM 11569 C CA . ALA B 1 668 ? 24.742 20.884 -8.296 1.00 10.40 668 ALA B CA 1
ATOM 11570 C C . ALA B 1 668 ? 23.477 20.024 -8.239 1.00 10.67 668 ALA B C 1
ATOM 11571 O O . ALA B 1 668 ? 23.150 19.411 -7.228 1.00 10.40 668 ALA B O 1
ATOM 11573 N N . LEU B 1 669 ? 22.789 19.963 -9.358 1.00 10.63 669 LEU B N 1
ATOM 11574 C CA . LEU B 1 669 ? 21.596 19.136 -9.486 1.00 11.62 669 LEU B CA 1
ATOM 11575 C C . LEU B 1 669 ? 21.877 17.667 -9.211 1.00 11.76 669 LEU B C 1
ATOM 11576 O O . LEU B 1 669 ? 20.968 16.937 -8.827 1.00 12.43 669 LEU B O 1
ATOM 11581 N N . THR B 1 670 ? 23.132 17.254 -9.412 1.00 11.75 670 THR B N 1
ATOM 11582 C CA . THR B 1 670 ? 23.598 15.880 -9.200 1.00 12.17 670 THR B CA 1
ATOM 11583 C C . THR B 1 670 ? 23.979 15.580 -7.751 1.00 11.98 670 THR B C 1
ATOM 11584 O O . THR B 1 670 ? 24.278 14.435 -7.381 1.00 12.48 670 THR B O 1
ATOM 11588 N N . ASN B 1 671 ? 24.026 16.621 -6.922 1.00 11.47 671 ASN B N 1
ATOM 11589 C CA . ASN B 1 671 ? 24.451 16.462 -5.543 1.00 11.28 671 ASN B CA 1
ATOM 11590 C C . ASN B 1 671 ? 23.425 15.638 -4.770 1.00 11.70 671 ASN B C 1
ATOM 11591 O O . ASN B 1 671 ? 22.248 15.975 -4.806 1.00 11.59 671 ASN B O 1
ATOM 11596 N N . PRO B 1 672 ? 23.865 14.601 -4.027 1.00 11.95 672 PRO B N 1
ATOM 11597 C CA . PRO B 1 672 ? 22.882 13.763 -3.321 1.00 12.26 672 PRO B CA 1
ATOM 11598 C C . PRO B 1 672 ? 21.997 14.502 -2.311 1.00 12.22 672 PRO B C 1
ATOM 11599 O O . PRO B 1 672 ? 20.918 14.013 -1.985 1.00 13.58 672 PRO B O 1
ATOM 11603 N N . ALA B 1 673 ? 22.455 15.653 -1.817 1.00 11.54 673 ALA B N 1
ATOM 11604 C CA . ALA B 1 673 ? 21.717 16.429 -0.833 1.00 11.36 673 ALA B CA 1
ATOM 11605 C C . ALA B 1 673 ? 21.029 17.664 -1.422 1.00 11.66 673 ALA B C 1
ATOM 11606 O O . ALA B 1 673 ? 20.515 18.494 -0.686 1.00 11.47 673 ALA B O 1
ATOM 11608 N N . PHE B 1 674 ? 20.987 17.746 -2.747 1.00 11.47 674 PHE B N 1
ATOM 11609 C CA . PHE B 1 674 ? 20.375 18.881 -3.422 1.00 11.79 674 PHE B CA 1
ATOM 11610 C C . PHE B 1 674 ? 18.898 19.054 -3.075 1.00 12.04 674 PHE B C 1
ATOM 11611 O O . PHE B 1 674 ? 18.137 18.089 -3.049 1.00 13.30 674 PHE B O 1
ATOM 11619 N N . GLY B 1 675 ? 18.503 20.291 -2.801 1.00 12.77 675 GLY B N 1
ATOM 11620 C CA . GLY B 1 675 ? 17.093 20.661 -2.816 1.00 13.26 675 GLY B CA 1
ATOM 11621 C C . GLY B 1 675 ? 16.954 22.088 -3.271 1.00 13.67 675 GLY B C 1
ATOM 11622 O O . GLY B 1 675 ? 17.661 22.978 -2.777 1.00 12.57 675 GLY B O 1
ATOM 11623 N N . ALA B 1 676 ? 16.023 22.335 -4.189 1.00 14.47 676 ALA B N 1
ATOM 11624 C CA . ALA B 1 676 ? 15.916 23.637 -4.833 1.00 15.46 676 ALA B CA 1
ATOM 11625 C C . ALA B 1 676 ? 15.540 24.754 -3.883 1.00 16.09 676 ALA B C 1
ATOM 11626 O O . ALA B 1 676 ? 15.813 25.913 -4.178 1.00 16.56 676 ALA B O 1
ATOM 11628 N N . ASP B 1 677 ? 14.904 24.414 -2.766 1.00 16.65 677 ASP B N 1
ATOM 11629 C CA . ASP B 1 677 ? 14.531 25.417 -1.777 1.00 17.81 677 ASP B CA 1
ATOM 11630 C C . ASP B 1 677 ? 15.460 25.450 -0.546 1.00 16.71 677 ASP B C 1
ATOM 11631 O O . ASP B 1 677 ? 15.249 26.263 0.357 1.00 19.05 677 ASP B O 1
ATOM 11636 N N . ILE B 1 678 ? 16.512 24.619 -0.526 1.00 14.63 678 ILE B N 1
ATOM 11637 C CA . ILE B 1 678 ? 17.461 24.562 0.584 1.00 14.05 678 ILE B CA 1
ATOM 11638 C C . ILE B 1 678 ? 18.524 25.661 0.441 1.00 13.37 678 ILE B C 1
ATOM 11639 O O . ILE B 1 678 ? 19.186 25.768 -0.593 1.00 12.86 678 ILE B O 1
ATOM 11644 N N . TYR B 1 679 ? 18.653 26.499 1.471 1.00 13.50 679 TYR B N 1
ATOM 11645 C CA . TYR B 1 679 ? 19.547 27.663 1.432 1.00 13.40 679 TYR B CA 1
ATOM 11646 C C . TYR B 1 679 ? 20.951 27.360 0.901 1.00 12.78 679 TYR B C 1
ATOM 11647 O O . TYR B 1 679 ? 21.435 28.071 0.013 1.00 12.21 679 TYR B O 1
ATOM 11656 N N . TRP B 1 680 ? 21.623 26.353 1.468 1.00 13.27 680 TRP B N 1
ATOM 11657 C CA . TRP B 1 680 ? 23.008 26.078 1.087 1.00 13.20 680 TRP B CA 1
ATOM 11658 C C . TRP B 1 680 ? 23.192 24.763 0.358 1.00 12.46 680 TRP B C 1
ATOM 11659 O O . TRP B 1 680 ? 24.311 24.301 0.206 1.00 12.13 680 TRP B O 1
ATOM 11670 N N . ARG B 1 681 ? 22.090 24.184 -0.128 1.00 11.95 681 ARG B N 1
ATOM 11671 C CA . ARG B 1 681 ? 22.155 22.924 -0.899 1.00 11.88 681 ARG B CA 1
ATOM 11672 C C . ARG B 1 681 ? 21.324 23.028 -2.165 1.00 11.55 681 ARG B C 1
ATOM 11673 O O . ARG B 1 681 ? 20.729 22.046 -2.615 1.00 11.65 681 ARG B O 1
ATOM 11681 N N . GLY B 1 682 ? 21.296 24.214 -2.760 1.00 10.59 682 GLY B N 1
ATOM 11682 C CA . GLY B 1 682 ? 20.649 24.378 -4.049 1.00 10.36 682 GLY B CA 1
ATOM 11683 C C . GLY B 1 682 ? 20.372 25.822 -4.401 1.00 10.13 682 GLY B C 1
ATOM 11684 O O . GLY B 1 682 ? 20.560 26.231 -5.533 1.00 9.96 682 GLY B O 1
ATOM 11685 N N . ARG B 1 683 ? 19.920 26.610 -3.429 1.00 9.93 683 ARG B N 1
ATOM 11686 C CA . ARG B 1 683 ? 19.589 27.991 -3.709 1.00 10.08 683 ARG B CA 1
ATOM 11687 C C . ARG B 1 683 ? 20.796 28.795 -4.185 1.00 9.63 683 ARG B C 1
ATOM 11688 O O . ARG B 1 683 ? 21.938 28.507 -3.803 1.00 9.14 683 ARG B O 1
ATOM 11696 N N . VAL B 1 684 ? 20.526 29.780 -5.028 1.00 9.34 684 VAL B N 1
ATOM 11697 C CA . VAL B 1 684 ? 21.540 30.632 -5.612 1.00 9.33 684 VAL B CA 1
ATOM 11698 C C . VAL B 1 684 ? 21.673 31.873 -4.763 1.00 9.13 684 VAL B C 1
ATOM 11699 O O . VAL B 1 684 ? 20.699 32.558 -4.503 1.00 8.92 684 VAL B O 1
ATOM 11703 N N . TRP B 1 685 ? 22.904 32.165 -4.354 1.00 8.62 685 TRP B N 1
ATOM 11704 C CA . TRP B 1 685 ? 23.245 33.398 -3.643 1.00 8.48 685 TRP B CA 1
ATOM 11705 C C . TRP B 1 685 ? 24.066 34.278 -4.598 1.00 8.53 685 TRP B C 1
ATOM 11706 O O . TRP B 1 685 ? 24.812 33.768 -5.445 1.00 8.73 685 TRP B O 1
ATOM 11717 N N . VAL B 1 686 ? 23.910 35.591 -4.495 1.00 8.68 686 VAL B N 1
ATOM 11718 C CA . VAL B 1 686 ? 24.515 36.512 -5.461 1.00 9.17 686 VAL B CA 1
ATOM 11719 C C . VAL B 1 686 ? 26.027 36.587 -5.298 1.00 9.11 686 VAL B C 1
ATOM 11720 O O . VAL B 1 686 ? 26.752 36.768 -6.274 1.00 8.89 686 VAL B O 1
ATOM 11724 N N . ASP B 1 687 ? 26.515 36.421 -4.065 1.00 9.33 687 ASP B N 1
ATOM 11725 C CA . ASP B 1 687 ? 27.959 36.344 -3.847 1.00 9.29 687 ASP B CA 1
ATOM 11726 C C . ASP B 1 687 ? 28.590 35.154 -4.595 1.00 9.34 687 ASP B C 1
ATOM 11727 O O . ASP B 1 687 ? 29.520 35.345 -5.369 1.00 8.53 687 ASP B O 1
ATOM 11732 N N . GLN B 1 688 ? 28.054 33.957 -4.412 1.00 9.18 688 GLN B N 1
ATOM 11733 C CA . GLN B 1 688 ? 28.651 32.777 -5.010 1.00 9.62 688 GLN B CA 1
ATOM 11734 C C . GLN B 1 688 ? 28.488 32.825 -6.528 1.00 9.47 688 GLN B C 1
ATOM 11735 O O . GLN B 1 688 ? 29.346 32.340 -7.270 1.00 9.66 688 GLN B O 1
ATOM 11741 N N . PHE B 1 689 ? 27.372 33.384 -6.983 1.00 9.05 689 PHE B N 1
ATOM 11742 C CA . PHE B 1 689 ? 27.147 33.557 -8.424 1.00 9.10 689 PHE B CA 1
ATOM 11743 C C . PHE B 1 689 ? 28.203 34.470 -9.017 1.00 9.14 689 PHE B C 1
ATOM 11744 O O . PHE B 1 689 ? 28.857 34.129 -10.009 1.00 9.37 689 PHE B O 1
ATOM 11752 N N . TRP B 1 690 ? 28.382 35.636 -8.408 1.00 9.27 690 TRP B N 1
ATOM 11753 C CA . TRP B 1 690 ? 29.388 36.569 -8.878 1.00 9.53 690 TRP B CA 1
ATOM 11754 C C . TRP B 1 690 ? 30.809 35.989 -8.738 1.00 9.08 690 TRP B C 1
ATOM 11755 O O . TRP B 1 690 ? 31.640 36.165 -9.643 1.00 9.56 690 TRP B O 1
ATOM 11766 N N . PHE B 1 691 ? 31.090 35.262 -7.659 1.00 9.21 691 PHE B N 1
ATOM 11767 C CA . PHE B 1 691 ? 32.399 34.590 -7.569 1.00 9.06 691 PHE B CA 1
ATOM 11768 C C . PHE B 1 691 ? 32.612 33.683 -8.784 1.00 9.32 691 PHE B C 1
ATOM 11769 O O . PHE B 1 691 ? 33.718 33.613 -9.323 1.00 8.60 691 PHE B O 1
ATOM 11777 N N . GLY B 1 692 ? 31.557 32.952 -9.179 1.00 9.04 692 GLY B N 1
ATOM 11778 C CA . GLY B 1 692 ? 31.634 32.043 -10.320 1.00 9.46 692 GLY B CA 1
ATOM 11779 C C . GLY B 1 692 ? 31.895 32.812 -11.603 1.00 9.52 692 GLY B C 1
ATOM 11780 O O . GLY B 1 692 ? 32.759 32.432 -12.384 1.00 9.93 692 GLY B O 1
ATOM 11781 N N . LEU B 1 693 ? 31.169 33.913 -11.833 1.00 9.45 693 LEU B N 1
ATOM 11782 C CA . LEU B 1 693 ? 31.383 34.674 -13.058 1.00 10.29 693 LEU B CA 1
ATOM 11783 C C . LEU B 1 693 ? 32.782 35.269 -13.090 1.00 9.88 693 LEU B C 1
ATOM 11784 O O . LEU B 1 693 ? 33.436 35.256 -14.131 1.00 10.05 693 LEU B O 1
ATOM 11789 N N . LYS B 1 694 ? 33.251 35.803 -11.968 1.00 10.21 694 LYS B N 1
ATOM 11790 C CA . LYS B 1 694 ? 34.606 36.330 -11.899 1.00 11.11 694 LYS B CA 1
ATOM 11791 C C . LYS B 1 694 ? 35.664 35.272 -12.131 1.00 10.40 694 LYS B C 1
ATOM 11792 O O . LYS B 1 694 ? 36.650 35.513 -12.805 1.00 10.46 694 LYS B O 1
ATOM 11798 N N . GLY B 1 695 ? 35.463 34.104 -11.552 1.00 9.93 695 GLY B N 1
ATOM 11799 C CA . GLY B 1 695 ? 36.350 32.959 -11.775 1.00 10.20 695 GLY B CA 1
ATOM 11800 C C . GLY B 1 695 ? 36.411 32.564 -13.241 1.00 10.56 695 GLY B C 1
ATOM 11801 O O . GLY B 1 695 ? 37.486 32.353 -13.784 1.00 10.54 695 GLY B O 1
ATOM 11802 N N A MET B 1 696 ? 35.248 32.460 -13.886 0.50 9.64 696 MET B N 1
ATOM 11803 N N B MET B 1 696 ? 35.237 32.459 -13.853 0.50 11.46 696 MET B N 1
ATOM 11804 C CA A MET B 1 696 ? 35.175 32.181 -15.320 0.50 9.37 696 MET B CA 1
ATOM 11805 C CA B MET B 1 696 ? 35.083 32.218 -15.275 0.50 12.58 696 MET B CA 1
ATOM 11806 C C A MET B 1 696 ? 35.930 33.247 -16.107 0.50 10.09 696 MET B C 1
ATOM 11807 C C B MET B 1 696 ? 35.881 33.233 -16.094 0.50 11.94 696 MET B C 1
ATOM 11808 O O A MET B 1 696 ? 36.785 32.930 -16.939 0.50 9.98 696 MET B O 1
ATOM 11809 O O B MET B 1 696 ? 36.714 32.862 -16.928 0.50 11.75 696 MET B O 1
ATOM 11818 N N . GLU B 1 697 ? 35.645 34.513 -15.829 1.00 11.13 697 GLU B N 1
ATOM 11819 C CA . GLU B 1 697 ? 36.281 35.601 -16.571 1.00 11.90 697 GLU B CA 1
ATOM 11820 C C . GLU B 1 697 ? 37.804 35.561 -16.397 1.00 12.17 697 GLU B C 1
ATOM 11821 O O . GLU B 1 697 ? 38.569 35.772 -17.358 1.00 12.12 697 GLU B O 1
ATOM 11827 N N . ARG B 1 698 ? 38.245 35.279 -15.172 1.00 12.23 698 ARG B N 1
ATOM 11828 C CA . ARG B 1 698 ? 39.675 35.279 -14.846 1.00 12.73 698 ARG B CA 1
ATOM 11829 C C . ARG B 1 698 ? 40.443 34.346 -15.765 1.00 12.60 698 ARG B C 1
ATOM 11830 O O . ARG B 1 698 ? 41.559 34.666 -16.172 1.00 13.17 698 ARG B O 1
ATOM 11838 N N . TYR B 1 699 ? 39.842 33.210 -16.101 1.00 11.48 699 TYR B N 1
ATOM 11839 C CA . TYR B 1 699 ? 40.496 32.182 -16.915 1.00 11.69 699 TYR B CA 1
ATOM 11840 C C . TYR B 1 699 ? 40.068 32.162 -18.391 1.00 12.52 699 TYR B C 1
ATOM 11841 O O . TYR B 1 699 ? 40.231 31.146 -19.059 1.00 13.20 699 TYR B O 1
ATOM 11850 N N . GLY B 1 700 ? 39.498 33.277 -18.876 1.00 12.84 700 GLY B N 1
ATOM 11851 C CA . GLY B 1 700 ? 39.281 33.486 -20.307 1.00 13.60 700 GLY B CA 1
ATOM 11852 C C . GLY B 1 700 ? 37.863 33.284 -20.789 1.00 13.98 700 GLY B C 1
ATOM 11853 O O . GLY B 1 700 ? 37.645 33.220 -22.000 1.00 16.47 700 GLY B O 1
ATOM 11854 N N . TYR B 1 701 ? 36.899 33.177 -19.871 1.00 13.06 701 TYR B N 1
ATOM 11855 C CA . TYR B 1 701 ? 35.510 32.852 -20.230 1.00 13.18 701 TYR B CA 1
ATOM 11856 C C . TYR B 1 701 ? 34.550 34.032 -19.972 1.00 12.93 701 TYR B C 1
ATOM 11857 O O . TYR B 1 701 ? 33.396 33.830 -19.565 1.00 13.45 701 TYR B O 1
ATOM 11866 N N . ARG B 1 702 ? 35.019 35.245 -20.232 1.00 14.15 702 ARG B N 1
ATOM 11867 C CA . ARG B 1 702 ? 34.154 36.419 -20.120 1.00 14.80 702 ARG B CA 1
ATOM 11868 C C . ARG B 1 702 ? 32.875 36.252 -20.949 1.00 15.15 702 ARG B C 1
ATOM 11869 O O . ARG B 1 702 ? 31.789 36.577 -20.465 1.00 14.19 702 ARG B O 1
ATOM 11877 N N . ASP B 1 703 ? 32.977 35.741 -22.178 1.00 15.71 703 ASP B N 1
ATOM 11878 C CA . ASP B 1 703 ? 31.784 35.608 -23.020 1.00 16.47 703 ASP B CA 1
ATOM 11879 C C . ASP B 1 703 ? 30.715 34.742 -22.357 1.00 15.71 703 ASP B C 1
ATOM 11880 O O . ASP B 1 703 ? 29.520 35.084 -22.357 1.00 14.69 703 ASP B O 1
ATOM 11885 N N . ASP B 1 704 ? 31.123 33.618 -21.780 1.00 15.04 704 ASP B N 1
ATOM 11886 C CA . ASP B 1 704 ? 30.178 32.750 -21.109 1.00 15.59 704 ASP B CA 1
ATOM 11887 C C . ASP B 1 704 ? 29.645 33.373 -19.828 1.00 14.08 704 ASP B C 1
ATOM 11888 O O . ASP B 1 704 ? 28.489 33.166 -19.496 1.00 13.35 704 ASP B O 1
ATOM 11893 N N . ALA B 1 705 ? 30.495 34.101 -19.111 1.00 13.17 705 ALA B N 1
ATOM 11894 C CA . ALA B 1 705 ? 30.066 34.833 -17.906 1.00 12.97 705 ALA B CA 1
ATOM 11895 C C . ALA B 1 705 ? 29.008 35.868 -18.248 1.00 13.29 705 ALA B C 1
ATOM 11896 O O . ALA B 1 705 ? 28.004 35.996 -17.540 1.00 12.66 705 ALA B O 1
ATOM 11898 N N . LEU B 1 706 ? 29.215 36.594 -19.339 1.00 12.95 706 LEU B N 1
ATOM 11899 C CA . LEU B 1 706 ? 28.223 37.569 -19.788 1.00 13.36 706 LEU B CA 1
ATOM 11900 C C . LEU B 1 706 ? 26.883 36.918 -20.088 1.00 13.87 706 LEU B C 1
ATOM 11901 O O . LEU B 1 706 ? 25.819 37.474 -19.761 1.00 12.89 706 LEU B O 1
ATOM 11906 N N . LYS B 1 707 ? 26.906 35.755 -20.728 1.00 14.37 707 LYS B N 1
ATOM 11907 C CA . LYS B 1 707 ? 25.676 35.043 -21.008 1.00 15.36 707 LYS B CA 1
ATOM 11908 C C . LYS B 1 707 ? 24.952 34.628 -19.741 1.00 14.61 707 LYS B C 1
ATOM 11909 O O . LYS B 1 707 ? 23.742 34.778 -19.637 1.00 15.26 707 LYS B O 1
ATOM 11915 N N . LEU B 1 708 ? 25.683 34.076 -18.776 1.00 12.97 708 LEU B N 1
ATOM 11916 C CA . LEU B 1 708 ? 25.068 33.713 -17.503 1.00 12.53 708 LEU B CA 1
ATOM 11917 C C . LEU B 1 708 ? 24.508 34.921 -16.770 1.00 12.12 708 LEU B C 1
ATOM 11918 O O . LEU B 1 708 ? 23.473 34.805 -16.108 1.00 11.94 708 LEU B O 1
ATOM 11923 N N . ALA B 1 709 ? 25.191 36.060 -16.851 1.00 12.15 709 ALA B N 1
ATOM 11924 C CA . ALA B 1 709 ? 24.688 37.284 -16.224 1.00 12.19 709 ALA B CA 1
ATOM 11925 C C . ALA B 1 709 ? 23.357 37.717 -16.848 1.00 12.66 709 ALA B C 1
ATOM 11926 O O . ALA B 1 709 ? 22.469 38.184 -16.142 1.00 12.97 709 ALA B O 1
ATOM 11928 N N . ASP B 1 710 ? 23.217 37.562 -18.159 1.00 13.30 710 ASP B N 1
ATOM 11929 C CA . ASP B 1 710 ? 21.943 37.884 -18.824 1.00 14.01 710 ASP B CA 1
ATOM 11930 C C . ASP B 1 710 ? 20.848 36.932 -18.391 1.00 13.66 710 ASP B C 1
ATOM 11931 O O . ASP B 1 710 ? 19.701 37.351 -18.179 1.00 14.57 710 ASP B O 1
ATOM 11936 N N . THR B 1 711 ? 21.179 35.652 -18.234 1.00 12.98 711 THR B N 1
ATOM 11937 C CA . THR B 1 711 ? 20.233 34.665 -17.787 1.00 13.13 711 THR B CA 1
ATOM 11938 C C . THR B 1 711 ? 19.735 35.024 -16.385 1.00 12.67 711 THR B C 1
ATOM 11939 O O . THR B 1 711 ? 18.531 35.009 -16.104 1.00 13.09 711 THR B O 1
ATOM 11943 N N . PHE B 1 712 ? 20.675 35.352 -15.508 1.00 11.90 712 PHE B N 1
ATOM 11944 C CA . PHE B 1 712 ? 20.328 35.847 -14.176 1.00 12.12 712 PHE B CA 1
ATOM 11945 C C . PHE B 1 712 ? 19.436 37.089 -14.273 1.00 12.22 712 PHE B C 1
ATOM 11946 O O . PHE B 1 712 ? 18.415 37.173 -13.592 1.00 12.03 712 PHE B O 1
ATOM 11954 N N . PHE B 1 713 ? 19.798 38.032 -15.129 1.00 12.63 713 PHE B N 1
ATOM 11955 C CA . PHE B 1 713 ? 19.004 39.258 -15.229 1.00 13.88 713 PHE B CA 1
ATOM 11956 C C . PHE B 1 713 ? 17.568 38.945 -15.651 1.00 13.93 713 PHE B C 1
ATOM 11957 O O . PHE B 1 713 ? 16.614 39.583 -15.171 1.00 15.10 713 PHE B O 1
ATOM 11965 N N . ARG B 1 714 ? 17.405 37.976 -16.547 1.00 14.61 714 ARG B N 1
ATOM 11966 C CA . ARG B 1 714 ? 16.088 37.572 -17.048 1.00 15.25 714 ARG B CA 1
ATOM 11967 C C . ARG B 1 714 ? 15.278 36.724 -16.085 1.00 14.67 714 ARG B C 1
ATOM 11968 O O . ARG B 1 714 ? 14.051 36.745 -16.148 1.00 14.85 714 ARG B O 1
ATOM 11976 N N . HIS B 1 715 ? 15.936 35.948 -15.212 1.00 13.47 715 HIS B N 1
ATOM 11977 C CA . HIS B 1 715 ? 15.260 34.893 -14.468 1.00 13.44 715 HIS B CA 1
ATOM 11978 C C . HIS B 1 715 ? 15.174 35.054 -12.964 1.00 12.76 715 HIS B C 1
ATOM 11979 O O . HIS B 1 715 ? 14.347 34.402 -12.316 1.00 13.17 715 HIS B O 1
ATOM 11986 N N . ALA B 1 716 ? 16.081 35.845 -12.406 1.00 13.01 716 ALA B N 1
ATOM 11987 C CA . ALA B 1 716 ? 16.037 36.160 -10.972 1.00 13.83 716 ALA B CA 1
ATOM 11988 C C . ALA B 1 716 ? 14.782 36.980 -10.664 1.00 13.73 716 ALA B C 1
ATOM 11989 O O . ALA B 1 716 ? 14.655 38.143 -11.101 1.00 13.94 716 ALA B O 1
ATOM 11991 N N . LYS B 1 717 ? 13.848 36.377 -9.937 1.00 14.40 717 LYS B N 1
ATOM 11992 C CA . LYS B 1 717 ? 12.532 37.001 -9.759 1.00 15.09 717 LYS B CA 1
ATOM 11993 C C . LYS B 1 717 ? 12.642 38.331 -9.040 1.00 14.39 717 LYS B C 1
ATOM 11994 O O . LYS B 1 717 ? 13.439 38.484 -8.116 1.00 12.74 717 LYS B O 1
ATOM 12000 N N . GLY B 1 718 ? 11.852 39.287 -9.504 1.00 13.73 718 GLY B N 1
ATOM 12001 C CA . GLY B 1 718 ? 11.745 40.597 -8.872 1.00 13.53 718 GLY B CA 1
ATOM 12002 C C . GLY B 1 718 ? 12.849 41.592 -9.165 1.00 12.75 718 GLY B C 1
ATOM 12003 O O . GLY B 1 718 ? 12.834 42.716 -8.654 1.00 12.88 718 GLY B O 1
ATOM 12004 N N . LEU B 1 719 ? 13.815 41.208 -9.988 1.00 12.30 719 LEU B N 1
ATOM 12005 C CA . LEU B 1 719 ? 15.000 42.032 -10.171 1.00 12.43 719 LEU B CA 1
ATOM 12006 C C . LEU B 1 719 ? 14.685 43.444 -10.682 1.00 12.85 719 LEU B C 1
ATOM 12007 O O . LEU B 1 719 ? 15.218 44.424 -10.177 1.00 13.14 719 LEU B O 1
ATOM 12012 N N . THR B 1 720 ? 13.758 43.534 -11.646 1.00 12.95 720 THR B N 1
ATOM 12013 C CA . THR B 1 720 ? 13.372 44.809 -12.247 1.00 13.76 720 THR B CA 1
ATOM 12014 C C . THR B 1 720 ? 12.115 45.425 -11.649 1.00 13.90 720 THR B C 1
ATOM 12015 O O . THR B 1 720 ? 11.625 46.426 -12.158 1.00 15.26 720 THR B O 1
ATOM 12019 N N . ALA B 1 721 ? 11.615 44.821 -10.572 1.00 13.61 721 ALA B N 1
ATOM 12020 C CA . ALA B 1 721 ? 10.482 45.350 -9.822 1.00 13.12 721 ALA B CA 1
ATOM 12021 C C . ALA B 1 721 ? 10.994 46.174 -8.633 1.00 14.19 721 ALA B C 1
ATOM 12022 O O . ALA B 1 721 ? 12.217 46.342 -8.470 1.00 13.89 721 ALA B O 1
ATOM 12024 N N . ASP B 1 722 ? 10.073 46.672 -7.803 1.00 14.19 722 ASP B N 1
ATOM 12025 C CA . ASP B 1 722 ? 10.399 47.643 -6.756 1.00 14.34 722 ASP B CA 1
ATOM 12026 C C . ASP B 1 722 ? 10.441 47.042 -5.355 1.00 13.22 722 ASP B C 1
ATOM 12027 O O . ASP B 1 722 ? 10.315 47.763 -4.369 1.00 13.66 722 ASP B O 1
ATOM 12032 N N . GLY B 1 723 ? 10.610 45.734 -5.263 1.00 12.09 723 GLY B N 1
ATOM 12033 C CA . GLY B 1 723 ? 10.726 45.076 -3.973 1.00 11.70 723 GLY B CA 1
ATOM 12034 C C . GLY B 1 723 ? 12.126 45.196 -3.405 1.00 11.04 723 GLY B C 1
ATOM 12035 O O . GLY B 1 723 ? 13.086 45.472 -4.122 1.00 11.48 723 GLY B O 1
ATOM 12036 N N . PRO B 1 724 ? 12.247 44.954 -2.100 1.00 10.98 724 PRO B N 1
ATOM 12037 C CA . PRO B 1 724 ? 13.579 44.999 -1.503 1.00 10.45 724 PRO B CA 1
ATOM 12038 C C . PRO B 1 724 ? 14.422 43.800 -1.912 1.00 10.29 724 PRO B C 1
ATOM 12039 O O . PRO B 1 724 ? 13.901 42.750 -2.326 1.00 10.28 724 PRO B O 1
ATOM 12043 N N . ILE B 1 725 ? 15.736 43.968 -1.809 1.00 9.81 725 ILE B N 1
ATOM 12044 C CA . ILE B 1 725 ? 16.682 42.934 -2.216 1.00 9.84 725 ILE B CA 1
ATOM 12045 C C . ILE B 1 725 ? 16.748 41.851 -1.146 1.00 10.01 725 ILE B C 1
ATOM 12046 O O . ILE B 1 725 ? 16.866 42.168 0.049 1.00 9.75 725 ILE B O 1
ATOM 12051 N N . GLN B 1 726 ? 16.675 40.583 -1.552 1.00 9.44 726 GLN B N 1
ATOM 12052 C CA . GLN B 1 726 ? 16.673 39.454 -0.587 1.00 9.39 726 GLN B CA 1
ATOM 12053 C C . GLN B 1 726 ? 17.960 38.634 -0.674 1.00 9.38 726 GLN B C 1
ATOM 12054 O O . GLN B 1 726 ? 18.950 39.122 -1.235 1.00 9.34 726 GLN B O 1
ATOM 12060 N N . GLU B 1 727 ? 17.982 37.446 -0.079 1.00 9.30 727 GLU B N 1
ATOM 12061 C CA . GLU B 1 727 ? 19.232 36.699 0.083 1.00 9.72 727 GLU B CA 1
ATOM 12062 C C . GLU B 1 727 ? 19.527 35.715 -1.053 1.00 9.75 727 GLU B C 1
ATOM 12063 O O . GLU B 1 727 ? 20.681 35.537 -1.424 1.00 9.69 727 GLU B O 1
ATOM 12069 N N . ASN B 1 728 ? 18.509 35.017 -1.557 1.00 9.77 728 ASN B N 1
ATOM 12070 C CA . ASN B 1 728 ? 18.816 33.905 -2.449 1.00 10.06 728 ASN B CA 1
ATOM 12071 C C . ASN B 1 728 ? 17.634 33.552 -3.340 1.00 9.97 728 ASN B C 1
ATOM 12072 O O . ASN B 1 728 ? 16.569 34.149 -3.214 1.00 10.13 728 ASN B O 1
ATOM 12077 N N . TYR B 1 729 ? 17.871 32.614 -4.250 1.00 9.80 729 TYR B N 1
ATOM 12078 C CA . TYR B 1 729 ? 16.898 32.257 -5.278 1.00 9.91 729 TYR B CA 1
ATOM 12079 C C . TYR B 1 729 ? 16.804 30.765 -5.464 1.00 9.92 729 TYR B C 1
ATOM 12080 O O . TYR B 1 729 ? 17.799 30.050 -5.411 1.00 10.16 729 TYR B O 1
ATOM 12089 N N . ASN B 1 730 ? 15.605 30.298 -5.757 1.00 10.37 730 ASN B N 1
ATOM 12090 C CA . ASN B 1 730 ? 15.418 28.922 -6.181 1.00 11.03 730 ASN B CA 1
ATOM 12091 C C . ASN B 1 730 ? 16.058 28.773 -7.577 1.00 10.94 730 ASN B C 1
ATOM 12092 O O . ASN B 1 730 ? 15.754 29.553 -8.467 1.00 10.65 730 ASN B O 1
ATOM 12097 N N . PRO B 1 731 ? 16.978 27.796 -7.761 1.00 10.88 731 PRO B N 1
ATOM 12098 C CA . PRO B 1 731 ? 17.670 27.694 -9.062 1.00 11.10 731 PRO B CA 1
ATOM 12099 C C . PRO B 1 731 ? 16.768 27.262 -10.223 1.00 11.48 731 PRO B C 1
ATOM 12100 O O . PRO B 1 731 ? 17.128 27.462 -11.374 1.00 10.95 731 PRO B O 1
ATOM 12104 N N . LEU B 1 732 ? 15.637 26.649 -9.895 1.00 12.31 732 LEU B N 1
ATOM 12105 C CA . LEU B 1 732 ? 14.721 26.115 -10.882 1.00 12.97 732 LEU B CA 1
ATOM 12106 C C . LEU B 1 732 ? 13.637 27.121 -11.222 1.00 13.30 732 LEU B C 1
ATOM 12107 O O . LEU B 1 732 ? 13.162 27.118 -12.342 1.00 13.69 732 LEU B O 1
ATOM 12112 N N . THR B 1 733 ? 13.254 27.985 -10.284 1.00 13.39 733 THR B N 1
ATOM 12113 C CA . THR B 1 733 ? 12.134 28.906 -10.520 1.00 13.51 733 THR B CA 1
ATOM 12114 C C . THR B 1 733 ? 12.479 30.393 -10.411 1.00 13.40 733 THR B C 1
ATOM 12115 O O . THR B 1 733 ? 11.704 31.247 -10.839 1.00 13.43 733 THR B O 1
ATOM 12119 N N . GLY B 1 734 ? 13.632 30.724 -9.821 1.00 12.41 734 GLY B N 1
ATOM 12120 C CA . GLY B 1 734 ? 13.992 32.114 -9.596 1.00 12.33 734 GLY B CA 1
ATOM 12121 C C . GLY B 1 734 ? 13.365 32.757 -8.359 1.00 12.00 734 GLY B C 1
ATOM 12122 O O . GLY B 1 734 ? 13.612 33.936 -8.121 1.00 12.54 734 GLY B O 1
ATOM 12123 N N . ALA B 1 735 ? 12.561 32.013 -7.589 1.00 12.09 735 ALA B N 1
ATOM 12124 C CA . ALA B 1 735 ? 11.799 32.578 -6.449 1.00 11.92 735 ALA B CA 1
ATOM 12125 C C . ALA B 1 735 ? 12.734 32.970 -5.313 1.00 11.78 735 ALA B C 1
ATOM 12126 O O . ALA B 1 735 ? 13.633 32.205 -4.945 1.00 11.01 735 ALA B O 1
ATOM 12128 N N . GLN B 1 736 ? 12.472 34.131 -4.725 1.00 11.89 736 GLN B N 1
ATOM 12129 C CA . GLN B 1 736 ? 13.347 34.702 -3.695 1.00 12.11 736 GLN B CA 1
ATOM 12130 C C . GLN B 1 736 ? 13.026 34.287 -2.272 1.00 12.64 736 GLN B C 1
ATOM 12131 O O . GLN B 1 736 ? 11.878 34.075 -1.923 1.00 12.77 736 GLN B O 1
ATOM 12137 N N A GLN B 1 737 ? 14.063 34.193 -1.443 0.50 12.61 737 GLN B N 1
ATOM 12138 N N B GLN B 1 737 ? 14.063 34.216 -1.443 0.50 12.50 737 GLN B N 1
ATOM 12139 C CA A GLN B 1 737 ? 13.883 34.031 -0.005 0.50 12.60 737 GLN B CA 1
ATOM 12140 C CA B GLN B 1 737 ? 13.886 34.054 -0.010 0.50 12.44 737 GLN B CA 1
ATOM 12141 C C A GLN B 1 737 ? 14.950 34.839 0.711 0.50 11.92 737 GLN B C 1
ATOM 12142 C C B GLN B 1 737 ? 14.933 34.887 0.699 0.50 11.82 737 GLN B C 1
ATOM 12143 O O A GLN B 1 737 ? 15.984 35.189 0.124 0.50 11.54 737 GLN B O 1
ATOM 12144 O O B GLN B 1 737 ? 15.933 35.298 0.098 0.50 11.47 737 GLN B O 1
ATOM 12155 N N . GLY B 1 738 ? 14.677 35.137 1.975 1.00 11.88 738 GLY B N 1
ATOM 12156 C CA . GLY B 1 738 ? 15.646 35.769 2.854 1.00 11.06 738 GLY B CA 1
ATOM 12157 C C . GLY B 1 738 ? 15.247 37.142 3.332 1.00 10.68 738 GLY B C 1
ATOM 12158 O O . GLY B 1 738 ? 14.207 37.680 2.968 1.00 10.30 738 GLY B O 1
ATOM 12159 N N . ALA B 1 739 ? 16.097 37.721 4.168 1.00 9.87 739 ALA B N 1
ATOM 12160 C CA . ALA B 1 739 ? 15.839 39.045 4.727 1.00 9.92 739 ALA B CA 1
ATOM 12161 C C . ALA B 1 739 ? 15.720 40.074 3.609 1.00 10.09 739 ALA B C 1
ATOM 12162 O O . ALA B 1 739 ? 16.546 40.071 2.669 1.00 10.10 739 ALA B O 1
ATOM 12164 N N . PRO B 1 740 ? 14.714 40.950 3.685 1.00 9.89 740 PRO B N 1
ATOM 12165 C CA . PRO B 1 740 ? 14.638 42.061 2.751 1.00 9.99 740 PRO B CA 1
ATOM 12166 C C . PRO B 1 740 ? 15.725 43.089 3.065 1.00 9.65 740 PRO B C 1
ATOM 12167 O O . PRO B 1 740 ? 16.111 43.254 4.224 1.00 9.78 740 PRO B O 1
ATOM 12171 N N . ASN B 1 741 ? 16.191 43.795 2.045 1.00 9.25 741 ASN B N 1
ATOM 12172 C CA . ASN B 1 741 ? 17.238 44.813 2.194 1.00 9.20 741 ASN B CA 1
ATOM 12173 C C . ASN B 1 741 ? 18.573 44.218 2.609 1.00 9.47 741 ASN B C 1
ATOM 12174 O O . ASN B 1 741 ? 19.287 44.765 3.452 1.00 9.15 741 ASN B O 1
ATOM 12179 N N . PHE B 1 742 ? 18.912 43.100 1.968 1.00 9.07 742 PHE B N 1
ATOM 12180 C CA . PHE B 1 742 ? 20.084 42.314 2.322 1.00 8.84 742 PHE B CA 1
ATOM 12181 C C . PHE B 1 742 ? 21.342 42.875 1.674 1.00 8.84 742 PHE B C 1
ATOM 12182 O O . PHE B 1 742 ? 21.476 42.915 0.421 1.00 9.43 742 PHE B O 1
ATOM 12190 N N . SER B 1 743 ? 22.320 43.226 2.508 1.00 8.76 743 SER B N 1
ATOM 12191 C CA . SER B 1 743 ? 23.484 43.944 2.039 1.00 8.42 743 SER B CA 1
ATOM 12192 C C . SER B 1 743 ? 24.352 43.220 1.025 1.00 8.43 743 SER B C 1
ATOM 12193 O O . SER B 1 743 ? 24.691 43.814 0.002 1.00 8.63 743 SER B O 1
ATOM 12196 N N . TRP B 1 744 ? 24.802 42.001 1.310 1.00 8.62 744 TRP B N 1
ATOM 12197 C CA . TRP B 1 744 ? 25.748 41.420 0.353 1.00 8.36 744 TRP B CA 1
ATOM 12198 C C . TRP B 1 744 ? 25.123 41.104 -0.972 1.00 8.24 744 TRP B C 1
ATOM 12199 O O . TRP B 1 744 ? 25.804 41.108 -1.981 1.00 8.58 744 TRP B O 1
ATOM 12210 N N . SER B 1 745 ? 23.821 40.868 -0.979 1.00 8.26 745 SER B N 1
ATOM 12211 C CA . SER B 1 745 ? 23.122 40.765 -2.270 1.00 8.19 745 SER B CA 1
ATOM 12212 C C . SER B 1 745 ? 23.182 42.077 -3.018 1.00 8.27 745 SER B C 1
ATOM 12213 O O . SER B 1 745 ? 23.528 42.096 -4.204 1.00 8.28 745 SER B O 1
ATOM 12216 N N . ALA B 1 746 ? 22.920 43.183 -2.322 1.00 8.06 746 ALA B N 1
ATOM 12217 C CA . ALA B 1 746 ? 23.077 44.492 -2.920 1.00 8.37 746 ALA B CA 1
ATOM 12218 C C . ALA B 1 746 ? 24.501 44.705 -3.417 1.00 8.67 746 ALA B C 1
ATOM 12219 O O . ALA B 1 746 ? 24.725 45.183 -4.520 1.00 8.88 746 ALA B O 1
ATOM 12221 N N . ALA B 1 747 ? 25.480 44.309 -2.622 1.00 8.84 747 ALA B N 1
ATOM 12222 C CA . ALA B 1 747 ? 26.870 44.514 -2.982 1.00 9.04 747 ALA B CA 1
ATOM 12223 C C . ALA B 1 747 ? 27.182 43.776 -4.287 1.00 8.73 747 ALA B C 1
ATOM 12224 O O . ALA B 1 747 ? 27.799 44.333 -5.189 1.00 8.71 747 ALA B O 1
ATOM 12226 N N . HIS B 1 748 ? 26.770 42.517 -4.383 1.00 8.95 748 HIS B N 1
ATOM 12227 C CA . HIS B 1 748 ? 27.114 41.706 -5.546 1.00 9.19 748 HIS B CA 1
ATOM 12228 C C . HIS B 1 748 ? 26.240 42.023 -6.762 1.00 9.96 748 HIS B C 1
ATOM 12229 O O . HIS B 1 748 ? 26.672 41.849 -7.909 1.00 10.32 748 HIS B O 1
ATOM 12236 N N . LEU B 1 749 ? 25.032 42.517 -6.522 1.00 9.87 749 LEU B N 1
ATOM 12237 C CA . LEU B 1 749 ? 24.215 43.019 -7.636 1.00 9.84 749 LEU B CA 1
ATOM 12238 C C . LEU B 1 749 ? 24.862 44.270 -8.209 1.00 10.18 749 LEU B C 1
ATOM 12239 O O . LEU B 1 749 ? 24.906 44.450 -9.429 1.00 10.08 749 LEU B O 1
ATOM 12244 N N . TYR B 1 750 ? 25.389 45.131 -7.343 1.00 10.17 750 TYR B N 1
ATOM 12245 C CA . TYR B 1 750 ? 26.148 46.285 -7.783 1.00 10.77 750 TYR B CA 1
ATOM 12246 C C . TYR B 1 750 ? 27.375 45.839 -8.577 1.00 10.57 750 TYR B C 1
ATOM 12247 O O . TYR B 1 750 ? 27.670 46.388 -9.647 1.00 10.43 750 TYR B O 1
ATOM 12256 N N . MET B 1 751 ? 28.105 44.847 -8.070 1.00 10.50 751 MET B N 1
ATOM 12257 C CA A MET B 1 751 ? 29.279 44.325 -8.765 0.50 10.87 751 MET B CA 1
ATOM 12258 C CA B MET B 1 751 ? 29.279 44.397 -8.791 0.50 10.84 751 MET B CA 1
ATOM 12259 C C . MET B 1 751 ? 28.897 43.753 -10.126 1.00 10.59 751 MET B C 1
ATOM 12260 O O . MET B 1 751 ? 29.626 43.924 -11.107 1.00 11.64 751 MET B O 1
ATOM 12269 N N . LEU B 1 752 ? 27.760 43.063 -10.190 1.00 10.58 752 LEU B N 1
ATOM 12270 C CA . LEU B 1 752 ? 27.254 42.544 -11.481 1.00 10.81 752 LEU B CA 1
ATOM 12271 C C . LEU B 1 752 ? 26.945 43.665 -12.450 1.00 11.55 752 LEU B C 1
ATOM 12272 O O . LEU B 1 752 ? 27.289 43.577 -13.641 1.00 11.44 752 LEU B O 1
ATOM 12277 N N . TYR B 1 753 ? 26.324 44.733 -11.967 1.00 11.96 753 TYR B N 1
ATOM 12278 C CA . TYR B 1 753 ? 26.126 45.930 -12.796 1.00 12.24 753 TYR B CA 1
ATOM 12279 C C . TYR B 1 753 ? 27.458 46.463 -13.339 1.00 13.20 753 TYR B C 1
ATOM 12280 O O . TYR B 1 753 ? 27.578 46.774 -14.529 1.00 13.48 753 TYR B O 1
ATOM 12289 N N . ASN B 1 754 ? 28.458 46.554 -12.464 1.00 13.64 754 ASN B N 1
ATOM 12290 C CA . ASN B 1 754 ? 29.770 47.072 -12.825 1.00 15.45 754 ASN B CA 1
ATOM 12291 C C . ASN B 1 754 ? 30.478 46.183 -13.855 1.00 14.99 754 ASN B C 1
ATOM 12292 O O . ASN B 1 754 ? 31.065 46.696 -14.804 1.00 16.80 754 ASN B O 1
ATOM 12297 N N . ASP B 1 755 ? 30.361 44.870 -13.680 1.00 14.25 755 ASP B N 1
ATOM 12298 C CA . ASP B 1 755 ? 31.239 43.896 -14.336 1.00 14.05 755 ASP B CA 1
ATOM 12299 C C . ASP B 1 755 ? 30.605 43.131 -15.501 1.00 14.18 755 ASP B C 1
ATOM 12300 O O . ASP B 1 755 ? 31.294 42.816 -16.482 1.00 13.59 755 ASP B O 1
ATOM 12305 N N . PHE B 1 756 ? 29.326 42.775 -15.389 1.00 13.95 756 PHE B N 1
ATOM 12306 C CA . PHE B 1 756 ? 28.720 41.820 -16.315 1.00 14.34 756 PHE B CA 1
ATOM 12307 C C . PHE B 1 756 ? 27.382 42.200 -16.932 1.00 15.13 756 PHE B C 1
ATOM 12308 O O . PHE B 1 756 ? 27.068 41.663 -17.978 1.00 14.86 756 PHE B O 1
ATOM 12316 N N . PHE B 1 757 ? 26.572 43.056 -16.308 1.00 14.50 757 PHE B N 1
ATOM 12317 C CA . PHE B 1 757 ? 25.290 43.412 -16.921 1.00 15.01 757 PHE B CA 1
ATOM 12318 C C . PHE B 1 757 ? 25.523 44.377 -18.078 1.00 15.71 757 PHE B C 1
ATOM 12319 O O . PHE B 1 757 ? 26.340 45.290 -17.988 1.00 15.14 757 PHE B O 1
ATOM 12327 N N . ARG B 1 758 ? 24.793 44.170 -19.168 1.00 17.54 758 ARG B N 1
ATOM 12328 C CA . ARG B 1 758 ? 24.823 45.106 -20.278 1.00 19.32 758 ARG B CA 1
ATOM 12329 C C . ARG B 1 758 ? 23.644 44.898 -21.218 1.00 18.30 758 ARG B C 1
ATOM 12330 O O . ARG B 1 758 ? 22.961 43.881 -21.172 1.00 17.90 758 ARG B O 1
ATOM 12338 N N . LYS B 1 759 ? 23.429 45.896 -22.065 1.00 20.14 759 LYS B N 1
ATOM 12339 C CA . LYS B 1 759 ? 22.398 45.831 -23.087 1.00 21.50 759 LYS B CA 1
ATOM 12340 C C . LYS B 1 759 ? 22.720 44.700 -24.062 1.00 21.13 759 LYS B C 1
ATOM 12341 O O . LYS B 1 759 ? 23.869 44.526 -24.446 1.00 20.80 759 LYS B O 1
ATOM 12347 N N . GLN B 1 760 ? 21.692 43.940 -24.424 1.00 22.02 760 GLN B N 1
ATOM 12348 C CA . GLN B 1 760 ? 21.820 42.778 -25.296 1.00 23.18 760 GLN B CA 1
ATOM 12349 C C . GLN B 1 760 ? 21.712 43.206 -26.744 1.00 24.86 760 GLN B C 1
ATOM 12350 O O . GLN B 1 760 ? 22.022 42.417 -27.634 1.00 25.55 760 GLN B O 1
#

B-factor: mean 16.45, std 7.88, range [7.06, 55.32]

Sequence (1520 aa):
NNADNYKNVINRTGAPQYMKDYDYDDHQRFNPFFDLGAWHGHLLPDGPNTMGGFPGVALLTEEYINFMASNFDRLTVWQDGKKVDFTLEAYSIPGALVQKLTAKDVQVEMTLRFATPRTSLLETKITSNKPLDLVWDGELLEKLEAKEGKPLSDKTIAGEYPDYQRKISATRDGLKVTFGKVRATWDLLTSGESEYQVHKSLPVQTEINGNNRFTSSKAHINGSTTLYTTYSHLLTAQEVSSKEQMMQIRDILARPAFYLTASQQRWEEEYLKKGLTNPDATPEEQTRVAVKAIETLNGNWRSPGGAVKFNTVTPSVTGRWFSGNQTWPWDTWKQAFAMAHFNPDIAKENIRAVFSWQIQPGDSVRPQDVGFVPDLIAWNLSPERGGDGGNWNERNTKPSSLAAWSVMEVYNVTQDKTWVAEMYPKLVAYHDWWLRNRDHNGNGVPEYGATRDKAHNTESGEMLFTVKKGDKEETQSGLNNYARVVEKGQYDSLEIPAQVAASWESGRDDAAVFGFIDKEQLDKYVANGGKRSDWTVKFAENRSQDGTLLGYSLLQESVDQASYMYSDNHYLAEEMATILGKPEEAKRYRQLAQQLADYINTCMFDPTTQFYYDVRIEDKPLANGCAGKPIVVERGKGPEGWSPLFNGAATQANADAVVKVMLDPKEFNTFVPLGTAALTNPAFGADIYWRGRVWVDQFWFGLKGMERYGYRDDALKLADTFFRHAKGLTADGPIQENYNPLTGAQQQGAPNFSWSAAHLYMMLYNDFFRKQNNADNYKNVINRTGAPQYMKDYDYDDHQRFNPFFDLGAWHGHLLPDGPNTMGGFPGVALLTEEYINFMASNFDRLTVWQDGKKVDFTLEAYSIPGALVQKLTAKDVQVEMTLRFATPRTSLLETKITSNKPLDLVWDGELLEKLEAKEGKPLSDKTIAGEYPDYQQRKISATRDGLKVTFGKVRATWDLLTSGESEYQVHKSLPVQTEINGNNRFTSKAHINGSTTLYTTYSHLLTAQEVSSKEQMQIRDILARRPAFYLTASQQQRWEEEYLKKGLTNPDATPEQTRVAVKAIETLNGNWRSPGGAVKFNTVTPSVTGRWFSGNQTWPWDTWKQAFAMAHFNPDIAKENIRAVFSWQIQPGDSVRPQDVGFVPDLIAWNLSPEERGGDGGNWNERNTKPSLAAWSVMEVYNVTQQDKTWVAEMYPKLVAYHDWWLRNRDHNGNGVPEYGATRRDKAHNTESGEMLFTVKKGDKEETQSGLNNYARVVEKGQYDSLEIPAQVAASWESGRDDDAAVFGFIDDKEQLDKYVANGGKRSDWTVKFAENRSQDGTLLGYSLLQESVDQASYMMYSDNHYLAEMATILGKPEEAKRYRQLAQQLADYINTCMFDPTTQFYYDVRIEDKPLANGCAGKPIVVERGKGPEGWSPLFNGAATQANADAVVKVMLDPKEFNTFVPLGTAALTNPAFGADIYWRGRVWVDQFWFGLKGMMERYGYRDDALKLADTFFRHAKGLTADGPIQENYNPLTGAQQQGAPNFSWSAAHLYMMLYNDFFRKQ

Nearest PDB structures (foldseek):
  3d3i-assembly1_A  TM=1.001E+00  e=0.000E+00  Escherichia coli K-12
  5ca3-assembly1_A  TM=9.910E-01  e=0.000E+00  Escherichia coli K-12
  5gw7-assembly1_A  TM=9.905E-01  e=0.000E+00  Escherichia coli K-12
  6xux-assembly1_A  TM=9.642E-01  e=9.500E-77  Escherichia coli K-12
  7q1u-assembly1_B  TM=9.704E-01  e=2.585E-74  Escherichia coli K-12

Radius of gyration: 39.31 Å; Cα contacts (8 Å, |Δi|>4): 3801; chains: 2; bounding box: 87×130×100 Å